Protein 7YLT (pdb70)

Organism: NCBI:txid1246301

InterPro domains:
  IPR028081 Leucine-binding protein domain [PF13458] (30-344)
  IPR028082 Periplasmic binding protein-like I [SSF53822] (29-387)
  IPR051010 Branched-chain amino acid transport protein [PTHR30483] (7-387)

Sequence (1441 aa):
ADLKVGFITSLSGPVSSLGIPYEKGMKAAIAYKSDVGGRKIQLVQLDDASDPSTAARNARKMIDEDKVDVIIGTAGSPGALAIAGVARETKTPLISIANANLPGEEGAWMVTLPQPAPLMVSAVVERMKKSGVKTVGYIGFSDAWGDLVYDALQKSAEPAGIKIVSNERYARADSSVTGQVLKIVALRPDAVITGTSGTPGALPYLALAERGYKGQIYGMHALINPDFVRVGGASVEGLLAPTGPVIVAEQLPSENPIRKVSMDFRAAYQKANGAPPTDAFSAYTFDAWLLYLDAAQRALATKAEPGTPQFRLALRDAIVSTKELVGTHSVYNFKPTDRYGSDERSRVVVKLEKGQWKLVDLKVGFITSLSGPVSSLGIPYEKGMKAAIAYKSDVGGRKIQLVQLDDASDPSTAARNARKMIDEDKVDVIIGTAGSPGALAIAGVARETKTPLISIANANLPGEEGAWMVTLPQPAPLMVSAVVERMKKSGVKTVGYIGFSDAWGDLVYDALQKSAEPAGIKIVSNERYARADSSVTGQVLKIVALRPDAVITGTSGTPGALPYLALAERGYKGQIYGMHALINPDFVRVGGASVEGLLAPTGPVIVAEQLPSENPIRKVSMDFRAAYQKANGAPPTDAFSAYTFDAWLLYLDAAQRALATKAEPGTPQFRLALRDAIVSTKELVGTHSVYNFKPTDRYGSDERSRVVVKLEKGQWKLVKADLKVGFITSLSGPVSSLGIPYEKGMKAAIAYKSDVGGRKIQLVQLDDASDPSTAARNARKMIDEDKVDVIIGTAGSPGALAIAGVARETKTPLISIANANLPGEEGAWMVTLPQPAPLMVSAVVERMKKSGVKTVGYIGFSDAWGDLVYDALQKSAEPAGIKIVSNERYARADSSVTGQVLKIVALRPDAVITGTSGTPGALPYLALAERGYKGQIYGMHALINPDFVRVGGASVEGLLAPTGPVIVAEQLPSENPIRKVSMDFRAAYQKANGPPTDAFSAYTFDAWLLYLDAAQRALATKAEPGTPQFRLALRDAIVSTKELVGTHSVYNFKPTDRYGSDERSRVVVKLEKGQWKLVKADLKVGFITSLSGPVSSLGIPYEKGMKAAIAYKSDVGGRKIQLVQLDDASDPSTAARNARKMIDEDKVDVIIGTAGSPGALAIAGVARETKTPLISIANANLPGEEGAWMVTLPQPAPLMVSAVVERMKKSGVKTVGYIGFSDAWGDLVYDALQKSAEPAGIKIVSNERYARADSSVTGQVLKIVALRPDAVITGTSGTPGALPYLALAERGYKGQIYGMHALINPDFVRVGGASVEGLLAPTGPVIVAEQLPSENPIRKVSMDFRAAYQKANGAPPTDAFSAYTFDAWLLYLDAAQRALATKAEPGTPQFRLALRDAIVSTKELVGTHSVYNFKPTDRYGSDERSRVVVKLEKGQWKLVK

B-factor: mean 37.67, std 13.74, range [16.7, 102.84]

Structure (mmCIF, N/CA/C/O backbone):
data_7YLT
#
_entry.id   7YLT
#
_cell.length_a   36.775
_cell.length_b   75.745
_cell.length_c   119.706
_cell.angle_alpha   85.600
_cell.angle_beta   89.160
_cell.angle_gamma   89.370
#
_symmetry.space_group_name_H-M   'P 1'
#
loop_
_entity.id
_entity.type
_entity.pdbx_description
1 polymer 'Putative ABC transporter, substrate-binding protein'
2 water water
#
loop_
_atom_site.group_PDB
_atom_site.id
_atom_site.type_symbol
_atom_site.label_atom_id
_atom_site.label_alt_id
_atom_site.label_comp_id
_atom_site.label_asym_id
_atom_site.label_entity_id
_atom_site.label_seq_id
_atom_site.pdbx_PDB_ins_code
_atom_site.Cartn_x
_atom_site.Cartn_y
_atom_site.Cartn_z
_atom_site.occupancy
_atom_site.B_iso_or_equiv
_atom_site.auth_seq_id
_atom_site.auth_comp_id
_atom_site.auth_asym_id
_atom_site.auth_atom_id
_atom_site.pdbx_PDB_model_num
ATOM 1 N N . ALA A 1 1 ? 14.90916 23.13885 -19.53306 1.000 54.54207 28 ALA B N 1
ATOM 2 C CA . ALA A 1 1 ? 16.11793 23.72946 -18.96996 1.000 61.15462 28 ALA B CA 1
ATOM 3 C C . ALA A 1 1 ? 15.90030 24.10297 -17.50215 1.000 66.53256 28 ALA B C 1
ATOM 4 O O . ALA A 1 1 ? 14.88570 23.74043 -16.90528 1.000 64.28573 28 ALA B O 1
ATOM 10 N N . ASP A 1 2 ? 16.85200 24.83708 -16.93090 1.000 60.78500 29 ASP B N 1
ATOM 11 C CA . ASP A 1 2 ? 16.87754 25.08659 -15.49832 1.000 62.72423 29 ASP B CA 1
ATOM 12 C C . ASP A 1 2 ? 15.87473 26.17353 -15.10362 1.000 60.40247 29 ASP B C 1
ATOM 13 O O . ASP A 1 2 ? 15.24533 26.82110 -15.94469 1.000 59.94250 29 ASP B O 1
ATOM 22 N N . LEU A 1 3 ? 15.73193 26.36109 -13.78941 1.000 42.76175 30 LEU B N 1
ATOM 23 C CA . LEU A 1 3 ? 14.78260 27.30313 -13.20601 1.000 37.41677 30 LEU B CA 1
ATOM 24 C C . LEU A 1 3 ? 15.53870 28.23235 -12.27053 1.000 32.10071 30 LEU B C 1
ATOM 25 O O . LEU A 1 3 ? 16.14014 27.77158 -11.29475 1.000 41.94644 30 LEU B O 1
ATOM 41 N N . LYS A 1 4 ? 15.49079 29.53132 -12.54377 1.000 33.86690 31 LYS B N 1
ATOM 42 C CA . LYS A 1 4 ? 16.24398 30.51096 -11.77124 1.000 28.95760 31 LYS B CA 1
ATOM 43 C C . LYS A 1 4 ? 15.35522 31.16640 -10.72250 1.000 25.52313 31 LYS B C 1
ATOM 44 O O . LYS A 1 4 ? 14.23753 31.59836 -11.02300 1.000 23.20789 31 LYS B O 1
ATOM 63 N N . VAL A 1 5 ? 15.86549 31.23509 -9.49448 1.000 22.43471 32 VAL B N 1
ATOM 64 C CA . VAL A 1 5 ? 15.16090 31.79963 -8.35169 1.000 18.72306 32 VAL B CA 1
ATOM 65 C C . VAL A 1 5 ? 16.10058 32.77433 -7.65654 1.000 26.50681 32 VAL B C 1
ATOM 66 O O . VAL A 1 5 ? 17.26595 32.44522 -7.40622 1.000 19.80465 32 VAL B O 1
ATOM 79 N N . GLY A 1 6 ? 15.59686 33.96171 -7.33707 1.000 22.26769 33 GLY B N 1
ATOM 80 C CA . GLY A 1 6 ? 16.37866 34.93993 -6.60753 1.000 23.24219 33 GLY B CA 1
ATOM 81 C C . GLY A 1 6 ? 16.16371 34.84584 -5.10636 1.000 20.49565 33 GLY B C 1
ATOM 82 O O . GLY A 1 6 ? 15.07288 34.54199 -4.63321 1.000 25.11079 33 GLY B O 1
ATOM 86 N N . PHE A 1 7 ? 17.23129 35.11085 -4.35516 1.000 21.69429 34 PHE B N 1
ATOM 87 C CA . PHE A 1 7 ? 17.17932 35.10037 -2.89659 1.000 21.07400 34 PHE B CA 1
ATOM 88 C C . PHE A 1 7 ? 17.98505 36.27661 -2.36956 1.000 23.19399 34 PHE B C 1
ATOM 89 O O . PHE A 1 7 ? 19.20296 36.33124 -2.56386 1.000 27.35820 34 PHE B O 1
ATOM 106 N N . ILE A 1 8 ? 17.30966 37.21354 -1.70852 1.000 22.30070 35 ILE B N 1
ATOM 107 C CA . ILE A 1 8 ? 17.94938 38.37338 -1.10116 1.000 24.87352 35 ILE B CA 1
ATOM 108 C C . ILE A 1 8 ? 17.74921 38.29365 0.40515 1.000 23.49958 35 ILE B C 1
ATOM 109 O O . ILE A 1 8 ? 16.61648 38.15474 0.87871 1.000 22.69338 35 ILE B O 1
ATOM 125 N N . THR A 1 9 ? 18.84747 38.37012 1.15209 1.000 21.84357 36 THR B N 1
ATOM 126 C CA . THR A 1 9 ? 18.80229 38.49487 2.60200 1.000 25.25697 36 THR B CA 1
ATOM 127 C C . THR A 1 9 ? 19.91531 39.44549 3.03171 1.000 24.91812 36 THR B C 1
ATOM 128 O O . THR A 1 9 ? 20.67500 39.95789 2.20334 1.000 20.28862 36 THR B O 1
ATOM 139 N N . SER A 1 10 ? 20.00603 39.69180 4.33829 1.000 21.28759 37 SER B N 1
ATOM 140 C CA . SER A 1 10 ? 20.98975 40.60976 4.90352 1.000 26.65555 37 SER B CA 1
ATOM 141 C C . SER A 1 10 ? 22.02493 39.80752 5.68439 1.000 24.82943 37 SER B C 1
ATOM 142 O O . SER A 1 10 ? 21.73039 39.27986 6.76136 1.000 27.35896 37 SER B O 1
ATOM 150 N N . LEU A 1 11 ? 23.23567 39.72582 5.14594 1.000 28.48185 38 LEU B N 1
ATOM 151 C CA . LEU A 1 11 ? 24.35615 39.09396 5.82746 1.000 30.05525 38 LEU B CA 1
ATOM 152 C C . LEU A 1 11 ? 25.30540 40.11810 6.42645 1.000 28.92038 38 LEU B C 1
ATOM 153 O O . LEU A 1 11 ? 26.32840 39.73963 7.00487 1.000 36.10652 38 LEU B O 1
ATOM 169 N N . SER A 1 12 ? 24.98205 41.40250 6.30077 1.000 27.93208 39 SER B N 1
ATOM 170 C CA . SER A 1 12 ? 25.72436 42.47976 6.93254 1.000 31.17671 39 SER B CA 1
ATOM 171 C C . SER A 1 12 ? 24.73197 43.54566 7.37022 1.000 36.55885 39 SER B C 1
ATOM 172 O O . SER A 1 12 ? 23.62083 43.64339 6.84200 1.000 33.63916 39 SER B O 1
ATOM 180 N N . GLY A 1 13 ? 25.14117 44.34465 8.34717 1.000 35.28550 40 GLY B N 1
ATOM 181 C CA . GLY A 1 13 ? 24.33639 45.45385 8.79110 1.000 29.53259 40 GLY B CA 1
ATOM 182 C C . GLY A 1 13 ? 23.37724 45.07897 9.89958 1.000 29.25780 40 GLY B C 1
ATOM 183 O O . GLY A 1 13 ? 23.35622 43.94372 10.38401 1.000 32.49300 40 GLY B O 1
ATOM 187 N N . PRO A 1 14 ? 22.54003 46.03884 10.30478 1.000 27.55470 41 PRO B N 1
ATOM 188 C CA . PRO A 1 14 ? 21.77688 45.88400 11.55465 1.000 31.77057 41 PRO B CA 1
ATOM 189 C C . PRO A 1 14 ? 20.67298 44.82690 11.54188 1.000 32.92899 41 PRO B C 1
ATOM 190 O O . PRO A 1 14 ? 20.12025 44.55790 12.61626 1.000 33.37810 41 PRO B O 1
ATOM 201 N N . VAL A 1 15 ? 20.31606 44.22552 10.40926 1.000 30.16166 42 VAL B N 1
ATOM 202 C CA . VAL A 1 15 ? 19.37296 43.11002 10.43213 1.000 30.59888 42 VAL B CA 1
ATOM 203 C C . VAL A 1 15 ? 20.04784 41.80419 10.00393 1.000 22.56769 42 VAL B C 1
ATOM 204 O O . VAL A 1 15 ? 19.37258 40.85239 9.61592 1.000 25.49558 42 VAL B O 1
ATOM 217 N N . SER A 1 16 ? 21.37857 41.73834 10.09149 1.000 29.56488 43 SER B N 1
ATOM 218 C CA . SER A 1 16 ? 22.06748 40.48008 9.82300 1.000 31.70855 43 SER B CA 1
ATOM 219 C C . SER A 1 16 ? 21.65900 39.39807 10.81603 1.000 22.59966 43 SER B C 1
ATOM 220 O O . SER A 1 16 ? 21.61951 38.21589 10.46166 1.000 31.32351 43 SER B O 1
ATOM 228 N N . SER A 1 17 ? 21.34557 39.77679 12.05798 1.000 24.08348 44 SER B N 1
ATOM 229 C CA . SER A 1 17 ? 20.93503 38.79430 13.05599 1.000 23.88438 44 SER B CA 1
ATOM 230 C C . SER A 1 17 ? 19.62832 38.10266 12.68840 1.000 27.27302 44 SER B C 1
ATOM 231 O O . SER A 1 17 ? 19.28336 37.09398 13.31468 1.000 26.24705 44 SER B O 1
ATOM 239 N N . LEU A 1 18 ? 18.89492 38.62227 11.70377 1.000 24.71053 45 LEU B N 1
ATOM 240 C CA . LEU A 1 18 ? 17.75429 37.93380 11.11683 1.000 25.82944 45 LEU B CA 1
ATOM 241 C C . LEU A 1 18 ? 18.04443 37.37963 9.73442 1.000 21.06680 45 LEU B C 1
ATOM 242 O O . LEU A 1 18 ? 17.50816 36.32889 9.37826 1.000 22.73674 45 LEU B O 1
ATOM 258 N N . GLY A 1 19 ? 18.88380 38.06146 8.95335 1.000 20.82084 46 GLY B N 1
ATOM 259 C CA . GLY A 1 19 ? 19.22920 37.55905 7.63803 1.000 26.05385 46 GLY B CA 1
ATOM 260 C C . GLY A 1 19 ? 20.05218 36.28899 7.68192 1.000 23.07558 46 GLY B C 1
ATOM 261 O O . GLY A 1 19 ? 20.00739 35.48738 6.74417 1.000 20.51201 46 GLY B O 1
ATOM 265 N N . ILE A 1 20 ? 20.80783 36.08091 8.75663 1.000 22.61907 47 ILE B N 1
ATOM 266 C CA . ILE A 1 20 ? 21.63073 34.87799 8.87301 1.000 24.57848 47 ILE B CA 1
ATOM 267 C C . ILE A 1 20 ? 20.69844 33.68808 9.08692 1.000 19.73166 47 ILE B C 1
ATOM 268 O O . ILE A 1 20 ? 20.76947 32.72011 8.31698 1.000 23.20598 47 ILE B O 1
ATOM 284 N N . PRO A 1 21 ? 19.80697 33.69973 10.08987 1.000 23.02716 48 PRO B N 1
ATOM 285 C CA . PRO A 1 21 ? 18.82187 32.60650 10.17644 1.000 22.88352 48 PRO B CA 1
ATOM 286 C C . PRO A 1 21 ? 18.05054 32.38769 8.88723 1.000 22.13981 48 PRO B C 1
ATOM 287 O O . PRO A 1 21 ? 17.84836 31.23651 8.48005 1.000 22.85399 48 PRO B O 1
ATOM 298 N N . TYR A 1 22 ? 17.61264 33.46486 8.23043 1.000 19.50735 49 TYR B N 1
ATOM 299 C CA . TYR A 1 22 ? 16.89903 33.32411 6.96582 1.000 18.76632 49 TYR B CA 1
ATOM 300 C C . TYR A 1 22 ? 17.70245 32.48180 5.97836 1.000 20.12352 49 TYR B C 1
ATOM 301 O O . TYR A 1 22 ? 17.16185 31.58215 5.32663 1.000 22.06456 49 TYR B O 1
ATOM 319 N N . GLU A 1 23 ? 19.00683 32.75924 5.85873 1.000 19.18688 50 GLU B N 1
ATOM 320 C CA . GLU A 1 23 ? 19.83391 32.00188 4.92275 1.000 21.71188 50 GLU B CA 1
ATOM 321 C C . GLU A 1 23 ? 19.93637 30.54030 5.33944 1.000 17.29329 50 GLU B C 1
ATOM 322 O O . GLU A 1 23 ? 19.87257 29.64006 4.49425 1.000 17.21561 50 GLU B O 1
ATOM 334 N N . LYS A 1 24 ? 20.12242 30.28857 6.63616 1.000 17.32047 51 LYS B N 1
ATOM 335 C CA . LYS A 1 24 ? 20.12119 28.91678 7.12827 1.000 23.35750 51 LYS B CA 1
ATOM 336 C C . LYS A 1 24 ? 18.82353 28.21208 6.76015 1.000 18.67128 51 LYS B C 1
ATOM 337 O O . LYS A 1 24 ? 18.82436 27.01470 6.44908 1.000 17.09571 51 LYS B O 1
ATOM 356 N N . GLY A 1 25 ? 17.70568 28.94253 6.77993 1.000 17.19780 52 GLY B N 1
ATOM 357 C CA . GLY A 1 25 ? 16.45818 28.37166 6.31218 1.000 18.30152 52 GLY B CA 1
ATOM 358 C C . GLY A 1 25 ? 16.49120 28.02746 4.83810 1.000 17.21751 52 GLY B C 1
ATOM 359 O O . GLY A 1 25 ? 15.81672 27.09358 4.39983 1.000 17.02100 52 GLY B O 1
ATOM 363 N N . MET A 1 26 ? 17.27594 28.77316 4.05516 1.000 18.26794 53 MET B N 1
ATOM 364 C CA . MET A 1 26 ? 17.39864 28.48408 2.62949 1.000 18.78238 53 MET B CA 1
ATOM 365 C C . MET A 1 26 ? 18.25795 27.25055 2.38043 1.000 21.59407 53 MET B C 1
ATOM 366 O O . MET A 1 26 ? 18.04245 26.53425 1.39642 1.000 19.86466 53 MET B O 1
ATOM 380 N N . LYS A 1 27 ? 19.24133 26.99360 3.24148 1.000 19.17225 54 LYS B N 1
ATOM 381 C CA . LYS A 1 27 ? 20.02592 25.77199 3.10320 1.000 25.85409 54 LYS B CA 1
ATOM 382 C C . LYS A 1 27 ? 19.18260 24.54909 3.43038 1.000 19.72512 54 LYS B C 1
ATOM 383 O O . LYS A 1 27 ? 19.22694 23.54519 2.71075 1.000 24.38387 54 LYS B O 1
ATOM 402 N N . ALA A 1 28 ? 18.41109 24.61719 4.51579 1.000 21.07201 55 ALA B N 1
ATOM 403 C CA . ALA A 1 28 ? 17.39211 23.61086 4.78455 1.000 22.11220 55 ALA B CA 1
ATOM 404 C C . ALA A 1 28 ? 16.53191 23.36756 3.55071 1.000 25.82137 55 ALA B C 1
ATOM 405 O O . ALA A 1 28 ? 16.40173 22.23415 3.07353 1.000 26.02495 55 ALA B O 1
ATOM 412 N N . ALA A 1 29 ? 15.93367 24.43894 3.02424 1.000 16.88417 56 ALA B N 1
ATOM 413 C CA . ALA A 1 29 ? 15.07678 24.33002 1.84850 1.000 16.85944 56 ALA B CA 1
ATOM 414 C C . ALA A 1 29 ? 15.74978 23.53789 0.73591 1.000 20.97332 56 ALA B C 1
ATOM 415 O O . ALA A 1 29 ? 15.18218 22.57338 0.20904 1.000 19.75333 56 ALA B O 1
ATOM 422 N N . ILE A 1 30 ? 16.96774 23.93736 0.36532 1.000 22.75930 57 ILE B N 1
ATOM 423 C CA . 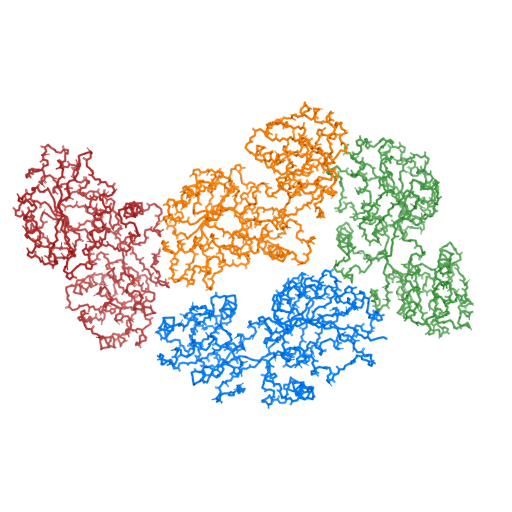ILE A 1 30 ? 17.69091 23.25565 -0.70409 1.000 25.16872 57 ILE B CA 1
ATOM 424 C C . ILE A 1 30 ? 17.92957 21.79614 -0.33827 1.000 25.54952 57 ILE B C 1
ATOM 425 O O . ILE A 1 30 ? 17.84792 20.90401 -1.19176 1.000 29.76014 57 ILE B O 1
ATOM 441 N N . ALA A 1 31 ? 18.23567 21.53020 0.93314 1.000 23.32424 58 ALA B N 1
ATOM 442 C CA . ALA A 1 31 ? 18.45915 20.15661 1.36907 1.000 22.92239 58 ALA B CA 1
ATOM 443 C C . ALA A 1 31 ? 17.19454 19.31747 1.24818 1.000 26.53997 58 ALA B C 1
ATOM 444 O O . ALA A 1 31 ? 17.27102 18.10805 1.00567 1.000 26.92226 58 ALA B O 1
ATOM 451 N N . TYR A 1 32 ? 16.02646 19.93916 1.41063 1.000 24.23557 59 TYR B N 1
ATOM 452 C CA . TYR A 1 32 ? 14.76478 19.20810 1.36756 1.000 20.52852 59 TYR B CA 1
ATOM 453 C C . TYR A 1 32 ? 14.35441 18.88160 -0.06375 1.000 22.98674 59 TYR B C 1
ATOM 454 O O . TYR A 1 32 ? 13.85277 17.78400 -0.33162 1.000 27.68356 59 TYR B O 1
ATOM 472 N N . LYS A 1 33 ? 14.57231 19.80761 -0.99474 1.000 21.72018 60 LYS B N 1
ATOM 473 C CA . LYS A 1 33 ? 14.19970 19.61695 -2.39100 1.000 26.82675 60 LYS B CA 1
ATOM 474 C C . LYS A 1 33 ? 14.80992 20.74967 -3.20151 1.000 26.78970 60 LYS B C 1
ATOM 475 O O . LYS A 1 33 ? 14.80504 21.90087 -2.75930 1.000 28.95117 60 LYS B O 1
ATOM 494 N N . SER A 1 34 ? 15.34744 20.41543 -4.37931 1.000 26.63734 61 SER B N 1
ATOM 495 C CA . SER A 1 34 ? 16.01800 21.40799 -5.21017 1.000 27.64055 61 SER B CA 1
ATOM 496 C C . SER A 1 34 ? 15.68890 21.22247 -6.68778 1.000 25.52728 61 SER B C 1
ATOM 497 O O . SER A 1 34 ? 16.48631 21.59281 -7.55744 1.000 31.12496 61 SER B O 1
ATOM 505 N N . ASP A 1 35 ? 14.52181 20.65987 -6.98868 1.000 23.95815 62 ASP B N 1
ATOM 506 C CA . ASP A 1 35 ? 14.03003 20.56871 -8.35546 1.000 27.90842 62 ASP B CA 1
ATOM 507 C C . ASP A 1 35 ? 12.52041 20.76302 -8.34397 1.000 28.13924 62 ASP B C 1
ATOM 508 O O . ASP A 1 35 ? 11.86525 20.62395 -7.30811 1.000 31.85333 62 ASP B O 1
ATOM 517 N N . VAL A 1 36 ? 11.97264 21.09552 -9.51103 1.000 26.87745 63 VAL B N 1
ATOM 518 C CA . VAL A 1 36 ? 10.53021 21.15979 -9.71522 1.000 33.09900 63 VAL B CA 1
ATOM 519 C C . VAL A 1 36 ? 10.20099 20.35901 -10.96470 1.000 23.63522 63 VAL B C 1
ATOM 520 O O . VAL A 1 36 ? 10.69525 20.67433 -12.05373 1.000 27.09709 63 VAL B O 1
ATOM 533 N N . GLY A 1 37 ? 9.35860 19.34385 -10.81464 1.000 31.76494 64 GLY B N 1
ATOM 534 C CA . GLY A 1 37 ? 8.98495 18.53177 -11.96454 1.000 30.39007 64 GLY B CA 1
ATOM 535 C C . GLY A 1 37 ? 10.17362 18.01015 -12.73731 1.000 34.19734 64 GLY B C 1
ATOM 536 O O . GLY A 1 37 ? 10.14011 17.95405 -13.97372 1.000 38.88219 64 GLY B O 1
ATOM 540 N N . GLY A 1 38 ? 11.23696 17.63002 -12.03142 1.000 23.33020 65 GLY B N 1
ATOM 541 C CA . GLY A 1 38 ? 12.43701 17.12225 -12.65493 1.000 29.67243 65 GLY B CA 1
ATOM 542 C C . GLY A 1 38 ? 13.43920 18.17477 -13.07723 1.000 32.65301 65 GLY B C 1
ATOM 543 O O . GLY A 1 38 ? 14.55190 17.81562 -13.48601 1.000 33.14263 65 GLY B O 1
ATOM 547 N N . ARG A 1 39 ? 13.08962 19.45739 -12.98796 1.000 24.80265 66 ARG B N 1
ATOM 548 C CA . ARG A 1 39 ? 13.96295 20.54313 -13.41442 1.000 26.09741 66 ARG B CA 1
ATOM 549 C C . ARG A 1 39 ? 14.72939 21.08121 -12.21314 1.000 30.58754 66 ARG B C 1
ATOM 550 O O . ARG A 1 39 ? 14.12210 21.54191 -11.24013 1.000 28.58687 66 ARG B O 1
ATOM 571 N N . LYS A 1 40 ? 16.05654 21.03212 -12.29185 1.000 27.89861 67 LYS B N 1
ATOM 572 C CA . LYS A 1 40 ? 16.90380 21.61273 -11.25859 1.000 34.12666 67 LYS B CA 1
ATOM 573 C C . LYS A 1 40 ? 16.60319 23.10162 -11.10121 1.000 34.63771 67 LYS B C 1
ATOM 574 O O . LYS A 1 40 ? 16.20391 23.78399 -12.04917 1.000 29.50628 67 LYS B O 1
ATOM 593 N N . ILE A 1 41 ? 16.80352 23.60367 -9.88046 1.000 32.32318 68 ILE B N 1
ATOM 594 C CA . ILE A 1 41 ? 16.62602 25.01439 -9.54985 1.000 28.79231 68 ILE B CA 1
ATOM 595 C C . ILE A 1 41 ? 17.99052 25.64872 -9.31715 1.000 32.84483 68 ILE B C 1
ATOM 596 O O . ILE A 1 41 ? 18.77131 25.15669 -8.49468 1.000 39.52793 68 ILE B O 1
ATOM 612 N N . GLN A 1 42 ? 18.26489 26.75379 -10.00873 1.000 33.85261 69 GLN B N 1
ATOM 613 C CA . GLN A 1 42 ? 19.48211 27.52792 -9.79359 1.000 32.00176 69 GLN B CA 1
ATOM 614 C C . GLN A 1 42 ? 19.15893 28.75141 -8.94163 1.000 29.12979 69 GLN B C 1
ATOM 615 O O . GLN A 1 42 ? 18.38483 29.62088 -9.35939 1.000 25.21815 69 GLN B O 1
ATOM 629 N N . LEU A 1 43 ? 19.76642 28.82276 -7.76186 1.000 24.56082 70 LEU B N 1
ATOM 630 C CA . LEU A 1 43 ? 19.55299 29.92754 -6.83930 1.000 24.12688 70 LEU B CA 1
ATOM 631 C C . LEU A 1 43 ? 20.53883 31.05380 -7.12926 1.000 26.39905 70 LEU B C 1
ATOM 632 O O . LEU A 1 43 ? 21.74166 30.81413 -7.27441 1.000 26.35740 70 LEU B O 1
ATOM 648 N N . VAL A 1 44 ? 20.02406 32.27791 -7.21379 1.000 27.79200 71 VAL B N 1
ATOM 649 C CA . VAL A 1 44 ? 20.83581 33.47983 -7.37447 1.000 28.34248 71 VAL B CA 1
ATOM 650 C C . VAL A 1 44 ? 20.67441 34.30118 -6.10216 1.000 21.59423 71 VAL B C 1
ATOM 651 O O . VAL A 1 44 ? 19.59276 34.83827 -5.83217 1.000 28.01285 71 VAL B O 1
ATOM 664 N N . GLN A 1 45 ? 21.74502 34.40681 -5.32287 1.000 21.80247 72 GLN B N 1
ATOM 665 C CA . GLN A 1 45 ? 21.71276 35.05097 -4.01853 1.000 24.83328 72 GLN B CA 1
ATOM 666 C C . GLN A 1 45 ? 22.55386 36.31908 -4.03126 1.000 21.71523 72 GLN B C 1
ATOM 667 O O . GLN A 1 45 ? 23.63380 36.35345 -4.62741 1.000 27.13265 72 GLN B O 1
ATOM 681 N N . LEU A 1 46 ? 22.04401 37.36623 -3.38472 1.000 22.76180 73 LEU B N 1
ATOM 682 C CA . LEU A 1 46 ? 22.83329 38.55572 -3.09863 1.000 19.70049 73 LEU B CA 1
ATOM 683 C C . LEU A 1 46 ? 22.47910 39.06470 -1.70766 1.000 21.67799 73 LEU B C 1
ATOM 684 O O . LEU A 1 46 ? 21.42302 38.74920 -1.15169 1.000 25.40012 73 LEU B O 1
ATOM 700 N N . ASP A 1 47 ? 23.37987 39.87101 -1.15931 1.000 25.18933 74 ASP B N 1
ATOM 701 C CA . ASP A 1 47 ? 23.26519 40.40882 0.18822 1.000 24.52558 74 ASP B CA 1
ATOM 702 C C . ASP A 1 47 ? 22.94538 41.89341 0.09790 1.000 29.67195 74 ASP B C 1
ATOM 703 O O . ASP A 1 47 ? 23.65250 42.64231 -0.58399 1.000 24.46340 74 ASP B O 1
ATOM 712 N N . ASP A 1 48 ? 21.87376 42.31152 0.77114 1.000 23.27373 75 ASP B N 1
ATOM 713 C CA . ASP A 1 48 ? 21.43162 43.70002 0.73155 1.000 26.52676 75 ASP B CA 1
ATOM 714 C C . ASP A 1 48 ? 22.01797 44.54142 1.85869 1.000 24.01452 75 ASP B C 1
ATOM 715 O O . ASP A 1 48 ? 21.64599 45.71120 1.99809 1.000 28.31318 75 ASP B O 1
ATOM 724 N N . ALA A 1 49 ? 22.91761 43.97575 2.66357 1.000 20.67232 76 ALA B N 1
ATOM 725 C CA . ALA A 1 49 ? 23.61657 44.71998 3.71182 1.000 28.93764 76 ALA B CA 1
ATOM 726 C C . ALA A 1 49 ? 22.64699 45.45730 4.62854 1.000 29.27671 76 ALA B C 1
ATOM 727 O O . ALA A 1 49 ? 22.96979 46.51415 5.17609 1.000 35.26839 76 ALA B O 1
ATOM 734 N N . SER A 1 50 ? 21.45189 44.90377 4.81114 1.000 22.98016 77 SER B N 1
ATOM 735 C CA . SER A 1 50 ? 20.40864 45.53454 5.61196 1.000 29.23751 77 SER B CA 1
ATOM 736 C C . SER A 1 50 ? 20.01502 46.90007 5.05960 1.000 28.20933 77 SER B C 1
ATOM 737 O O . SER A 1 50 ? 19.42092 47.71425 5.77424 1.000 25.01182 77 SER B O 1
ATOM 745 N N . ASP A 1 51 ? 20.33878 47.16868 3.79490 1.000 22.71990 78 ASP B N 1
ATOM 746 C CA . ASP A 1 51 ? 20.10009 48.47333 3.19266 1.000 32.69240 78 ASP B CA 1
ATOM 747 C C . ASP A 1 51 ? 18.99524 48.36616 2.15269 1.000 30.18235 78 ASP B C 1
ATOM 748 O O . ASP A 1 51 ? 19.12408 47.57655 1.20427 1.000 27.18992 78 ASP B O 1
ATOM 757 N N . PRO A 1 52 ? 17.90554 49.13306 2.27309 1.000 23.13092 79 PRO B N 1
ATOM 758 C CA . PRO A 1 52 ? 16.79280 48.94728 1.32618 1.000 26.94307 79 PRO B CA 1
ATOM 759 C C . PRO A 1 52 ? 17.12709 49.36429 -0.09300 1.000 26.76001 79 PRO B C 1
ATOM 760 O O . PRO A 1 52 ? 16.67569 48.71326 -1.04384 1.000 30.42833 79 PRO B O 1
ATOM 771 N N . SER A 1 53 ? 17.89325 50.44276 -0.26921 1.000 28.70383 80 SER B N 1
ATOM 772 C CA . SER A 1 53 ? 18.30349 50.83993 -1.61217 1.000 26.43676 80 SER B CA 1
ATOM 773 C C . SER A 1 53 ? 19.14209 49.75095 -2.26938 1.000 24.62338 80 SER B C 1
ATOM 774 O O . SER A 1 53 ? 19.03197 49.51459 -3.47853 1.000 29.34648 80 SER B O 1
ATOM 782 N N . THR A 1 54 ? 19.98609 49.07431 -1.48603 1.000 30.07407 81 THR B N 1
ATOM 783 C CA . THR A 1 54 ? 20.78078 47.97725 -2.02769 1.000 26.02350 81 THR B CA 1
ATOM 784 C C . THR A 1 54 ? 19.90266 46.77903 -2.36307 1.000 25.56891 81 THR B C 1
ATOM 785 O O . THR A 1 54 ? 20.13730 46.09074 -3.36323 1.000 20.38875 81 THR B O 1
ATOM 796 N N . ALA A 1 55 ? 18.89300 46.50655 -1.53274 1.000 23.47323 82 ALA B N 1
ATOM 797 C CA . ALA A 1 55 ? 17.97849 45.40932 -1.83069 1.000 26.61204 82 ALA B CA 1
ATOM 798 C C . ALA A 1 55 ? 17.28974 45.62291 -3.17261 1.000 25.05554 82 ALA B C 1
ATOM 799 O O . ALA A 1 55 ? 17.08338 44.66917 -3.93169 1.000 21.45935 82 ALA B O 1
ATOM 806 N N . ALA A 1 56 ? 16.93985 46.87408 -3.48837 1.000 23.15920 83 ALA B N 1
ATOM 807 C CA . ALA A 1 56 ? 16.24669 47.15192 -4.74236 1.000 25.40056 83 ALA B CA 1
ATOM 808 C C . ALA A 1 56 ? 17.19222 47.05881 -5.93377 1.000 29.73257 83 ALA B C 1
ATOM 809 O O . ALA A 1 56 ? 16.79294 46.60100 -7.01027 1.000 30.06214 83 ALA B O 1
ATOM 816 N N . ARG A 1 57 ? 18.44562 47.49390 -5.77061 1.000 26.41127 84 ARG B N 1
ATOM 817 C CA . ARG A 1 57 ? 19.43204 47.29069 -6.82849 1.000 29.68111 84 ARG B CA 1
ATOM 818 C C . ARG A 1 57 ? 19.68206 45.80484 -7.05022 1.000 23.62644 84 ARG B C 1
ATOM 819 O O . ARG A 1 57 ? 19.72505 45.33382 -8.19275 1.000 29.28629 84 ARG B O 1
ATOM 840 N N . ASN A 1 58 ? 19.85524 45.04884 -5.96119 1.000 21.50804 85 ASN B N 1
ATOM 841 C CA . ASN A 1 58 ? 20.02679 43.60403 -6.08174 1.000 27.34367 85 ASN B CA 1
ATOM 842 C C . ASN A 1 58 ? 18.88573 42.99026 -6.88250 1.000 23.90168 85 ASN B C 1
ATOM 843 O O . ASN A 1 58 ? 19.10971 42.20853 -7.81301 1.000 24.69242 85 ASN B O 1
ATOM 854 N N . ALA A 1 59 ? 17.64691 43.33842 -6.52701 1.000 22.78546 86 ALA B N 1
ATOM 855 C CA . ALA A 1 59 ? 16.48856 42.76916 -7.20647 1.000 23.54874 86 ALA B CA 1
ATOM 856 C C . ALA A 1 59 ? 16.52318 43.07611 -8.69865 1.000 24.14012 86 ALA B C 1
ATOM 857 O O . ALA A 1 59 ? 16.31201 42.18762 -9.53201 1.000 23.12483 86 ALA B O 1
ATOM 864 N N . ARG A 1 60 ? 16.79518 44.33363 -9.05663 1.000 25.80241 87 ARG B N 1
ATOM 865 C CA . ARG A 1 60 ? 16.84105 44.70053 -10.46831 1.000 27.81179 87 ARG B CA 1
ATOM 866 C C . ARG A 1 60 ? 17.90545 43.90385 -11.21014 1.000 30.00221 87 ARG B C 1
ATOM 867 O O . ARG A 1 60 ? 17.71138 43.51931 -12.37005 1.000 20.33587 87 ARG B O 1
ATOM 888 N N . LYS A 1 61 ? 19.04262 43.65316 -10.56174 1.000 25.27017 88 LYS B N 1
ATOM 889 C CA . LYS A 1 61 ? 20.11582 42.91898 -11.22270 1.000 27.73444 88 LYS B CA 1
ATOM 890 C C . LYS A 1 61 ? 19.71535 41.46595 -11.45072 1.000 21.43938 88 LYS B C 1
ATOM 891 O O . LYS A 1 61 ? 19.86873 40.93810 -12.55798 1.000 25.89730 88 LYS B O 1
ATOM 910 N N . MET A 1 62 ? 19.17867 40.80816 -10.41882 1.000 26.26247 89 MET B N 1
ATOM 911 C CA . MET A 1 62 ? 18.65373 39.45705 -10.59806 1.000 31.75644 89 MET B CA 1
ATOM 912 C C . MET A 1 62 ? 17.60717 39.40851 -11.70420 1.000 23.88183 89 MET B C 1
ATOM 913 O O . MET A 1 62 ? 17.55212 38.44606 -12.47764 1.000 21.72596 89 MET B O 1
ATOM 927 N N . ILE A 1 63 ? 16.74866 40.42221 -11.77661 1.000 25.05534 90 ILE B N 1
ATOM 928 C CA . ILE A 1 63 ? 15.61626 40.36285 -12.69290 1.000 33.08094 90 ILE B CA 1
ATOM 929 C C . ILE A 1 63 ? 16.05088 40.70087 -14.11284 1.000 30.63842 90 ILE B C 1
ATOM 930 O O . ILE A 1 63 ? 15.69552 40.00126 -15.06804 1.000 26.40210 90 ILE B O 1
ATOM 946 N N . ASP A 1 64 ? 16.83382 41.76947 -14.27442 1.000 29.14992 91 ASP B N 1
ATOM 947 C CA . ASP A 1 64 ? 17.20329 42.21872 -15.61193 1.000 28.51964 91 ASP B CA 1
ATOM 948 C C . ASP A 1 64 ? 18.32646 41.37824 -16.20913 1.000 29.89302 91 ASP B C 1
ATOM 949 O O . ASP A 1 64 ? 18.33935 41.12734 -17.41883 1.000 26.96411 91 ASP B O 1
ATOM 958 N N . GLU A 1 65 ? 19.28356 40.94645 -15.38990 1.000 27.11071 92 GLU B N 1
ATOM 959 C CA . GLU A 1 65 ? 20.45545 40.23528 -15.88953 1.000 33.73037 92 GLU B CA 1
ATOM 960 C C . GLU A 1 65 ? 20.30935 38.72426 -15.74562 1.000 30.68875 92 GLU B C 1
ATOM 961 O O . GLU A 1 65 ? 20.38420 37.99339 -16.73675 1.000 33.99880 92 GLU B O 1
ATOM 973 N N . ASP A 1 66 ? 20.09710 38.24005 -14.52387 1.000 27.99103 93 ASP B N 1
ATOM 974 C CA . ASP A 1 66 ? 19.97897 36.80472 -14.30157 1.000 33.04082 93 ASP B CA 1
ATOM 975 C C . ASP A 1 66 ? 18.64026 36.24989 -14.76721 1.000 28.87455 93 ASP B C 1
ATOM 976 O O . ASP A 1 66 ? 18.53409 35.04108 -14.99819 1.000 31.30804 93 ASP B O 1
ATOM 985 N N . LYS A 1 67 ? 17.62600 37.10134 -14.91816 1.000 29.62599 94 LYS B N 1
ATOM 986 C CA . LYS A 1 67 ? 16.32586 36.69828 -15.45645 1.000 25.14239 94 LYS B CA 1
ATOM 987 C C . LYS A 1 67 ? 15.62258 35.70082 -14.53869 1.000 28.57212 94 LYS B C 1
ATOM 988 O O . LYS A 1 67 ? 14.97019 34.76023 -14.99985 1.000 26.48652 94 LYS B O 1
ATOM 1007 N N . VAL A 1 68 ? 15.74715 35.90526 -13.22499 1.000 22.97211 95 VAL B N 1
ATOM 1008 C CA . VAL A 1 68 ? 15.06338 35.02308 -12.29167 1.000 26.98079 95 VAL B CA 1
ATOM 1009 C C . VAL A 1 68 ? 13.55555 35.15251 -12.49231 1.000 26.06521 95 VAL B C 1
ATOM 1010 O O . VAL A 1 68 ? 13.04790 36.19092 -12.93663 1.000 27.23934 95 VAL B O 1
ATOM 1023 N N . ASP A 1 69 ? 12.83378 34.08448 -12.15901 1.000 21.41007 96 ASP B N 1
ATOM 1024 C CA . ASP A 1 69 ? 11.38259 34.06253 -12.26263 1.000 20.59351 96 ASP B CA 1
ATOM 1025 C C . ASP A 1 69 ? 10.68330 34.62509 -11.03134 1.000 20.39976 96 ASP B C 1
ATOM 1026 O O . ASP A 1 69 ? 9.48586 34.92109 -11.09898 1.000 20.68899 96 ASP B O 1
ATOM 1035 N N . VAL A 1 70 ? 11.39740 34.78245 -9.91457 1.000 19.53473 97 VAL B N 1
ATOM 1036 C CA . VAL A 1 70 ? 10.78127 35.15801 -8.64758 1.000 17.83409 97 VAL B CA 1
ATOM 1037 C C . VAL A 1 70 ? 11.89540 35.49446 -7.66955 1.000 22.11196 97 VAL B C 1
ATOM 1038 O O . VAL A 1 70 ? 13.05874 35.14308 -7.89473 1.000 24.51774 97 VAL B O 1
ATOM 1051 N N . ILE A 1 71 ? 11.54351 36.18204 -6.58312 1.000 18.85362 98 ILE B N 1
ATOM 1052 C CA . ILE A 1 71 ? 12.47782 36.51810 -5.51612 1.000 18.35062 98 ILE B CA 1
ATOM 1053 C C . ILE A 1 71 ? 11.81146 36.18788 -4.18755 1.000 18.85940 98 ILE B C 1
ATOM 1054 O O . ILE A 1 71 ? 10.59868 36.34528 -4.03050 1.000 20.02821 98 ILE B O 1
ATOM 1070 N N . ILE A 1 72 ? 12.61362 35.73322 -3.22045 1.000 20.60152 99 ILE B N 1
ATOM 1071 C CA . ILE A 1 72 ? 12.10312 35.20304 -1.95630 1.000 24.85000 99 ILE B CA 1
ATOM 1072 C C . ILE A 1 72 ? 12.34028 36.16917 -0.79405 1.000 35.20144 99 ILE B C 1
ATOM 1073 O O . ILE A 1 72 ? 12.12173 35.81382 0.36841 1.000 43.15749 99 ILE B O 1
ATOM 1089 N N . GLY A 1 73 ? 12.70964 37.40997 -1.08696 1.000 53.23102 100 GLY B N 1
ATOM 1090 C CA . GLY A 1 73 ? 12.49760 38.47999 -0.13658 1.000 52.63345 100 GLY B CA 1
ATOM 1091 C C . GLY A 1 73 ? 13.45082 38.47248 1.02992 1.000 53.38572 100 GLY B C 1
ATOM 1092 O O . GLY A 1 73 ? 14.06335 37.44488 1.35893 1.000 68.13401 100 GLY B O 1
ATOM 1096 N N . THR A 1 74 ? 13.55868 39.61276 1.69040 1.000 32.97103 101 THR B N 1
ATOM 1097 C CA . THR A 1 74 ? 14.72251 39.92777 2.49741 1.000 30.23781 101 THR B CA 1
ATOM 1098 C C . THR A 1 74 ? 14.36177 40.07097 3.97349 1.000 26.67260 101 THR B C 1
ATOM 1099 O O . THR A 1 74 ? 13.20939 39.91208 4.38677 1.000 24.38188 101 THR B O 1
ATOM 1110 N N . ALA A 1 75 ? 15.39110 40.38683 4.76728 1.000 24.51813 102 ALA B N 1
ATOM 1111 C CA . ALA A 1 75 ? 15.35394 40.18184 6.20987 1.000 26.01339 102 ALA B CA 1
ATOM 1112 C C . ALA A 1 75 ? 14.63611 41.28910 6.96709 1.000 23.26083 102 ALA B C 1
ATOM 1113 O O . ALA A 1 75 ? 14.16418 41.04298 8.08234 1.000 30.32252 102 ALA B O 1
ATOM 1120 N N . GLY A 1 76 ? 14.55292 42.49255 6.40687 1.000 22.19628 103 GLY B N 1
ATOM 1121 C CA . GLY A 1 76 ? 13.80573 43.56119 7.03825 1.000 21.38573 103 GLY B CA 1
ATOM 1122 C C . GLY A 1 76 ? 12.62422 44.03444 6.21477 1.000 18.53305 103 GLY B C 1
ATOM 1123 O O . GLY A 1 76 ? 12.59584 43.86265 4.99204 1.000 18.47188 103 GLY B O 1
ATOM 1127 N N . SER A 1 77 ? 11.64112 44.63748 6.87984 1.000 23.45602 104 SER B N 1
ATOM 1128 C CA . SER A 1 77 ? 10.48528 45.16556 6.16212 1.000 21.36229 104 SER B CA 1
ATOM 1129 C C . SER A 1 77 ? 10.85606 46.26763 5.17799 1.000 21.92674 104 SER B C 1
ATOM 1130 O O . SER A 1 77 ? 10.34923 46.23785 4.04238 1.000 18.79821 104 SER B O 1
ATOM 1138 N N . PRO A 1 78 ? 11.70539 47.24247 5.52080 1.000 20.55103 105 PRO B N 1
ATOM 1139 C CA . PRO A 1 78 ? 12.08050 48.25808 4.51943 1.000 20.82270 105 PRO B CA 1
ATOM 1140 C C . PRO A 1 78 ? 12.62460 47.65512 3.23394 1.000 22.51087 105 PRO B C 1
ATOM 1141 O O . PRO A 1 78 ? 12.16974 48.01097 2.13927 1.000 22.61600 105 PRO B O 1
ATOM 1152 N N . GLY A 1 79 ? 13.58865 46.73960 3.33873 1.000 18.73071 106 GLY B N 1
ATOM 1153 C CA . GLY A 1 79 ? 14.12196 46.10814 2.14389 1.000 19.99426 106 GLY B CA 1
ATOM 1154 C C . GLY A 1 79 ? 13.07523 45.31321 1.38900 1.000 18.53373 106 GLY B C 1
ATOM 1155 O O . GLY A 1 79 ? 13.02409 45.34658 0.15716 1.000 18.52086 106 GLY B O 1
ATOM 1159 N N . ALA A 1 80 ? 12.22634 44.58609 2.11712 1.000 18.49010 107 ALA B N 1
ATOM 1160 C CA . ALA A 1 80 ? 11.16491 43.81963 1.47359 1.000 19.48738 107 ALA B CA 1
ATOM 1161 C C . ALA A 1 80 ? 10.25727 44.72984 0.65384 1.000 18.55696 107 ALA B C 1
ATOM 1162 O O . ALA A 1 80 ? 9.91407 44.41993 -0.49356 1.000 18.52672 107 ALA B O 1
ATOM 1169 N N . LEU A 1 81 ? 9.86444 45.86829 1.22577 1.000 19.21918 108 LEU B N 1
ATOM 1170 C CA . LEU A 1 81 ? 9.03972 46.81165 0.48004 1.000 18.85653 108 LEU B CA 1
ATOM 1171 C C . LEU A 1 81 ? 9.77847 47.35430 -0.73476 1.000 19.80682 108 LEU B C 1
ATOM 1172 O O . LEU A 1 81 ? 9.16107 47.59378 -1.77868 1.000 20.22148 108 LEU B O 1
ATOM 1188 N N . ALA A 1 82 ? 11.09588 47.54043 -0.62796 1.000 19.70080 109 ALA B N 1
ATOM 1189 C CA . ALA A 1 82 ? 11.86669 48.00485 -1.77586 1.000 20.26469 109 ALA B CA 1
ATOM 1190 C C . ALA A 1 82 ? 11.82849 46.98110 -2.90370 1.000 19.12216 109 ALA B C 1
ATOM 1191 O O . ALA A 1 82 ? 11.61508 47.33268 -4.06990 1.000 18.78603 109 ALA B O 1
ATOM 1198 N N . ILE A 1 83 ? 12.02719 45.70170 -2.57370 1.000 18.57780 110 ILE B N 1
ATOM 1199 C CA . ILE A 1 83 ? 11.94173 44.65937 -3.59290 1.000 18.46885 110 ILE B CA 1
ATOM 1200 C C . ILE A 1 83 ? 10.52776 44.58751 -4.15618 1.000 19.03349 110 ILE B C 1
ATOM 1201 O O . ILE A 1 83 ? 10.33077 44.36854 -5.35832 1.000 18.52255 110 ILE B O 1
ATOM 1217 N N . ALA A 1 84 ? 9.52113 44.76067 -3.29409 1.000 18.58259 111 ALA B N 1
ATOM 1218 C CA . ALA A 1 84 ? 8.13672 44.71617 -3.75151 1.000 22.03949 111 ALA B CA 1
ATOM 1219 C C . ALA A 1 84 ? 7.88268 45.73493 -4.85496 1.000 18.79684 111 ALA B C 1
ATOM 1220 O O . ALA A 1 84 ? 7.11897 45.46952 -5.79102 1.000 21.24080 111 ALA B O 1
ATOM 1227 N N . GLY A 1 85 ? 8.50911 46.90959 -4.76120 1.000 23.59727 112 GLY B N 1
ATOM 1228 C CA . GLY A 1 85 ? 8.30265 47.92499 -5.78028 1.000 20.29282 112 GLY B CA 1
ATOM 1229 C C . GLY A 1 85 ? 8.96669 47.56342 -7.09286 1.000 19.74254 112 GLY B C 1
ATOM 1230 O O . GLY A 1 85 ? 8.43173 47.84111 -8.16938 1.000 24.19180 112 GLY B O 1
ATOM 1234 N N . VAL A 1 86 ? 10.14877 46.95234 -7.02235 1.000 25.24142 113 VAL B N 1
ATOM 1235 C CA . VAL A 1 86 ? 10.78500 46.42632 -8.22408 1.000 25.02075 113 VAL B CA 1
ATOM 1236 C C . VAL A 1 86 ? 9.98499 45.25135 -8.76635 1.000 21.70751 113 VAL B C 1
ATOM 1237 O O . VAL A 1 86 ? 9.83230 45.09408 -9.98354 1.000 24.19144 113 VAL B O 1
ATOM 1250 N N . ALA A 1 87 ? 9.46243 44.40959 -7.87024 1.000 24.06314 114 ALA B N 1
ATOM 1251 C CA . ALA A 1 87 ? 8.60890 43.30235 -8.28432 1.000 19.17503 114 ALA B CA 1
ATOM 1252 C C . ALA A 1 87 ? 7.47619 43.79151 -9.17508 1.000 22.56825 114 ALA B C 1
ATOM 1253 O O . ALA A 1 87 ? 7.20968 43.21802 -10.23747 1.000 18.70872 114 ALA B O 1
ATOM 1260 N N . ARG A 1 88 ? 6.79503 44.85831 -8.75006 1.000 27.42418 115 ARG B N 1
ATOM 1261 C CA . ARG A 1 88 ? 5.68851 45.39550 -9.53377 1.000 20.38557 115 ARG B CA 1
ATOM 1262 C C . ARG A 1 88 ? 6.18211 45.94718 -10.86324 1.000 22.33754 115 ARG B C 1
ATOM 1263 O O . ARG A 1 88 ? 5.63392 45.62756 -11.92290 1.000 21.38128 115 ARG B O 1
ATOM 1284 N N . GLU A 1 89 ? 7.22424 46.77771 -10.82448 1.000 21.35526 116 GLU B N 1
ATOM 1285 C CA . GLU A 1 89 ? 7.66987 47.46656 -12.03051 1.000 24.12697 116 GLU B CA 1
ATOM 1286 C C . GLU A 1 89 ? 8.11660 46.48086 -13.10346 1.000 27.21845 116 GLU B C 1
ATOM 1287 O O . GLU A 1 89 ? 7.84423 46.68284 -14.29310 1.000 25.32366 116 GLU B O 1
ATOM 1299 N N . THR A 1 90 ? 8.79543 45.40681 -12.70342 1.000 22.56844 117 THR B N 1
ATOM 1300 C CA . THR A 1 90 ? 9.33997 44.42837 -13.63356 1.000 22.19980 117 THR B CA 1
ATOM 1301 C C . THR A 1 90 ? 8.39840 43.26283 -13.90413 1.000 25.74581 117 THR B C 1
ATOM 1302 O O . THR A 1 90 ? 8.73458 42.39211 -14.71417 1.000 28.76224 117 THR B O 1
ATOM 1313 N N . LYS A 1 91 ? 7.24082 43.21419 -13.24640 1.000 23.66306 118 LYS B N 1
ATOM 1314 C CA . LYS A 1 91 ? 6.31593 42.08914 -13.38010 1.000 25.83707 118 LYS B CA 1
ATOM 1315 C C . LYS A 1 91 ? 7.01753 40.77432 -13.02949 1.000 18.61547 118 LYS B C 1
ATOM 1316 O O . LYS A 1 91 ? 7.00643 39.80721 -13.79414 1.000 22.60750 118 LYS B O 1
ATOM 1335 N N . THR A 1 92 ? 7.63977 40.75356 -11.85190 1.000 23.09035 119 THR B N 1
ATOM 1336 C CA . THR A 1 92 ? 8.32784 39.57576 -11.32820 1.000 19.34376 119 THR B CA 1
ATOM 1337 C C . THR A 1 92 ? 7.78718 39.32979 -9.92644 1.000 22.67213 119 THR B C 1
ATOM 1338 O O . THR A 1 92 ? 7.86858 40.23403 -9.07022 1.000 21.76212 119 THR B O 1
ATOM 1349 N N . PRO A 1 93 ? 7.23934 38.15254 -9.63056 1.000 18.20858 120 PRO B N 1
ATOM 1350 C CA . PRO A 1 93 ? 6.64710 37.94581 -8.30528 1.000 19.41298 120 PRO B CA 1
ATOM 1351 C C . PRO A 1 93 ? 7.69309 37.93943 -7.20250 1.000 18.11588 120 PRO B C 1
ATOM 1352 O O . PRO A 1 93 ? 8.84166 37.53274 -7.39684 1.000 18.33880 120 PRO B O 1
ATOM 1363 N N . LEU A 1 94 ? 7.27232 38.40826 -6.02955 1.000 19.54890 121 LEU B N 1
ATOM 1364 C CA . LEU A 1 94 ? 8.08307 38.39117 -4.82070 1.000 19.84191 121 LEU B CA 1
ATOM 1365 C C . LEU A 1 94 ? 7.36292 37.57209 -3.76063 1.000 18.97313 121 LEU B C 1
ATOM 1366 O O . LEU A 1 94 ? 6.16575 37.77097 -3.52486 1.000 18.45256 121 LEU B O 1
ATOM 1382 N N . ILE A 1 95 ? 8.08906 36.66256 -3.12262 1.000 17.86000 122 ILE B N 1
ATOM 1383 C CA . ILE A 1 95 ? 7.62763 36.00361 -1.90813 1.000 22.81416 122 ILE B CA 1
ATOM 1384 C C . ILE A 1 95 ? 8.40043 36.62937 -0.75676 1.000 19.46905 122 ILE B C 1
ATOM 1385 O O . ILE A 1 95 ? 9.59511 36.36746 -0.58832 1.000 18.19939 122 ILE B O 1
ATOM 1401 N N . SER A 1 96 ? 7.73094 37.45477 0.03897 1.000 19.06445 123 SER B N 1
ATOM 1402 C CA . SER A 1 96 ? 8.39578 38.18649 1.10629 1.000 22.87792 123 SER B CA 1
ATOM 1403 C C . SER A 1 96 ? 8.42640 37.34710 2.37564 1.000 17.90386 123 SER B C 1
ATOM 1404 O O . SER A 1 96 ? 7.38868 36.86010 2.83454 1.000 17.91663 123 SER B O 1
ATOM 1412 N N . ILE A 1 97 ? 9.62547 37.18616 2.93824 1.000 20.02452 124 ILE B N 1
ATOM 1413 C CA . ILE A 1 97 ? 9.80239 36.44871 4.18502 1.000 17.79456 124 ILE B CA 1
ATOM 1414 C C . ILE A 1 97 ? 9.85424 37.37343 5.38947 1.000 17.90552 124 ILE B C 1
ATOM 1415 O O . ILE A 1 97 ? 9.91575 36.88219 6.53069 1.000 17.89100 124 ILE B O 1
ATOM 1431 N N . ALA A 1 98 ? 9.83630 38.68083 5.18173 1.000 18.02511 125 ALA B N 1
ATOM 1432 C CA . ALA A 1 98 ? 9.61646 39.64522 6.24511 1.000 21.03828 125 ALA B CA 1
ATOM 1433 C C . ALA A 1 98 ? 8.19372 40.18501 6.15439 1.000 21.85959 125 ALA B C 1
ATOM 1434 O O . ALA A 1 98 ? 7.55577 40.15460 5.09838 1.000 18.58447 125 ALA B O 1
ATOM 1441 N N . ASN A 1 99 ? 7.69967 40.67635 7.28445 1.000 22.95597 126 ASN B N 1
ATOM 1442 C CA . ASN A 1 99 ? 6.35211 41.23440 7.36038 1.000 22.72326 126 ASN B CA 1
ATOM 1443 C C . ASN A 1 99 ? 6.31088 42.52553 6.55523 1.000 25.65784 126 ASN B C 1
ATOM 1444 O O . ASN A 1 99 ? 6.68639 43.59264 7.04553 1.000 36.57794 126 ASN B O 1
ATOM 1455 N N . ALA A 1 100 ? 5.85597 42.42875 5.30751 1.000 31.85426 127 ALA B N 1
ATOM 1456 C CA . ALA A 1 100 ? 5.74958 43.56976 4.40211 1.000 36.66919 127 ALA B CA 1
ATOM 1457 C C . ALA A 1 100 ? 4.29358 43.73367 3.99326 1.000 37.00620 127 ALA B C 1
ATOM 1458 O O . ALA A 1 100 ? 3.73656 42.86533 3.31304 1.000 37.84911 127 ALA B O 1
ATOM 1465 N N . ASN A 1 101 ? 3.68097 44.84734 4.39196 1.000 38.11369 128 ASN B N 1
ATOM 1466 C CA . ASN A 1 101 ? 2.29892 45.14840 4.03839 1.000 34.23447 128 ASN B CA 1
ATOM 1467 C C . ASN A 1 101 ? 2.29148 46.25548 2.99272 1.000 30.82970 128 ASN B C 1
ATOM 1468 O O . ASN A 1 101 ? 2.62045 47.40741 3.29422 1.000 32.88606 128 ASN B O 1
ATOM 1479 N N . LEU A 1 102 ? 1.90779 45.90124 1.77102 1.000 29.61667 129 LEU B N 1
ATOM 1480 C CA . LEU A 1 102 ? 1.78170 46.83945 0.65747 1.000 32.91606 129 LEU B CA 1
ATOM 1481 C C . LEU A 1 102 ? 0.43896 46.54127 0.00590 1.000 33.96984 129 LEU B C 1
ATOM 1482 O O . LEU A 1 102 ? 0.37308 45.87251 -1.03418 1.000 28.47420 129 LEU B O 1
ATOM 1498 N N . PRO A 1 103 ? -0.65610 47.00512 0.60287 1.000 24.19514 130 PRO B N 1
ATOM 1499 C CA . PRO A 1 103 ? -1.98158 46.60005 0.12636 1.000 38.08684 130 PRO B CA 1
ATOM 1500 C C . PRO A 1 103 ? -2.33706 47.24665 -1.20164 1.000 28.70725 130 PRO B C 1
ATOM 1501 O O . PRO A 1 103 ? -1.78876 48.27618 -1.60080 1.000 34.49885 130 PRO B O 1
ATOM 1512 N N . GLY A 1 104 ? -3.28319 46.61702 -1.88387 1.000 28.27272 131 GLY B N 1
ATOM 1513 C CA . GLY A 1 104 ? -3.78804 47.14044 -3.12864 1.000 28.64119 131 GLY B CA 1
ATOM 1514 C C . GLY A 1 104 ? -2.90335 46.79381 -4.30881 1.000 26.70397 131 GLY B C 1
ATOM 1515 O O . GLY A 1 104 ? -1.90626 46.07125 -4.20653 1.000 27.38288 131 GLY B O 1
ATOM 1519 N N . GLU A 1 105 ? -3.28819 47.35250 -5.46139 1.000 20.30252 132 GLU B N 1
ATOM 1520 C CA . GLU A 1 105 ? -2.63263 47.01507 -6.71803 1.000 27.70622 132 GLU B CA 1
ATOM 1521 C C . GLU A 1 105 ? -1.12771 47.23453 -6.65389 1.000 23.50840 132 GLU B C 1
ATOM 1522 O O . GLU A 1 105 ? -0.36811 46.51233 -7.30852 1.000 20.37266 132 GLU B O 1
ATOM 1534 N N . GLU A 1 106 ? -0.67768 48.22442 -5.87507 1.000 27.96505 133 GLU B N 1
ATOM 1535 C CA . GLU A 1 106 ? 0.75132 48.47208 -5.72476 1.000 24.61376 133 GLU B CA 1
ATOM 1536 C C . GLU A 1 106 ? 1.50525 47.23605 -5.24630 1.000 25.77095 133 GLU B C 1
ATOM 1537 O O . GLU A 1 106 ? 2.71661 47.13493 -5.47590 1.000 19.35813 133 GLU B O 1
ATOM 1549 N N . GLY A 1 107 ? 0.82162 46.30100 -4.58729 1.000 23.81972 134 GLY B N 1
ATOM 1550 C CA . GLY A 1 107 ? 1.46170 45.10400 -4.07615 1.000 29.56283 134 GLY B CA 1
ATOM 1551 C C . GLY A 1 107 ? 1.00828 43.84744 -4.78831 1.000 24.53198 134 GLY B C 1
ATOM 1552 O O . GLY A 1 107 ? 1.16071 42.73601 -4.26969 1.000 20.66228 134 GLY B O 1
ATOM 1556 N N . ALA A 1 108 ? 0.46385 44.01865 -5.99551 1.000 24.26948 135 ALA B N 1
ATOM 1557 C CA . ALA A 1 108 ? -0.11928 42.90203 -6.72854 1.000 21.38417 135 ALA B CA 1
ATOM 1558 C C . ALA A 1 108 ? 0.89223 41.80914 -7.04327 1.000 18.96378 135 ALA B C 1
ATOM 1559 O O . ALA A 1 108 ? 0.49114 40.67944 -7.35161 1.000 18.89693 135 ALA B O 1
ATOM 1566 N N . TRP A 1 109 ? 2.18746 42.11673 -6.98112 1.000 18.87334 136 TRP B N 1
ATOM 1567 C CA . TRP A 1 109 ? 3.23813 41.17794 -7.35024 1.000 18.69729 136 TRP B CA 1
ATOM 1568 C C . TRP A 1 109 ? 4.03442 40.69394 -6.14312 1.000 18.55105 136 TRP B C 1
ATOM 1569 O O . TRP A 1 109 ? 5.18552 40.26826 -6.29361 1.000 18.42694 136 TRP B O 1
ATOM 1590 N N . MET A 1 110 ? 3.43656 40.73695 -4.95086 1.000 20.19800 137 MET B N 1
ATOM 1591 C CA . MET A 1 110 ? 4.05820 40.22272 -3.74013 1.000 18.45443 137 MET B CA 1
ATOM 1592 C C . MET A 1 110 ? 3.03603 39.44067 -2.92532 1.000 18.44639 137 MET B C 1
ATOM 1593 O O . MET A 1 110 ? 1.83135 39.69689 -2.99666 1.000 18.89090 137 MET B O 1
ATOM 1607 N N . VAL A 1 111 ? 3.53604 38.48749 -2.13750 1.000 18.30616 138 VAL B N 1
ATOM 1608 C CA . VAL A 1 111 ? 2.80547 37.94404 -1.00208 1.000 18.30340 138 VAL B CA 1
ATOM 1609 C C . VAL A 1 111 ? 3.71527 38.04056 0.21647 1.000 18.23972 138 VAL B C 1
ATOM 1610 O O . VAL A 1 111 ? 4.94083 38.11132 0.10387 1.000 18.18980 138 VAL B O 1
ATOM 1623 N N . THR A 1 112 ? 3.09464 38.03758 1.39248 1.000 18.29006 139 THR B N 1
ATOM 1624 C CA . THR A 1 112 ? 3.78833 38.20014 2.66551 1.000 18.95975 139 THR B CA 1
ATOM 1625 C C . THR A 1 112 ? 3.49729 36.98267 3.52968 1.000 19.97357 139 THR B C 1
ATOM 1626 O O . THR A 1 112 ? 2.33162 36.68208 3.80825 1.000 20.52233 139 THR B O 1
ATOM 1637 N N . LEU A 1 113 ? 4.55387 36.28661 3.95376 1.000 20.76462 140 LEU B N 1
ATOM 1638 C CA . LEU A 1 113 ? 4.38934 35.02478 4.66290 1.000 18.03296 140 LEU B CA 1
ATOM 1639 C C . LEU A 1 113 ? 4.14532 35.20750 6.15851 1.000 18.02246 140 LEU B C 1
ATOM 1640 O O . LEU A 1 113 ? 3.30059 34.50174 6.72570 1.000 18.91340 140 LEU B O 1
ATOM 1656 N N . PRO A 1 114 ? 4.85399 36.10655 6.84256 1.000 18.07819 141 PRO B N 1
ATOM 1657 C CA . PRO A 1 114 ? 4.68740 36.19241 8.29956 1.000 18.52449 141 PRO B CA 1
ATOM 1658 C C . PRO A 1 114 ? 3.26465 36.57184 8.68448 1.000 25.69842 141 PRO B C 1
ATOM 1659 O O . PRO A 1 114 ? 2.60686 37.37229 8.01543 1.000 18.39312 141 PRO B O 1
ATOM 1670 N N . GLN A 1 115 ? 2.79908 35.97903 9.77709 1.000 23.51707 142 GLN B N 1
ATOM 1671 C CA . GLN A 1 115 ? 1.42909 36.18020 10.22147 1.000 18.44946 142 GLN B CA 1
ATOM 1672 C C . GLN A 1 115 ? 1.18987 37.65141 10.54916 1.000 21.37263 142 GLN B C 1
ATOM 1673 O O . GLN A 1 115 ? 2.02688 38.27671 11.21484 1.000 23.00782 142 GLN B O 1
ATOM 1687 N N . PRO A 1 116 ? 0.07613 38.23938 10.11006 1.000 24.35545 143 PRO B N 1
ATOM 1688 C CA . PRO A 1 116 ? -0.20744 39.63005 10.48577 1.000 23.52266 143 PRO B CA 1
ATOM 1689 C C . PRO A 1 116 ? -0.52357 39.74387 11.96926 1.000 20.18646 143 PRO B C 1
ATOM 1690 O O . PRO A 1 116 ? -1.18230 38.87937 12.55208 1.000 20.19670 143 PRO B O 1
ATOM 1701 N N . ALA A 1 117 ? -0.05338 40.83293 12.57188 1.000 19.22416 144 ALA B N 1
ATOM 1702 C CA . ALA A 1 117 ? -0.15313 40.99447 14.01903 1.000 22.34205 144 ALA B CA 1
ATOM 1703 C C . ALA A 1 117 ? -1.56108 40.81188 14.57275 1.000 24.26194 144 ALA B C 1
ATOM 1704 O O . ALA A 1 117 ? -1.69251 40.21535 15.65500 1.000 29.32167 144 ALA B O 1
ATOM 1711 N N . PRO A 1 118 ? -2.62976 41.28540 13.92588 1.000 23.80118 145 PRO B N 1
ATOM 1712 C CA . PRO A 1 118 ? -3.96530 41.10060 14.52327 1.000 26.38341 145 PRO B CA 1
ATOM 1713 C C . PRO A 1 118 ? -4.33060 39.64147 14.71973 1.000 22.93807 145 PRO B C 1
ATOM 1714 O O . PRO A 1 118 ? -4.95481 39.28738 15.72706 1.000 27.88513 145 PRO B O 1
ATOM 1725 N N . LEU A 1 119 ? -3.95792 38.78072 13.77225 1.000 24.34077 146 LEU B N 1
ATOM 1726 C CA . LEU A 1 119 ? -4.16876 37.34824 13.94395 1.000 19.97368 146 LEU B CA 1
ATOM 1727 C C . LEU A 1 119 ? -3.40520 36.81646 15.14791 1.000 23.14064 146 LEU B C 1
ATOM 1728 O O . LEU A 1 119 ? -3.87938 35.90059 15.82955 1.000 22.85779 146 LEU B O 1
ATOM 1744 N N . MET A 1 120 ? -2.22514 37.37678 15.42285 1.000 21.60044 147 MET B N 1
ATOM 1745 C CA . MET A 1 120 ? -1.45433 36.96236 16.58876 1.000 19.13328 147 MET B CA 1
ATOM 1746 C C . MET A 1 120 ? -2.06015 37.51006 17.87461 1.000 19.34336 147 MET B C 1
ATOM 1747 O O . MET A 1 120 ? -2.11598 36.80654 18.89017 1.000 19.34860 147 MET B O 1
ATOM 1761 N N . VAL A 1 121 ? -2.51537 38.76589 17.84998 1.000 24.36548 148 VAL B N 1
ATOM 1762 C CA . VAL A 1 121 ? -3.14102 39.36326 19.02648 1.000 19.75458 148 VAL B CA 1
ATOM 1763 C C . VAL A 1 121 ? -4.41339 38.61152 19.39289 1.000 21.73868 148 VAL B C 1
ATOM 1764 O O . VAL A 1 121 ? -4.68533 38.35465 20.57274 1.000 19.92494 148 VAL B O 1
ATOM 1777 N N . SER A 1 122 ? -5.21724 38.25376 18.38948 1.000 19.79395 149 SER B N 1
ATOM 1778 C CA . SER A 1 122 ? -6.47864 37.57491 18.66209 1.000 22.32058 149 SER B CA 1
ATOM 1779 C C . SER A 1 122 ? -6.26238 36.26705 19.41061 1.000 21.20563 149 SER B C 1
ATOM 1780 O O . SER A 1 122 ? -7.12133 35.85471 20.19757 1.000 24.59228 149 SER B O 1
ATOM 1788 N N . ALA A 1 123 ? -5.12604 35.60421 19.18715 1.000 19.54516 150 ALA B N 1
ATOM 1789 C CA . ALA A 1 123 ? -4.87444 34.33846 19.86512 1.000 22.47417 150 ALA B CA 1
ATOM 1790 C C . ALA A 1 123 ? -4.72587 34.53409 21.36931 1.000 21.07364 150 ALA B C 1
ATOM 1791 O O . ALA A 1 123 ? -5.26846 33.74966 22.15661 1.000 27.10618 150 ALA B O 1
ATOM 1798 N N . VAL A 1 124 ? -3.99856 35.56970 21.79517 1.000 19.64129 151 VAL B N 1
ATOM 1799 C CA . VAL A 1 124 ? -3.81936 35.76612 23.22944 1.000 22.29437 151 VAL B CA 1
ATOM 1800 C C . VAL A 1 124 ? -5.02296 36.45520 23.86028 1.000 21.17007 151 VAL B C 1
ATOM 1801 O O . VAL A 1 124 ? -5.22768 36.33314 25.07396 1.000 23.60003 151 VAL B O 1
ATOM 1814 N N . VAL A 1 125 ? -5.83274 37.16803 23.07252 1.000 21.78851 152 VAL B N 1
ATOM 1815 C CA . VAL A 1 125 ? -7.09241 37.68578 23.59815 1.000 20.39588 152 VAL B CA 1
ATOM 1816 C C . VAL A 1 125 ? -8.05490 36.54004 23.87462 1.000 20.40208 152 VAL B C 1
ATOM 1817 O O . VAL A 1 125 ? -8.84183 36.59399 24.82828 1.000 26.31202 152 VAL B O 1
ATOM 1830 N N . GLU A 1 126 ? -8.01644 35.49208 23.04744 1.000 21.65269 153 GLU B N 1
ATOM 1831 C CA . GLU A 1 126 ? -8.82060 34.30327 23.31080 1.000 22.91782 153 GLU B CA 1
ATOM 1832 C C . GLU A 1 126 ? -8.37350 33.60819 24.59057 1.000 27.28313 153 GLU B C 1
ATOM 1833 O O . GLU A 1 126 ? -9.20362 33.04344 25.31143 1.000 26.70647 153 GLU B O 1
ATOM 1845 N N . ARG A 1 127 ? -7.07407 33.65026 24.89842 1.000 22.06438 154 ARG B N 1
ATOM 1846 C CA . ARG A 1 127 ? -6.59477 33.09499 26.16100 1.000 27.68140 154 ARG B CA 1
ATOM 1847 C C . ARG A 1 127 ? -7.06787 33.93580 27.33944 1.000 25.21376 154 ARG B C 1
ATOM 1848 O O . ARG A 1 127 ? -7.44595 33.39274 28.38488 1.000 22.57620 154 ARG B O 1
ATOM 1869 N N . MET A 1 128 ? -7.04853 35.26478 27.18988 1.000 25.84089 155 MET B N 1
ATOM 1870 C CA . MET A 1 128 ? -7.60280 36.13659 28.22048 1.000 20.76536 155 MET B CA 1
ATOM 1871 C C . MET A 1 128 ? -9.06368 35.79778 28.49645 1.000 24.28893 155 MET B C 1
ATOM 1872 O O . MET A 1 128 ? -9.51296 35.83557 29.64823 1.000 24.17525 155 MET B O 1
ATOM 1886 N N . LYS A 1 129 ? -9.82050 35.46658 27.44778 1.000 24.97989 156 LYS B N 1
ATOM 1887 C CA . LYS A 1 129 ? -11.23594 35.15643 27.61601 1.000 32.14945 156 LYS B CA 1
ATOM 1888 C C . LYS A 1 129 ? -11.43471 33.97156 28.55144 1.000 31.63546 156 LYS B C 1
ATOM 1889 O O . LYS A 1 129 ? -12.25200 34.02742 29.47745 1.000 23.92224 156 LYS B O 1
ATOM 1908 N N . LYS A 1 130 ? -10.70393 32.87996 28.31701 1.000 33.11125 157 LYS B N 1
ATOM 1909 C CA . LYS A 1 130 ? -10.85207 31.69801 29.15427 1.000 32.25464 157 LYS B CA 1
ATOM 1910 C C . LYS A 1 130 ? -10.16140 31.85375 30.50261 1.000 35.38406 157 LYS B C 1
ATOM 1911 O O . LYS A 1 130 ? -10.41076 31.04996 31.40770 1.000 34.50539 157 LYS B O 1
ATOM 1930 N N . SER A 1 131 ? -9.30830 32.86356 30.65554 1.000 31.47682 158 SER B N 1
ATOM 1931 C CA . SER A 1 131 ? -8.57780 33.09824 31.89179 1.000 26.50299 158 SER B CA 1
ATOM 1932 C C . SER A 1 131 ? -9.31800 34.02107 32.85059 1.000 25.56919 158 SER B C 1
ATOM 1933 O O . SER A 1 131 ? -8.79866 34.31097 33.93257 1.000 31.84070 158 SER B O 1
ATOM 1941 N N . GLY A 1 132 ? -10.51237 34.48208 32.48656 1.000 31.29007 159 GLY B N 1
ATOM 1942 C CA . GLY A 1 132 ? -11.28367 35.35970 33.34060 1.000 26.51831 159 GLY B CA 1
ATOM 1943 C C . GLY A 1 132 ? -10.90010 36.81838 33.27216 1.000 28.47897 159 GLY B C 1
ATOM 1944 O O . GLY A 1 132 ? -11.33289 37.59728 34.12929 1.000 30.26869 159 GLY B O 1
ATOM 1948 N N . VAL A 1 133 ? -10.10731 37.21675 32.28021 1.000 25.67884 160 VAL B N 1
ATOM 1949 C CA . VAL A 1 133 ? -9.63516 38.59323 32.19748 1.000 21.82658 160 VAL B CA 1
ATOM 1950 C C . VAL A 1 133 ? -10.80224 39.50265 31.83843 1.000 26.00585 160 VAL B C 1
ATOM 1951 O O . VAL A 1 133 ? -11.45708 39.32253 30.80469 1.000 21.98412 160 VAL B O 1
ATOM 1964 N N . LYS A 1 134 ? -11.06247 40.49185 32.69305 1.000 27.63922 161 LYS B N 1
ATOM 1965 C CA . LYS A 1 134 ? -12.05616 41.51812 32.41959 1.000 25.95462 161 LYS B CA 1
ATOM 1966 C C . LYS A 1 134 ? -11.44034 42.88801 32.18222 1.000 25.13860 161 LYS B C 1
ATOM 1967 O O . LYS A 1 134 ? -12.08482 43.73942 31.56098 1.000 26.59943 161 LYS B O 1
ATOM 1986 N N . THR A 1 135 ? -10.21408 43.11161 32.65019 1.000 22.60077 162 THR B N 1
ATOM 1987 C CA . THR A 1 135 ? -9.47984 44.34806 32.43254 1.000 22.65865 162 THR B CA 1
ATOM 1988 C C . THR A 1 135 ? -8.06445 44.00284 31.99896 1.000 22.64791 162 THR B C 1
ATOM 1989 O O . THR A 1 135 ? -7.45564 43.06873 32.53205 1.000 23.72954 162 THR B O 1
ATOM 2000 N N . VAL A 1 136 ? -7.54039 44.75624 31.03791 1.000 22.28193 163 VAL B N 1
ATOM 2001 C CA . VAL A 1 136 ? -6.17876 44.55716 30.55971 1.000 23.49905 163 VAL B CA 1
ATOM 2002 C C . VAL A 1 136 ? -5.50581 45.91321 30.40973 1.000 22.13452 163 VAL B C 1
ATOM 2003 O O . VAL A 1 136 ? -6.10111 46.86354 29.89142 1.000 22.27918 163 VAL B O 1
ATOM 2016 N N . GLY A 1 137 ? -4.26604 46.00121 30.87771 1.000 23.27320 164 GLY B N 1
ATOM 2017 C CA . GLY A 1 137 ? -3.43441 47.16519 30.65694 1.000 22.14065 164 GLY B CA 1
ATOM 2018 C C . GLY A 1 137 ? -2.46553 46.90219 29.52034 1.000 21.84878 164 GLY B C 1
ATOM 2019 O O . GLY A 1 137 ? -2.02322 45.77437 29.31236 1.000 21.60865 164 GLY B O 1
ATOM 2023 N N . TYR A 1 138 ? -2.14926 47.95497 28.77361 1.000 21.88143 165 TYR B N 1
ATOM 2024 C CA . TYR A 1 138 ? -1.23279 47.85943 27.64929 1.000 21.63462 165 TYR B CA 1
ATOM 2025 C C . TYR A 1 138 ? -0.04450 48.78228 27.86193 1.000 21.69964 165 TYR B C 1
ATOM 2026 O O . TYR A 1 138 ? -0.19071 49.89588 28.37661 1.000 21.95633 165 TYR B O 1
ATOM 2044 N N . ILE A 1 139 ? 1.13127 48.30727 27.46423 1.000 21.47759 166 ILE B N 1
ATOM 2045 C CA . ILE A 1 139 ? 2.32559 49.13703 27.36171 1.000 21.50125 166 ILE B CA 1
ATOM 2046 C C . ILE A 1 139 ? 3.11356 48.65259 26.15367 1.000 21.21720 16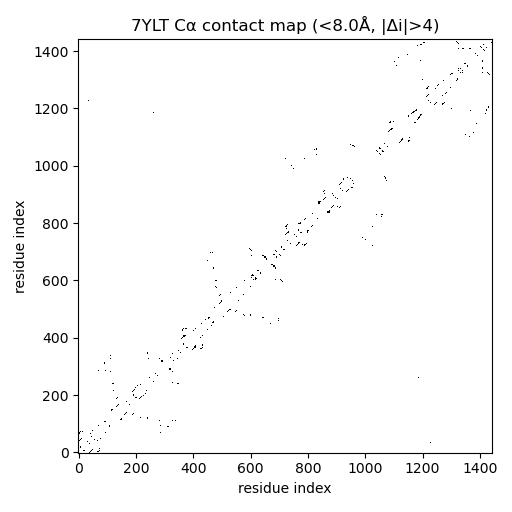6 ILE B C 1
ATOM 2047 O O . ILE A 1 139 ? 3.32186 47.44734 25.98731 1.000 21.70715 166 ILE B O 1
ATOM 2063 N N . GLY A 1 140 ? 3.54425 49.58268 25.30772 1.000 21.22614 167 GLY B N 1
ATOM 2064 C CA . GLY A 1 140 ? 4.21610 49.20043 24.08159 1.000 20.97720 167 GLY B CA 1
ATOM 2065 C C . GLY A 1 140 ? 5.07713 50.32769 23.55952 1.000 21.03454 167 GLY B C 1
ATOM 2066 O O . GLY A 1 140 ? 5.14727 51.41010 24.14276 1.000 21.26753 167 GLY B O 1
ATOM 2070 N N . PHE A 1 141 ? 5.74185 50.05765 22.44124 1.000 23.03156 168 PHE B N 1
ATOM 2071 C CA . PHE A 1 141 ? 6.62331 51.05118 21.84811 1.000 21.60911 168 PHE B CA 1
ATOM 2072 C C . PHE A 1 141 ? 5.82418 52.23200 21.30486 1.000 23.71175 168 PHE B C 1
ATOM 2073 O O . PHE A 1 141 ? 4.65411 52.10574 20.93182 1.000 24.93230 168 PHE B O 1
ATOM 2090 N N . SER A 1 142 ? 6.47485 53.39299 21.26512 1.000 22.04242 169 SER B N 1
ATOM 2091 C CA . SER A 1 142 ? 5.91630 54.57543 20.61156 1.000 24.68328 169 SER B CA 1
ATOM 2092 C C . SER A 1 142 ? 6.38942 54.63612 19.15720 1.000 22.46288 169 SER B C 1
ATOM 2093 O O . SER A 1 142 ? 6.98330 55.61019 18.69411 1.000 30.59091 169 SER B O 1
ATOM 2101 N N . ASP A 1 143 ? 6.12346 53.54721 18.44077 1.000 24.33730 170 ASP B N 1
ATOM 2102 C CA . ASP A 1 143 ? 6.41718 53.45490 17.01772 1.000 23.63911 170 ASP B CA 1
ATOM 2103 C C . ASP A 1 143 ? 5.30018 52.64877 16.35810 1.000 25.49467 170 ASP B C 1
ATOM 2104 O O . ASP A 1 143 ? 4.26058 52.37558 16.96626 1.000 24.38262 170 ASP B O 1
ATOM 2113 N N . ALA A 1 144 ? 5.52052 52.26239 15.10029 1.000 23.75192 171 ALA B N 1
ATOM 2114 C CA . ALA A 1 144 ? 4.46205 51.63084 14.32162 1.000 28.54098 171 ALA B CA 1
ATOM 2115 C C . ALA A 1 144 ? 4.12810 50.23639 14.83857 1.000 26.14609 171 ALA B C 1
ATOM 2116 O O . ALA A 1 144 ? 2.98612 49.78444 14.70123 1.000 26.25169 171 ALA B O 1
ATOM 2123 N N . TRP A 1 145 ? 5.10235 49.54177 15.42611 1.000 20.12802 172 TRP B N 1
ATOM 2124 C CA . TRP A 1 145 ? 4.83324 48.22581 15.99482 1.000 22.97538 172 TRP B CA 1
ATOM 2125 C C . TRP A 1 145 ? 3.99190 48.34007 17.25889 1.000 26.04866 172 TRP B C 1
ATOM 2126 O O . TRP A 1 145 ? 3.04536 47.56831 17.45436 1.000 20.15479 172 TRP B O 1
ATOM 2147 N N . GLY A 1 146 ? 4.32367 49.29529 18.12972 1.000 24.44362 173 GLY B N 1
ATOM 2148 C CA . GLY A 1 146 ? 3.47336 49.55453 19.27773 1.000 25.67311 173 GLY B CA 1
ATOM 2149 C C . GLY A 1 146 ? 2.06738 49.94728 18.87014 1.000 22.73725 173 GLY B C 1
ATOM 2150 O O . GLY A 1 146 ? 1.08578 49.45865 19.43658 1.000 22.15133 173 GLY B O 1
ATOM 2154 N N . ASP A 1 147 ? 1.95197 50.82552 17.87072 1.000 21.37645 174 ASP B N 1
ATOM 2155 C CA . ASP A 1 147 ? 0.63808 51.23835 17.38849 1.000 22.35804 174 ASP B CA 1
ATOM 2156 C C . ASP A 1 147 ? -0.16321 50.04890 16.87681 1.000 23.20083 174 ASP B C 1
ATOM 2157 O O . ASP A 1 147 ? -1.36263 49.93014 17.15111 1.000 20.86126 174 ASP B O 1
ATOM 2166 N N . LEU A 1 148 ? 0.48199 49.16372 16.11757 1.000 23.98928 175 LEU B N 1
ATOM 2167 C CA . LEU A 1 148 ? -0.24723 48.08506 15.46113 1.000 25.04647 175 LEU B CA 1
ATOM 2168 C C . LEU A 1 148 ? -0.79578 47.09222 16.47596 1.000 21.29631 175 LEU B C 1
ATOM 2169 O O . LEU A 1 148 ? -1.94119 46.64308 16.35661 1.000 27.12603 175 LEU B O 1
ATOM 2185 N N . VAL A 1 149 ? 0.00607 46.74049 17.48180 1.000 21.44450 176 VAL B N 1
ATOM 2186 C CA . VAL A 1 149 ? -0.44820 45.80732 18.50788 1.000 20.28707 176 VAL B CA 1
ATOM 2187 C C . VAL A 1 149 ? -1.61207 46.40543 19.28870 1.000 20.54964 176 VAL B C 1
ATOM 2188 O O . VAL A 1 149 ? -2.62781 45.74233 19.53100 1.000 20.57885 176 VAL B O 1
ATOM 2201 N N . TYR A 1 150 ? -1.48272 47.67023 19.69450 1.000 20.75683 177 TYR B N 1
ATOM 2202 C CA . TYR A 1 150 ? -2.54950 48.30339 20.46247 1.000 23.26028 177 TYR B CA 1
ATOM 2203 C C . TYR A 1 150 ? -3.83160 48.39226 19.64721 1.000 21.10515 177 TYR B C 1
ATOM 2204 O O . TYR A 1 150 ? -4.92726 48.16609 20.17240 1.000 21.24366 177 TYR B O 1
ATOM 2222 N N . ASP A 1 151 ? -3.71513 48.72181 18.35906 1.000 21.30299 178 ASP B N 1
ATOM 2223 C CA . ASP A 1 151 ? -4.90047 48.80053 17.51403 1.000 24.75225 178 ASP B CA 1
ATOM 2224 C C . ASP A 1 151 ? -5.55826 47.43504 17.37438 1.000 26.36043 178 ASP B C 1
ATOM 2225 O O . ASP A 1 151 ? -6.78644 47.31850 17.45477 1.000 21.61599 178 ASP B O 1
ATOM 2234 N N . ALA A 1 152 ? -4.75447 46.38491 17.18215 1.000 22.03596 179 ALA B N 1
ATOM 2235 C CA . ALA A 1 152 ? -5.30497 45.03468 17.14761 1.000 20.57829 179 ALA B CA 1
ATOM 2236 C C . ALA A 1 152 ? -5.87922 44.62891 18.49910 1.000 24.44603 179 ALA B C 1
ATOM 2237 O O . ALA A 1 152 ? -6.87928 43.90376 18.54990 1.000 30.81139 179 ALA B O 1
ATOM 2244 N N . LEU A 1 153 ? -5.27055 45.08001 19.60058 1.000 20.78096 180 LEU B N 1
ATOM 2245 C CA . LEU A 1 153 ? -5.84053 44.79978 20.91437 1.000 21.66258 180 LEU B CA 1
ATOM 2246 C C . LEU A 1 153 ? -7.20103 45.47209 21.06830 1.000 26.61101 180 LEU B C 1
ATOM 2247 O O . LEU A 1 153 ? -8.15616 44.85930 21.55750 1.000 23.56419 180 LEU B O 1
ATOM 2263 N N . GLN A 1 154 ? -7.30323 46.74461 20.67292 1.000 22.53360 181 GLN B N 1
ATOM 2264 C CA . GLN A 1 154 ? -8.59278 47.42486 20.71871 1.000 28.29814 181 GLN B CA 1
ATOM 2265 C C . GLN A 1 154 ? -9.64168 46.63685 19.94346 1.000 24.44593 181 GLN B C 1
ATOM 2266 O O . GLN A 1 154 ? -10.72308 46.33679 20.45902 1.000 24.30049 181 GLN B O 1
ATOM 2280 N N . LYS A 1 155 ? -9.32195 46.27359 18.70102 1.000 23.66685 182 LYS B N 1
ATOM 2281 C CA . LYS A 1 155 ? -10.29583 45.66076 17.80828 1.000 31.79050 182 LYS B CA 1
ATOM 2282 C C . LYS A 1 155 ? -10.61575 44.21600 18.16584 1.000 30.90999 182 LYS B C 1
ATOM 2283 O O . LYS A 1 155 ? -11.60953 43.68461 17.66165 1.000 27.38514 182 LYS B O 1
ATOM 2302 N N . SER A 1 156 ? -9.82012 43.57344 19.01797 1.000 27.31139 183 SER B N 1
ATOM 2303 C CA . SER A 1 156 ? -10.08690 42.20500 19.44408 1.000 27.67956 183 SER B CA 1
ATOM 2304 C C . SER A 1 156 ? -10.68026 42.12470 20.84370 1.000 31.47870 183 SER B C 1
ATOM 2305 O O . SER A 1 156 ? -11.58702 41.32121 21.08083 1.000 24.14329 183 SER B O 1
ATOM 2313 N N . ALA A 1 157 ? -10.19856 42.94871 21.77580 1.000 26.50869 184 ALA B N 1
ATOM 2314 C CA . ALA A 1 157 ? -10.63393 42.84257 23.16355 1.000 27.32976 184 ALA B CA 1
ATOM 2315 C C . ALA A 1 157 ? -11.97005 43.54021 23.39304 1.000 30.69307 184 ALA B C 1
ATOM 2316 O O . ALA A 1 157 ? -12.85833 42.99241 24.05516 1.000 27.63510 184 ALA B O 1
ATOM 2323 N N . GLU A 1 158 ? -12.12693 44.75378 22.86929 1.000 31.57828 185 GLU B N 1
ATOM 2324 C CA . GLU A 1 158 ? -13.35139 45.50372 23.13351 1.000 38.67133 185 GLU B CA 1
ATOM 2325 C C . GLU A 1 158 ? -14.59352 44.79820 22.60435 1.000 32.41194 185 GLU B C 1
ATOM 2326 O O . GLU A 1 158 ? -15.60658 44.77263 23.32425 1.000 33.45022 185 GLU B O 1
ATOM 2338 N N . PRO A 1 159 ? -14.59604 44.21899 21.39878 1.000 34.98427 186 PRO B N 1
ATOM 2339 C CA . PRO A 1 159 ? -15.74911 43.39446 20.99552 1.000 34.88849 186 PRO B CA 1
ATOM 2340 C C . PRO A 1 159 ? -16.06049 42.27516 21.97198 1.000 36.49701 186 PRO B C 1
ATOM 2341 O O . PRO A 1 159 ? -17.23435 41.93691 22.17193 1.000 35.82190 186 PRO B O 1
ATOM 2352 N N . ALA A 1 160 ? -15.03548 41.68805 22.58563 1.000 31.68489 187 ALA B N 1
ATOM 2353 C CA . ALA A 1 160 ? -15.19307 40.56924 23.50280 1.000 30.95154 187 ALA B CA 1
ATOM 2354 C C . ALA A 1 160 ? -15.44877 41.00700 24.94002 1.000 27.94109 187 ALA B C 1
ATOM 2355 O O . ALA A 1 160 ? -15.47066 40.15854 25.83760 1.000 27.38619 187 ALA B O 1
ATOM 2362 N N . GLY A 1 161 ? -15.62139 42.30309 25.18225 1.000 31.20436 188 GLY B N 1
ATOM 2363 C CA . GLY A 1 161 ? -16.00349 42.77724 26.49560 1.000 28.51482 188 GLY B CA 1
ATOM 2364 C C . GLY A 1 161 ? -14.87899 42.93920 27.49089 1.000 28.17264 188 GLY B C 1
ATOM 2365 O O . GLY A 1 161 ? -15.15296 43.12044 28.68251 1.000 32.34032 188 GLY B O 1
ATOM 2369 N N . ILE A 1 162 ? -13.62881 42.87140 27.05423 1.000 27.44560 189 ILE B N 1
ATOM 2370 C CA . ILE A 1 162 ? -12.48930 43.14178 27.92245 1.000 24.78246 189 ILE B CA 1
ATOM 2371 C C . ILE A 1 162 ? -12.17948 44.62948 27.83805 1.000 22.53290 189 ILE B C 1
ATOM 2372 O O . ILE A 1 162 ? -12.05097 45.18410 26.73991 1.000 23.04988 189 ILE B O 1
ATOM 2388 N N . LYS A 1 163 ? -12.08396 45.28351 28.99258 1.000 22.70772 190 LYS B N 1
ATOM 2389 C CA . LYS A 1 163 ? -11.77104 46.70460 29.04306 1.000 25.86431 190 LYS B CA 1
ATOM 2390 C C . LYS A 1 163 ? -10.26014 46.89791 29.02250 1.000 23.85007 190 LYS B C 1
ATOM 2391 O O . LYS A 1 163 ? -9.53576 46.27211 29.80352 1.000 22.60527 190 LYS B O 1
ATOM 2410 N N . ILE A 1 164 ? -9.79179 47.76089 28.12940 1.000 24.48622 191 ILE B N 1
ATOM 2411 C CA . ILE A 1 164 ? -8.39594 48.18064 28.11122 1.000 22.53957 191 ILE B CA 1
ATOM 2412 C C . ILE A 1 164 ? -8.27553 49.41151 28.99884 1.000 27.18392 191 ILE B C 1
ATOM 2413 O O . ILE A 1 164 ? -8.89521 50.44612 28.72972 1.000 24.24921 191 ILE B O 1
ATOM 2429 N N . VAL A 1 165 ? -7.47568 49.30219 30.05633 1.000 22.85857 192 VAL B N 1
ATOM 2430 C CA . VAL A 1 165 ? -7.43115 50.32132 31.09775 1.000 23.16754 192 VAL B CA 1
ATOM 2431 C C . VAL A 1 165 ? -6.18194 51.18713 31.03215 1.000 23.15325 192 VAL B C 1
ATOM 2432 O O . VAL A 1 165 ? -6.11564 52.19913 31.75106 1.000 23.96407 192 VAL B O 1
ATOM 2445 N N . SER A 1 166 ? -5.20330 50.84058 30.19404 1.000 22.86260 193 SER B N 1
ATOM 2446 C CA . SER A 1 166 ? -3.99377 51.63631 30.04096 1.000 22.84200 193 SER B CA 1
ATOM 2447 C C . SER A 1 166 ? -3.51581 51.57881 28.59739 1.000 22.58402 193 SER B C 1
ATOM 2448 O O . SER A 1 166 ? -3.70700 50.57806 27.90047 1.000 22.34594 193 SER B O 1
ATOM 2456 N N . ASN A 1 167 ? -2.86930 52.66639 28.16378 1.000 22.72355 194 ASN B N 1
ATOM 2457 C CA . ASN A 1 167 ? -2.21016 52.73937 26.86931 1.000 22.41992 194 ASN B CA 1
ATOM 2458 C C . ASN A 1 167 ? -0.91416 53.53345 27.07034 1.000 24.54767 194 ASN B C 1
ATOM 2459 O O . ASN A 1 167 ? -0.74708 54.65331 26.59146 1.000 22.86625 194 ASN B O 1
ATOM 2470 N N . GLU A 1 168 ? 0.01764 52.94571 27.81294 1.000 27.41275 195 GLU B N 1
ATOM 2471 C CA . GLU A 1 168 ? 1.31117 53.56163 28.06778 1.000 26.54438 195 GLU B CA 1
ATOM 2472 C C . GLU A 1 168 ? 2.29318 53.18410 26.96729 1.000 23.98541 195 GLU B C 1
ATOM 2473 O O . GLU A 1 168 ? 2.22186 52.09511 26.39539 1.000 21.85789 195 GLU B O 1
ATOM 2485 N N . ARG A 1 169 ? 3.21802 54.09284 26.67067 1.000 27.26931 196 ARG B N 1
ATOM 2486 C CA . ARG A 1 169 ? 4.23419 53.82402 25.66448 1.000 24.09968 196 ARG B CA 1
ATOM 2487 C C . ARG A 1 169 ? 5.61525 54.17159 26.19933 1.000 21.94662 196 ARG B C 1
ATOM 2488 O O . ARG A 1 169 ? 5.76771 54.84010 27.22570 1.000 23.34205 196 ARG B O 1
ATOM 2509 N N . TYR A 1 170 ? 6.62575 53.68045 25.48410 1.000 21.71447 197 TYR B N 1
ATOM 2510 C CA . TYR A 1 170 ? 8.01639 54.01140 25.75604 1.000 22.76450 197 TYR B CA 1
ATOM 2511 C C . TYR A 1 170 ? 8.82004 53.78167 24.48597 1.000 25.00273 197 TYR B C 1
ATOM 2512 O O . TYR A 1 170 ? 8.43082 52.99805 23.61627 1.000 27.85853 197 TYR B O 1
ATOM 2530 N N . ALA A 1 171 ? 9.94362 54.48477 24.38755 1.000 21.55603 198 ALA B N 1
ATOM 2531 C CA . ALA A 1 171 ? 10.80794 54.36133 23.22526 1.000 21.38068 198 ALA B CA 1
ATOM 2532 C C . ALA A 1 171 ? 11.72287 53.15365 23.37280 1.000 21.15746 198 ALA B C 1
ATOM 2533 O O . ALA A 1 171 ? 12.07221 52.73905 24.48198 1.000 21.21903 198 ALA B O 1
ATOM 2540 N N . ARG A 1 172 ? 12.11374 52.59245 22.22905 1.000 25.34213 199 ARG B N 1
ATOM 2541 C CA . ARG A 1 172 ? 12.91351 51.37283 22.23341 1.000 27.88033 199 ARG B CA 1
ATOM 2542 C C . ARG A 1 172 ? 14.18712 51.53846 23.05491 1.000 27.55985 199 ARG B C 1
ATOM 2543 O O . ARG A 1 172 ? 14.59691 50.61516 23.76811 1.000 30.57685 199 ARG B O 1
ATOM 2564 N N . ALA A 1 173 ? 14.82289 52.70567 22.97667 1.000 22.38596 200 ALA B N 1
ATOM 2565 C CA . ALA A 1 173 ? 16.10083 52.93858 23.63371 1.000 33.34507 200 ALA B CA 1
ATOM 2566 C C . ALA A 1 173 ? 15.95817 53.47954 25.05200 1.000 32.12253 200 ALA B C 1
ATOM 2567 O O . ALA A 1 173 ? 16.96942 53.82896 25.67023 1.000 29.31137 200 ALA B O 1
ATOM 2574 N N . ASP A 1 174 ? 14.73966 53.55451 25.58033 1.000 26.08971 201 ASP B N 1
ATOM 2575 C CA . ASP A 1 174 ? 14.54586 54.03444 26.94153 1.000 25.27205 201 ASP B CA 1
ATOM 2576 C C . ASP A 1 174 ? 15.15548 53.05487 27.93642 1.000 28.96021 201 ASP B C 1
ATOM 2577 O O . ASP A 1 174 ? 15.09365 51.83692 27.74811 1.000 35.65710 201 ASP B O 1
ATOM 2586 N N . SER A 1 175 ? 15.74829 53.59302 29.00444 1.000 27.99516 202 SER B N 1
ATOM 2587 C CA . SER A 1 175 ? 16.33584 52.75750 30.04394 1.000 33.37841 202 SER B CA 1
ATOM 2588 C C . SER A 1 175 ? 15.36192 52.42407 31.16431 1.000 25.50046 202 SER B C 1
ATOM 2589 O O . SER A 1 175 ? 15.54959 51.40959 31.84486 1.000 28.16373 202 SER B O 1
ATOM 2597 N N . SER A 1 176 ? 14.33409 53.24454 31.37218 1.000 31.26246 203 SER B N 1
ATOM 2598 C CA . SER A 1 176 ? 13.38685 53.04918 32.45816 1.000 31.28332 203 SER B CA 1
ATOM 2599 C C . SER A 1 176 ? 11.96243 53.17137 31.93829 1.000 26.87210 203 SER B C 1
ATOM 2600 O O . SER A 1 176 ? 11.69964 53.85545 30.94538 1.000 28.08774 203 SER B O 1
ATOM 2608 N N . VAL A 1 177 ? 11.04340 52.50191 32.63095 1.000 27.60160 204 VAL B N 1
ATOM 2609 C CA . VAL A 1 177 ? 9.62641 52.53139 32.28658 1.000 26.15150 204 VAL B CA 1
ATOM 2610 C C . VAL A 1 177 ? 8.82481 52.60224 33.58072 1.000 27.56919 204 VAL B C 1
ATOM 2611 O O . VAL A 1 177 ? 7.63896 52.25360 33.61617 1.000 28.14954 204 VAL B O 1
ATOM 2624 N N . THR A 1 178 ? 9.46752 53.08830 34.64518 1.000 26.63447 205 THR B N 1
ATOM 2625 C CA . THR A 1 178 ? 8.87827 53.01825 35.97935 1.000 33.22200 205 THR B CA 1
ATOM 2626 C C . THR A 1 178 ? 7.58984 53.83009 36.06831 1.000 25.91197 205 THR B C 1
ATOM 2627 O O . THR A 1 178 ? 6.58449 53.36000 36.61381 1.000 25.97734 205 THR B O 1
ATOM 2638 N N . GLY A 1 179 ? 7.60027 55.05588 35.54329 1.000 24.30045 206 GLY B N 1
ATOM 2639 C CA . GLY A 1 179 ? 6.40080 55.87745 35.60024 1.000 31.62189 206 GLY B CA 1
ATOM 2640 C C . GLY A 1 179 ? 5.20061 55.19673 34.97019 1.000 33.35216 206 GLY B C 1
ATOM 2641 O O . GLY A 1 179 ? 4.14105 55.07215 35.59106 1.000 27.80577 206 GLY B O 1
ATOM 2645 N N . GLN A 1 180 ? 5.35464 54.74025 33.72540 1.000 23.16794 207 GLN B N 1
ATOM 2646 C CA . GLN A 1 180 ? 4.25956 54.06258 33.03967 1.000 27.80602 207 GLN B CA 1
ATOM 2647 C C . GLN A 1 180 ? 3.76114 52.86725 33.84194 1.000 31.53040 207 GLN B C 1
ATOM 2648 O O . GLN A 1 180 ? 2.55143 52.69101 34.03102 1.000 32.14939 207 GLN B O 1
ATOM 2662 N N . VAL A 1 181 ? 4.68307 52.02898 34.32129 1.000 28.17763 208 VAL B N 1
ATOM 2663 C CA . VAL A 1 181 ? 4.27112 50.80920 35.00671 1.000 28.19269 208 VAL B CA 1
ATOM 2664 C C . VAL A 1 181 ? 3.65230 51.12826 36.36031 1.000 24.14426 208 VAL B C 1
ATOM 2665 O O . VAL A 1 181 ? 2.78215 50.39065 36.83955 1.000 32.71930 208 VAL B O 1
ATOM 2678 N N . LEU A 1 182 ? 4.07872 52.21783 37.00101 1.000 28.48530 209 LEU B N 1
ATOM 2679 C CA . LEU A 1 182 ? 3.43087 52.63187 38.24101 1.000 29.88832 209 LEU B CA 1
ATOM 2680 C C . LEU A 1 182 ? 1.95059 52.90785 38.01506 1.000 29.17107 209 LEU B C 1
ATOM 2681 O O . LEU A 1 182 ? 1.10802 52.55945 38.85020 1.000 28.71073 209 LEU B O 1
ATOM 2697 N N . LYS A 1 183 ? 1.61398 53.53381 36.88703 1.000 34.96595 210 LYS B N 1
ATOM 2698 C CA . LYS A 1 183 ? 0.21690 53.83191 36.60293 1.000 23.85061 210 LYS B CA 1
ATOM 2699 C C . LYS A 1 183 ? -0.56827 52.57106 36.27157 1.000 31.26895 210 LYS B C 1
ATOM 2700 O O . LYS A 1 183 ? -1.76507 52.49158 36.57108 1.000 26.87999 210 LYS B O 1
ATOM 2719 N N . ILE A 1 184 ? 0.08252 51.57606 35.66772 1.000 28.93790 211 ILE B N 1
ATOM 2720 C CA . ILE A 1 184 ? -0.62045 50.35331 35.29466 1.000 25.37864 211 ILE B CA 1
ATOM 2721 C C . ILE A 1 184 ? -0.95050 49.53036 36.53396 1.000 26.70636 211 ILE B C 1
ATOM 2722 O O . ILE A 1 184 ? -2.07629 49.04541 36.69077 1.000 32.46639 211 ILE B O 1
ATOM 2738 N N . VAL A 1 185 ? 0.01926 49.36546 37.43833 1.000 28.33397 212 VAL B N 1
ATOM 2739 C CA . VAL A 1 185 ? -0.23002 48.57092 38.63844 1.000 30.18929 212 VAL B CA 1
ATOM 2740 C C . VAL A 1 185 ? -1.35277 49.18922 39.46548 1.000 30.31769 212 VAL B C 1
ATOM 2741 O O . VAL A 1 185 ? -2.17625 48.47652 40.05265 1.000 32.11529 212 VAL B O 1
ATOM 2754 N N . ALA A 1 186 ? -1.41066 50.52220 39.51952 1.000 26.21082 213 ALA B N 1
ATOM 2755 C CA . ALA A 1 186 ? -2.42354 51.18072 40.33811 1.000 36.98657 213 ALA B CA 1
ATOM 2756 C C . ALA A 1 186 ? -3.83269 50.87104 39.84943 1.000 37.15841 213 ALA B C 1
ATOM 2757 O O . ALA A 1 186 ? -4.77810 50.87273 40.64566 1.000 39.88560 213 ALA B O 1
ATOM 2764 N N . LEU A 1 187 ? -3.99743 50.60984 38.55228 1.000 31.09119 214 LEU B N 1
ATOM 2765 C CA . LEU A 1 187 ? -5.29871 50.23994 38.01137 1.000 33.00079 214 LEU B CA 1
ATOM 2766 C C . LEU A 1 187 ? -5.65594 48.78528 38.29167 1.000 35.11646 214 LEU B C 1
ATOM 2767 O O . LEU A 1 187 ? -6.80767 48.39365 38.06795 1.000 27.62366 214 LEU B O 1
ATOM 2783 N N . ARG A 1 188 ? -4.70593 47.99407 38.78315 1.000 26.71955 215 ARG B N 1
ATOM 2784 C CA . ARG A 1 188 ? -4.92521 46.59856 39.14407 1.000 29.09394 215 ARG B CA 1
ATOM 2785 C C . ARG A 1 188 ? -5.67533 45.81812 38.05814 1.000 23.30530 215 ARG B C 1
ATOM 2786 O O . ARG A 1 188 ? -6.70191 45.19849 38.32868 1.000 34.05907 215 ARG B O 1
ATOM 2807 N N . PRO A 1 189 ? -5.16802 45.81548 36.82761 1.000 26.02687 216 PRO B N 1
ATOM 2808 C CA . PRO A 1 189 ? -5.81560 45.02148 35.77826 1.000 22.82189 216 PRO B CA 1
ATOM 2809 C C . PRO A 1 189 ? -5.59807 43.53199 35.99686 1.000 26.39443 216 PRO B C 1
ATOM 2810 O O . PRO A 1 189 ? -4.61646 43.10538 36.61028 1.000 24.87096 216 PRO B O 1
ATOM 2821 N N . ASP A 1 190 ? -6.53898 42.73270 35.48534 1.000 22.89368 217 ASP B N 1
ATOM 2822 C CA . ASP A 1 190 ? -6.39288 41.28417 35.56364 1.000 22.74331 217 ASP B CA 1
ATOM 2823 C C . ASP A 1 190 ? -5.21637 40.78213 34.73659 1.000 23.54443 217 ASP B C 1
ATOM 2824 O O . ASP A 1 190 ? -4.70879 39.68632 34.99934 1.000 24.04517 217 ASP B O 1
ATOM 2833 N N . ALA A 1 191 ? -4.77846 41.55236 33.74420 1.000 21.88913 218 ALA B N 1
ATOM 2834 C CA . ALA A 1 191 ? -3.68432 41.14275 32.87957 1.000 21.59690 218 ALA B CA 1
ATOM 2835 C C . ALA A 1 191 ? -3.01657 42.38491 32.31200 1.000 21.97992 218 ALA B C 1
ATOM 2836 O O . ALA A 1 191 ? -3.61656 43.46183 32.24694 1.000 21.82694 218 ALA B O 1
ATOM 2843 N N . VAL A 1 192 ? -1.75650 42.22394 31.91387 1.000 21.43022 219 VAL B N 1
ATOM 2844 C CA . VAL A 1 192 ? -1.03217 43.23182 31.15108 1.000 21.40153 219 VAL B CA 1
ATOM 2845 C C . VAL A 1 192 ? -0.43517 42.55350 29.92618 1.000 21.08959 219 VAL B C 1
ATOM 2846 O O . VAL A 1 192 ? 0.19282 41.49528 30.04141 1.000 20.91116 219 VAL B O 1
ATOM 2859 N N . ILE A 1 193 ? -0.64125 43.15526 28.75986 1.000 21.03662 220 ILE B N 1
ATOM 2860 C CA . ILE A 1 193 ? 0.00464 42.73483 27.52522 1.000 20.76936 220 ILE B CA 1
ATOM 2861 C C . ILE A 1 193 ? 0.89816 43.87499 27.06350 1.000 20.79791 220 ILE B C 1
ATOM 2862 O O . ILE A 1 193 ? 0.57548 45.05053 27.25865 1.000 21.01307 220 ILE B O 1
ATOM 2878 N N . THR A 1 194 ? 2.03333 43.52891 26.45825 1.000 20.59186 221 THR B N 1
ATOM 2879 C CA . THR A 1 194 ? 2.92891 44.52535 25.88993 1.000 20.59800 221 THR B CA 1
ATOM 2880 C C . THR A 1 194 ? 2.96981 44.39374 24.37219 1.000 20.40088 221 THR B C 1
ATOM 2881 O O . THR A 1 194 ? 2.72718 43.31903 23.81361 1.000 20.21072 221 THR B O 1
ATOM 2892 N N . GLY A 1 195 ? 3.27360 45.51031 23.71393 1.000 23.06731 222 GLY B N 1
ATOM 2893 C CA . GLY A 1 195 ? 3.53087 45.52108 22.28836 1.000 21.80334 222 GLY B CA 1
ATOM 2894 C C . GLY A 1 195 ? 4.98136 45.86101 22.01481 1.000 20.21737 222 GLY B C 1
ATOM 2895 O O . GLY A 1 195 ? 5.30892 47.00906 21.69856 1.000 20.32544 222 GLY B O 1
ATOM 2899 N N . THR A 1 196 ? 5.86247 44.86680 22.13626 1.000 21.04652 223 THR B N 1
ATOM 2900 C CA . THR A 1 196 ? 7.29760 45.10044 22.13423 1.000 22.54118 223 THR B CA 1
ATOM 2901 C C . THR A 1 196 ? 8.00374 43.98817 21.37060 1.000 23.20458 223 THR B C 1
ATOM 2902 O O . THR A 1 196 ? 7.38540 43.02039 20.91634 1.000 20.39364 223 THR B O 1
ATOM 2913 N N . SER A 1 197 ? 9.32274 44.13475 21.24979 1.000 25.29430 224 SER B N 1
ATOM 2914 C CA . SER A 1 197 ? 10.17344 43.16051 20.58486 1.000 27.46547 224 SER B CA 1
ATOM 2915 C C . SER A 1 197 ? 11.56569 43.24870 21.19099 1.000 24.92196 224 SER B C 1
ATOM 2916 O O . SER A 1 197 ? 11.95813 44.28104 21.74076 1.000 29.99210 224 SER B O 1
ATOM 2924 N N . GLY A 1 198 ? 12.30980 42.15429 21.08612 1.000 32.16855 225 GLY B N 1
ATOM 2925 C CA . GLY A 1 198 ? 13.68949 42.15778 21.52613 1.000 35.23254 225 GLY B CA 1
ATOM 2926 C C . GLY A 1 198 ? 13.82664 42.31258 23.03298 1.000 32.77645 225 GLY B C 1
ATOM 2927 O O . GLY A 1 198 ? 12.86720 42.22182 23.79898 1.000 37.49384 225 GLY B O 1
ATOM 2931 N N . THR A 1 199 ? 15.06667 42.56186 23.44858 1.000 26.11740 226 THR B N 1
ATOM 2932 C CA . THR A 1 199 ? 15.39214 42.64631 24.86597 1.000 28.98333 226 THR B CA 1
ATOM 2933 C C . THR A 1 199 ? 14.85060 43.91855 25.51159 1.000 28.47888 226 THR B C 1
ATOM 2934 O O . THR A 1 199 ? 14.65338 43.93899 26.73329 1.000 33.24924 226 THR B O 1
ATOM 2945 N N . PRO A 1 200 ? 14.60622 45.00008 24.76199 1.000 30.44113 227 PRO B N 1
ATOM 2946 C CA . PRO A 1 200 ? 13.85362 46.11322 25.36252 1.000 23.37580 227 PRO B CA 1
ATOM 2947 C C . PRO A 1 200 ? 12.45986 45.70454 25.79324 1.000 23.48153 227 PRO B C 1
ATOM 2948 O O . PRO A 1 200 ? 11.89255 46.32178 26.70264 1.000 26.47834 227 PRO B O 1
ATOM 2959 N N . GLY A 1 201 ? 11.89265 44.67011 25.16797 1.000 32.47223 228 GLY B N 1
ATOM 2960 C CA . GLY A 1 201 ? 10.59795 44.15897 25.58084 1.000 24.70670 228 GLY B CA 1
ATOM 2961 C C . GLY A 1 201 ? 10.57830 43.59926 26.98720 1.000 20.25431 228 GLY B C 1
ATOM 2962 O O . GLY A 1 201 ? 9.49981 43.44349 27.56687 1.000 22.88229 228 GLY B O 1
ATOM 2966 N N . ALA A 1 202 ? 11.74517 43.28859 27.55203 1.000 20.26200 229 ALA B N 1
ATOM 2967 C CA . ALA A 1 202 ? 11.79941 42.77151 28.91243 1.000 20.37661 229 ALA B CA 1
ATOM 2968 C C . ALA A 1 202 ? 11.62727 43.86182 29.95882 1.000 20.66843 229 ALA B C 1
ATOM 2969 O O . ALA A 1 202 ? 11.22188 43.56024 31.08689 1.000 20.79865 229 ALA B O 1
ATOM 2976 N N . LEU A 1 203 ? 11.92174 45.11303 29.60952 1.000 20.78276 230 LEU B N 1
ATOM 2977 C CA . LEU A 1 203 ? 11.85793 46.20981 30.57275 1.000 21.07569 230 LEU B CA 1
ATOM 2978 C C . LEU A 1 203 ? 10.52855 46.29560 31.31085 1.000 21.22553 230 LEU B C 1
ATOM 2979 O O . LEU A 1 203 ? 10.54292 46.36270 32.55010 1.000 24.67684 230 LEU B O 1
ATOM 2995 N N . PRO A 1 204 ? 9.37083 46.30651 30.64559 1.000 21.16117 231 PRO B N 1
ATOM 2996 C CA . PRO A 1 204 ? 8.10846 46.39710 31.39951 1.000 21.32887 231 PRO B CA 1
ATOM 2997 C C . PRO A 1 204 ? 7.86533 45.21020 32.31245 1.000 21.30425 231 PRO B C 1
ATOM 2998 O O . PRO A 1 204 ? 7.26364 45.37601 33.38111 1.000 21.51588 231 PRO B O 1
ATOM 3009 N N . TYR A 1 205 ? 8.30315 44.01140 31.91984 1.000 21.94223 232 TYR B N 1
ATOM 3010 C CA . TYR A 1 205 ? 8.07543 42.83806 32.75616 1.000 21.03526 232 TYR B CA 1
ATOM 3011 C C . TYR A 1 205 ? 8.93322 42.89072 34.01083 1.000 24.42558 232 TYR B C 1
ATOM 3012 O O . TYR A 1 205 ? 8.47613 42.52766 35.10135 1.000 23.81450 232 TYR B O 1
ATOM 3030 N N . LEU A 1 206 ? 10.18269 43.33601 33.87175 1.000 24.42318 233 LEU B N 1
ATOM 3031 C CA . LEU A 1 206 ? 11.03295 43.53521 35.03760 1.000 22.24634 233 LEU B CA 1
ATOM 3032 C C . LEU A 1 206 ? 10.43425 44.57151 35.97749 1.000 25.98112 233 LEU B C 1
ATOM 3033 O O . LEU A 1 206 ? 10.48869 44.41574 37.20332 1.000 29.06573 233 LEU B O 1
ATOM 3049 N N . ALA A 1 207 ? 9.85337 45.63660 35.41986 1.000 23.24341 234 ALA B N 1
ATOM 3050 C CA . ALA A 1 207 ? 9.25014 46.66982 36.25457 1.000 31.65399 234 ALA B CA 1
ATOM 3051 C C . ALA A 1 207 ? 8.00139 46.15285 36.95919 1.000 31.83618 234 ALA B C 1
ATOM 3052 O O . ALA A 1 207 ? 7.78180 46.44730 38.13957 1.000 30.40610 234 ALA B O 1
ATOM 3059 N N . LEU A 1 208 ? 7.17433 45.37525 36.25663 1.000 26.52602 235 LEU B N 1
ATOM 3060 C CA . LEU A 1 208 ? 5.95498 44.86145 36.86978 1.000 31.09400 235 LEU B CA 1
ATOM 3061 C C . LEU A 1 208 ? 6.25920 43.97839 38.07270 1.000 29.65266 235 LEU B C 1
ATOM 3062 O O . LEU A 1 208 ? 5.50282 43.98016 39.05130 1.000 29.19539 235 LEU B O 1
ATOM 3078 N N . ALA A 1 209 ? 7.35765 43.22222 38.02315 1.000 26.84884 236 ALA B N 1
ATOM 3079 C CA . ALA A 1 209 ? 7.68039 42.30895 39.11365 1.000 30.30168 236 ALA B CA 1
ATOM 3080 C C . ALA A 1 209 ? 8.32457 43.04126 40.28413 1.000 36.69542 236 ALA B C 1
ATOM 3081 O O . ALA A 1 209 ? 8.02228 42.74373 41.44512 1.000 34.62531 236 ALA B O 1
ATOM 3088 N N . GLU A 1 210 ? 9.21828 43.99350 40.00273 1.000 33.57914 237 GLU B N 1
ATOM 3089 C CA . GLU A 1 210 ? 9.73916 44.84111 41.06825 1.000 36.45489 237 GLU B CA 1
ATOM 3090 C C . GLU A 1 210 ? 8.61708 45.61250 41.74930 1.000 39.80112 237 GLU B C 1
ATOM 3091 O O . GLU A 1 210 ? 8.69097 45.88846 42.95211 1.000 40.45085 237 GLU B O 1
ATOM 3095 N N . ARG A 1 211 ? 7.57025 45.96110 41.00036 1.000 40.66570 238 ARG B N 1
ATOM 3096 C CA . ARG A 1 211 ? 6.41978 46.66135 41.55485 1.000 39.11242 238 ARG B CA 1
ATOM 3097 C C . ARG A 1 211 ? 5.42026 45.72214 42.21829 1.000 38.63223 238 ARG B C 1
ATOM 3098 O O . ARG A 1 211 ? 4.47265 46.20238 42.84938 1.000 38.27353 238 ARG B O 1
ATOM 3119 N N . GLY A 1 212 ? 5.59963 44.41121 42.08680 1.000 34.89869 239 GLY B N 1
ATOM 3120 C CA . GLY A 1 212 ? 4.75341 43.46118 42.78608 1.000 41.44983 239 GLY B CA 1
ATOM 3121 C C . GLY A 1 212 ? 3.43950 43.13911 42.10787 1.000 42.49410 239 GLY B C 1
ATOM 3122 O O . GLY A 1 212 ? 2.42472 42.95245 42.79126 1.000 44.56629 239 GLY B O 1
ATOM 3126 N N . TYR A 1 213 ? 3.42795 43.05557 40.78004 1.000 36.00545 240 TYR B N 1
ATOM 3127 C CA . TYR A 1 213 ? 2.20381 42.76949 40.04390 1.000 39.76083 240 TYR B CA 1
ATOM 3128 C C . TYR A 1 213 ? 1.94815 41.26821 40.00778 1.000 40.31967 240 TYR B C 1
ATOM 3129 O O . TYR A 1 213 ? 2.81565 40.49387 39.59174 1.000 39.31714 240 TYR B O 1
ATOM 3147 N N . LYS A 1 214 ? 0.75059 40.85666 40.42975 1.000 37.77061 241 LYS B N 1
ATOM 3148 C CA . LYS A 1 214 ? 0.41398 39.44238 40.54001 1.000 44.43936 241 LYS B CA 1
ATOM 3149 C C . LYS A 1 214 ? -0.66439 39.00747 39.54885 1.000 41.22761 241 LYS B C 1
ATOM 3150 O O . LYS A 1 214 ? -1.30179 37.96921 39.75088 1.000 46.22151 241 LYS B O 1
ATOM 3169 N N . GLY A 1 215 ? -0.87361 39.76756 38.47591 1.000 33.00653 242 GLY B N 1
ATOM 3170 C CA . GLY A 1 215 ? -1.79575 39.38401 37.42950 1.000 32.03749 242 GLY B CA 1
ATOM 3171 C C . GLY A 1 215 ? -1.12071 38.57636 36.33587 1.000 31.26056 242 GLY B C 1
ATOM 3172 O O . GLY A 1 215 ? 0.04098 38.17721 36.43446 1.000 33.11684 242 GLY B O 1
ATOM 3176 N N . GLN A 1 216 ? -1.87969 38.33158 35.27217 1.000 26.30083 243 GLN B N 1
ATOM 3177 C CA . GLN A 1 216 ? -1.35950 37.62985 34.10977 1.000 21.70543 243 GLN B CA 1
ATOM 3178 C C . GLN A 1 216 ? -0.52252 38.57045 33.25255 1.000 22.83280 243 GLN B C 1
ATOM 3179 O O . GLN A 1 216 ? -0.76367 39.77928 33.20617 1.000 21.20218 243 GLN B O 1
ATOM 3193 N N . ILE A 1 217 ? 0.46516 38.00439 32.56140 1.000 23.39750 244 ILE B N 1
ATOM 3194 C CA . ILE A 1 217 ? 1.34310 38.77665 31.69150 1.000 20.70042 244 ILE B CA 1
ATOM 3195 C C . ILE A 1 217 ? 1.35955 38.13659 30.31162 1.000 20.43202 244 ILE B C 1
ATOM 3196 O O . ILE A 1 217 ? 1.53661 36.91946 30.18308 1.000 21.29997 244 ILE B O 1
ATOM 3212 N N . TYR A 1 218 ? 1.17619 38.96166 29.28739 1.000 20.80363 245 TYR B N 1
ATOM 3213 C CA . TYR A 1 218 ? 1.11394 38.53905 27.90171 1.000 20.19045 245 TYR B CA 1
ATOM 3214 C C . TYR A 1 218 ? 2.14942 39.31222 27.09690 1.000 20.11482 245 TYR B C 1
ATOM 3215 O O . TYR A 1 218 ? 2.65143 40.35165 27.53045 1.000 20.26353 245 TYR B O 1
ATOM 3233 N N . GLY A 1 219 ? 2.46153 38.79160 25.91703 1.000 19.89224 246 GLY B N 1
ATOM 3234 C CA . GLY A 1 219 ? 3.34626 39.48023 24.99691 1.000 19.81393 246 GLY B CA 1
ATOM 3235 C C . GLY A 1 219 ? 3.23533 38.85332 23.62716 1.000 19.59777 246 GLY B C 1
ATOM 3236 O O . GLY A 1 219 ? 2.53956 37.85401 23.43145 1.000 19.50666 246 GLY B O 1
ATOM 3240 N N . MET A 1 220 ? 3.94279 39.44667 22.67429 1.000 19.52534 247 MET B N 1
ATOM 3241 C CA . MET A 1 220 ? 3.83446 39.00983 21.29213 1.000 19.34477 247 MET B CA 1
ATOM 3242 C C . MET A 1 220 ? 4.86617 37.93185 20.96333 1.000 22.11975 247 MET B C 1
ATOM 3243 O O . MET A 1 220 ? 5.74480 37.59681 21.76281 1.000 19.46494 247 MET B O 1
ATOM 3257 N N . HIS A 1 221 ? 4.71713 37.36687 19.75896 1.000 20.44345 248 HIS B N 1
ATOM 3258 C CA . HIS A 1 221 ? 5.67060 36.39840 19.23535 1.000 18.88528 248 HIS B CA 1
ATOM 3259 C C . HIS A 1 221 ? 7.05788 36.99419 19.05386 1.000 20.53359 248 HIS B C 1
ATOM 3260 O O . HIS A 1 221 ? 8.03991 36.24481 18.99847 1.000 19.11228 248 HIS B O 1
ATOM 3274 N N . ALA A 1 222 ? 7.16368 38.32096 18.95670 1.000 23.14837 249 ALA B N 1
ATOM 3275 C CA . ALA A 1 222 ? 8.47294 38.95360 18.86457 1.000 18.88603 249 ALA B CA 1
ATOM 3276 C C . ALA A 1 222 ? 9.30319 38.73708 20.12333 1.000 18.94631 249 ALA B C 1
ATOM 3277 O O . ALA A 1 222 ? 10.51993 38.94513 20.09266 1.000 20.48042 249 ALA B O 1
ATOM 3284 N N . LEU A 1 223 ? 8.68012 38.32717 21.22537 1.000 19.02708 250 LEU B N 1
ATOM 3285 C CA . LEU A 1 223 ? 9.39413 38.08770 22.47118 1.000 26.81281 250 LEU B CA 1
ATOM 3286 C C . LEU A 1 223 ? 9.90651 36.65959 22.59882 1.000 24.07791 250 LEU B C 1
ATOM 3287 O O . LEU A 1 223 ? 10.58019 36.34423 23.58491 1.000 22.92093 250 LEU B O 1
ATOM 3303 N N . ILE A 1 224 ? 9.60605 35.79044 21.63772 1.000 25.04053 251 ILE B N 1
ATOM 3304 C CA . ILE A 1 224 ? 9.96838 34.37636 21.73475 1.000 28.47977 251 ILE B CA 1
ATOM 3305 C C . ILE A 1 224 ? 11.38676 34.25446 21.18859 1.000 22.11684 251 ILE B C 1
ATOM 3306 O O . ILE A 1 224 ? 11.60736 34.03134 19.99850 1.000 24.80065 251 ILE B O 1
ATOM 3322 N N . ASN A 1 225 ? 12.36131 34.41065 22.07812 1.000 23.43228 252 ASN B N 1
ATOM 3323 C CA . ASN A 1 225 ? 13.76092 34.24132 21.71185 1.000 28.98349 252 ASN B CA 1
ATOM 3324 C C . ASN A 1 225 ? 14.62160 34.18869 22.96849 1.000 30.31999 252 ASN B C 1
ATOM 3325 O O . ASN A 1 225 ? 14.31825 34.85943 23.96416 1.000 26.86259 252 ASN B O 1
ATOM 3336 N N . PRO A 1 226 ? 15.70828 33.41364 22.95559 1.000 28.60821 253 PRO B N 1
ATOM 3337 C CA . PRO A 1 226 ? 16.43965 33.16381 24.20831 1.000 31.63243 253 PRO B CA 1
ATOM 3338 C C . PRO A 1 226 ? 17.01606 34.41396 24.84368 1.000 26.97583 253 PRO B C 1
ATOM 3339 O O . PRO A 1 226 ? 17.19229 34.44426 26.06771 1.000 25.83911 253 PRO B O 1
ATOM 3350 N N . ASP A 1 227 ? 17.32326 35.44575 24.05657 1.000 25.10858 254 ASP B N 1
ATOM 3351 C CA . ASP A 1 227 ? 17.87377 36.66789 24.63360 1.000 23.67066 254 ASP B CA 1
ATOM 3352 C C . ASP A 1 227 ? 16.84744 37.35551 25.52519 1.000 25.51966 254 ASP B C 1
ATOM 3353 O O . ASP A 1 227 ? 17.14466 37.71645 26.67087 1.000 21.86888 254 ASP B O 1
ATOM 3362 N N . PHE A 1 228 ? 15.62767 37.54203 25.01676 1.000 21.52353 255 PHE B N 1
ATOM 3363 C CA . PHE A 1 228 ? 14.56155 38.07135 25.85763 1.000 25.24271 255 PHE B CA 1
ATOM 3364 C C . PHE A 1 228 ? 14.35826 37.20529 27.09318 1.000 21.96837 255 PHE B C 1
ATOM 3365 O O . PHE A 1 228 ? 14.17053 37.72193 28.20057 1.000 22.90175 255 PHE B O 1
ATOM 3382 N N . VAL A 1 229 ? 14.38707 35.88250 26.92066 1.000 19.30066 256 VAL B N 1
ATOM 3383 C CA . VAL A 1 229 ? 14.10672 34.98105 28.03444 1.000 24.16817 256 VAL B CA 1
ATOM 3384 C C . VAL A 1 229 ? 15.08989 35.21781 29.17578 1.000 25.78004 256 VAL B C 1
ATOM 3385 O O . VAL A 1 229 ? 14.68827 35.38110 30.33394 1.000 27.94288 256 VAL B O 1
ATOM 3398 N N . ARG A 1 230 ? 16.39348 35.24463 28.87500 1.000 26.14994 257 ARG B N 1
ATOM 3399 C CA . ARG A 1 230 ? 17.35715 35.36758 29.96446 1.000 22.30761 257 ARG B CA 1
ATOM 3400 C C . ARG A 1 230 ? 17.44301 36.79412 30.50198 1.000 21.35923 257 ARG B C 1
ATOM 3401 O O . ARG A 1 230 ? 17.73297 36.97847 31.68848 1.000 24.03297 257 ARG B O 1
ATOM 3422 N N . VAL A 1 231 ? 17.17941 37.81204 29.67855 1.000 20.59334 258 VAL B N 1
ATOM 3423 C CA . VAL A 1 231 ? 17.09063 39.16399 30.22605 1.000 25.55345 258 VAL B CA 1
ATOM 3424 C C . VAL A 1 231 ? 15.86926 39.28286 31.13140 1.000 25.66633 258 VAL B C 1
ATOM 3425 O O . VAL A 1 231 ? 15.91752 39.92682 32.18569 1.000 21.70275 258 VAL B O 1
ATOM 3438 N N . GLY A 1 232 ? 14.75506 38.66594 30.73598 1.000 26.51203 259 GLY B N 1
ATOM 3439 C CA . GLY A 1 232 ? 13.56387 38.71925 31.56548 1.000 26.45275 259 GLY B CA 1
ATOM 3440 C C . GLY A 1 232 ? 13.71976 37.93280 32.85102 1.000 21.99145 259 GLY B C 1
ATOM 3441 O O . GLY A 1 232 ? 13.23965 38.35234 33.90754 1.000 22.64187 259 GLY B O 1
ATOM 3445 N N . GLY A 1 233 ? 14.39295 36.78660 32.78051 1.000 25.43421 260 GLY B N 1
ATOM 3446 C CA . GLY A 1 233 ? 14.61474 35.98337 33.96965 1.000 20.29681 260 GLY B CA 1
ATOM 3447 C C . GLY A 1 233 ? 13.31618 35.60953 34.65317 1.000 24.56344 260 GLY B C 1
ATOM 3448 O O . GLY A 1 233 ? 12.30417 35.30610 34.01074 1.000 25.64164 260 GLY B O 1
ATOM 3452 N N . ALA A 1 234 ? 13.34402 35.63666 35.98740 1.000 28.66984 261 ALA B N 1
ATOM 3453 C CA . ALA A 1 234 ? 12.16768 35.27313 36.76813 1.000 28.37186 261 ALA B CA 1
ATOM 3454 C C . ALA A 1 234 ? 10.97082 36.15924 36.44574 1.000 28.05535 261 ALA B C 1
ATOM 3455 O O . ALA A 1 234 ? 9.82158 35.72440 36.58845 1.000 20.71334 261 ALA B O 1
ATOM 3462 N N . SER A 1 235 ? 11.21281 37.39797 36.01143 1.000 24.19335 262 SER B N 1
ATOM 3463 C CA . SER A 1 235 ? 10.11567 38.33443 35.79776 1.000 22.41080 262 SER B CA 1
ATOM 3464 C C . SER A 1 235 ? 9.19763 37.92322 34.65150 1.000 23.74556 262 SER B C 1
ATOM 3465 O O . SER A 1 235 ? 8.03660 38.34751 34.63201 1.000 24.49737 262 SER B O 1
ATOM 3473 N N . VAL A 1 236 ? 9.67474 37.11343 33.70292 1.000 21.18140 263 VAL B N 1
ATOM 3474 C CA . VAL A 1 236 ? 8.84565 36.67848 32.58257 1.000 23.60712 263 VAL B CA 1
ATOM 3475 C C . VAL A 1 236 ? 8.31767 35.25887 32.77305 1.000 24.46786 263 VAL B C 1
ATOM 3476 O O . VAL A 1 236 ? 7.71825 34.69991 31.85030 1.000 19.92975 263 VAL B O 1
ATOM 3489 N N . GLU A 1 237 ? 8.52043 34.66175 33.94520 1.000 26.01774 264 GLU B N 1
ATOM 3490 C CA . GLU A 1 237 ? 8.00719 33.31781 34.17994 1.000 21.67550 264 GLU B CA 1
ATOM 3491 C C . GLU A 1 237 ? 6.48663 33.31252 34.06577 1.000 25.08371 264 GLU B C 1
ATOM 3492 O O . GLU A 1 237 ? 5.79930 34.13535 34.67939 1.000 21.11756 264 GLU B O 1
ATOM 3504 N N . GLY A 1 238 ? 5.96462 32.38362 33.26795 1.000 27.90292 265 GLY B N 1
ATOM 3505 C CA . GLY A 1 238 ? 4.54235 32.30824 33.01369 1.000 22.15936 265 GLY B CA 1
ATOM 3506 C C . GLY A 1 238 ? 4.03879 33.22290 31.92104 1.000 30.91581 265 GLY B C 1
ATOM 3507 O O . GLY A 1 238 ? 2.81995 33.40476 31.80082 1.000 23.84874 265 GLY B O 1
ATOM 3511 N N . LEU A 1 239 ? 4.93221 33.80227 31.12021 1.000 22.34683 266 LEU B N 1
ATOM 3512 C CA . LEU A 1 239 ? 4.51895 34.72555 30.07132 1.000 23.84357 266 LEU B CA 1
ATOM 3513 C C . LEU A 1 239 ? 3.76987 33.98124 28.97474 1.000 21.54359 266 LEU B C 1
ATOM 3514 O O . LEU A 1 239 ? 4.23441 32.95318 28.47483 1.000 22.48825 266 LEU B O 1
ATOM 3530 N N . LEU A 1 240 ? 2.61498 34.51247 28.59431 1.000 19.71440 267 LEU B N 1
ATOM 3531 C CA . LEU A 1 240 ? 1.77523 33.92560 27.56088 1.000 19.58040 267 LEU B CA 1
ATOM 3532 C C . LEU A 1 240 ? 1.97084 34.69473 26.26279 1.000 19.49974 267 LEU B C 1
ATOM 3533 O O . LEU A 1 240 ? 1.93551 35.92877 26.25915 1.000 22.54694 267 LEU B O 1
ATOM 3549 N N . ALA A 1 241 ? 2.17923 33.97132 25.16591 1.000 19.28949 268 ALA B N 1
ATOM 3550 C CA . ALA A 1 241 ? 2.46228 34.61404 23.89134 1.000 19.20434 268 ALA B CA 1
ATOM 3551 C C . ALA A 1 241 ? 1.99918 33.72839 22.74887 1.000 19.03055 268 ALA B C 1
ATOM 3552 O O . ALA A 1 241 ? 2.00102 32.49871 22.87806 1.000 18.92138 268 ALA B O 1
ATOM 3559 N N . PRO A 1 242 ? 1.60857 34.31732 21.62128 1.000 19.01122 269 PRO B N 1
ATOM 3560 C CA . PRO A 1 242 ? 1.30892 33.52128 20.43044 1.000 18.84730 269 PRO B CA 1
ATOM 3561 C C . PRO A 1 242 ? 2.57984 33.19458 19.66649 1.000 20.71612 269 PRO B C 1
ATOM 3562 O O . PRO A 1 242 ? 3.58050 33.91108 19.74449 1.000 21.27627 269 PRO B O 1
ATOM 3573 N N . THR A 1 243 ? 2.53261 32.09584 18.91687 1.000 18.50371 270 THR B N 1
ATOM 3574 C CA . THR A 1 243 ? 3.67453 31.70740 18.10538 1.000 19.67248 270 THR B CA 1
ATOM 3575 C C . THR A 1 243 ? 3.21105 30.88012 16.91899 1.000 19.51558 270 THR B C 1
ATOM 3576 O O . THR A 1 243 ? 2.20507 30.16967 16.99259 1.000 18.21520 270 THR B O 1
ATOM 3587 N N . GLY A 1 244 ? 3.96354 30.97513 15.82622 1.000 18.09622 271 GLY B N 1
ATOM 3588 C CA . GLY A 1 244 ? 3.85561 30.01251 14.75787 1.000 27.97058 271 GLY B CA 1
ATOM 3589 C C . GLY A 1 244 ? 4.16606 28.63188 15.30253 1.000 19.68759 271 GLY B C 1
ATOM 3590 O O . GLY A 1 244 ? 5.10670 28.45312 16.08318 1.000 18.07306 271 GLY B O 1
ATOM 3594 N N . PRO A 1 245 ? 3.38494 27.62231 14.90565 1.000 17.80948 272 PRO B N 1
ATOM 3595 C CA . PRO A 1 245 ? 3.45386 26.33394 15.61511 1.000 17.75500 272 PRO B CA 1
ATOM 3596 C C . PRO A 1 245 ? 4.77957 25.60661 15.46635 1.000 20.26665 272 PRO B C 1
ATOM 3597 O O . PRO A 1 245 ? 5.07089 24.72926 16.28893 1.000 23.06696 272 PRO B O 1
ATOM 3608 N N . VAL A 1 246 ? 5.59056 25.93121 14.45545 1.000 19.70194 273 VAL B N 1
ATOM 3609 C CA . VAL A 1 246 ? 6.84458 25.20796 14.25733 1.000 21.81837 273 VAL B CA 1
ATOM 3610 C C . VAL A 1 246 ? 7.71449 25.27844 15.50437 1.000 25.03803 273 VAL B C 1
ATOM 3611 O O . VAL A 1 246 ? 8.48415 24.35224 15.79038 1.000 23.85320 273 VAL B O 1
ATOM 3624 N N . ILE A 1 247 ? 7.60681 26.36778 16.26826 1.000 25.35325 274 ILE B N 1
ATOM 3625 C CA . ILE A 1 247 ? 8.44549 26.53280 17.45154 1.000 25.89722 274 ILE B CA 1
ATOM 3626 C C . ILE A 1 247 ? 8.23048 25.38406 18.42564 1.000 24.25358 274 ILE B C 1
ATOM 3627 O O . ILE A 1 247 ? 9.17369 24.94188 19.09748 1.000 18.17798 274 ILE B O 1
ATOM 3643 N N . VAL A 1 248 ? 7.00495 24.86653 18.50319 1.000 21.63700 275 VAL B N 1
ATOM 3644 C CA . VAL A 1 248 ? 6.65363 23.83350 19.46989 1.000 25.94158 275 VAL B CA 1
ATOM 3645 C C . VAL A 1 248 ? 6.04558 22.63742 18.74833 1.000 21.48861 275 VAL B C 1
ATOM 3646 O O . VAL A 1 248 ? 5.09391 22.02021 19.23918 1.000 19.31157 275 VAL B O 1
ATOM 3659 N N . ALA A 1 249 ? 6.59111 22.29817 17.57933 1.000 21.56432 276 ALA B N 1
ATOM 3660 C CA . ALA A 1 249 ? 6.00513 21.22461 16.78341 1.000 21.25625 276 ALA B CA 1
ATOM 3661 C C . ALA A 1 249 ? 5.97511 19.91231 17.55742 1.000 27.53313 276 ALA B C 1
ATOM 3662 O O . ALA A 1 249 ? 4.99794 19.15733 17.47486 1.000 21.03450 276 ALA B O 1
ATOM 3669 N N . GLU A 1 250 ? 7.02917 19.62447 18.32521 1.000 20.84316 277 GLU B N 1
ATOM 3670 C CA . GLU A 1 250 ? 7.07116 18.37103 19.06961 1.000 22.92846 277 GLU B CA 1
ATOM 3671 C C . GLU A 1 250 ? 5.96248 18.27186 20.11065 1.000 24.75112 277 GLU B C 1
ATOM 3672 O O . GLU A 1 250 ? 5.73921 17.18088 20.64564 1.000 21.67709 277 GLU B O 1
ATOM 3684 N N . GLN A 1 251 ? 5.26048 19.36805 20.39968 1.000 21.05361 278 GLN B N 1
ATOM 3685 C CA . GLN A 1 251 ? 4.15291 19.37077 21.34483 1.000 21.66825 278 GLN B CA 1
ATOM 3686 C C . GLN A 1 251 ? 2.79018 19.34983 20.66303 1.000 19.12209 278 GLN B C 1
ATOM 3687 O O . GLN A 1 251 ? 1.76998 19.25740 21.35119 1.000 20.57536 278 GLN B O 1
ATOM 3701 N N . LEU A 1 252 ? 2.74538 19.42796 19.34046 1.000 19.82439 279 LEU B N 1
ATOM 3702 C CA . LEU A 1 252 ? 1.47310 19.57909 18.65437 1.000 17.65891 279 LEU B CA 1
ATOM 3703 C C . LEU A 1 252 ? 0.71799 18.25278 18.58247 1.000 20.45923 279 LEU B C 1
ATOM 3704 O O . LEU A 1 252 ? 1.32954 17.18571 18.48911 1.000 17.54478 279 LEU B O 1
ATOM 3720 N N . PRO A 1 253 ? -0.61397 18.29639 18.61916 1.000 20.56501 280 PRO B N 1
ATOM 3721 C CA . PRO A 1 253 ? -1.39531 17.07980 18.37554 1.000 19.56924 280 PRO B CA 1
ATOM 3722 C C . PRO A 1 253 ? -1.23190 16.61940 16.93598 1.000 23.56705 280 PRO B C 1
ATOM 3723 O O . PRO A 1 253 ? -0.90442 17.39750 16.03778 1.000 20.05477 280 PRO B O 1
ATOM 3734 N N . SER A 1 254 ? -1.46904 15.32419 16.71958 1.000 17.56006 281 SER B N 1
ATOM 3735 C CA . SER A 1 254 ? -1.18563 14.74874 15.41020 1.000 19.81209 281 SER B CA 1
ATOM 3736 C C . SER A 1 254 ? -2.14627 15.25298 14.34474 1.000 22.34855 281 SER B C 1
ATOM 3737 O O . SER A 1 254 ? -1.80003 15.23619 13.15872 1.000 22.21106 281 SER B O 1
ATOM 3745 N N . GLU A 1 255 ? -3.33464 15.71380 14.73984 1.000 23.12818 282 GLU B N 1
ATOM 3746 C CA . GLU A 1 255 ? -4.27459 16.27434 13.77850 1.000 30.28884 282 GLU B CA 1
ATOM 3747 C C . GLU A 1 255 ? -3.80102 17.60919 13.21981 1.000 23.64166 282 GLU B C 1
ATOM 3748 O O . GLU A 1 255 ? -4.26100 18.01592 12.14916 1.000 24.92229 282 GLU B O 1
ATOM 3760 N N . ASN A 1 256 ? -2.89556 18.29355 13.90930 1.000 24.20518 283 ASN B N 1
ATOM 3761 C CA . ASN A 1 256 ? -2.34884 19.55023 13.41070 1.000 18.56108 283 ASN B CA 1
ATOM 3762 C C . ASN A 1 256 ? -1.40994 19.26282 12.24484 1.000 18.89724 283 ASN B C 1
ATOM 3763 O O . ASN A 1 256 ? -0.28200 18.80032 12.45950 1.000 20.89685 283 ASN B O 1
ATOM 3774 N N . PRO A 1 257 ? -1.82342 19.52718 11.00095 1.000 17.52880 284 PRO B N 1
ATOM 3775 C CA . PRO A 1 257 ? -0.97462 19.15700 9.85707 1.000 17.41004 284 PRO B CA 1
ATOM 3776 C C . PRO A 1 257 ? 0.35475 19.89018 9.82151 1.000 20.34124 284 PRO B C 1
ATOM 3777 O O . PRO A 1 257 ? 1.22845 19.50612 9.03406 1.000 23.08753 284 PRO B O 1
ATOM 3788 N N . ILE A 1 258 ? 0.53430 20.93097 10.63677 1.000 21.06901 285 ILE B N 1
ATOM 3789 C CA . ILE A 1 258 ? 1.80186 21.65247 10.65375 1.000 19.58100 285 ILE B CA 1
ATOM 3790 C C . ILE A 1 258 ? 2.88417 20.87437 11.38768 1.000 22.69990 285 ILE B C 1
ATOM 3791 O O . ILE A 1 258 ? 4.07239 21.15872 11.19728 1.000 17.98991 285 ILE B O 1
ATOM 3807 N N . ARG A 1 259 ? 2.51778 19.88368 12.20487 1.000 25.54838 286 ARG B N 1
ATOM 3808 C CA . ARG A 1 259 ? 3.53746 19.11056 12.90638 1.000 20.86790 286 ARG B CA 1
ATOM 3809 C C . ARG A 1 259 ? 4.40225 18.32913 11.92449 1.000 18.43977 286 ARG B C 1
ATOM 3810 O O . ARG A 1 259 ? 5.63418 18.32695 12.02627 1.000 21.34758 286 ARG B O 1
ATOM 3831 N N . LYS A 1 260 ? 3.77017 17.64977 10.96746 1.000 21.66546 287 LYS B N 1
ATOM 3832 C CA . LYS A 1 260 ? 4.52092 16.81273 10.03647 1.000 24.85948 287 LYS B CA 1
ATOM 3833 C C . LYS A 1 260 ? 5.47539 17.65437 9.19912 1.000 23.96308 287 LYS B C 1
ATOM 3834 O O . LYS A 1 260 ? 6.66098 17.32603 9.06890 1.000 18.90894 287 LYS B O 1
ATOM 3853 N N . VAL A 1 261 ? 4.97844 18.76062 8.64093 1.000 19.28875 288 VAL B N 1
ATOM 3854 C CA . VAL A 1 261 ? 5.82151 19.61847 7.81468 1.000 21.47831 288 VAL B CA 1
ATOM 3855 C C . VAL A 1 261 ? 6.91622 20.26414 8.65562 1.000 20.99200 288 VAL B C 1
ATOM 3856 O O . VAL A 1 261 ? 8.05693 20.41187 8.20222 1.000 19.24279 288 VAL B O 1
ATOM 3869 N N . SER A 1 262 ? 6.59006 20.66599 9.88795 1.000 20.43134 289 SER B N 1
ATOM 3870 C CA . SER A 1 262 ? 7.60980 21.21707 10.77255 1.000 17.03607 289 SER B CA 1
ATOM 3871 C C . SER A 1 262 ? 8.69800 20.19140 11.04233 1.000 16.96715 289 SER B C 1
ATOM 3872 O O . SER A 1 262 ? 9.88721 20.52679 11.09217 1.000 19.48459 289 SER B O 1
ATOM 3880 N N . MET A 1 263 ? 8.30515 18.93166 11.22294 1.000 19.72422 290 MET B N 1
ATOM 3881 C CA . MET A 1 263 ? 9.28064 17.88030 11.47525 1.000 21.43112 290 MET B CA 1
ATOM 3882 C C . MET A 1 263 ? 10.15293 17.63568 10.24596 1.000 22.08801 290 MET B C 1
ATOM 3883 O O . MET A 1 263 ? 11.36208 17.40857 10.37329 1.000 20.96147 290 MET B O 1
ATOM 3897 N N . ASP A 1 264 ? 9.56699 17.69206 9.04692 1.000 18.42582 291 ASP B N 1
ATOM 3898 C CA . ASP A 1 264 ? 10.38124 17.62769 7.83697 1.000 24.39929 291 ASP B CA 1
ATOM 3899 C C . ASP A 1 264 ? 11.38428 18.77434 7.80160 1.000 24.82604 291 ASP B C 1
ATOM 3900 O O . ASP A 1 264 ? 12.55067 18.58313 7.43608 1.000 18.34668 291 ASP B O 1
ATOM 3909 N N . PHE A 1 265 ? 10.94325 19.97558 8.18291 1.000 16.81759 292 PHE B N 1
ATOM 3910 C CA . PHE A 1 265 ? 11.82362 21.13918 8.16987 1.000 20.21896 292 PHE B CA 1
ATOM 3911 C C . PHE A 1 265 ? 12.98436 20.96612 9.14315 1.000 18.20372 292 PHE B C 1
ATOM 3912 O O . PHE A 1 265 ? 14.13736 21.26378 8.81187 1.000 16.85614 292 PHE B O 1
ATOM 3929 N N . ARG A 1 266 ? 12.69660 20.49497 10.35790 1.000 19.26781 293 ARG B N 1
ATOM 3930 C CA . ARG A 1 266 ? 13.75726 20.31269 11.34344 1.000 21.20359 293 ARG B CA 1
ATOM 3931 C C . ARG A 1 266 ? 14.80322 19.32089 10.85021 1.000 17.54537 293 ARG B C 1
ATOM 3932 O O . ARG A 1 266 ? 16.00649 19.53970 11.02350 1.000 16.88368 293 ARG B O 1
ATOM 3953 N N . ALA A 1 267 ? 14.36419 18.22830 10.22354 1.000 24.60629 294 ALA B N 1
ATOM 3954 C CA . ALA A 1 267 ? 15.30808 17.23139 9.72836 1.000 18.75998 294 ALA B CA 1
ATOM 3955 C C . ALA A 1 267 ? 16.15669 17.78715 8.59041 1.000 24.16141 294 ALA B C 1
ATOM 3956 O O . ALA A 1 267 ? 17.37055 17.55240 8.54193 1.000 23.08895 294 ALA B O 1
ATOM 3963 N N . ALA A 1 268 ? 15.53925 18.52796 7.66578 1.000 21.07953 295 ALA B N 1
ATOM 3964 C CA . ALA A 1 268 ? 16.29571 19.10581 6.55865 1.000 24.67971 295 ALA B CA 1
ATOM 3965 C C . ALA A 1 268 ? 17.22848 20.21286 7.04069 1.000 22.60007 295 ALA B C 1
ATOM 3966 O O . ALA A 1 268 ? 18.35401 20.34386 6.54363 1.000 21.81096 295 ALA B O 1
ATOM 3973 N N . TYR A 1 269 ? 16.77471 21.02757 7.99782 1.000 24.90555 296 TYR B N 1
ATOM 3974 C CA . TYR A 1 269 ? 17.65314 22.02541 8.60597 1.000 25.38631 296 TYR B CA 1
ATOM 3975 C C . TYR A 1 269 ? 18.79830 21.34903 9.34430 1.000 26.51421 296 TYR B C 1
ATOM 3976 O O . TYR A 1 269 ? 19.93912 21.82749 9.32461 1.000 25.24442 296 TYR B O 1
ATOM 3994 N N . GLN A 1 270 ? 18.50249 20.23477 10.01038 1.000 25.41385 297 GLN B N 1
ATOM 3995 C CA . GLN A 1 270 ? 19.53859 19.45719 10.67598 1.000 29.62381 297 GLN B CA 1
ATOM 3996 C C . GLN A 1 270 ? 20.58828 18.98158 9.68088 1.000 29.17379 297 GLN B C 1
ATOM 3997 O O . GLN A 1 270 ? 21.79274 19.04948 9.95434 1.000 19.78463 297 GLN B O 1
ATOM 4011 N N . LYS A 1 271 ? 20.14874 18.50452 8.51576 1.000 27.32138 298 LYS B N 1
ATOM 4012 C CA . LYS A 1 271 ? 21.07956 17.93253 7.55097 1.000 26.62922 298 LYS B CA 1
ATOM 4013 C C . LYS A 1 271 ? 21.99848 18.99448 6.96284 1.000 32.16085 298 LYS B C 1
ATOM 4014 O O . LYS A 1 271 ? 23.19504 18.74697 6.76969 1.000 27.49251 298 LYS B O 1
ATOM 4033 N N . ALA A 1 272 ? 21.46673 20.18081 6.67401 1.000 32.71942 299 ALA B N 1
ATOM 4034 C CA . ALA A 1 272 ? 22.24665 21.20574 5.99597 1.000 17.84628 299 ALA B CA 1
ATOM 4035 C C . ALA A 1 272 ? 23.08649 22.04469 6.94534 1.000 22.23005 299 ALA B C 1
ATOM 4036 O O . ALA A 1 272 ? 24.17570 22.49296 6.56535 1.000 19.62361 299 ALA B O 1
ATOM 4043 N N . ASN A 1 273 ? 22.61360 22.27364 8.16906 1.000 21.94772 300 ASN B N 1
ATOM 4044 C CA . ASN A 1 273 ? 23.28163 23.18263 9.08740 1.000 27.72115 300 ASN B CA 1
ATOM 4045 C C . ASN A 1 273 ? 23.93524 22.49123 10.27471 1.000 26.61142 300 ASN B C 1
ATOM 4046 O O . ASN A 1 273 ? 24.69964 23.14043 10.99751 1.000 22.06431 300 ASN B O 1
ATOM 4057 N N . GLY A 1 274 ? 23.66471 21.20583 10.49639 1.000 27.76645 301 GLY B N 1
ATOM 4058 C CA . GLY A 1 274 ? 24.34501 20.44562 11.52077 1.000 27.37286 301 GLY B CA 1
ATOM 4059 C C . GLY A 1 274 ? 23.68845 20.45507 12.88384 1.000 30.99497 301 GLY B C 1
ATOM 4060 O O . GLY A 1 274 ? 24.11610 19.69356 13.76033 1.000 37.06387 301 GLY B O 1
ATOM 4064 N N . ALA A 1 275 ? 22.66484 21.27602 13.09197 1.000 32.55708 302 ALA B N 1
ATOM 4065 C CA . ALA A 1 275 ? 21.97499 21.36999 14.37016 1.000 35.07101 302 ALA B CA 1
ATOM 4066 C C . ALA A 1 275 ? 20.49071 21.59465 14.13154 1.000 34.29904 302 ALA B C 1
ATOM 4067 O O . ALA A 1 275 ? 20.10212 22.11499 13.07878 1.000 31.57726 302 ALA B O 1
ATOM 4074 N N . PRO A 1 276 ? 19.63438 21.19464 15.07577 1.000 35.20382 303 PRO B N 1
ATOM 4075 C CA . PRO A 1 276 ? 18.20925 21.47971 14.93171 1.000 30.49962 303 PRO B CA 1
ATOM 4076 C C . PRO A 1 276 ? 17.94207 22.99141 15.00580 1.000 31.13472 303 PRO B C 1
ATOM 4077 O O . PRO A 1 276 ? 18.67308 23.71644 15.68612 1.000 32.92402 303 PRO B O 1
ATOM 4088 N N . PRO A 1 277 ? 16.90755 23.45941 14.32068 1.000 31.34829 304 PRO B N 1
ATOM 4089 C CA . PRO A 1 277 ? 16.56965 24.88874 14.39804 1.000 31.60389 304 PRO B CA 1
ATOM 4090 C C . PRO A 1 277 ? 15.73538 25.21506 15.62541 1.000 35.48825 304 PRO B C 1
ATOM 4091 O O . PRO A 1 277 ? 14.98569 24.38370 16.14236 1.000 38.28019 304 PRO B O 1
ATOM 4102 N N . THR A 1 278 ? 15.87376 26.46085 16.08651 1.000 30.07215 305 THR B N 1
ATOM 4103 C CA . THR A 1 278 ? 15.10369 26.95531 17.21797 1.000 41.15992 305 THR B CA 1
ATOM 4104 C C . THR A 1 278 ? 14.44359 28.30342 16.95604 1.000 40.27724 305 THR B C 1
ATOM 4105 O O . THR A 1 278 ? 13.74437 28.81124 17.83982 1.000 37.39826 305 THR B O 1
ATOM 4116 N N . ASP A 1 279 ? 14.64174 28.89248 15.78088 1.000 32.55078 306 ASP B N 1
ATOM 4117 C CA . ASP A 1 279 ? 14.18066 30.23645 15.47391 1.000 34.76033 306 ASP B CA 1
ATOM 4118 C C . ASP A 1 279 ? 13.04891 30.19131 14.45779 1.000 23.10316 306 ASP B C 1
ATOM 4119 O O . ASP A 1 279 ? 12.90882 29.23604 13.69048 1.000 25.16258 306 ASP B O 1
ATOM 4128 N N . ALA A 1 280 ? 12.24919 31.25917 14.44793 1.000 26.79114 307 ALA B N 1
ATOM 4129 C CA . ALA A 1 280 ? 11.10726 31.33512 13.54693 1.000 24.42043 307 ALA B CA 1
ATOM 4130 C C . ALA A 1 280 ? 11.48970 31.75224 12.13290 1.000 21.00231 307 ALA B C 1
ATOM 4131 O O . ALA A 1 280 ? 10.74428 31.45607 11.19301 1.000 23.71688 307 ALA B O 1
ATOM 4138 N N . PHE A 1 281 ? 12.63488 32.41190 11.95638 1.000 17.66754 308 PHE B N 1
ATOM 4139 C CA . PHE A 1 281 ? 12.94692 33.03354 10.67286 1.000 20.54265 308 PHE B CA 1
ATOM 4140 C C . PHE A 1 281 ? 13.43357 32.02204 9.64495 1.000 17.51425 308 PHE B C 1
ATOM 4141 O O . PHE A 1 281 ? 13.04038 32.09615 8.47574 1.000 21.25901 308 PHE B O 1
ATOM 4158 N N . SER A 1 282 ? 14.28006 31.07204 10.04582 1.000 17.45367 309 SER B N 1
ATOM 4159 C CA . SER A 1 282 ? 14.64405 29.99977 9.12545 1.000 22.47807 309 SER B CA 1
ATOM 4160 C C . SER A 1 282 ? 13.39788 29.30355 8.59313 1.000 18.62608 309 SER B C 1
ATOM 4161 O O . SER A 1 282 ? 13.34700 28.90197 7.42540 1.000 20.76325 309 SER B O 1
ATOM 4169 N N . ALA A 1 283 ? 12.37015 29.17226 9.43534 1.000 19.11189 310 ALA B N 1
ATOM 4170 C CA . ALA A 1 283 ? 11.16412 28.46300 9.02548 1.000 22.51299 310 ALA B CA 1
ATOM 4171 C C . ALA A 1 283 ? 10.38448 29.23159 7.96505 1.000 23.16214 310 ALA B C 1
ATOM 4172 O O . ALA A 1 283 ? 9.74712 28.61199 7.10556 1.000 18.46220 310 ALA B O 1
ATOM 4179 N N . TYR A 1 284 ? 10.41839 30.56939 8.00095 1.000 18.73502 311 TYR B N 1
ATOM 4180 C CA . TYR A 1 284 ? 9.73689 31.34311 6.96548 1.000 17.44805 311 TYR B CA 1
ATOM 4181 C C . TYR A 1 284 ? 10.34984 31.08488 5.59307 1.000 17.37432 311 TYR B C 1
ATOM 4182 O O . TYR A 1 284 ? 9.62695 30.93888 4.60100 1.000 17.36689 311 TYR B O 1
ATOM 4200 N N . THR A 1 285 ? 11.68393 31.04078 5.51120 1.000 17.33397 312 THR B N 1
ATOM 4201 C CA . THR A 1 285 ? 12.32283 30.73846 4.23451 1.000 17.27299 312 THR B CA 1
ATOM 4202 C C . THR A 1 285 ? 11.89534 29.36748 3.72380 1.000 17.18306 312 THR B C 1
ATOM 4203 O O . THR A 1 285 ? 11.59291 29.20626 2.53579 1.000 17.16624 312 THR B O 1
ATOM 4214 N N . PHE A 1 286 ? 11.86379 28.36569 4.60770 1.000 18.00216 313 PHE B N 1
ATOM 4215 C CA . PHE A 1 286 ? 11.35363 27.05380 4.21992 1.000 20.81352 313 PHE B CA 1
ATOM 4216 C C . PHE A 1 286 ? 9.97007 27.17365 3.59212 1.000 19.82421 313 PHE B C 1
ATOM 4217 O O . PHE A 1 286 ? 9.72915 26.66904 2.48895 1.000 19.34654 313 PHE B O 1
ATOM 4234 N N . ASP A 1 287 ? 9.04630 27.85104 4.28388 1.000 17.17753 314 ASP B N 1
ATOM 4235 C CA . ASP A 1 287 ? 7.69440 28.00826 3.75329 1.000 17.23416 314 ASP B CA 1
ATOM 4236 C C . ASP A 1 287 ? 7.71491 28.68262 2.38796 1.000 17.26482 314 ASP B C 1
ATOM 4237 O O . ASP A 1 287 ? 6.97821 28.28393 1.47896 1.000 17.27171 314 ASP B O 1
ATOM 4246 N N . ALA A 1 288 ? 8.54859 29.71446 2.22702 1.000 17.91053 315 ALA B N 1
ATOM 4247 C CA . ALA A 1 288 ? 8.66042 30.37012 0.92919 1.000 20.54043 315 ALA B CA 1
ATOM 4248 C C . ALA A 1 288 ? 9.06570 29.37170 -0.14881 1.000 18.21875 315 ALA B C 1
ATOM 4249 O O . ALA A 1 288 ? 8.48842 29.35413 -1.24372 1.000 17.28177 315 ALA B O 1
ATOM 4256 N N . TRP A 1 289 ? 10.04473 28.51828 0.15376 1.000 20.98787 316 TRP B N 1
ATOM 4257 C CA . TRP A 1 289 ? 10.44439 27.47073 -0.78027 1.000 17.09519 316 TRP B CA 1
ATOM 4258 C C . TRP A 1 289 ? 9.28135 26.53750 -1.09408 1.000 18.22418 316 TRP B C 1
ATOM 4259 O O . TRP A 1 289 ? 9.01745 26.22725 -2.26212 1.000 17.30050 316 TRP B O 1
ATOM 4280 N N . LEU A 1 290 ? 8.58180 26.06465 -0.05791 1.000 17.07974 317 LEU B N 1
ATOM 4281 C CA . LEU A 1 290 ? 7.43316 25.19339 -0.28605 1.000 17.08585 317 LEU B CA 1
ATOM 4282 C C . LEU A 1 290 ? 6.40536 25.87604 -1.17802 1.000 21.79032 317 LEU B C 1
ATOM 4283 O O . LEU A 1 290 ? 5.80525 25.24128 -2.05341 1.000 18.34438 317 LEU B O 1
ATOM 4299 N N . LEU A 1 291 ? 6.18017 27.17240 -0.95766 1.000 19.75052 318 LEU B N 1
ATOM 4300 C CA . LEU A 1 291 ? 5.22030 27.90484 -1.77269 1.000 17.36887 318 LEU B CA 1
ATOM 4301 C C . LEU A 1 291 ? 5.70113 28.01389 -3.21258 1.000 17.37334 318 LEU B C 1
ATOM 4302 O O . LEU A 1 291 ? 4.91379 27.84346 -4.14997 1.000 17.43363 318 LEU B O 1
ATOM 4318 N N . TYR A 1 292 ? 6.99169 28.28806 -3.41084 1.000 19.90794 319 TYR B N 1
ATOM 4319 C CA . TYR A 1 292 ? 7.52079 28.35774 -4.76647 1.000 20.57539 319 TYR B CA 1
ATOM 4320 C C . TYR A 1 292 ? 7.44108 26.99955 -5.45480 1.000 18.46101 319 TYR B C 1
ATOM 4321 O O . TYR A 1 292 ? 7.00468 26.89882 -6.60671 1.000 17.85850 319 TYR B O 1
ATOM 4339 N N . LEU A 1 293 ? 7.88233 25.94210 -4.76853 1.000 17.83722 320 LEU B N 1
ATOM 4340 C CA . LEU A 1 293 ? 7.82786 24.60485 -5.35234 1.000 22.97295 320 LEU B CA 1
ATOM 4341 C C . LEU A 1 293 ? 6.42143 24.28107 -5.83896 1.000 19.73937 320 LEU B C 1
ATOM 4342 O O . LEU A 1 293 ? 6.23174 23.78052 -6.95287 1.000 23.76832 320 LEU B O 1
ATOM 4358 N N . ASP A 1 294 ? 5.41852 24.56161 -5.00423 1.000 17.27723 321 ASP B N 1
ATOM 4359 C CA . ASP A 1 294 ? 4.04496 24.21636 -5.35043 1.000 19.43977 321 ASP B CA 1
ATOM 4360 C C . ASP A 1 294 ? 3.52457 25.09626 -6.47915 1.000 20.33751 321 ASP B C 1
ATOM 4361 O O . ASP A 1 294 ? 2.90681 24.59792 -7.42767 1.000 23.35189 321 ASP B O 1
ATOM 4370 N N . ALA A 1 295 ? 3.77425 26.40481 -6.40141 1.000 19.02035 322 ALA B N 1
ATOM 4371 C CA . ALA A 1 295 ? 3.28260 27.30895 -7.43348 1.000 19.00453 322 ALA B CA 1
ATOM 4372 C C . ALA A 1 295 ? 4.01858 27.09910 -8.75001 1.000 18.94333 322 ALA B C 1
ATOM 4373 O O . ALA A 1 295 ? 3.42470 27.23299 -9.82641 1.000 17.72667 322 ALA B O 1
ATOM 4380 N N . ALA A 1 296 ? 5.31415 26.78138 -8.68733 1.000 24.58179 323 ALA B N 1
ATOM 4381 C CA . ALA A 1 296 ? 6.06271 26.49725 -9.90686 1.000 20.17949 323 ALA B CA 1
ATOM 4382 C C . ALA A 1 296 ? 5.46669 25.30216 -10.63904 1.000 26.19040 323 ALA B C 1
ATOM 4383 O O . ALA A 1 296 ? 5.20132 25.36624 -11.84503 1.000 27.61874 323 ALA B O 1
ATOM 4390 N N . GLN A 1 297 ? 5.24919 24.19879 -9.91718 1.000 27.43070 324 GLN B N 1
ATOM 4391 C CA . GLN A 1 297 ? 4.62510 23.01739 -10.50645 1.000 25.89140 324 GLN B CA 1
ATOM 4392 C C . GLN A 1 297 ? 3.37147 23.38878 -11.29086 1.000 25.46049 324 GLN B C 1
ATOM 4393 O O . GLN A 1 297 ? 3.17854 22.94091 -12.42613 1.000 27.12573 324 GLN B O 1
ATOM 4407 N N . ARG A 1 298 ? 2.50682 24.21561 -10.70113 1.000 29.49721 325 ARG B N 1
ATOM 4408 C CA . ARG A 1 298 ? 1.26163 24.57227 -11.37374 1.000 23.73622 325 ARG B CA 1
ATOM 4409 C C . ARG A 1 298 ? 1.51675 25.48168 -12.57043 1.000 28.15510 325 ARG B C 1
ATOM 4410 O O . ARG A 1 298 ? 0.93483 25.28139 -13.64341 1.000 30.71419 325 ARG B O 1
ATOM 4431 N N . ALA A 1 299 ? 2.38910 26.48078 -12.41122 1.000 24.86593 326 ALA B N 1
ATOM 4432 C CA . ALA A 1 299 ? 2.70671 27.36805 -13.52614 1.000 30.25031 326 ALA B CA 1
ATOM 4433 C C . ALA A 1 299 ? 3.36439 26.62112 -14.68173 1.000 29.58427 326 ALA B C 1
ATOM 4434 O O . ALA A 1 299 ? 3.17826 26.99616 -15.84522 1.000 29.18534 326 ALA B O 1
ATOM 4441 N N . LEU A 1 300 ? 4.14306 25.57508 -14.39206 1.000 22.29938 327 LEU B N 1
ATOM 4442 C CA . LEU A 1 300 ? 4.76135 24.81320 -15.47332 1.000 29.12384 327 LEU B CA 1
ATOM 4443 C C . LEU A 1 300 ? 3.71610 24.05734 -16.28687 1.000 30.45571 327 LEU B C 1
ATOM 4444 O O . LEU A 1 300 ? 3.89097 23.86505 -17.49596 1.000 29.37825 327 LEU B O 1
ATOM 4460 N N . ALA A 1 301 ? 2.62217 23.63482 -15.64974 1.000 28.20057 328 ALA B N 1
ATOM 4461 C CA . ALA A 1 301 ? 1.55862 22.94965 -16.37320 1.000 34.43867 328 ALA B CA 1
ATOM 4462 C C . ALA A 1 301 ? 0.88432 23.84785 -17.40288 1.000 35.97732 328 ALA B C 1
ATOM 4463 O O . ALA A 1 301 ? 0.22790 23.33500 -18.31607 1.000 42.31403 328 ALA B O 1
ATOM 4470 N N . THR A 1 302 ? 1.03201 25.17090 -17.28710 1.000 31.93845 329 THR B N 1
ATOM 4471 C CA . THR A 1 302 ? 0.37119 26.07991 -18.21466 1.000 32.10699 329 THR B CA 1
ATOM 4472 C C . THR A 1 302 ? 1.06114 26.16162 -19.57184 1.000 39.17016 329 THR B C 1
ATOM 4473 O O . THR A 1 302 ? 0.51778 26.79872 -20.48013 1.000 47.27555 329 THR B O 1
ATOM 4484 N N . LYS A 1 303 ? 2.23260 25.54713 -19.72874 1.000 39.43785 330 LYS B N 1
ATOM 4485 C CA . LYS A 1 303 ? 3.04931 25.56132 -20.94405 1.000 46.96389 330 LYS B CA 1
ATOM 4486 C C . LYS A 1 303 ? 3.83704 26.85722 -21.10949 1.000 41.48992 330 LYS B C 1
ATOM 4487 O O . LYS A 1 303 ? 4.41514 27.07906 -22.18531 1.000 39.41308 330 LYS B O 1
ATOM 4506 N N . ALA A 1 304 ? 3.87665 27.72625 -20.10275 1.000 43.04965 331 ALA B N 1
ATOM 4507 C CA . ALA A 1 304 ? 4.71003 28.91961 -20.17488 1.000 43.32396 331 ALA B CA 1
ATOM 4508 C C . ALA A 1 304 ? 6.15235 28.55726 -19.84190 1.000 35.02465 331 ALA B C 1
ATOM 4509 O O . ALA A 1 304 ? 6.41413 27.75676 -18.93911 1.000 30.18322 331 ALA B O 1
ATOM 4516 N N . GLU A 1 305 ? 7.09010 29.15203 -20.57603 1.000 32.23863 332 GLU B N 1
ATOM 4517 C CA . GLU A 1 305 ? 8.48917 28.74830 -20.49258 1.000 31.87737 332 GLU B CA 1
ATOM 4518 C C . GLU A 1 305 ? 9.20904 29.55644 -19.42297 1.000 29.72485 332 GLU B C 1
ATOM 4519 O O . GLU A 1 305 ? 9.21371 30.79196 -19.49889 1.000 31.65736 332 GLU B O 1
ATOM 4531 N N . PRO A 1 306 ? 9.82685 28.91817 -18.42532 1.000 32.77831 333 PRO B N 1
ATOM 4532 C CA . PRO A 1 306 ? 10.61575 29.67482 -17.44640 1.000 29.63370 333 PRO B CA 1
ATOM 4533 C C . PRO A 1 306 ? 11.63343 30.57954 -18.12462 1.000 30.69896 333 PRO B C 1
ATOM 4534 O O . PRO A 1 306 ? 12.17871 30.25581 -19.18150 1.000 36.84798 333 PRO B O 1
ATOM 4545 N N . GLY A 1 307 ? 11.88771 31.72417 -17.49716 1.000 29.43941 334 GLY B N 1
ATOM 4546 C CA . GLY A 1 307 ? 12.79061 32.71061 -18.04294 1.000 26.71650 334 GLY B CA 1
ATOM 4547 C C . GLY A 1 307 ? 12.13597 33.74870 -18.92360 1.000 29.15972 334 GLY B C 1
ATOM 4548 O O . GLY A 1 307 ? 12.83578 34.62890 -19.44057 1.000 31.78508 334 GLY B O 1
ATOM 4552 N N . THR A 1 308 ? 10.82053 33.67666 -19.10998 1.000 26.23186 335 THR B N 1
ATOM 4553 C CA . THR A 1 308 ? 10.07531 34.61242 -19.92984 1.000 36.06343 335 THR B CA 1
ATOM 4554 C C . THR A 1 308 ? 9.06909 35.37381 -19.07466 1.000 30.83749 335 THR B C 1
ATOM 4555 O O . THR A 1 308 ? 8.64559 34.87960 -18.02468 1.000 28.37431 335 THR B O 1
ATOM 4566 N N . PRO A 1 309 ? 8.68445 36.58801 -19.48213 1.000 32.61604 336 PRO B N 1
ATOM 4567 C CA . PRO A 1 309 ? 7.61041 37.28733 -18.75689 1.000 29.49593 336 PRO B CA 1
ATOM 4568 C C . PRO A 1 309 ? 6.36103 36.44406 -18.56626 1.000 24.72066 336 PRO B C 1
ATOM 4569 O O . PRO A 1 309 ? 5.70872 36.53951 -17.51945 1.000 25.65103 336 PRO B O 1
ATOM 4580 N N . GLN A 1 310 ? 6.01773 35.60686 -19.54940 1.000 25.11139 337 GLN B N 1
ATOM 4581 C CA . GLN A 1 310 ? 4.77649 34.84174 -19.47222 1.000 30.56335 337 GLN B CA 1
ATOM 4582 C C . GLN A 1 310 ? 4.80418 33.85467 -18.31106 1.000 27.43561 337 GLN B C 1
ATOM 4583 O O . GLN A 1 310 ? 3.78895 33.65694 -17.63297 1.000 28.51057 337 GLN B O 1
ATOM 4597 N N . PHE A 1 311 ? 5.95434 33.21915 -18.06727 1.000 20.33783 338 PHE B N 1
ATOM 4598 C CA . PHE A 1 311 ? 6.05510 32.31378 -16.92670 1.000 26.50578 338 PHE B CA 1
ATOM 4599 C C . PHE A 1 311 ? 6.09699 33.08721 -15.61475 1.000 20.36771 338 PHE B C 1
ATOM 4600 O O . PHE A 1 311 ? 5.54899 32.63354 -14.60355 1.000 23.23043 338 PHE B O 1
ATOM 4617 N N . ARG A 1 312 ? 6.75321 34.25010 -15.60447 1.000 22.42311 339 ARG B N 1
ATOM 4618 C CA . ARG A 1 312 ? 6.70121 35.10614 -14.42445 1.000 26.29055 339 ARG B CA 1
ATOM 4619 C C . ARG A 1 312 ? 5.25649 35.40785 -14.04323 1.000 23.80942 339 ARG B C 1
ATOM 4620 O O . ARG A 1 312 ? 4.89912 35.40085 -12.85973 1.000 20.77875 339 ARG B O 1
ATOM 4641 N N . LEU A 1 313 ? 4.40435 35.66025 -15.03909 1.000 22.81707 340 LEU B N 1
ATOM 4642 C CA . LEU A 1 313 ? 2.99777 35.91879 -14.75074 1.000 26.54774 340 LEU B CA 1
ATOM 4643 C C . LEU A 1 313 ? 2.29085 34.64992 -14.28969 1.000 25.46388 340 LEU B C 1
ATOM 4644 O O . LEU A 1 313 ? 1.52127 34.67787 -13.32199 1.000 18.59327 340 LEU B O 1
ATOM 4660 N N . ALA A 1 314 ? 2.53378 33.52937 -14.97455 1.000 26.40721 341 ALA B N 1
ATOM 4661 C CA . ALA A 1 314 ? 1.96559 32.25849 -14.53698 1.000 21.57750 341 ALA B CA 1
ATOM 4662 C C . ALA A 1 314 ? 2.34404 31.95879 -13.09218 1.000 20.30701 341 ALA B C 1
ATOM 4663 O O . ALA A 1 314 ? 1.50023 31.52990 -12.29616 1.000 24.44140 341 ALA B O 1
ATOM 4670 N N . LEU A 1 315 ? 3.60765 32.19130 -12.73293 1.000 21.01224 342 LEU B N 1
ATOM 4671 C CA . LEU A 1 315 ? 4.06892 31.88905 -11.38121 1.000 24.66574 342 LEU B CA 1
ATOM 4672 C C . LEU A 1 315 ? 3.40171 32.79992 -10.35595 1.000 21.97898 342 LEU B C 1
ATOM 4673 O O . LEU A 1 315 ? 2.93757 32.33453 -9.30874 1.000 18.59748 342 LEU B O 1
ATOM 4689 N N . ARG A 1 316 ? 3.35702 34.10649 -10.63078 1.000 25.41970 343 ARG B N 1
ATOM 4690 C CA . ARG A 1 316 ? 2.61483 35.01712 -9.76326 1.000 21.72036 343 ARG B CA 1
ATOM 4691 C C . ARG A 1 316 ? 1.18017 34.53538 -9.58969 1.000 21.95169 343 ARG B C 1
ATOM 4692 O O . ARG A 1 316 ? 0.67448 34.42338 -8.46662 1.000 18.36101 343 ARG B O 1
ATOM 4713 N N . ASP A 1 317 ? 0.51391 34.23483 -10.70647 1.000 18.46830 344 ASP B N 1
ATOM 4714 C CA . ASP A 1 317 ? -0.88347 33.82448 -10.65719 1.000 24.99806 344 ASP B CA 1
ATOM 4715 C C . ASP A 1 317 ? -1.06202 32.56694 -9.81598 1.000 21.51811 344 ASP B C 1
ATOM 4716 O O . ASP A 1 317 ? -2.06529 32.42315 -9.10713 1.000 18.51271 344 ASP B O 1
ATOM 4725 N N . ALA A 1 318 ? -0.09730 31.64652 -9.87418 1.000 20.89042 345 ALA B N 1
ATOM 4726 C CA . ALA A 1 318 ? -0.19010 30.43788 -9.06187 1.000 23.65258 345 ALA B CA 1
ATOM 4727 C C . ALA A 1 318 ? 0.07040 30.74076 -7.59116 1.000 23.40296 345 ALA B C 1
ATOM 4728 O O . ALA A 1 318 ? -0.63652 30.23485 -6.71147 1.000 24.02681 345 ALA B O 1
ATOM 4735 N N . ILE A 1 319 ? 1.08030 31.56377 -7.30513 1.000 18.91592 346 ILE B N 1
ATOM 4736 C CA . ILE A 1 319 ? 1.39180 31.90894 -5.92079 1.000 20.00993 346 ILE B CA 1
ATOM 4737 C C . ILE A 1 319 ? 0.16655 32.49842 -5.22883 1.000 22.72963 346 ILE B C 1
ATOM 4738 O O . ILE A 1 319 ? -0.22914 32.05758 -4.14220 1.000 18.82568 346 ILE B O 1
ATOM 4754 N N . VAL A 1 320 ? -0.45752 33.50471 -5.85246 1.000 20.30729 347 VAL B N 1
ATOM 4755 C CA . VAL A 1 320 ? -1.50258 34.27517 -5.18111 1.000 22.56094 347 VAL B CA 1
ATOM 4756 C C . VAL A 1 320 ? -2.86598 33.60329 -5.20464 1.000 21.50611 347 VAL B C 1
ATOM 4757 O O . VAL A 1 320 ? -3.84219 34.19807 -4.72951 1.000 21.59569 347 VAL B O 1
ATOM 4770 N N . SER A 1 321 ? -2.97243 32.38871 -5.74513 1.000 24.26096 348 SER B N 1
ATOM 4771 C CA . SER A 1 321 ? -4.19553 31.59810 -5.65088 1.000 23.58367 348 SER B CA 1
ATOM 4772 C C . SER A 1 321 ? -3.94143 30.25930 -4.96577 1.000 27.43314 348 SER B C 1
ATOM 4773 O O . SER A 1 321 ? -4.74901 29.33385 -5.09228 1.000 31.02975 348 SER B O 1
ATOM 4781 N N . THR A 1 322 ? -2.83183 30.14813 -4.23852 1.000 26.25554 349 THR B N 1
ATOM 4782 C CA . THR A 1 322 ? -2.48175 28.91094 -3.55359 1.000 23.90191 349 THR B CA 1
ATOM 4783 C C . THR A 1 322 ? -3.56268 28.51662 -2.55434 1.000 27.28938 349 THR B C 1
ATOM 4784 O O . THR A 1 322 ? -4.12266 29.36402 -1.85340 1.000 25.07827 349 THR B O 1
ATOM 4795 N N . LYS A 1 323 ? -3.85381 27.21514 -2.48847 1.000 26.76795 350 LYS B N 1
ATOM 4796 C CA . LYS A 1 323 ? -4.90705 26.69328 -1.62657 1.000 23.28537 350 LYS B CA 1
ATOM 4797 C C . LYS A 1 323 ? -4.34922 25.60417 -0.71936 1.000 29.27136 350 LYS B C 1
ATOM 4798 O O . LYS A 1 323 ? -3.72645 24.64884 -1.19600 1.000 26.88814 350 LYS B O 1
ATOM 4817 N N . GLU A 1 324 ? -4.57442 25.75931 0.58536 1.000 26.60127 351 GLU B N 1
ATOM 4818 C CA . GLU A 1 324 ? -4.29233 24.72888 1.58731 1.000 24.72731 351 GLU B CA 1
ATOM 4819 C C . GLU A 1 324 ? -2.86354 24.19681 1.48545 1.000 24.31634 351 GLU B C 1
ATOM 4820 O O . GLU A 1 324 ? -2.61838 22.98769 1.51204 1.000 24.68716 351 GLU B O 1
ATOM 4832 N N . LEU A 1 325 ? -1.90473 25.11434 1.39705 1.000 25.18758 352 LEU B N 1
ATOM 4833 C CA . LEU A 1 325 ? -0.49075 24.75277 1.43470 1.000 21.92157 352 LEU B CA 1
ATOM 4834 C C . LEU A 1 325 ? -0.03568 24.70520 2.88980 1.000 18.57703 352 LEU B C 1
ATOM 4835 O O . LEU A 1 325 ? 0.06262 25.74396 3.55051 1.000 17.84501 352 LEU B O 1
ATOM 4851 N N . VAL A 1 326 ? 0.25766 23.50517 3.38054 1.000 22.21912 353 VAL B N 1
ATOM 4852 C CA . VAL A 1 326 ? 0.69540 23.32250 4.76024 1.000 20.96121 353 VAL B CA 1
ATOM 4853 C C . VAL A 1 326 ? 2.17524 23.66970 4.85684 1.000 18.60070 353 VAL B C 1
ATOM 4854 O O . VAL A 1 326 ? 3.01884 23.02927 4.22061 1.000 19.18890 353 VAL B O 1
ATOM 4867 N N . GLY A 1 327 ? 2.49194 24.68834 5.65618 1.000 21.89227 354 GLY B N 1
ATOM 4868 C CA . GLY A 1 327 ? 3.84778 25.06800 5.93448 1.000 19.57254 354 GLY B CA 1
ATOM 4869 C C . GLY A 1 327 ? 4.22313 24.84718 7.38448 1.000 21.42812 354 GLY B C 1
ATOM 4870 O O . GLY A 1 327 ? 3.55008 24.12494 8.13184 1.000 19.68113 354 GLY B O 1
ATOM 4874 N N . THR A 1 328 ? 5.32258 25.47959 7.78961 1.000 17.26633 355 THR B N 1
ATOM 4875 C CA . THR A 1 328 ? 5.76785 25.42064 9.17383 1.000 17.82949 355 THR B CA 1
ATOM 4876 C C . THR A 1 328 ? 5.12116 26.48927 10.04006 1.000 17.40759 355 THR B C 1
ATOM 4877 O O . THR A 1 328 ? 4.97401 26.28860 11.25153 1.000 17.70421 355 THR B O 1
ATOM 4888 N N . HIS A 1 329 ? 4.74071 27.61892 9.45076 1.000 19.35830 356 HIS B N 1
ATOM 4889 C CA . HIS A 1 329 ? 4.16497 28.73848 10.18442 1.000 19.21199 356 HIS B CA 1
ATOM 4890 C C . HIS A 1 329 ? 2.66547 28.87401 9.99340 1.000 22.89969 356 HIS B C 1
ATOM 4891 O O . HIS A 1 329 ? 1.95822 29.23698 10.93827 1.000 21.61764 356 HIS B O 1
ATOM 4905 N N . SER A 1 330 ? 2.15644 28.59002 8.79549 1.000 18.36141 357 SER B N 1
ATOM 4906 C CA . SER A 1 330 ? 0.73141 28.66892 8.53073 1.000 19.56686 357 SER B CA 1
ATOM 4907 C C . SER A 1 330 ? 0.31506 27.55001 7.58952 1.000 25.36671 357 SER B C 1
ATOM 4908 O O . SER A 1 330 ? 1.14437 26.81690 7.04355 1.000 22.20316 357 SER B O 1
ATOM 4916 N N . VAL A 1 331 ? -0.99590 27.42405 7.41974 1.000 18.50886 358 VAL B N 1
ATOM 4917 C CA . VAL A 1 331 ? -1.58817 26.77921 6.25635 1.000 23.41411 358 VAL B CA 1
ATOM 4918 C C . VAL A 1 331 ? -1.98171 27.90654 5.31103 1.000 19.53052 358 VAL B C 1
ATOM 4919 O O . VAL A 1 331 ? -2.93899 28.64258 5.57545 1.000 19.29674 358 VAL B O 1
ATOM 4932 N N . TYR A 1 332 ? -1.24703 28.04453 4.21103 1.000 17.84426 359 TYR B N 1
ATOM 4933 C CA . TYR A 1 332 ? -1.34558 29.23831 3.38298 1.000 22.61067 359 TYR B CA 1
ATOM 4934 C C . TYR A 1 332 ? -2.49889 29.12412 2.39748 1.000 22.41406 359 TYR B C 1
ATOM 4935 O O . TYR A 1 332 ? -2.62264 28.12859 1.67735 1.000 22.23968 359 TYR B O 1
ATOM 4953 N N . ASN A 1 333 ? -3.35112 30.15039 2.38649 1.000 23.31413 360 ASN B N 1
ATOM 4954 C CA . ASN A 1 333 ? -4.41850 30.31630 1.40409 1.000 21.64561 360 ASN B CA 1
ATOM 4955 C C . ASN A 1 333 ? -4.33906 31.74918 0.89513 1.000 23.95692 360 ASN B C 1
ATOM 4956 O O . ASN A 1 333 ? -4.65368 32.68852 1.63363 1.000 25.40393 360 ASN B O 1
ATOM 4967 N N . PHE A 1 334 ? -3.92477 31.92276 -0.35445 1.000 25.41723 361 PHE B N 1
ATOM 4968 C CA . PHE A 1 334 ? -3.70542 33.24381 -0.91977 1.000 25.20197 361 PHE B CA 1
ATOM 4969 C C . PHE A 1 334 ? -4.79419 33.58171 -1.92670 1.000 25.11565 361 PHE B C 1
ATOM 4970 O O . PHE A 1 334 ? -5.23137 32.72531 -2.70146 1.000 28.38951 361 PHE B O 1
ATOM 4987 N N . LYS A 1 335 ? -5.22573 34.83775 -1.90083 1.000 24.86737 362 LYS B N 1
ATOM 4988 C CA . LYS A 1 335 ? -6.12658 35.42040 -2.87596 1.000 28.12521 362 LYS B CA 1
ATOM 4989 C C . LYS A 1 335 ? -5.43146 36.60455 -3.53980 1.000 25.57063 362 LYS B C 1
ATOM 4990 O O . LYS A 1 335 ? -4.64683 37.30353 -2.89119 1.000 22.64716 362 LYS B O 1
ATOM 5009 N N . PRO A 1 336 ? -5.67561 36.84379 -4.83221 1.000 22.44464 363 PRO B N 1
ATOM 5010 C CA . PRO A 1 336 ? -4.89252 37.87442 -5.53661 1.000 20.26883 363 PRO B CA 1
ATOM 5011 C C . PRO A 1 336 ? -4.93870 39.24737 -4.88943 1.000 23.76083 363 PRO B C 1
ATOM 5012 O O . PRO A 1 336 ? -3.99690 40.03159 -5.06063 1.000 22.62454 363 PRO B O 1
ATOM 5023 N N . THR A 1 337 ? -5.99709 39.56350 -4.14887 1.000 23.40338 364 THR B N 1
ATOM 5024 C CA . THR A 1 337 ? -6.21631 40.90799 -3.63586 1.000 23.11356 364 THR B CA 1
ATOM 5025 C C . THR A 1 337 ? -5.68431 41.11417 -2.22390 1.000 25.22321 364 THR B C 1
ATOM 5026 O O . THR A 1 337 ? -5.77550 42.23139 -1.70380 1.000 24.34425 364 THR B O 1
ATOM 5037 N N . ASP A 1 338 ? -5.12879 40.08010 -1.59663 1.000 26.22612 365 ASP B N 1
ATOM 5038 C CA . ASP A 1 338 ? -4.67786 40.14409 -0.21073 1.000 24.31147 365 ASP B CA 1
ATOM 5039 C C . ASP A 1 338 ? -3.26054 39.59590 -0.11970 1.000 19.67053 365 ASP B C 1
ATOM 5040 O O . ASP A 1 338 ? -2.96753 38.52701 -0.66362 1.000 19.24845 365 ASP B O 1
ATOM 5049 N N . ARG A 1 339 ? -2.38277 40.33472 0.56311 1.000 22.80775 366 ARG B N 1
ATOM 5050 C CA . ARG A 1 339 ? -0.97677 39.95588 0.63222 1.000 23.02493 366 ARG B CA 1
ATOM 5051 C C . ARG A 1 339 ? -0.72846 38.77792 1.56896 1.000 24.18251 366 ARG B C 1
ATOM 5052 O O . ARG A 1 339 ? 0.31148 38.12026 1.45121 1.000 18.53353 366 ARG B O 1
ATOM 5073 N N . TYR A 1 340 ? -1.65033 38.50004 2.48773 1.000 24.36921 367 TYR B N 1
ATOM 5074 C CA . TYR A 1 340 ? -1.45599 37.52014 3.54569 1.000 24.49270 367 TYR B CA 1
ATOM 5075 C C . TYR A 1 340 ? -2.26731 36.25954 3.26665 1.000 26.60121 367 TYR B C 1
ATOM 5076 O O . TYR A 1 340 ? -3.29701 36.30204 2.58748 1.000 18.72486 367 TYR B O 1
ATOM 5094 N N . GLY A 1 341 ? -1.80406 35.13704 3.81916 1.000 22.09443 368 GLY B N 1
ATOM 5095 C CA . GLY A 1 341 ? -2.46523 33.86236 3.60982 1.000 20.34241 368 GLY B CA 1
ATOM 5096 C C . GLY A 1 341 ? -2.59440 33.01008 4.85717 1.000 20.74648 368 GLY B C 1
ATOM 5097 O O . GLY A 1 341 ? -2.76862 31.79131 4.76403 1.000 22.17186 368 GLY B O 1
ATOM 5101 N N . SER A 1 342 ? -2.52159 33.63348 6.02860 1.000 21.21837 369 SER B N 1
ATOM 5102 C CA . SER A 1 342 ? -2.56477 32.92432 7.29990 1.000 18.40523 369 SER B CA 1
ATOM 5103 C C . SER A 1 342 ? -3.96980 32.97168 7.88999 1.000 22.17647 369 SER B C 1
ATOM 5104 O O . SER A 1 342 ? -4.66741 33.98290 7.77271 1.000 18.73763 369 SER B O 1
ATOM 5112 N N . ASP A 1 343 ? -4.38522 31.86844 8.51950 1.000 19.01327 370 ASP B N 1
ATOM 5113 C CA . ASP A 1 343 ? -5.61288 31.87010 9.31099 1.000 23.42312 370 ASP B CA 1
ATOM 5114 C C . ASP A 1 343 ? -5.32028 31.40140 10.73450 1.000 25.21875 370 ASP B C 1
ATOM 5115 O O . ASP A 1 343 ? -4.15678 31.36698 11.15288 1.000 20.30739 370 ASP B O 1
ATOM 5124 N N . GLU A 1 344 ? -6.36548 31.04770 11.49099 1.000 22.01533 371 GLU B N 1
ATOM 5125 C CA . GLU A 1 344 ? -6.18027 30.72424 12.90265 1.000 22.38814 371 GLU B CA 1
ATOM 5126 C C . GLU A 1 344 ? -5.24414 29.54075 13.11162 1.000 20.04296 371 GLU B C 1
ATOM 5127 O O . GLU A 1 344 ? -4.70120 29.37619 14.21078 1.000 18.57768 371 GLU B O 1
ATOM 5139 N N . ARG A 1 345 ? -5.04482 28.70992 12.09078 1.000 19.53832 372 ARG B N 1
ATOM 5140 C CA . ARG A 1 345 ? -4.09048 27.61548 12.20347 1.000 23.75989 372 ARG B CA 1
ATOM 5141 C C . ARG A 1 345 ? -2.65053 28.10391 12.24074 1.000 26.67050 372 ARG B C 1
ATOM 5142 O O . ARG A 1 345 ? -1.75996 27.32514 12.59949 1.000 21.28557 372 ARG B O 1
ATOM 5163 N N . SER A 1 346 ? -2.41030 29.37129 11.90164 1.000 20.31311 373 SER B N 1
ATOM 5164 C CA . SER A 1 346 ? -1.06918 29.92875 11.82141 1.000 20.11629 373 SER B CA 1
ATOM 5165 C C . SER A 1 346 ? -0.46062 30.25592 13.17892 1.000 25.11730 373 SER B C 1
ATOM 5166 O O . SER A 1 346 ? 0.66602 30.76356 13.21959 1.000 20.00703 373 SER B O 1
ATOM 5174 N N . ARG A 1 347 ? -1.15455 29.99635 14.28420 1.000 21.07770 374 ARG B N 1
ATOM 5175 C CA . ARG A 1 347 ? -0.57945 30.35343 15.57225 1.000 21.88437 374 ARG B CA 1
ATOM 5176 C C . ARG A 1 347 ? -1.19782 29.53176 16.69216 1.000 21.20085 374 ARG B C 1
ATOM 5177 O O . ARG A 1 347 ? -2.37576 29.17049 16.64793 1.000 20.14375 374 ARG B O 1
ATOM 5198 N N . VAL A 1 348 ? -0.37459 29.25903 17.70309 1.000 18.37640 375 VAL B N 1
ATOM 5199 C CA . VAL A 1 348 ? -0.79557 28.65222 18.95581 1.000 18.79519 375 VAL B CA 1
ATOM 5200 C C . VAL A 1 348 ? -0.26150 29.53478 20.07506 1.000 20.39551 375 VAL B C 1
ATOM 5201 O O . VAL A 1 348 ? 0.61632 30.37475 19.86539 1.000 19.52689 375 VAL B O 1
ATOM 5214 N N . VAL A 1 349 ? -0.80367 29.34344 21.27392 1.000 18.69155 376 VAL B N 1
ATOM 5215 C CA . VAL A 1 349 ? -0.38539 30.10378 22.44634 1.000 21.07511 376 VAL B CA 1
ATOM 5216 C C . VAL A 1 349 ? 0.57384 29.24901 23.25994 1.000 22.30134 376 VAL B C 1
ATOM 5217 O O . VAL A 1 349 ? 0.30090 28.06956 23.52265 1.000 21.64899 376 VAL B O 1
ATOM 5230 N N . VAL A 1 350 ? 1.69891 29.84145 23.65673 1.000 19.36820 377 VAL B N 1
ATOM 5231 C CA . VAL A 1 350 ? 2.68654 29.16629 24.48481 1.000 21.02834 377 VAL B CA 1
ATOM 5232 C C . VAL A 1 350 ? 2.83754 29.92808 25.79514 1.000 19.03619 377 VAL B C 1
ATOM 5233 O O . VAL A 1 350 ? 2.44945 31.09273 25.92144 1.000 23.67512 377 VAL B O 1
ATOM 5246 N N . LYS A 1 351 ? 3.41680 29.24406 26.77777 1.000 21.97295 378 LYS B N 1
ATOM 5247 C CA . LYS A 1 351 ? 3.64045 29.77725 28.11590 1.000 19.68993 378 LYS B CA 1
ATOM 5248 C C . LYS A 1 351 ? 5.08327 29.49021 28.49484 1.000 23.85325 378 LYS B C 1
ATOM 5249 O O . LYS A 1 351 ? 5.56963 28.37459 28.28074 1.000 24.04106 378 LYS B O 1
ATOM 5268 N N . LEU A 1 352 ? 5.77144 30.49104 29.03863 1.000 23.44654 379 LEU B N 1
ATOM 5269 C CA . LEU A 1 352 ? 7.17351 30.32482 29.40110 1.000 24.65505 379 LEU B CA 1
ATOM 5270 C C . LEU A 1 352 ? 7.26389 29.66157 30.76908 1.000 27.00085 379 LEU B C 1
ATOM 5271 O O . LEU A 1 352 ? 6.80917 30.22338 31.77138 1.000 29.05776 379 LEU B O 1
ATOM 5287 N N . GLU A 1 353 ? 7.85201 28.46985 30.80779 1.000 25.43609 380 GLU B N 1
ATOM 5288 C CA . GLU A 1 353 ? 7.96428 27.68260 32.02819 1.000 33.91949 380 GLU B CA 1
ATOM 5289 C C . GLU A 1 353 ? 9.39041 27.17062 32.14158 1.000 32.58521 380 GLU B C 1
ATOM 5290 O O . GLU A 1 353 ? 9.88025 26.49087 31.23491 1.000 34.23552 380 GLU B O 1
ATOM 5302 N N . LYS A 1 354 ? 10.04907 27.49629 33.25643 1.000 32.70197 381 LYS B N 1
ATOM 5303 C CA . LYS A 1 354 ? 11.44680 27.13761 33.48620 1.000 37.00298 381 LYS B CA 1
ATOM 5304 C C . LYS A 1 354 ? 12.27745 27.40648 32.23731 1.000 30.22557 381 LYS B C 1
ATOM 5305 O O . LYS A 1 354 ? 13.10135 26.57816 31.82063 1.000 32.00246 381 LYS B O 1
ATOM 5324 N N . GLY A 1 355 ? 12.06622 28.56684 31.63410 1.000 30.35454 382 GLY B N 1
ATOM 5325 C CA . GLY A 1 355 ? 12.82143 28.96435 30.47159 1.000 31.54643 382 GLY B CA 1
ATOM 5326 C C . GLY A 1 355 ? 12.45767 28.25904 29.18495 1.000 33.59996 382 GLY B C 1
ATOM 5327 O O . GLY A 1 355 ? 13.13044 28.48326 28.17079 1.000 33.71163 382 GLY B O 1
ATOM 5331 N N . GLN A 1 356 ? 11.42809 27.41696 29.18208 1.000 29.46254 383 GLN B N 1
ATOM 5332 C CA . GLN A 1 356 ? 10.97404 26.74586 27.97470 1.000 26.80322 383 GLN B CA 1
ATOM 5333 C C . GLN A 1 356 ? 9.55329 27.17646 27.63795 1.000 23.22898 383 GLN B C 1
ATOM 5334 O O . GLN A 1 356 ? 8.73861 27.44823 28.52490 1.000 20.27713 383 GLN B O 1
ATOM 5348 N N . TRP A 1 357 ? 9.26798 27.23098 26.34114 1.000 22.40221 384 TRP B N 1
ATOM 5349 C CA . TRP A 1 357 ? 7.94979 27.59571 25.84049 1.000 23.39834 384 TRP B CA 1
ATOM 5350 C C . TRP A 1 357 ? 7.08451 26.34340 25.74856 1.000 20.08762 384 TRP B C 1
ATOM 5351 O O . TRP A 1 357 ? 7.43216 25.39446 25.03658 1.000 22.88011 384 TRP B O 1
ATOM 5372 N N . LYS A 1 358 ? 5.95861 26.34524 26.46228 1.000 20.63172 385 LYS B N 1
ATOM 5373 C CA . LYS A 1 358 ? 5.08688 25.18217 26.57512 1.000 21.09364 385 LYS B CA 1
ATOM 5374 C C . LYS A 1 358 ? 3.73552 25.47950 25.93891 1.000 22.07151 385 LYS B C 1
ATOM 5375 O O . LYS A 1 358 ? 3.12101 26.51239 26.22702 1.000 19.08188 385 LYS B O 1
ATOM 5394 N N . LEU A 1 359 ? 3.27457 24.56514 25.08753 1.000 21.95668 386 LEU B N 1
ATOM 5395 C CA . LEU A 1 359 ? 1.98180 24.71838 24.43158 1.000 24.07745 386 LEU B CA 1
ATOM 5396 C C . LEU A 1 359 ? 0.86281 24.70805 25.46439 1.000 26.71869 386 LEU B C 1
ATOM 5397 O O . LEU A 1 359 ? 0.81580 23.83911 26.33919 1.000 25.23917 386 LEU B O 1
ATOM 5413 N N . VAL A 1 360 ? -0.03684 25.68179 25.36535 1.000 24.12468 387 VAL B N 1
ATOM 5414 C CA . VAL A 1 360 ? -1.13299 25.79934 26.31767 1.000 28.12280 387 VAL B CA 1
ATOM 5415 C C . VAL A 1 360 ? -2.32837 24.97702 25.84584 1.000 20.05390 387 VAL B C 1
ATOM 5416 O O . VAL A 1 360 ? -2.74461 25.07804 24.69345 1.000 33.48905 387 VAL B O 1
ATOM 5429 N N . ASP B 1 2 ? 15.15694 70.92381 -36.30613 1.000 52.61329 29 ASP D N 1
ATOM 5430 C CA . ASP B 1 2 ? 15.35566 69.55929 -35.83500 1.000 54.94820 29 ASP D CA 1
ATOM 5431 C C . ASP B 1 2 ? 16.36832 68.81405 -36.70137 1.000 57.41168 29 ASP D C 1
ATOM 5432 O O . ASP B 1 2 ? 16.34423 68.91542 -37.92767 1.000 63.46531 29 ASP D O 1
ATOM 5440 N N . LEU B 1 3 ? 17.26262 68.07196 -36.05274 1.000 61.09568 30 LEU D N 1
ATOM 5441 C CA . LEU B 1 3 ? 18.16304 67.17866 -36.76996 1.000 54.52059 30 LEU D CA 1
ATOM 5442 C C . LEU B 1 3 ? 17.35405 66.05517 -37.41032 1.000 54.87456 30 LEU D C 1
ATOM 5443 O O . LEU B 1 3 ? 16.50466 65.44276 -36.75686 1.000 53.93858 30 LEU D O 1
ATOM 5459 N N . LYS B 1 4 ? 17.60914 65.78418 -38.68854 1.000 51.38777 31 LYS D N 1
ATOM 5460 C CA . LYS B 1 4 ? 16.82186 64.82760 -39.45910 1.000 54.77035 31 LYS D CA 1
ATOM 5461 C C . LYS B 1 4 ? 17.67942 63.63230 -39.85983 1.000 51.73760 31 LYS D C 1
ATOM 5462 O O . LYS B 1 4 ? 18.80427 63.80067 -40.34391 1.000 46.92825 31 LYS D O 1
ATOM 5481 N N . VAL B 1 5 ? 17.13513 62.42896 -39.66253 1.000 51.01671 32 VAL D N 1
ATOM 5482 C CA . VAL B 1 5 ? 17.83134 61.17153 -39.91422 1.000 51.28687 32 VAL D CA 1
ATOM 5483 C C . VAL B 1 5 ? 16.89889 60.24374 -40.68258 1.000 51.02844 32 VAL D C 1
ATOM 5484 O O . VAL B 1 5 ? 15.71147 60.13564 -40.35708 1.000 54.88136 32 VAL D O 1
ATOM 5497 N N . GLY B 1 6 ? 17.43715 59.56769 -41.69342 1.000 45.85647 33 GLY D N 1
ATOM 5498 C CA . GLY B 1 6 ? 16.65901 58.66217 -42.52712 1.000 48.38856 33 GLY D CA 1
ATOM 5499 C C . GLY B 1 6 ? 16.90136 57.20767 -42.16133 1.000 43.77932 33 GLY D C 1
ATOM 5500 O O . GLY B 1 6 ? 18.03105 56.80631 -41.88425 1.000 41.95301 33 GLY D O 1
ATOM 5504 N N . PHE B 1 7 ? 15.82424 56.42092 -42.17232 1.000 51.61454 34 PHE D N 1
ATOM 5505 C CA . PHE B 1 7 ? 15.87761 55.00234 -41.83301 1.000 42.37131 34 PHE D CA 1
ATOM 5506 C C . PHE B 1 7 ? 15.10198 54.20936 -42.87348 1.000 49.40344 34 PHE D C 1
ATOM 5507 O O . PHE B 1 7 ? 13.90727 54.44843 -43.07624 1.000 50.08633 34 PHE D O 1
ATOM 5524 N N . ILE B 1 8 ? 15.77900 53.26715 -43.52520 1.000 53.14003 35 ILE D N 1
ATOM 5525 C CA . ILE B 1 8 ? 15.16146 52.35375 -44.47874 1.000 46.10434 35 ILE D CA 1
ATOM 5526 C C . ILE B 1 8 ? 15.43578 50.93206 -44.00967 1.000 45.41511 35 ILE D C 1
ATOM 5527 O O . ILE B 1 8 ? 16.58191 50.58532 -43.70227 1.000 40.70383 35 ILE D O 1
ATOM 5543 N N . THR B 1 9 ? 14.38734 50.11662 -43.94650 1.000 48.64258 36 THR D N 1
ATOM 5544 C CA . THR B 1 9 ? 14.52045 48.69845 -43.64965 1.000 42.07070 36 THR D CA 1
ATOM 5545 C C . THR B 1 9 ? 13.51301 47.94009 -44.50453 1.000 44.18206 36 THR D C 1
ATOM 5546 O O . THR B 1 9 ? 12.74431 48.53389 -45.26699 1.000 48.07122 36 THR D O 1
ATOM 5557 N N . SER B 1 10 ? 13.51829 46.61761 -44.37848 1.000 40.76995 37 SER D N 1
ATOM 5558 C CA . SER B 1 10 ? 12.69311 45.73703 -45.20140 1.000 46.52502 37 SER D CA 1
ATOM 5559 C C . SER B 1 10 ? 11.55009 45.21202 -44.33791 1.000 55.61023 37 SER D C 1
ATOM 5560 O O . SER B 1 10 ? 11.66788 44.17005 -43.69646 1.000 49.99128 37 SER D O 1
ATOM 5568 N N . LEU B 1 11 ? 10.43275 45.93537 -44.33144 1.000 55.23348 38 LEU D N 1
ATOM 5569 C CA . LEU B 1 11 ? 9.28505 45.55106 -43.52352 1.000 55.78076 38 LEU D CA 1
ATOM 5570 C C . LEU B 1 11 ? 8.23915 44.75660 -44.28935 1.000 52.84866 38 LEU D C 1
ATOM 5571 O O . LEU B 1 11 ? 7.28552 44.27121 -43.67166 1.000 58.93438 38 LEU D O 1
ATOM 5587 N N . SER B 1 12 ? 8.39084 44.60498 -45.59895 1.000 50.58818 39 SER D N 1
ATOM 5588 C CA . SER B 1 12 ? 7.33013 44.05319 -46.43139 1.000 52.66747 39 SER D CA 1
ATOM 5589 C C . SER B 1 12 ? 7.73077 42.80201 -47.19587 1.000 58.52948 39 SER D C 1
ATOM 5590 O O . SER B 1 12 ? 6.92554 41.87438 -47.30489 1.000 66.10926 39 SER D O 1
ATOM 5598 N N . GLY B 1 13 ? 8.95430 42.73859 -47.71706 1.000 53.28820 40 GLY D N 1
ATOM 5599 C CA . GLY B 1 13 ? 9.31992 41.71943 -48.67271 1.000 58.00044 40 GLY D CA 1
ATOM 5600 C C . GLY B 1 13 ? 9.91629 40.46255 -48.05935 1.000 49.97557 40 GLY D C 1
ATOM 5601 O O . GLY B 1 13 ? 9.73324 40.17111 -46.87980 1.000 49.76729 40 GLY D O 1
ATOM 5605 N N . PRO B 1 14 ? 10.64339 39.69367 -48.87618 1.000 45.38870 41 PRO D N 1
ATOM 5606 C CA . PRO B 1 14 ? 11.25731 38.44962 -48.38635 1.000 51.31906 41 PRO D CA 1
ATOM 5607 C C . PRO B 1 14 ? 12.30575 38.66624 -47.31515 1.000 47.56639 41 PRO D C 1
ATOM 5608 O O . PRO B 1 14 ? 12.60237 37.72846 -46.56553 1.000 56.45627 41 PRO D O 1
ATOM 5619 N N . VAL B 1 15 ? 12.88285 39.86708 -47.21235 1.000 47.63851 42 VAL D N 1
ATOM 5620 C CA . VAL B 1 15 ? 13.86914 40.14911 -46.17318 1.000 50.94036 42 VAL D CA 1
ATOM 5621 C C . VAL B 1 15 ? 13.21387 40.66914 -44.90181 1.000 52.35151 42 VAL D C 1
ATOM 5622 O O . VAL B 1 15 ? 13.91889 40.98504 -43.93302 1.000 51.34168 42 VAL D O 1
ATOM 5635 N N . SER B 1 16 ? 11.87986 40.74168 -44.86798 1.000 51.43972 43 SER D N 1
ATOM 5636 C CA . SER B 1 16 ? 11.17054 41.14049 -43.65737 1.000 53.51517 43 SER D CA 1
ATOM 5637 C C . SER B 1 16 ? 11.62588 40.33868 -42.44709 1.000 47.44341 43 SER D C 1
ATOM 5638 O O . SER B 1 16 ? 11.59686 40.84414 -41.31890 1.000 47.78338 43 SER D O 1
ATOM 5646 N N . SER B 1 17 ? 12.04546 39.08947 -42.66049 1.000 51.16555 44 SER D N 1
ATOM 5647 C CA . SER B 1 17 ? 12.60360 38.29190 -41.57582 1.000 49.44148 44 SER D CA 1
ATOM 5648 C C . SER B 1 17 ? 13.69407 39.04522 -40.82538 1.000 55.61347 44 SER D C 1
ATOM 5649 O O . SER B 1 17 ? 13.88709 38.82350 -39.62410 1.000 60.74561 44 SER D O 1
ATOM 5657 N N . LEU B 1 18 ? 14.41729 39.93350 -41.51031 1.000 52.32795 45 LEU D N 1
ATOM 5658 C CA . LEU B 1 18 ? 15.45069 40.74557 -40.88328 1.000 47.09716 45 LEU D CA 1
ATOM 5659 C C . LEU B 1 18 ? 15.05174 42.19987 -40.69687 1.000 47.23857 45 LEU D C 1
ATOM 5660 O O . LEU B 1 18 ? 15.54989 42.84944 -39.77502 1.000 44.09509 45 LEU D O 1
ATOM 5676 N N . GLY B 1 19 ? 14.16505 42.72309 -41.54387 1.000 47.56538 46 GLY D N 1
ATOM 5677 C CA . GLY B 1 19 ? 13.82359 44.13218 -41.46260 1.000 49.27957 46 GLY D CA 1
ATOM 5678 C C . GLY B 1 19 ? 12.99448 44.47399 -40.23929 1.000 47.92354 46 GLY D C 1
ATOM 5679 O O . GLY B 1 19 ? 13.16564 45.54236 -39.64581 1.000 51.69542 46 GLY D O 1
ATOM 5683 N N . ILE B 1 20 ? 12.08873 43.59113 -39.84633 1.000 45.17419 47 ILE D N 1
ATOM 5684 C CA . ILE B 1 20 ? 11.28125 43.83456 -38.65111 1.000 49.62510 47 ILE D CA 1
ATOM 5685 C C . ILE B 1 20 ? 12.19643 43.92598 -37.42343 1.000 44.38200 47 ILE D C 1
ATOM 5686 O O . ILE B 1 20 ? 12.16431 44.95354 -36.73644 1.000 43.21700 47 ILE D O 1
ATOM 5702 N N . PRO B 1 21 ? 13.03981 42.92784 -37.12536 1.000 47.62651 48 PRO D N 1
ATOM 5703 C CA . PRO B 1 21 ? 13.97790 43.09476 -35.99381 1.000 43.07141 48 PRO D CA 1
ATOM 5704 C C . PRO B 1 21 ? 14.81952 44.35901 -36.07356 1.000 47.62148 48 PRO D C 1
ATOM 5705 O O . PRO B 1 21 ? 14.98012 45.05795 -35.06365 1.000 44.39037 48 PRO D O 1
ATOM 5716 N N . TYR B 1 22 ? 15.38091 44.66619 -37.24801 1.000 42.61860 49 TYR D N 1
ATOM 5717 C CA . TYR B 1 22 ? 16.12729 45.91252 -37.40628 1.000 49.54403 49 TYR D CA 1
ATOM 5718 C C . TYR B 1 22 ? 15.27040 47.10022 -36.97959 1.000 42.32578 49 TYR D C 1
ATOM 5719 O O . TYR B 1 22 ? 15.71595 47.96596 -36.21813 1.000 42.28952 49 TYR D O 1
ATOM 5737 N N . GLU B 1 23 ? 14.02622 47.15313 -37.46750 1.000 56.60835 50 GLU D N 1
ATOM 5738 C CA . GLU B 1 23 ? 13.10121 48.19795 -37.03873 1.000 54.19855 50 GLU D CA 1
ATOM 5739 C C . GLU B 1 23 ? 12.99059 48.23857 -35.52006 1.000 50.73017 50 GLU D C 1
ATOM 5740 O O . GLU B 1 23 ? 13.02982 49.31202 -34.90835 1.000 57.23025 50 GLU D O 1
ATOM 5752 N N . LYS B 1 24 ? 12.84413 47.06725 -34.89422 1.000 43.21227 51 LYS D N 1
ATOM 5753 C CA . LYS B 1 24 ? 12.69778 47.01534 -33.44299 1.000 50.22083 51 LYS D CA 1
ATOM 5754 C C . LYS B 1 24 ? 13.86045 47.70821 -32.74694 1.000 42.93890 51 LYS D C 1
ATOM 5755 O O . LYS B 1 24 ? 13.66989 48.38889 -31.73225 1.000 41.54939 51 LYS D O 1
ATOM 5774 N N . GLY B 1 25 ? 15.07357 47.54744 -33.27709 1.000 37.15854 52 GLY D N 1
ATOM 5775 C CA . GLY B 1 25 ? 16.21495 48.22433 -32.68864 1.000 39.92785 52 GLY D CA 1
ATOM 5776 C C . GLY B 1 25 ? 16.10594 49.73165 -32.79416 1.000 43.91667 52 GLY D C 1
ATOM 5777 O O . GLY B 1 25 ? 16.48462 50.45826 -31.87234 1.000 45.38584 52 GLY D O 1
ATOM 5781 N N . MET B 1 26 ? 15.58241 50.22303 -33.92011 1.000 42.22844 53 MET D N 1
ATOM 5782 C CA . MET B 1 26 ? 15.38931 51.66063 -34.07441 1.000 42.67250 53 MET D CA 1
ATOM 5783 C C . MET B 1 26 ? 14.42349 52.20274 -33.03045 1.000 43.29304 53 MET D C 1
ATOM 5784 O O . MET B 1 26 ? 14.58815 53.33508 -32.56395 1.000 46.27497 53 MET D O 1
ATOM 5798 N N . LYS B 1 27 ? 13.41198 51.41790 -32.65213 1.000 39.76237 54 LYS D N 1
ATOM 5799 C CA . LYS B 1 27 ? 12.55643 51.81156 -31.53724 1.000 52.06201 54 LYS D CA 1
ATOM 5800 C C . LYS B 1 27 ? 13.36471 51.89767 -30.24805 1.000 44.33627 54 LYS D C 1
ATOM 5801 O O . LYS B 1 27 ? 13.26982 52.87931 -29.50201 1.000 41.02231 54 LYS D O 1
ATOM 5820 N N . ALA B 1 28 ? 14.17546 50.87262 -29.97454 1.000 44.67874 55 ALA D N 1
ATOM 5821 C CA . ALA B 1 28 ? 15.05595 50.91568 -28.81305 1.000 40.05636 55 ALA D CA 1
ATOM 5822 C C . ALA B 1 28 ? 15.94550 52.15109 -28.84382 1.000 42.48456 55 ALA D C 1
ATOM 5823 O O . ALA B 1 28 ? 16.14664 52.80800 -27.81556 1.000 47.45808 55 ALA D O 1
ATOM 5830 N N . ALA B 1 29 ? 16.48530 52.48473 -30.01768 1.000 40.18207 56 ALA D N 1
ATOM 5831 C CA . ALA B 1 29 ? 17.41274 53.60656 -30.11420 1.000 51.31565 56 ALA D CA 1
ATOM 5832 C C . ALA B 1 29 ? 16.72321 54.91638 -29.75473 1.000 52.34794 56 ALA D C 1
ATOM 5833 O O . ALA B 1 29 ? 17.25290 55.71841 -28.97692 1.000 55.82133 56 ALA D O 1
ATOM 5840 N N . ILE B 1 30 ? 15.53707 55.15200 -30.31900 1.000 58.82857 57 ILE D N 1
ATOM 5841 C CA . ILE B 1 30 ? 14.77803 56.35433 -29.98428 1.000 62.56108 57 ILE D CA 1
ATOM 5842 C C . ILE B 1 30 ? 14.53879 56.41767 -28.48085 1.000 57.82590 57 ILE D C 1
ATOM 5843 O O . ILE B 1 30 ? 14.75854 57.45186 -27.83845 1.000 53.76616 57 ILE D O 1
ATOM 5859 N N . ALA B 1 31 ? 14.09829 55.30092 -27.89653 1.000 46.40597 58 ALA D N 1
ATOM 5860 C CA . ALA B 1 31 ? 13.83302 55.25206 -26.46507 1.000 48.18381 58 ALA D CA 1
ATOM 5861 C C . ALA B 1 31 ? 15.07037 55.55071 -25.62881 1.000 49.10581 58 ALA D C 1
ATOM 5862 O O . ALA B 1 31 ? 14.93656 55.97141 -24.47456 1.000 53.79559 58 ALA D O 1
ATOM 5869 N N . TYR B 1 32 ? 16.26665 55.34778 -26.17804 1.000 45.97142 59 TYR D N 1
ATOM 5870 C CA . TYR B 1 32 ? 17.49776 55.50019 -25.41139 1.000 47.31695 59 TYR D CA 1
ATOM 5871 C C . TYR B 1 32 ? 18.03028 56.92794 -25.44999 1.000 44.14394 59 TYR D C 1
ATOM 5872 O O . TYR B 1 32 ? 18.50643 57.43629 -24.42677 1.000 45.00218 59 TYR D O 1
ATOM 5890 N N . LYS B 1 33 ? 17.96135 57.58511 -26.60986 1.000 45.06932 60 LYS D N 1
ATOM 5891 C CA . LYS B 1 33 ? 18.39128 58.98343 -26.72146 1.000 48.98611 60 LYS D CA 1
ATOM 5892 C C . LYS B 1 33 ? 17.86396 59.58419 -28.01880 1.000 53.79991 60 LYS D C 1
ATOM 5893 O O . LYS B 1 33 ? 18.25488 59.15518 -29.10924 1.000 58.41397 60 LYS D O 1
ATOM 5912 N N . SER B 1 34 ? 16.99489 60.58971 -27.90316 1.000 50.84130 61 SER D N 1
ATOM 5913 C CA . SER B 1 34 ? 16.32006 61.17140 -29.05823 1.000 50.05287 61 SER D CA 1
ATOM 5914 C C . SER B 1 34 ? 16.78968 62.58590 -29.37375 1.000 58.61134 61 SER D C 1
ATOM 5915 O O . SER B 1 34 ? 16.12717 63.29159 -30.14300 1.000 55.83256 61 SER D O 1
ATOM 5923 N N . ASP B 1 35 ? 17.91230 63.01884 -28.80748 1.000 52.23538 62 ASP D N 1
ATOM 5924 C CA . ASP B 1 35 ? 18.43502 64.34878 -29.07415 1.000 62.57649 62 ASP D CA 1
ATOM 5925 C C . ASP B 1 35 ? 19.95468 64.30292 -29.10314 1.000 54.36283 62 ASP D C 1
ATOM 5926 O O . ASP B 1 35 ? 20.57974 63.35473 -28.62349 1.000 65.98319 62 ASP D O 1
ATOM 5930 N N . VAL B 1 36 ? 20.54053 65.34220 -29.69071 1.000 60.93745 63 VAL D N 1
ATOM 5931 C CA . VAL B 1 36 ? 21.97865 65.58480 -29.64428 1.000 64.81142 63 VAL D CA 1
ATOM 5932 C C . VAL B 1 36 ? 22.14651 66.96198 -29.01523 1.000 66.98436 63 VAL D C 1
ATOM 5933 O O . VAL B 1 36 ? 22.03486 67.98682 -29.70005 1.000 63.17582 63 VAL D O 1
ATOM 5946 N N . GLY B 1 37 ? 22.40315 66.99451 -27.71076 1.000 74.92657 64 GLY D N 1
ATOM 5947 C CA . GLY B 1 37 ? 22.49684 68.25015 -26.99529 1.000 75.72625 64 GLY D CA 1
ATOM 5948 C C . GLY B 1 37 ? 21.18267 69.00186 -26.98474 1.000 73.40095 64 GLY D C 1
ATOM 5949 O O . GLY B 1 37 ? 21.14620 70.21024 -27.23647 1.000 74.02140 64 GLY D O 1
ATOM 5953 N N . GLY B 1 38 ? 20.09011 68.29157 -26.70294 1.000 60.58378 65 GLY D N 1
ATOM 5954 C CA . GLY B 1 38 ? 18.77300 68.88428 -26.66998 1.000 56.84052 65 GLY D CA 1
ATOM 5955 C C . GLY B 1 38 ? 18.14579 69.14229 -28.02038 1.000 61.54076 65 GLY D C 1
ATOM 5956 O O . GLY B 1 38 ? 16.91976 69.29234 -28.09819 1.000 63.91330 65 GLY D O 1
ATOM 5960 N N . ARG B 1 39 ? 18.93858 69.21500 -29.08558 1.000 60.78613 66 ARG D N 1
ATOM 5961 C CA . ARG B 1 39 ? 18.39014 69.34851 -30.43006 1.000 54.97077 66 ARG D CA 1
ATOM 5962 C C . ARG B 1 39 ? 17.64330 68.06759 -30.77851 1.000 59.71554 66 ARG D C 1
ATOM 5963 O O . ARG B 1 39 ? 18.25973 67.01289 -30.96329 1.000 64.74314 66 ARG D O 1
ATOM 5967 N N . LYS B 1 40 ? 16.31501 68.15007 -30.85273 1.000 51.55139 67 LYS D N 1
ATOM 5968 C CA . LYS B 1 40 ? 15.49723 66.98152 -31.15260 1.000 56.96375 67 LYS D CA 1
ATOM 5969 C C . LYS B 1 40 ? 15.97364 66.32262 -32.44105 1.000 60.55355 67 LYS D C 1
ATOM 5970 O O . LYS B 1 40 ? 16.73409 66.92295 -33.20869 1.000 58.08071 67 LYS D O 1
ATOM 5989 N N . ILE B 1 41 ? 15.53743 65.09029 -32.68580 1.000 53.87883 68 ILE D N 1
ATOM 5990 C CA . ILE B 1 41 ? 15.89880 64.35299 -33.88924 1.000 56.02083 68 ILE D CA 1
ATOM 5991 C C . ILE B 1 41 ? 14.61886 63.87287 -34.55499 1.000 54.02271 68 ILE D C 1
ATOM 5992 O O . ILE B 1 41 ? 13.77757 63.23606 -33.91085 1.000 55.58828 68 ILE D O 1
ATOM 6008 N N . GLN B 1 42 ? 14.47574 64.18072 -35.83986 1.000 50.75313 69 GLN D N 1
ATOM 6009 C CA . GLN B 1 42 ? 13.29809 63.82238 -36.61731 1.000 57.52837 69 GLN D CA 1
ATOM 6010 C C . GLN B 1 42 ? 13.62175 62.59862 -37.46351 1.000 58.01302 69 GLN D C 1
ATOM 6011 O O . GLN B 1 42 ? 14.51404 62.64889 -38.31724 1.000 55.99095 69 GLN D O 1
ATOM 6025 N N . LEU B 1 43 ? 12.89963 61.50693 -37.22856 1.000 51.09096 70 LEU D N 1
ATOM 6026 C CA . LEU B 1 43 ? 13.13906 60.25789 -37.93825 1.000 55.94803 70 LEU D CA 1
ATOM 6027 C C . LEU B 1 43 ? 12.21641 60.17480 -39.14974 1.000 64.11935 70 LEU D C 1
ATOM 6028 O O . LEU B 1 43 ? 10.99085 60.26742 -39.01534 1.000 63.34775 70 LEU D O 1
ATOM 6044 N N . VAL B 1 44 ? 12.81461 60.01464 -40.32678 1.000 61.46256 71 VAL D N 1
ATOM 6045 C CA . VAL B 1 44 ? 12.09906 59.72845 -41.56344 1.000 54.22203 71 VAL D CA 1
ATOM 6046 C C . VAL B 1 44 ? 12.31736 58.25576 -41.87419 1.000 57.36259 71 VAL D C 1
ATOM 6047 O O . VAL B 1 44 ? 13.45507 57.82833 -42.10858 1.000 59.85095 71 VAL D O 1
ATOM 6060 N N . GLN B 1 45 ? 11.24191 57.47213 -41.86441 1.000 54.17113 72 GLN D N 1
ATOM 6061 C CA . GLN B 1 45 ? 11.32645 56.03710 -42.09426 1.000 44.89432 72 GLN D CA 1
ATOM 6062 C C . GLN B 1 45 ? 10.50389 55.65241 -43.31430 1.000 54.96709 72 GLN D C 1
ATOM 6063 O O . GLN B 1 45 ? 9.36087 56.09708 -43.46844 1.000 53.97918 72 GLN D O 1
ATOM 6077 N N . LEU B 1 46 ? 11.08813 54.81896 -44.17175 1.000 51.43751 73 LEU D N 1
ATOM 6078 C CA . LEU B 1 46 ? 10.37773 54.21640 -45.28835 1.000 49.48324 73 LEU D CA 1
ATOM 6079 C C . LEU B 1 46 ? 10.76572 52.74424 -45.35290 1.000 49.78741 73 LEU D C 1
ATOM 6080 O O . LEU B 1 46 ? 11.62112 52.27013 -44.59815 1.000 51.80882 73 LEU D O 1
ATOM 6096 N N . ASP B 1 47 ? 10.12539 52.01529 -46.26103 1.000 52.88018 74 ASP D N 1
ATOM 6097 C CA . ASP B 1 47 ? 10.27912 50.57020 -46.36355 1.000 51.81865 74 ASP D CA 1
ATOM 6098 C C . ASP B 1 47 ? 10.57977 50.21164 -47.80940 1.000 50.55637 74 ASP D C 1
ATOM 6099 O O . ASP B 1 47 ? 9.87063 50.65048 -48.72020 1.000 51.58650 74 ASP D O 1
ATOM 6108 N N . ASP B 1 48 ? 11.63472 49.42675 -48.01948 1.000 44.84215 75 ASP D N 1
ATOM 6109 C CA . ASP B 1 48 ? 12.08390 49.08781 -49.36392 1.000 46.75344 75 ASP D CA 1
ATOM 6110 C C . ASP B 1 48 ? 11.48905 47.78692 -49.88565 1.000 43.12902 75 ASP D C 1
ATOM 6111 O O . ASP B 1 48 ? 11.86456 47.34862 -50.97770 1.000 47.81689 75 ASP D O 1
ATOM 6120 N N . ALA B 1 49 ? 10.58115 47.16095 -49.13571 1.000 45.92494 76 ALA D N 1
ATOM 6121 C CA . ALA B 1 49 ? 9.95637 45.90049 -49.53991 1.000 43.54046 76 ALA D CA 1
ATOM 6122 C C . ALA B 1 49 ? 10.98951 44.88650 -50.02128 1.000 43.74323 76 ALA D C 1
ATOM 6123 O O . ALA B 1 49 ? 10.69897 44.03741 -50.86705 1.000 51.50196 76 ALA D O 1
ATOM 6130 N N . SER B 1 50 ? 12.20655 44.96995 -49.48686 1.000 45.31482 77 SER D N 1
ATOM 6131 C CA . SER B 1 50 ? 13.27467 44.02217 -49.78743 1.000 47.38368 77 SER D CA 1
ATOM 6132 C C . SER B 1 50 ? 13.70970 44.06946 -51.24769 1.000 41.39997 77 SER D C 1
ATOM 6133 O O . SER B 1 50 ? 14.29724 43.10697 -51.75219 1.000 45.80462 77 SER D O 1
ATOM 6141 N N . ASP B 1 51 ? 13.43350 45.16872 -51.94324 1.000 35.92715 78 ASP D N 1
ATOM 6142 C CA . ASP B 1 51 ? 13.78903 45.31669 -53.34424 1.000 41.57142 78 ASP D CA 1
ATOM 6143 C C . ASP B 1 51 ? 14.77091 46.46993 -53.50441 1.000 33.12750 78 ASP D C 1
ATOM 6144 O O . ASP B 1 51 ? 14.48876 47.58307 -53.03843 1.000 35.68134 78 ASP D O 1
ATOM 6153 N N . PRO B 1 52 ? 15.92618 46.25570 -54.14447 1.000 30.39352 79 PRO D N 1
ATOM 6154 C CA . PRO B 1 52 ? 16.93491 47.33269 -54.18374 1.000 30.24988 79 PRO D CA 1
ATOM 6155 C C . PRO B 1 52 ? 16.44138 48.62754 -54.80844 1.000 33.64118 79 PRO D C 1
ATOM 6156 O O . PRO B 1 52 ? 16.65882 49.70496 -54.23883 1.000 33.67187 79 PRO D O 1
ATOM 6167 N N . SER B 1 53 ? 15.79329 48.56074 -55.97447 1.000 30.26272 80 SER D N 1
ATOM 6168 C CA . SER B 1 53 ? 15.38152 49.78715 -56.65060 1.000 29.88467 80 SER D CA 1
ATOM 6169 C C . SER B 1 53 ? 14.46681 50.62351 -55.76375 1.000 34.56488 80 SER D C 1
ATOM 6170 O O . SER B 1 53 ? 14.54395 51.85771 -55.76621 1.000 32.48780 80 SER D O 1
ATOM 6178 N N . THR B 1 54 ? 13.59260 49.97048 -54.99751 1.000 37.09417 81 THR D N 1
ATOM 6179 C CA . THR B 1 54 ? 12.77801 50.69637 -54.02994 1.000 37.58745 81 THR D CA 1
ATOM 6180 C C . THR B 1 54 ? 13.65913 51.40450 -53.00867 1.000 34.05706 81 THR D C 1
ATOM 6181 O O . THR B 1 54 ? 13.49313 52.60225 -52.74884 1.000 33.22459 81 THR D O 1
ATOM 6192 N N . ALA B 1 55 ? 14.60639 50.67238 -52.41629 1.000 32.37922 82 ALA D N 1
ATOM 6193 C CA . ALA B 1 55 ? 15.51812 51.27788 -51.45160 1.000 38.31909 82 ALA D CA 1
ATOM 6194 C C . ALA B 1 55 ? 16.20832 52.50186 -52.03792 1.000 32.94938 82 ALA D C 1
ATOM 6195 O O . ALA B 1 55 ? 16.43333 53.49472 -51.33635 1.000 33.28821 82 ALA D O 1
ATOM 6202 N N . ALA B 1 56 ? 16.55120 52.45040 -53.32707 1.000 28.34074 83 ALA D N 1
ATOM 6203 C CA . ALA B 1 56 ? 17.18438 53.59993 -53.96423 1.000 38.28724 83 ALA D CA 1
ATOM 6204 C C . ALA B 1 56 ? 16.21470 54.76965 -54.07826 1.000 34.51826 83 ALA D C 1
ATOM 6205 O O . ALA B 1 56 ? 16.60554 55.92693 -53.88717 1.000 32.82487 83 ALA D O 1
ATOM 6212 N N . ARG B 1 57 ? 14.94639 54.49039 -54.39123 1.000 34.64535 84 ARG D N 1
ATOM 6213 C CA . ARG B 1 57 ? 13.95580 55.55962 -54.45920 1.000 36.28469 84 ARG D CA 1
ATOM 6214 C C . ARG B 1 57 ? 13.67237 56.13019 -53.07500 1.000 37.17846 84 ARG D C 1
ATOM 6215 O O . ARG B 1 57 ? 13.54629 57.34972 -52.91280 1.000 40.34795 84 ARG D O 1
ATOM 6236 N N . ASN B 1 58 ? 13.56379 55.26212 -52.06614 1.000 42.39604 85 ASN D N 1
ATOM 6237 C CA . ASN B 1 58 ? 13.36158 55.73397 -50.70062 1.000 35.37921 85 ASN D CA 1
ATOM 6238 C C . ASN B 1 58 ? 14.46832 56.69424 -50.29130 1.000 36.57564 85 ASN D C 1
ATOM 6239 O O . ASN B 1 58 ? 14.20245 57.79460 -49.79306 1.000 41.08980 85 ASN D O 1
ATOM 6250 N N . ALA B 1 59 ? 15.72356 56.28698 -50.49085 1.000 39.29633 86 ALA D N 1
ATOM 6251 C CA . ALA B 1 59 ? 16.84765 57.15983 -50.17279 1.000 39.70927 86 ALA D CA 1
ATOM 6252 C C . ALA B 1 59 ? 16.71876 58.49265 -50.89624 1.000 37.68444 86 ALA D C 1
ATOM 6253 O O . ALA B 1 59 ? 16.89376 59.55877 -50.29719 1.000 42.92317 86 ALA D O 1
ATOM 6260 N N . ARG B 1 60 ? 16.40263 58.44962 -52.19123 1.000 35.70434 87 ARG D N 1
ATOM 6261 C CA . ARG B 1 60 ? 16.24887 59.68065 -52.95824 1.000 39.06846 87 ARG D CA 1
ATOM 6262 C C . ARG B 1 60 ? 15.17550 60.57378 -52.34648 1.000 39.65650 87 ARG D C 1
ATOM 6263 O O . ARG B 1 60 ? 15.36986 61.78598 -52.19991 1.000 37.87679 87 ARG D O 1
ATOM 6284 N N . LYS B 1 61 ? 14.03215 59.99054 -51.98181 1.000 37.86918 88 LYS D N 1
ATOM 6285 C CA . LYS B 1 61 ? 12.93685 60.78758 -51.43797 1.000 46.03185 88 LYS D CA 1
ATOM 6286 C C . LYS B 1 61 ? 13.34905 61.47662 -50.14115 1.000 46.57002 88 LYS D C 1
ATOM 6287 O O . LYS B 1 61 ? 13.09225 62.67152 -49.95226 1.000 49.92322 88 LYS D O 1
ATOM 6306 N N . MET B 1 62 ? 13.99553 60.73822 -49.23417 1.000 45.59026 89 MET D N 1
ATOM 6307 C CA . MET B 1 62 ? 14.45256 61.33544 -47.98195 1.000 40.69427 89 MET D CA 1
ATOM 6308 C C . MET B 1 62 ? 15.40612 62.49412 -48.24288 1.000 41.89734 89 MET D C 1
ATOM 6309 O O . MET B 1 62 ? 15.25196 63.58314 -47.67946 1.000 44.72004 89 MET D O 1
ATOM 6323 N N . ILE B 1 63 ? 16.41199 62.26932 -49.08947 1.000 41.41693 90 ILE D N 1
ATOM 6324 C CA . ILE B 1 63 ? 17.45270 63.27150 -49.28751 1.000 44.35970 90 ILE D CA 1
ATOM 6325 C C . ILE B 1 63 ? 16.89407 64.49387 -50.00436 1.000 47.28645 90 ILE D C 1
ATOM 6326 O O . ILE B 1 63 ? 17.19277 65.63614 -49.63678 1.000 53.44979 90 ILE D O 1
ATOM 6342 N N . ASP B 1 64 ? 16.07486 64.27750 -51.03332 1.000 43.58290 91 ASP D N 1
ATOM 6343 C CA . ASP B 1 64 ? 15.58550 65.38654 -51.84345 1.000 49.73589 91 ASP D CA 1
ATOM 6344 C C . ASP B 1 64 ? 14.48100 66.16032 -51.13246 1.000 58.63808 91 ASP D C 1
ATOM 6345 O O . ASP B 1 64 ? 14.49236 67.39721 -51.12789 1.000 57.00177 91 ASP D O 1
ATOM 6354 N N . GLU B 1 65 ? 13.52882 65.45742 -50.52162 1.000 58.00012 92 GLU D N 1
ATOM 6355 C CA . GLU B 1 65 ? 12.37325 66.10828 -49.91678 1.000 51.96652 92 GLU D CA 1
ATOM 6356 C C . GLU B 1 65 ? 12.61806 66.49508 -48.46041 1.000 58.59752 92 GLU D C 1
ATOM 6357 O O . GLU B 1 65 ? 12.30299 67.61906 -48.05733 1.000 59.13868 92 GLU D O 1
ATOM 6369 N N . ASP B 1 66 ? 13.17231 65.58411 -47.65973 1.000 53.97252 93 ASP D N 1
ATOM 6370 C CA . ASP B 1 66 ? 13.39146 65.84589 -46.24284 1.000 50.05162 93 ASP D CA 1
ATOM 6371 C C . ASP B 1 66 ? 14.77411 66.40972 -45.94107 1.000 51.52222 93 ASP D C 1
ATOM 6372 O O . ASP B 1 66 ? 14.99543 66.89416 -44.82641 1.000 55.70867 93 ASP D O 1
ATOM 6381 N N . LYS B 1 67 ? 15.69970 66.36354 -46.89732 1.000 50.19325 94 LYS D N 1
ATOM 6382 C CA . LYS B 1 67 ? 17.07806 66.80598 -46.68770 1.000 51.80686 94 LYS D CA 1
ATOM 6383 C C . LYS B 1 67 ? 17.65563 66.20988 -45.40438 1.000 48.76880 94 LYS D C 1
ATOM 6384 O O . LYS B 1 67 ? 18.19274 66.91244 -44.54428 1.000 43.18194 94 LYS D O 1
ATOM 6403 N N . VAL B 1 68 ? 17.53735 64.88655 -45.27803 1.000 48.42836 95 VAL D N 1
ATOM 6404 C CA . VAL B 1 68 ? 18.15297 64.19747 -44.15289 1.000 50.00435 95 VAL D CA 1
ATOM 6405 C C . VAL B 1 68 ? 19.66931 64.31111 -44.26623 1.000 48.11215 95 VAL D C 1
ATOM 6406 O O . VAL B 1 68 ? 20.23394 64.38745 -45.36658 1.000 47.43454 95 VAL D O 1
ATOM 6419 N N . ASP B 1 69 ? 20.33792 64.32988 -43.11721 1.000 47.99621 96 ASP D N 1
ATOM 6420 C CA . ASP B 1 69 ? 21.78889 64.43260 -43.07951 1.000 48.63513 96 ASP D CA 1
ATOM 6421 C C . ASP B 1 69 ? 22.47827 63.07648 -43.09421 1.000 46.52372 96 ASP D C 1
ATOM 6422 O O . ASP B 1 69 ? 23.70997 63.02710 -43.17761 1.000 42.04645 96 ASP D O 1
ATOM 6431 N N . VAL B 1 70 ? 21.71982 61.98390 -43.01940 1.000 45.51767 97 VAL D N 1
ATOM 6432 C CA . VAL B 1 70 ? 22.28983 60.64236 -42.97516 1.000 37.96772 97 VAL D CA 1
ATOM 6433 C C . VAL B 1 70 ? 21.16424 59.63027 -43.13328 1.000 43.31753 97 VAL D C 1
ATOM 6434 O O . VAL B 1 70 ? 20.01612 59.90015 -42.76163 1.000 41.29635 97 VAL D O 1
ATOM 6447 N N . ILE B 1 71 ? 21.48346 58.46267 -43.68423 1.000 43.53043 98 ILE D N 1
ATOM 6448 C CA . ILE B 1 71 ? 20.54829 57.35035 -43.77773 1.000 38.59724 98 ILE D CA 1
ATOM 6449 C C . ILE B 1 71 ? 21.14980 56.16049 -43.04418 1.000 30.81939 98 ILE D C 1
ATOM 6450 O O . ILE B 1 71 ? 22.36054 55.92392 -43.11439 1.000 33.31584 98 ILE D O 1
ATOM 6466 N N . ILE B 1 72 ? 20.30432 55.41856 -42.33777 1.000 27.42202 99 ILE D N 1
ATOM 6467 C CA . ILE B 1 72 ? 20.69879 54.18244 -41.67309 1.000 40.53381 99 ILE D CA 1
ATOM 6468 C C . ILE B 1 72 ? 20.24701 53.02871 -42.55858 1.000 44.66204 99 ILE D C 1
ATOM 6469 O O . ILE B 1 72 ? 19.04914 52.86913 -42.82308 1.000 55.06503 99 ILE D O 1
ATOM 6485 N N . GLY B 1 73 ? 21.21118 52.22784 -43.01155 1.000 57.76637 100 GLY D N 1
ATOM 6486 C CA . GLY B 1 73 ? 21.01737 51.27503 -44.08749 1.000 56.74035 100 GLY D CA 1
ATOM 6487 C C . GLY B 1 73 ? 19.86740 50.30681 -43.92869 1.000 64.11750 100 GLY D C 1
ATOM 6488 O O . GLY B 1 73 ? 19.10184 50.38475 -42.96427 1.000 66.73403 100 GLY D O 1
ATOM 6492 N N . THR B 1 74 ? 19.74770 49.37467 -44.87142 1.000 52.78257 101 THR D N 1
ATOM 6493 C CA . THR B 1 74 ? 18.57843 48.51637 -44.97588 1.000 46.82858 101 THR D CA 1
ATOM 6494 C C . THR B 1 74 ? 18.94957 47.06540 -44.69528 1.000 37.72408 101 THR D C 1
ATOM 6495 O O . THR B 1 74 ? 20.11912 46.70873 -44.52051 1.000 33.95522 101 THR D O 1
ATOM 6506 N N . ALA B 1 75 ? 17.91792 46.22149 -44.67352 1.000 38.39839 102 ALA D N 1
ATOM 6507 C CA . ALA B 1 75 ? 18.03208 44.87471 -44.13505 1.000 39.68781 102 ALA D CA 1
ATOM 6508 C C . ALA B 1 75 ? 18.76453 43.91126 -45.05783 1.000 42.27705 102 ALA D C 1
ATOM 6509 O O . ALA B 1 75 ? 19.22941 42.86655 -44.58778 1.000 45.75341 102 ALA D O 1
ATOM 6516 N N . GLY B 1 76 ? 18.87861 44.22568 -46.34391 1.000 33.67453 103 GLY D N 1
ATOM 6517 C CA . GLY B 1 76 ? 19.57686 43.37461 -47.28565 1.000 36.85740 103 GLY D CA 1
ATOM 6518 C C . GLY B 1 76 ? 20.78820 44.07132 -47.87459 1.000 36.96422 103 GLY D C 1
ATOM 6519 O O . GLY B 1 76 ? 20.79684 45.29091 -48.05753 1.000 33.93105 103 GLY D O 1
ATOM 6523 N N . SER B 1 77 ? 21.81823 43.27948 -48.16978 1.000 34.06371 104 SER D N 1
ATOM 6524 C CA . SER B 1 77 ? 23.00363 43.82603 -48.82076 1.000 37.11573 104 SER D CA 1
ATOM 6525 C C . SER B 1 77 ? 22.69962 44.42202 -50.18763 1.000 33.66803 104 SER D C 1
ATOM 6526 O O . SER B 1 77 ? 23.20920 45.51857 -50.47948 1.000 29.17197 104 SER D O 1
ATOM 6534 N N . PRO B 1 78 ? 21.91682 43.77924 -51.06017 1.000 30.05874 105 PRO D N 1
ATOM 6535 C CA . PRO B 1 78 ? 21.59407 44.42530 -52.34400 1.000 29.75839 105 PRO D CA 1
ATOM 6536 C C . PRO B 1 78 ? 20.89652 45.76060 -52.16939 1.000 28.13129 105 PRO D C 1
ATOM 6537 O O . PRO B 1 78 ? 21.20383 46.71679 -52.89249 1.000 33.21493 105 PRO D O 1
ATOM 6548 N N . GLY B 1 79 ? 19.96348 45.85415 -51.22021 1.000 30.62318 106 GLY D N 1
ATOM 6549 C CA . GLY B 1 79 ? 19.32804 47.13350 -50.95162 1.000 33.26105 106 GLY D CA 1
ATOM 6550 C C . GLY B 1 79 ? 20.31291 48.16294 -50.43555 1.000 29.51070 106 GLY D C 1
ATOM 6551 O O . GLY B 1 79 ? 20.33473 49.30626 -50.89477 1.000 29.03213 106 GLY D O 1
ATOM 6555 N N . ALA B 1 80 ? 21.15406 47.76317 -49.47907 1.000 32.01799 107 ALA D N 1
ATOM 6556 C CA . ALA B 1 80 ? 22.15363 48.68041 -48.94329 1.000 33.04958 107 ALA D CA 1
ATOM 6557 C C . ALA B 1 80 ? 23.05266 49.22285 -50.04706 1.000 29.84576 107 ALA D C 1
ATOM 6558 O O . ALA B 1 80 ? 23.40372 50.40851 -50.04544 1.000 27.44292 107 ALA D O 1
ATOM 6565 N N . LEU B 1 81 ? 23.43217 48.37154 -51.00303 1.000 28.46061 108 LEU D N 1
ATOM 6566 C CA . LEU B 1 81 ? 24.31111 48.82052 -52.07838 1.000 30.77725 108 LEU D CA 1
ATOM 6567 C C . LEU B 1 81 ? 23.60385 49.81604 -52.98811 1.000 28.79626 108 LEU D C 1
ATOM 6568 O O . LEU B 1 81 ? 24.22118 50.77434 -53.46669 1.000 32.03069 108 LEU D O 1
ATOM 6584 N N . ALA B 1 82 ? 22.31008 49.60553 -53.24250 1.000 35.93754 109 ALA D N 1
ATOM 6585 C CA . ALA B 1 82 ? 21.55272 50.57570 -54.02381 1.000 30.30005 109 ALA D CA 1
ATOM 6586 C C . ALA B 1 82 ? 21.44257 51.90819 -53.29387 1.000 31.80076 109 ALA D C 1
ATOM 6587 O O . ALA B 1 82 ? 21.44395 52.96575 -53.93376 1.000 31.35016 109 ALA D O 1
ATOM 6594 N N . ILE B 1 83 ? 21.35073 51.87789 -51.96088 1.000 30.88090 110 ILE D N 1
ATOM 6595 C CA . ILE B 1 83 ? 21.30146 53.11628 -51.19115 1.000 29.24186 110 ILE D CA 1
ATOM 6596 C C . ILE B 1 83 ? 22.65957 53.80447 -51.20588 1.000 30.48706 110 ILE D C 1
ATOM 6597 O O . ILE B 1 83 ? 22.73934 55.04043 -51.21314 1.000 26.23969 110 ILE D O 1
ATOM 6613 N N . ALA B 1 84 ? 23.74439 53.02927 -51.21273 1.000 30.27779 111 ALA D N 1
ATOM 6614 C CA . ALA B 1 84 ? 25.07610 53.62375 -51.19843 1.000 32.67731 111 ALA D CA 1
ATOM 6615 C C . ALA B 1 84 ? 25.30755 54.49874 -52.42531 1.000 33.20664 111 ALA D C 1
ATOM 6616 O O . ALA B 1 84 ? 25.97506 55.53620 -52.33823 1.000 35.52626 111 ALA D O 1
ATOM 6623 N N . GLY B 1 85 ? 24.77182 54.09690 -53.57990 1.000 30.69784 112 GLY D N 1
ATOM 6624 C CA . GLY B 1 85 ? 24.93896 54.90694 -54.77560 1.000 26.42223 112 GLY D CA 1
ATOM 6625 C C . GLY B 1 85 ? 24.22758 56.24116 -54.66732 1.000 36.98344 112 GLY D C 1
ATOM 6626 O O . GLY B 1 85 ? 24.74554 57.27169 -55.11178 1.000 34.92996 112 GLY D O 1
ATOM 6630 N N . VAL B 1 86 ? 23.02649 56.23931 -54.07877 1.000 24.93072 113 VAL D N 1
ATOM 6631 C CA . VAL B 1 86 ? 22.33031 57.48940 -53.79766 1.000 33.84405 113 VAL D CA 1
ATOM 6632 C C . VAL B 1 86 ? 23.13101 58.31469 -52.80053 1.000 37.64035 113 VAL D C 1
ATOM 6633 O O . VAL B 1 86 ? 23.25807 59.53801 -52.93570 1.000 34.38421 113 VAL D O 1
ATOM 6646 N N . ALA B 1 87 ? 23.68446 57.65037 -51.78289 1.000 32.83634 114 ALA D N 1
ATOM 6647 C CA . ALA B 1 87 ? 24.43407 58.34638 -50.74497 1.000 30.99736 114 ALA D CA 1
ATOM 6648 C C . ALA B 1 87 ? 25.65606 59.04819 -51.31963 1.000 38.44073 114 ALA D C 1
ATOM 6649 O O . ALA B 1 87 ? 25.94077 60.20085 -50.97360 1.000 39.24152 114 ALA D O 1
ATOM 6656 N N . ARG B 1 88 ? 26.38827 58.36985 -52.20212 1.000 37.47978 115 ARG D N 1
ATOM 6657 C CA . ARG B 1 88 ? 27.58526 58.95678 -52.79493 1.000 40.28623 115 ARG D CA 1
ATOM 6658 C C . ARG B 1 88 ? 27.23283 60.14750 -53.67917 1.000 38.55787 115 ARG D C 1
ATOM 6659 O O . ARG B 1 88 ? 27.74657 61.25582 -53.48605 1.000 44.12711 115 ARG D O 1
ATOM 6680 N N . GLU B 1 89 ? 26.34838 59.93711 -54.65668 1.000 38.33391 116 GLU D N 1
ATOM 6681 C CA . GLU B 1 89 ? 26.02352 61.00164 -55.60085 1.000 39.73753 116 GLU D CA 1
ATOM 6682 C C . GLU B 1 89 ? 25.45644 62.22478 -54.88975 1.000 40.10349 116 GLU D C 1
ATOM 6683 O O . GLU B 1 89 ? 25.76461 63.36371 -55.26031 1.000 34.30830 116 GLU D O 1
ATOM 6687 N N . THR B 1 90 ? 24.62515 62.01273 -53.86948 1.000 36.72801 117 THR D N 1
ATOM 6688 C CA . THR B 1 90 ? 24.03078 63.11690 -53.12669 1.000 43.60300 117 THR D CA 1
ATOM 6689 C C . THR B 1 90 ? 24.94096 63.65921 -52.03119 1.000 40.43458 117 THR D C 1
ATOM 6690 O O . THR B 1 90 ? 24.55087 64.60775 -51.34109 1.000 48.66542 117 THR D O 1
ATOM 6701 N N . LYS B 1 91 ? 26.13060 63.08895 -51.85303 1.000 40.04218 118 LYS D N 1
ATOM 6702 C CA . LYS B 1 91 ? 27.04363 63.49734 -50.78682 1.000 44.73437 118 LYS D CA 1
ATOM 6703 C C . LYS B 1 91 ? 26.33392 63.46588 -49.43323 1.000 42.07992 118 LYS D C 1
ATOM 6704 O O . LYS B 1 91 ? 26.38538 64.41433 -48.64709 1.000 41.56224 118 LYS D O 1
ATOM 6723 N N . THR B 1 92 ? 25.65485 62.35047 -49.17225 1.000 43.05523 119 THR D N 1
ATOM 6724 C CA . THR B 1 92 ? 24.95723 62.09801 -47.92325 1.000 40.87796 119 THR D CA 1
ATOM 6725 C C . THR B 1 92 ? 25.46901 60.79302 -47.32712 1.000 43.08850 119 THR D C 1
ATOM 6726 O O . THR B 1 92 ? 25.49330 59.77187 -48.02784 1.000 36.93787 119 THR D O 1
ATOM 6737 N N . PRO B 1 93 ? 25.88818 60.77305 -46.06278 1.000 38.75986 120 PRO D N 1
ATOM 6738 C CA . PRO B 1 93 ? 26.45881 59.54147 -45.50656 1.000 35.66823 120 PRO D CA 1
ATOM 6739 C C . PRO B 1 93 ? 25.39988 58.48590 -45.23183 1.000 32.26413 120 PRO D C 1
ATOM 6740 O O . PRO B 1 93 ? 24.24214 58.78893 -44.93413 1.000 38.92886 120 PRO D O 1
ATOM 6751 N N . LEU B 1 94 ? 25.82146 57.22696 -45.33547 1.000 34.77530 121 LEU D N 1
ATOM 6752 C CA . LEU B 1 94 ? 24.98547 56.07139 -45.04261 1.000 32.23426 121 LEU D CA 1
ATOM 6753 C C . LEU B 1 94 ? 25.66043 55.21284 -43.98127 1.000 36.65243 121 LEU D C 1
ATOM 6754 O O . LEU B 1 94 ? 26.87610 54.99832 -44.02434 1.000 37.02505 121 LEU D O 1
ATOM 6770 N N . ILE B 1 95 ? 24.86804 54.71669 -43.03600 1.000 33.49779 122 ILE D N 1
ATOM 6771 C CA . ILE B 1 95 ? 25.32983 53.76666 -42.02996 1.000 34.15757 122 ILE D CA 1
ATOM 6772 C C . ILE B 1 95 ? 24.65837 52.43692 -42.34932 1.000 35.27940 122 ILE D C 1
ATOM 6773 O O . ILE B 1 95 ? 23.47271 52.24306 -42.05949 1.000 32.52480 122 ILE D O 1
ATOM 6789 N N . SER B 1 96 ? 25.41227 51.51024 -42.93626 1.000 36.32651 123 SER D N 1
ATOM 6790 C CA . SER B 1 96 ? 24.84233 50.24770 -43.38761 1.000 34.16142 123 SER D CA 1
ATOM 6791 C C . SER B 1 96 ? 24.72671 49.27639 -42.22121 1.000 35.45888 123 SER D C 1
ATOM 6792 O O . SER B 1 96 ? 25.72731 48.93513 -41.57748 1.000 30.63862 123 SER D O 1
ATOM 6800 N N . ILE B 1 97 ? 23.50424 48.81806 -41.96687 1.000 37.31694 124 ILE D N 1
ATOM 6801 C CA . ILE B 1 97 ? 23.24278 47.84007 -40.92226 1.000 34.17854 124 ILE D CA 1
ATOM 6802 C C . ILE B 1 97 ? 23.24008 46.44026 -41.52343 1.000 33.21773 124 ILE D C 1
ATOM 6803 O O . ILE B 1 97 ? 22.92204 45.46197 -40.83898 1.000 36.93925 124 ILE D O 1
ATOM 6819 N N . ALA B 1 98 ? 23.58198 46.33674 -42.80499 1.000 39.59116 125 ALA D N 1
ATOM 6820 C CA . ALA B 1 98 ? 23.75882 45.05905 -43.47783 1.000 32.47684 125 ALA D CA 1
ATOM 6821 C C . ALA B 1 98 ? 25.19037 44.95270 -43.98669 1.000 38.38053 125 ALA D C 1
ATOM 6822 O O . ALA B 1 98 ? 25.88454 45.95795 -44.16054 1.000 39.82512 125 ALA D O 1
ATOM 6829 N N . ASN B 1 99 ? 25.63083 43.71795 -44.22144 1.000 35.76558 126 ASN D N 1
ATOM 6830 C CA . ASN B 1 99 ? 26.98800 43.46674 -44.70072 1.000 36.02412 126 ASN D CA 1
ATOM 6831 C C . ASN B 1 99 ? 27.08013 43.85696 -46.16976 1.000 47.36904 126 ASN D C 1
ATOM 6832 O O . ASN B 1 99 ? 26.71584 43.08180 -47.05624 1.000 51.33986 126 ASN D O 1
ATOM 6843 N N . ALA B 1 100 ? 27.57931 45.06180 -46.43425 1.000 51.45689 127 ALA D N 1
ATOM 6844 C CA . ALA B 1 100 ? 27.76363 45.56246 -47.79242 1.000 51.93727 127 ALA D CA 1
ATOM 6845 C C . ALA B 1 100 ? 29.20617 46.02413 -47.93083 1.000 53.95082 127 ALA D C 1
ATOM 6846 O O . ALA B 1 100 ? 29.58497 47.06156 -47.37681 1.000 58.98412 127 ALA D O 1
ATOM 6853 N N . ASN B 1 101 ? 30.01040 45.25674 -48.65848 1.000 50.14276 128 ASN D N 1
ATOM 6854 C CA . ASN B 1 101 ? 31.40691 45.60859 -48.88975 1.000 56.08967 128 ASN D CA 1
ATOM 6855 C C . ASN B 1 101 ? 31.48741 46.42443 -50.17458 1.000 48.14182 128 ASN D C 1
ATOM 6856 O O . ASN B 1 101 ? 31.29669 45.88760 -51.27470 1.000 49.31275 128 ASN D O 1
ATOM 6867 N N . LEU B 1 102 ? 31.76620 47.71932 -50.03702 1.000 52.49609 129 LEU D N 1
ATOM 6868 C CA . LEU B 1 102 ? 31.86341 48.64059 -51.16986 1.000 49.56580 129 LEU D CA 1
ATOM 6869 C C . LEU B 1 102 ? 33.19549 49.37255 -51.06316 1.000 50.34085 129 LEU D C 1
ATOM 6870 O O . LEU B 1 102 ? 33.25227 50.54172 -50.65026 1.000 49.18909 129 LEU D O 1
ATOM 6886 N N . PRO B 1 103 ? 34.29233 48.70853 -51.42965 1.000 50.16789 130 PRO D N 1
ATOM 6887 C CA . PRO B 1 103 ? 35.62063 49.26613 -51.17537 1.000 44.08514 130 PRO D CA 1
ATOM 6888 C C . PRO B 1 103 ? 35.95368 50.35388 -52.17681 1.000 51.53847 130 PRO D C 1
ATOM 6889 O O . PRO B 1 103 ? 35.33273 50.47788 -53.22649 1.000 50.64048 130 PRO D O 1
ATOM 6900 N N . GLY B 1 104 ? 36.98158 51.14043 -51.83449 1.000 49.80513 131 GLY D N 1
ATOM 6901 C CA . GLY B 1 104 ? 37.43386 52.21236 -52.69266 1.000 48.47908 131 GLY D CA 1
ATOM 6902 C C . GLY B 1 104 ? 36.63818 53.48719 -52.48572 1.000 55.58245 131 GLY D C 1
ATOM 6903 O O . GLY B 1 104 ? 35.90185 53.65430 -51.51060 1.000 48.37336 131 GLY D O 1
ATOM 6907 N N . GLU B 1 105 ? 36.79851 54.40972 -53.43697 1.000 54.11102 132 GLU D N 1
ATOM 6908 C CA . GLU B 1 105 ? 36.06461 55.66964 -53.37547 1.000 55.19231 132 GLU D CA 1
ATOM 6909 C C . GLU B 1 105 ? 34.57522 55.46956 -53.62241 1.000 51.61944 132 GLU D C 1
ATOM 6910 O O . GLU B 1 105 ? 33.77368 56.31654 -53.21651 1.000 52.07349 132 GLU D O 1
ATOM 6922 N N . GLU B 1 106 ? 34.18992 54.36437 -54.26588 1.000 52.82383 133 GLU D N 1
ATOM 6923 C CA . GLU B 1 106 ? 32.77584 54.08383 -54.48979 1.000 53.24256 133 GLU D CA 1
ATOM 6924 C C . GLU B 1 106 ? 31.99206 54.04891 -53.18469 1.000 51.39186 133 GLU D C 1
ATOM 6925 O O . GLU B 1 106 ? 30.79238 54.34899 -53.17385 1.000 47.16566 133 GLU D O 1
ATOM 6937 N N . GLY B 1 107 ? 32.64344 53.68298 -52.08337 1.000 44.77305 134 GLY D N 1
ATOM 6938 C CA . GLY B 1 107 ? 31.97197 53.57742 -50.80441 1.000 46.79869 134 GLY D CA 1
ATOM 6939 C C . GLY B 1 107 ? 32.45646 54.60652 -49.80685 1.000 44.95254 134 GLY D C 1
ATOM 6940 O O . GLY B 1 107 ? 32.26864 54.44829 -48.59685 1.000 36.66591 134 GLY D O 1
ATOM 6944 N N . ALA B 1 108 ? 33.07644 55.67578 -50.31020 1.000 39.01498 135 ALA D N 1
ATOM 6945 C CA . ALA B 1 108 ? 33.62309 56.71098 -49.44369 1.000 45.62230 135 ALA D CA 1
ATOM 6946 C C . ALA B 1 108 ? 32.56192 57.39291 -48.59460 1.000 38.96830 135 ALA D C 1
ATOM 6947 O O . ALA B 1 108 ? 32.91554 58.10277 -47.64721 1.000 42.75294 135 ALA D O 1
ATOM 6954 N N . TRP B 1 109 ? 31.28190 57.20206 -48.90512 1.000 39.14767 136 TRP D N 1
ATOM 6955 C CA . TRP B 1 109 ? 30.19029 57.81848 -48.16279 1.000 40.14780 136 TRP D CA 1
ATOM 6956 C C . TRP B 1 109 ? 29.38295 56.78483 -47.38497 1.000 28.88723 136 TRP D C 1
ATOM 6957 O O . TRP B 1 109 ? 28.19466 56.98308 -47.12573 1.000 34.72239 136 TRP D O 1
ATOM 6978 N N . MET B 1 110 ? 30.02365 55.68582 -46.98746 1.000 33.65398 137 MET D N 1
ATOM 6979 C CA . MET B 1 110 ? 29.32815 54.61256 -46.29362 1.000 34.28044 137 MET D CA 1
ATOM 6980 C C . MET B 1 110 ? 30.26942 53.91534 -45.32119 1.000 35.53730 137 MET D C 1
ATOM 6981 O O . MET B 1 110 ? 31.47570 53.81351 -45.55977 1.000 34.07094 137 MET D O 1
ATOM 6995 N N . VAL B 1 111 ? 29.69215 53.43899 -44.21668 1.000 32.33282 138 VAL D N 1
ATOM 6996 C CA . VAL B 1 111 ? 30.33009 52.48211 -43.32436 1.000 33.73096 138 VAL D CA 1
ATOM 6997 C C . VAL B 1 111 ? 29.40800 51.27340 -43.21867 1.000 34.27217 138 VAL D C 1
ATOM 6998 O O . VAL B 1 111 ? 28.20152 51.35646 -43.46630 1.000 36.56336 138 VAL D O 1
ATOM 7011 N N . THR B 1 112 ? 29.98776 50.14048 -42.83238 1.000 31.50191 139 THR D N 1
ATOM 7012 C CA . THR B 1 112 ? 29.23773 48.90118 -42.65269 1.000 35.70906 139 THR D CA 1
ATOM 7013 C C . THR B 1 112 ? 29.56997 48.33846 -41.27870 1.000 35.75045 139 THR D C 1
ATOM 7014 O O . THR B 1 112 ? 30.74432 48.11480 -40.96304 1.000 26.20505 139 THR D O 1
ATOM 7025 N N . LEU B 1 113 ? 28.53445 48.11347 -40.46649 1.000 28.78853 140 LEU D N 1
ATOM 7026 C CA . LEU B 1 113 ? 28.70638 47.77594 -39.06098 1.000 26.39676 140 LEU D CA 1
ATOM 7027 C C . LEU B 1 113 ? 28.85794 46.27736 -38.81444 1.000 29.93532 140 LEU D C 1
ATOM 7028 O O . LEU B 1 113 ? 29.66886 45.88524 -37.96506 1.000 25.98064 140 LEU D O 1
ATOM 7044 N N . PRO B 1 114 ? 28.10538 45.40815 -39.49470 1.000 28.27175 141 PRO D N 1
ATOM 7045 C CA . PRO B 1 114 ? 28.21951 43.97460 -39.19451 1.000 31.96735 141 PRO D CA 1
ATOM 7046 C C . PRO B 1 114 ? 29.65204 43.49003 -39.36376 1.000 32.17882 141 PRO D C 1
ATOM 7047 O O . PRO B 1 114 ? 30.35783 43.88475 -40.29535 1.000 23.42536 141 PRO D O 1
ATOM 7058 N N . GLN B 1 115 ? 30.07636 42.63655 -38.43808 1.000 26.54864 142 GLN D N 1
ATOM 7059 C CA . GLN B 1 115 ? 31.44307 42.14119 -38.45238 1.000 28.19824 142 GLN D CA 1
ATOM 7060 C C . GLN B 1 115 ? 31.73206 41.44226 -39.77762 1.000 27.46024 142 GLN D C 1
ATOM 7061 O O . GLN B 1 115 ? 30.90017 40.66826 -40.26475 1.000 26.65065 142 GLN D O 1
ATOM 7075 N N . PRO B 1 116 ? 32.88586 41.69716 -40.39352 1.000 29.09980 143 PRO D N 1
ATOM 7076 C CA . PRO B 1 116 ? 33.22790 40.98149 -41.62813 1.000 30.55198 143 PRO D CA 1
ATOM 7077 C C . PRO B 1 116 ? 33.46552 39.49887 -41.37990 1.000 31.29179 143 PRO D C 1
ATOM 7078 O O . PRO B 1 116 ? 33.94841 39.08605 -40.32264 1.000 31.99005 143 PRO D O 1
ATOM 7089 N N . ALA B 1 117 ? 33.12220 38.69880 -42.38988 1.000 33.36858 144 ALA D N 1
ATOM 7090 C CA . ALA B 1 117 ? 33.18751 37.24304 -42.28062 1.000 35.88324 144 ALA D CA 1
ATOM 7091 C C . ALA B 1 117 ? 34.54289 36.71665 -41.82830 1.000 31.41753 144 ALA D C 1
ATOM 7092 O O . ALA B 1 117 ? 34.57357 35.84691 -40.94302 1.000 27.85876 144 ALA D O 1
ATOM 7099 N N . PRO B 1 118 ? 35.67602 37.16395 -42.37729 1.000 26.70989 145 PRO D N 1
ATOM 7100 C CA . PRO B 1 118 ? 36.96189 36.61598 -41.91565 1.000 31.22597 145 PRO D CA 1
ATOM 7101 C C . PRO B 1 118 ? 37.18131 36.80429 -40.42968 1.000 33.91980 145 PRO D C 1
ATOM 7102 O O . PRO B 1 118 ? 37.78210 35.93998 -39.77885 1.000 31.55368 145 PRO D O 1
ATOM 7113 N N . LEU B 1 119 ? 36.70190 37.91764 -39.87307 1.000 31.64500 146 LEU D N 1
ATOM 7114 C CA . LEU B 1 119 ? 36.84870 38.16187 -38.44307 1.000 28.72211 146 LEU D CA 1
ATOM 7115 C C . LEU B 1 119 ? 36.10982 37.10758 -37.63066 1.000 32.06097 146 LEU D C 1
ATOM 7116 O O . LEU B 1 119 ? 36.61361 36.63387 -36.60582 1.000 30.44000 146 LEU D O 1
ATOM 7132 N N . MET B 1 120 ? 34.91552 36.72063 -38.08288 1.000 22.94776 147 MET D N 1
ATOM 7133 C CA . MET B 1 120 ? 34.12658 35.73351 -37.35418 1.000 29.53239 147 MET D CA 1
ATOM 7134 C C . MET B 1 120 ? 34.68867 34.32815 -37.53614 1.000 26.11035 147 MET D C 1
ATOM 7135 O O . MET B 1 120 ? 34.73694 33.54525 -36.58007 1.000 21.91945 147 MET D O 1
ATOM 7149 N N . VAL B 1 121 ? 35.12325 33.98796 -38.75091 1.000 25.33200 148 VAL D N 1
ATOM 7150 C CA . VAL B 1 121 ? 35.68756 32.66206 -38.98284 1.000 34.21190 148 VAL D CA 1
ATOM 7151 C C . VAL B 1 121 ? 36.98530 32.49051 -38.20222 1.000 27.84339 148 VAL D C 1
ATOM 7152 O O . VAL B 1 121 ? 37.27693 31.40267 -37.69151 1.000 23.56659 148 VAL D O 1
ATOM 7165 N N . SER B 1 122 ? 37.77832 33.56045 -38.08594 1.000 27.31860 149 SER D N 1
ATOM 7166 C CA . SER B 1 122 ? 39.03368 33.47513 -37.34524 1.000 33.41839 149 SER D CA 1
ATOM 7167 C C . SER B 1 122 ? 38.80588 33.10036 -35.88602 1.000 29.92704 149 SER D C 1
ATOM 7168 O O . SER B 1 122 ? 39.66769 32.46628 -35.26742 1.000 32.65615 149 SER D O 1
ATOM 7176 N N . ALA B 1 123 ? 37.66178 33.48445 -35.31639 1.000 30.26817 150 ALA D N 1
ATOM 7177 C CA . ALA B 1 123 ? 37.39785 33.17634 -33.91494 1.000 29.35432 150 ALA D CA 1
ATOM 7178 C C . ALA B 1 123 ? 37.15044 31.68714 -33.71835 1.000 33.20255 150 ALA D C 1
ATOM 7179 O O . ALA B 1 123 ? 37.69285 31.07206 -32.79255 1.000 30.04701 150 ALA D O 1
ATOM 7186 N N . VAL B 1 124 ? 36.32602 31.08925 -34.57911 1.000 29.35998 151 VAL D N 1
ATOM 7187 C CA . VAL B 1 124 ? 36.05064 29.66482 -34.44714 1.000 38.64046 151 VAL D CA 1
ATOM 7188 C C . VAL B 1 124 ? 37.25565 28.83744 -34.88441 1.000 28.26034 151 VAL D C 1
ATOM 7189 O O . VAL B 1 124 ? 37.45011 27.71428 -34.40508 1.000 28.22041 151 VAL D O 1
ATOM 7202 N N . VAL B 1 125 ? 38.08789 29.36980 -35.78098 1.000 30.63176 152 VAL D N 1
ATOM 7203 C CA . VAL B 1 125 ? 39.28692 28.64456 -36.18970 1.000 32.15869 152 VAL D CA 1
ATOM 7204 C C . VAL B 1 125 ? 40.26676 28.54223 -35.02769 1.000 29.59226 152 VAL D C 1
ATOM 7205 O O . VAL B 1 125 ? 40.96645 27.53397 -34.87581 1.000 28.23797 152 VAL D O 1
ATOM 7218 N N . GLU B 1 126 ? 40.33792 29.58098 -34.19263 1.000 32.09351 153 GLU D N 1
ATOM 7219 C CA . GLU B 1 126 ? 41.17589 29.51121 -33.00047 1.000 33.40267 153 GLU D CA 1
ATOM 7220 C C . GLU B 1 126 ? 40.77412 28.32936 -32.12446 1.000 28.89190 153 GLU D C 1
ATOM 7221 O O . GLU B 1 126 ? 41.63082 27.57644 -31.64805 1.000 27.48588 153 GLU D O 1
ATOM 7233 N N . ARG B 1 127 ? 39.46868 28.14283 -31.91102 1.000 32.62836 154 ARG D N 1
ATOM 7234 C CA . ARG B 1 127 ? 39.00327 27.01136 -31.11231 1.000 35.19020 154 ARG D CA 1
ATOM 7235 C C . ARG B 1 127 ? 39.39102 25.69094 -31.76401 1.000 28.66977 154 ARG D C 1
ATOM 7236 O O . ARG B 1 127 ? 39.93020 24.79268 -31.10688 1.000 26.23488 154 ARG D O 1
ATOM 7257 N N . MET B 1 128 ? 39.08273 25.54512 -33.05422 1.000 29.61256 155 MET D N 1
ATOM 7258 C CA . MET B 1 128 ? 39.58895 24.43722 -33.85101 1.000 25.88212 155 MET D CA 1
ATOM 7259 C C . MET B 1 128 ? 41.05165 24.17259 -33.53298 1.000 36.15208 155 MET D C 1
ATOM 7260 O O . MET B 1 128 ? 41.45119 23.05749 -33.17644 1.000 31.39513 155 MET D O 1
ATOM 7274 N N . LYS B 1 129 ? 41.85630 25.22382 -33.67363 1.000 31.75338 156 LYS D N 1
ATOM 7275 C CA . LYS B 1 129 ? 43.28478 25.14253 -33.41602 1.000 32.33722 156 LYS D CA 1
ATOM 7276 C C . LYS B 1 129 ? 43.57183 24.53819 -32.04865 1.000 35.59235 156 LYS D C 1
ATOM 7277 O O . LYS B 1 129 ? 44.32140 23.56142 -31.92844 1.000 31.10392 156 LYS D O 1
ATOM 7296 N N . LYS B 1 130 ? 42.97400 25.10742 -31.00331 1.000 25.72548 157 LYS D N 1
ATOM 7297 C CA . LYS B 1 130 ? 43.22493 24.66214 -29.64094 1.000 32.25412 157 LYS D CA 1
ATOM 7298 C C . LYS B 1 130 ? 42.57148 23.32510 -29.32232 1.000 35.74925 157 LYS D C 1
ATOM 7299 O O . LYS B 1 130 ? 42.84271 22.76600 -28.25403 1.000 34.60541 157 LYS D O 1
ATOM 7318 N N . SER B 1 131 ? 41.73204 22.79940 -30.21267 1.000 31.95492 158 SER D N 1
ATOM 7319 C CA . SER B 1 131 ? 41.06930 21.51917 -30.00274 1.000 33.44095 158 SER D CA 1
ATOM 7320 C C . SER B 1 131 ? 41.81035 20.35362 -30.64442 1.000 38.75531 158 SER D C 1
ATOM 7321 O O . SER B 1 131 ? 41.33161 19.21713 -30.56909 1.000 29.93570 158 SER D O 1
ATOM 7329 N N . GLY B 1 132 ? 42.95431 20.60431 -31.27450 1.000 35.97231 159 GLY D N 1
ATOM 7330 C CA . GLY B 1 132 ? 43.69835 19.54280 -31.91508 1.000 34.92747 159 GLY D CA 1
ATOM 7331 C C . GLY B 1 132 ? 43.19408 19.12717 -33.27658 1.000 31.09216 159 GLY D C 1
ATOM 7332 O O . GLY B 1 132 ? 43.56117 18.04708 -33.74951 1.000 36.45627 159 GLY D O 1
ATOM 7336 N N . VAL B 1 133 ? 42.36247 19.94218 -33.92939 1.000 30.93830 160 VAL D N 1
ATOM 7337 C CA . VAL B 1 133 ? 41.89638 19.61026 -35.27091 1.000 26.62235 160 VAL D CA 1
ATOM 7338 C C . VAL B 1 133 ? 43.01506 19.88432 -36.26590 1.000 30.41587 160 VAL D C 1
ATOM 7339 O O . VAL B 1 133 ? 43.68740 20.92168 -36.20610 1.000 32.86583 160 VAL D O 1
ATOM 7352 N N . LYS B 1 134 ? 43.21885 18.94486 -37.18460 1.000 31.39626 161 LYS D N 1
ATOM 7353 C CA . LYS B 1 134 ? 44.14987 19.11160 -38.28793 1.000 29.65153 161 LYS D CA 1
ATOM 7354 C C . LYS B 1 134 ? 43.46956 18.98739 -39.63914 1.000 28.81306 161 LYS D C 1
ATOM 7355 O O . LYS B 1 134 ? 44.07322 19.34879 -40.65569 1.000 36.29178 161 LYS D O 1
ATOM 7374 N N . THR B 1 135 ? 42.23600 18.49358 -39.67199 1.000 31.66698 162 THR D N 1
ATOM 7375 C CA . THR B 1 135 ? 41.44758 18.33758 -40.88259 1.000 33.41094 162 THR D CA 1
ATOM 7376 C C . THR B 1 135 ? 40.05449 18.87512 -40.60339 1.000 30.69071 162 THR D C 1
ATOM 7377 O O . THR B 1 135 ? 39.52881 18.70894 -39.49737 1.000 32.81180 162 THR D O 1
ATOM 7388 N N . VAL B 1 136 ? 39.45646 19.51704 -41.59769 1.000 26.63315 163 VAL D N 1
ATOM 7389 C CA . VAL B 1 136 ? 38.12302 20.08374 -41.42405 1.000 34.92219 163 VAL D CA 1
ATOM 7390 C C . VAL B 1 136 ? 37.39191 20.04883 -42.75883 1.000 32.13012 163 VAL D C 1
ATOM 7391 O O . VAL B 1 136 ? 37.89368 20.54820 -43.76852 1.000 30.45039 163 VAL D O 1
ATOM 7404 N N . GLY B 1 137 ? 36.20819 19.44248 -42.75641 1.000 31.23378 164 GLY D N 1
ATOM 7405 C CA . GLY B 1 137 ? 35.35443 19.45855 -43.92305 1.000 31.87900 164 GLY D CA 1
ATOM 7406 C C . GLY B 1 137 ? 34.46225 20.68624 -43.93726 1.000 32.30162 164 GLY D C 1
ATOM 7407 O O . GLY B 1 137 ? 34.10114 21.22547 -42.89316 1.000 30.40682 164 GLY D O 1
ATOM 7411 N N . TYR B 1 138 ? 34.12183 21.13036 -45.14519 1.000 34.49689 165 TYR D N 1
ATOM 7412 C CA . TYR B 1 138 ? 33.24198 22.26962 -45.34987 1.000 31.80488 165 TYR D CA 1
ATOM 7413 C C . TYR B 1 138 ? 32.01552 21.84794 -46.14482 1.000 37.81114 165 TYR D C 1
ATOM 7414 O O . TYR B 1 138 ? 32.12235 21.11475 -47.13390 1.000 32.28405 165 TYR D O 1
ATOM 7432 N N . ILE B 1 139 ? 30.85353 22.31146 -45.69733 1.000 35.49154 166 ILE D N 1
ATOM 7433 C CA . ILE B 1 139 ? 29.62318 22.26727 -46.47737 1.000 31.23226 166 ILE D CA 1
ATOM 7434 C C . ILE B 1 139 ? 28.93233 23.60968 -46.29373 1.000 32.76331 166 ILE D C 1
ATOM 7435 O O . ILE B 1 139 ? 28.92651 24.16619 -45.19180 1.000 32.37741 166 ILE D O 1
ATOM 7451 N N . GLY B 1 140 ? 28.36452 24.13938 -47.36819 1.000 31.58429 167 GLY D N 1
ATOM 7452 C CA . GLY B 1 140 ? 27.74630 25.44170 -47.28690 1.000 35.27621 167 GLY D CA 1
ATOM 7453 C C . GLY B 1 140 ? 26.79570 25.68736 -48.43516 1.000 38.74408 167 GLY D C 1
ATOM 7454 O O . GLY B 1 140 ? 26.49585 24.79053 -49.22478 1.000 34.48156 167 GLY D O 1
ATOM 7458 N N . PHE B 1 141 ? 26.31922 26.92519 -48.51323 1.000 41.65023 168 PHE D N 1
ATOM 7459 C CA . PHE B 1 141 ? 25.38016 27.30386 -49.55428 1.000 39.59282 168 PHE D CA 1
ATOM 7460 C C . PHE B 1 141 ? 26.09827 27.47963 -50.88714 1.000 47.83401 168 PHE D C 1
ATOM 7461 O O . PHE B 1 141 ? 27.27777 27.84196 -50.94455 1.000 40.05382 168 PHE D O 1
ATOM 7478 N N . SER B 1 142 ? 25.36711 27.21751 -51.96545 1.000 38.34416 169 SER D N 1
ATOM 7479 C CA . SER B 1 142 ? 25.84373 27.49075 -53.31938 1.000 45.31557 169 SER D CA 1
ATOM 7480 C C . SER B 1 142 ? 25.52833 28.92677 -53.72991 1.000 44.35970 169 SER D C 1
ATOM 7481 O O . SER B 1 142 ? 24.97200 29.17843 -54.79759 1.000 42.50072 169 SER D O 1
ATOM 7489 N N . ASP B 1 143 ? 25.87787 29.88265 -52.87586 1.000 45.98838 170 ASP D N 1
ATOM 7490 C CA . ASP B 1 143 ? 25.59760 31.29103 -53.13898 1.000 41.85997 170 ASP D CA 1
ATOM 7491 C C . ASP B 1 143 ? 26.75934 32.11939 -52.59719 1.000 41.97450 170 ASP D C 1
ATOM 7492 O O . ASP B 1 143 ? 27.84663 31.60196 -52.31845 1.000 42.33062 170 ASP D O 1
ATOM 7501 N N . ALA B 1 144 ? 26.52813 33.42531 -52.43451 1.000 45.71999 171 ALA D N 1
ATOM 7502 C CA . ALA B 1 144 ? 27.60806 34.33091 -52.05375 1.000 43.65464 171 ALA D CA 1
ATOM 7503 C C . ALA B 1 144 ? 28.04140 34.10949 -50.61049 1.000 40.85618 171 ALA D C 1
ATOM 7504 O O . ALA B 1 144 ? 29.22978 34.22811 -50.28849 1.000 36.85882 171 ALA D O 1
ATOM 7511 N N . TRP B 1 145 ? 27.09562 33.79714 -49.72442 1.000 41.07951 172 TRP D N 1
ATOM 7512 C CA . TRP B 1 145 ? 27.45063 33.56049 -48.32926 1.000 43.90855 172 TRP D CA 1
ATOM 7513 C C . TRP B 1 145 ? 28.32559 32.32020 -48.19797 1.000 39.36520 172 TRP D C 1
ATOM 7514 O O . TRP B 1 145 ? 29.35389 32.34253 -47.51194 1.000 37.60014 172 TRP D O 1
ATOM 7535 N N . GLY B 1 146 ? 27.93620 31.22826 -48.85790 1.000 40.75212 173 GLY D N 1
ATOM 7536 C CA . GLY B 1 146 ? 28.77761 30.04362 -48.86064 1.000 41.77518 173 GLY D CA 1
ATOM 7537 C C . GLY B 1 146 ? 30.16526 30.31954 -49.40593 1.000 43.59975 173 GLY D C 1
ATOM 7538 O O . GLY B 1 146 ? 31.16502 29.85804 -48.84957 1.000 46.08922 173 GLY D O 1
ATOM 7542 N N . ASP B 1 147 ? 30.24696 31.08352 -50.49798 1.000 37.85395 174 ASP D N 1
ATOM 7543 C CA . ASP B 1 147 ? 31.54773 31.41422 -51.06932 1.000 40.77607 174 ASP D CA 1
ATOM 7544 C C . ASP B 1 147 ? 32.39111 32.22537 -50.09363 1.000 37.39126 174 ASP D C 1
ATOM 7545 O O . ASP B 1 147 ? 33.59409 31.98023 -49.94883 1.000 32.97364 174 ASP D O 1
ATOM 7554 N N . LEU B 1 148 ? 31.78167 33.20109 -49.41716 1.000 34.17680 175 LEU D N 1
ATOM 7555 C CA . LEU B 1 148 ? 32.56495 34.09472 -48.56819 1.000 38.18737 175 LEU D CA 1
ATOM 7556 C C . LEU B 1 148 ? 33.07590 33.36967 -47.32811 1.000 36.48167 175 LEU D C 1
ATOM 7557 O O . LEU B 1 148 ? 34.20140 33.61566 -46.88110 1.000 38.29889 175 LEU D O 1
ATOM 7573 N N . VAL B 1 149 ? 32.26783 32.47302 -46.75955 1.000 37.74777 176 VAL D N 1
ATOM 7574 C CA . VAL B 1 149 ? 32.71869 31.70500 -45.60390 1.000 39.19223 176 VAL D CA 1
ATOM 7575 C C . VAL B 1 149 ? 33.81657 30.72871 -46.00967 1.000 35.31053 176 VAL D C 1
ATOM 7576 O O . VAL B 1 149 ? 34.76494 30.49235 -45.25209 1.000 31.55947 176 VAL D O 1
ATOM 7589 N N . TYR B 1 150 ? 33.71185 30.14809 -47.20816 1.000 37.64000 177 TYR D N 1
ATOM 7590 C CA . TYR B 1 150 ? 34.75977 29.24877 -47.67944 1.000 38.97572 177 TYR D CA 1
ATOM 7591 C C . TYR B 1 150 ? 36.06943 29.99951 -47.88498 1.000 38.01132 177 TYR D C 1
ATOM 7592 O O . TYR B 1 150 ? 37.12502 29.57269 -47.40233 1.000 31.60529 177 TYR D O 1
ATOM 7610 N N . ASP B 1 151 ? 36.02234 31.11687 -48.61377 1.000 36.51085 178 ASP D N 1
ATOM 7611 C CA . ASP B 1 151 ? 37.21851 31.93230 -48.79378 1.000 41.68113 178 ASP D CA 1
ATOM 7612 C C . ASP B 1 151 ? 37.82715 32.29041 -47.44443 1.000 36.33984 178 ASP D C 1
ATOM 7613 O O . ASP B 1 151 ? 39.02924 32.11106 -47.22128 1.000 35.76037 178 ASP D O 1
ATOM 7622 N N . ALA B 1 152 ? 36.99687 32.77835 -46.52016 1.000 38.58240 179 ALA D N 1
ATOM 7623 C CA . ALA B 1 152 ? 37.49024 33.13117 -45.19412 1.000 42.15564 179 ALA D CA 1
ATOM 7624 C C . ALA B 1 152 ? 38.10944 31.92617 -44.49712 1.000 33.84275 179 ALA D C 1
ATOM 7625 O O . ALA B 1 152 ? 39.14054 32.05072 -43.82643 1.000 34.65244 179 ALA D O 1
ATOM 7632 N N . LEU B 1 153 ? 37.49903 30.74852 -44.64701 1.000 36.64269 180 LEU D N 1
ATOM 7633 C CA . LEU B 1 153 ? 38.04274 29.54977 -44.01459 1.000 35.61929 180 LEU D CA 1
ATOM 7634 C C . LEU B 1 153 ? 39.43233 29.22672 -44.55718 1.000 37.23615 180 LEU D C 1
ATOM 7635 O O . LEU B 1 153 ? 40.37098 28.98560 -43.78838 1.000 32.19856 180 LEU D O 1
ATOM 7651 N N . GLN B 1 154 ? 39.58317 29.22110 -45.88527 1.000 32.69027 181 GLN D N 1
ATOM 7652 C CA . GLN B 1 154 ? 40.88384 28.94094 -46.48682 1.000 33.83240 181 GLN D CA 1
ATOM 7653 C C . GLN B 1 154 ? 41.96174 29.86353 -45.93365 1.000 41.45006 181 GLN D C 1
ATOM 7654 O O . GLN B 1 154 ? 43.07419 29.42182 -45.62428 1.000 40.14407 181 GLN D O 1
ATOM 7668 N N . LYS B 1 155 ? 41.64676 31.15319 -45.80251 1.000 41.40723 182 LYS D N 1
ATOM 7669 C CA . LYS B 1 155 ? 42.65300 32.12699 -45.39966 1.000 41.60899 182 LYS D CA 1
ATOM 7670 C C . LYS B 1 155 ? 43.06272 31.95765 -43.94251 1.000 38.63226 182 LYS D C 1
ATOM 7671 O O . LYS B 1 155 ? 44.20235 32.27310 -43.58203 1.000 44.65484 182 LYS D O 1
ATOM 7690 N N . SER B 1 156 ? 42.15443 31.48265 -43.09109 1.000 45.88704 183 SER D N 1
ATOM 7691 C CA . SER B 1 156 ? 42.48369 31.22034 -41.69730 1.000 43.92600 183 SER D CA 1
ATOM 7692 C C . SER B 1 156 ? 43.09012 29.84156 -41.48274 1.000 41.53337 183 SER D C 1
ATOM 7693 O O . SER B 1 156 ? 43.80831 29.64090 -40.49609 1.000 38.24200 183 SER D O 1
ATOM 7701 N N . ALA B 1 157 ? 42.82820 28.89582 -42.38686 1.000 42.45447 184 ALA D N 1
ATOM 7702 C CA . ALA B 1 157 ? 43.20216 27.50614 -42.15534 1.000 38.51276 184 ALA D CA 1
ATOM 7703 C C . ALA B 1 157 ? 44.64208 27.20754 -42.55340 1.000 36.81961 184 ALA D C 1
ATOM 7704 O O . ALA B 1 157 ? 45.28703 26.36156 -41.92257 1.000 36.20368 184 ALA D O 1
ATOM 7711 N N . GLU B 1 158 ? 45.16038 27.87376 -43.59191 1.000 41.41485 185 GLU D N 1
ATOM 7712 C CA . GLU B 1 158 ? 46.52766 27.59186 -44.02788 1.000 39.66789 185 GLU D CA 1
ATOM 7713 C C . GLU B 1 158 ? 47.55115 28.01866 -42.98603 1.000 37.30864 185 GLU D C 1
ATOM 7714 O O . GLU B 1 158 ? 48.45810 27.22569 -42.67682 1.000 41.00899 185 GLU D O 1
ATOM 7718 N N . PRO B 1 159 ? 47.49777 29.23256 -42.43240 1.000 42.94988 186 PRO D N 1
ATOM 7719 C CA . PRO B 1 159 ? 48.40125 29.56582 -41.32035 1.000 41.68237 186 PRO D CA 1
ATOM 7720 C C . PRO B 1 159 ? 48.23389 28.67184 -40.10506 1.000 38.17418 186 PRO D C 1
ATOM 7721 O O . PRO B 1 159 ? 49.22341 28.38713 -39.41831 1.000 35.04935 186 PRO D O 1
ATOM 7732 N N . ALA B 1 160 ? 47.01258 28.23260 -39.80706 1.000 37.66666 187 ALA D N 1
ATOM 7733 C CA . ALA B 1 160 ? 46.76807 27.35589 -38.66985 1.000 42.27190 187 ALA D CA 1
ATOM 7734 C C . ALA B 1 160 ? 47.17685 25.91333 -38.93314 1.000 33.15383 187 ALA D C 1
ATOM 7735 O O . ALA B 1 160 ? 47.07212 25.08354 -38.02303 1.000 29.64986 187 ALA D O 1
ATOM 7742 N N . GLY B 1 161 ? 47.63887 25.59531 -40.13992 1.000 34.05529 188 GLY D N 1
ATOM 7743 C CA . GLY B 1 161 ? 47.98407 24.22701 -40.46039 1.000 33.03694 188 GLY D CA 1
ATOM 7744 C C . GLY B 1 161 ? 46.81518 23.27121 -40.46584 1.000 41.44810 188 GLY D C 1
ATOM 7745 O O . GLY B 1 161 ? 47.01323 22.06346 -40.30914 1.000 43.31760 188 GLY D O 1
ATOM 7749 N N . ILE B 1 162 ? 45.59568 23.77698 -40.62920 1.000 36.35034 189 ILE D N 1
ATOM 7750 C CA . ILE B 1 162 ? 44.40412 22.94551 -40.74861 1.000 38.19856 189 ILE D CA 1
ATOM 7751 C C . ILE B 1 162 ? 44.08511 22.79509 -42.22850 1.000 33.42770 189 ILE D C 1
ATOM 7752 O O . ILE B 1 162 ? 44.02088 23.78902 -42.96338 1.000 34.99515 189 ILE D O 1
ATOM 7768 N N . LYS B 1 163 ? 43.89386 21.55636 -42.66867 1.000 35.58865 190 LYS D N 1
ATOM 7769 C CA . LYS B 1 163 ? 43.61820 21.26735 -44.06850 1.000 40.70318 190 LYS D CA 1
ATOM 7770 C C . LYS B 1 163 ? 42.11376 21.22152 -44.30184 1.000 31.37978 190 LYS D C 1
ATOM 7771 O O . LYS B 1 163 ? 41.38736 20.54041 -43.57110 1.000 31.95777 190 LYS D O 1
ATOM 7790 N N . ILE B 1 164 ? 41.65160 21.95617 -45.30996 1.000 39.67059 191 ILE D N 1
ATOM 7791 C CA . ILE B 1 164 ? 40.26438 21.86444 -45.75549 1.000 36.70877 191 ILE D CA 1
ATOM 7792 C C . ILE B 1 164 ? 40.14736 20.64808 -46.66356 1.000 33.93461 191 ILE D C 1
ATOM 7793 O O . ILE B 1 164 ? 40.75955 20.60087 -47.73595 1.000 38.19159 191 ILE D O 1
ATOM 7809 N N . VAL B 1 165 ? 39.35270 19.66378 -46.24026 1.000 37.14387 192 VAL D N 1
ATOM 7810 C CA . VAL B 1 165 ? 39.25120 18.40288 -46.96042 1.000 39.91935 192 VAL D CA 1
ATOM 7811 C C . VAL B 1 165 ? 37.98602 18.30413 -47.79818 1.000 38.94538 192 VAL D C 1
ATOM 7812 O O . VAL B 1 165 ? 37.80269 17.30345 -48.50309 1.000 38.20789 192 VAL D O 1
ATOM 7825 N N . SER B 1 166 ? 37.11842 19.31490 -47.76404 1.000 46.74436 193 SER D N 1
ATOM 7826 C CA . SER B 1 166 ? 35.85088 19.24436 -48.47690 1.000 50.23642 193 SER D CA 1
ATOM 7827 C C . SER B 1 166 ? 35.38674 20.64092 -48.86371 1.000 49.58675 193 SER D C 1
ATOM 7828 O O . SER B 1 166 ? 35.71309 21.62742 -48.19829 1.000 51.38790 193 SER D O 1
ATOM 7836 N N . ASN B 1 167 ? 34.62255 20.71005 -49.95359 1.000 38.57944 194 ASN D N 1
ATOM 7837 C CA . ASN B 1 167 ? 33.97877 21.94470 -50.39941 1.000 37.37098 194 ASN D CA 1
ATOM 7838 C C . ASN B 1 167 ? 32.58459 21.62795 -50.93625 1.000 36.71624 194 ASN D C 1
ATOM 7839 O O . ASN B 1 167 ? 32.22729 21.97423 -52.06307 1.000 42.72570 194 ASN D O 1
ATOM 7850 N N . GLU B 1 168 ? 31.78060 20.95136 -50.12225 1.000 38.07393 195 GLU D N 1
ATOM 7851 C CA . GLU B 1 168 ? 30.43640 20.57121 -50.52633 1.000 34.53159 195 GLU D CA 1
ATOM 7852 C C . GLU B 1 168 ? 29.49396 21.76727 -50.45164 1.000 37.30215 195 GLU D C 1
ATOM 7853 O O . GLU B 1 168 ? 29.62613 22.64115 -49.59008 1.000 33.53403 195 GLU D O 1
ATOM 7865 N N . ARG B 1 169 ? 28.53484 21.80058 -51.37335 1.000 30.80050 196 ARG D N 1
ATOM 7866 C CA . ARG B 1 169 ? 27.63211 22.93331 -51.50025 1.000 32.98474 196 ARG D CA 1
ATOM 7867 C C . ARG B 1 169 ? 26.21589 22.43554 -51.74084 1.000 44.33414 196 ARG D C 1
ATOM 7868 O O . ARG B 1 169 ? 26.00445 21.37950 -52.34276 1.000 43.79971 196 ARG D O 1
ATOM 7889 N N . TYR B 1 170 ? 25.24443 23.20905 -51.25825 1.000 43.39832 197 TYR D N 1
ATOM 7890 C CA . TYR B 1 170 ? 23.83987 22.89963 -51.48114 1.000 34.02669 197 TYR D CA 1
ATOM 7891 C C . TYR B 1 170 ? 23.03435 24.18919 -51.46650 1.000 38.05110 197 TYR D C 1
ATOM 7892 O O . TYR B 1 170 ? 23.35463 25.13142 -50.73857 1.000 42.17036 197 TYR D O 1
ATOM 7910 N N . ALA B 1 171 ? 21.98501 24.22134 -52.28130 1.000 43.09800 198 ALA D N 1
ATOM 7911 C CA . ALA B 1 171 ? 21.12462 25.39220 -52.34145 1.000 41.98788 198 ALA D CA 1
ATOM 7912 C C . ALA B 1 171 ? 20.28508 25.49771 -51.07381 1.000 41.87196 198 ALA D C 1
ATOM 7913 O O . ALA B 1 171 ? 19.93327 24.49289 -50.44858 1.000 35.42244 198 ALA D O 1
ATOM 7920 N N . ARG B 1 172 ? 19.96804 26.73847 -50.69037 1.000 38.57131 199 ARG D N 1
ATOM 7921 C CA . ARG B 1 172 ? 19.15417 26.94745 -49.49732 1.000 35.19506 199 ARG D CA 1
ATOM 7922 C C . ARG B 1 172 ? 17.81678 26.22788 -49.60230 1.000 37.08657 199 ARG D C 1
ATOM 7923 O O . ARG B 1 172 ? 17.25271 25.81398 -48.58310 1.000 42.18394 199 ARG D O 1
ATOM 7944 N N . ALA B 1 173 ? 17.29435 26.07180 -50.82047 1.000 37.60296 200 ALA D N 1
ATOM 7945 C CA . ALA B 1 173 ? 16.00657 25.41994 -51.01503 1.000 47.17394 200 ALA D CA 1
ATOM 7946 C C . ALA B 1 173 ? 16.09607 23.90285 -50.94087 1.000 50.89062 200 ALA D C 1
ATOM 7947 O O . ALA B 1 173 ? 15.07605 23.24672 -50.70226 1.000 42.64073 200 ALA D O 1
ATOM 7954 N N . ASP B 1 174 ? 17.28403 23.33642 -51.13664 1.000 38.07659 201 ASP D N 1
ATOM 7955 C CA . ASP B 1 174 ? 17.42123 21.88841 -51.20282 1.000 44.62185 201 ASP D CA 1
ATOM 7956 C C . ASP B 1 174 ? 16.89987 21.23769 -49.92715 1.000 48.38352 201 ASP D C 1
ATOM 7957 O O . ASP B 1 174 ? 17.03217 21.78478 -48.82906 1.000 51.97751 201 ASP D O 1
ATOM 7966 N N . SER B 1 175 ? 16.30037 20.05799 -50.08214 1.000 49.70659 202 SER D N 1
ATOM 7967 C CA . SER B 1 175 ? 15.68867 19.33505 -48.97715 1.000 53.37407 202 SER D CA 1
ATOM 7968 C C . SER B 1 175 ? 16.53866 18.17382 -48.47820 1.000 44.63692 202 SER D C 1
ATOM 7969 O O . SER B 1 175 ? 16.16501 17.53493 -47.48979 1.000 39.16891 202 SER D O 1
ATOM 7977 N N . SER B 1 176 ? 17.66470 17.88461 -49.12901 1.000 48.11407 203 SER D N 1
ATOM 7978 C CA . SER B 1 176 ? 18.54263 16.80894 -48.69180 1.000 46.59504 203 SER D CA 1
ATOM 7979 C C . SER B 1 176 ? 19.98266 17.14646 -49.04988 1.000 50.00901 203 SER D C 1
ATOM 7980 O O . SER B 1 176 ? 20.25099 17.77972 -50.07450 1.000 43.89535 203 SER D O 1
ATOM 7988 N N . VAL B 1 177 ? 20.90834 16.71770 -48.18789 1.000 44.04384 204 VAL D N 1
ATOM 7989 C CA . VAL B 1 177 ? 22.34020 16.84619 -48.45003 1.000 48.11728 204 VAL D CA 1
ATOM 7990 C C . VAL B 1 177 ? 23.00487 15.50447 -48.16811 1.000 51.19009 204 VAL D C 1
ATOM 7991 O O . VAL B 1 177 ? 24.22147 15.43153 -47.96134 1.000 53.33509 204 VAL D O 1
ATOM 8004 N N . THR B 1 178 ? 22.20886 14.43350 -48.16834 1.000 58.69322 205 THR D N 1
ATOM 8005 C CA . THR B 1 178 ? 22.73674 13.11881 -47.81878 1.000 64.75655 205 THR D CA 1
ATOM 8006 C C . THR B 1 178 ? 23.90215 12.72952 -48.72044 1.000 58.07562 205 THR D C 1
ATOM 8007 O O . THR B 1 178 ? 24.85520 12.08247 -48.27009 1.000 60.26155 205 THR D O 1
ATOM 8018 N N . GLY B 1 179 ? 23.84713 13.11281 -49.99626 1.000 48.21750 206 GLY D N 1
ATOM 8019 C CA . GLY B 1 179 ? 24.95789 12.81740 -50.88622 1.000 50.48114 206 GLY D CA 1
ATOM 8020 C C . GLY B 1 179 ? 26.23134 13.52829 -50.47205 1.000 51.90091 206 GLY D C 1
ATOM 8021 O O . GLY B 1 179 ? 27.30399 12.92294 -50.39831 1.000 52.86865 206 GLY D O 1
ATOM 8025 N N . GLN B 1 180 ? 26.12599 14.82704 -50.18610 1.000 52.60347 207 GLN D N 1
ATOM 8026 C CA . GLN B 1 180 ? 27.30175 15.60335 -49.80935 1.000 46.91575 207 GLN D CA 1
ATOM 8027 C C . GLN B 1 180 ? 27.91710 15.08982 -48.51368 1.000 39.74745 207 GLN D C 1
ATOM 8028 O O . GLN B 1 180 ? 29.14241 14.96258 -48.40646 1.000 41.57842 207 GLN D O 1
ATOM 8042 N N . VAL B 1 181 ? 27.08335 14.78548 -47.51949 1.000 43.27337 208 VAL D N 1
ATOM 8043 C CA . VAL B 1 181 ? 27.60027 14.41349 -46.20668 1.000 45.55100 208 VAL D CA 1
ATOM 8044 C C . VAL B 1 181 ? 28.15304 12.99359 -46.20688 1.000 42.10862 208 VAL D C 1
ATOM 8045 O O . VAL B 1 181 ? 29.11872 12.70314 -45.49084 1.000 43.18318 208 VAL D O 1
ATOM 8058 N N . LEU B 1 182 ? 27.55941 12.08776 -46.98743 1.000 46.55025 209 LEU D N 1
ATOM 8059 C CA . LEU B 1 182 ? 28.14441 10.75998 -47.14911 1.000 45.82295 209 LEU D CA 1
ATOM 8060 C C . LEU B 1 182 ? 29.60325 10.86703 -47.57335 1.000 40.03974 209 LEU D C 1
ATOM 8061 O O . LEU B 1 182 ? 30.46973 10.15915 -47.04704 1.000 41.45766 209 LEU D O 1
ATOM 8077 N N . LYS B 1 183 ? 29.89129 11.76146 -48.52128 1.000 33.87592 210 LYS D N 1
ATOM 8078 C CA . LYS B 1 183 ? 31.26695 11.98132 -48.95475 1.000 40.09407 210 LYS D CA 1
ATOM 8079 C C . LYS B 1 183 ? 32.12250 12.52860 -47.81916 1.000 45.48569 210 LYS D C 1
ATOM 8080 O O . LYS B 1 183 ? 33.25412 12.07582 -47.60990 1.000 38.77501 210 LYS D O 1
ATOM 8099 N N . ILE B 1 184 ? 31.59625 13.50008 -47.07060 1.000 41.64764 211 ILE D N 1
ATOM 8100 C CA . ILE B 1 184 ? 32.36862 14.11432 -45.99360 1.000 44.89676 211 ILE D CA 1
ATOM 8101 C C . ILE B 1 184 ? 32.72179 13.07717 -44.93546 1.000 36.28120 211 ILE D C 1
ATOM 8102 O O . ILE B 1 184 ? 33.87087 12.98793 -44.48712 1.000 38.56269 211 ILE D O 1
ATOM 8118 N N . VAL B 1 185 ? 31.73487 12.28291 -44.51391 1.000 39.61100 212 VAL D N 1
ATOM 8119 C CA . VAL B 1 185 ? 31.99644 11.21871 -43.54751 1.000 33.49633 212 VAL D CA 1
ATOM 8120 C C . VAL B 1 185 ? 33.10501 10.30809 -44.05737 1.000 39.82373 212 VAL D C 1
ATOM 8121 O O . VAL B 1 185 ? 33.98247 9.88289 -43.29585 1.000 45.21946 212 VAL D O 1
ATOM 8134 N N . ALA B 1 186 ? 33.08481 9.99889 -45.35661 1.000 37.41869 213 ALA D N 1
ATOM 8135 C CA . ALA B 1 186 ? 34.10379 9.12551 -45.92810 1.000 44.98160 213 ALA D CA 1
ATOM 8136 C C . ALA B 1 186 ? 35.50274 9.67657 -45.68605 1.000 39.31148 213 ALA D C 1
ATOM 8137 O O . ALA B 1 186 ? 36.45081 8.91184 -45.47381 1.000 42.19882 213 ALA D O 1
ATOM 8144 N N . LEU B 1 187 ? 35.65271 11.00161 -45.71161 1.000 43.79074 214 LEU D N 1
ATOM 8145 C CA . LEU B 1 187 ? 36.95507 11.62063 -45.50240 1.000 37.47513 214 LEU D CA 1
ATOM 8146 C C . LEU B 1 187 ? 37.38617 11.59744 -44.04137 1.000 34.63137 214 LEU D C 1
ATOM 8147 O O . LEU B 1 187 ? 38.57853 11.75348 -43.75797 1.000 37.66733 214 LEU D O 1
ATOM 8163 N N . ARG B 1 188 ? 36.44921 11.40011 -43.11543 1.000 42.00133 215 ARG D N 1
ATOM 8164 C CA . ARG B 1 188 ? 36.73860 11.29832 -41.68957 1.000 36.21574 215 ARG D CA 1
ATOM 8165 C C . ARG B 1 188 ? 37.50491 12.51640 -41.18607 1.000 34.91108 215 ARG D C 1
ATOM 8166 O O . ARG B 1 188 ? 38.58144 12.37171 -40.59218 1.000 33.98873 215 ARG D O 1
ATOM 8187 N N . PRO B 1 189 ? 36.98097 13.72529 -41.38235 1.000 33.78362 216 PRO D N 1
ATOM 8188 C CA . PRO B 1 189 ? 37.65106 14.91111 -40.83936 1.000 31.93859 216 PRO D CA 1
ATOM 8189 C C . PRO B 1 189 ? 37.47912 15.01000 -39.33329 1.000 30.42340 216 PRO D C 1
ATOM 8190 O O . PRO B 1 189 ?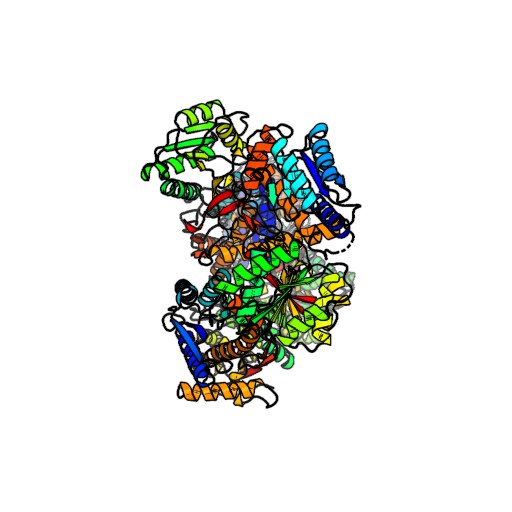 36.49549 14.53369 -38.76162 1.000 34.56730 216 PRO D O 1
ATOM 8201 N N . ASP B 1 190 ? 38.45675 15.64890 -38.68820 1.000 32.62978 217 ASP D N 1
ATOM 8202 C CA . ASP B 1 190 ? 38.34877 15.89921 -37.25722 1.000 35.85973 217 ASP D CA 1
ATOM 8203 C C . ASP B 1 190 ? 37.18083 16.81500 -36.92339 1.000 30.77194 217 ASP D C 1
ATOM 8204 O O . ASP B 1 190 ? 36.67727 16.77613 -35.79542 1.000 25.53460 217 ASP D O 1
ATOM 8213 N N . ALA B 1 191 ? 36.74036 17.63445 -37.87347 1.000 29.36898 218 ALA D N 1
ATOM 8214 C CA . ALA B 1 191 ? 35.75059 18.65897 -37.58518 1.000 33.32837 218 ALA D CA 1
ATOM 8215 C C . ALA B 1 191 ? 35.04995 19.05431 -38.87311 1.000 29.55579 218 ALA D C 1
ATOM 8216 O O . ALA B 1 191 ? 35.61328 18.94036 -39.96381 1.000 25.12066 218 ALA D O 1
ATOM 8223 N N . VAL B 1 192 ? 33.81067 19.51491 -38.73072 1.000 33.50758 219 VAL D N 1
ATOM 8224 C CA . VAL B 1 192 ? 33.02913 20.03103 -39.84563 1.000 28.48253 219 VAL D CA 1
ATOM 8225 C C . VAL B 1 192 ? 32.56601 21.43639 -39.49156 1.000 29.74399 219 VAL D C 1
ATOM 8226 O O . VAL B 1 192 ? 32.10582 21.68104 -38.36912 1.000 32.45158 219 VAL D O 1
ATOM 8239 N N . ILE B 1 193 ? 32.69970 22.35553 -40.43946 1.000 22.35644 220 ILE D N 1
ATOM 8240 C CA . ILE B 1 193 ? 32.19120 23.71176 -40.30308 1.000 20.98520 220 ILE D CA 1
ATOM 8241 C C . ILE B 1 193 ? 31.29024 23.99475 -41.49621 1.000 32.46143 220 ILE D C 1
ATOM 8242 O O . ILE B 1 193 ? 31.56951 23.55337 -42.61709 1.000 27.61347 220 ILE D O 1
ATOM 8258 N N . THR B 1 194 ? 30.20331 24.71863 -41.25452 1.000 26.60326 221 THR D N 1
ATOM 8259 C CA . THR B 1 194 ? 29.24291 25.03798 -42.29673 1.000 33.23893 221 THR D CA 1
ATOM 8260 C C . THR B 1 194 ? 29.19780 26.54137 -42.52802 1.000 28.08313 221 THR D C 1
ATOM 8261 O O . THR B 1 194 ? 29.38903 27.33741 -41.60353 1.000 27.85590 221 THR D O 1
ATOM 8272 N N . GLY B 1 195 ? 28.95846 26.91484 -43.78331 1.000 30.55952 222 GLY D N 1
ATOM 8273 C CA . GLY B 1 195 ? 28.67287 28.28861 -44.14014 1.000 28.06898 222 GLY D CA 1
ATOM 8274 C C . GLY B 1 195 ? 27.22406 28.42826 -44.55598 1.000 36.83577 222 GLY D C 1
ATOM 8275 O O . GLY B 1 195 ? 26.90467 28.40600 -45.74929 1.000 39.34513 222 GLY D O 1
ATOM 8279 N N . THR B 1 196 ? 26.33479 28.55891 -43.57334 1.000 33.20783 223 THR D N 1
ATOM 8280 C CA . THR B 1 196 ? 24.90076 28.53337 -43.80954 1.000 35.91978 223 THR D CA 1
ATOM 8281 C C . THR B 1 196 ? 24.23405 29.59519 -42.94496 1.000 33.27323 223 THR D C 1
ATOM 8282 O O . THR B 1 196 ? 24.89562 30.33864 -42.21408 1.000 34.30609 223 THR D O 1
ATOM 8293 N N . SER B 1 197 ? 22.90689 29.66099 -43.03072 1.000 35.40339 224 SER D N 1
ATOM 8294 C CA . SER B 1 197 ? 22.13387 30.63755 -42.27903 1.000 36.76651 224 SER D CA 1
ATOM 8295 C C . SER B 1 197 ? 20.73391 30.09258 -42.04040 1.000 35.68836 224 SER D C 1
ATOM 8296 O O . SER B 1 197 ? 20.22017 29.29068 -42.82538 1.000 36.46431 224 SER D O 1
ATOM 8304 N N . GLY B 1 198 ? 20.12886 30.53084 -40.94004 1.000 34.83125 225 GLY D N 1
ATOM 8305 C CA . GLY B 1 198 ? 18.75281 30.20786 -40.64709 1.000 37.03505 225 GLY D CA 1
ATOM 8306 C C . GLY B 1 198 ? 18.48290 28.71825 -40.48441 1.000 34.90089 225 GLY D C 1
ATOM 8307 O O . GLY B 1 198 ? 19.37178 27.90314 -40.22522 1.000 40.24552 225 GLY D O 1
ATOM 8311 N N . THR B 1 199 ? 17.20355 28.38157 -40.64138 1.000 34.70531 226 THR D N 1
ATOM 8312 C CA . THR B 1 199 ? 16.77288 26.99473 -40.50277 1.000 38.80988 226 THR D CA 1
ATOM 8313 C C . THR B 1 199 ? 17.40499 26.05625 -41.52431 1.000 34.19637 226 THR D C 1
ATOM 8314 O O . THR B 1 199 ? 17.73053 24.91703 -41.14632 1.000 37.11404 226 THR D O 1
ATOM 8325 N N . PRO B 1 200 ? 17.58891 26.42721 -42.79684 1.000 36.27896 227 PRO D N 1
ATOM 8326 C CA . PRO B 1 200 ? 18.20494 25.47676 -43.73940 1.000 36.44703 227 PRO D CA 1
ATOM 8327 C C . PRO B 1 200 ? 19.56771 24.97396 -43.29536 1.000 37.27324 227 PRO D C 1
ATOM 8328 O O . PRO B 1 200 ? 20.01280 23.92901 -43.78698 1.000 29.49394 227 PRO D O 1
ATOM 8339 N N . GLY B 1 201 ? 20.23751 25.67273 -42.37796 1.000 33.84899 228 GLY D N 1
ATOM 8340 C CA . GLY B 1 201 ? 21.54565 25.25317 -41.90787 1.000 33.86695 228 GLY D CA 1
ATOM 8341 C C . GLY B 1 201 ? 21.53503 24.03894 -41.00353 1.000 35.45590 228 GLY D C 1
ATOM 8342 O O . GLY B 1 201 ? 22.59935 23.45348 -40.77543 1.000 34.93186 228 GLY D O 1
ATOM 8346 N N . ALA B 1 202 ? 20.36981 23.65010 -40.48207 1.000 36.27659 229 ALA D N 1
ATOM 8347 C CA . ALA B 1 202 ? 20.28860 22.47925 -39.61880 1.000 29.97286 229 ALA D CA 1
ATOM 8348 C C . ALA B 1 202 ? 20.37867 21.17636 -40.39659 1.000 34.44513 229 ALA D C 1
ATOM 8349 O O . ALA B 1 202 ? 20.66938 20.12985 -39.80563 1.000 35.44428 229 ALA D O 1
ATOM 8356 N N . LEU B 1 203 ? 20.14372 21.21964 -41.70180 1.000 34.05102 230 LEU D N 1
ATOM 8357 C CA . LEU B 1 203 ? 20.11926 19.98983 -42.48679 1.000 36.99765 230 LEU D CA 1
ATOM 8358 C C . LEU B 1 203 ? 21.45106 19.25214 -42.47158 1.000 36.27042 230 LEU D C 1
ATOM 8359 O O . LEU B 1 203 ? 21.45342 18.03950 -42.19533 1.000 38.08494 230 LEU D O 1
ATOM 8375 N N . PRO B 1 204 ? 22.59764 19.88350 -42.75188 1.000 32.95142 231 PRO D N 1
ATOM 8376 C CA . PRO B 1 204 ? 23.85506 19.11190 -42.73984 1.000 36.15448 231 PRO D CA 1
ATOM 8377 C C . PRO B 1 204 ? 24.18087 18.51327 -41.38181 1.000 33.58136 231 PRO D C 1
ATOM 8378 O O . PRO B 1 204 ? 24.72279 17.40363 -41.31283 1.000 31.93740 231 PRO D O 1
ATOM 8389 N N . TYR B 1 205 ? 23.86739 19.21686 -40.29253 1.000 29.93248 232 TYR D N 1
ATOM 8390 C CA . TYR B 1 205 ? 24.10738 18.65140 -38.96931 1.000 35.04195 232 TYR D CA 1
ATOM 8391 C C . TYR B 1 205 ? 23.20114 17.45243 -38.71876 1.000 39.42648 232 TYR D C 1
ATOM 8392 O O . TYR B 1 205 ? 23.65321 16.41767 -38.21476 1.000 35.12493 232 TYR D O 1
ATOM 8410 N N . LEU B 1 206 ? 21.91926 17.57135 -39.06780 1.000 36.64740 233 LEU D N 1
ATOM 8411 C CA . LEU B 1 206 ? 21.01817 16.42913 -38.96851 1.000 38.01321 233 LEU D CA 1
ATOM 8412 C C . LEU B 1 206 ? 21.54598 15.25273 -39.78218 1.000 35.22508 233 LEU D C 1
ATOM 8413 O O . LEU B 1 206 ? 21.55957 14.11050 -39.30950 1.000 36.82857 233 LEU D O 1
ATOM 8429 N N . ALA B 1 207 ? 22.00020 15.51853 -41.01028 1.000 33.52040 234 ALA D N 1
ATOM 8430 C CA . ALA B 1 207 ? 22.51884 14.44916 -41.85679 1.000 38.26952 234 ALA D CA 1
ATOM 8431 C C . ALA B 1 207 ? 23.82778 13.88168 -41.31942 1.000 43.24109 234 ALA D C 1
ATOM 8432 O O . ALA B 1 207 ? 24.08958 12.68292 -41.47227 1.000 44.35372 234 ALA D O 1
ATOM 8439 N N . LEU B 1 208 ? 24.66317 14.71680 -40.69796 1.000 35.31068 235 LEU D N 1
ATOM 8440 C CA . LEU B 1 208 ? 25.91967 14.21686 -40.14898 1.000 44.93964 235 LEU D CA 1
ATOM 8441 C C . LEU B 1 208 ? 25.67082 13.28354 -38.97003 1.000 39.36654 235 LEU D C 1
ATOM 8442 O O . LEU B 1 208 ? 26.29275 12.21919 -38.87178 1.000 45.10509 235 LEU D O 1
ATOM 8458 N N . ALA B 1 209 ? 24.76677 13.66597 -38.06442 1.000 39.56241 236 ALA D N 1
ATOM 8459 C CA . ALA B 1 209 ? 24.44656 12.80558 -36.93003 1.000 49.92940 236 ALA D CA 1
ATOM 8460 C C . ALA B 1 209 ? 23.73379 11.53886 -37.38412 1.000 44.45377 236 ALA D C 1
ATOM 8461 O O . ALA B 1 209 ? 23.98917 10.45071 -36.85549 1.000 43.65894 236 ALA D O 1
ATOM 8468 N N . GLU B 1 210 ? 22.83688 11.66100 -38.36427 1.000 51.89525 237 GLU D N 1
ATOM 8469 C CA . GLU B 1 210 ? 22.12279 10.49280 -38.86716 1.000 53.62188 237 GLU D CA 1
ATOM 8470 C C . GLU B 1 210 ? 23.05401 9.55123 -39.61772 1.000 57.44880 237 GLU D C 1
ATOM 8471 O O . GLU B 1 210 ? 22.78494 8.34709 -39.69543 1.000 60.52088 237 GLU D O 1
ATOM 8483 N N . ARG B 1 211 ? 24.14180 10.07385 -40.17608 1.000 48.61491 238 ARG D N 1
ATOM 8484 C CA . ARG B 1 211 ? 25.15963 9.24666 -40.80664 1.000 49.37157 238 ARG D CA 1
ATOM 8485 C C . ARG B 1 211 ? 26.25657 8.83551 -39.83311 1.000 49.26868 238 ARG D C 1
ATOM 8486 O O . ARG B 1 211 ? 27.19658 8.14248 -40.23640 1.000 50.95813 238 ARG D O 1
ATOM 8507 N N . GLY B 1 212 ? 26.16044 9.24912 -38.57105 1.000 45.74339 239 GLY D N 1
ATOM 8508 C CA . GLY B 1 212 ? 27.06384 8.77237 -37.54636 1.000 46.37445 239 GLY D CA 1
ATOM 8509 C C . GLY B 1 212 ? 28.34157 9.55793 -37.37736 1.000 50.46807 239 GLY D C 1
ATOM 8510 O O . GLY B 1 212 ? 29.36031 8.97996 -36.98063 1.000 54.89419 239 GLY D O 1
ATOM 8514 N N . TYR B 1 213 ? 28.32852 10.85924 -37.65252 1.000 50.04035 240 TYR D N 1
ATOM 8515 C CA . TYR B 1 213 ? 29.53452 11.66387 -37.50888 1.000 43.39613 240 TYR D CA 1
ATOM 8516 C C . TYR B 1 213 ? 29.76853 11.99011 -36.03828 1.000 42.17725 240 TYR D C 1
ATOM 8517 O O . TYR B 1 213 ? 28.83871 12.37237 -35.31843 1.000 44.42845 240 TYR D O 1
ATOM 8535 N N . LYS B 1 214 ? 31.01471 11.83681 -35.59874 1.000 42.21514 241 LYS D N 1
ATOM 8536 C CA . LYS B 1 214 ? 31.37641 11.98274 -34.19900 1.000 41.81034 241 LYS D CA 1
ATOM 8537 C C . LYS B 1 214 ? 32.46431 13.02286 -33.96949 1.000 41.52323 241 LYS D C 1
ATOM 8538 O O . LYS B 1 214 ? 32.90385 13.19490 -32.82625 1.000 45.99168 241 LYS D O 1
ATOM 8557 N N . GLY B 1 215 ? 32.91882 13.71055 -35.01488 1.000 40.63555 242 GLY D N 1
ATOM 8558 C CA . GLY B 1 215 ? 33.86206 14.79394 -34.85634 1.000 32.33578 242 GLY D CA 1
ATOM 8559 C C . GLY B 1 215 ? 33.19034 16.07374 -34.39273 1.000 31.44761 242 GLY D C 1
ATOM 8560 O O . GLY B 1 215 ? 31.98496 16.13686 -34.15310 1.000 39.02268 242 GLY D O 1
ATOM 8564 N N . GLN B 1 216 ? 34.00345 17.11940 -34.26730 1.000 35.68211 243 GLN D N 1
ATOM 8565 C CA . GLN B 1 216 ? 33.50297 18.41463 -33.83072 1.000 30.15727 243 GLN D CA 1
ATOM 8566 C C . GLN B 1 216 ? 32.66560 19.06552 -34.92604 1.000 28.74600 243 GLN D C 1
ATOM 8567 O O . GLN B 1 216 ? 32.90066 18.86414 -36.12082 1.000 25.28973 243 GLN D O 1
ATOM 8581 N N . ILE B 1 217 ? 31.68390 19.86442 -34.50918 1.000 25.97313 244 ILE D N 1
ATOM 8582 C CA . ILE B 1 217 ? 30.81759 20.59170 -35.42939 1.000 33.92336 244 ILE D CA 1
ATOM 8583 C C . ILE B 1 217 ? 30.92531 22.07985 -35.12741 1.000 31.59247 244 ILE D C 1
ATOM 8584 O O . ILE B 1 217 ? 30.88441 22.48938 -33.96124 1.000 29.19487 244 ILE D O 1
ATOM 8600 N N . TYR B 1 218 ? 31.06150 22.88105 -36.18265 1.000 29.57241 245 TYR D N 1
ATOM 8601 C CA . TYR B 1 218 ? 31.22355 24.32264 -36.08324 1.000 27.22702 245 TYR D CA 1
ATOM 8602 C C . TYR B 1 218 ? 30.27695 25.00078 -37.06413 1.000 25.47659 245 TYR D C 1
ATOM 8603 O O . TYR B 1 218 ? 29.91981 24.42882 -38.09665 1.000 26.00658 245 TYR D O 1
ATOM 8621 N N . GLY B 1 219 ? 29.87967 26.22955 -36.74154 1.000 26.87219 246 GLY D N 1
ATOM 8622 C CA . GLY B 1 219 ? 29.01982 26.98295 -37.63342 1.000 27.26350 246 GLY D CA 1
ATOM 8623 C C . GLY B 1 219 ? 29.16932 28.47157 -37.41199 1.000 29.24636 246 GLY D C 1
ATOM 8624 O O . GLY B 1 219 ? 29.90407 28.92289 -36.53057 1.000 25.25869 246 GLY D O 1
ATOM 8628 N N . MET B 1 220 ? 28.44376 29.23635 -38.22380 1.000 27.83164 247 MET D N 1
ATOM 8629 C CA . MET B 1 220 ? 28.57239 30.68525 -38.25062 1.000 22.63308 247 MET D CA 1
ATOM 8630 C C . MET B 1 220 ? 27.51528 31.35129 -37.37680 1.000 28.15549 247 MET D C 1
ATOM 8631 O O . MET B 1 220 ? 26.54467 30.73280 -36.93169 1.000 23.32630 247 MET D O 1
ATOM 8645 N N . HIS B 1 221 ? 27.72744 32.64734 -37.13341 1.000 24.54882 248 HIS D N 1
ATOM 8646 C CA . HIS B 1 221 ? 26.83698 33.40749 -36.26704 1.000 25.20123 248 HIS D CA 1
ATOM 8647 C C . HIS B 1 221 ? 25.42231 33.49339 -36.82367 1.000 34.85938 248 HIS D C 1
ATOM 8648 O O . HIS B 1 221 ? 24.49654 33.83797 -36.08002 1.000 30.86034 248 HIS D O 1
ATOM 8662 N N . ALA B 1 222 ? 25.23121 33.18187 -38.10664 1.000 33.08281 249 ALA D N 1
ATOM 8663 C CA . ALA B 1 222 ? 23.90538 33.20805 -38.71300 1.000 31.60890 249 ALA D CA 1
ATOM 8664 C C . ALA B 1 222 ? 23.03427 32.03537 -38.28310 1.000 33.39014 249 ALA D C 1
ATOM 8665 O O . ALA B 1 222 ? 21.86438 31.98114 -38.67571 1.000 33.10879 249 ALA D O 1
ATOM 8672 N N . LEU B 1 223 ? 23.56844 31.10477 -37.49594 1.000 33.40307 250 LEU D N 1
ATOM 8673 C CA . LEU B 1 223 ? 22.82252 29.95230 -37.01483 1.000 32.51570 250 LEU D CA 1
ATOM 8674 C C . LEU B 1 223 ? 22.25194 30.15943 -35.62130 1.000 30.88471 250 LEU D C 1
ATOM 8675 O O . LEU B 1 223 ? 21.55065 29.27843 -35.11517 1.000 29.25678 250 LEU D O 1
ATOM 8691 N N . ILE B 1 224 ? 22.52929 31.29870 -34.99645 1.000 27.74639 251 ILE D N 1
ATOM 8692 C CA . ILE B 1 224 ? 22.18566 31.50803 -33.58264 1.000 33.19684 251 ILE D CA 1
ATOM 8693 C C . ILE B 1 224 ? 20.78778 32.11351 -33.56534 1.000 37.14671 251 ILE D C 1
ATOM 8694 O O . ILE B 1 224 ? 20.59007 33.32797 -33.48901 1.000 31.45608 251 ILE D O 1
ATOM 8710 N N . ASN B 1 225 ? 19.78792 31.24135 -33.62880 1.000 32.90608 252 ASN D N 1
ATOM 8711 C CA . ASN B 1 225 ? 18.40083 31.66124 -33.49367 1.000 39.34607 252 ASN D CA 1
ATOM 8712 C C . ASN B 1 225 ? 17.58291 30.48592 -32.98562 1.000 34.59636 252 ASN D C 1
ATOM 8713 O O . ASN B 1 225 ? 17.97200 29.32610 -33.16664 1.000 30.90079 252 ASN D O 1
ATOM 8724 N N . PRO B 1 226 ? 16.44141 30.75390 -32.34293 1.000 45.75286 253 PRO D N 1
ATOM 8725 C CA . PRO B 1 226 ? 15.63555 29.65200 -31.78557 1.000 43.06099 253 PRO D CA 1
ATOM 8726 C C . PRO B 1 226 ? 15.24328 28.58378 -32.79204 1.000 38.69209 253 PRO D C 1
ATOM 8727 O O . PRO B 1 226 ? 15.23125 27.39565 -32.44765 1.000 39.86262 253 PRO D O 1
ATOM 8738 N N . ASP B 1 227 ? 14.90229 28.96216 -34.02467 1.000 31.77204 254 ASP D N 1
ATOM 8739 C CA . ASP B 1 227 ? 14.44174 27.96536 -34.98750 1.000 36.76094 254 ASP D CA 1
ATOM 8740 C C . ASP B 1 227 ? 15.52460 26.93103 -35.27448 1.000 38.08117 254 ASP D C 1
ATOM 8741 O O . ASP B 1 227 ? 15.24496 25.72677 -35.32972 1.000 30.08231 254 ASP D O 1
ATOM 8750 N N . PHE B 1 228 ? 16.76880 27.38011 -35.45250 1.000 34.35470 255 PHE D N 1
ATOM 8751 C CA . PHE B 1 228 ? 17.85794 26.45156 -35.73495 1.000 39.10109 255 PHE D CA 1
ATOM 8752 C C . PHE B 1 228 ? 18.00534 25.41827 -34.62484 1.000 28.28143 255 PHE D C 1
ATOM 8753 O O . PHE B 1 228 ? 18.10769 24.21545 -34.89077 1.000 32.51586 255 PHE D O 1
ATOM 8770 N N . VAL B 1 229 ? 18.02431 25.86939 -33.36822 1.000 26.94839 256 VAL D N 1
ATOM 8771 C CA . VAL B 1 229 ? 18.30792 24.95049 -32.27102 1.000 34.39808 256 VAL D CA 1
ATOM 8772 C C . VAL B 1 229 ? 17.20540 23.90726 -32.14993 1.000 34.04252 256 VAL D C 1
ATOM 8773 O O . VAL B 1 229 ? 17.47080 22.73354 -31.86483 1.000 37.53129 256 VAL D O 1
ATOM 8786 N N . ARG B 1 230 ? 15.95445 24.31196 -32.37336 1.000 38.34975 257 ARG D N 1
ATOM 8787 C CA . ARG B 1 230 ? 14.84439 23.37567 -32.24186 1.000 31.40865 257 ARG D CA 1
ATOM 8788 C C . ARG B 1 230 ? 14.84620 22.35417 -33.37197 1.000 27.22642 257 ARG D C 1
ATOM 8789 O O . ARG B 1 230 ? 14.65955 21.15683 -33.12919 1.000 34.95276 257 ARG D O 1
ATOM 8810 N N . VAL B 1 231 ? 15.06090 22.80033 -34.61167 1.000 28.37228 258 VAL D N 1
ATOM 8811 C CA . VAL B 1 231 ? 14.99957 21.87708 -35.74106 1.000 29.56609 258 VAL D CA 1
ATOM 8812 C C . VAL B 1 231 ? 16.19696 20.93459 -35.72839 1.000 35.90899 258 VAL D C 1
ATOM 8813 O O . VAL B 1 231 ? 16.06181 19.73511 -35.99637 1.000 41.54427 258 VAL D O 1
ATOM 8826 N N . GLY B 1 232 ? 17.38642 21.45667 -35.42743 1.000 36.57520 259 GLY D N 1
ATOM 8827 C CA . GLY B 1 232 ? 18.54691 20.59065 -35.31332 1.000 36.76589 259 GLY D CA 1
ATOM 8828 C C . GLY B 1 232 ? 18.47745 19.69319 -34.09359 1.000 34.03322 259 GLY D C 1
ATOM 8829 O O . GLY B 1 232 ? 18.90628 18.53624 -34.13677 1.000 32.19205 259 GLY D O 1
ATOM 8833 N N . GLY B 1 233 ? 17.93930 20.21279 -32.99227 1.000 33.89513 260 GLY D N 1
ATOM 8834 C CA . GLY B 1 233 ? 17.77868 19.44723 -31.77350 1.000 36.71955 260 GLY D CA 1
ATOM 8835 C C . GLY B 1 233 ? 19.02817 18.71771 -31.32924 1.000 36.99858 260 GLY D C 1
ATOM 8836 O O . GLY B 1 233 ? 20.03544 19.34174 -30.98284 1.000 38.49085 260 GLY D O 1
ATOM 8840 N N . ALA B 1 234 ? 18.96989 17.38386 -31.34093 1.000 40.52181 261 ALA D N 1
ATOM 8841 C CA . ALA B 1 234 ? 20.08082 16.58562 -30.83657 1.000 36.98733 261 ALA D CA 1
ATOM 8842 C C . ALA B 1 234 ? 21.31090 16.69127 -31.72734 1.000 38.41503 261 ALA D C 1
ATOM 8843 O O . ALA B 1 234 ? 22.44127 16.63149 -31.22912 1.000 36.58636 261 ALA D O 1
ATOM 8850 N N . SER B 1 235 ? 21.11647 16.85021 -33.03760 1.000 33.83011 262 SER D N 1
ATOM 8851 C CA . SER B 1 235 ? 22.24023 16.83892 -33.96539 1.000 28.74367 262 SER D CA 1
ATOM 8852 C C . SER B 1 235 ? 23.16472 18.03553 -33.78372 1.000 36.71593 262 SER D C 1
ATOM 8853 O O . SER B 1 235 ? 24.33674 17.95617 -34.17039 1.000 32.74665 262 SER D O 1
ATOM 8861 N N . VAL B 1 236 ? 22.67558 19.13514 -33.20444 1.000 32.01151 263 VAL D N 1
ATOM 8862 C CA . VAL B 1 236 ? 23.47313 20.34844 -33.07780 1.000 31.76405 263 VAL D CA 1
ATOM 8863 C C . VAL B 1 236 ? 23.97974 20.57534 -31.66289 1.000 36.61452 263 VAL D C 1
ATOM 8864 O O . VAL B 1 236 ? 24.60048 21.61533 -31.39775 1.000 39.50285 263 VAL D O 1
ATOM 8877 N N . GLU B 1 237 ? 23.74623 19.63785 -30.74800 1.000 34.56624 264 GLU D N 1
ATOM 8878 C CA . GLU B 1 237 ? 24.35121 19.72396 -29.42404 1.000 39.72526 264 GLU D CA 1
ATOM 8879 C C . GLU B 1 237 ? 25.86906 19.74511 -29.55596 1.000 34.61393 264 GLU D C 1
ATOM 8880 O O . GLU B 1 237 ? 26.45380 18.93532 -30.28181 1.000 30.99880 264 GLU D O 1
ATOM 8892 N N . GLY B 1 238 ? 26.50529 20.67821 -28.85228 1.000 35.88834 265 GLY D N 1
ATOM 8893 C CA . GLY B 1 238 ? 27.93637 20.85996 -28.93910 1.000 34.24976 265 GLY D CA 1
ATOM 8894 C C . GLY B 1 238 ? 28.38741 21.80494 -30.02799 1.000 33.11159 265 GLY D C 1
ATOM 8895 O O . GLY B 1 238 ? 29.59075 22.08048 -30.12862 1.000 34.65031 265 GLY D O 1
ATOM 8899 N N . LEU B 1 239 ? 27.46383 22.31121 -30.84044 1.000 29.98983 266 LEU D N 1
ATOM 8900 C CA . LEU B 1 239 ? 27.82120 23.21079 -31.92706 1.000 29.34680 266 LEU D CA 1
ATOM 8901 C C . LEU B 1 239 ? 28.55436 24.43426 -31.39595 1.000 31.44338 266 LEU D C 1
ATOM 8902 O O . LEU B 1 239 ? 28.10180 25.08578 -30.44991 1.000 29.98379 266 LEU D O 1
ATOM 8918 N N . LEU B 1 240 ? 29.68687 24.74591 -32.01787 1.000 25.72286 267 LEU D N 1
ATOM 8919 C CA . LEU B 1 240 ? 30.47618 25.92390 -31.69518 1.000 23.61752 267 LEU D CA 1
ATOM 8920 C C . LEU B 1 240 ? 30.35537 26.93968 -32.82242 1.000 25.39629 267 LEU D C 1
ATOM 8921 O O . LEU B 1 240 ? 30.41842 26.58223 -34.00287 1.000 21.37883 267 LEU D O 1
ATOM 8937 N N . ALA B 1 241 ? 30.18476 28.20583 -32.45462 1.000 23.01433 268 ALA D N 1
ATOM 8938 C CA . ALA B 1 241 ? 29.97157 29.26801 -33.42540 1.000 28.71342 268 ALA D CA 1
ATOM 8939 C C . ALA B 1 241 ? 30.42671 30.58580 -32.82401 1.000 28.53676 268 ALA D C 1
ATOM 8940 O O . ALA B 1 241 ? 30.39142 30.74929 -31.59896 1.000 25.94947 268 ALA D O 1
ATOM 8947 N N . PRO B 1 242 ? 30.85938 31.53637 -33.64704 1.000 28.77645 269 PRO D N 1
ATOM 8948 C CA . PRO B 1 242 ? 31.15743 32.87960 -33.14448 1.000 28.45116 269 PRO D CA 1
ATOM 8949 C C . PRO B 1 242 ? 29.88144 33.70400 -33.05181 1.000 31.61634 269 PRO D C 1
ATOM 8950 O O . PRO B 1 242 ? 28.83868 33.35039 -33.60260 1.000 29.61765 269 PRO D O 1
ATOM 8961 N N . THR B 1 243 ? 29.97856 34.82502 -32.34512 1.000 30.39837 270 THR D N 1
ATOM 8962 C CA . THR B 1 243 ? 28.80757 35.67936 -32.21703 1.000 25.15718 270 THR D CA 1
ATOM 8963 C C . THR B 1 243 ? 29.20810 37.02537 -31.63852 1.000 26.82161 270 THR D C 1
ATOM 8964 O O . THR B 1 243 ? 30.15686 37.12258 -30.85414 1.000 23.29713 270 THR D O 1
ATOM 8975 N N . GLY B 1 244 ? 28.47015 38.05973 -32.03948 1.000 26.44671 271 GLY D N 1
ATOM 8976 C CA . GLY B 1 244 ? 28.57572 39.35581 -31.41466 1.000 24.75641 271 GLY D CA 1
ATOM 8977 C C . GLY B 1 244 ? 28.31513 39.23479 -29.92816 1.000 23.24743 271 GLY D C 1
ATOM 8978 O O . GLY B 1 244 ? 27.44433 38.47399 -29.49645 1.000 26.27614 271 GLY D O 1
ATOM 8982 N N . PRO B 1 245 ? 29.06715 39.97413 -29.10844 1.000 26.81708 272 PRO D N 1
ATOM 8983 C CA . PRO B 1 245 ? 28.98635 39.73984 -27.65582 1.000 28.63028 272 PRO D CA 1
ATOM 8984 C C . PRO B 1 245 ? 27.61931 40.02193 -27.05588 1.000 30.07937 272 PRO D C 1
ATOM 8985 O O . PRO B 1 245 ? 27.26132 39.40056 -26.04763 1.000 28.83709 272 PRO D O 1
ATOM 8996 N N . VAL B 1 246 ? 26.84363 40.93884 -27.64231 1.000 29.68607 273 VAL D N 1
ATOM 8997 C CA . VAL B 1 246 ? 25.53975 41.29666 -27.08525 1.000 25.44731 273 VAL D CA 1
ATOM 8998 C C . VAL B 1 246 ? 24.64861 40.07091 -26.92708 1.000 33.69668 273 VAL D C 1
ATOM 8999 O O . VAL B 1 246 ? 23.82147 40.01028 -26.00786 1.000 34.47373 273 VAL D O 1
ATOM 9012 N N . ILE B 1 247 ? 24.80346 39.07532 -27.80240 1.000 34.63070 274 ILE D N 1
ATOM 9013 C CA . ILE B 1 247 ? 23.93508 37.90220 -27.76169 1.000 31.58052 274 ILE D CA 1
ATOM 9014 C C . ILE B 1 247 ? 24.03866 37.18760 -26.42139 1.000 30.90248 274 ILE D C 1
ATOM 9015 O O . ILE B 1 247 ? 23.05251 36.62035 -25.93542 1.000 34.78659 274 ILE D O 1
ATOM 9031 N N . VAL B 1 248 ? 25.22132 37.19374 -25.80626 1.000 39.21899 275 VAL D N 1
ATOM 9032 C CA . VAL B 1 248 ? 25.43648 36.52429 -24.52724 1.000 33.67073 275 VAL D CA 1
ATOM 9033 C C . VAL B 1 248 ? 26.00869 37.53158 -23.53877 1.000 33.73387 275 VAL D C 1
ATOM 9034 O O . VAL B 1 248 ? 26.95600 37.23211 -22.80364 1.000 38.30290 275 VAL D O 1
ATOM 9047 N N . ALA B 1 249 ? 25.42818 38.73304 -23.51286 1.000 34.50883 276 ALA D N 1
ATOM 9048 C CA . ALA B 1 249 ? 25.97901 39.80908 -22.69722 1.000 35.65046 276 ALA D CA 1
ATOM 9049 C C . ALA B 1 249 ? 25.95737 39.47069 -21.21170 1.000 42.62534 276 ALA D C 1
ATOM 9050 O O . ALA B 1 249 ? 26.85803 39.87991 -20.47123 1.000 38.28844 276 ALA D O 1
ATOM 9057 N N . GLU B 1 250 ? 24.94450 38.72861 -20.75708 1.000 46.92997 277 GLU D N 1
ATOM 9058 C CA . GLU B 1 250 ? 24.85296 38.39592 -19.33839 1.000 41.77716 277 GLU D CA 1
ATOM 9059 C C . GLU B 1 250 ? 26.00889 37.51655 -18.87972 1.000 42.39544 277 GLU D C 1
ATOM 9060 O O . GLU B 1 250 ? 26.35488 37.52089 -17.69330 1.000 44.98943 277 GLU D O 1
ATOM 9072 N N . GLN B 1 251 ? 26.61167 36.75347 -19.79031 1.000 46.55054 278 GLN D N 1
ATOM 9073 C CA . GLN B 1 251 ? 27.73447 35.88791 -19.45719 1.000 41.70921 278 GLN D CA 1
ATOM 9074 C C . GLN B 1 251 ? 29.07746 36.59041 -19.57874 1.000 36.31192 278 GLN D C 1
ATOM 9075 O O . GLN B 1 251 ? 30.08937 36.04601 -19.12496 1.000 43.55820 278 GLN D O 1
ATOM 9089 N N . LEU B 1 252 ? 29.10728 37.78095 -20.16814 1.000 38.76777 279 LEU D N 1
ATOM 9090 C CA . LEU B 1 252 ? 30.35290 38.49313 -20.37243 1.000 44.40843 279 LEU D CA 1
ATOM 9091 C C . LEU B 1 252 ? 30.92974 38.96996 -19.04182 1.000 42.70227 279 LEU D C 1
ATOM 9092 O O . LEU B 1 252 ? 30.19985 39.15538 -18.06536 1.000 37.54762 279 LEU D O 1
ATOM 9108 N N . PRO B 1 253 ? 32.24495 39.18006 -18.98346 1.000 39.86381 280 PRO D N 1
ATOM 9109 C CA . PRO B 1 253 ? 32.84930 39.73086 -17.76675 1.000 42.73250 280 PRO D CA 1
ATOM 9110 C C . PRO B 1 253 ? 32.32119 41.11899 -17.43966 1.000 40.89670 280 PRO D C 1
ATOM 9111 O O . PRO B 1 253 ? 31.86802 41.87012 -18.30610 1.000 37.44972 280 PRO D O 1
ATOM 9122 N N . SER B 1 254 ? 32.40464 41.45511 -16.15057 1.000 36.89130 281 SER D N 1
ATOM 9123 C CA . SER B 1 254 ? 31.91465 42.74258 -15.67335 1.000 38.62136 281 SER D CA 1
ATOM 9124 C C . SER B 1 254 ? 32.69644 43.90949 -16.26346 1.000 36.49173 281 SER D C 1
ATOM 9125 O O . SER B 1 254 ? 32.12666 44.98270 -16.49194 1.000 37.46809 281 SER D O 1
ATOM 9133 N N . GLU B 1 255 ? 33.99099 43.72867 -16.51362 1.000 46.01263 282 GLU D N 1
ATOM 9134 C CA . GLU B 1 255 ? 34.84995 44.81755 -16.96183 1.000 48.93685 282 GLU D CA 1
ATOM 9135 C C . GLU B 1 255 ? 34.88728 44.96968 -18.47853 1.000 42.41463 282 GLU D C 1
ATOM 9136 O O . GLU B 1 255 ? 35.63508 45.81439 -18.98312 1.000 38.18832 282 GLU D O 1
ATOM 9148 N N . ASN B 1 256 ? 34.10665 44.18285 -19.21383 1.000 42.50694 283 ASN D N 1
ATOM 9149 C CA . ASN B 1 256 ? 34.03195 44.31316 -20.66513 1.000 36.60775 283 ASN D CA 1
ATOM 9150 C C . ASN B 1 256 ? 33.11751 45.48586 -21.00083 1.000 34.90288 283 ASN D C 1
ATOM 9151 O O . ASN B 1 256 ? 31.91062 45.41918 -20.73593 1.000 42.01773 283 ASN D O 1
ATOM 9162 N N . PRO B 1 257 ? 33.64367 46.57537 -21.57189 1.000 35.98307 284 PRO D N 1
ATOM 9163 C CA . PRO B 1 257 ? 32.78011 47.73417 -21.86046 1.000 33.99640 284 PRO D CA 1
ATOM 9164 C C . PRO B 1 257 ? 31.50226 47.37970 -22.59785 1.000 39.85561 284 PRO D C 1
ATOM 9165 O O . PRO B 1 257 ? 30.47405 48.04074 -22.39883 1.000 43.01772 284 PRO D O 1
ATOM 9176 N N . ILE B 1 258 ? 31.53276 46.34607 -23.44092 1.000 39.46516 285 ILE D N 1
ATOM 9177 C CA . ILE B 1 258 ? 30.36135 46.00578 -24.23918 1.000 40.14239 285 ILE D CA 1
ATOM 9178 C C . ILE B 1 258 ? 29.22444 45.50623 -23.35788 1.000 40.08422 285 ILE D C 1
ATOM 9179 O O . ILE B 1 258 ? 28.04782 45.71781 -23.67796 1.000 34.45911 285 ILE D O 1
ATOM 9195 N N . ARG B 1 259 ? 29.54282 44.85220 -22.23641 1.000 38.13539 286 ARG D N 1
ATOM 9196 C CA . ARG B 1 259 ? 28.49354 44.30570 -21.37863 1.000 41.58976 286 ARG D CA 1
ATOM 9197 C C . ARG B 1 259 ? 27.53088 45.39391 -20.91435 1.000 38.42650 286 ARG D C 1
ATOM 9198 O O . ARG B 1 259 ? 26.31785 45.16718 -20.83420 1.000 36.62108 286 ARG D O 1
ATOM 9219 N N . LYS B 1 260 ? 28.05809 46.57981 -20.59701 1.000 34.64172 287 LYS D N 1
ATOM 9220 C CA . LYS B 1 260 ? 27.21162 47.66517 -20.11006 1.000 39.77712 287 LYS D CA 1
ATOM 9221 C C . LYS B 1 260 ? 26.30910 48.18439 -21.21614 1.000 46.56346 287 LYS D C 1
ATOM 9222 O O . LYS B 1 260 ? 25.07954 48.07126 -21.13943 1.000 40.04999 287 LYS D O 1
ATOM 9241 N N . VAL B 1 261 ? 26.90731 48.75852 -22.26813 1.000 39.66297 288 VAL D N 1
ATOM 9242 C CA . VAL B 1 261 ? 26.13935 49.26651 -23.40116 1.000 42.41157 288 VAL D CA 1
ATOM 9243 C C . VAL B 1 261 ? 25.13447 48.23249 -23.88227 1.000 40.83153 288 VAL D C 1
ATOM 9244 O O . VAL B 1 261 ? 24.04427 48.58431 -24.34893 1.000 35.56125 288 VAL D O 1
ATOM 9257 N N . SER B 1 262 ? 25.47667 46.94644 -23.78105 1.000 38.37093 289 SER D N 1
ATOM 9258 C CA . SER B 1 262 ? 24.53084 45.90013 -24.15266 1.000 36.85140 289 SER D CA 1
ATOM 9259 C C . SER B 1 262 ? 23.31112 45.92133 -23.23930 1.000 38.14479 289 SER D C 1
ATOM 9260 O O . SER B 1 262 ? 22.17039 45.82986 -23.70333 1.000 40.29879 289 SER D O 1
ATOM 9268 N N . MET B 1 263 ? 23.53430 46.04150 -21.92895 1.000 43.06722 290 MET D N 1
ATOM 9269 C CA . MET B 1 263 ? 22.41152 46.08123 -20.99934 1.000 44.90173 290 MET D CA 1
ATOM 9270 C C . MET B 1 263 ? 21.58798 47.35023 -21.17919 1.000 41.50473 290 MET D C 1
ATOM 9271 O O . MET B 1 263 ? 20.36682 47.32418 -20.98943 1.000 45.64088 290 MET D O 1
ATOM 9285 N N . ASP B 1 264 ? 22.22981 48.46020 -21.55557 1.000 48.78351 291 ASP D N 1
ATOM 9286 C CA . ASP B 1 264 ? 21.48778 49.67738 -21.87000 1.000 44.29670 291 ASP D CA 1
ATOM 9287 C C . ASP B 1 264 ? 20.56884 49.45529 -23.06472 1.000 50.34447 291 ASP D C 1
ATOM 9288 O O . ASP B 1 264 ? 19.36731 49.74132 -23.00237 1.000 54.65840 291 ASP D O 1
ATOM 9297 N N . PHE B 1 265 ? 21.12428 48.95383 -24.17209 1.000 47.25233 292 PHE D N 1
ATOM 9298 C CA . PHE B 1 265 ? 20.29182 48.56588 -25.30531 1.000 52.43491 292 PHE D CA 1
ATOM 9299 C C . PHE B 1 265 ? 19.18070 47.62816 -24.86036 1.000 49.53771 292 PHE D C 1
ATOM 9300 O O . PHE B 1 265 ? 18.02504 47.77359 -25.27479 1.000 44.34313 292 PHE D O 1
ATOM 9317 N N . ARG B 1 266 ? 19.51732 46.65291 -24.01435 1.000 38.92433 293 ARG D N 1
ATOM 9318 C CA . ARG B 1 266 ? 18.50116 45.75366 -23.48420 1.000 47.26446 293 ARG D CA 1
ATOM 9319 C C . ARG B 1 266 ? 17.47708 46.50975 -22.64815 1.000 50.44835 293 ARG D C 1
ATOM 9320 O O . ARG B 1 266 ? 16.31083 46.10402 -22.57804 1.000 45.48794 293 ARG D O 1
ATOM 9341 N N . ALA B 1 267 ? 17.88443 47.61442 -22.02020 1.000 49.25829 294 ALA D N 1
ATOM 9342 C CA . ALA B 1 267 ? 16.94726 48.40944 -21.23490 1.000 54.96907 294 ALA D CA 1
ATOM 9343 C C . ALA B 1 267 ? 16.02078 49.21955 -22.13574 1.000 49.58172 294 ALA D C 1
ATOM 9344 O O . ALA B 1 267 ? 14.79377 49.13460 -22.01406 1.000 57.95620 294 ALA D O 1
ATOM 9351 N N . ALA B 1 268 ? 16.59294 50.00664 -23.04991 1.000 46.56164 295 ALA D N 1
ATOM 9352 C CA . ALA B 1 268 ? 15.77150 50.83556 -23.92570 1.000 51.05198 295 ALA D CA 1
ATOM 9353 C C . ALA B 1 268 ? 14.90592 49.99107 -24.85248 1.000 46.97055 295 ALA D C 1
ATOM 9354 O O . ALA B 1 268 ? 13.79831 50.40409 -25.21399 1.000 53.27565 295 ALA D O 1
ATOM 9361 N N . TYR B 1 269 ? 15.39128 48.81406 -25.25133 1.000 43.75943 296 TYR D N 1
ATOM 9362 C CA . TYR B 1 269 ? 14.59234 47.92431 -26.08986 1.000 50.14655 296 TYR D CA 1
ATOM 9363 C C . TYR B 1 269 ? 13.40512 47.36952 -25.31532 1.000 48.06568 296 TYR D C 1
ATOM 9364 O O . TYR B 1 269 ? 12.31025 47.21332 -25.86943 1.000 49.19754 296 TYR D O 1
ATOM 9382 N N . GLN B 1 270 ? 13.60640 47.06603 -24.03145 1.000 46.22794 297 GLN D N 1
ATOM 9383 C CA . GLN B 1 270 ? 12.50964 46.59152 -23.19500 1.000 53.80312 297 GLN D CA 1
ATOM 9384 C C . GLN B 1 270 ? 11.44876 47.67062 -23.01847 1.000 49.72535 297 GLN D C 1
ATOM 9385 O O . GLN B 1 270 ? 10.25212 47.37077 -22.94967 1.000 46.00705 297 GLN D O 1
ATOM 9399 N N . LYS B 1 271 ? 11.86779 48.93524 -22.94803 1.000 48.54778 298 LYS D N 1
ATOM 9400 C CA . LYS B 1 271 ? 10.90771 50.02243 -22.79057 1.000 49.41287 298 LYS D CA 1
ATOM 9401 C C . LYS B 1 271 ? 10.16140 50.29168 -24.09138 1.000 51.21740 298 LYS D C 1
ATOM 9402 O O . LYS B 1 271 ? 8.93721 50.46672 -24.08734 1.000 51.93455 298 LYS D O 1
ATOM 9421 N N . ALA B 1 272 ? 10.88074 50.32425 -25.21510 1.000 50.13770 299 ALA D N 1
ATOM 9422 C CA . ALA B 1 272 ? 10.24740 50.65097 -26.48766 1.000 51.94325 299 ALA D CA 1
ATOM 9423 C C . ALA B 1 272 ? 9.38860 49.49922 -26.99977 1.000 45.55142 299 ALA D C 1
ATOM 9424 O O . ALA B 1 272 ? 8.27090 49.72291 -27.48022 1.000 45.29582 299 ALA D O 1
ATOM 9431 N N . ASN B 1 273 ? 9.88608 48.25983 -26.90204 1.000 49.27998 300 ASN D N 1
ATOM 9432 C CA . ASN B 1 273 ? 9.20804 47.10790 -27.48422 1.000 49.00403 300 ASN D CA 1
ATOM 9433 C C . ASN B 1 273 ? 8.55839 46.17126 -26.47088 1.000 48.89045 300 ASN D C 1
ATOM 9434 O O . ASN B 1 273 ? 7.71731 45.35931 -26.86838 1.000 51.81899 300 ASN D O 1
ATOM 9445 N N . GLY B 1 274 ? 8.93304 46.23950 -25.19258 1.000 57.66232 301 GLY D N 1
ATOM 9446 C CA . GLY B 1 274 ? 8.29556 45.44272 -24.15536 1.000 56.29791 301 GLY D CA 1
ATOM 9447 C C . GLY B 1 274 ? 8.45042 43.93311 -24.25193 1.000 56.28323 301 GLY D C 1
ATOM 9448 O O . GLY B 1 274 ? 7.45704 43.20305 -24.17454 1.000 60.61329 301 GLY D O 1
ATOM 9452 N N . ALA B 1 275 ? 9.69165 43.44512 -24.38272 1.000 54.85372 302 ALA D N 1
ATOM 9453 C CA . ALA B 1 275 ? 10.03500 42.02803 -24.52720 1.000 61.98452 302 ALA D CA 1
ATOM 9454 C C . ALA B 1 275 ? 11.54497 42.00663 -24.75995 1.000 64.89355 302 ALA D C 1
ATOM 9455 O O . ALA B 1 275 ? 12.09878 43.04128 -25.13938 1.000 64.35041 302 ALA D O 1
ATOM 9462 N N . PRO B 1 276 ? 12.26575 40.90597 -24.55658 1.000 73.56354 303 PRO D N 1
ATOM 9463 C CA . PRO B 1 276 ? 13.70041 41.02430 -24.41952 1.000 72.95885 303 PRO D CA 1
ATOM 9464 C C . PRO B 1 276 ? 14.33098 40.90246 -25.78928 1.000 70.62954 303 PRO D C 1
ATOM 9465 O O . PRO B 1 276 ? 13.80474 40.17956 -26.64370 1.000 75.08591 303 PRO D O 1
ATOM 9476 N N . PRO B 1 277 ? 15.41314 41.61889 -26.07089 1.000 65.78331 304 PRO D N 1
ATOM 9477 C CA . PRO B 1 277 ? 16.09283 41.40250 -27.35629 1.000 60.22143 304 PRO D CA 1
ATOM 9478 C C . PRO B 1 277 ? 16.46835 39.93513 -27.51385 1.000 63.03229 304 PRO D C 1
ATOM 9479 O O . PRO B 1 277 ? 16.99120 39.31117 -26.58754 1.000 69.49555 304 PRO D O 1
ATOM 9490 N N . THR B 1 278 ? 16.17481 39.37544 -28.69406 1.000 65.48940 305 THR D N 1
ATOM 9491 C CA . THR B 1 278 ? 16.48188 37.97224 -28.94464 1.000 63.86607 305 THR D CA 1
ATOM 9492 C C . THR B 1 278 ? 17.12607 37.75209 -30.31194 1.000 68.84123 305 THR D C 1
ATOM 9493 O O . THR B 1 278 ? 17.12769 36.61918 -30.81110 1.000 64.34482 305 THR D O 1
ATOM 9504 N N . ASP B 1 279 ? 17.67253 38.79821 -30.92645 1.000 62.23187 306 ASP D N 1
ATOM 9505 C CA . ASP B 1 279 ? 18.29551 38.68088 -32.23500 1.000 54.60940 306 ASP D CA 1
ATOM 9506 C C . ASP B 1 279 ? 19.48017 39.63204 -32.30316 1.000 48.76796 306 ASP D C 1
ATOM 9507 O O . ASP B 1 279 ? 19.58839 40.58044 -31.52170 1.000 48.66551 306 ASP D O 1
ATOM 9516 N N . ALA B 1 280 ? 20.36861 39.36622 -33.26230 1.000 45.51827 307 ALA D N 1
ATOM 9517 C CA . ALA B 1 280 ? 21.54077 40.20791 -33.46328 1.000 37.99106 307 ALA D CA 1
ATOM 9518 C C . ALA B 1 280 ? 21.25808 41.41986 -34.34062 1.000 39.22884 307 ALA D C 1
ATOM 9519 O O . ALA B 1 280 ? 22.06490 42.35560 -34.35526 1.000 37.73602 307 ALA D O 1
ATOM 9526 N N . PHE B 1 281 ? 20.13696 41.43099 -35.06230 1.000 37.45446 308 PHE D N 1
ATOM 9527 C CA . PHE B 1 281 ? 19.88272 42.50320 -36.01883 1.000 42.68415 308 PHE D CA 1
ATOM 9528 C C . PHE B 1 281 ? 19.46900 43.79389 -35.32338 1.000 37.43412 308 PHE D C 1
ATOM 9529 O O . PHE B 1 281 ? 20.00292 44.86567 -35.62943 1.000 33.31556 308 PHE D O 1
ATOM 9546 N N . SER B 1 282 ? 18.52291 43.71689 -34.38539 1.000 38.37914 309 SER D N 1
ATOM 9547 C CA . SER B 1 282 ? 18.12088 44.91608 -33.65745 1.000 39.04188 309 SER D CA 1
ATOM 9548 C C . SER B 1 282 ? 19.32827 45.60320 -33.03545 1.000 34.39741 309 SER D C 1
ATOM 9549 O O . SER B 1 282 ? 19.40088 46.83780 -32.99214 1.000 33.98366 309 SER D O 1
ATOM 9557 N N . ALA B 1 283 ? 20.29555 44.81490 -32.55869 1.000 36.14113 310 ALA D N 1
ATOM 9558 C CA . ALA B 1 283 ? 21.48888 45.39231 -31.95048 1.000 29.63464 310 ALA D CA 1
ATOM 9559 C C . ALA B 1 283 ? 22.29946 46.19944 -32.95606 1.000 31.33356 310 ALA D C 1
ATOM 9560 O O . ALA B 1 283 ? 22.93143 47.19486 -32.58320 1.000 33.10952 310 ALA D O 1
ATOM 9567 N N . TYR B 1 284 ? 22.29519 45.79537 -34.23037 1.000 30.50422 311 TYR D N 1
ATOM 9568 C CA . TYR B 1 284 ? 22.99416 46.57678 -35.24680 1.000 28.74017 311 TYR D CA 1
ATOM 9569 C C . TYR B 1 284 ? 22.35263 47.94827 -35.42082 1.000 34.62680 311 TYR D C 1
ATOM 9570 O O . TYR B 1 284 ? 23.05381 48.95349 -35.58925 1.000 27.95391 311 TYR D O 1
ATOM 9588 N N . THR B 1 285 ? 21.01896 48.01226 -35.38652 1.000 32.78105 312 THR D N 1
ATOM 9589 C CA . THR B 1 285 ? 20.35156 49.30212 -35.52576 1.000 34.55624 312 THR D CA 1
ATOM 9590 C C . THR B 1 285 ? 20.66227 50.20586 -34.34006 1.000 32.87312 312 THR D C 1
ATOM 9591 O O . THR B 1 285 ? 20.88813 51.40970 -34.51062 1.000 39.12008 312 THR D O 1
ATOM 9602 N N . PHE B 1 286 ? 20.68119 49.64357 -33.13067 1.000 31.55229 313 PHE D N 1
ATOM 9603 C CA . PHE B 1 286 ? 21.10253 50.41662 -31.96823 1.000 34.58985 313 PHE D CA 1
ATOM 9604 C C . PHE B 1 286 ? 22.53163 50.91556 -32.14046 1.000 34.42112 313 PHE D C 1
ATOM 9605 O O . PHE B 1 286 ? 22.82994 52.08731 -31.88166 1.000 35.57103 313 PHE D O 1
ATOM 9622 N N . ASP B 1 287 ? 23.43332 50.03457 -32.58216 1.000 36.72743 314 ASP D N 1
ATOM 9623 C CA . ASP B 1 287 ? 24.80759 50.45512 -32.83293 1.000 32.04174 314 ASP D CA 1
ATOM 9624 C C . ASP B 1 287 ? 24.85583 51.58664 -33.85247 1.000 30.64551 314 ASP D C 1
ATOM 9625 O O . ASP B 1 287 ? 25.66528 52.51210 -33.72402 1.000 25.55135 314 ASP D O 1
ATOM 9634 N N . ALA B 1 288 ? 23.99053 51.53664 -34.86956 1.000 36.05684 315 ALA D N 1
ATOM 9635 C CA . ALA B 1 288 ? 23.96079 52.60951 -35.85948 1.000 36.95178 315 ALA D CA 1
ATOM 9636 C C . ALA B 1 288 ? 23.60345 53.94253 -35.21295 1.000 35.28101 315 ALA D C 1
ATOM 9637 O O . ALA B 1 288 ? 24.22409 54.97092 -35.50853 1.000 35.62737 315 ALA D O 1
ATOM 9644 N N . TRP B 1 289 ? 22.60518 53.94444 -34.32626 1.000 38.07673 316 TRP D N 1
ATOM 9645 C CA . TRP B 1 289 ? 22.25989 55.16182 -33.59862 1.000 37.25432 316 TRP D CA 1
ATOM 9646 C C . TRP B 1 289 ? 23.45688 55.68680 -32.81748 1.000 39.60531 316 TRP D C 1
ATOM 9647 O O . TRP B 1 289 ? 23.84314 56.85287 -32.96135 1.000 36.20771 316 TRP D O 1
ATOM 9668 N N . LEU B 1 290 ? 24.05115 54.83449 -31.97398 1.000 32.89051 317 LEU D N 1
ATOM 9669 C CA . LEU B 1 290 ? 25.23878 55.21701 -31.21790 1.000 33.54550 317 LEU D CA 1
ATOM 9670 C C . LEU B 1 290 ? 26.23960 55.94281 -32.10560 1.000 37.14700 317 LEU D C 1
ATOM 9671 O O . LEU B 1 290 ? 26.79943 56.97622 -31.72365 1.000 44.37053 317 LEU D O 1
ATOM 9687 N N . LEU B 1 291 ? 26.47211 55.40935 -33.30694 1.000 37.17065 318 LEU D N 1
ATOM 9688 C CA . LEU B 1 291 ? 27.44708 56.01950 -34.20380 1.000 44.90206 318 LEU D CA 1
ATOM 9689 C C . LEU B 1 291 ? 26.98022 57.39003 -34.67521 1.000 38.02640 318 LEU D C 1
ATOM 9690 O O . LEU B 1 291 ? 27.77554 58.33480 -34.73461 1.000 41.23609 318 LEU D O 1
ATOM 9706 N N . TYR B 1 292 ? 25.69677 57.52177 -35.01499 1.000 39.72313 319 TYR D N 1
ATOM 9707 C CA . TYR B 1 292 ? 25.19880 58.80733 -35.49154 1.000 40.45322 319 TYR D CA 1
ATOM 9708 C C . TYR B 1 292 ? 25.26739 59.85914 -34.39043 1.000 42.32065 319 TYR D C 1
ATOM 9709 O O . TYR B 1 292 ? 25.74590 60.97759 -34.61239 1.000 43.03537 319 TYR D O 1
ATOM 9727 N N . LEU B 1 293 ? 24.78716 59.51698 -33.19384 1.000 45.17699 320 LEU D N 1
ATOM 9728 C CA . LEU B 1 293 ? 24.83461 60.45526 -32.07790 1.000 47.95736 320 LEU D CA 1
ATOM 9729 C C . LEU B 1 293 ? 26.25874 60.93730 -31.82859 1.000 45.08809 320 LEU D C 1
ATOM 9730 O O . LEU B 1 293 ? 26.50209 62.13731 -31.65618 1.000 46.81614 320 LEU D O 1
ATOM 9746 N N . ASP B 1 294 ? 27.21805 60.01192 -31.81773 1.000 40.35998 321 ASP D N 1
ATOM 9747 C CA . ASP B 1 294 ? 28.59284 60.38134 -31.49901 1.000 53.24857 321 ASP D CA 1
ATOM 9748 C C . ASP B 1 294 ? 29.20246 61.26464 -32.58136 1.000 42.44895 321 ASP D C 1
ATOM 9749 O O . ASP B 1 294 ? 29.99824 62.15994 -32.27991 1.000 45.31650 321 ASP D O 1
ATOM 9758 N N . ALA B 1 295 ? 28.84740 61.02605 -33.84852 1.000 50.38718 322 ALA D N 1
ATOM 9759 C CA . ALA B 1 295 ? 29.38057 61.82495 -34.94724 1.000 45.19512 322 ALA D CA 1
ATOM 9760 C C . ALA B 1 295 ? 28.59575 63.10886 -35.17219 1.000 42.53927 322 ALA D C 1
ATOM 9761 O O . ALA B 1 295 ? 29.14549 64.06414 -35.73168 1.000 46.93902 322 ALA D O 1
ATOM 9768 N N . ALA B 1 296 ? 27.32704 63.14917 -34.76028 1.000 41.49948 323 ALA D N 1
ATOM 9769 C CA . ALA B 1 296 ? 26.55750 64.38288 -34.86793 1.000 53.58522 323 ALA D CA 1
ATOM 9770 C C . ALA B 1 296 ? 27.10102 65.44762 -33.92421 1.000 53.69936 323 ALA D C 1
ATOM 9771 O O . ALA B 1 296 ? 27.18501 66.62623 -34.28944 1.000 51.50191 323 ALA D O 1
ATOM 9778 N N . GLN B 1 297 ? 27.48273 65.04878 -32.70816 1.000 48.85839 324 GLN D N 1
ATOM 9779 C CA . GLN B 1 297 ? 28.04747 66.00333 -31.76105 1.000 48.50306 324 GLN D CA 1
ATOM 9780 C C . GLN B 1 297 ? 29.30867 66.65041 -32.31911 1.000 54.84516 324 GLN D C 1
ATOM 9781 O O . GLN B 1 297 ? 29.49215 67.86794 -32.20613 1.000 58.91546 324 GLN D O 1
ATOM 9785 N N . ARG B 1 298 ? 30.19074 65.85328 -32.92732 1.000 50.53455 325 ARG D N 1
ATOM 9786 C CA . ARG B 1 298 ? 31.41423 66.41219 -33.49272 1.000 52.82111 325 ARG D CA 1
ATOM 9787 C C . ARG B 1 298 ? 31.10993 67.31075 -34.68485 1.000 59.82721 325 ARG D C 1
ATOM 9788 O O . ARG B 1 298 ? 31.70771 68.38326 -34.82886 1.000 63.52197 325 ARG D O 1
ATOM 9809 N N . ALA B 1 299 ? 30.18870 66.88900 -35.55449 1.000 67.47899 326 ALA D N 1
ATOM 9810 C CA . ALA B 1 299 ? 29.83083 67.71680 -36.70176 1.000 72.22386 326 ALA D CA 1
ATOM 9811 C C . ALA B 1 299 ? 29.23222 69.04265 -36.25157 1.000 71.49680 326 ALA D C 1
ATOM 9812 O O . ALA B 1 299 ? 29.52356 70.09536 -36.83223 1.000 68.32508 326 ALA D O 1
ATOM 9819 N N . LEU B 1 300 ? 28.39044 69.01080 -35.21579 1.000 62.76342 327 LEU D N 1
ATOM 9820 C CA . LEU B 1 300 ? 27.85473 70.24863 -34.66220 1.000 64.96505 327 LEU D CA 1
ATOM 9821 C C . LEU B 1 300 ? 28.96532 71.14898 -34.13498 1.000 61.40395 327 LEU D C 1
ATOM 9822 O O . LEU B 1 300 ? 28.81249 72.37561 -34.11672 1.000 65.65779 327 LEU D O 1
ATOM 9838 N N . ALA B 1 301 ? 30.09120 70.56479 -33.71389 1.000 64.33035 328 ALA D N 1
ATOM 9839 C CA . ALA B 1 301 ? 31.19083 71.36852 -33.18840 1.000 65.32779 328 ALA D CA 1
ATOM 9840 C C . ALA B 1 301 ? 31.91713 72.11590 -34.29901 1.000 70.28525 328 ALA D C 1
ATOM 9841 O O . ALA B 1 301 ? 32.47308 73.19309 -34.05777 1.000 66.57563 328 ALA D O 1
ATOM 9848 N N . THR B 1 302 ? 31.94441 71.55827 -35.50587 1.000 71.15629 329 THR D N 1
ATOM 9849 C CA . THR B 1 302 ? 32.23782 72.36344 -36.67996 1.000 71.03505 329 THR D CA 1
ATOM 9850 C C . THR B 1 302 ? 31.10942 73.37361 -36.87606 1.000 74.37003 329 THR D C 1
ATOM 9851 O O . THR B 1 302 ? 29.99507 73.20086 -36.37413 1.000 76.58058 329 THR D O 1
ATOM 9862 N N . LYS B 1 303 ? 31.40559 74.44717 -37.59879 1.000 71.96201 330 LYS D N 1
ATOM 9863 C CA . LYS B 1 303 ? 30.41997 75.51157 -37.79360 1.000 75.62777 330 LYS D CA 1
ATOM 9864 C C . LYS B 1 303 ? 29.53425 75.23967 -39.00864 1.000 72.85061 330 LYS D C 1
ATOM 9865 O O . LYS B 1 303 ? 29.41140 76.06804 -39.90952 1.000 79.36840 330 LYS D O 1
ATOM 9884 N N . ALA B 1 304 ? 28.90008 74.06633 -39.03362 1.000 72.20494 331 ALA D N 1
ATOM 9885 C CA . ALA B 1 304 ? 28.03321 73.65409 -40.12910 1.000 61.33196 331 ALA D CA 1
ATOM 9886 C C . ALA B 1 304 ? 26.60856 73.45861 -39.62431 1.000 67.34639 331 ALA D C 1
ATOM 9887 O O . ALA B 1 304 ? 26.38782 73.03217 -38.48644 1.000 67.14981 331 ALA D O 1
ATOM 9894 N N . GLU B 1 305 ? 25.63813 73.76247 -40.49221 1.000 62.61185 332 GLU D N 1
ATOM 9895 C CA . GLU B 1 305 ? 24.23586 73.80808 -40.09502 1.000 63.95538 332 GLU D CA 1
ATOM 9896 C C . GLU B 1 305 ? 23.51543 72.54510 -40.53673 1.000 61.62640 332 GLU D C 1
ATOM 9897 O O . GLU B 1 305 ? 23.43618 72.28015 -41.74717 1.000 52.95026 332 GLU D O 1
ATOM 9909 N N . PRO B 1 306 ? 22.98261 71.73773 -39.60225 1.000 59.04950 333 PRO D N 1
ATOM 9910 C CA . PRO B 1 306 ? 22.13175 70.60306 -39.98792 1.000 62.58501 333 PRO D CA 1
ATOM 9911 C C . PRO B 1 306 ? 21.14808 70.89760 -41.11040 1.000 65.92572 333 PRO D C 1
ATOM 9912 O O . PRO B 1 306 ? 20.26858 71.75536 -40.97838 1.000 67.41154 333 PRO D O 1
ATOM 9923 N N . GLY B 1 307 ? 21.28470 70.16742 -42.21426 1.000 63.40310 334 GLY D N 1
ATOM 9924 C CA . GLY B 1 307 ? 20.43666 70.33086 -43.38156 1.000 53.36228 334 GLY D CA 1
ATOM 9925 C C . GLY B 1 307 ? 21.17759 70.72958 -44.63728 1.000 53.56263 334 GLY D C 1
ATOM 9926 O O . GLY B 1 307 ? 20.60927 70.62466 -45.73554 1.000 54.46546 334 GLY D O 1
ATOM 9930 N N . THR B 1 308 ? 22.42261 71.16783 -44.52603 1.000 56.82832 335 THR D N 1
ATOM 9931 C CA . THR B 1 308 ? 23.23076 71.62645 -45.63915 1.000 58.46948 335 THR D CA 1
ATOM 9932 C C . THR B 1 308 ? 24.28524 70.58969 -46.00526 1.000 58.30906 335 THR D C 1
ATOM 9933 O O . THR B 1 308 ? 24.66885 69.75918 -45.17437 1.000 54.89270 335 THR D O 1
ATOM 9944 N N . PRO B 1 309 ? 24.77190 70.60084 -47.24850 1.000 63.26011 336 PRO D N 1
ATOM 9945 C CA . PRO B 1 309 ? 25.88639 69.70513 -47.60291 1.000 67.26970 336 PRO D CA 1
ATOM 9946 C C . PRO B 1 309 ? 27.12258 69.89231 -46.73914 1.000 67.47256 336 PRO D C 1
ATOM 9947 O O . PRO B 1 309 ? 27.91715 68.95200 -46.61551 1.000 68.86563 336 PRO D O 1
ATOM 9958 N N . GLN B 1 310 ? 27.31675 71.06904 -46.14011 1.000 59.29425 337 GLN D N 1
ATOM 9959 C CA . GLN B 1 310 ? 28.44514 71.25174 -45.23295 1.000 63.11215 337 GLN D CA 1
ATOM 9960 C C . GLN B 1 310 ? 28.33306 70.31320 -44.03755 1.000 53.35645 337 GLN D C 1
ATOM 9961 O O . GLN B 1 310 ? 29.30072 69.63824 -43.66719 1.000 50.68462 337 GLN D O 1
ATOM 9975 N N . PHE B 1 311 ? 27.15047 70.25637 -43.42209 1.000 53.21978 338 PHE D N 1
ATOM 9976 C CA . PHE B 1 311 ? 26.93926 69.34563 -42.30252 1.000 55.83000 338 PHE D CA 1
ATOM 9977 C C . PHE B 1 311 ? 27.16794 67.90121 -42.72672 1.000 62.98288 338 PHE D C 1
ATOM 9978 O O . PHE B 1 311 ? 27.88135 67.14765 -42.05408 1.000 53.66026 338 PHE D O 1
ATOM 9995 N N . ARG B 1 312 ? 26.56925 67.49882 -43.85028 1.000 56.57037 339 ARG D N 1
ATOM 9996 C CA . ARG B 1 312 ? 26.71799 66.12453 -44.31718 1.000 56.75014 339 ARG D CA 1
ATOM 9997 C C . ARG B 1 312 ? 28.18243 65.78016 -44.56295 1.000 55.19148 339 ARG D C 1
ATOM 9998 O O . ARG B 1 312 ? 28.60975 64.64648 -44.31394 1.000 53.90770 339 ARG D O 1
ATOM 10019 N N . LEU B 1 313 ? 28.96921 66.74258 -45.05197 1.000 49.24747 340 LEU D N 1
ATOM 10020 C CA . LEU B 1 313 ? 30.40603 66.51696 -45.18607 1.000 50.88152 340 LEU D CA 1
ATOM 10021 C C . LEU B 1 313 ? 31.04173 66.27813 -43.82183 1.000 51.10523 340 LEU D C 1
ATOM 10022 O O . LEU B 1 313 ? 31.79720 65.31776 -43.63315 1.000 52.94362 340 LEU D O 1
ATOM 10038 N N . ALA B 1 314 ? 30.73889 67.14571 -42.85247 1.000 50.98659 341 ALA D N 1
ATOM 10039 C CA . ALA B 1 314 ? 31.31110 66.99686 -41.51895 1.000 54.35601 341 ALA D CA 1
ATOM 10040 C C . ALA B 1 314 ? 30.81419 65.72716 -40.83949 1.000 44.97875 341 ALA D C 1
ATOM 10041 O O . ALA B 1 314 ? 31.57772 65.05382 -40.13756 1.000 44.95592 341 ALA D O 1
ATOM 10048 N N . LEU B 1 315 ? 29.53758 65.38412 -41.03237 1.000 51.45085 342 LEU D N 1
ATOM 10049 C CA . LEU B 1 315 ? 28.98982 64.19376 -40.38851 1.000 46.00157 342 LEU D CA 1
ATOM 10050 C C . LEU B 1 315 ? 29.60422 62.92279 -40.96259 1.000 42.29648 342 LEU D C 1
ATOM 10051 O O . LEU B 1 315 ? 29.92736 61.99185 -40.21625 1.000 41.39482 342 LEU D O 1
ATOM 10067 N N . ARG B 1 316 ? 29.76130 62.85863 -42.28629 1.000 36.69315 343 ARG D N 1
ATOM 10068 C CA . ARG B 1 316 ? 30.48510 61.74447 -42.88899 1.000 47.77640 343 ARG D CA 1
ATOM 10069 C C . ARG B 1 316 ? 31.92178 61.70090 -42.38255 1.000 48.84910 343 ARG D C 1
ATOM 10070 O O . ARG B 1 316 ? 32.43552 60.63525 -42.02179 1.000 43.26645 343 ARG D O 1
ATOM 10091 N N . ASP B 1 317 ? 32.58708 62.85954 -42.34903 1.000 40.60501 344 ASP D N 1
ATOM 10092 C CA . ASP B 1 317 ? 33.95056 62.91849 -41.83299 1.000 47.31012 344 ASP D CA 1
ATOM 10093 C C . ASP B 1 317 ? 34.02046 62.40513 -40.40083 1.000 43.29044 344 ASP D C 1
ATOM 10094 O O . ASP B 1 317 ? 34.97464 61.71251 -40.02569 1.000 37.57394 344 ASP D O 1
ATOM 10103 N N . ALA B 1 318 ? 33.01933 62.73991 -39.58362 1.000 35.72946 345 ALA D N 1
ATOM 10104 C CA . ALA B 1 318 ? 33.02041 62.29422 -38.19577 1.000 42.74503 345 ALA D CA 1
ATOM 10105 C C . ALA B 1 318 ? 32.68930 60.81249 -38.08134 1.000 46.72967 345 ALA D C 1
ATOM 10106 O O . ALA B 1 318 ? 33.19642 60.13359 -37.18082 1.000 43.05119 345 ALA D O 1
ATOM 10113 N N . ILE B 1 319 ? 31.84925 60.29291 -38.97730 1.000 40.21817 346 ILE D N 1
ATOM 10114 C CA . ILE B 1 319 ? 31.49869 58.87751 -38.92684 1.000 45.67337 346 ILE D CA 1
ATOM 10115 C C . ILE B 1 319 ? 32.71749 58.01831 -39.23929 1.000 39.57858 346 ILE D C 1
ATOM 10116 O O . ILE B 1 319 ? 33.01343 57.04779 -38.53213 1.000 35.78847 346 ILE D O 1
ATOM 10132 N N . VAL B 1 320 ? 33.44496 58.36725 -40.29911 1.000 39.21878 347 VAL D N 1
ATOM 10133 C CA . VAL B 1 320 ? 34.51670 57.52637 -40.81892 1.000 40.36941 347 VAL D CA 1
ATOM 10134 C C . VAL B 1 320 ? 35.81510 57.79144 -40.06761 1.000 43.87179 347 VAL D C 1
ATOM 10135 O O . VAL B 1 320 ? 36.87964 57.29362 -40.45309 1.000 41.25530 347 VAL D O 1
ATOM 10148 N N . SER B 1 321 ? 35.73548 58.57321 -38.98998 1.000 38.72790 348 SER D N 1
ATOM 10149 C CA . SER B 1 321 ? 36.87429 58.82238 -38.11315 1.000 43.19039 348 SER D CA 1
ATOM 10150 C C . SER B 1 321 ? 36.57675 58.43696 -36.66908 1.000 44.61692 348 SER D C 1
ATOM 10151 O O . SER B 1 321 ? 37.36657 58.76347 -35.77474 1.000 39.25485 348 SER D O 1
ATOM 10159 N N . THR B 1 322 ? 35.46360 57.74677 -36.42286 1.000 42.06856 349 THR D N 1
ATOM 10160 C CA . THR B 1 322 ? 35.05981 57.41230 -35.06321 1.000 43.03819 349 THR D CA 1
ATOM 10161 C C . THR B 1 322 ? 36.12251 56.57135 -34.36760 1.000 46.36211 349 THR D C 1
ATOM 10162 O O . THR B 1 322 ? 36.74744 55.70029 -34.97908 1.000 42.34199 349 THR D O 1
ATOM 10173 N N . LYS B 1 323 ? 36.31286 56.82669 -33.07163 1.000 53.57445 350 LYS D N 1
ATOM 10174 C CA . LYS B 1 323 ? 37.37261 56.19930 -32.29130 1.000 46.14508 350 LYS D CA 1
ATOM 10175 C C . LYS B 1 323 ? 36.79480 55.59751 -31.01655 1.000 44.72998 350 LYS D C 1
ATOM 10176 O O . LYS B 1 323 ? 36.12321 56.29060 -30.24411 1.000 42.90402 350 LYS D O 1
ATOM 10195 N N . GLU B 1 324 ? 37.06552 54.31001 -30.80843 1.000 37.61722 351 GLU D N 1
ATOM 10196 C CA . GLU B 1 324 ? 36.70272 53.58611 -29.59059 1.000 40.41500 351 GLU D CA 1
ATOM 10197 C C . GLU B 1 324 ? 35.29754 53.94571 -29.11376 1.000 29.69410 351 GLU D C 1
ATOM 10198 O O . GLU B 1 324 ? 35.07879 54.34341 -27.96762 1.000 31.80691 351 GLU D O 1
ATOM 10210 N N . LEU B 1 325 ? 34.33141 53.79734 -30.01551 1.000 33.13439 352 LEU D N 1
ATOM 10211 C CA . LEU B 1 325 ? 32.91921 53.90846 -29.66792 1.000 32.22453 352 LEU D CA 1
ATOM 10212 C C . LEU B 1 325 ? 32.40410 52.52038 -29.30079 1.000 36.57121 352 LEU D C 1
ATOM 10213 O O . LEU B 1 325 ? 32.44303 51.59982 -30.12530 1.000 31.93957 352 LEU D O 1
ATOM 10229 N N . VAL B 1 326 ? 31.92740 52.37143 -28.06967 1.000 33.21776 353 VAL D N 1
ATOM 10230 C CA . VAL B 1 326 ? 31.53801 51.07109 -27.53839 1.000 27.17899 353 VAL D CA 1
ATOM 10231 C C . VAL B 1 326 ? 30.07793 50.81621 -27.88131 1.000 35.27289 353 VAL D C 1
ATOM 10232 O O . VAL B 1 326 ? 29.18724 51.54226 -27.42612 1.000 28.01321 353 VAL D O 1
ATOM 10245 N N . GLY B 1 327 ? 29.83456 49.77242 -28.67603 1.000 29.47620 354 GLY D N 1
ATOM 10246 C CA . GLY B 1 327 ? 28.50869 49.35954 -29.04069 1.000 31.68969 354 GLY D CA 1
ATOM 10247 C C . GLY B 1 327 ? 28.12024 48.03717 -28.41406 1.000 26.27462 354 GLY D C 1
ATOM 10248 O O . GLY B 1 327 ? 28.67837 47.60597 -27.39649 1.000 32.47870 354 GLY D O 1
ATOM 10252 N N . THR B 1 328 ? 27.14018 47.38280 -29.03119 1.000 22.63405 355 THR D N 1
ATOM 10253 C CA . THR B 1 328 ? 26.68316 46.07124 -28.59379 1.000 24.98644 355 THR D CA 1
ATOM 10254 C C . THR B 1 328 ? 27.33121 44.93136 -29.35950 1.000 26.24228 355 THR D C 1
ATOM 10255 O O . THR B 1 328 ? 27.53248 43.85112 -28.79413 1.000 26.46629 355 THR D O 1
ATOM 10266 N N . HIS B 1 329 ? 27.65612 45.14975 -30.62987 1.000 26.92915 356 HIS D N 1
ATOM 10267 C CA . HIS B 1 329 ? 28.28946 44.14474 -31.46910 1.000 30.75684 356 HIS D CA 1
ATOM 10268 C C . HIS B 1 329 ? 29.79346 44.34079 -31.58785 1.000 24.92282 356 HIS D C 1
ATOM 10269 O O . HIS B 1 329 ? 30.53464 43.35531 -31.64014 1.000 29.30335 356 HIS D O 1
ATOM 10283 N N . SER B 1 330 ? 30.26299 45.58801 -31.62078 1.000 27.97264 357 SER D N 1
ATOM 10284 C CA . SER B 1 330 ? 31.68472 45.88148 -31.70338 1.000 27.98518 357 SER D CA 1
ATOM 10285 C C . SER B 1 330 ? 32.02511 47.06672 -30.81084 1.000 32.05783 357 SER D C 1
ATOM 10286 O O . SER B 1 330 ? 31.14606 47.76963 -30.30549 1.000 26.25708 357 SER D O 1
ATOM 10294 N N . VAL B 1 331 ? 33.32501 47.27320 -30.61864 1.000 28.88163 358 VAL D N 1
ATOM 10295 C CA . VAL B 1 331 ? 33.88390 48.57571 -30.27472 1.000 28.48623 358 VAL D CA 1
ATOM 10296 C C . VAL B 1 331 ? 34.42209 49.14814 -31.58026 1.000 32.96040 358 VAL D C 1
ATOM 10297 O O . VAL B 1 331 ? 35.39893 48.63269 -32.13609 1.000 32.44428 358 VAL D O 1
ATOM 10310 N N . TYR B 1 332 ? 33.78798 50.20189 -32.08443 1.000 30.62606 359 TYR D N 1
ATOM 10311 C CA . TYR B 1 332 ? 34.00006 50.63021 -33.46057 1.000 29.87740 359 TYR D CA 1
ATOM 10312 C C . TYR B 1 332 ? 35.16748 51.60155 -33.56683 1.000 32.33511 359 TYR D C 1
ATOM 10313 O O . TYR B 1 332 ? 35.28032 52.54652 -32.77933 1.000 29.69322 359 TYR D O 1
ATOM 10331 N N . ASN B 1 333 ? 36.03177 51.35812 -34.54970 1.000 27.71865 360 ASN D N 1
ATOM 10332 C CA . ASN B 1 333 ? 37.13512 52.25004 -34.88962 1.000 34.92073 360 ASN D CA 1
ATOM 10333 C C . ASN B 1 333 ? 37.14903 52.39768 -36.40420 1.000 34.40338 360 ASN D C 1
ATOM 10334 O O . ASN B 1 333 ? 37.54568 51.47029 -37.11805 1.000 30.08067 360 ASN D O 1
ATOM 10345 N N . PHE B 1 334 ? 36.72011 53.55446 -36.89323 1.000 37.11398 361 PHE D N 1
ATOM 10346 C CA . PHE B 1 334 ? 36.61029 53.79562 -38.32321 1.000 43.19551 361 PHE D CA 1
ATOM 10347 C C . PHE B 1 334 ? 37.74437 54.68658 -38.81044 1.000 45.43060 361 PHE D C 1
ATOM 10348 O O . PHE B 1 334 ? 38.18202 55.60349 -38.10769 1.000 37.96298 361 PHE D O 1
ATOM 10365 N N . LYS B 1 335 ? 38.22721 54.39048 -40.01499 1.000 39.55157 362 LYS D N 1
ATOM 10366 C CA . LYS B 1 335 ? 39.20379 55.19816 -40.72478 1.000 47.34985 362 LYS D CA 1
ATOM 10367 C C . LYS B 1 335 ? 38.66872 55.45506 -42.12739 1.000 45.70841 362 LYS D C 1
ATOM 10368 O O . LYS B 1 335 ? 38.06600 54.55920 -42.73182 1.000 40.92143 362 LYS D O 1
ATOM 10387 N N . PRO B 1 336 ? 38.85686 56.66229 -42.66609 1.000 39.75397 363 PRO D N 1
ATOM 10388 C CA . PRO B 1 336 ? 38.17701 57.01901 -43.92369 1.000 42.71928 363 PRO D CA 1
ATOM 10389 C C . PRO B 1 336 ? 38.24667 55.97680 -45.03030 1.000 40.98775 363 PRO D C 1
ATOM 10390 O O . PRO B 1 336 ? 37.31110 55.89715 -45.83854 1.000 45.68980 363 PRO D O 1
ATOM 10401 N N . THR B 1 337 ? 39.30244 55.16715 -45.09383 1.000 41.88885 364 THR D N 1
ATOM 10402 C CA . THR B 1 337 ? 39.55350 54.32023 -46.25375 1.000 46.16557 364 THR D CA 1
ATOM 10403 C C . THR B 1 337 ? 39.03296 52.89409 -46.11083 1.000 40.50408 364 THR D C 1
ATOM 10404 O O . THR B 1 337 ? 39.21147 52.09467 -47.03580 1.000 35.13496 364 THR D O 1
ATOM 10415 N N . ASP B 1 338 ? 38.39678 52.54940 -44.99546 1.000 35.83284 365 ASP D N 1
ATOM 10416 C CA . ASP B 1 338 ? 37.84736 51.21338 -44.80482 1.000 35.85054 365 ASP D CA 1
ATOM 10417 C C . ASP B 1 338 ? 36.39957 51.32074 -44.35189 1.000 34.84118 365 ASP D C 1
ATOM 10418 O O . ASP B 1 338 ? 36.04302 52.21551 -43.57929 1.000 37.28921 365 ASP D O 1
ATOM 10427 N N . ARG B 1 339 ? 35.56738 50.40291 -44.84120 1.000 33.74259 366 ARG D N 1
ATOM 10428 C CA . ARG B 1 339 ? 34.14310 50.44655 -44.54231 1.000 34.56148 366 ARG D CA 1
ATOM 10429 C C . ARG B 1 339 ? 33.80561 49.78076 -43.21493 1.000 34.81259 366 ARG D C 1
ATOM 10430 O O . ARG B 1 339 ? 32.76189 50.09252 -42.63053 1.000 30.32055 366 ARG D O 1
ATOM 10451 N N . TYR B 1 340 ? 34.66525 48.89360 -42.72243 1.000 33.38241 367 TYR D N 1
ATOM 10452 C CA . TYR B 1 340 ? 34.43928 48.16919 -41.48162 1.000 31.75749 367 TYR D CA 1
ATOM 10453 C C . TYR B 1 340 ? 35.17230 48.84425 -40.32776 1.000 30.35890 367 TYR D C 1
ATOM 10454 O O . TYR B 1 340 ? 36.13389 49.59128 -40.52231 1.000 28.40783 367 TYR D O 1
ATOM 10472 N N . GLY B 1 341 ? 34.70067 48.57098 -39.11281 1.000 26.12676 368 GLY D N 1
ATOM 10473 C CA . GLY B 1 341 ? 35.30629 49.14709 -37.92814 1.000 31.11950 368 GLY D CA 1
ATOM 10474 C C . GLY B 1 341 ? 35.37700 48.19300 -36.75383 1.000 27.83217 368 GLY D C 1
ATOM 10475 O O . GLY B 1 341 ? 35.43980 48.62751 -35.59993 1.000 26.04211 368 GLY D O 1
ATOM 10479 N N . SER B 1 342 ? 35.38389 46.89232 -37.03041 1.000 23.90019 369 SER D N 1
ATOM 10480 C CA . SER B 1 342 ? 35.31468 45.87010 -35.99761 1.000 26.27471 369 SER D CA 1
ATOM 10481 C C . SER B 1 342 ? 36.67001 45.20261 -35.81371 1.000 30.68261 369 SER D C 1
ATOM 10482 O O . SER B 1 342 ? 37.36766 44.90687 -36.78934 1.000 25.01435 369 SER D O 1
ATOM 10490 N N . ASP B 1 343 ? 37.03736 44.97346 -34.55752 1.000 31.53307 370 ASP D N 1
ATOM 10491 C CA . ASP B 1 343 ? 38.24238 44.23874 -34.19863 1.000 25.58214 370 ASP D CA 1
ATOM 10492 C C . ASP B 1 343 ? 37.83522 42.98425 -33.42048 1.000 30.09876 370 ASP D C 1
ATOM 10493 O O . ASP B 1 343 ? 36.65634 42.61868 -33.36390 1.000 27.68953 370 ASP D O 1
ATOM 10502 N N . GLU B 1 344 ? 38.82042 42.32260 -32.80971 1.000 25.64265 371 GLU D N 1
ATOM 10503 C CA . GLU B 1 344 ? 38.55370 41.02617 -32.19370 1.000 31.63539 371 GLU D CA 1
ATOM 10504 C C . GLU B 1 344 ? 37.58004 41.11944 -31.02476 1.000 29.34362 371 GLU D C 1
ATOM 10505 O O . GLU B 1 344 ? 37.01401 40.09512 -30.62779 1.000 27.02250 371 GLU D O 1
ATOM 10517 N N . ARG B 1 345 ? 37.36226 42.31381 -30.46709 1.000 25.48922 372 ARG D N 1
ATOM 10518 C CA . ARG B 1 345 ? 36.36054 42.45966 -29.41666 1.000 31.22657 372 ARG D CA 1
ATOM 10519 C C . ARG B 1 345 ? 34.93611 42.30389 -29.93599 1.000 30.35146 372 ARG D C 1
ATOM 10520 O O . ARG B 1 345 ? 34.01295 42.17426 -29.12552 1.000 31.57275 372 ARG D O 1
ATOM 10541 N N . SER B 1 346 ? 34.73396 42.31234 -31.25201 1.000 29.59191 373 SER D N 1
ATOM 10542 C CA . SER B 1 346 ? 33.39983 42.24004 -31.83235 1.000 26.99672 373 SER D CA 1
ATOM 10543 C C . SER B 1 346 ? 32.83334 40.82953 -31.85016 1.000 30.05953 373 SER D C 1
ATOM 10544 O O . SER B 1 346 ? 31.75103 40.62087 -32.40983 1.000 31.70861 373 SER D O 1
ATOM 10552 N N . ARG B 1 347 ? 33.52254 39.86236 -31.25306 1.000 28.14465 374 ARG D N 1
ATOM 10553 C CA . ARG B 1 347 ? 33.15056 38.47058 -31.44002 1.000 28.81104 374 ARG D CA 1
ATOM 10554 C C . ARG B 1 347 ? 33.64398 37.63324 -30.27388 1.000 29.79214 374 ARG D C 1
ATOM 10555 O O . ARG B 1 347 ? 34.77650 37.79839 -29.81609 1.000 32.28946 374 ARG D O 1
ATOM 10576 N N . VAL B 1 348 ? 32.78061 36.73253 -29.80844 1.000 30.27996 375 VAL D N 1
ATOM 10577 C CA . VAL B 1 348 ? 33.13958 35.69229 -28.85764 1.000 32.37735 375 VAL D CA 1
ATOM 10578 C C . VAL B 1 348 ? 32.63417 34.37139 -29.42305 1.000 29.10805 375 VAL D C 1
ATOM 10579 O O . VAL B 1 348 ? 31.77591 34.33692 -30.30788 1.000 28.71713 375 VAL D O 1
ATOM 10592 N N . VAL B 1 349 ? 33.18800 33.27559 -28.91331 1.000 30.68656 376 VAL D N 1
ATOM 10593 C CA . VAL B 1 349 ? 32.77192 31.93520 -29.31078 1.000 31.43784 376 VAL D CA 1
ATOM 10594 C C . VAL B 1 349 ? 31.76161 31.42453 -28.29617 1.000 36.50561 376 VAL D C 1
ATOM 10595 O O . VAL B 1 349 ? 31.93408 31.61327 -27.08490 1.000 33.09849 376 VAL D O 1
ATOM 10608 N N . VAL B 1 350 ? 30.70465 30.77321 -28.78477 1.000 30.23778 377 VAL D N 1
ATOM 10609 C CA . VAL B 1 350 ? 29.69175 30.18594 -27.91991 1.000 36.00650 377 VAL D CA 1
ATOM 10610 C C . VAL B 1 350 ? 29.51819 28.71517 -28.27516 1.000 33.42254 377 VAL D C 1
ATOM 10611 O O . VAL B 1 350 ? 29.90233 28.25770 -29.35377 1.000 36.57323 377 VAL D O 1
ATOM 10624 N N . LYS B 1 351 ? 28.93378 27.97435 -27.33468 1.000 32.10274 378 LYS D N 1
ATOM 10625 C CA . LYS B 1 351 ? 28.68000 26.54808 -27.47620 1.000 34.77170 378 LYS D CA 1
ATOM 10626 C C . LYS B 1 351 ? 27.21230 26.27206 -27.18811 1.000 36.60645 378 LYS D C 1
ATOM 10627 O O . LYS B 1 351 ? 26.65055 26.80316 -26.22523 1.000 29.72589 378 LYS D O 1
ATOM 10646 N N . LEU B 1 352 ? 26.59104 25.44213 -28.02309 1.000 35.02182 379 LEU D N 1
ATOM 10647 C CA . LEU B 1 352 ? 25.19157 25.07251 -27.84663 1.000 37.51967 379 LEU D CA 1
ATOM 10648 C C . LEU B 1 352 ? 25.12630 23.90464 -26.86713 1.000 37.39153 379 LEU D C 1
ATOM 10649 O O . LEU B 1 352 ? 25.45751 22.76785 -27.22315 1.000 39.79178 379 LEU D O 1
ATOM 10665 N N . GLU B 1 353 ? 24.71033 24.18493 -25.63663 1.000 39.27005 380 GLU D N 1
ATOM 10666 C CA . GLU B 1 353 ? 24.62630 23.17709 -24.58735 1.000 48.83441 380 GLU D CA 1
ATOM 10667 C C . GLU B 1 353 ? 23.19396 23.10137 -24.08136 1.000 52.91525 380 GLU D C 1
ATOM 10668 O O . GLU B 1 353 ? 22.65812 24.09305 -23.57209 1.000 38.88483 380 GLU D O 1
ATOM 10680 N N . LYS B 1 354 ? 22.58763 21.92631 -24.22022 1.000 51.13720 381 LYS D N 1
ATOM 10681 C CA . LYS B 1 354 ? 21.22187 21.65865 -23.77519 1.000 53.58340 381 LYS D CA 1
ATOM 10682 C C . LYS B 1 354 ? 20.31374 22.86090 -24.03704 1.000 42.18602 381 LYS D C 1
ATOM 10683 O O . LYS B 1 354 ? 19.66554 23.40303 -23.14181 1.000 36.61004 381 LYS D O 1
ATOM 10702 N N . GLY B 1 355 ? 20.29269 23.28342 -25.30193 1.000 45.07546 382 GLY D N 1
ATOM 10703 C CA . GLY B 1 355 ? 19.38338 24.30587 -25.76478 1.000 41.69025 382 GLY D CA 1
ATOM 10704 C C . GLY B 1 355 ? 19.84507 25.73969 -25.57736 1.000 36.36853 382 GLY D C 1
ATOM 10705 O O . GLY B 1 355 ? 19.27738 26.63930 -26.20751 1.000 37.74482 382 GLY D O 1
ATOM 10709 N N . GLN B 1 356 ? 20.84781 25.98196 -24.73870 1.000 34.26579 383 GLN D N 1
ATOM 10710 C CA . GLN B 1 356 ? 21.31541 27.32907 -24.44637 1.000 42.57848 383 GLN D CA 1
ATOM 10711 C C . GLN B 1 356 ? 22.66976 27.58507 -25.09635 1.000 36.12749 383 GLN D C 1
ATOM 10712 O O . GLN B 1 356 ? 23.46919 26.66607 -25.29381 1.000 34.75509 383 GLN D O 1
ATOM 10716 N N . TRP B 1 357 ? 22.91853 28.85200 -25.42303 1.000 35.66497 384 TRP D N 1
ATOM 10717 C CA . TRP B 1 357 ? 24.19493 29.28648 -25.98235 1.000 39.65454 384 TRP D CA 1
ATOM 10718 C C . TRP B 1 357 ? 25.09005 29.74333 -24.83328 1.000 38.15793 384 TRP D C 1
ATOM 10719 O O . TRP B 1 357 ? 24.79495 30.74152 -24.16724 1.000 33.30577 384 TRP D O 1
ATOM 10740 N N . LYS B 1 358 ? 26.18338 29.01989 -24.60274 1.000 35.01926 385 LYS D N 1
ATOM 10741 C CA . LYS B 1 358 ? 27.06089 29.25976 -23.46425 1.000 35.88736 385 LYS D CA 1
ATOM 10742 C C . LYS B 1 358 ? 28.43101 29.72571 -23.93783 1.000 38.17489 385 LYS D C 1
ATOM 10743 O O . LYS B 1 358 ? 29.03094 29.11276 -24.82798 1.000 29.87963 385 LYS D O 1
ATOM 10762 N N . LEU B 1 359 ? 28.92196 30.80056 -23.32349 1.000 35.62596 386 LEU D N 1
ATOM 10763 C CA . LEU B 1 359 ? 30.21484 31.36947 -23.68138 1.000 41.89216 386 LEU D CA 1
ATOM 10764 C C . LEU B 1 359 ? 31.33932 30.37185 -23.43189 1.000 38.18485 386 LEU D C 1
ATOM 10765 O O . LEU B 1 359 ? 31.40668 29.74254 -22.37275 1.000 43.74662 386 LEU D O 1
ATOM 10781 N N . VAL B 1 360 ? 32.22490 30.23143 -24.41684 1.000 45.00054 387 VAL D N 1
ATOM 10782 C CA . VAL B 1 360 ? 33.41791 29.39941 -24.29202 1.000 39.48672 387 VAL D CA 1
ATOM 10783 C C . VAL B 1 360 ? 34.51628 30.29251 -23.72259 1.000 53.39607 387 VAL D C 1
ATOM 10784 O O . VAL B 1 360 ? 35.09593 31.11650 -24.43184 1.000 49.45292 387 VAL D O 1
ATOM 10797 N N . LYS B 1 361 ? 34.80316 30.12719 -22.43538 1.000 66.69808 388 LYS D N 1
ATOM 10798 C CA . LYS B 1 361 ? 35.75006 30.99620 -21.74527 1.000 63.99657 388 LYS D CA 1
ATOM 10799 C C . LYS B 1 361 ? 37.17568 30.46899 -21.87308 1.000 68.48796 388 LYS D C 1
ATOM 10800 O O . LYS B 1 361 ? 38.12857 31.12324 -21.44827 1.000 70.81042 388 LYS D O 1
ATOM 10819 N N . ALA C 1 1 ? 30.53602 35.77677 44.91389 1.000 76.56863 28 ALA C N 1
ATOM 10820 C CA . ALA C 1 1 ? 30.36196 35.50884 43.49217 1.000 72.39522 28 ALA C CA 1
ATOM 10821 C C . ALA C 1 1 ? 30.30104 34.00961 43.22375 1.000 79.35703 28 ALA C C 1
ATOM 10822 O O . ALA C 1 1 ? 30.69252 33.55008 42.15071 1.000 80.20199 28 ALA C O 1
ATOM 10828 N N . ASP C 1 2 ? 29.80831 33.24608 44.19635 1.000 60.28027 29 ASP C N 1
ATOM 10829 C CA . ASP C 1 2 ? 29.75048 31.79915 44.05026 1.000 64.03636 29 ASP C CA 1
ATOM 10830 C C . ASP C 1 2 ? 28.70579 31.23176 44.99957 1.000 58.58949 29 ASP C C 1
ATOM 10831 O O . ASP C 1 2 ? 28.63085 31.63532 46.16299 1.000 52.98915 29 ASP C O 1
ATOM 10840 N N . LEU C 1 3 ? 27.90632 30.29581 44.49097 1.000 54.44940 30 LEU C N 1
ATOM 10841 C CA . LEU C 1 3 ? 26.97448 29.54957 45.32470 1.000 49.81731 30 LEU C CA 1
ATOM 10842 C C . LEU C 1 3 ? 27.71207 28.39436 45.99206 1.000 53.36550 30 LEU C C 1
ATOM 10843 O O . LEU C 1 3 ? 28.35918 27.58769 45.31643 1.000 55.98234 30 LEU C O 1
ATOM 10859 N N . LYS C 1 4 ? 27.61901 28.31813 47.31637 1.000 51.15213 31 LYS C N 1
ATOM 10860 C CA . LYS C 1 4 ? 28.31880 27.30562 48.09649 1.000 49.74856 31 LYS C CA 1
ATOM 10861 C C . LYS C 1 4 ? 27.37055 26.14436 48.37098 1.000 49.38111 31 LYS C C 1
ATOM 10862 O O . LYS C 1 4 ? 26.30409 26.33583 48.96625 1.000 49.31263 31 LYS C O 1
ATOM 10881 N N . VAL C 1 5 ? 27.76059 24.94619 47.94075 1.000 47.19886 32 VAL C N 1
ATOM 10882 C CA . VAL C 1 5 ? 26.95992 23.74116 48.11556 1.000 46.27432 32 VAL C CA 1
ATOM 10883 C C . VAL C 1 5 ? 27.75911 22.73983 48.93553 1.000 47.04000 32 VAL C C 1
ATOM 10884 O O . VAL C 1 5 ? 28.97636 22.60808 48.76418 1.000 46.81623 32 VAL C O 1
ATOM 10897 N N . GLY C 1 6 ? 27.06691 22.03342 49.82267 1.000 40.69524 33 GLY C N 1
ATOM 10898 C CA . GLY C 1 6 ? 27.69806 21.08956 50.72844 1.000 44.95156 33 GLY C CA 1
ATOM 10899 C C . GLY C 1 6 ? 27.52190 19.65401 50.26507 1.000 37.34702 33 GLY C C 1
ATOM 10900 O O . GLY C 1 6 ? 26.43462 19.24981 49.85411 1.000 41.18114 33 GLY C O 1
ATOM 10904 N N . PHE C 1 7 ? 28.60931 18.88904 50.34783 1.000 39.65971 34 PHE C N 1
ATOM 10905 C CA . PHE C 1 7 ? 28.62399 17.48037 49.97112 1.000 43.08588 34 PHE C CA 1
ATOM 10906 C C . PHE C 1 7 ? 29.35546 16.69790 51.04936 1.000 48.38978 34 PHE C C 1
ATOM 10907 O O . PHE C 1 7 ? 30.50992 17.00357 51.36559 1.000 34.86335 34 PHE C O 1
ATOM 10924 N N . ILE C 1 8 ? 28.68382 15.69828 51.61416 1.000 42.53311 35 ILE C N 1
ATOM 10925 C CA . ILE C 1 8 ? 29.28313 14.77337 52.56749 1.000 39.45527 35 ILE C CA 1
ATOM 10926 C C . ILE C 1 8 ? 29.07530 13.36254 52.03710 1.000 43.83284 35 ILE C C 1
ATOM 10927 O O . ILE C 1 8 ? 27.95732 12.99889 51.65566 1.000 44.57611 35 ILE C O 1
ATOM 10943 N N . THR C 1 9 ? 30.15057 12.57874 51.99682 1.000 42.86518 36 THR C N 1
ATOM 10944 C CA . THR C 1 9 ? 30.08395 11.17733 51.60684 1.000 44.09653 36 THR C CA 1
ATOM 10945 C C . THR C 1 9 ? 31.09365 10.40372 52.44633 1.000 51.49266 36 THR C C 1
ATOM 10946 O O . THR C 1 9 ? 31.83182 10.97902 53.25237 1.000 42.34356 36 THR C O 1
ATOM 10957 N N . SER C 1 10 ? 31.12515 9.08797 52.25824 1.000 48.59066 37 SER C N 1
ATOM 10958 C CA . SER C 1 10 ? 31.99020 8.19708 53.02912 1.000 44.58131 37 SER C CA 1
ATOM 10959 C C . SER C 1 10 ? 33.13169 7.74200 52.12343 1.000 52.32589 37 SER C C 1
ATOM 10960 O O . SER C 1 10 ? 33.00240 6.77404 51.37405 1.000 50.43193 37 SER C O 1
ATOM 10968 N N . LEU C 1 11 ? 34.25879 8.44440 52.20469 1.000 54.22144 38 LEU C N 1
ATOM 10969 C CA . LEU C 1 11 ? 35.42054 8.14287 51.38261 1.000 53.13792 38 LEU C CA 1
ATOM 10970 C C . LEU C 1 11 ? 36.45357 7.28388 52.10014 1.000 53.13306 38 LEU C C 1
ATOM 10971 O O . LEU C 1 11 ? 37.45737 6.91158 51.48447 1.000 51.69972 38 LEU C O 1
ATOM 10987 N N . SER C 1 12 ? 36.23190 6.94618 53.37358 1.000 62.81882 39 SER C N 1
ATOM 10988 C CA . SER C 1 12 ? 37.25054 6.24151 54.14934 1.000 63.11838 39 SER C CA 1
ATOM 10989 C C . SER C 1 12 ? 36.72894 5.14035 55.06169 1.000 68.51157 39 SER C C 1
ATOM 10990 O O . SER C 1 12 ? 37.52225 4.27299 55.44327 1.000 66.97959 39 SER C O 1
ATOM 10998 N N . GLY C 1 13 ? 35.45253 5.12292 55.43439 1.000 64.66372 40 GLY C N 1
ATOM 10999 C CA . GLY C 1 13 ? 34.96433 4.16807 56.40378 1.000 67.41006 40 GLY C CA 1
ATOM 11000 C C . GLY C 1 13 ? 34.63979 2.81591 55.80013 1.000 51.42934 40 GLY C C 1
ATOM 11001 O O . GLY C 1 13 ? 35.05982 2.49374 54.68602 1.000 51.45038 40 GLY C O 1
ATOM 11005 N N . PRO C 1 14 ? 33.89889 1.98348 56.54249 1.000 54.78702 41 PRO C N 1
ATOM 11006 C CA . PRO C 1 14 ? 33.41392 0.71987 55.95906 1.000 51.94848 41 PRO C CA 1
ATOM 11007 C C . PRO C 1 14 ? 32.31617 0.90319 54.92457 1.000 55.52400 41 PRO C C 1
ATOM 11008 O O . PRO C 1 14 ? 32.02780 -0.04291 54.18203 1.000 55.10268 41 PRO C O 1
ATOM 11019 N N . VAL C 1 15 ? 31.68857 2.07618 54.85768 1.000 52.14899 42 VAL C N 1
ATOM 11020 C CA . VAL C 1 15 ? 30.68925 2.37583 53.83411 1.000 47.38026 42 VAL C CA 1
ATOM 11021 C C . VAL C 1 15 ? 31.41263 3.00348 52.64603 1.000 52.44106 42 VAL C C 1
ATOM 11022 O O . VAL C 1 15 ? 30.78690 3.40214 51.65734 1.000 55.51881 42 VAL C O 1
ATOM 11035 N N . SER C 1 16 ? 32.74778 3.04463 52.71573 1.000 55.97552 43 SER C N 1
ATOM 11036 C CA . SER C 1 16 ? 33.54192 3.57745 51.61202 1.000 52.05697 43 SER C CA 1
ATOM 11037 C C . SER C 1 16 ? 33.18283 2.93142 50.28036 1.000 53.89464 43 SER C C 1
ATOM 11038 O O . SER C 1 16 ? 33.35275 3.55219 49.22420 1.000 45.50568 43 SER C O 1
ATOM 11046 N N . SER C 1 17 ? 32.70100 1.68597 50.30171 1.000 53.99016 44 SER C N 1
ATOM 11047 C CA . SER C 1 17 ? 32.32700 1.02334 49.05816 1.000 55.83929 44 SER C CA 1
ATOM 11048 C C . SER C 1 17 ? 31.16902 1.73326 48.36764 1.000 50.43379 44 SER C C 1
ATOM 11049 O O . SER C 1 17 ? 31.02463 1.62031 47.14426 1.000 49.36610 44 SER C O 1
ATOM 11057 N N . LEU C 1 18 ? 30.34912 2.46385 49.12059 1.000 48.14698 45 LEU C N 1
ATOM 11058 C CA . LEU C 1 18 ? 29.26283 3.24572 48.54781 1.000 48.39747 45 LEU C CA 1
ATOM 11059 C C . LEU C 1 18 ? 29.61110 4.71533 48.36491 1.000 47.12618 45 LEU C C 1
ATOM 11060 O O . LEU C 1 18 ? 29.05994 5.36200 47.46824 1.000 44.35011 45 LEU C O 1
ATOM 11076 N N . GLY C 1 19 ? 30.52317 5.25335 49.17889 1.000 51.88302 46 GLY C N 1
ATOM 11077 C CA . GLY C 1 19 ? 30.77412 6.68307 49.16074 1.000 41.83053 46 GLY C CA 1
ATOM 11078 C C . GLY C 1 19 ? 31.59419 7.16487 47.98520 1.000 43.06191 46 GLY C C 1
ATOM 11079 O O . GLY C 1 19 ? 31.37897 8.27901 47.49705 1.000 42.97246 46 GLY C O 1
ATOM 11083 N N . ILE C 1 20 ? 32.54436 6.36088 47.51964 1.000 46.67260 47 ILE C N 1
ATOM 11084 C CA . ILE C 1 20 ? 33.37267 6.75663 46.38151 1.000 42.30931 47 ILE C CA 1
ATOM 11085 C C . ILE C 1 20 ? 32.50349 6.75959 45.12701 1.000 40.29164 47 ILE C C 1
ATOM 11086 O O . ILE C 1 20 ? 32.61604 7.68788 44.31423 1.000 41.75484 47 ILE C O 1
ATOM 11102 N N . PRO C 1 21 ? 31.62651 5.76962 44.91921 1.000 43.90026 48 PRO C N 1
ATOM 11103 C CA . PRO C 1 21 ? 30.65370 5.90382 43.81851 1.000 44.49212 48 PRO C CA 1
ATOM 11104 C C . PRO C 1 21 ? 29.82786 7.17718 43.90231 1.000 38.70526 48 PRO C C 1
ATOM 11105 O O . PRO C 1 21 ? 29.67647 7.88162 42.89506 1.000 35.92743 48 PRO C O 1
ATOM 11116 N N . TYR C 1 22 ? 29.27799 7.49154 45.07938 1.000 39.76174 49 TYR C N 1
ATOM 11117 C CA . TYR C 1 22 ? 28.53471 8.73872 45.23338 1.000 40.06602 49 TYR C CA 1
ATOM 11118 C C . TYR C 1 22 ? 29.37230 9.92925 44.78051 1.000 39.82182 49 TYR C C 1
ATOM 11119 O O . TYR C 1 22 ? 28.87245 10.82870 44.09540 1.000 37.98447 49 TYR C O 1
ATOM 11137 N N . GLU C 1 23 ? 30.65679 9.94686 45.14916 1.000 41.25985 50 GLU C N 1
ATOM 11138 C CA . GLU C 1 23 ? 31.52332 11.05002 44.74747 1.000 42.06037 50 GLU C CA 1
ATOM 11139 C C . GLU C 1 23 ? 31.76135 11.04735 43.24281 1.000 37.18217 50 GLU C C 1
ATOM 11140 O O . GLU C 1 23 ? 31.76290 12.10921 42.60863 1.000 34.15514 50 GLU C O 1
ATOM 11152 N N . LYS C 1 24 ? 31.98568 9.86930 42.65386 1.000 39.18539 51 LYS C N 1
ATOM 11153 C CA . LYS C 1 24 ? 32.09000 9.79847 41.20074 1.000 42.70483 51 LYS C CA 1
ATOM 11154 C C . LYS C 1 24 ? 30.83052 10.34452 40.54310 1.000 34.04698 51 LYS C C 1
ATOM 11155 O O . LYS C 1 24 ? 30.90181 10.95398 39.46965 1.000 34.80823 51 LYS C O 1
ATOM 11174 N N . GLY C 1 25 ? 29.67269 10.14528 41.17506 1.000 31.50694 52 GLY C N 1
ATOM 11175 C CA . GLY C 1 25 ? 28.46516 10.79319 40.69504 1.000 38.98269 52 GLY C CA 1
ATOM 11176 C C . GLY C 1 25 ? 28.54959 12.30470 40.78201 1.000 41.84391 52 GLY C C 1
ATOM 11177 O O . GLY C 1 25 ? 28.03663 13.01649 39.91436 1.000 40.83860 52 GLY C O 1
ATOM 11181 N N . MET C 1 26 ? 29.20394 12.81566 41.82907 1.000 39.29194 53 MET C N 1
ATOM 11182 C CA . MET C 1 26 ? 29.34833 14.26058 41.98404 1.000 31.01239 53 MET C CA 1
ATOM 11183 C C . MET C 1 26 ? 30.30625 14.82837 40.94444 1.000 39.10674 53 MET C C 1
ATOM 11184 O O . MET C 1 26 ? 30.09710 15.93807 40.43931 1.000 35.12507 53 MET C O 1
ATOM 11198 N N . LYS C 1 27 ? 31.35910 14.08106 40.60582 1.000 37.90644 54 LYS C N 1
ATOM 11199 C CA . LYS C 1 27 ? 32.23544 14.50212 39.51832 1.000 41.24639 54 LYS C CA 1
ATOM 11200 C C . LYS C 1 27 ? 31.47867 14.55562 38.19814 1.000 33.96936 54 LYS C C 1
ATOM 11201 O O . LYS C 1 27 ? 31.74497 15.41907 37.35564 1.000 39.14485 54 LYS C O 1
ATOM 11220 N N . ALA C 1 28 ? 30.53018 13.63385 37.99731 1.000 41.70871 55 ALA C N 1
ATOM 11221 C CA . ALA C 1 28 ? 29.70570 13.67134 36.79443 1.000 36.59638 55 ALA C CA 1
ATOM 11222 C C . ALA C 1 28 ? 28.77339 14.87408 36.79515 1.000 33.34760 55 ALA C C 1
ATOM 11223 O O . ALA C 1 28 ? 28.48712 15.43857 35.73325 1.000 36.45946 55 ALA C O 1
ATOM 11230 N N . ALA C 1 29 ? 28.29760 15.27942 37.97341 1.000 34.47468 56 ALA C N 1
ATOM 11231 C CA . ALA C 1 29 ? 27.33856 16.37478 38.05797 1.000 38.13253 56 ALA C CA 1
ATOM 11232 C C . ALA C 1 29 ? 28.00682 17.71526 37.77380 1.000 37.90467 56 ALA C C 1
ATOM 11233 O O . ALA C 1 29 ? 27.46951 18.54412 37.03025 1.000 43.90807 56 ALA C O 1
ATOM 11240 N N . ILE C 1 30 ? 29.17893 17.94860 38.36732 1.000 34.28404 57 ILE C N 1
ATOM 11241 C CA . ILE C 1 30 ? 29.91821 19.18137 38.10690 1.000 41.83343 57 ILE C CA 1
ATOM 11242 C C . ILE C 1 30 ? 30.31576 19.25934 36.63832 1.000 43.80598 57 ILE C C 1
ATOM 11243 O O . ILE C 1 30 ? 30.21965 20.31971 36.00811 1.000 44.91436 57 ILE C O 1
ATOM 11259 N N . ALA C 1 31 ? 30.77626 18.14072 36.07201 1.000 39.14463 58 ALA C N 1
ATOM 11260 C CA . ALA C 1 31 ? 31.12979 18.11162 34.65824 1.000 40.70295 58 ALA C CA 1
ATOM 11261 C C . ALA C 1 31 ? 29.92350 18.35695 33.76362 1.000 36.97832 58 ALA C C 1
ATOM 11262 O O . ALA C 1 31 ? 30.08948 18.78320 32.61600 1.000 46.52355 58 ALA C O 1
ATOM 11269 N N . TYR C 1 32 ? 28.71614 18.10021 34.26551 1.000 40.02551 59 TYR C N 1
ATOM 11270 C CA . TYR C 1 32 ? 27.50290 18.30486 33.48173 1.000 45.81915 59 TYR C CA 1
ATOM 11271 C C . TYR C 1 32 ? 27.07218 19.76757 33.50189 1.000 37.97027 59 TYR C C 1
ATOM 11272 O O . TYR C 1 32 ? 26.78715 20.35182 32.45061 1.000 42.33123 59 TYR C O 1
ATOM 11290 N N . LYS C 1 33 ? 27.03538 20.37769 34.68539 1.000 39.46882 60 LYS C N 1
ATOM 11291 C CA . LYS C 1 33 ? 26.60105 21.76684 34.82750 1.000 43.91201 60 LYS C CA 1
ATOM 11292 C C . LYS C 1 33 ? 27.04382 22.26238 36.19362 1.000 44.35948 60 LYS C C 1
ATOM 11293 O O . LYS C 1 33 ? 26.63847 21.69717 37.21451 1.000 42.27635 60 LYS C O 1
ATOM 11312 N N . SER C 1 34 ? 27.86944 23.30594 36.21751 1.000 48.64477 61 SER C N 1
ATOM 11313 C CA . SER C 1 34 ? 28.39350 23.87418 37.45353 1.000 51.30566 61 SER C CA 1
ATOM 11314 C C . SER C 1 34 ? 28.05464 25.35693 37.55686 1.000 44.65077 61 SER C C 1
ATOM 11315 O O . SER C 1 34 ? 28.86049 26.17007 38.01509 1.000 44.07167 61 SER C O 1
ATOM 11323 N N . ASP C 1 35 ? 26.84809 25.72072 37.12697 1.000 47.60319 62 ASP C N 1
ATOM 11324 C CA . ASP C 1 35 ? 26.36511 27.08895 37.23506 1.000 49.55895 62 ASP C CA 1
ATOM 11325 C C . ASP C 1 35 ? 24.84982 27.06131 37.36553 1.000 51.34044 62 ASP C C 1
ATOM 11326 O O . ASP C 1 35 ? 24.19730 26.06935 37.03295 1.000 44.24145 62 ASP C O 1
ATOM 11335 N N . VAL C 1 36 ? 24.29763 28.16289 37.86764 1.000 48.45223 63 VAL C N 1
ATOM 11336 C CA . VAL C 1 36 ? 22.85513 28.37911 37.91877 1.000 50.55243 63 VAL C CA 1
ATOM 11337 C C . VAL C 1 36 ? 22.60266 29.73529 37.27036 1.000 47.03338 63 VAL C C 1
ATOM 11338 O O . VAL C 1 36 ? 22.81095 30.77964 37.89835 1.000 52.31674 63 VAL C O 1
ATOM 11351 N N . GLY C 1 37 ? 22.15443 29.72729 36.01764 1.000 50.99334 64 GLY C N 1
ATOM 11352 C CA . GLY C 1 37 ? 21.94452 30.97313 35.30274 1.000 44.56330 64 GLY C CA 1
ATOM 11353 C C . GLY C 1 37 ? 23.21486 31.75995 35.08496 1.000 47.68581 64 GLY C C 1
ATOM 11354 O O . GLY C 1 37 ? 23.17959 32.99572 35.06445 1.000 44.25008 64 GLY C O 1
ATOM 11358 N N . GLY C 1 38 ? 24.34505 31.07228 34.92140 1.000 44.89018 65 GLY C N 1
ATOM 11359 C CA . GLY C 1 38 ? 25.63133 31.71044 34.78718 1.000 42.76816 65 GLY C CA 1
ATOM 11360 C C . GLY C 1 38 ? 26.41520 31.83461 36.07593 1.000 43.29622 65 GLY C C 1
ATOM 11361 O O . GLY C 1 38 ? 27.64612 31.94335 36.02869 1.000 48.66072 65 GLY C O 1
ATOM 11365 N N . ARG C 1 39 ? 25.74161 31.81582 37.22309 1.000 46.53023 66 ARG C N 1
ATOM 11366 C CA . ARG C 1 39 ? 26.40851 31.94508 38.51302 1.000 50.51421 66 ARG C CA 1
ATOM 11367 C C . ARG C 1 39 ? 27.08826 30.62848 38.87226 1.000 50.74496 66 ARG C C 1
ATOM 11368 O O . ARG C 1 39 ? 26.42199 29.59724 39.00907 1.000 48.59416 66 ARG C O 1
ATOM 11389 N N . LYS C 1 40 ? 28.40896 30.66606 39.03437 1.000 54.09166 67 LYS C N 1
ATOM 11390 C CA . LYS C 1 40 ? 29.17492 29.45443 39.28392 1.000 49.65409 67 LYS C CA 1
ATOM 11391 C C . LYS C 1 40 ? 28.89081 28.91168 40.68354 1.000 50.03417 67 LYS C C 1
ATOM 11392 O O . LYS C 1 40 ? 28.41975 29.62346 41.57508 1.000 52.77047 67 LYS C O 1
ATOM 11411 N N . ILE C 1 41 ? 29.19366 27.62735 40.86835 1.000 54.08386 68 ILE C N 1
ATOM 11412 C CA . ILE C 1 41 ? 28.94113 26.91463 42.11575 1.000 52.59632 68 ILE C CA 1
ATOM 11413 C C . ILE C 1 41 ? 30.27356 26.44424 42.68361 1.000 50.90957 68 ILE C C 1
ATOM 11414 O O . ILE C 1 41 ? 31.11031 25.90480 41.95000 1.000 49.53282 68 ILE C O 1
ATOM 11430 N N . GLN C 1 42 ? 30.46751 26.64783 43.98543 1.000 49.24864 69 GLN C N 1
ATOM 11431 C CA . GLN C 1 42 ? 31.64069 26.15975 44.70066 1.000 54.96382 69 GLN C CA 1
ATOM 11432 C C . GLN C 1 42 ? 31.20379 25.02070 45.61089 1.000 53.53919 69 GLN C C 1
ATOM 11433 O O . GLN C 1 42 ? 30.37274 25.21919 46.50416 1.000 52.19454 69 GLN C O 1
ATOM 11447 N N . LEU C 1 43 ? 31.76556 23.83816 45.38702 1.000 52.35054 70 LEU C N 1
ATOM 11448 C CA . LEU C 1 43 ? 31.44258 22.66252 46.18273 1.000 50.66626 70 LEU C CA 1
ATOM 11449 C C . LEU C 1 43 ? 32.35840 22.59537 47.40004 1.000 46.80708 70 LEU C C 1
ATOM 11450 O O . LEU C 1 43 ? 33.57595 22.76419 47.28051 1.000 44.82151 70 LEU C O 1
ATOM 11466 N N . VAL C 1 44 ? 31.76367 22.36547 48.56860 1.000 51.85438 71 VAL C N 1
ATOM 11467 C CA . VAL C 1 44 ? 32.49027 22.16147 49.81724 1.000 43.90798 71 VAL C CA 1
ATOM 11468 C C . VAL C 1 44 ? 32.25480 20.71708 50.23548 1.000 48.86586 71 VAL C C 1
ATOM 11469 O O . VAL C 1 44 ? 31.12783 20.33703 50.57786 1.000 42.91798 71 VAL C O 1
ATOM 11482 N N . GLN C 1 45 ? 33.31241 19.91110 50.21591 1.000 44.78742 72 GLN C N 1
ATOM 11483 C CA . GLN C 1 45 ? 33.20903 18.47360 50.41938 1.000 37.49367 72 GLN C CA 1
ATOM 11484 C C . GLN C 1 45 ? 34.00233 18.05387 51.64769 1.000 39.60120 72 GLN C C 1
ATOM 11485 O O . GLN C 1 45 ? 35.08442 18.58540 51.91437 1.000 47.22608 72 GLN C O 1
ATOM 11499 N N . LEU C 1 46 ? 33.45052 17.09672 52.39197 1.000 40.25592 73 LEU C N 1
ATOM 11500 C CA . LEU C 1 46 ? 34.10408 16.53603 53.56497 1.000 40.79573 73 LEU C CA 1
ATOM 11501 C C . LEU C 1 46 ? 33.69069 15.07650 53.68955 1.000 41.86630 73 LEU C C 1
ATOM 11502 O O . LEU C 1 46 ? 32.54166 14.72497 53.40881 1.000 47.21612 73 LEU C O 1
ATOM 11518 N N . ASP C 1 47 ? 34.63026 14.23553 54.10956 1.000 43.01560 74 ASP C N 1
ATOM 11519 C CA . ASP C 1 47 ? 34.39053 12.81035 54.29702 1.000 43.93538 74 ASP C CA 1
ATOM 11520 C C . ASP C 1 47 ? 34.08955 12.54315 55.76583 1.000 43.38914 74 ASP C C 1
ATOM 11521 O O . ASP C 1 47 ? 34.80875 13.02339 56.64732 1.000 49.55813 74 ASP C O 1
ATOM 11530 N N . ASP C 1 48 ? 33.02554 11.78383 56.02492 1.000 43.92271 75 ASP C N 1
ATOM 11531 C CA . ASP C 1 48 ? 32.58236 11.51332 57.38625 1.000 41.86544 75 ASP C CA 1
ATOM 11532 C C . ASP C 1 48 ? 33.17173 10.23448 57.96731 1.000 48.13953 75 ASP C C 1
ATOM 11533 O O . ASP C 1 48 ? 32.83003 9.87242 59.09790 1.000 54.56170 75 ASP C O 1
ATOM 11542 N N . ALA C 1 49 ? 34.04334 9.54558 57.23149 1.000 47.97371 76 ALA C N 1
ATOM 11543 C CA . ALA C 1 49 ? 34.64447 8.30001 57.70576 1.000 58.75336 76 ALA C CA 1
ATOM 11544 C C . ALA C 1 49 ? 33.57546 7.29666 58.13152 1.000 54.00963 76 ALA C C 1
ATOM 11545 O O . ALA C 1 49 ? 33.79407 6.47247 59.02184 1.000 53.70959 76 ALA C O 1
ATOM 11552 N N . SER C 1 50 ? 32.40472 7.36950 57.49873 1.000 51.27482 77 SER C N 1
ATOM 11553 C CA . SER C 1 50 ? 31.30064 6.44220 57.73108 1.000 49.78087 77 SER C CA 1
ATOM 11554 C C . SER C 1 50 ? 30.79085 6.47425 59.16658 1.000 51.25191 77 SER C C 1
ATOM 11555 O O . SER C 1 50 ? 30.11165 5.53993 59.60415 1.000 49.45521 77 SER C O 1
ATOM 11563 N N . ASP C 1 51 ? 31.09880 7.52842 59.91653 1.000 55.02761 78 ASP C N 1
ATOM 11564 C CA . ASP C 1 51 ? 30.65816 7.62822 61.29947 1.000 51.50514 78 ASP C CA 1
ATOM 11565 C C . ASP C 1 51 ? 29.61495 8.72529 61.43418 1.000 49.25135 78 ASP C C 1
ATOM 11566 O O . ASP C 1 51 ? 29.84467 9.84646 60.96142 1.000 49.04146 78 ASP C O 1
ATOM 11575 N N . PRO C 1 52 ? 28.46133 8.45144 62.05397 1.000 48.56349 79 PRO C N 1
ATOM 11576 C CA . PRO C 1 52 ? 27.42652 9.49751 62.14074 1.000 49.11082 79 PRO C CA 1
ATOM 11577 C C . PRO C 1 52 ? 27.87519 10.75358 62.87020 1.000 49.82307 79 PRO C C 1
ATOM 11578 O O . PRO C 1 52 ? 27.59935 11.86360 62.39762 1.000 48.76342 79 PRO C O 1
ATOM 11589 N N . SER C 1 53 ? 28.55523 10.61878 64.01160 1.000 46.65674 80 SER C N 1
ATOM 11590 C CA . SER C 1 53 ? 28.94868 11.80365 64.76874 1.000 47.19535 80 SER C CA 1
ATOM 11591 C C . SER C 1 53 ? 29.88556 12.68997 63.95616 1.000 45.34326 80 SER C C 1
ATOM 11592 O O . SER C 1 53 ? 29.80965 13.92207 64.03304 1.000 47.82102 80 SER C O 1
ATOM 11600 N N . THR C 1 54 ? 30.77630 12.08180 63.16962 1.000 43.66725 81 THR C N 1
ATOM 11601 C CA . THR C 1 54 ? 31.65572 12.86691 62.30972 1.000 45.11275 81 THR C CA 1
ATOM 11602 C C . THR C 1 54 ? 30.86519 13.58209 61.21892 1.000 48.21170 81 THR C C 1
ATOM 11603 O O . THR C 1 54 ? 31.14593 14.74356 60.90080 1.000 49.28745 81 THR C O 1
ATOM 11614 N N . ALA C 1 55 ? 29.87320 12.90548 60.63353 1.000 44.05379 82 ALA C N 1
ATOM 11615 C CA . ALA C 1 55 ? 29.07339 13.53129 59.58590 1.000 48.22357 82 ALA C CA 1
ATOM 11616 C C . ALA C 1 55 ? 28.32911 14.74852 60.11802 1.000 47.59265 82 ALA C C 1
ATOM 11617 O O . ALA C 1 55 ? 28.18644 15.75573 59.41463 1.000 49.04821 82 ALA C O 1
ATOM 11624 N N . ALA C 1 56 ? 27.84029 14.67277 61.35786 1.000 49.41387 83 ALA C N 1
ATOM 11625 C CA . ALA C 1 56 ? 27.20901 15.83650 61.97024 1.000 50.19037 83 ALA C CA 1
ATOM 11626 C C . ALA C 1 56 ? 28.22697 16.94361 62.21299 1.000 49.71278 83 ALA C C 1
ATOM 11627 O O . ALA C 1 56 ? 27.95830 18.11732 61.93095 1.000 47.64764 83 ALA C O 1
ATOM 11634 N N . ARG C 1 57 ? 29.40278 16.58527 62.73296 1.000 44.55137 84 ARG C N 1
ATOM 11635 C CA . ARG C 1 57 ? 30.46713 17.56400 62.92724 1.000 44.73845 84 ARG C CA 1
ATOM 11636 C C . ARG C 1 57 ? 30.84387 18.23168 61.61041 1.000 47.10939 84 ARG C C 1
ATOM 11637 O O . ARG C 1 57 ? 30.98216 19.45865 61.53975 1.000 45.13503 84 ARG C O 1
ATOM 11658 N N . ASN C 1 58 ? 31.01696 17.43510 60.55149 1.000 49.99288 85 ASN C N 1
ATOM 11659 C CA . ASN C 1 58 ? 31.37604 18.00073 59.25515 1.000 45.10789 85 ASN C CA 1
ATOM 11660 C C . ASN C 1 58 ? 30.30017 18.95688 58.75519 1.000 46.66994 85 ASN C C 1
ATOM 11661 O O . ASN C 1 58 ? 30.60962 20.02087 58.20660 1.000 49.99590 85 ASN C O 1
ATOM 11672 N N . ALA C 1 59 ? 29.02840 18.59289 58.92750 1.000 43.64256 86 ALA C N 1
ATOM 11673 C CA . ALA C 1 59 ? 27.94830 19.44898 58.45003 1.000 49.62015 86 ALA C CA 1
ATOM 11674 C C . ALA C 1 59 ? 27.97792 20.80314 59.14756 1.000 53.16602 86 ALA C C 1
ATOM 11675 O O . ALA C 1 59 ? 27.85067 21.84911 58.50297 1.000 46.94104 86 ALA C O 1
ATOM 11682 N N . ARG C 1 60 ? 28.15190 20.80441 60.47326 1.000 50.80039 87 ARG C N 1
ATOM 11683 C CA . ARG C 1 60 ? 28.23744 22.06943 61.19646 1.000 50.71331 87 ARG C CA 1
ATOM 11684 C C . ARG C 1 60 ? 29.41868 22.89853 60.71202 1.000 47.91295 87 ARG C C 1
ATOM 11685 O O . ARG C 1 60 ? 29.35148 24.13219 60.71003 1.000 52.66061 87 ARG C O 1
ATOM 11706 N N . LYS C 1 61 ? 30.50032 22.24078 60.28845 1.000 47.59187 88 LYS C N 1
ATOM 11707 C CA . LYS C 1 61 ? 31.64891 22.95558 59.74084 1.000 54.92482 88 LYS C CA 1
ATOM 11708 C C . LYS C 1 61 ? 31.26198 23.72520 58.48426 1.000 51.43590 88 LYS C C 1
ATOM 11709 O O . LYS C 1 61 ? 31.46187 24.94175 58.39264 1.000 60.26305 88 LYS C O 1
ATOM 11728 N N . MET C 1 62 ? 30.70821 23.01958 57.49694 1.000 51.01637 89 MET C N 1
ATOM 11729 C CA . MET C 1 62 ? 30.31463 23.66066 56.24815 1.000 49.64776 89 MET C CA 1
ATO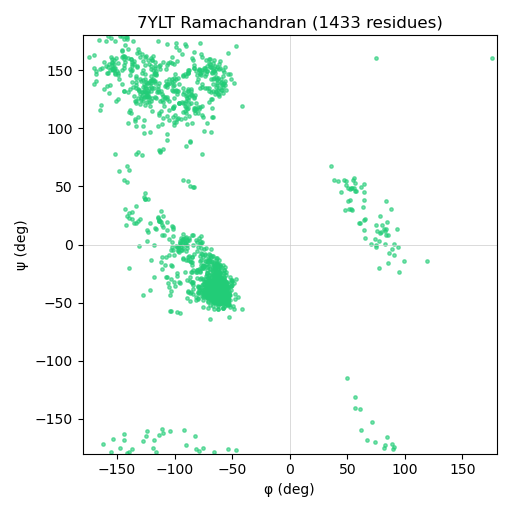M 11730 C C . MET C 1 62 ? 29.26283 24.73659 56.47846 1.000 53.35506 89 MET C C 1
ATOM 11731 O O . MET C 1 62 ? 29.23753 25.74395 55.76132 1.000 52.10865 89 MET C O 1
ATOM 11745 N N . ILE C 1 63 ? 28.39495 24.54652 57.47258 1.000 55.10802 90 ILE C N 1
ATOM 11746 C CA . ILE C 1 63 ? 27.37455 25.54248 57.77921 1.000 48.96880 90 ILE C CA 1
ATOM 11747 C C . ILE C 1 63 ? 27.96643 26.69459 58.58226 1.000 60.52665 90 ILE C C 1
ATOM 11748 O O . ILE C 1 63 ? 27.61253 27.85931 58.36672 1.000 60.62468 90 ILE C O 1
ATOM 11764 N N . ASP C 1 64 ? 28.87169 26.39426 59.51680 1.000 66.63177 91 ASP C N 1
ATOM 11765 C CA . ASP C 1 64 ? 29.45210 27.44196 60.35085 1.000 66.17924 91 ASP C CA 1
ATOM 11766 C C . ASP C 1 64 ? 30.32780 28.38026 59.52885 1.000 68.24954 91 ASP C C 1
ATOM 11767 O O . ASP C 1 64 ? 30.18359 29.60623 59.60255 1.000 75.33381 91 ASP C O 1
ATOM 11776 N N . GLU C 1 65 ? 31.24099 27.81990 58.73511 1.000 59.82229 92 GLU C N 1
ATOM 11777 C CA . GLU C 1 65 ? 32.27891 28.59573 58.06482 1.000 58.71460 92 GLU C CA 1
ATOM 11778 C C . GLU C 1 65 ? 31.89312 28.97723 56.63990 1.000 62.96989 92 GLU C C 1
ATOM 11779 O O . GLU C 1 65 ? 31.85044 30.16422 56.30316 1.000 62.30733 92 GLU C O 1
ATOM 11791 N N . ASP C 1 66 ? 31.62072 27.98904 55.78905 1.000 56.78666 93 ASP C N 1
ATOM 11792 C CA . ASP C 1 66 ? 31.27996 28.26859 54.40097 1.000 58.84414 93 ASP C CA 1
ATOM 11793 C C . ASP C 1 66 ? 29.84648 28.74844 54.22638 1.000 56.13135 93 ASP C C 1
ATOM 11794 O O . ASP C 1 66 ? 29.51378 29.27053 53.15664 1.000 61.13267 93 ASP C O 1
ATOM 11803 N N . LYS C 1 67 ? 29.00192 28.59700 55.24468 1.000 54.23565 94 LYS C N 1
ATOM 11804 C CA . LYS C 1 67 ? 27.60681 29.02945 55.18618 1.000 54.80935 94 LYS C CA 1
ATOM 11805 C C . LYS C 1 67 ? 26.92699 28.49669 53.92417 1.000 56.62334 94 LYS C C 1
ATOM 11806 O O . LYS C 1 67 ? 26.26301 29.22709 53.18392 1.000 52.50980 94 LYS C O 1
ATOM 11825 N N . VAL C 1 68 ? 27.09987 27.19538 53.67939 1.000 51.68076 95 VAL C N 1
ATOM 11826 C CA . VAL C 1 68 ? 26.48505 26.58444 52.51057 1.000 52.41212 95 VAL C CA 1
ATOM 11827 C C . VAL C 1 68 ? 24.96711 26.70862 52.61434 1.000 46.82793 95 VAL C C 1
ATOM 11828 O O . VAL C 1 68 ? 24.39502 26.76089 53.71096 1.000 49.58947 95 VAL C O 1
ATOM 11841 N N . ASP C 1 69 ? 24.30854 26.75974 51.45771 1.000 47.70103 96 ASP C N 1
ATOM 11842 C CA . ASP C 1 69 ? 22.85631 26.84519 51.40637 1.000 42.75212 96 ASP C CA 1
ATOM 11843 C C . ASP C 1 69 ? 22.17850 25.48251 51.45275 1.000 44.82025 96 ASP C C 1
ATOM 11844 O O . ASP C 1 69 ? 20.96668 25.42069 51.68509 1.000 41.42036 96 ASP C O 1
ATOM 11853 N N . VAL C 1 70 ? 22.92108 24.39678 51.23799 1.000 42.86668 97 VAL C N 1
ATOM 11854 C CA . VAL C 1 70 ? 22.33724 23.06229 51.17320 1.000 41.29939 97 VAL C CA 1
ATOM 11855 C C . VAL C 1 70 ? 23.44592 22.04702 51.39562 1.000 36.83139 97 VAL C C 1
ATOM 11856 O O . VAL C 1 70 ? 24.62402 22.33076 51.17022 1.000 43.01618 97 VAL C O 1
ATOM 11869 N N . ILE C 1 71 ? 23.06518 20.85193 51.84147 1.000 31.86523 98 ILE C N 1
ATOM 11870 C CA . ILE C 1 71 ? 23.97659 19.72233 51.96777 1.000 44.86862 98 ILE C CA 1
ATOM 11871 C C . ILE C 1 71 ? 23.36723 18.53774 51.23280 1.000 38.16744 98 ILE C C 1
ATOM 11872 O O . ILE C 1 71 ? 22.14976 18.32800 51.27563 1.000 43.47481 98 ILE C O 1
ATOM 11888 N N . ILE C 1 72 ? 24.21219 17.76574 50.55743 1.000 41.06247 99 ILE C N 1
ATOM 11889 C CA . ILE C 1 72 ? 23.79193 16.55413 49.86181 1.000 50.79057 99 ILE C CA 1
ATOM 11890 C C . ILE C 1 72 ? 24.15241 15.36160 50.73587 1.000 46.93193 99 ILE C C 1
ATOM 11891 O O . ILE C 1 72 ? 25.30932 15.21128 51.14867 1.000 46.84855 99 ILE C O 1
ATOM 11907 N N . GLY C 1 73 ? 23.15865 14.52093 51.02145 1.000 73.16844 100 GLY C N 1
ATOM 11908 C CA . GLY C 1 73 ? 23.28675 13.44621 51.98505 1.000 66.00793 100 GLY C CA 1
ATOM 11909 C C . GLY C 1 73 ? 24.53647 12.60739 51.85028 1.000 68.58191 100 GLY C C 1
ATOM 11910 O O . GLY C 1 73 ? 25.27699 12.72371 50.86933 1.000 76.96623 100 GLY C O 1
ATOM 11914 N N . THR C 1 74 ? 24.76937 11.74218 52.82853 1.000 49.06816 101 THR C N 1
ATOM 11915 C CA . THR C 1 74 ? 25.99042 10.95978 52.89574 1.000 49.81520 101 THR C CA 1
ATOM 11916 C C . THR C 1 74 ? 25.71444 9.50646 52.53508 1.000 48.38766 101 THR C C 1
ATOM 11917 O O . THR C 1 74 ? 24.56850 9.07510 52.37556 1.000 43.56257 101 THR C O 1
ATOM 11928 N N . ALA C 1 75 ? 26.80672 8.75117 52.41417 1.000 45.83888 102 ALA C N 1
ATOM 11929 C CA . ALA C 1 75 ? 26.74849 7.41611 51.83549 1.000 42.31165 102 ALA C CA 1
ATOM 11930 C C . ALA C 1 75 ? 25.99742 6.41790 52.71083 1.000 41.35723 102 ALA C C 1
ATOM 11931 O O . ALA C 1 75 ? 25.61140 5.35739 52.20866 1.000 36.59168 102 ALA C O 1
ATOM 11938 N N . GLY C 1 76 ? 25.78591 6.73038 53.98436 1.000 39.62677 103 GLY C N 1
ATOM 11939 C CA . GLY C 1 76 ? 25.11189 5.81499 54.88594 1.000 43.79755 103 GLY C CA 1
ATOM 11940 C C . GLY C 1 76 ? 23.92388 6.46479 55.56196 1.000 41.27933 103 GLY C C 1
ATOM 11941 O O . GLY C 1 76 ? 23.92166 7.65627 55.86268 1.000 46.07120 103 GLY C O 1
ATOM 11945 N N . SER C 1 77 ? 22.89614 5.64624 55.80548 1.000 38.56501 104 SER C N 1
ATOM 11946 C CA . SER C 1 77 ? 21.69516 6.15418 56.46470 1.000 48.82079 104 SER C CA 1
ATOM 11947 C C . SER C 1 77 ? 21.96942 6.70414 57.85944 1.000 45.26756 104 SER C C 1
ATOM 11948 O O . SER C 1 77 ? 21.42059 7.77002 58.19007 1.000 45.68004 104 SER C O 1
ATOM 11956 N N . PRO C 1 78 ? 22.76866 6.05618 58.71389 1.000 47.80942 105 PRO C N 1
ATOM 11957 C CA . PRO C 1 78 ? 22.99017 6.62266 60.05668 1.000 49.36128 105 PRO C CA 1
ATOM 11958 C C . PRO C 1 78 ? 23.59700 8.01371 60.02895 1.000 42.20765 105 PRO C C 1
ATOM 11959 O O . PRO C 1 78 ? 23.21274 8.86988 60.83513 1.000 41.65452 105 PRO C O 1
ATOM 11970 N N . GLY C 1 79 ? 24.54317 8.26541 59.12382 1.000 45.43711 106 GLY C N 1
ATOM 11971 C CA . GLY C 1 79 ? 25.09476 9.60214 59.00458 1.000 48.40746 106 GLY C CA 1
ATOM 11972 C C . GLY C 1 79 ? 24.12136 10.58832 58.39494 1.000 44.20505 106 GLY C C 1
ATOM 11973 O O . GLY C 1 79 ? 24.13062 11.77056 58.74558 1.000 43.42381 106 GLY C O 1
ATOM 11977 N N . ALA C 1 80 ? 23.26304 10.12020 57.48641 1.000 44.23416 107 ALA C N 1
ATOM 11978 C CA . ALA C 1 80 ? 22.30523 11.01542 56.84625 1.000 49.07366 107 ALA C CA 1
ATOM 11979 C C . ALA C 1 80 ? 21.21221 11.43987 57.81877 1.000 45.11587 107 ALA C C 1
ATOM 11980 O O . ALA C 1 80 ? 20.73499 12.57952 57.76549 1.000 43.90666 107 ALA C O 1
ATOM 11987 N N . LEU C 1 81 ? 20.79370 10.53458 58.70656 1.000 41.41944 108 LEU C N 1
ATOM 11988 C CA . LEU C 1 81 ? 19.87454 10.92175 59.77013 1.000 41.24740 108 LEU C CA 1
ATOM 11989 C C . LEU C 1 81 ? 20.54267 11.87779 60.74777 1.000 48.63129 108 LEU C C 1
ATOM 11990 O O . LEU C 1 81 ? 19.86839 12.71971 61.35231 1.000 52.90798 108 LEU C O 1
ATOM 12006 N N . ALA C 1 82 ? 21.86245 11.76373 60.91254 1.000 48.50018 109 ALA C N 1
ATOM 12007 C CA . ALA C 1 82 ? 22.59314 12.71806 61.73818 1.000 50.51170 109 ALA C CA 1
ATOM 12008 C C . ALA C 1 82 ? 22.61248 14.09527 61.08612 1.000 46.17844 109 ALA C C 1
ATOM 12009 O O . ALA C 1 82 ? 22.35497 15.10934 61.74553 1.000 44.60054 109 ALA C O 1
ATOM 12016 N N . ILE C 1 83 ? 22.91312 14.15103 59.78529 1.000 45.86309 110 ILE C N 1
ATOM 12017 C CA . ILE C 1 83 ? 22.90129 15.42926 59.08016 1.000 48.85686 110 ILE C CA 1
ATOM 12018 C C . ILE C 1 83 ? 21.50904 16.04342 59.12977 1.000 44.82990 110 ILE C C 1
ATOM 12019 O O . ILE C 1 83 ? 21.35627 17.26654 59.23563 1.000 44.53693 110 ILE C O 1
ATOM 12035 N N . ALA C 1 84 ? 20.47177 15.20542 59.04436 1.000 47.07247 111 ALA C N 1
ATOM 12036 C CA . ALA C 1 84 ? 19.10478 15.71226 59.08809 1.000 44.60310 111 ALA C CA 1
ATOM 12037 C C . ALA C 1 84 ? 18.82181 16.44545 60.39150 1.000 45.00973 111 ALA C C 1
ATOM 12038 O O . ALA C 1 84 ? 17.99027 17.36039 60.42127 1.000 49.90375 111 ALA C O 1
ATOM 12045 N N . GLY C 1 85 ? 19.49112 16.05633 61.47741 1.000 49.06674 112 GLY C N 1
ATOM 12046 C CA . GLY C 1 85 ? 19.33357 16.78608 62.72427 1.000 43.06062 112 GLY C CA 1
ATOM 12047 C C . GLY C 1 85 ? 20.01486 18.13951 62.67651 1.000 50.74528 112 GLY C C 1
ATOM 12048 O O . GLY C 1 85 ? 19.44518 19.15304 63.09087 1.000 53.24949 112 GLY C O 1
ATOM 12052 N N . VAL C 1 86 ? 21.24910 18.17188 62.17027 1.000 47.88515 113 VAL C N 1
ATOM 12053 C CA . VAL C 1 86 ? 21.92724 19.44403 61.94066 1.000 46.74987 113 VAL C CA 1
ATOM 12054 C C . VAL C 1 86 ? 21.11765 20.30319 60.97794 1.000 53.74161 113 VAL C C 1
ATOM 12055 O O . VAL C 1 86 ? 21.06136 21.53189 61.11329 1.000 48.64840 113 VAL C O 1
ATOM 12068 N N . ALA C 1 87 ? 20.47122 19.67080 59.99574 1.000 45.01890 114 ALA C N 1
ATOM 12069 C CA . ALA C 1 87 ? 19.68309 20.41962 59.02255 1.000 48.48028 114 ALA C CA 1
ATOM 12070 C C . ALA C 1 87 ? 18.52687 21.14870 59.69647 1.000 51.69606 114 ALA C C 1
ATOM 12071 O O . ALA C 1 87 ? 18.32030 22.34788 59.47613 1.000 48.07284 114 ALA C O 1
ATOM 12078 N N . ARG C 1 88 ? 17.75567 20.43645 60.52194 1.000 48.21777 115 ARG C N 1
ATOM 12079 C CA . ARG C 1 88 ? 16.63731 21.07123 61.21198 1.000 57.80050 115 ARG C CA 1
ATOM 12080 C C . ARG C 1 88 ? 17.12135 22.16544 62.15648 1.000 53.91718 115 ARG C C 1
ATOM 12081 O O . ARG C 1 88 ? 16.49588 23.22676 62.26247 1.000 55.18698 115 ARG C O 1
ATOM 12102 N N . GLU C 1 89 ? 18.24022 21.92970 62.84498 1.000 58.91613 116 GLU C N 1
ATOM 12103 C CA . GLU C 1 89 ? 18.68330 22.86512 63.87284 1.000 57.88080 116 GLU C CA 1
ATOM 12104 C C . GLU C 1 89 ? 19.27881 24.13521 63.27528 1.000 59.02715 116 GLU C C 1
ATOM 12105 O O . GLU C 1 89 ? 19.11867 25.21770 63.85142 1.000 59.13902 116 GLU C O 1
ATOM 12117 N N . THR C 1 90 ? 19.95237 24.03404 62.12888 1.000 56.06675 117 THR C N 1
ATOM 12118 C CA . THR C 1 90 ? 20.59274 25.17998 61.49544 1.000 52.45584 117 THR C CA 1
ATOM 12119 C C . THR C 1 90 ? 19.76153 25.78939 60.37181 1.000 47.60676 117 THR C C 1
ATOM 12120 O O . THR C 1 90 ? 20.18585 26.78508 59.77766 1.000 47.45806 117 THR C O 1
ATOM 12131 N N . LYS C 1 91 ? 18.59293 25.22549 60.06981 1.000 55.45099 118 LYS C N 1
ATOM 12132 C CA . LYS C 1 91 ? 17.75013 25.69783 58.96845 1.000 49.52011 118 LYS C CA 1
ATOM 12133 C C . LYS C 1 91 ? 18.51172 25.65947 57.64046 1.000 46.22177 118 LYS C C 1
ATOM 12134 O O . LYS C 1 91 ? 18.48313 26.60505 56.85025 1.000 49.07518 118 LYS C O 1
ATOM 12153 N N . THR C 1 92 ? 19.19804 24.54362 57.39724 1.000 45.59566 119 THR C N 1
ATOM 12154 C CA . THR C 1 92 ? 19.87058 24.28178 56.12552 1.000 40.17766 119 THR C CA 1
ATOM 12155 C C . THR C 1 92 ? 19.29776 23.00096 55.53078 1.000 45.38564 119 THR C C 1
ATOM 12156 O O . THR C 1 92 ? 19.32591 21.95248 56.19792 1.000 46.03946 119 THR C O 1
ATOM 12167 N N . PRO C 1 93 ? 18.76496 23.01934 54.30986 1.000 43.53281 120 PRO C N 1
ATOM 12168 C CA . PRO C 1 93 ? 18.16899 21.79866 53.75542 1.000 41.31716 120 PRO C CA 1
ATOM 12169 C C . PRO C 1 93 ? 19.20617 20.72124 53.48228 1.000 39.42077 120 PRO C C 1
ATOM 12170 O O . PRO C 1 93 ? 20.37938 21.00133 53.22592 1.000 34.75998 120 PRO C O 1
ATOM 12181 N N . LEU C 1 94 ? 18.74964 19.47136 53.53390 1.000 41.51049 121 LEU C N 1
ATOM 12182 C CA . LEU C 1 94 ? 19.56960 18.31046 53.21678 1.000 37.23551 121 LEU C CA 1
ATOM 12183 C C . LEU C 1 94 ? 18.90295 17.51138 52.10653 1.000 36.51782 121 LEU C C 1
ATOM 12184 O O . LEU C 1 94 ? 17.73453 17.13000 52.22635 1.000 37.82818 121 LEU C O 1
ATOM 12200 N N . ILE C 1 95 ? 19.64723 17.25140 51.03728 1.000 46.55200 122 ILE C N 1
ATOM 12201 C CA . ILE C 1 95 ? 19.20954 16.36549 49.96390 1.000 41.77417 122 ILE C CA 1
ATOM 12202 C C . ILE C 1 95 ? 19.90492 15.03089 50.20514 1.000 39.18940 122 ILE C C 1
ATOM 12203 O O . ILE C 1 95 ? 21.09405 14.87582 49.91868 1.000 39.00862 122 ILE C O 1
ATOM 12219 N N . SER C 1 96 ? 19.16333 14.06049 50.72821 1.000 38.09806 123 SER C N 1
ATOM 12220 C CA . SER C 1 96 ? 19.74597 12.80984 51.19815 1.000 44.08263 123 SER C CA 1
ATOM 12221 C C . SER C 1 96 ? 19.87322 11.82205 50.04425 1.000 44.49211 123 SER C C 1
ATOM 12222 O O . SER C 1 96 ? 18.87490 11.47497 49.40177 1.000 36.45774 123 SER C O 1
ATOM 12230 N N . ILE C 1 97 ? 21.10708 11.36582 49.78892 1.000 41.60870 124 ILE C N 1
ATOM 12231 C CA . ILE C 1 97 ? 21.34789 10.34088 48.77843 1.000 42.66037 124 ILE C CA 1
ATOM 12232 C C . ILE C 1 97 ? 21.38324 8.93728 49.37152 1.000 38.44212 124 ILE C C 1
ATOM 12233 O O . ILE C 1 97 ? 21.59585 7.96591 48.63237 1.000 33.43057 124 ILE C O 1
ATOM 12249 N N . ALA C 1 98 ? 21.18994 8.80159 50.67992 1.000 36.32593 125 ALA C N 1
ATOM 12250 C CA . ALA C 1 98 ? 20.96282 7.51857 51.32516 1.000 43.14391 125 ALA C CA 1
ATOM 12251 C C . ALA C 1 98 ? 19.53315 7.47123 51.85110 1.000 48.91944 125 ALA C C 1
ATOM 12252 O O . ALA C 1 98 ? 18.91980 8.50974 52.12002 1.000 48.61837 125 ALA C O 1
ATOM 12259 N N . ASN C 1 99 ? 19.00119 6.26074 51.99006 1.000 55.84723 126 ASN C N 1
ATOM 12260 C CA . ASN C 1 99 ? 17.63421 6.09832 52.47259 1.000 55.55705 126 ASN C CA 1
ATOM 12261 C C . ASN C 1 99 ? 17.56201 6.54269 53.92702 1.000 57.58476 126 ASN C C 1
ATOM 12262 O O . ASN C 1 99 ? 18.09358 5.87144 54.81801 1.000 56.80702 126 ASN C O 1
ATOM 12273 N N . ALA C 1 100 ? 16.90123 7.67061 54.17009 1.000 63.93236 127 ALA C N 1
ATOM 12274 C CA . ALA C 1 100 ? 16.77442 8.24012 55.50849 1.000 62.93520 127 ALA C CA 1
ATOM 12275 C C . ALA C 1 100 ? 15.29546 8.47713 55.78711 1.000 57.35340 127 ALA C C 1
ATOM 12276 O O . ALA C 1 100 ? 14.73947 9.50478 55.38821 1.000 57.81588 127 ALA C O 1
ATOM 12283 N N . ASN C 1 101 ? 14.65978 7.52644 56.46465 1.000 55.23270 128 ASN C N 1
ATOM 12284 C CA . ASN C 1 101 ? 13.28247 7.70472 56.90030 1.000 54.64647 128 ASN C CA 1
ATOM 12285 C C . ASN C 1 101 ? 13.26908 8.59219 58.13850 1.000 55.78961 128 ASN C C 1
ATOM 12286 O O . ASN C 1 101 ? 13.84833 8.23745 59.17186 1.000 48.84622 128 ASN C O 1
ATOM 12297 N N . LEU C 1 102 ? 12.62044 9.74727 58.02936 1.000 56.99858 129 LEU C N 1
ATOM 12298 C CA . LEU C 1 102 ? 12.47490 10.67340 59.15300 1.000 51.28115 129 LEU C CA 1
ATOM 12299 C C . LEU C 1 102 ? 11.19213 11.46141 58.94230 1.000 48.54430 129 LEU C C 1
ATOM 12300 O O . LEU C 1 102 ? 11.20879 12.61476 58.49512 1.000 46.58650 129 LEU C O 1
ATOM 12316 N N . PRO C 1 103 ? 10.04738 10.85540 59.24001 1.000 45.71461 130 PRO C N 1
ATOM 12317 C CA . PRO C 1 103 ? 8.76253 11.50860 58.97291 1.000 50.09083 130 PRO C CA 1
ATOM 12318 C C . PRO C 1 103 ? 8.43936 12.60041 59.98241 1.000 48.89121 130 PRO C C 1
ATOM 12319 O O . PRO C 1 103 ? 8.99326 12.66414 61.08125 1.000 53.45583 130 PRO C O 1
ATOM 12330 N N . GLY C 1 104 ? 7.51314 13.46607 59.58085 1.000 45.23336 131 GLY C N 1
ATOM 12331 C CA . GLY C 1 104 ? 7.05666 14.54385 60.43265 1.000 42.30405 131 GLY C CA 1
ATOM 12332 C C . GLY C 1 104 ? 7.88128 15.80430 60.27860 1.000 53.15561 131 GLY C C 1
ATOM 12333 O O . GLY C 1 104 ? 8.74157 15.93658 59.40256 1.000 53.58376 131 GLY C O 1
ATOM 12337 N N . GLU C 1 105 ? 7.59830 16.76053 61.16649 1.000 49.31906 132 GLU C N 1
ATOM 12338 C CA . GLU C 1 105 ? 8.33965 18.01693 61.17321 1.000 47.33041 132 GLU C CA 1
ATOM 12339 C C . GLU C 1 105 ? 9.79991 17.81115 61.55300 1.000 49.82554 132 GLU C C 1
ATOM 12340 O O . GLU C 1 105 ? 10.62812 18.68968 61.28770 1.000 45.67925 132 GLU C O 1
ATOM 12352 N N . GLU C 1 106 ? 10.13363 16.66922 62.15861 1.000 51.19029 133 GLU C N 1
ATOM 12353 C CA . GLU C 1 106 ? 11.52548 16.38423 62.49020 1.000 48.68522 133 GLU C CA 1
ATOM 12354 C C . GLU C 1 106 ? 12.38371 16.26779 61.23646 1.000 48.11146 133 GLU C C 1
ATOM 12355 O O . GLU C 1 106 ? 13.59188 16.52838 61.28704 1.000 47.86425 133 GLU C O 1
ATOM 12367 N N . GLY C 1 107 ? 11.78135 15.89571 60.10745 1.000 46.48361 134 GLY C N 1
ATOM 12368 C CA . GLY C 1 107 ? 12.49923 15.80063 58.85258 1.000 46.09938 134 GLY C CA 1
ATOM 12369 C C . GLY C 1 107 ? 12.04811 16.80286 57.82014 1.000 44.64897 134 GLY C C 1
ATOM 12370 O O . GLY C 1 107 ? 12.23146 16.59436 56.61738 1.000 36.34663 134 GLY C O 1
ATOM 12374 N N . ALA C 1 108 ? 11.46365 17.90512 58.28352 1.000 42.42671 135 ALA C N 1
ATOM 12375 C CA . ALA C 1 108 ? 10.97320 18.94076 57.38625 1.000 41.49798 135 ALA C CA 1
ATOM 12376 C C . ALA C 1 108 ? 12.09223 19.68583 56.67221 1.000 40.74917 135 ALA C C 1
ATOM 12377 O O . ALA C 1 108 ? 11.79616 20.53655 55.82595 1.000 48.19321 135 ALA C O 1
ATOM 12384 N N . TRP C 1 109 ? 13.35608 19.38849 56.97754 1.000 40.65259 136 TRP C N 1
ATOM 12385 C CA . TRP C 1 109 ? 14.49642 20.01240 56.31763 1.000 45.24582 136 TRP C CA 1
ATOM 12386 C C . TRP C 1 109 ? 15.30476 19.01112 55.49890 1.000 36.13841 136 TRP C C 1
ATOM 12387 O O . TRP C 1 109 ? 16.48327 19.25070 55.21733 1.000 37.59967 136 TRP C O 1
ATOM 12408 N N . MET C 1 110 ? 14.68303 17.90472 55.08992 1.000 36.97975 137 MET C N 1
ATOM 12409 C CA . MET C 1 110 ? 15.34814 16.86877 54.31242 1.000 40.49554 137 MET C CA 1
ATOM 12410 C C . MET C 1 110 ? 14.37707 16.28369 53.29633 1.000 40.60780 137 MET C C 1
ATOM 12411 O O . MET C 1 110 ? 13.16218 16.25992 53.51152 1.000 36.21067 137 MET C O 1
ATOM 12425 N N . VAL C 1 111 ? 14.93883 15.80043 52.18588 1.000 37.30379 138 VAL C N 1
ATOM 12426 C CA . VAL C 1 111 ? 14.24720 14.91681 51.25664 1.000 44.11764 138 VAL C CA 1
ATOM 12427 C C . VAL C 1 111 ? 15.12550 13.69008 51.03991 1.000 40.77625 138 VAL C C 1
ATOM 12428 O O . VAL C 1 111 ? 16.35555 13.76332 51.12506 1.000 35.58834 138 VAL C O 1
ATOM 12441 N N . THR C 1 112 ? 14.48728 12.55638 50.75864 1.000 36.90923 139 THR C N 1
ATOM 12442 C CA . THR C 1 112 ? 15.17797 11.29353 50.51566 1.000 42.31306 139 THR C CA 1
ATOM 12443 C C . THR C 1 112 ? 14.97898 10.89385 49.05785 1.000 34.34365 139 THR C C 1
ATOM 12444 O O . THR C 1 112 ? 13.83902 10.76381 48.59777 1.000 43.98016 139 THR C O 1
ATOM 12455 N N . LEU C 1 113 ? 16.08841 10.69182 48.33793 1.000 34.73029 140 LEU C N 1
ATOM 12456 C CA . LEU C 1 113 ? 16.04307 10.40708 46.90833 1.000 31.19085 140 LEU C CA 1
ATOM 12457 C C . LEU C 1 113 ? 15.86466 8.91792 46.62247 1.000 37.29422 140 LEU C C 1
ATOM 12458 O O . LEU C 1 113 ? 15.01544 8.55583 45.79792 1.000 39.75523 140 LEU C O 1
ATOM 12474 N N . PRO C 1 114 ? 16.63689 8.02745 47.25052 1.000 38.07441 141 PRO C N 1
ATOM 12475 C CA . PRO C 1 114 ? 16.50264 6.59823 46.93754 1.000 34.46372 141 PRO C CA 1
ATOM 12476 C C . PRO C 1 114 ? 15.05672 6.12808 47.02551 1.000 38.08585 141 PRO C C 1
ATOM 12477 O O . PRO C 1 114 ? 14.29386 6.55522 47.89408 1.000 32.48468 141 PRO C O 1
ATOM 12488 N N . GLN C 1 115 ? 14.68563 5.24091 46.10730 1.000 34.14588 142 GLN C N 1
ATOM 12489 C CA . GLN C 1 115 ? 13.30669 4.78409 46.02749 1.000 33.38322 142 GLN C CA 1
ATOM 12490 C C . GLN C 1 115 ? 12.91969 4.05060 47.30933 1.000 32.74797 142 GLN C C 1
ATOM 12491 O O . GLN C 1 115 ? 13.71566 3.26647 47.83918 1.000 29.42638 142 GLN C O 1
ATOM 12505 N N . PRO C 1 116 ? 11.70924 4.26639 47.83010 1.000 31.65687 143 PRO C N 1
ATOM 12506 C CA . PRO C 1 116 ? 11.29042 3.51973 49.02217 1.000 35.32303 143 PRO C CA 1
ATOM 12507 C C . PRO C 1 116 ? 11.17930 2.03378 48.71821 1.000 30.90757 143 PRO C C 1
ATOM 12508 O O . PRO C 1 116 ? 10.83482 1.62792 47.60592 1.000 32.43468 143 PRO C O 1
ATOM 12519 N N . ALA C 1 117 ? 11.47407 1.21830 49.72782 1.000 26.37150 144 ALA C N 1
ATOM 12520 C CA . ALA C 1 117 ? 11.42561 -0.22646 49.53246 1.000 36.41856 144 ALA C CA 1
ATOM 12521 C C . ALA C 1 117 ? 10.03490 -0.71371 49.14678 1.000 33.37561 144 ALA C C 1
ATOM 12522 O O . ALA C 1 117 ? 9.94171 -1.59626 48.27525 1.000 31.77664 144 ALA C O 1
ATOM 12529 N N . PRO C 1 118 ? 8.94273 -0.22198 49.74094 1.000 30.70388 145 PRO C N 1
ATOM 12530 C CA . PRO C 1 118 ? 7.61206 -0.56283 49.21044 1.000 32.56090 145 PRO C CA 1
ATOM 12531 C C . PRO C 1 118 ? 7.49517 -0.41352 47.70197 1.000 31.00464 145 PRO C C 1
ATOM 12532 O O . PRO C 1 118 ? 6.90816 -1.28111 47.04308 1.000 40.05983 145 PRO C O 1
ATOM 12543 N N . LEU C 1 119 ? 8.03873 0.66555 47.13370 1.000 33.86308 146 LEU C N 1
ATOM 12544 C CA . LEU C 1 119 ? 7.94722 0.86373 45.68970 1.000 36.37866 146 LEU C CA 1
ATOM 12545 C C . LEU C 1 119 ? 8.70100 -0.22340 44.93479 1.000 28.27206 146 LEU C C 1
ATOM 12546 O O . LEU C 1 119 ? 8.26070 -0.67271 43.87065 1.000 31.47250 146 LEU C O 1
ATOM 12562 N N . MET C 1 120 ? 9.84967 -0.64369 45.46146 1.000 27.02638 147 MET C N 1
ATOM 12563 C CA . MET C 1 120 ? 10.70009 -1.58196 44.74121 1.000 31.34751 147 MET C CA 1
ATOM 12564 C C . MET C 1 120 ? 10.19119 -3.00882 44.88206 1.000 29.22545 147 MET C C 1
ATOM 12565 O O . MET C 1 120 ? 10.28651 -3.80246 43.93893 1.000 31.29074 147 MET C O 1
ATOM 12579 N N . VAL C 1 121 ? 9.63900 -3.34753 46.04731 1.000 31.40205 148 VAL C N 1
ATOM 12580 C CA . VAL C 1 121 ? 9.09570 -4.68578 46.24127 1.000 28.80225 148 VAL C CA 1
ATOM 12581 C C . VAL C 1 121 ? 7.80548 -4.85762 45.45036 1.000 27.65324 148 VAL C C 1
ATOM 12582 O O . VAL C 1 121 ? 7.52944 -5.94687 44.93832 1.000 28.09434 148 VAL C O 1
ATOM 12595 N N . SER C 1 122 ? 7.01424 -3.79128 45.30223 1.000 29.47882 149 SER C N 1
ATOM 12596 C CA . SER C 1 122 ? 5.76719 -3.89869 44.54881 1.000 29.28112 149 SER C CA 1
ATOM 12597 C C . SER C 1 122 ? 6.02314 -4.30457 43.10035 1.000 28.75729 149 SER C C 1
ATOM 12598 O O . SER C 1 122 ? 5.23313 -5.04866 42.50819 1.000 31.57836 149 SER C O 1
ATOM 12606 N N . ALA C 1 123 ? 7.12098 -3.82702 42.50980 1.000 31.92567 150 ALA C N 1
ATOM 12607 C CA . ALA C 1 123 ? 7.42881 -4.20043 41.13334 1.000 31.75849 150 ALA C CA 1
ATOM 12608 C C . ALA C 1 123 ? 7.75586 -5.68346 41.01794 1.000 29.30004 150 ALA C C 1
ATOM 12609 O O . ALA C 1 123 ? 7.42993 -6.31426 40.00541 1.000 29.45521 150 ALA C O 1
ATOM 12616 N N . VAL C 1 124 ? 8.39029 -6.25422 42.04195 1.000 28.57841 151 VAL C N 1
ATOM 12617 C CA . VAL C 1 124 ? 8.70767 -7.67803 42.02710 1.000 28.15018 151 VAL C CA 1
ATOM 12618 C C . VAL C 1 124 ? 7.44024 -8.50665 42.18723 1.000 27.52145 151 VAL C C 1
ATOM 12619 O O . VAL C 1 124 ? 7.23097 -9.49721 41.47648 1.000 22.14801 151 VAL C O 1
ATOM 12632 N N . VAL C 1 125 ? 6.58198 -8.12281 43.13582 1.000 25.73277 152 VAL C N 1
ATOM 12633 C CA . VAL C 1 125 ? 5.38212 -8.90973 43.39431 1.000 32.04742 152 VAL C CA 1
ATOM 12634 C C . VAL C 1 125 ? 4.45678 -8.87765 42.18615 1.000 29.46441 152 VAL C C 1
ATOM 12635 O O . VAL C 1 125 ? 3.74808 -9.85397 41.91370 1.000 28.67351 152 VAL C O 1
ATOM 12648 N N . GLU C 1 126 ? 4.44497 -7.76972 41.44095 1.000 24.85007 153 GLU C N 1
ATOM 12649 C CA . GLU C 1 126 ? 3.67462 -7.73689 40.20346 1.000 42.82983 153 GLU C CA 1
ATOM 12650 C C . GLU C 1 126 ? 4.12192 -8.84923 39.26386 1.000 38.25898 153 GLU C C 1
ATOM 12651 O O . GLU C 1 126 ? 3.28948 -9.55223 38.67771 1.000 30.64971 153 GLU C O 1
ATOM 12663 N N . ARG C 1 127 ? 5.43474 -9.03499 39.11941 1.000 40.14849 154 ARG C N 1
ATOM 12664 C CA . ARG C 1 127 ? 5.93022 -10.10090 38.25616 1.000 36.52269 154 ARG C CA 1
ATOM 12665 C C . ARG C 1 127 ? 5.61135 -11.47299 38.83593 1.000 33.03384 154 ARG C C 1
ATOM 12666 O O . ARG C 1 127 ? 5.36896 -12.41962 38.07990 1.000 39.46111 154 ARG C O 1
ATOM 12687 N N . MET C 1 128 ? 5.60000 -11.60171 40.16557 1.000 29.12914 155 MET C N 1
ATOM 12688 C CA . MET C 1 128 ? 5.16647 -12.85362 40.77636 1.000 29.78466 155 MET C CA 1
ATOM 12689 C C . MET C 1 128 ? 3.72569 -13.17672 40.39509 1.000 36.06583 155 MET C C 1
ATOM 12690 O O . MET C 1 128 ? 3.37170 -14.34787 40.20941 1.000 25.11262 155 MET C O 1
ATOM 12704 N N . LYS C 1 129 ? 2.87803 -12.14785 40.27997 1.000 30.41641 156 LYS C N 1
ATOM 12705 C CA . LYS C 1 129 ? 1.48001 -12.37349 39.92757 1.000 34.26120 156 LYS C CA 1
ATOM 12706 C C . LYS C 1 129 ? 1.35456 -13.00701 38.54781 1.000 33.74484 156 LYS C C 1
ATOM 12707 O O . LYS C 1 129 ? 0.55301 -13.92789 38.34899 1.000 40.39493 156 LYS C O 1
ATOM 12726 N N . LYS C 1 130 ? 2.12802 -12.51415 37.57538 1.000 32.90263 157 LYS C N 1
ATOM 12727 C CA . LYS C 1 130 ? 2.06471 -13.04076 36.21791 1.000 33.73904 157 LYS C CA 1
ATOM 12728 C C . LYS C 1 130 ? 2.70410 -14.41664 36.08926 1.000 40.41701 157 LYS C C 1
ATOM 12729 O O . LYS C 1 130 ? 2.67627 -14.98917 34.99356 1.000 38.27934 157 LYS C O 1
ATOM 12748 N N . SER C 1 131 ? 3.28535 -14.95112 37.16323 1.000 30.46604 158 SER C N 1
ATOM 12749 C CA . SER C 1 131 ? 3.94133 -16.25101 37.13572 1.000 36.07180 158 SER C CA 1
ATOM 12750 C C . SER C 1 131 ? 3.18813 -17.30180 37.94208 1.000 33.42075 158 SER C C 1
ATOM 12751 O O . SER C 1 131 ? 3.70365 -18.40801 38.13500 1.000 37.18815 158 SER C O 1
ATOM 12759 N N . GLY C 1 132 ? 1.98453 -16.98547 38.41644 1.000 33.03215 159 GLY C N 1
ATOM 12760 C CA . GLY C 1 132 ? 1.19137 -17.95025 39.15060 1.000 38.19733 159 GLY C CA 1
ATOM 12761 C C . GLY C 1 132 ? 1.64655 -18.20575 40.56601 1.000 31.62775 159 GLY C C 1
ATOM 12762 O O . GLY C 1 132 ? 1.23896 -19.20557 41.16627 1.000 32.99271 159 GLY C O 1
ATOM 12766 N N . VAL C 1 133 ? 2.47338 -17.32504 41.12630 1.000 35.67007 160 VAL C N 1
ATOM 12767 C CA . VAL C 1 133 ? 3.02887 -17.55386 42.45288 1.000 30.67670 160 VAL C CA 1
ATOM 12768 C C . VAL C 1 133 ? 1.93281 -17.41350 43.49805 1.000 30.72857 160 VAL C C 1
ATOM 12769 O O . VAL C 1 133 ? 1.16388 -16.44331 43.49151 1.000 38.96472 160 VAL C O 1
ATOM 12782 N N . LYS C 1 134 ? 1.85670 -18.38682 44.39987 1.000 31.31612 161 LYS C N 1
ATOM 12783 C CA . LYS C 1 134 ? 0.96597 -18.33402 45.54949 1.000 32.95621 161 LYS C CA 1
ATOM 12784 C C . LYS C 1 134 ? 1.70500 -18.36220 46.87719 1.000 31.60646 161 LYS C C 1
ATOM 12785 O O . LYS C 1 134 ? 1.20383 -17.81147 47.85946 1.000 34.06653 161 LYS C O 1
ATOM 12804 N N . THR C 1 135 ? 2.88284 -18.97887 46.92786 1.000 26.67628 162 THR C N 1
ATOM 12805 C CA . THR C 1 135 ? 3.67946 -19.09134 48.14154 1.000 32.31263 162 THR C CA 1
ATOM 12806 C C . THR C 1 135 ? 5.06516 -18.53797 47.85613 1.000 27.15458 162 THR C C 1
ATOM 12807 O O . THR C 1 135 ? 5.65358 -18.84431 46.81480 1.000 28.16908 162 THR C O 1
ATOM 12818 N N . VAL C 1 136 ? 5.58267 -17.72403 48.77030 1.000 29.89872 163 VAL C N 1
ATOM 12819 C CA . VAL C 1 136 ? 6.90170 -17.12376 48.61034 1.000 31.74658 163 VAL C CA 1
ATOM 12820 C C . VAL C 1 136 ? 7.65414 -17.24792 49.92629 1.000 30.00119 163 VAL C C 1
ATOM 12821 O O . VAL C 1 136 ? 7.13636 -16.87567 50.98422 1.000 32.98529 163 VAL C O 1
ATOM 12834 N N . GLY C 1 137 ? 8.86286 -17.79548 49.86293 1.000 30.71683 164 GLY C N 1
ATOM 12835 C CA . GLY C 1 137 ? 9.74387 -17.81140 51.00796 1.000 29.75322 164 GLY C CA 1
ATOM 12836 C C . GLY C 1 137 ? 10.59938 -16.55809 51.05950 1.000 32.82651 164 GLY C C 1
ATOM 12837 O O . GLY C 1 137 ? 10.91534 -15.95461 50.03569 1.000 25.04758 164 GLY C O 1
ATOM 12841 N N . TYR C 1 138 ? 10.96188 -16.16083 52.27556 1.000 28.03791 165 TYR C N 1
ATOM 12842 C CA . TYR C 1 138 ? 11.81877 -15.00679 52.48973 1.000 30.29915 165 TYR C CA 1
ATOM 12843 C C . TYR C 1 138 ? 13.03796 -15.39771 53.31137 1.000 28.34357 165 TYR C C 1
ATOM 12844 O O . TYR C 1 138 ? 12.94251 -16.19549 54.24957 1.000 33.33225 165 TYR C O 1
ATOM 12862 N N . ILE C 1 139 ? 14.18327 -14.83946 52.93640 1.000 29.70642 166 ILE C N 1
ATOM 12863 C CA . ILE C 1 139 ? 15.37385 -14.83403 53.77751 1.000 29.61646 166 ILE C CA 1
ATOM 12864 C C . ILE C 1 139 ? 16.09556 -13.52057 53.52005 1.000 29.99497 166 ILE C C 1
ATOM 12865 O O . ILE C 1 139 ? 16.19574 -13.06908 52.37635 1.000 26.23463 166 ILE C O 1
ATOM 12881 N N . GLY C 1 140 ? 16.58551 -12.89854 54.58643 1.000 29.50927 167 GLY C N 1
ATOM 12882 C CA . GLY C 1 140 ? 17.24604 -11.61681 54.44341 1.000 32.67421 167 GLY C CA 1
ATOM 12883 C C . GLY C 1 140 ? 18.21568 -11.38447 55.57892 1.000 33.23571 167 GLY C C 1
ATOM 12884 O O . GLY C 1 140 ? 18.39019 -12.22583 56.46158 1.000 24.82319 167 GLY C O 1
ATOM 12888 N N . PHE C 1 141 ? 18.85261 -10.22041 55.54600 1.000 32.05561 168 PHE C N 1
ATOM 12889 C CA . PHE C 1 141 ? 19.85968 -9.90468 56.54438 1.000 31.11962 168 PHE C CA 1
ATOM 12890 C C . PHE C 1 141 ? 19.22778 -9.80339 57.92957 1.000 37.86588 168 PHE C C 1
ATOM 12891 O O . PHE C 1 141 ? 18.04058 -9.49833 58.07921 1.000 39.64961 168 PHE C O 1
ATOM 12908 N N . SER C 1 142 ? 20.04175 -10.07083 58.94937 1.000 37.14946 169 SER C N 1
ATOM 12909 C CA . SER C 1 142 ? 19.61425 -9.93572 60.33583 1.000 39.50329 169 SER C CA 1
ATOM 12910 C C . SER C 1 142 ? 19.76211 -8.48825 60.78848 1.000 36.36484 169 SER C C 1
ATOM 12911 O O . SER C 1 142 ? 20.34230 -8.22179 61.84592 1.000 36.66551 169 SER C O 1
ATOM 12915 N N . ASP C 1 143 ? 19.24215 -7.54840 60.00307 1.000 31.87017 170 ASP C N 1
ATOM 12916 C CA . ASP C 1 143 ? 19.50312 -6.13400 60.23942 1.000 40.22046 170 ASP C CA 1
ATOM 12917 C C . ASP C 1 143 ? 18.34859 -5.30815 59.68059 1.000 42.35941 170 ASP C C 1
ATOM 12918 O O . ASP C 1 143 ? 17.29456 -5.84064 59.31984 1.000 36.40547 170 ASP C O 1
ATOM 12927 N N . ALA C 1 144 ? 18.56650 -3.99278 59.59549 1.000 37.40791 171 ALA C N 1
ATOM 12928 C CA . ALA C 1 144 ? 17.49589 -3.07393 59.22328 1.000 36.46252 171 ALA C CA 1
ATOM 12929 C C . ALA C 1 144 ? 16.99180 -3.35069 57.81131 1.000 41.68246 171 ALA C C 1
ATOM 12930 O O . ALA C 1 144 ? 15.78027 -3.41900 57.57572 1.000 43.35555 171 ALA C O 1
ATOM 12937 N N . TRP C 1 145 ? 17.90923 -3.51298 56.85507 1.000 37.39573 172 TRP C N 1
ATOM 12938 C CA . TRP C 1 145 ? 17.50163 -3.72616 55.46810 1.000 36.96542 172 TRP C CA 1
ATOM 12939 C C . TRP C 1 145 ? 16.64899 -4.98154 55.33462 1.000 33.51172 172 TRP C C 1
ATOM 12940 O O . TRP C 1 145 ? 15.64760 -4.98640 54.60831 1.000 32.38214 172 TRP C O 1
ATOM 12961 N N . GLY C 1 146 ? 17.02049 -6.05161 56.03968 1.000 31.48969 173 GLY C N 1
ATOM 12962 C CA . GLY C 1 146 ? 16.19058 -7.24497 56.04294 1.000 36.69515 173 GLY C CA 1
ATOM 12963 C C . GLY C 1 146 ? 14.79187 -6.98249 56.56812 1.000 36.44340 173 GLY C C 1
ATOM 12964 O O . GLY C 1 146 ? 13.82061 -7.58350 56.10187 1.000 35.76080 173 GLY C O 1
ATOM 12968 N N . ASP C 1 147 ? 14.67014 -6.08391 57.54956 1.000 40.12656 174 ASP C N 1
ATOM 12969 C CA . ASP C 1 147 ? 13.35384 -5.72851 58.07001 1.000 38.87615 174 ASP C CA 1
ATOM 12970 C C . ASP C 1 147 ? 12.57719 -4.87857 57.07191 1.000 37.34855 174 ASP C C 1
ATOM 12971 O O . ASP C 1 147 ? 11.36960 -5.07065 56.88986 1.000 34.36135 174 ASP C O 1
ATOM 12980 N N . LEU C 1 148 ? 13.25230 -3.92853 56.42115 1.000 36.21230 175 LEU C N 1
ATOM 12981 C CA . LEU C 1 148 ? 12.56538 -3.03727 55.49423 1.000 34.45793 175 LEU C CA 1
ATOM 12982 C C . LEU C 1 148 ? 12.01575 -3.79395 54.29235 1.000 34.37357 175 LEU C C 1
ATOM 12983 O O . LEU C 1 148 ? 10.94682 -3.44508 53.77738 1.000 37.12832 175 LEU C O 1
ATOM 12999 N N . VAL C 1 149 ? 12.72589 -4.82431 53.83310 1.000 36.68449 176 VAL C N 1
ATOM 13000 C CA . VAL C 1 149 ? 12.24697 -5.61253 52.70374 1.000 35.41139 176 VAL C CA 1
ATOM 13001 C C . VAL C 1 149 ? 11.12265 -6.54178 53.13871 1.000 33.14988 176 VAL C C 1
ATOM 13002 O O . VAL C 1 149 ? 10.12022 -6.69318 52.43115 1.000 33.62430 176 VAL C O 1
ATOM 13015 N N . TYR C 1 150 ? 11.26213 -7.17111 54.30849 1.000 34.35300 177 TYR C N 1
ATOM 13016 C CA . TYR C 1 150 ? 10.21076 -8.06012 54.79033 1.000 33.91869 177 TYR C CA 1
ATOM 13017 C C . TYR C 1 150 ? 8.90573 -7.30410 55.01487 1.000 37.54183 177 TYR C C 1
ATOM 13018 O O . TYR C 1 150 ? 7.83013 -7.78836 54.64417 1.000 34.54933 177 TYR C O 1
ATOM 13036 N N . ASP C 1 151 ? 8.97544 -6.11854 55.62724 1.000 31.88041 178 ASP C N 1
ATOM 13037 C CA . ASP C 1 151 ? 7.75766 -5.35670 55.88784 1.000 36.11273 178 ASP C CA 1
ATOM 13038 C C . ASP C 1 151 ? 7.05343 -4.99988 54.58415 1.000 34.36554 178 ASP C C 1
ATOM 13039 O O . ASP C 1 151 ? 5.84699 -5.22285 54.43206 1.000 31.69729 178 ASP C O 1
ATOM 13048 N N . ALA C 1 152 ? 7.79849 -4.43973 53.62871 1.000 29.44441 179 ALA C N 1
ATOM 13049 C CA . ALA C 1 152 ? 7.20902 -4.08495 52.34308 1.000 35.49804 179 ALA C CA 1
ATOM 13050 C C . ALA C 1 152 ? 6.64031 -5.31073 51.64219 1.000 36.09696 179 ALA C C 1
ATOM 13051 O O . ALA C 1 152 ? 5.60753 -5.22626 50.96750 1.000 32.47849 179 ALA C O 1
ATOM 13058 N N . LEU C 1 153 ? 7.30278 -6.46074 51.78914 1.000 35.23517 180 LEU C N 1
ATOM 13059 C CA . LEU C 1 153 ? 6.78988 -7.68801 51.19045 1.000 32.67522 180 LEU C CA 1
ATOM 13060 C C . LEU C 1 153 ? 5.41537 -8.03517 51.74761 1.000 34.29154 180 LEU C C 1
ATOM 13061 O O . LEU C 1 153 ? 4.50057 -8.39036 50.99268 1.000 29.33032 180 LEU C O 1
ATOM 13077 N N . GLN C 1 154 ? 5.24910 -7.93371 53.06659 1.000 33.52778 181 GLN C N 1
ATOM 13078 C CA . GLN C 1 154 ? 3.96233 -8.24511 53.67801 1.000 36.62627 181 GLN C CA 1
ATOM 13079 C C . GLN C 1 154 ? 2.87557 -7.29682 53.18685 1.000 37.82154 181 GLN C C 1
ATOM 13080 O O . GLN C 1 154 ? 1.77216 -7.72908 52.83360 1.000 38.07242 181 GLN C O 1
ATOM 13094 N N . LYS C 1 155 ? 3.16174 -5.99192 53.17683 1.000 34.31119 182 LYS C N 1
ATOM 13095 C CA . LYS C 1 155 ? 2.17198 -5.03576 52.69277 1.000 39.59078 182 LYS C CA 1
ATOM 13096 C C . LYS C 1 155 ? 1.76131 -5.36102 51.26199 1.000 40.66136 182 LYS C C 1
ATOM 13097 O O . LYS C 1 155 ? 0.58453 -5.24410 50.89937 1.000 41.59276 182 LYS C O 1
ATOM 13116 N N . SER C 1 156 ? 2.72281 -5.78025 50.43690 1.000 45.17718 183 SER C N 1
ATOM 13117 C CA . SER C 1 156 ? 2.46455 -5.99597 49.01915 1.000 39.91288 183 SER C CA 1
ATOM 13118 C C . SER C 1 156 ? 1.86822 -7.36849 48.74122 1.000 38.99696 183 SER C C 1
ATOM 13119 O O . SER C 1 156 ? 1.08018 -7.51643 47.80038 1.000 32.43119 183 SER C O 1
ATOM 13127 N N . ALA C 1 157 ? 2.22701 -8.37677 49.53882 1.000 46.92596 184 ALA C N 1
ATOM 13128 C CA . ALA C 1 157 ? 1.75827 -9.73204 49.27109 1.000 43.10394 184 ALA C CA 1
ATOM 13129 C C . ALA C 1 157 ? 0.28102 -9.89064 49.61013 1.000 46.62142 184 ALA C C 1
ATOM 13130 O O . ALA C 1 157 ? -0.44312 -10.61851 48.92002 1.000 44.41414 184 ALA C O 1
ATOM 13137 N N . GLU C 1 158 ? -0.18398 -9.22476 50.66840 1.000 41.62938 185 GLU C N 1
ATOM 13138 C CA . GLU C 1 158 ? -1.56618 -9.36278 51.11446 1.000 44.82308 185 GLU C CA 1
ATOM 13139 C C . GLU C 1 158 ? -2.52675 -9.11239 49.95614 1.000 39.85912 185 GLU C C 1
ATOM 13140 O O . GLU C 1 158 ? -3.27682 -10.01972 49.57533 1.000 43.04672 185 GLU C O 1
ATOM 13152 N N . PRO C 1 159 ? -2.53771 -7.91406 49.36198 1.000 37.66184 186 PRO C N 1
ATOM 13153 C CA . PRO C 1 159 ? -3.47428 -7.65938 48.25552 1.000 40.65008 186 PRO C CA 1
ATOM 13154 C C . PRO C 1 159 ? -3.13974 -8.41183 46.97768 1.000 41.91294 186 PRO C C 1
ATOM 13155 O O . PRO C 1 159 ? -3.94928 -8.38439 46.04145 1.000 41.23929 186 PRO C O 1
ATOM 13166 N N . ALA C 1 160 ? -1.98405 -9.07058 46.90074 1.000 38.99344 187 ALA C N 1
ATOM 13167 C CA . ALA C 1 160 ? -1.63579 -9.87819 45.74032 1.000 36.40464 187 ALA C CA 1
ATOM 13168 C C . ALA C 1 160 ? -2.11967 -11.31743 45.85374 1.000 41.61905 187 ALA C C 1
ATOM 13169 O O . ALA C 1 160 ? -2.11615 -12.03764 44.84881 1.000 39.60765 187 ALA C O 1
ATOM 13176 N N . GLY C 1 161 ? -2.53702 -11.74946 47.04119 1.000 37.96324 188 GLY C N 1
ATOM 13177 C CA . GLY C 1 161 ? -2.93246 -13.12733 47.23822 1.000 32.48271 188 GLY C CA 1
ATOM 13178 C C . GLY C 1 161 ? -1.78521 -14.09556 47.39445 1.000 36.43372 188 GLY C C 1
ATOM 13179 O O . GLY C 1 161 ? -1.95134 -15.28641 47.11244 1.000 34.18059 188 GLY C O 1
ATOM 13183 N N . ILE C 1 162 ? -0.62215 -13.62769 47.83799 1.000 34.30076 189 ILE C N 1
ATOM 13184 C CA . ILE C 1 162 ? 0.56057 -14.46620 47.98846 1.000 39.06449 189 ILE C CA 1
ATOM 13185 C C . ILE C 1 162 ? 0.89589 -14.56321 49.46966 1.000 32.03589 189 ILE C C 1
ATOM 13186 O O . ILE C 1 162 ? 0.93919 -13.54774 50.17423 1.000 33.00038 189 ILE C O 1
ATOM 13202 N N . LYS C 1 163 ? 1.11216 -15.78866 49.94000 1.000 32.32336 190 LYS C N 1
ATOM 13203 C CA . LYS C 1 163 ? 1.47060 -16.04962 51.32730 1.000 37.62364 190 LYS C CA 1
ATOM 13204 C C . LYS C 1 163 ? 2.98854 -16.08515 51.46868 1.000 31.11230 190 LYS C C 1
ATOM 13205 O O . LYS C 1 163 ? 3.67913 -16.69978 50.64927 1.000 32.04414 190 LYS C O 1
ATOM 13224 N N . ILE C 1 164 ? 3.50254 -15.41839 52.49951 1.000 31.34683 191 ILE C N 1
ATOM 13225 C CA . ILE C 1 164 ? 4.92977 -15.43091 52.81175 1.000 35.62960 191 ILE C CA 1
ATOM 13226 C C . ILE C 1 164 ? 5.16105 -16.52039 53.85398 1.000 29.01595 191 ILE C C 1
ATOM 13227 O O . ILE C 1 164 ? 4.79528 -16.35863 55.02039 1.000 38.98644 191 ILE C O 1
ATOM 13243 N N . VAL C 1 165 ? 5.79080 -17.62521 53.44335 1.000 32.09209 192 VAL C N 1
ATOM 13244 C CA . VAL C 1 165 ? 5.84292 -18.82455 54.27199 1.000 31.78656 192 VAL C CA 1
ATOM 13245 C C . VAL C 1 165 ? 7.10996 -18.92081 55.11176 1.000 32.69751 192 VAL C C 1
ATOM 13246 O O . VAL C 1 165 ? 7.29230 -19.92162 55.81847 1.000 28.89848 192 VAL C O 1
ATOM 13259 N N . SER C 1 166 ? 7.98927 -17.92299 55.06746 1.000 32.58698 193 SER C N 1
ATOM 13260 C CA . SER C 1 166 ? 9.17011 -17.95370 55.91990 1.000 28.40882 193 SER C CA 1
ATOM 13261 C C . SER C 1 166 ? 9.66464 -16.53834 56.17152 1.000 33.50421 193 SER C C 1
ATOM 13262 O O . SER C 1 166 ? 9.32367 -15.59780 55.44914 1.000 36.19536 193 SER C O 1
ATOM 13270 N N . ASN C 1 167 ? 10.47731 -16.40406 57.22082 1.000 30.12209 194 ASN C N 1
ATOM 13271 C CA . ASN C 1 167 ? 11.08608 -15.13649 57.60069 1.000 32.98494 194 ASN C CA 1
ATOM 13272 C C . ASN C 1 167 ? 12.49409 -15.41432 58.13408 1.000 32.71517 194 ASN C C 1
ATOM 13273 O O . ASN C 1 167 ? 12.85858 -15.05189 59.24904 1.000 28.31305 194 ASN C O 1
ATOM 13284 N N . GLU C 1 168 ? 13.30413 -16.08053 57.31727 1.000 27.37757 195 GLU C N 1
ATOM 13285 C CA . GLU C 1 168 ? 14.63756 -16.48782 57.73338 1.000 32.78174 195 GLU C CA 1
ATOM 13286 C C . GLU C 1 168 ? 15.60246 -15.31095 57.65830 1.000 29.88496 195 GLU C C 1
ATOM 13287 O O . GLU C 1 168 ? 15.43875 -14.39593 56.84743 1.000 26.90505 195 GLU C O 1
ATOM 13299 N N . ARG C 1 169 ? 16.61490 -15.33532 58.52193 1.000 31.29858 196 ARG C N 1
ATOM 13300 C CA . ARG C 1 169 ? 17.57620 -14.24443 58.58886 1.000 27.75407 196 ARG C CA 1
ATOM 13301 C C . ARG C 1 169 ? 18.98484 -14.79922 58.74471 1.000 30.16299 196 ARG C C 1
ATOM 13302 O O . ARG C 1 169 ? 19.18548 -15.94379 59.16007 1.000 25.55136 196 ARG C O 1
ATOM 13323 N N . TYR C 1 170 ? 19.96340 -13.96307 58.39792 1.000 31.83704 197 TYR C N 1
ATOM 13324 C CA . TYR C 1 170 ? 21.36915 -14.29527 58.58223 1.000 26.15880 197 TYR C CA 1
ATOM 13325 C C . TYR C 1 170 ? 22.18172 -13.00903 58.58553 1.000 33.58430 197 TYR C C 1
ATOM 13326 O O . TYR C 1 170 ? 21.77737 -12.00265 57.99849 1.000 30.82107 197 TYR C O 1
ATOM 13344 N N . ALA C 1 171 ? 23.32653 -13.05273 59.26065 1.000 35.53329 198 ALA C N 1
ATOM 13345 C CA . ALA C 1 171 ? 24.20925 -11.89893 59.33179 1.000 31.33662 198 ALA C CA 1
ATOM 13346 C C . ALA C 1 171 ? 25.04504 -11.79455 58.06117 1.000 30.36651 198 ALA C C 1
ATOM 13347 O O . ALA C 1 171 ? 25.43139 -12.80077 57.46298 1.000 37.76686 198 ALA C O 1
ATOM 13354 N N . ARG C 1 172 ? 25.32322 -10.55145 57.65180 1.000 26.47135 199 ARG C N 1
ATOM 13355 C CA . ARG C 1 172 ? 26.07072 -10.31844 56.41829 1.000 40.36170 199 ARG C CA 1
ATOM 13356 C C . ARG C 1 172 ? 27.40430 -11.05727 56.40210 1.000 46.75740 199 ARG C C 1
ATOM 13357 O O . ARG C 1 172 ? 27.86446 -11.48263 55.33586 1.000 40.47424 199 ARG C O 1
ATOM 13378 N N . ALA C 1 173 ? 28.03712 -11.22368 57.56168 1.000 39.26224 200 ALA C N 1
ATOM 13379 C CA . ALA C 1 173 ? 29.34986 -11.84877 57.63978 1.000 49.09726 200 ALA C CA 1
ATOM 13380 C C . ALA C 1 173 ? 29.29260 -13.36622 57.76158 1.000 48.15881 200 ALA C C 1
ATOM 13381 O O . ALA C 1 173 ? 30.34422 -13.99724 57.91017 1.000 43.65675 200 ALA C O 1
ATOM 13388 N N . ASP C 1 174 ? 28.10837 -13.96913 57.71417 1.000 42.84023 201 ASP C N 1
ATOM 13389 C CA . ASP C 1 174 ? 28.02493 -15.41968 57.80473 1.000 47.24547 201 ASP C CA 1
ATOM 13390 C C . ASP C 1 174 ? 28.59049 -16.06099 56.54188 1.000 45.28130 201 ASP C C 1
ATOM 13391 O O . ASP C 1 174 ? 28.57638 -15.47308 55.45646 1.000 45.20373 201 ASP C O 1
ATOM 13400 N N . SER C 1 175 ? 29.09840 -17.28313 56.69597 1.000 44.78359 202 SER C N 1
ATOM 13401 C CA . SER C 1 175 ? 29.61766 -18.04608 55.57061 1.000 45.79934 202 SER C CA 1
ATOM 13402 C C . SER C 1 175 ? 28.66415 -19.13087 55.09109 1.000 41.09669 202 SER C C 1
ATOM 13403 O O . SER C 1 175 ? 28.81624 -19.60812 53.96119 1.000 46.71032 202 SER C O 1
ATOM 13411 N N . SER C 1 176 ? 27.69214 -19.52874 55.91081 1.000 43.66556 203 SER C N 1
ATOM 13412 C CA . SER C 1 176 ? 26.74802 -20.57033 55.53697 1.000 36.55361 203 SER C CA 1
ATOM 13413 C C . SER C 1 176 ? 25.34370 -20.18705 55.98123 1.000 42.16055 203 SER C C 1
ATOM 13414 O O . SER C 1 176 ? 25.15295 -19.55017 57.02076 1.000 35.21712 203 SER C O 1
ATOM 13422 N N . VAL C 1 177 ? 24.36017 -20.58756 55.17478 1.000 41.99919 204 VAL C N 1
ATOM 13423 C CA . VAL C 1 177 ? 22.95074 -20.38755 55.49293 1.000 32.78472 204 VAL C CA 1
ATOM 13424 C C . VAL C 1 177 ? 22.20790 -21.69347 55.23978 1.000 42.46085 204 VAL C C 1
ATOM 13425 O O . VAL C 1 177 ? 21.03491 -21.68900 54.84792 1.000 39.73370 204 VAL C O 1
ATOM 13438 N N . THR C 1 178 ? 22.88723 -22.82135 55.46542 1.000 36.73017 205 THR C N 1
ATOM 13439 C CA . THR C 1 178 ? 22.29983 -24.11607 55.13411 1.000 40.68865 205 THR C CA 1
ATOM 13440 C C . THR C 1 178 ? 21.07306 -24.40997 55.98940 1.000 36.51684 205 THR C C 1
ATOM 13441 O O . THR C 1 178 ? 20.06961 -24.92753 55.48519 1.000 37.89261 205 THR C O 1
ATOM 13452 N N . GLY C 1 179 ? 21.13297 -24.09526 57.28431 1.000 35.72726 206 GLY C N 1
ATOM 13453 C CA . GLY C 1 179 ? 19.99885 -24.37308 58.15047 1.000 30.54842 206 GLY C CA 1
ATOM 13454 C C . GLY C 1 179 ? 18.75712 -23.59736 57.75552 1.000 40.26253 206 GLY C C 1
ATOM 13455 O O . GLY C 1 179 ? 17.65169 -24.14492 57.72824 1.000 39.54598 206 GLY C O 1
ATOM 13459 N N . GLN C 1 180 ? 18.92016 -22.31034 57.44509 1.000 35.76258 207 GLN C N 1
ATOM 13460 C CA . GLN C 1 180 ? 17.77604 -21.50705 57.03117 1.000 37.37662 207 GLN C CA 1
ATOM 13461 C C . GLN C 1 180 ? 17.21708 -21.99013 55.69875 1.000 41.46492 207 GLN C C 1
ATOM 13462 O O . GLN C 1 180 ? 15.99766 -22.11326 55.54013 1.000 36.78228 207 GLN C O 1
ATOM 13476 N N . VAL C 1 181 ? 18.09113 -22.27521 54.73085 1.000 37.90458 208 VAL C N 1
ATOM 13477 C CA . VAL C 1 181 ? 17.61321 -22.66720 53.40978 1.000 32.58032 208 VAL C CA 1
ATOM 13478 C C . VAL C 1 181 ? 16.96933 -24.04683 53.45435 1.000 40.41344 208 VAL C C 1
ATOM 13479 O O . VAL C 1 181 ? 16.02258 -24.31796 52.70616 1.000 37.76809 208 VAL C O 1
ATOM 13492 N N . LEU C 1 182 ? 17.45432 -24.93855 54.32321 1.000 33.36769 209 LEU C N 1
ATOM 13493 C CA . LEU C 1 182 ? 16.80304 -26.23710 54.47114 1.000 36.36183 209 LEU C CA 1
ATOM 13494 C C . LEU C 1 182 ? 15.34854 -26.06731 54.89619 1.000 39.62359 209 LEU C C 1
ATOM 13495 O O . LEU C 1 182 ? 14.47015 -26.81328 54.44812 1.000 31.43021 209 LEU C O 1
ATOM 13511 N N . LYS C 1 183 ? 15.07670 -25.09217 55.76920 1.000 40.90841 210 LYS C N 1
ATOM 13512 C CA . LYS C 1 183 ? 13.69668 -24.80233 56.14268 1.000 34.62209 210 LYS C CA 1
ATOM 13513 C C . LYS C 1 183 ? 12.90168 -24.32135 54.93658 1.000 35.48049 210 LYS C C 1
ATOM 13514 O O . LYS C 1 183 ? 11.76919 -24.76643 54.70997 1.000 33.95295 210 LYS C O 1
ATOM 13533 N N . ILE C 1 184 ? 13.48413 -23.41540 54.14678 1.000 37.22134 211 ILE C N 1
ATOM 13534 C CA . ILE C 1 184 ? 12.79955 -22.91045 52.96136 1.000 31.72782 211 ILE C CA 1
ATOM 13535 C C . ILE C 1 184 ? 12.45341 -24.06214 52.02678 1.000 35.86528 211 ILE C C 1
ATOM 13536 O O . ILE C 1 184 ? 11.29188 -24.25212 51.64491 1.000 38.80172 211 ILE C O 1
ATOM 13552 N N . VAL C 1 185 ? 13.46118 -24.85340 51.64934 1.000 29.15559 212 VAL C N 1
ATOM 13553 C CA . VAL C 1 185 ? 13.25246 -25.90623 50.66103 1.000 34.12937 212 VAL C CA 1
ATOM 13554 C C . VAL C 1 185 ? 12.20358 -26.89480 51.15066 1.000 41.56324 212 VAL C C 1
ATOM 13555 O O . VAL C 1 185 ? 11.37209 -27.37875 50.37265 1.000 41.93111 212 VAL C O 1
ATOM 13568 N N . ALA C 1 186 ? 12.22303 -27.20951 52.44667 1.000 38.90259 213 ALA C N 1
ATOM 13569 C CA . ALA C 1 186 ? 11.23979 -28.13214 52.99910 1.000 32.72138 213 ALA C CA 1
ATOM 13570 C C . ALA C 1 186 ? 9.82509 -27.57440 52.92849 1.000 38.18411 213 ALA C C 1
ATOM 13571 O O . ALA C 1 186 ? 8.86436 -28.35037 52.96411 1.000 36.85574 213 ALA C O 1
ATOM 13578 N N . LEU C 1 187 ? 9.67318 -26.25087 52.83263 1.000 36.43948 214 LEU C N 1
ATOM 13579 C CA . LEU C 1 187 ? 8.35391 -25.64703 52.69306 1.000 38.22042 214 LEU C CA 1
ATOM 13580 C C . LEU C 1 187 ? 7.88097 -25.61284 51.24592 1.000 42.78664 214 LEU C C 1
ATOM 13581 O O . LEU C 1 187 ? 6.68351 -25.43419 51.00187 1.000 36.28721 214 LEU C O 1
ATOM 13597 N N . ARG C 1 188 ? 8.78997 -25.76935 50.28969 1.000 40.48794 215 ARG C N 1
ATOM 13598 C CA . ARG C 1 188 ? 8.45529 -25.85088 48.87139 1.000 40.67328 215 ARG C CA 1
ATOM 13599 C C . ARG C 1 188 ? 7.65034 -24.64868 48.39962 1.000 37.35334 215 ARG C C 1
ATOM 13600 O O . ARG C 1 188 ? 6.55149 -24.80036 47.85171 1.000 37.74921 215 ARG C O 1
ATOM 13621 N N . PRO C 1 189 ? 8.17508 -23.43865 48.56687 1.000 39.24985 216 PRO C N 1
ATOM 13622 C CA . PRO C 1 189 ? 7.45914 -22.25939 48.07542 1.000 32.80291 216 PRO C CA 1
ATOM 13623 C C . PRO C 1 189 ? 7.55380 -22.15086 46.56399 1.000 34.17618 216 PRO C C 1
ATOM 13624 O O . PRO C 1 189 ? 8.51093 -22.61781 45.94215 1.000 32.08896 216 PRO C O 1
ATOM 13635 N N . ASP C 1 190 ? 6.53370 -21.52635 45.97070 1.000 27.47321 217 ASP C N 1
ATOM 13636 C CA . ASP C 1 190 ? 6.56310 -21.28968 44.53195 1.000 27.50282 217 ASP C CA 1
ATOM 13637 C C . ASP C 1 190 ? 7.75507 -20.42076 44.14853 1.000 31.99553 217 ASP C C 1
ATOM 13638 O O . ASP C 1 190 ? 8.36496 -20.61755 43.09091 1.000 23.35044 217 ASP C O 1
ATOM 13647 N N . ALA C 1 191 ? 8.10495 -19.45897 44.99977 1.000 23.43192 218 ALA C N 1
ATOM 13648 C CA . ALA C 1 191 ? 9.19155 -18.53438 44.72525 1.000 29.96798 218 ALA C CA 1
ATOM 13649 C C . ALA C 1 191 ? 9.92369 -18.22241 46.02099 1.000 30.81165 218 ALA C C 1
ATOM 13650 O O . ALA C 1 191 ? 9.39389 -18.40719 47.11863 1.000 30.91814 218 ALA C O 1
ATOM 13657 N N . VAL C 1 192 ? 11.16071 -17.75599 45.88059 1.000 25.29691 219 VAL C N 1
ATOM 13658 C CA . VAL C 1 192 ? 11.92845 -17.22272 46.99629 1.000 25.49393 219 VAL C CA 1
ATOM 13659 C C . VAL C 1 192 ? 12.42035 -15.83522 46.61221 1.000 23.52286 219 VAL C C 1
ATOM 13660 O O . VAL C 1 192 ? 12.84678 -15.60812 45.47412 1.000 21.65381 219 VAL C O 1
ATOM 13673 N N . ILE C 1 193 ? 12.34288 -14.90573 47.55930 1.000 21.45857 220 ILE C N 1
ATOM 13674 C CA . ILE C 1 193 ? 12.88063 -13.56252 47.40108 1.000 25.48642 220 ILE C CA 1
ATOM 13675 C C . ILE C 1 193 ? 13.76918 -13.28012 48.60377 1.000 29.20549 220 ILE C C 1
ATOM 13676 O O . ILE C 1 193 ? 13.52314 -13.77448 49.70920 1.000 24.63699 220 ILE C O 1
ATOM 13692 N N . THR C 1 194 ? 14.81508 -12.48846 48.38309 1.000 23.82644 221 THR C N 1
ATOM 13693 C CA . THR C 1 194 ? 15.77563 -12.16926 49.42666 1.000 27.07400 221 THR C CA 1
ATOM 13694 C C . THR C 1 194 ? 15.80209 -10.66934 49.68439 1.000 30.68512 221 THR C C 1
ATOM 13695 O O . THR C 1 194 ? 15.53924 -9.86080 48.78918 1.000 23.70747 221 THR C O 1
ATOM 13706 N N . GLY C 1 195 ? 16.11994 -10.31072 50.92657 1.000 34.71290 222 GLY C N 1
ATOM 13707 C CA . GLY C 1 195 ? 16.33446 -8.92647 51.29693 1.000 28.36162 222 GLY C CA 1
ATOM 13708 C C . GLY C 1 195 ? 17.78653 -8.70134 51.65860 1.000 29.57082 222 GLY C C 1
ATOM 13709 O O . GLY C 1 195 ? 18.14352 -8.66266 52.84031 1.000 32.25631 222 GLY C O 1
ATOM 13713 N N . THR C 1 196 ? 18.63484 -8.55660 50.64164 1.000 26.31668 223 THR C N 1
ATOM 13714 C CA . THR C 1 196 ? 20.07750 -8.59729 50.81859 1.000 32.85954 223 THR C CA 1
ATOM 13715 C C . THR C 1 196 ? 20.71947 -7.49465 49.98764 1.000 25.40760 223 THR C C 1
ATOM 13716 O O . THR C 1 196 ? 20.03648 -6.68225 49.35549 1.000 25.30027 223 THR C O 1
ATOM 13727 N N . SER C 1 197 ? 22.05113 -7.47559 49.98410 1.000 34.00152 224 SER C N 1
ATOM 13728 C CA . SER C 1 197 ? 22.79218 -6.42379 49.30191 1.000 34.15734 224 SER C CA 1
ATOM 13729 C C . SER C 1 197 ? 24.18888 -6.92144 48.97015 1.000 30.81869 224 SER C C 1
ATOM 13730 O O . SER C 1 197 ? 24.88253 -7.45415 49.84096 1.000 34.06702 224 SER C O 1
ATOM 13738 N N . GLY C 1 198 ? 24.59305 -6.74593 47.71380 1.000 36.28999 225 GLY C N 1
ATOM 13739 C CA . GLY C 1 198 ? 25.96472 -7.01229 47.33370 1.000 36.81728 225 GLY C CA 1
ATOM 13740 C C . GLY C 1 198 ? 26.31111 -8.49135 47.32595 1.000 33.88507 225 GLY C C 1
ATOM 13741 O O . GLY C 1 198 ? 25.46094 -9.36598 47.13458 1.000 30.95248 225 GLY C O 1
ATOM 13745 N N . THR C 1 199 ? 27.59581 -8.76653 47.54880 1.000 34.90515 226 THR C N 1
ATOM 13746 C CA . THR C 1 199 ? 28.16356 -10.10172 47.41268 1.000 35.08921 226 THR C CA 1
ATOM 13747 C C . THR C 1 199 ? 27.62485 -11.07450 48.45572 1.000 30.21942 226 THR C C 1
ATOM 13748 O O . THR C 1 199 ? 27.41946 -12.25260 48.13788 1.000 34.76154 226 THR C O 1
ATOM 13759 N N . PRO C 1 200 ? 27.38883 -10.65119 49.70030 1.000 36.71665 227 PRO C N 1
ATOM 13760 C CA . PRO C 1 200 ? 26.75678 -11.57220 50.66045 1.000 33.86891 227 PRO C CA 1
ATOM 13761 C C . PRO C 1 200 ? 25.37831 -12.03483 50.22563 1.000 31.63179 227 PRO C C 1
ATOM 13762 O O . PRO C 1 200 ? 24.88718 -13.04481 50.74519 1.000 32.92819 227 PRO C O 1
ATOM 13773 N N . GLY C 1 201 ? 24.74007 -11.33072 49.28716 1.000 34.46775 228 GLY C N 1
ATOM 13774 C CA . GLY C 1 201 ? 23.43444 -11.73529 48.79798 1.000 32.75452 228 GLY C CA 1
ATOM 13775 C C . GLY C 1 201 ? 23.45060 -12.97230 47.92458 1.000 31.28121 228 GLY C C 1
ATOM 13776 O O . GLY C 1 201 ? 22.39412 -13.57321 47.70350 1.000 31.33353 228 GLY C O 1
ATOM 13780 N N . ALA C 1 202 ? 24.61919 -13.36543 47.41363 1.000 30.35956 229 ALA C N 1
ATOM 13781 C CA . ALA C 1 202 ? 24.68709 -14.55779 46.57760 1.000 33.51716 229 ALA C CA 1
ATOM 13782 C C . ALA C 1 202 ? 24.51346 -15.83433 47.38912 1.000 29.40097 229 ALA C C 1
ATOM 13783 O O . ALA C 1 202 ? 24.08261 -16.85432 46.84020 1.000 34.42831 229 ALA C O 1
ATOM 13790 N N . LEU C 1 203 ? 24.81891 -15.79088 48.68241 1.000 34.69289 230 LEU C N 1
ATOM 13791 C CA . LEU C 1 203 ? 24.86782 -17.01571 49.47682 1.000 27.17147 230 LEU C CA 1
ATOM 13792 C C . LEU C 1 203 ? 23.53368 -17.74893 49.52228 1.000 33.22016 230 LEU C C 1
ATOM 13793 O O . LEU C 1 203 ? 23.52334 -18.97399 49.30857 1.000 30.44851 230 LEU C O 1
ATOM 13809 N N . PRO C 1 204 ? 22.39327 -17.10150 49.78736 1.000 33.40824 231 PRO C N 1
ATOM 13810 C CA . PRO C 1 204 ? 21.13238 -17.86439 49.79075 1.000 33.45858 231 PRO C CA 1
ATOM 13811 C C . PRO C 1 204 ? 20.84324 -18.54093 48.46250 1.000 30.31572 231 PRO C C 1
ATOM 13812 O O . PRO C 1 204 ? 20.37878 -19.68707 48.44105 1.000 24.45091 231 PRO C O 1
ATOM 13823 N N . TYR C 1 205 ? 21.11262 -17.86245 47.34571 1.000 26.07772 232 TYR C N 1
ATOM 13824 C CA . TYR C 1 205 ? 20.88265 -18.47483 46.04225 1.000 30.22529 232 TYR C CA 1
ATOM 13825 C C . TYR C 1 205 ? 21.82281 -19.65148 45.81299 1.000 33.39670 232 TYR C C 1
ATOM 13826 O O . TYR C 1 205 ? 21.41751 -20.67671 45.25340 1.000 27.01882 232 TYR C O 1
ATOM 13844 N N . LEU C 1 206 ? 23.08261 -19.52466 46.23377 1.000 36.21908 233 LEU C N 1
ATOM 13845 C CA . LEU C 1 206 ? 24.01072 -20.64359 46.11210 1.000 33.18674 233 LEU C CA 1
ATOM 13846 C C . LEU C 1 206 ? 23.50239 -21.84876 46.89348 1.000 31.95806 233 LEU C C 1
ATOM 13847 O O . LEU C 1 206 ? 23.50644 -22.97879 46.39193 1.000 33.25925 233 LEU C O 1
ATOM 13863 N N . ALA C 1 207 ? 23.04620 -21.62173 48.12678 1.000 26.48829 234 ALA C N 1
ATOM 13864 C CA . ALA C 1 207 ? 22.51281 -22.71734 48.92760 1.000 31.33184 234 ALA C CA 1
ATOM 13865 C C . ALA C 1 207 ? 21.22509 -23.26355 48.32409 1.000 34.26639 234 ALA C C 1
ATOM 13866 O O . ALA C 1 207 ? 20.99436 -24.47814 48.33518 1.000 35.98779 234 ALA C O 1
ATOM 13873 N N . LEU C 1 208 ? 20.37466 -22.38238 47.79227 1.000 34.54924 235 LEU C N 1
ATOM 13874 C CA . LEU C 1 208 ? 19.14043 -22.83621 47.16009 1.000 33.60122 235 LEU C CA 1
ATOM 13875 C C . LEU C 1 208 ? 19.43178 -23.79632 46.01381 1.000 31.07977 235 LEU C C 1
ATOM 13876 O O . LEU C 1 208 ? 18.77005 -24.83220 45.87662 1.000 29.57900 235 LEU C O 1
ATOM 13892 N N . ALA C 1 209 ? 20.42114 -23.46918 45.17989 1.000 35.85011 236 ALA C N 1
ATOM 13893 C CA . ALA C 1 209 ? 20.77640 -24.35008 44.07281 1.000 35.02065 236 ALA C CA 1
ATOM 13894 C C . ALA C 1 209 ? 21.38215 -25.65380 44.57562 1.000 33.61476 236 ALA C C 1
ATOM 13895 O O . ALA C 1 209 ? 21.15125 -26.71837 43.99077 1.000 38.51000 236 ALA C O 1
ATOM 13902 N N . GLU C 1 210 ? 22.15756 -25.59255 45.66011 1.000 34.39947 237 GLU C N 1
ATOM 13903 C CA . GLU C 1 210 ? 22.81258 -26.79499 46.16476 1.000 38.56824 237 GLU C CA 1
ATOM 13904 C C . GLU C 1 210 ? 21.79698 -27.78329 46.72120 1.000 35.01764 237 GLU C C 1
ATOM 13905 O O . GLU C 1 210 ? 21.97447 -29.00062 46.59608 1.000 41.02631 237 GLU C O 1
ATOM 13917 N N . ARG C 1 211 ? 20.73366 -27.28290 47.34585 1.000 35.84054 238 ARG C N 1
ATOM 13918 C CA . ARG C 1 211 ? 19.73207 -28.13564 47.97007 1.000 41.99801 238 ARG C CA 1
ATOM 13919 C C . ARG C 1 211 ? 18.57354 -28.46379 47.03277 1.000 36.59175 238 ARG C C 1
ATOM 13920 O O . ARG C 1 211 ? 17.56976 -29.02742 47.48098 1.000 40.75282 238 ARG C O 1
ATOM 13941 N N . GLY C 1 212 ? 18.68210 -28.11241 45.75455 1.000 32.72539 239 GLY C N 1
ATOM 13942 C CA . GLY C 1 212 ? 17.75853 -28.59245 44.74927 1.000 42.26478 239 GLY C CA 1
ATOM 13943 C C . GLY C 1 212 ? 16.56728 -27.71232 44.44778 1.000 46.51147 239 GLY C C 1
ATOM 13944 O O . GLY C 1 212 ? 15.63525 -28.17835 43.78216 1.000 41.24898 239 GLY C O 1
ATOM 13948 N N . TYR C 1 213 ? 16.56207 -26.45936 44.89519 1.000 39.76015 240 TYR C N 1
ATOM 13949 C CA . TYR C 1 213 ? 15.39871 -25.60320 44.68871 1.000 38.54735 240 TYR C CA 1
ATOM 13950 C C . TYR C 1 213 ? 15.24050 -25.27708 43.20688 1.000 37.15974 240 TYR C C 1
ATOM 13951 O O . TYR C 1 213 ? 16.16832 -24.76225 42.57325 1.000 39.28075 240 TYR C O 1
ATOM 13969 N N . LYS C 1 214 ? 14.05967 -25.57186 42.65872 1.000 36.93467 241 LYS C N 1
ATOM 13970 C CA . LYS C 1 214 ? 13.75388 -25.30498 41.25815 1.000 39.29939 241 LYS C CA 1
ATOM 13971 C C . LYS C 1 214 ? 12.62480 -24.29247 41.09732 1.000 37.45744 241 LYS C C 1
ATOM 13972 O O . LYS C 1 214 ? 12.08040 -24.15507 39.99557 1.000 34.46252 241 LYS C O 1
ATOM 13991 N N . GLY C 1 215 ? 12.25187 -23.58817 42.16333 1.000 34.88401 242 GLY C N 1
ATOM 13992 C CA . GLY C 1 215 ? 11.26889 -22.53405 42.06670 1.000 35.25296 242 GLY C CA 1
ATOM 13993 C C . GLY C 1 215 ? 11.87715 -21.23995 41.56419 1.000 27.84167 242 GLY C C 1
ATOM 13994 O O . GLY C 1 215 ? 13.05385 -21.15675 41.21401 1.000 29.09180 242 GLY C O 1
ATOM 13998 N N . GLN C 1 216 ? 11.04601 -20.20440 41.53267 1.000 23.73472 243 GLN C N 1
ATOM 13999 C CA . GLN C 1 216 ? 11.48477 -18.90226 41.05431 1.000 23.75658 243 GLN C CA 1
ATOM 14000 C C . GLN C 1 216 ? 12.29613 -18.18454 42.12541 1.000 26.83278 243 GLN C C 1
ATOM 14001 O O . GLN C 1 216 ? 12.04743 -18.33027 43.32559 1.000 25.43205 243 GLN C O 1
ATOM 14015 N N . ILE C 1 217 ? 13.28032 -17.40545 41.67852 1.000 28.42338 244 ILE C N 1
ATOM 14016 C CA . ILE C 1 217 ? 14.16010 -16.66041 42.56892 1.000 27.21761 244 ILE C CA 1
ATOM 14017 C C . ILE C 1 217 ? 14.04792 -15.17647 42.24750 1.000 25.17689 244 ILE C C 1
ATOM 14018 O O . ILE C 1 217 ? 13.98532 -14.78389 41.07703 1.000 25.55203 244 ILE C O 1
ATOM 14034 N N . TYR C 1 218 ? 14.02503 -14.35730 43.29703 1.000 25.09653 245 TYR C N 1
ATOM 14035 C CA . TYR C 1 218 ? 13.84108 -12.91893 43.18540 1.000 29.06100 245 TYR C CA 1
ATOM 14036 C C . TYR C 1 218 ? 14.79140 -12.22996 44.15444 1.000 22.86312 245 TYR C C 1
ATOM 14037 O O . TYR C 1 218 ? 15.14057 -12.78493 45.19939 1.000 20.56394 245 TYR C O 1
ATOM 14055 N N . GLY C 1 219 ? 15.19821 -11.01061 43.80589 1.000 23.17154 246 GLY C N 1
ATOM 14056 C CA . GLY C 1 219 ? 16.09308 -10.24087 44.64267 1.000 28.14442 246 GLY C CA 1
ATOM 14057 C C . GLY C 1 219 ? 15.80552 -8.75859 44.53634 1.000 32.30679 246 GLY C C 1
ATOM 14058 O O . GLY C 1 219 ? 14.92247 -8.32301 43.79327 1.000 29.30686 246 GLY C O 1
ATOM 14062 N N . MET C 1 220 ? 16.57423 -7.98204 45.29141 1.000 30.34420 247 MET C N 1
ATOM 14063 C CA . MET C 1 220 ? 16.39850 -6.54187 45.37729 1.000 27.15708 247 MET C CA 1
ATOM 14064 C C . MET C 1 220 ? 17.38781 -5.82055 44.46514 1.000 31.53770 247 MET C C 1
ATOM 14065 O O . MET C 1 220 ? 18.32951 -6.40696 43.92185 1.000 26.56659 247 MET C O 1
ATOM 14079 N N . HIS C 1 221 ? 17.15672 -4.51262 44.31254 1.000 27.18629 248 HIS C N 1
ATOM 14080 C CA . HIS C 1 221 ? 18.00767 -3.68032 43.47198 1.000 26.69853 248 HIS C CA 1
ATOM 14081 C C . HIS C 1 221 ? 19.44925 -3.63736 43.95919 1.000 36.68643 248 HIS C C 1
ATOM 14082 O O . HIS C 1 221 ? 20.33671 -3.24199 43.19506 1.000 39.27414 248 HIS C O 1
ATOM 14096 N N . ALA C 1 222 ? 19.70481 -4.02753 45.20697 1.000 37.75852 249 ALA C N 1
ATOM 14097 C CA . ALA C 1 222 ? 21.05333 -4.00438 45.75805 1.000 28.65614 249 ALA C CA 1
ATOM 14098 C C . ALA C 1 222 ? 21.89285 -5.20033 45.32922 1.000 32.00378 249 ALA C C 1
ATOM 14099 O O . ALA C 1 222 ? 23.06760 -5.27881 45.70634 1.000 36.02436 249 ALA C O 1
ATOM 14106 N N . LEU C 1 223 ? 21.32500 -6.13138 44.56670 1.000 33.05080 250 LEU C N 1
ATOM 14107 C CA . LEU C 1 223 ? 22.07244 -7.26132 44.03388 1.000 33.50357 250 LEU C CA 1
ATOM 14108 C C . LEU C 1 223 ? 22.62530 -6.98844 42.64542 1.000 36.31725 250 LEU C C 1
ATOM 14109 O O . LEU C 1 223 ? 23.46411 -7.75716 42.16220 1.000 37.48554 250 LEU C O 1
ATOM 14125 N N . ILE C 1 224 ? 22.17949 -5.91534 42.00155 1.000 34.76243 251 ILE C N 1
ATOM 14126 C CA . ILE C 1 224 ? 22.58971 -5.59196 40.64158 1.000 42.59502 251 ILE C CA 1
ATOM 14127 C C . ILE C 1 224 ? 23.99492 -5.01258 40.67977 1.000 42.22251 251 ILE C C 1
ATOM 14128 O O . ILE C 1 224 ? 24.17940 -3.79443 40.58358 1.000 31.03342 251 ILE C O 1
ATOM 14144 N N . ASN C 1 225 ? 24.99114 -5.88206 40.83135 1.000 44.15099 252 ASN C N 1
ATOM 14145 C CA . ASN C 1 225 ? 26.38990 -5.47924 40.78415 1.000 43.45527 252 ASN C CA 1
ATOM 14146 C C . ASN C 1 225 ? 27.22077 -6.64147 40.25584 1.000 46.45075 252 ASN C C 1
ATOM 14147 O O . ASN C 1 225 ? 26.85193 -7.80256 40.44574 1.000 40.46532 252 ASN C O 1
ATOM 14158 N N . PRO C 1 226 ? 28.32855 -6.35640 39.56910 1.000 40.56804 253 PRO C N 1
ATOM 14159 C CA . PRO C 1 226 ? 29.10359 -7.42733 38.93080 1.000 35.60249 253 PRO C CA 1
ATOM 14160 C C . PRO C 1 226 ? 29.61607 -8.49906 39.87867 1.000 38.97802 253 PRO C C 1
ATOM 14161 O O . PRO C 1 226 ? 29.76742 -9.65215 39.44956 1.000 40.45694 253 PRO C O 1
ATOM 14172 N N . ASP C 1 227 ? 29.89864 -8.18249 41.14206 1.000 34.69942 254 ASP C N 1
ATOM 14173 C CA . ASP C 1 227 ? 30.45732 -9.20483 42.02654 1.000 39.08817 254 ASP C CA 1
ATOM 14174 C C . ASP C 1 227 ? 29.41305 -10.25219 42.39321 1.000 37.74427 254 ASP C C 1
ATOM 14175 O O . ASP C 1 227 ? 29.70956 -11.45378 42.41058 1.000 35.41908 254 ASP C O 1
ATOM 14184 N N . PHE C 1 228 ? 28.18636 -9.81979 42.69191 1.000 37.11738 255 PHE C N 1
ATOM 14185 C CA . PHE C 1 228 ? 27.10336 -10.76916 42.92800 1.000 37.32350 255 PHE C CA 1
ATOM 14186 C C . PHE C 1 228 ? 26.89221 -11.66371 41.71282 1.000 29.45504 255 PHE C C 1
ATOM 14187 O O . PHE C 1 228 ? 26.81865 -12.89128 41.83643 1.000 27.35985 255 PHE C O 1
ATOM 14204 N N . VAL C 1 229 ? 26.78974 -11.05952 40.52436 1.000 28.86273 256 VAL C N 1
ATOM 14205 C CA . VAL C 1 229 ? 26.56274 -11.83743 39.30870 1.000 32.36418 256 VAL C CA 1
ATOM 14206 C C . VAL C 1 229 ? 27.62553 -12.91541 39.17156 1.000 35.37368 256 VAL C C 1
ATOM 14207 O O . VAL C 1 229 ? 27.32752 -14.07572 38.86197 1.000 35.92197 256 VAL C O 1
ATOM 14220 N N . ARG C 1 230 ? 28.88289 -12.54751 39.41367 1.000 39.58317 257 ARG C N 1
ATOM 14221 C CA . ARG C 1 230 ? 29.98779 -13.48474 39.25211 1.000 32.89895 257 ARG C CA 1
ATOM 14222 C C . ARG C 1 230 ? 29.97688 -14.54749 40.34389 1.000 31.07597 257 ARG C C 1
ATOM 14223 O O . ARG C 1 230 ? 30.08210 -15.74543 40.05619 1.000 30.29357 257 ARG C O 1
ATOM 14244 N N . VAL C 1 231 ? 29.84304 -14.13199 41.60511 1.000 32.27310 258 VAL C N 1
ATOM 14245 C CA . VAL C 1 231 ? 29.88030 -15.09294 42.70483 1.000 31.80614 258 VAL C CA 1
ATOM 14246 C C . VAL C 1 231 ? 28.66546 -16.01253 42.64810 1.000 32.50845 258 VAL C C 1
ATOM 14247 O O . VAL C 1 231 ? 28.78338 -17.23409 42.79840 1.000 33.88928 258 VAL C O 1
ATOM 14260 N N . GLY C 1 232 ? 27.47833 -15.44131 42.43626 1.000 35.98458 259 GLY C N 1
ATOM 14261 C CA . GLY C 1 232 ? 26.29479 -16.26765 42.27449 1.000 33.68284 259 GLY C CA 1
ATOM 14262 C C . GLY C 1 232 ? 26.37934 -17.18484 41.07130 1.000 29.61269 259 GLY C C 1
ATOM 14263 O O . GLY C 1 232 ? 25.85175 -18.29931 41.09640 1.000 30.31914 259 GLY C O 1
ATOM 14267 N N . GLY C 1 233 ? 27.03332 -16.73154 40.00613 1.000 32.46035 260 GLY C N 1
ATOM 14268 C CA . GLY C 1 233 ? 27.27398 -17.59686 38.86323 1.000 35.86132 260 GLY C CA 1
ATOM 14269 C C . GLY C 1 233 ? 25.98998 -18.17259 38.30192 1.000 34.65590 260 GLY C C 1
ATOM 14270 O O . GLY C 1 233 ? 25.01038 -17.45896 38.05427 1.000 29.14458 260 GLY C O 1
ATOM 14274 N N . ALA C 1 234 ? 25.99537 -19.49175 38.09790 1.000 33.11386 261 ALA C N 1
ATOM 14275 C CA . ALA C 1 234 ? 24.84638 -20.16154 37.50256 1.000 34.41537 261 ALA C CA 1
ATOM 14276 C C . ALA C 1 234 ? 23.64959 -20.18907 38.44442 1.000 37.33401 261 ALA C C 1
ATOM 14277 O O . ALA C 1 234 ? 22.50480 -20.26462 37.98394 1.000 32.89232 261 ALA C O 1
ATOM 14284 N N . SER C 1 235 ? 23.88657 -20.12927 39.75638 1.000 30.21677 262 SER C N 1
ATOM 14285 C CA . SER C 1 235 ? 22.80346 -20.26493 40.72303 1.000 34.41784 262 SER C CA 1
ATOM 14286 C C . SER C 1 235 ? 21.86963 -19.06315 40.74463 1.000 30.17957 262 SER C C 1
ATOM 14287 O O . SER C 1 235 ? 20.77580 -19.16274 41.31116 1.000 34.89030 262 SER C O 1
ATOM 14295 N N . VAL C 1 236 ? 22.26802 -17.94131 40.15035 1.000 25.97490 263 VAL C N 1
ATOM 14296 C CA . VAL C 1 236 ? 21.45083 -16.73741 40.10829 1.000 33.20639 263 VAL C CA 1
ATOM 14297 C C . VAL C 1 236 ? 20.92390 -16.47006 38.70621 1.000 35.38859 263 VAL C C 1
ATOM 14298 O O . VAL C 1 236 ? 20.33549 -15.41215 38.45732 1.000 26.49902 263 VAL C O 1
ATOM 14311 N N . GLU C 1 237 ? 21.11591 -17.41150 37.78464 1.000 31.94229 264 GLU C N 1
ATOM 14312 C CA . GLU C 1 237 ? 20.65049 -17.24140 36.41571 1.000 34.38302 264 GLU C CA 1
ATOM 14313 C C . GLU C 1 237 ? 19.13640 -17.08475 36.38782 1.000 37.96534 264 GLU C C 1
ATOM 14314 O O . GLU C 1 237 ? 18.40175 -17.89943 36.95565 1.000 29.69972 264 GLU C O 1
ATOM 14326 N N . GLY C 1 238 ? 18.67405 -16.02804 35.72437 1.000 30.36533 265 GLY C N 1
ATOM 14327 C CA . GLY C 1 238 ? 17.25742 -15.75961 35.61977 1.000 35.67346 265 GLY C CA 1
ATOM 14328 C C . GLY C 1 238 ? 16.65599 -15.01861 36.79011 1.000 33.34428 265 GLY C C 1
ATOM 14329 O O . GLY C 1 238 ? 15.42964 -14.87815 36.85139 1.000 30.44507 265 GLY C O 1
ATOM 14333 N N . LEU C 1 239 ? 17.47416 -14.54201 37.72175 1.000 29.02714 266 LEU C N 1
ATOM 14334 C CA . LEU C 1 239 ? 16.95262 -13.80601 38.86259 1.000 25.76034 266 LEU C CA 1
ATOM 14335 C C . LEU C 1 239 ? 16.26551 -12.52677 38.40172 1.000 28.26939 266 LEU C C 1
ATOM 14336 O O . LEU C 1 239 ? 16.76190 -11.80978 37.52855 1.000 26.73937 266 LEU C O 1
ATOM 14352 N N . LEU C 1 240 ? 15.11586 -12.24365 39.00150 1.000 21.25172 267 LEU C N 1
ATOM 14353 C CA . LEU C 1 240 ? 14.33585 -11.05148 38.70643 1.000 27.57341 267 LEU C CA 1
ATOM 14354 C C . LEU C 1 240 ? 14.44652 -10.08530 39.87772 1.000 25.54493 267 LEU C C 1
ATOM 14355 O O . LEU C 1 240 ? 14.39377 -10.49624 41.04135 1.000 23.26767 267 LEU C O 1
ATOM 14371 N N . ALA C 1 241 ? 14.61532 -8.80402 39.56869 1.000 25.44750 268 ALA C N 1
ATOM 14372 C CA . ALA C 1 241 ? 14.82321 -7.79766 40.59690 1.000 28.70927 268 ALA C CA 1
ATOM 14373 C C . ALA C 1 241 ? 14.37060 -6.44835 40.07434 1.000 27.03284 268 ALA C C 1
ATOM 14374 O O . ALA C 1 241 ? 14.36774 -6.22499 38.85767 1.000 21.91723 268 ALA C O 1
ATOM 14381 N N . PRO C 1 242 ? 13.99274 -5.52844 40.95638 1.000 27.05926 269 PRO C N 1
ATOM 14382 C CA . PRO C 1 242 ? 13.66901 -4.16918 40.52264 1.000 28.42651 269 PRO C CA 1
ATOM 14383 C C . PRO C 1 242 ? 14.93284 -3.32455 40.43944 1.000 27.26083 269 PRO C C 1
ATOM 14384 O O . PRO C 1 242 ? 15.96965 -3.65141 41.01820 1.000 22.29450 269 PRO C O 1
ATOM 14395 N N . THR C 1 243 ? 14.83242 -2.22899 39.69256 1.000 24.76848 270 THR C N 1
ATOM 14396 C CA . THR C 1 243 ? 15.97866 -1.34424 39.55184 1.000 21.23297 270 THR C CA 1
ATOM 14397 C C . THR C 1 243 ? 15.53181 0.00660 39.02339 1.000 28.99604 270 THR C C 1
ATOM 14398 O O . THR C 1 243 ? 14.53518 0.11037 38.30283 1.000 29.77107 270 THR C O 1
ATOM 14409 N N . GLY C 1 244 ? 16.29316 1.03630 39.38316 1.000 30.59062 271 GLY C N 1
ATOM 14410 C CA . GLY C 1 244 ? 16.14986 2.33193 38.76886 1.000 28.70100 271 GLY C CA 1
ATOM 14411 C C . GLY C 1 244 ? 16.33681 2.21504 37.27114 1.000 28.99811 271 GLY C C 1
ATOM 14412 O O . GLY C 1 244 ? 17.08934 1.36387 36.78800 1.000 29.24489 271 GLY C O 1
ATOM 14416 N N . PRO C 1 245 ? 15.64690 3.05916 36.49812 1.000 29.10880 272 PRO C N 1
ATOM 14417 C CA . PRO C 1 245 ? 15.74816 2.93314 35.03587 1.000 27.75751 272 PRO C CA 1
ATOM 14418 C C . PRO C 1 245 ? 17.13557 3.23195 34.49679 1.000 36.83206 272 PRO C C 1
ATOM 14419 O O . PRO C 1 245 ? 17.50057 2.70159 33.43952 1.000 29.16322 272 PRO C O 1
ATOM 14430 N N . VAL C 1 246 ? 17.92052 4.06050 35.19297 1.000 31.29732 273 VAL C N 1
ATOM 14431 C CA . VAL C 1 246 ? 19.23961 4.44749 34.69693 1.000 29.91054 273 VAL C CA 1
ATOM 14432 C C . VAL C 1 246 ? 20.08079 3.21839 34.37797 1.000 39.03735 273 VAL C C 1
ATOM 14433 O O . VAL C 1 246 ? 20.85022 3.20743 33.40906 1.000 33.25712 273 VAL C O 1
ATOM 14446 N N . ILE C 1 247 ? 19.94354 2.16269 35.18429 1.000 36.46171 274 ILE C N 1
ATOM 14447 C CA . ILE C 1 247 ? 20.81696 0.99964 35.05168 1.000 33.85783 274 ILE C CA 1
ATOM 14448 C C . ILE C 1 247 ? 20.70474 0.39355 33.65832 1.000 34.82754 274 ILE C C 1
ATOM 14449 O O . ILE C 1 247 ? 21.69490 -0.09130 33.09727 1.000 35.48870 274 ILE C O 1
ATOM 14465 N N . VAL C 1 248 ? 19.50458 0.40729 33.07894 1.000 35.01076 275 VAL C N 1
ATOM 14466 C CA . VAL C 1 248 ? 19.27749 -0.19374 31.76882 1.000 33.82353 275 VAL C CA 1
ATOM 14467 C C . VAL C 1 248 ? 18.63982 0.83645 30.84807 1.000 34.87958 275 VAL C C 1
ATOM 14468 O O . VAL C 1 248 ? 17.73181 0.51759 30.07285 1.000 38.28292 275 VAL C O 1
ATOM 14481 N N . ALA C 1 249 ? 19.12329 2.07854 30.91997 1.000 34.87861 276 ALA C N 1
ATOM 14482 C CA . ALA C 1 249 ? 18.50351 3.15973 30.16300 1.000 32.48141 276 ALA C CA 1
ATOM 14483 C C . ALA C 1 249 ? 18.50628 2.88174 28.66559 1.000 35.37284 276 ALA C C 1
ATOM 14484 O O . ALA C 1 249 ? 17.59959 3.32778 27.95364 1.000 36.63200 276 ALA C O 1
ATOM 14491 N N . GLU C 1 250 ? 19.50955 2.15439 28.16584 1.000 33.49013 277 GLU C N 1
ATOM 14492 C CA . GLU C 1 250 ? 19.57323 1.88736 26.73193 1.000 38.76211 277 GLU C CA 1
ATOM 14493 C C . GLU C 1 250 ? 18.38749 1.05117 26.26990 1.000 41.71038 277 GLU C C 1
ATOM 14494 O O . GLU C 1 250 ? 17.96084 1.16055 25.11424 1.000 32.19493 277 GLU C O 1
ATOM 14506 N N . GLN C 1 251 ? 17.84033 0.22097 27.15742 1.000 36.93700 278 GLN C N 1
ATOM 14507 C CA . GLN C 1 251 ? 16.71861 -0.64404 26.82249 1.000 34.19385 278 GLN C CA 1
ATOM 14508 C C . GLN C 1 251 ? 15.37214 0.05284 26.95126 1.000 39.36602 278 GLN C C 1
ATOM 14509 O O . GLN C 1 251 ? 14.36196 -0.50287 26.50605 1.000 37.06459 278 GLN C O 1
ATOM 14523 N N . LEU C 1 252 ? 15.33157 1.24880 27.53544 1.000 38.57440 279 LEU C N 1
ATOM 14524 C CA . LEU C 1 252 ? 14.07282 1.95265 27.71474 1.000 39.31122 279 LEU C CA 1
ATOM 14525 C C . LEU C 1 252 ? 13.59895 2.55976 26.39541 1.000 32.98970 279 LEU C C 1
ATOM 14526 O O . LEU C 1 252 ? 14.41291 2.94486 25.55257 1.000 39.81446 279 LEU C O 1
ATOM 14542 N N . PRO C 1 253 ? 12.28669 2.65121 26.19249 1.000 35.09996 280 PRO C N 1
ATOM 14543 C CA . PRO C 1 253 ? 11.77313 3.28357 24.97177 1.000 39.87815 280 PRO C CA 1
ATOM 14544 C C . PRO C 1 253 ? 12.02317 4.78528 24.95316 1.000 42.01268 280 PRO C C 1
ATOM 14545 O O . PRO C 1 253 ? 12.23365 5.43160 25.98256 1.000 36.60313 280 PRO C O 1
ATOM 14556 N N . SER C 1 254 ? 11.97830 5.33763 23.73776 1.000 37.28410 281 SER C N 1
ATOM 14557 C CA . SER C 1 254 ? 12.30150 6.74663 23.53861 1.000 41.87197 281 SER C CA 1
ATOM 14558 C C . SER C 1 254 ? 11.40947 7.65392 24.37630 1.000 41.51064 281 SER C C 1
ATOM 14559 O O . SER C 1 254 ? 11.88025 8.64967 24.93931 1.000 38.16828 281 SER C O 1
ATOM 14567 N N . GLU C 1 255 ? 10.11768 7.32983 24.47035 1.000 44.08369 282 GLU C N 1
ATOM 14568 C CA . GLU C 1 255 ? 9.17431 8.19825 25.16294 1.000 40.72263 282 GLU C CA 1
ATOM 14569 C C . GLU C 1 255 ? 9.40882 8.26377 26.66579 1.000 41.90796 282 GLU C C 1
ATOM 14570 O O . GLU C 1 255 ? 8.79156 9.10433 27.32754 1.000 34.52978 282 GLU C O 1
ATOM 14582 N N . ASN C 1 256 ? 10.26375 7.40690 27.22470 1.000 36.92997 283 ASN C N 1
ATOM 14583 C CA . ASN C 1 256 ? 10.54027 7.48969 28.65467 1.000 40.28704 283 ASN C CA 1
ATOM 14584 C C . ASN C 1 256 ? 11.47979 8.66198 28.91423 1.000 31.66793 283 ASN C C 1
ATOM 14585 O O . ASN C 1 256 ? 12.65231 8.61018 28.52227 1.000 36.70602 283 ASN C O 1
ATOM 14596 N N . PRO C 1 257 ? 11.01160 9.73212 29.56562 1.000 35.22761 284 PRO C N 1
ATOM 14597 C CA . PRO C 1 257 ? 11.88934 10.89731 29.77836 1.000 39.10706 284 PRO C CA 1
ATOM 14598 C C . PRO C 1 257 ? 13.17081 10.57034 30.52444 1.000 33.42570 284 PRO C C 1
ATOM 14599 O O . PRO C 1 257 ? 14.14512 11.32626 30.41302 1.000 32.11406 284 PRO C O 1
ATOM 14610 N N . ILE C 1 258 ? 13.20382 9.47421 31.28583 1.000 29.42923 285 ILE C N 1
ATOM 14611 C CA . ILE C 1 258 ? 14.39432 9.13967 32.05876 1.000 36.15275 285 ILE C CA 1
ATOM 14612 C C . ILE C 1 258 ? 15.52933 8.67743 31.15486 1.000 37.71075 285 ILE C C 1
ATOM 14613 O O . ILE C 1 258 ? 16.69558 8.70174 31.56739 1.000 30.01229 285 ILE C O 1
ATOM 14629 N N . ARG C 1 259 ? 15.22002 8.28179 29.91823 1.000 31.11360 286 ARG C N 1
ATOM 14630 C CA . ARG C 1 259 ? 16.25287 7.81888 28.99587 1.000 35.22623 286 ARG C CA 1
ATOM 14631 C C . ARG C 1 259 ? 17.19528 8.95223 28.60404 1.000 29.86525 286 ARG C C 1
ATOM 14632 O O . ARG C 1 259 ? 18.42139 8.79995 28.65780 1.000 34.67358 286 ARG C O 1
ATOM 14653 N N . LYS C 1 260 ? 16.63905 10.09791 28.20170 1.000 32.10235 287 LYS C N 1
ATOM 14654 C CA . LYS C 1 260 ? 17.47147 11.22253 27.78369 1.000 30.67585 287 LYS C CA 1
ATOM 14655 C C . LYS C 1 260 ? 18.36777 11.69898 28.92055 1.000 35.80575 287 LYS C C 1
ATOM 14656 O O . LYS C 1 260 ? 19.55359 11.98204 28.71107 1.000 44.99386 287 LYS C O 1
ATOM 14675 N N . VAL C 1 261 ? 17.82146 11.78573 30.13465 1.000 34.79947 288 VAL C N 1
ATOM 14676 C CA . VAL C 1 261 ? 18.59759 12.29034 31.26294 1.000 39.39009 288 VAL C CA 1
ATOM 14677 C C . VAL C 1 261 ? 19.66111 11.28075 31.67728 1.000 38.72765 288 VAL C C 1
ATOM 14678 O O . VAL C 1 261 ? 20.79370 11.65345 32.00643 1.000 35.85522 288 VAL C O 1
ATOM 14691 N N . SER C 1 262 ? 19.31821 9.98996 31.67215 1.000 33.32483 289 SER C N 1
ATOM 14692 C CA . SER C 1 262 ? 20.30497 8.96675 32.00171 1.000 36.33185 289 SER C CA 1
ATOM 14693 C C . SER C 1 262 ? 21.46886 8.99284 31.02016 1.000 37.08958 289 SER C C 1
ATOM 14694 O O . SER C 1 262 ? 22.61971 8.75030 31.40196 1.000 36.99131 289 SER C O 1
ATOM 14702 N N . MET C 1 263 ? 21.18767 9.27837 29.74684 1.000 36.62113 290 MET C N 1
ATOM 14703 C CA . MET C 1 263 ? 22.25769 9.37050 28.75979 1.000 44.80250 290 MET C CA 1
ATOM 14704 C C . MET C 1 263 ? 23.16347 10.56185 29.05246 1.000 36.76313 290 MET C C 1
ATOM 14705 O O . MET C 1 263 ? 24.39304 10.44696 28.98433 1.000 36.65475 290 MET C O 1
ATOM 14719 N N . ASP C 1 264 ? 22.57272 11.71388 29.38134 1.000 39.39246 291 ASP C N 1
ATOM 14720 C CA . ASP C 1 264 ? 23.36869 12.84898 29.83250 1.000 41.15260 291 ASP C CA 1
ATOM 14721 C C . ASP C 1 264 ? 24.27741 12.44737 30.98706 1.000 35.56130 291 ASP C C 1
ATOM 14722 O O . ASP C 1 264 ? 25.45793 12.81391 31.01827 1.000 38.51092 291 ASP C O 1
ATOM 14731 N N . PHE C 1 265 ? 23.74592 11.67552 31.93887 1.000 36.37529 292 PHE C N 1
ATOM 14732 C CA . PHE C 1 265 ? 24.53566 11.27795 33.10094 1.000 42.09181 292 PHE C CA 1
ATOM 14733 C C . PHE C 1 265 ? 25.70339 10.38406 32.70254 1.000 40.20965 292 PHE C C 1
ATOM 14734 O O . PHE C 1 265 ? 26.82412 10.56160 33.19410 1.000 41.46614 292 PHE C O 1
ATOM 14751 N N . ARG C 1 266 ? 25.46353 9.41373 31.81646 1.000 37.60014 293 ARG C N 1
ATOM 14752 C CA . ARG C 1 266 ? 26.53387 8.50031 31.42638 1.000 40.29799 293 ARG C CA 1
ATOM 14753 C C . ARG C 1 266 ? 27.63827 9.23360 30.67402 1.000 38.00581 293 ARG C C 1
ATOM 14754 O O . ARG C 1 266 ? 28.82261 8.91503 30.83252 1.000 34.13232 293 ARG C O 1
ATOM 14775 N N . ALA C 1 267 ? 27.27128 10.21289 29.84515 1.000 37.91245 294 ALA C N 1
ATOM 14776 C CA . ALA C 1 267 ? 28.27914 10.99112 29.13291 1.000 39.67503 294 ALA C CA 1
ATOM 14777 C C . ALA C 1 267 ? 29.12025 11.80862 30.10517 1.000 35.12137 294 ALA C C 1
ATOM 14778 O O . ALA C 1 267 ? 30.35486 11.78980 30.04292 1.000 44.74700 294 ALA C O 1
ATOM 14785 N N . ALA C 1 268 ? 28.46465 12.53093 31.01694 1.000 39.20858 295 ALA C N 1
ATOM 14786 C CA . ALA C 1 268 ? 29.19473 13.31810 32.00473 1.000 42.69210 295 ALA C CA 1
ATOM 14787 C C . ALA C 1 268 ? 30.02333 12.42442 32.92034 1.000 35.64238 295 ALA C C 1
ATOM 14788 O O . ALA C 1 268 ? 31.17692 12.74283 33.23061 1.000 40.14953 295 ALA C O 1
ATOM 14795 N N . TYR C 1 269 ? 29.45003 11.30592 33.37207 1.000 31.25549 296 TYR C N 1
ATOM 14796 C CA . TYR C 1 269 ? 30.22471 10.34518 34.15218 1.000 42.68690 296 TYR C CA 1
ATOM 14797 C C . TYR C 1 269 ? 31.46008 9.89617 33.38443 1.000 36.47472 296 TYR C C 1
ATOM 14798 O O . TYR C 1 269 ? 32.54671 9.76557 33.95911 1.000 37.02344 296 TYR C O 1
ATOM 14816 N N . GLN C 1 270 ? 31.30839 9.66040 32.07912 1.000 36.57651 297 GLN C N 1
ATOM 14817 C CA . GLN C 1 270 ? 32.43514 9.24574 31.25015 1.000 43.32146 297 GLN C CA 1
ATOM 14818 C C . GLN C 1 270 ? 33.46072 10.36525 31.11300 1.000 41.64025 297 GLN C C 1
ATOM 14819 O O . GLN C 1 270 ? 34.66939 10.10600 31.07218 1.000 40.19511 297 GLN C O 1
ATOM 14833 N N . LYS C 1 271 ? 32.99807 11.61536 31.04302 1.000 40.69494 298 LYS C N 1
ATOM 14834 C CA . LYS C 1 271 ? 33.91436 12.74854 30.95723 1.000 41.56006 298 LYS C CA 1
ATOM 14835 C C . LYS C 1 271 ? 34.71922 12.89911 32.24222 1.000 45.05476 298 LYS C C 1
ATOM 14836 O O . LYS C 1 271 ? 35.95390 12.95964 32.21181 1.000 49.54291 298 LYS C O 1
ATOM 14855 N N . ALA C 1 272 ? 34.03330 12.95425 33.38553 1.000 45.20937 299 ALA C N 1
ATOM 14856 C CA . ALA C 1 272 ? 34.71755 13.19209 34.65173 1.000 44.78328 299 ALA C CA 1
ATOM 14857 C C . ALA C 1 272 ? 35.54412 11.98160 35.06871 1.000 36.15015 299 ALA C C 1
ATOM 14858 O O . ALA C 1 272 ? 36.72303 12.11224 35.41793 1.000 41.51643 299 ALA C O 1
ATOM 14865 N N . ASN C 1 273 ? 34.94476 10.79691 35.03975 1.000 43.08490 300 ASN C N 1
ATOM 14866 C CA . ASN C 1 273 ? 35.60329 9.57440 35.47271 1.000 37.44869 300 ASN C CA 1
ATOM 14867 C C . ASN C 1 273 ? 36.13161 8.80139 34.26800 1.000 41.19390 300 ASN C C 1
ATOM 14868 O O . ASN C 1 273 ? 35.88756 9.15250 33.11164 1.000 41.44801 300 ASN C O 1
ATOM 14879 N N . GLY C 1 274 ? 36.86730 7.73275 34.55594 1.000 36.45259 301 GLY C N 1
ATOM 14880 C CA . GLY C 1 274 ? 37.47820 6.92785 33.51391 1.000 50.50584 301 GLY C CA 1
ATOM 14881 C C . GLY C 1 274 ? 36.47842 6.21289 32.62599 1.000 44.91347 301 GLY C C 1
ATOM 14882 O O . GLY C 1 274 ? 35.46892 6.78572 32.21490 1.000 43.00167 301 GLY C O 1
ATOM 14886 N N . PRO C 1 276 ? 33.05226 4.39890 32.66900 1.000 53.82939 303 PRO C N 1
ATOM 14887 C CA . PRO C 1 276 ? 31.71213 3.89051 32.35948 1.000 52.82163 303 PRO C CA 1
ATOM 14888 C C . PRO C 1 276 ? 30.91326 3.57509 33.62529 1.000 55.33344 303 PRO C C 1
ATOM 14889 O O . PRO C 1 276 ? 31.39023 2.80900 34.46108 1.000 54.77643 303 PRO C O 1
ATOM 14900 N N . PRO C 1 277 ? 29.73160 4.17162 33.77622 1.000 56.48300 304 PRO C N 1
ATOM 14901 C CA . PRO C 1 277 ? 28.93892 3.92928 34.99111 1.000 56.17850 304 PRO C CA 1
ATOM 14902 C C . PRO C 1 277 ? 28.51364 2.47288 35.10323 1.000 58.97778 304 PRO C C 1
ATOM 14903 O O . PRO C 1 277 ? 28.00030 1.88352 34.15018 1.000 60.40991 304 PRO C O 1
ATOM 14914 N N . THR C 1 278 ? 28.71917 1.89731 36.28611 1.000 82.24117 305 THR C N 1
ATOM 14915 C CA . THR C 1 278 ? 28.26535 0.54113 36.58208 1.000 85.64212 305 THR C CA 1
ATOM 14916 C C . THR C 1 278 ? 27.42697 0.46579 37.85098 1.000 92.05746 305 THR C C 1
ATOM 14917 O O . THR C 1 278 ? 26.39413 -0.20890 37.85799 1.000 86.26480 305 THR C O 1
ATOM 14928 N N . ASP C 1 279 ? 27.84012 1.14349 38.92004 1.000 69.81114 306 ASP C N 1
ATOM 14929 C CA . ASP C 1 279 ? 27.08639 1.13776 40.16321 1.000 63.17045 306 ASP C CA 1
ATOM 14930 C C . ASP C 1 279 ? 25.73737 1.82999 39.96791 1.000 61.11423 306 ASP C C 1
ATOM 14931 O O . ASP C 1 279 ? 25.38804 2.28432 38.87508 1.000 62.95304 306 ASP C O 1
ATOM 14940 N N . ALA C 1 280 ? 24.96954 1.91236 41.05676 1.000 54.94216 307 ALA C N 1
ATOM 14941 C CA . ALA C 1 280 ? 23.70285 2.62823 41.06969 1.000 42.18365 307 ALA C CA 1
ATOM 14942 C C . ALA C 1 280 ? 23.69131 3.79264 42.05026 1.000 44.17064 307 ALA C C 1
ATOM 14943 O O . ALA C 1 280 ? 22.67300 4.48762 42.15039 1.000 45.01229 307 ALA C O 1
ATOM 14950 N N . PHE C 1 281 ? 24.78698 4.02787 42.77349 1.000 42.85517 308 PHE C N 1
ATOM 14951 C CA . PHE C 1 281 ? 24.85280 5.11282 43.74537 1.000 41.46596 308 PHE C CA 1
ATOM 14952 C C . PHE C 1 281 ? 25.26454 6.43216 43.10627 1.000 42.77210 308 PHE C C 1
ATOM 14953 O O . PHE C 1 281 ? 24.71618 7.48627 43.44918 1.000 39.10516 308 PHE C O 1
ATOM 14970 N N . SER C 1 282 ? 26.23038 6.39159 42.18661 1.000 41.38887 309 SER C N 1
ATOM 14971 C CA . SER C 1 282 ? 26.62370 7.59742 41.46774 1.000 38.65026 309 SER C CA 1
ATOM 14972 C C . SER C 1 282 ? 25.41247 8.29697 40.86864 1.000 37.31638 309 SER C C 1
ATOM 14973 O O . SER C 1 282 ? 25.35562 9.53226 40.81993 1.000 33.69397 309 SER C O 1
ATOM 14981 N N . ALA C 1 283 ? 24.42917 7.51736 40.40996 1.000 37.86165 310 ALA C N 1
ATOM 14982 C CA . ALA C 1 283 ? 23.23606 8.09952 39.80759 1.000 37.38571 310 ALA C CA 1
ATOM 14983 C C . ALA C 1 283 ? 22.43798 8.91584 40.81331 1.000 32.05996 310 ALA C C 1
ATOM 14984 O O . ALA C 1 283 ? 21.80557 9.91037 40.44004 1.000 29.30086 310 ALA C O 1
ATOM 14991 N N . TYR C 1 284 ? 22.45185 8.51746 42.08763 1.000 35.38196 311 TYR C N 1
ATOM 14992 C CA . TYR C 1 284 ? 21.70510 9.26293 43.09560 1.000 35.96615 311 TYR C CA 1
ATOM 14993 C C . TYR C 1 284 ? 22.30853 10.64468 43.31528 1.000 33.28125 311 TYR C C 1
ATOM 14994 O O . TYR C 1 284 ? 21.57817 11.62862 43.47890 1.000 33.95397 311 TYR C O 1
ATOM 15012 N N . THR C 1 285 ? 23.63911 10.74033 43.31653 1.000 34.92127 312 THR C N 1
ATOM 15013 C CA . THR C 1 285 ? 24.28001 12.03956 43.48575 1.000 39.96831 312 THR C CA 1
ATOM 15014 C C . THR C 1 285 ? 23.98558 12.95494 42.30494 1.000 35.21427 312 THR C C 1
ATOM 15015 O O . THR C 1 285 ? 23.71777 14.14810 42.48901 1.000 37.89623 312 THR C O 1
ATOM 15026 N N . PHE C 1 286 ? 24.03801 12.41565 41.08439 1.000 32.40247 313 PHE C N 1
ATOM 15027 C CA . PHE C 1 286 ? 23.65999 13.19852 39.91256 1.000 33.10704 313 PHE C CA 1
ATOM 15028 C C . PHE C 1 286 ? 22.24892 13.75500 40.06156 1.000 37.56647 313 PHE C C 1
ATOM 15029 O O . PHE C 1 286 ? 21.99949 14.92771 39.75621 1.000 26.32997 313 PHE C O 1
ATOM 15046 N N . ASP C 1 287 ? 21.31514 12.93169 40.54536 1.000 30.94055 314 ASP C N 1
ATOM 15047 C CA . ASP C 1 287 ? 19.93910 13.38709 40.71844 1.000 33.68076 314 ASP C CA 1
ATOM 15048 C C . ASP C 1 287 ? 19.86099 14.53749 41.71754 1.000 32.34978 314 ASP C C 1
ATOM 15049 O O . ASP C 1 287 ? 19.18948 15.54513 41.46827 1.000 29.86560 314 ASP C O 1
ATOM 15058 N N . ALA C 1 288 ? 20.53731 14.40200 42.86299 1.000 30.30752 315 ALA C N 1
ATOM 15059 C CA . ALA C 1 288 ? 20.52481 15.47230 43.85674 1.000 37.54073 315 ALA C CA 1
ATOM 15060 C C . ALA C 1 288 ? 20.97442 16.79135 43.24479 1.000 29.72658 315 ALA C C 1
ATOM 15061 O O . ALA C 1 288 ? 20.39882 17.84811 43.52715 1.000 37.01687 315 ALA C O 1
ATOM 15068 N N . TRP C 1 289 ? 22.00803 16.74700 42.40389 1.000 29.82215 316 TRP C N 1
ATOM 15069 C CA . TRP C 1 289 ? 22.44625 17.94477 41.69630 1.000 34.90351 316 TRP C CA 1
ATOM 15070 C C . TRP C 1 289 ? 21.31736 18.51008 40.84270 1.000 38.84761 316 TRP C C 1
ATOM 15071 O O . TRP C 1 289 ? 20.99310 19.69934 40.93215 1.000 36.52192 316 TRP C O 1
ATOM 15092 N N . LEU C 1 290 ? 20.69474 17.66405 40.01548 1.000 32.07832 317 LEU C N 1
ATOM 15093 C CA . LEU C 1 290 ? 19.54467 18.10681 39.23334 1.000 40.67312 317 LEU C CA 1
ATOM 15094 C C . LEU C 1 290 ? 18.50644 18.78619 40.11865 1.000 41.14459 317 LEU C C 1
ATOM 15095 O O . LEU C 1 290 ? 17.89486 19.78541 39.72283 1.000 38.22990 317 LEU C O 1
ATOM 15111 N N . LEU C 1 291 ? 18.29534 18.25643 41.32612 1.000 34.15635 318 LEU C N 1
ATOM 15112 C CA . LEU C 1 291 ? 17.27728 18.82187 42.20617 1.000 44.20214 318 LEU C CA 1
ATOM 15113 C C . LEU C 1 291 ? 17.73928 20.14193 42.81070 1.000 40.49347 318 LEU C C 1
ATOM 15114 O O . LEU C 1 291 ? 16.93918 21.07280 42.95975 1.000 40.50176 318 LEU C O 1
ATOM 15130 N N . TYR C 1 292 ? 19.02108 20.24716 43.17059 1.000 38.49537 319 TYR C N 1
ATOM 15131 C CA . TYR C 1 292 ? 19.53504 21.52719 43.64461 1.000 41.92545 319 TYR C CA 1
ATOM 15132 C C . TYR C 1 292 ? 19.41956 22.59167 42.55971 1.000 42.38609 319 TYR C C 1
ATOM 15133 O O . TYR C 1 292 ? 18.94358 23.70525 42.80974 1.000 37.56604 319 TYR C O 1
ATOM 15151 N N . LEU C 1 293 ? 19.86542 22.26570 41.34432 1.000 35.77831 320 LEU C N 1
ATOM 15152 C CA . LEU C 1 293 ? 19.81467 23.22979 40.25066 1.000 40.04343 320 LEU C CA 1
ATOM 15153 C C . LEU C 1 293 ? 18.38677 23.70348 40.00573 1.000 36.10894 320 LEU C C 1
ATOM 15154 O O . LEU C 1 293 ? 18.13595 24.90447 39.85719 1.000 47.46478 320 LEU C O 1
ATOM 15170 N N . ASP C 1 294 ? 17.43261 22.77089 39.97119 1.000 36.23007 321 ASP C N 1
ATOM 15171 C CA . ASP C 1 294 ? 16.04125 23.14725 39.74126 1.000 37.11393 321 ASP C CA 1
ATOM 15172 C C . ASP C 1 294 ? 15.50646 24.01748 40.87304 1.000 37.36504 321 ASP C C 1
ATOM 15173 O O . ASP C 1 294 ? 14.81314 25.01121 40.62693 1.000 43.45892 321 ASP C O 1
ATOM 15182 N N . ALA C 1 295 ? 15.81752 23.66151 42.12111 1.000 42.65437 322 ALA C N 1
ATOM 15183 C CA . ALA C 1 295 ? 15.29399 24.40765 43.25889 1.000 44.56774 322 ALA C CA 1
ATOM 15184 C C . ALA C 1 295 ? 15.99639 25.74570 43.44848 1.000 37.62503 322 ALA C C 1
ATOM 15185 O O . ALA C 1 295 ? 15.38220 26.69438 43.94822 1.000 34.68661 322 ALA C O 1
ATOM 15192 N N . ALA C 1 296 ? 17.26996 25.84558 43.06044 1.000 42.25732 323 ALA C N 1
ATOM 15193 C CA . ALA C 1 296 ? 18.01874 27.07488 43.30444 1.000 40.60722 323 ALA C CA 1
ATOM 15194 C C . ALA C 1 296 ? 17.57007 28.19642 42.37388 1.000 44.46476 323 ALA C C 1
ATOM 15195 O O . ALA C 1 296 ? 17.42323 29.34412 42.80909 1.000 44.61691 323 ALA C O 1
ATOM 15202 N N . GLN C 1 297 ? 17.35753 27.89129 41.08922 1.000 44.08879 324 GLN C N 1
ATOM 15203 C CA . GLN C 1 297 ? 16.81256 28.89379 40.17767 1.000 44.44604 324 GLN C CA 1
ATOM 15204 C C . GLN C 1 297 ? 15.51907 29.47602 40.72889 1.000 46.21705 324 GLN C C 1
ATOM 15205 O O . GLN C 1 297 ? 15.30107 30.69211 40.68459 1.000 44.36266 324 GLN C O 1
ATOM 15219 N N . ARG C 1 298 ? 14.64795 28.61342 41.25549 1.000 40.36260 325 ARG C N 1
ATOM 15220 C CA . ARG C 1 298 ? 13.37808 29.07464 41.80244 1.000 45.25786 325 ARG C CA 1
ATOM 15221 C C . ARG C 1 298 ? 13.58792 29.91482 43.05543 1.000 46.97679 325 ARG C C 1
ATOM 15222 O O . ARG C 1 298 ? 12.94605 30.95850 43.22340 1.000 55.42773 325 ARG C O 1
ATOM 15243 N N . ALA C 1 299 ? 14.47898 29.47734 43.94807 1.000 48.15255 326 ALA C N 1
ATOM 15244 C CA . ALA C 1 299 ? 14.76708 30.26289 45.14389 1.000 51.46621 326 ALA C CA 1
ATOM 15245 C C . ALA C 1 299 ? 15.53701 31.53062 44.79518 1.000 49.76426 326 ALA C C 1
ATOM 15246 O O . ALA C 1 299 ? 15.32950 32.58015 45.41550 1.000 56.58231 326 ALA C O 1
ATOM 15253 N N . LEU C 1 300 ? 16.42831 31.45553 43.80291 1.000 48.11230 327 LEU C N 1
ATOM 15254 C CA . LEU C 1 300 ? 17.12023 32.65102 43.33602 1.000 55.45285 327 LEU C CA 1
ATOM 15255 C C . LEU C 1 300 ? 16.14574 33.71844 42.85309 1.000 57.76525 327 LEU C C 1
ATOM 15256 O O . LEU C 1 300 ? 16.53041 34.88691 42.73347 1.000 62.79544 327 LEU C O 1
ATOM 15272 N N . ALA C 1 301 ? 14.89639 33.34360 42.57737 1.000 69.66703 328 ALA C N 1
ATOM 15273 C CA . ALA C 1 301 ? 13.88682 34.27031 42.08808 1.000 65.98034 328 ALA C CA 1
ATOM 15274 C C . ALA C 1 301 ? 13.09976 34.94056 43.20535 1.000 74.42787 328 ALA C C 1
ATOM 15275 O O . ALA C 1 301 ? 12.39126 35.91859 42.94144 1.000 74.98342 328 ALA C O 1
ATOM 15282 N N . THR C 1 302 ? 13.20158 34.44269 44.43670 1.000 67.12453 329 THR C N 1
ATOM 15283 C CA . THR C 1 302 ? 12.54841 35.06970 45.57757 1.000 61.33287 329 THR C CA 1
ATOM 15284 C C . THR C 1 302 ? 13.27848 36.31892 46.05568 1.000 55.90215 329 THR C C 1
ATOM 15285 O O . THR C 1 302 ? 12.85653 36.92342 47.04753 1.000 55.49720 329 THR C O 1
ATOM 15296 N N . LYS C 1 303 ? 14.36134 36.70976 45.38526 1.000 55.09609 330 LYS C N 1
ATOM 15297 C CA . LYS C 1 303 ? 15.17503 37.87339 45.72290 1.000 62.96096 330 LYS C CA 1
ATOM 15298 C C . LYS C 1 303 ? 15.88028 37.72376 47.06520 1.000 55.42575 330 LYS C C 1
ATOM 15299 O O . LYS C 1 303 ? 16.52332 38.67404 47.52716 1.000 52.85556 330 LYS C O 1
ATOM 15318 N N . ALA C 1 304 ? 15.78748 36.55881 47.70199 1.000 55.68495 331 ALA C N 1
ATOM 15319 C CA . ALA C 1 304 ? 16.58869 36.28027 48.88531 1.000 53.87982 331 ALA C CA 1
ATOM 15320 C C . ALA C 1 304 ? 18.03657 36.03839 48.47367 1.000 52.02677 331 ALA C C 1
ATOM 15321 O O . ALA C 1 304 ? 18.31471 35.47008 47.41636 1.000 57.22346 331 ALA C O 1
ATOM 15328 N N . GLU C 1 305 ? 18.96741 36.47299 49.32290 1.000 48.06726 332 GLU C N 1
ATOM 15329 C CA . GLU C 1 305 ? 20.37679 36.49093 48.94511 1.000 57.13371 332 GLU C CA 1
ATOM 15330 C C . GLU C 1 305 ? 21.05811 35.19730 49.37148 1.000 55.29236 332 GLU C C 1
ATOM 15331 O O . GLU C 1 305 ? 21.03667 34.86395 50.56329 1.000 52.04831 332 GLU C O 1
ATOM 15343 N N . PRO C 1 306 ? 21.65354 34.44205 48.44917 1.000 57.94789 333 PRO C N 1
ATOM 15344 C CA . PRO C 1 306 ? 22.45225 33.27584 48.84292 1.000 56.97004 333 PRO C CA 1
ATOM 15345 C C . PRO C 1 306 ? 23.44422 33.60850 49.94889 1.000 54.41832 333 PRO C C 1
ATOM 15346 O O . PRO C 1 306 ? 24.09433 34.65617 49.93774 1.000 51.65905 333 PRO C O 1
ATOM 15357 N N . GLY C 1 307 ? 23.56703 32.68902 50.90492 1.000 54.35953 334 GLY C N 1
ATOM 15358 C CA . GLY C 1 307 ? 24.41723 32.87153 52.05958 1.000 54.10548 334 GLY C CA 1
ATOM 15359 C C . GLY C 1 307 ? 23.68747 33.31751 53.30675 1.000 56.47389 334 GLY C C 1
ATOM 15360 O O . GLY C 1 307 ? 24.26580 33.25690 54.39985 1.000 59.40505 334 GLY C O 1
ATOM 15364 N N . THR C 1 308 ? 22.44577 33.76160 53.17553 1.000 51.56973 335 THR C N 1
ATOM 15365 C CA . THR C 1 308 ? 21.60605 34.16499 54.28944 1.000 55.47920 335 THR C CA 1
ATOM 15366 C C . THR C 1 308 ? 20.60463 33.06863 54.61823 1.000 50.55002 335 THR C C 1
ATOM 15367 O O . THR C 1 308 ? 20.26624 32.24353 53.76412 1.000 52.25161 335 THR C O 1
ATOM 15378 N N . PRO C 1 309 ? 20.10453 33.02508 55.85596 1.000 47.63230 336 PRO C N 1
ATOM 15379 C CA . PRO C 1 309 ? 19.07133 32.02885 56.18680 1.000 52.10483 336 PRO C CA 1
ATOM 15380 C C . PRO C 1 309 ? 17.80715 32.16482 55.35756 1.000 51.09094 336 PRO C C 1
ATOM 15381 O O . PRO C 1 309 ? 17.07851 31.17654 55.20414 1.000 52.60392 336 PRO C O 1
ATOM 15392 N N . GLN C 1 310 ? 17.51790 33.35340 54.81959 1.000 47.35448 337 GLN C N 1
ATOM 15393 C CA . GLN C 1 310 ? 16.30443 33.52222 54.02756 1.000 50.47987 337 GLN C CA 1
ATOM 15394 C C . GLN C 1 310 ? 16.40435 32.80322 52.68837 1.000 49.49153 337 GLN C C 1
ATOM 15395 O O . GLN C 1 310 ? 15.38126 32.37404 52.14272 1.000 49.98003 337 GLN C O 1
ATOM 15409 N N . PHE C 1 311 ? 17.61497 32.66030 52.14143 1.000 47.14307 338 PHE C N 1
ATOM 15410 C CA . PHE C 1 311 ? 17.75911 31.88803 50.91385 1.000 48.73149 338 PHE C CA 1
ATOM 15411 C C . PHE C 1 311 ? 17.66329 30.39288 51.18694 1.000 49.10908 338 PHE C C 1
ATOM 15412 O O . PHE C 1 311 ? 17.02974 29.65712 50.42220 1.000 51.59525 338 PHE C O 1
ATOM 15429 N N . ARG C 1 312 ? 18.29933 29.92702 52.26347 1.000 49.36744 339 ARG C N 1
ATOM 15430 C CA . ARG C 1 312 ? 18.19080 28.52070 52.63084 1.000 49.06885 339 ARG C CA 1
ATOM 15431 C C . ARG C 1 312 ? 16.73565 28.11939 52.82626 1.000 48.03063 339 ARG C C 1
ATOM 15432 O O . ARG C 1 312 ? 16.33493 27.00671 52.46346 1.000 43.89290 339 ARG C O 1
ATOM 15453 N N . LEU C 1 313 ? 15.92891 29.01208 53.40503 1.000 45.93634 340 LEU C N 1
ATOM 15454 C CA . LEU C 1 313 ? 14.50976 28.71904 53.57191 1.000 44.30866 340 LEU C CA 1
ATOM 15455 C C . LEU C 1 313 ? 13.80657 28.67333 52.22250 1.000 47.43534 340 LEU C C 1
ATOM 15456 O O . LEU C 1 313 ? 12.98290 27.78463 51.97503 1.000 50.31044 340 LEU C O 1
ATOM 15472 N N . ALA C 1 314 ? 14.11143 29.62621 51.33879 1.000 44.31206 341 ALA C N 1
ATOM 15473 C CA . ALA C 1 314 ? 13.49223 29.62442 50.01867 1.000 46.24027 341 ALA C CA 1
ATOM 15474 C C . ALA C 1 314 ? 13.95077 28.42265 49.20564 1.000 49.54472 341 ALA C C 1
ATOM 15475 O O . ALA C 1 314 ? 13.16492 27.84202 48.44694 1.000 46.22923 341 ALA C O 1
ATOM 15482 N N . LEU C 1 315 ? 15.21905 28.03395 49.35098 1.000 46.73796 342 LEU C N 1
ATOM 15483 C CA . LEU C 1 315 ? 15.69123 26.80979 48.71468 1.000 46.87370 342 LEU C CA 1
ATOM 15484 C C . LEU C 1 315 ? 14.95893 25.59497 49.27134 1.000 43.45295 342 LEU C C 1
ATOM 15485 O O . LEU C 1 315 ? 14.51314 24.72513 48.51699 1.000 41.53667 342 LEU C O 1
ATOM 15501 N N . ARG C 1 316 ? 14.81498 25.52375 50.59757 1.000 43.50178 343 ARG C N 1
ATOM 15502 C CA . ARG C 1 316 ? 14.13527 24.38202 51.20170 1.000 45.14060 343 ARG C CA 1
ATOM 15503 C C . ARG C 1 316 ? 12.70269 24.27207 50.69615 1.000 44.08962 343 ARG C C 1
ATOM 15504 O O . ARG C 1 316 ? 12.25127 23.18924 50.30521 1.000 46.81402 343 ARG C O 1
ATOM 15525 N N . ASP C 1 317 ? 11.96743 25.38743 50.70175 1.000 43.77050 344 ASP C N 1
ATOM 15526 C CA . ASP C 1 317 ? 10.59487 25.36386 50.20788 1.000 41.31409 344 ASP C CA 1
ATOM 15527 C C . ASP C 1 317 ? 10.53680 24.93612 48.74709 1.000 38.35662 344 ASP C C 1
ATOM 15528 O O . ASP C 1 317 ? 9.53865 24.35100 48.31072 1.000 40.53086 344 ASP C O 1
ATOM 15537 N N . ALA C 1 318 ? 11.59565 25.21034 47.98045 1.000 42.62644 345 ALA C N 1
ATOM 15538 C CA . ALA C 1 318 ? 11.62847 24.81487 46.57699 1.000 40.97617 345 ALA C CA 1
ATOM 15539 C C . ALA C 1 318 ? 11.93697 23.33100 46.41654 1.000 39.64819 345 ALA C C 1
ATOM 15540 O O 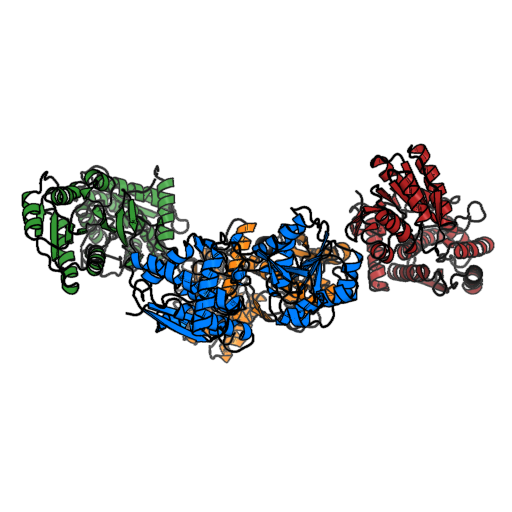. ALA C 1 318 ? 11.39894 22.67763 45.51587 1.000 38.70087 345 ALA C O 1
ATOM 15547 N N . ILE C 1 319 ? 12.80280 22.78366 47.27114 1.000 39.53628 346 ILE C N 1
ATOM 15548 C CA . ILE C 1 319 ? 13.14489 21.36743 47.17183 1.000 43.44080 346 ILE C CA 1
ATOM 15549 C C . ILE C 1 319 ? 11.91439 20.51156 47.44148 1.000 37.92674 346 ILE C C 1
ATOM 15550 O O . ILE C 1 319 ? 11.59959 19.58489 46.68550 1.000 32.18620 346 ILE C O 1
ATOM 15566 N N . VAL C 1 320 ? 11.19163 20.82124 48.52376 1.000 35.84068 347 VAL C N 1
ATOM 15567 C CA . VAL C 1 320 ? 10.03976 20.02129 48.93455 1.000 38.70684 347 VAL C CA 1
ATOM 15568 C C . VAL C 1 320 ? 8.78052 20.34049 48.14922 1.000 43.36801 347 VAL C C 1
ATOM 15569 O O . VAL C 1 320 ? 7.72363 19.76163 48.43510 1.000 38.18658 347 VAL C O 1
ATOM 15582 N N . SER C 1 321 ? 8.85466 21.24241 47.17012 1.000 42.04272 348 SER C N 1
ATOM 15583 C CA . SER C 1 321 ? 7.72812 21.54184 46.29499 1.000 39.55268 348 SER C CA 1
ATOM 15584 C C . SER C 1 321 ? 8.02193 21.18701 44.84352 1.000 37.04420 348 SER C C 1
ATOM 15585 O O . SER C 1 321 ? 7.28169 21.61376 43.94976 1.000 45.50601 348 SER C O 1
ATOM 15593 N N . THR C 1 322 ? 9.07931 20.42052 44.58548 1.000 43.47404 349 THR C N 1
ATOM 15594 C CA . THR C 1 322 ? 9.45397 20.10304 43.21492 1.000 40.85983 349 THR C CA 1
ATOM 15595 C C . THR C 1 322 ? 8.35593 19.29807 42.53236 1.000 43.52667 349 THR C C 1
ATOM 15596 O O . THR C 1 322 ? 7.72203 18.43326 43.14399 1.000 40.93946 349 THR C O 1
ATOM 15607 N N . LYS C 1 323 ? 8.13771 19.58413 41.25091 1.000 46.26806 350 LYS C N 1
ATOM 15608 C CA . LYS C 1 323 ? 7.12606 18.89908 40.45970 1.000 42.11122 350 LYS C CA 1
ATOM 15609 C C . LYS C 1 323 ? 7.73242 18.44672 39.13967 1.000 41.64873 350 LYS C C 1
ATOM 15610 O O . LYS C 1 323 ? 8.32307 19.25186 38.41160 1.000 36.21130 350 LYS C O 1
ATOM 15629 N N . GLU C 1 324 ? 7.59492 17.15252 38.85282 1.000 37.55318 351 GLU C N 1
ATOM 15630 C CA . GLU C 1 324 ? 7.99416 16.55716 37.57882 1.000 39.49369 351 GLU C CA 1
ATOM 15631 C C . GLU C 1 324 ? 9.40502 16.97584 37.16962 1.000 40.40429 351 GLU C C 1
ATOM 15632 O O . GLU C 1 324 ? 9.63794 17.48476 36.07150 1.000 34.54080 351 GLU C O 1
ATOM 15644 N N . LEU C 1 325 ? 10.35836 16.74987 38.06913 1.000 46.51953 352 LEU C N 1
ATOM 15645 C CA . LEU C 1 325 ? 11.77470 16.82249 37.73040 1.000 42.48830 352 LEU C CA 1
ATOM 15646 C C . LEU C 1 325 ? 12.22344 15.43040 37.30048 1.000 44.19656 352 LEU C C 1
ATOM 15647 O O . LEU C 1 325 ? 12.21503 14.49545 38.10964 1.000 44.17595 352 LEU C O 1
ATOM 15663 N N . VAL C 1 326 ? 12.60799 15.28980 36.03622 1.000 33.19000 353 VAL C N 1
ATOM 15664 C CA . VAL C 1 326 ? 13.03694 13.99542 35.51844 1.000 39.15373 353 VAL C CA 1
ATOM 15665 C C . VAL C 1 326 ? 14.49872 13.77963 35.88605 1.000 32.91390 353 VAL C C 1
ATOM 15666 O O . VAL C 1 326 ? 15.38145 14.51220 35.42710 1.000 35.30534 353 VAL C O 1
ATOM 15679 N N . GLY C 1 327 ? 14.75522 12.76768 36.70664 1.000 37.24040 354 GLY C N 1
ATOM 15680 C CA . GLY C 1 327 ? 16.09411 12.36711 37.05976 1.000 30.23751 354 GLY C CA 1
ATOM 15681 C C . GLY C 1 327 ? 16.52084 11.11044 36.33123 1.000 29.71877 354 GLY C C 1
ATOM 15682 O O . GLY C 1 327 ? 15.95938 10.73225 35.29710 1.000 28.72303 354 GLY C O 1
ATOM 15686 N N . THR C 1 328 ? 17.53792 10.45185 36.88173 1.000 27.57808 355 THR C N 1
ATOM 15687 C CA . THR C 1 328 ? 18.02716 9.19611 36.33248 1.000 26.39423 355 THR C CA 1
ATOM 15688 C C . THR C 1 328 ? 17.47600 7.98027 37.06377 1.000 34.92280 355 THR C C 1
ATOM 15689 O O . THR C 1 328 ? 17.40027 6.89962 36.46888 1.000 28.79914 355 THR C O 1
ATOM 15700 N N . HIS C 1 329 ? 17.08062 8.13493 38.32661 1.000 32.20938 356 HIS C N 1
ATOM 15701 C CA . HIS C 1 329 ? 16.44677 7.06531 39.08395 1.000 28.97536 356 HIS C CA 1
ATOM 15702 C C . HIS C 1 329 ? 14.94065 7.23267 39.20474 1.000 31.26941 356 HIS C C 1
ATOM 15703 O O . HIS C 1 329 ? 14.22292 6.23133 39.29613 1.000 33.68297 356 HIS C O 1
ATOM 15717 N N . SER C 1 330 ? 14.44834 8.46998 39.20565 1.000 39.25662 357 SER C N 1
ATOM 15718 C CA . SER C 1 330 ? 13.03907 8.73900 39.43668 1.000 34.37230 357 SER C CA 1
ATOM 15719 C C . SER C 1 330 ? 12.61182 9.94350 38.61154 1.000 32.51535 357 SER C C 1
ATOM 15720 O O . SER C 1 330 ? 13.44061 10.68333 38.07557 1.000 34.46164 357 SER C O 1
ATOM 15728 N N . VAL C 1 331 ? 11.29972 10.12448 38.50690 1.000 30.83819 358 VAL C N 1
ATOM 15729 C CA . VAL C 1 331 ? 10.70453 11.42188 38.20994 1.000 39.04542 358 VAL C CA 1
ATOM 15730 C C . VAL C 1 331 ? 10.20818 11.96390 39.54357 1.000 35.92486 358 VAL C C 1
ATOM 15731 O O . VAL C 1 331 ? 9.24478 11.44295 40.11722 1.000 38.21655 358 VAL C O 1
ATOM 15744 N N . TYR C 1 332 ? 10.86894 12.99882 40.04655 1.000 30.66780 359 TYR C N 1
ATOM 15745 C CA . TYR C 1 332 ? 10.67466 13.44076 41.41898 1.000 38.36321 359 TYR C CA 1
ATOM 15746 C C . TYR C 1 332 ? 9.49422 14.39501 41.51932 1.000 37.87207 359 TYR C C 1
ATOM 15747 O O . TYR C 1 332 ? 9.35358 15.31380 40.70586 1.000 37.73326 359 TYR C O 1
ATOM 15765 N N . ASN C 1 333 ? 8.64155 14.16020 42.51687 1.000 36.00380 360 ASN C N 1
ATOM 15766 C CA . ASN C 1 333 ? 7.54816 15.07340 42.85628 1.000 32.16159 360 ASN C CA 1
ATOM 15767 C C . ASN C 1 333 ? 7.46359 15.11374 44.37998 1.000 33.04901 360 ASN C C 1
ATOM 15768 O O . ASN C 1 333 ? 6.96559 14.17088 45.00136 1.000 30.68736 360 ASN C O 1
ATOM 15779 N N . PHE C 1 334 ? 7.94142 16.20394 44.96787 1.000 37.07976 361 PHE C N 1
ATOM 15780 C CA . PHE C 1 334 ? 8.01218 16.34320 46.41236 1.000 39.79958 361 PHE C CA 1
ATOM 15781 C C . PHE C 1 334 ? 6.88196 17.22095 46.92818 1.000 39.01432 361 PHE C C 1
ATOM 15782 O O . PHE C 1 334 ? 6.49694 18.20350 46.28769 1.000 34.47981 361 PHE C O 1
ATOM 15799 N N . LYS C 1 335 ? 6.35513 16.85621 48.09191 1.000 42.04407 362 LYS C N 1
ATOM 15800 C CA . LYS C 1 335 ? 5.48084 17.72310 48.85880 1.000 46.17357 362 LYS C CA 1
ATOM 15801 C C . LYS C 1 335 ? 6.10880 17.96920 50.22673 1.000 42.36360 362 LYS C C 1
ATOM 15802 O O . LYS C 1 335 ? 6.90287 17.15066 50.70287 1.000 45.20907 362 LYS C O 1
ATOM 15821 N N . PRO C 1 336 ? 5.79578 19.09369 50.87338 1.000 46.78829 363 PRO C N 1
ATOM 15822 C CA . PRO C 1 336 ? 6.44402 19.39308 52.16167 1.000 42.34722 363 PRO C CA 1
ATOM 15823 C C . PRO C 1 336 ? 6.29605 18.29312 53.19949 1.000 43.02087 363 PRO C C 1
ATOM 15824 O O . PRO C 1 336 ? 7.22253 18.05403 53.98378 1.000 38.38426 363 PRO C O 1
ATOM 15835 N N . THR C 1 337 ? 5.15468 17.60506 53.21319 1.000 49.65876 364 THR C N 1
ATOM 15836 C CA . THR C 1 337 ? 4.83198 16.66214 54.27753 1.000 43.31646 364 THR C CA 1
ATOM 15837 C C . THR C 1 337 ? 5.56131 15.32899 54.14718 1.000 46.03868 364 THR C C 1
ATOM 15838 O O . THR C 1 337 ? 5.65621 14.59383 55.13675 1.000 40.11230 364 THR C O 1
ATOM 15849 N N . ASP C 1 338 ? 6.09068 15.00656 52.97087 1.000 52.80557 365 ASP C N 1
ATOM 15850 C CA . ASP C 1 338 ? 6.66703 13.69758 52.69677 1.000 50.54979 365 ASP C CA 1
ATOM 15851 C C . ASP C 1 338 ? 8.15192 13.83072 52.38692 1.000 45.96961 365 ASP C C 1
ATOM 15852 O O . ASP C 1 338 ? 8.59875 14.83555 51.82669 1.000 52.09449 365 ASP C O 1
ATOM 15861 N N . ARG C 1 339 ? 8.91809 12.80359 52.76512 1.000 44.97390 366 ARG C N 1
ATOM 15862 C CA . ARG C 1 339 ? 10.35638 12.81947 52.52248 1.000 42.05287 366 ARG C CA 1
ATOM 15863 C C . ARG C 1 339 ? 10.70866 12.34275 51.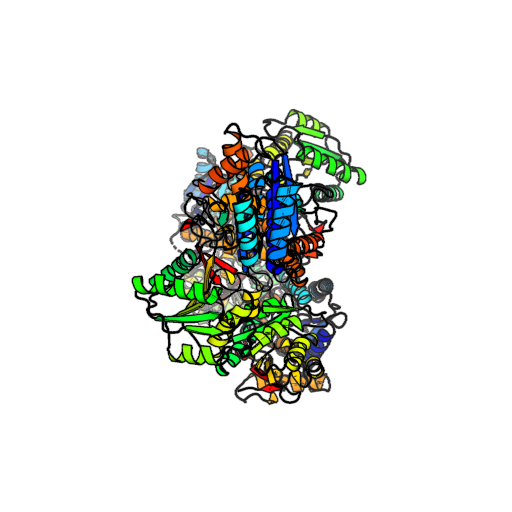12000 1.000 41.21731 366 ARG C C 1
ATOM 15864 O O . ARG C 1 339 ? 11.67132 12.83867 50.52522 1.000 46.02946 366 ARG C O 1
ATOM 15885 N N . TYR C 1 340 ? 9.95587 11.38904 50.58524 1.000 40.62492 367 TYR C N 1
ATOM 15886 C CA . TYR C 1 340 ? 10.27644 10.76208 49.31362 1.000 37.83130 367 TYR C CA 1
ATOM 15887 C C . TYR C 1 340 ? 9.54919 11.46222 48.17028 1.000 37.84755 367 TYR C C 1
ATOM 15888 O O . TYR C 1 340 ? 8.59305 12.21373 48.37544 1.000 46.23639 367 TYR C O 1
ATOM 15906 N N . GLY C 1 341 ? 10.01846 11.20317 46.95047 1.000 34.49270 368 GLY C N 1
ATOM 15907 C CA . GLY C 1 341 ? 9.41543 11.79898 45.77421 1.000 37.23135 368 GLY C CA 1
ATOM 15908 C C . GLY C 1 341 ? 9.35819 10.87980 44.57071 1.000 38.18287 368 GLY C C 1
ATOM 15909 O O . GLY C 1 341 ? 9.15000 11.33971 43.44450 1.000 37.24312 368 GLY C O 1
ATOM 15913 N N . SER C 1 342 ? 9.53144 9.58155 44.79120 1.000 37.39366 369 SER C N 1
ATOM 15914 C CA . SER C 1 342 ? 9.52776 8.60962 43.70951 1.000 29.46036 369 SER C CA 1
ATOM 15915 C C . SER C 1 342 ? 8.13172 8.03527 43.50482 1.000 35.58150 369 SER C C 1
ATOM 15916 O O . SER C 1 342 ? 7.36339 7.86590 44.45499 1.000 36.77567 369 SER C O 1
ATOM 15924 N N . ASP C 1 343 ? 7.80553 7.74209 42.24436 1.000 32.36829 370 ASP C N 1
ATOM 15925 C CA . ASP C 1 343 ? 6.57763 7.01674 41.93334 1.000 33.56940 370 ASP C CA 1
ATOM 15926 C C . ASP C 1 343 ? 6.89897 5.81178 41.05399 1.000 37.08175 370 ASP C C 1
ATOM 15927 O O . ASP C 1 343 ? 8.07140 5.46508 40.87256 1.000 33.64635 370 ASP C O 1
ATOM 15936 N N . GLU C 1 344 ? 5.86850 5.16977 40.49977 1.000 30.20937 371 GLU C N 1
ATOM 15937 C CA . GLU C 1 344 ? 6.07064 3.90701 39.79679 1.000 39.91426 371 GLU C CA 1
ATOM 15938 C C . GLU C 1 344 ? 7.07815 4.01862 38.65932 1.000 29.28279 371 GLU C C 1
ATOM 15939 O O . GLU C 1 344 ? 7.64982 3.00105 38.25279 1.000 23.22695 371 GLU C O 1
ATOM 15951 N N . ARG C 1 345 ? 7.31402 5.22312 38.13913 1.000 32.12572 372 ARG C N 1
ATOM 15952 C CA . ARG C 1 345 ? 8.31131 5.40374 37.09260 1.000 26.17682 372 ARG C CA 1
ATOM 15953 C C . ARG C 1 345 ? 9.73371 5.21025 37.59639 1.000 35.91435 372 ARG C C 1
ATOM 15954 O O . ARG C 1 345 ? 10.64733 5.06538 36.77710 1.000 31.77202 372 ARG C O 1
ATOM 15975 N N . SER C 1 346 ? 9.94191 5.20006 38.91189 1.000 31.38531 373 SER C N 1
ATOM 15976 C CA . SER C 1 346 ? 11.28105 5.14028 39.47924 1.000 28.18792 373 SER C CA 1
ATOM 15977 C C . SER C 1 346 ? 11.88274 3.74459 39.44915 1.000 31.21967 373 SER C C 1
ATOM 15978 O O . SER C 1 346 ? 12.99458 3.55865 39.95537 1.000 33.57146 373 SER C O 1
ATOM 15986 N N . ARG C 1 347 ? 11.19145 2.76116 38.88238 1.000 33.03490 374 ARG C N 1
ATOM 15987 C CA . ARG C 1 347 ? 11.71473 1.40606 38.88896 1.000 31.65048 374 ARG C CA 1
ATOM 15988 C C . ARG C 1 347 ? 11.19658 0.64179 37.68168 1.000 27.32009 374 ARG C C 1
ATOM 15989 O O . ARG C 1 347 ? 10.08500 0.87528 37.20205 1.000 27.32194 374 ARG C O 1
ATOM 16010 N N . VAL C 1 348 ? 12.03694 -0.26605 37.19268 1.000 28.40334 375 VAL C N 1
ATOM 16011 C CA . VAL C 1 348 ? 11.67263 -1.25879 36.19564 1.000 28.46384 375 VAL C CA 1
ATOM 16012 C C . VAL C 1 348 ? 12.19405 -2.59644 36.70418 1.000 28.25958 375 VAL C C 1
ATOM 16013 O O . VAL C 1 348 ? 12.97229 -2.66083 37.65692 1.000 25.55042 375 VAL C O 1
ATOM 16026 N N . VAL C 1 349 ? 11.75614 -3.67269 36.06409 1.000 24.60262 376 VAL C N 1
ATOM 16027 C CA . VAL C 1 349 ? 12.14380 -5.01919 36.46183 1.000 28.85895 376 VAL C CA 1
ATOM 16028 C C . VAL C 1 349 ? 13.12381 -5.56574 35.43615 1.000 31.25807 376 VAL C C 1
ATOM 16029 O O . VAL C 1 349 ? 12.92406 -5.41488 34.22425 1.000 24.99102 376 VAL C O 1
ATOM 16042 N N . VAL C 1 350 ? 14.18742 -6.19611 35.92816 1.000 19.72669 377 VAL C N 1
ATOM 16043 C CA . VAL C 1 350 ? 15.23038 -6.75658 35.08359 1.000 26.54020 377 VAL C CA 1
ATOM 16044 C C . VAL C 1 350 ? 15.41584 -8.22152 35.44409 1.000 25.19968 377 VAL C C 1
ATOM 16045 O O . VAL C 1 350 ? 15.12474 -8.64979 36.56503 1.000 25.00541 377 VAL C O 1
ATOM 16058 N N . LYS C 1 351 ? 15.90788 -8.98950 34.47880 1.000 25.74808 378 LYS C N 1
ATOM 16059 C CA . LYS C 1 351 ? 16.21292 -10.40132 34.65482 1.000 28.46933 378 LYS C CA 1
ATOM 16060 C C . LYS C 1 351 ? 17.67837 -10.62519 34.31175 1.000 33.58019 378 LYS C C 1
ATOM 16061 O O . LYS C 1 351 ? 18.19455 -10.04476 33.35085 1.000 25.67403 378 LYS C O 1
ATOM 16080 N N . LEU C 1 352 ? 18.35244 -11.44808 35.11164 1.000 29.16834 379 LEU C N 1
ATOM 16081 C CA . LEU C 1 352 ? 19.76822 -11.71889 34.89859 1.000 32.40817 379 LEU C CA 1
ATOM 16082 C C . LEU C 1 352 ? 19.91768 -12.79728 33.83359 1.000 28.72547 379 LEU C C 1
ATOM 16083 O O . LEU C 1 352 ? 19.46878 -13.93334 34.02155 1.000 33.19041 379 LEU C O 1
ATOM 16099 N N . GLU C 1 353 ? 20.55200 -12.44199 32.72059 1.000 30.57307 380 GLU C N 1
ATOM 16100 C CA . GLU C 1 353 ? 20.71603 -13.34834 31.58832 1.000 40.77486 380 GLU C CA 1
ATOM 16101 C C . GLU C 1 353 ? 22.13523 -13.19598 31.06262 1.000 33.51542 380 GLU C C 1
ATOM 16102 O O . GLU C 1 353 ? 22.49485 -12.13633 30.53977 1.000 42.51616 380 GLU C O 1
ATOM 16114 N N . LYS C 1 354 ? 22.94018 -14.24700 31.21050 1.000 34.55952 381 LYS C N 1
ATOM 16115 C CA . LYS C 1 354 ? 24.28578 -14.28336 30.64415 1.000 33.70987 381 LYS C CA 1
ATOM 16116 C C . LYS C 1 354 ? 25.11721 -13.09796 31.12882 1.000 37.00357 381 LYS C C 1
ATOM 16117 O O . LYS C 1 354 ? 25.75742 -12.39228 30.34669 1.000 31.40212 381 LYS C O 1
ATOM 16136 N N . GLY C 1 355 ? 25.09975 -12.88276 32.44297 1.000 41.53827 382 GLY C N 1
ATOM 16137 C CA . GLY C 1 355 ? 25.81769 -11.78372 33.04908 1.000 26.16805 382 GLY C CA 1
ATOM 16138 C C . GLY C 1 355 ? 25.24923 -10.41021 32.77674 1.000 45.25011 382 GLY C C 1
ATOM 16139 O O . GLY C 1 355 ? 25.81472 -9.42166 33.25905 1.000 40.25307 382 GLY C O 1
ATOM 16143 N N . GLN C 1 356 ? 24.15031 -10.31151 32.03116 1.000 42.06004 383 GLN C N 1
ATOM 16144 C CA . GLN C 1 356 ? 23.56275 -9.03723 31.64669 1.000 39.39956 383 GLN C CA 1
ATOM 16145 C C . GLN C 1 356 ? 22.17041 -8.90512 32.24579 1.000 41.64550 383 GLN C C 1
ATOM 16146 O O . GLN C 1 356 ? 21.40414 -9.87378 32.28322 1.000 37.46062 383 GLN C O 1
ATOM 16160 N N . TRP C 1 357 ? 21.84618 -7.70008 32.70483 1.000 33.63450 384 TRP C N 1
ATOM 16161 C CA . TRP C 1 357 ? 20.52179 -7.39652 33.23001 1.000 36.75246 384 TRP C CA 1
ATOM 16162 C C . TRP C 1 357 ? 19.63271 -6.93036 32.08354 1.000 33.01440 384 TRP C C 1
ATOM 16163 O O . TRP C 1 357 ? 19.90331 -5.89615 31.46200 1.000 35.58615 384 TRP C O 1
ATOM 16184 N N . LYS C 1 358 ? 18.57657 -7.68991 31.80759 1.000 31.86354 385 LYS C N 1
ATOM 16185 C CA . LYS C 1 358 ? 17.69469 -7.43678 30.67698 1.000 33.28295 385 LYS C CA 1
ATOM 16186 C C . LYS C 1 358 ? 16.33963 -6.95007 31.17088 1.000 28.86518 385 LYS C C 1
ATOM 16187 O O . LYS C 1 358 ? 15.71222 -7.59133 32.02105 1.000 25.40678 385 LYS C O 1
ATOM 16206 N N . LEU C 1 359 ? 15.89597 -5.81736 30.63318 1.000 30.98090 386 LEU C N 1
ATOM 16207 C CA . LEU C 1 359 ? 14.57220 -5.29866 30.94846 1.000 35.20979 386 LEU C CA 1
ATOM 16208 C C . LEU C 1 359 ? 13.50410 -6.28041 30.48570 1.000 33.75578 386 LEU C C 1
ATOM 16209 O O . LEU C 1 359 ? 13.51212 -6.72935 29.33624 1.000 41.52675 386 LEU C O 1
ATOM 16225 N N . VAL C 1 360 ? 12.58446 -6.61960 31.38458 1.000 35.06154 387 VAL C N 1
ATOM 16226 C CA . VAL C 1 360 ? 11.52130 -7.57456 31.09311 1.000 44.25610 387 VAL C CA 1
ATOM 16227 C C . VAL C 1 360 ? 10.25554 -6.80413 30.74705 1.000 39.43048 387 VAL C C 1
ATOM 16228 O O . VAL C 1 360 ? 9.88516 -5.85059 31.44426 1.000 41.39049 387 VAL C O 1
ATOM 16241 N N . LYS C 1 361 ? 9.59909 -7.21395 29.66738 1.000 55.54776 388 LYS C N 1
ATOM 16242 C CA . LYS C 1 361 ? 8.44137 -6.50149 29.14190 1.000 62.23573 388 LYS C CA 1
ATOM 16243 C C . LYS C 1 361 ? 7.17334 -6.88881 29.90149 1.000 57.43208 388 LYS C C 1
ATOM 16244 O O . LYS C 1 361 ? 6.51485 -7.87741 29.57898 1.000 65.90726 388 LYS C O 1
ATOM 16263 N N . ALA D 1 1 ? -9.23357 -14.05581 26.86224 1.000 31.79267 28 ALA A N 1
ATOM 16264 C CA . ALA D 1 1 ? -10.01081 -13.01585 26.19633 1.000 38.00438 28 ALA A CA 1
ATOM 16265 C C . ALA D 1 1 ? -9.46838 -12.77165 24.78954 1.000 34.31961 28 ALA A C 1
ATOM 16266 O O . ALA D 1 1 ? -8.27115 -12.91999 24.54224 1.000 39.17297 28 ALA A O 1
ATOM 16272 N N . ASP D 1 2 ? -10.35385 -12.39004 23.87347 1.000 31.53566 29 ASP A N 1
ATOM 16273 C CA . ASP D 1 2 ? -9.97822 -12.28844 22.47043 1.000 28.56395 29 ASP A CA 1
ATOM 16274 C C . ASP D 1 2 ? -8.94480 -11.19010 22.24956 1.000 39.13659 29 ASP A C 1
ATOM 16275 O O . ASP D 1 2 ? -8.97823 -10.13634 22.89215 1.000 32.18327 29 ASP A O 1
ATOM 16284 N N . LEU D 1 3 ? -8.01625 -11.45355 21.33335 1.000 35.41459 30 LEU A N 1
ATOM 16285 C CA . LEU D 1 3 ? -7.10328 -10.42379 20.86156 1.000 24.82443 30 LEU A CA 1
ATOM 16286 C C . LEU D 1 3 ? -7.86240 -9.44194 19.98134 1.000 30.33190 30 LEU A C 1
ATOM 16287 O O . LEU D 1 3 ? -8.64565 -9.84776 19.11670 1.000 31.72221 30 LEU A O 1
ATOM 16303 N N . LYS D 1 4 ? -7.63554 -8.15122 20.19501 1.000 27.38155 31 LYS A N 1
ATOM 16304 C CA . LYS D 1 4 ? -8.35689 -7.11136 19.47589 1.000 25.45090 31 LYS A CA 1
ATOM 16305 C C . LYS D 1 4 ? -7.43821 -6.45971 18.45666 1.000 21.08194 31 LYS A C 1
ATOM 16306 O O . LYS D 1 4 ? -6.35106 -5.98583 18.80173 1.000 22.72915 31 LYS A O 1
ATOM 16325 N N . VAL D 1 5 ? -7.88273 -6.44634 17.20490 1.000 21.66456 32 VAL A N 1
ATOM 16326 C CA . VAL D 1 5 ? -7.13250 -5.88175 16.09370 1.000 22.82976 32 VAL A CA 1
ATOM 16327 C C . VAL D 1 5 ? -8.01804 -4.86118 15.39606 1.000 23.91274 32 VAL A C 1
ATOM 16328 O O . VAL D 1 5 ? -9.20812 -5.10956 15.17113 1.000 25.46974 32 VAL A O 1
ATOM 16341 N N . GLY D 1 6 ? -7.43875 -3.71550 15.05593 1.000 19.87502 33 GLY A N 1
ATOM 16342 C CA . GLY D 1 6 ? -8.15729 -2.65539 14.36966 1.000 20.09242 33 GLY A CA 1
ATOM 16343 C C . GLY D 1 6 ? -7.91988 -2.72090 12.87110 1.000 19.46392 33 GLY A C 1
ATOM 16344 O O . GLY D 1 6 ? -6.82150 -3.04441 12.41874 1.000 19.60032 33 GLY A O 1
ATOM 16348 N N . PHE D 1 7 ? -8.96710 -2.41574 12.10747 1.000 20.11511 34 PHE A N 1
ATOM 16349 C CA . PHE D 1 7 ? -8.89032 -2.40580 10.64851 1.000 21.88226 34 PHE A CA 1
ATOM 16350 C C . PHE D 1 7 ? -9.67399 -1.20628 10.13731 1.000 18.97562 34 PHE A C 1
ATOM 16351 O O . PHE D 1 7 ? -10.89708 -1.14651 10.29634 1.000 19.10324 34 PHE A O 1
ATOM 16368 N N . ILE D 1 8 ? -8.97468 -0.25280 9.53119 1.000 17.88324 35 ILE A N 1
ATOM 16369 C CA . ILE D 1 8 ? -9.59532 0.91105 8.91229 1.000 22.90153 35 ILE A CA 1
ATOM 16370 C C . ILE D 1 8 ? -9.40299 0.79806 7.40682 1.000 22.45095 35 ILE A C 1
ATOM 16371 O O . ILE D 1 8 ? -8.29901 0.49929 6.93510 1.000 17.80288 35 ILE A O 1
ATOM 16387 N N . THR D 1 9 ? -10.48386 1.00602 6.65855 1.000 21.16442 36 THR A N 1
ATOM 16388 C CA . THR D 1 9 ? -10.43117 1.04206 5.20430 1.000 23.81743 36 THR A CA 1
ATOM 16389 C C . THR D 1 9 ? -11.46167 2.05556 4.72353 1.000 18.18565 36 THR A C 1
ATOM 16390 O O . THR D 1 9 ? -12.16726 2.67741 5.52211 1.000 19.95134 36 THR A O 1
ATOM 16401 N N . SER D 1 10 ? -11.53789 2.22856 3.40741 1.000 21.09930 37 SER A N 1
ATOM 16402 C CA . SER D 1 10 ? -12.45452 3.18170 2.78725 1.000 22.91811 37 SER A CA 1
ATOM 16403 C C . SER D 1 10 ? -13.48538 2.40436 1.97626 1.000 22.30391 37 SER A C 1
ATOM 16404 O O . SER D 1 10 ? -13.19839 1.94588 0.86783 1.000 24.28087 37 SER A O 1
ATOM 16412 N N . LEU D 1 11 ? -14.68608 2.26392 2.52544 1.000 29.76616 38 LEU A N 1
ATOM 16413 C CA . LEU D 1 11 ? -15.79638 1.65953 1.80033 1.000 25.91522 38 LEU A CA 1
ATOM 16414 C C . LEU D 1 11 ? -16.67713 2.69796 1.11440 1.000 26.21781 38 LEU A C 1
ATOM 16415 O O . LEU D 1 11 ? -17.59634 2.32092 0.37979 1.000 31.19396 38 LEU A O 1
ATOM 16431 N N . SER D 1 12 ? -16.41041 3.98680 1.32756 1.000 21.58678 39 SER A N 1
ATOM 16432 C CA . SER D 1 12 ? -17.10268 5.06762 0.63939 1.000 31.47918 39 SER A CA 1
ATOM 16433 C C . SER D 1 12 ? -16.08359 6.12622 0.23961 1.000 22.44527 39 SER A C 1
ATOM 16434 O O . SER D 1 12 ? -14.98228 6.19278 0.79063 1.000 29.59737 39 SER A O 1
ATOM 16442 N N . GLY D 1 13 ? -16.46002 6.95367 -0.73475 1.000 30.97776 40 GLY A N 1
ATOM 16443 C CA . GLY D 1 13 ? -15.65361 8.08707 -1.12895 1.000 27.49406 40 GLY A CA 1
ATOM 16444 C C . GLY D 1 13 ? -14.66432 7.78599 -2.23829 1.000 30.23793 40 GLY A C 1
ATOM 16445 O O . GLY D 1 13 ? -14.63447 6.68648 -2.79978 1.000 30.39519 40 GLY A O 1
ATOM 16449 N N . PRO D 1 14 ? -13.81697 8.76952 -2.56085 1.000 28.26631 41 PRO A N 1
ATOM 16450 C CA . PRO D 1 14 ? -12.94266 8.63397 -3.73880 1.000 26.38855 41 PRO A CA 1
ATOM 16451 C C . PRO D 1 14 ? -12.03252 7.41687 -3.73277 1.000 30.03384 41 PRO A C 1
ATOM 16452 O O . PRO D 1 14 ? -11.65762 6.94563 -4.81475 1.000 30.07279 41 PRO A O 1
ATOM 16463 N N . VAL D 1 15 ? -11.64407 6.90002 -2.57105 1.000 25.50058 42 VAL A N 1
ATOM 16464 C CA . VAL D 1 15 ? -10.72982 5.76532 -2.51164 1.000 26.51403 42 VAL A CA 1
ATOM 16465 C C . VAL D 1 15 ? -11.47206 4.45753 -2.21967 1.000 20.22498 42 VAL A C 1
ATOM 16466 O O . VAL D 1 15 ? -10.84815 3.46326 -1.85640 1.000 21.08516 42 VAL A O 1
ATOM 16479 N N . SER D 1 16 ? -12.79732 4.43591 -2.38485 1.000 27.80576 43 SER A N 1
ATOM 16480 C CA . SER D 1 16 ? -13.53344 3.19799 -2.14148 1.000 26.65030 43 SER A CA 1
ATOM 16481 C C . SER D 1 16 ? -13.12942 2.10247 -3.12287 1.000 23.47006 43 SE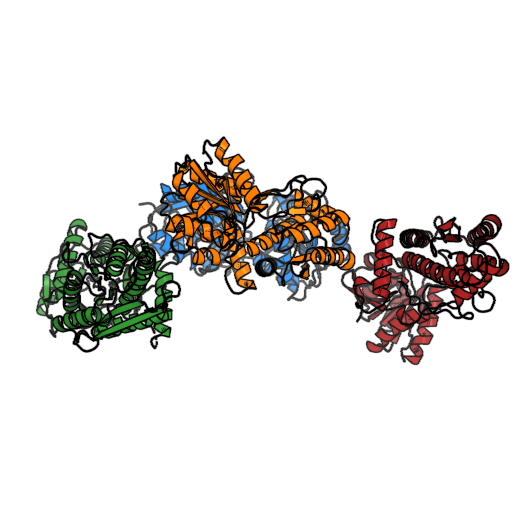R A C 1
ATOM 16482 O O . SER D 1 16 ? -13.18227 0.91656 -2.78079 1.000 30.55637 43 SER A O 1
ATOM 16490 N N . SER D 1 17 ? -12.71290 2.47454 -4.33757 1.000 29.82834 44 SER A N 1
ATOM 16491 C CA . SER D 1 17 ? -12.32688 1.47236 -5.32760 1.000 30.15881 44 SER A CA 1
ATOM 16492 C C . SER D 1 17 ? -11.13156 0.64793 -4.85950 1.000 33.43701 44 SER A C 1
ATOM 16493 O O . SER D 1 17 ? -10.96573 -0.50104 -5.28649 1.000 31.35757 44 SER A O 1
ATOM 16501 N N . LEU D 1 18 ? -10.29038 1.21545 -3.99212 1.000 25.55252 45 LEU A N 1
ATOM 16502 C CA . LEU D 1 18 ? -9.19904 0.47007 -3.37659 1.000 28.66765 45 LEU A CA 1
ATOM 16503 C C . LEU D 1 18 ? -9.57031 -0.08818 -2.01120 1.000 25.96023 45 LEU A C 1
ATOM 16504 O O . LEU D 1 18 ? -9.08291 -1.16127 -1.63550 1.000 25.54354 45 LEU A O 1
ATOM 16520 N N . GLY D 1 19 ? -10.41492 0.61818 -1.25835 1.000 27.28835 46 GLY A N 1
ATOM 16521 C CA . GLY D 1 19 ? -10.75974 0.16245 0.07439 1.000 25.05523 46 GLY A CA 1
ATOM 16522 C C . GLY D 1 19 ? -11.54384 -1.13188 0.08276 1.000 24.11028 46 GLY A C 1
ATOM 16523 O O . GLY D 1 19 ? -11.40651 -1.93590 1.00987 1.000 22.24860 46 GLY A O 1
ATOM 16527 N N . ILE D 1 20 ? -12.36575 -1.35912 -0.93719 1.000 19.81034 47 ILE A N 1
ATOM 16528 C CA . ILE D 1 20 ? -13.24896 -2.52445 -0.95538 1.000 23.41221 47 ILE A CA 1
ATOM 16529 C C . ILE D 1 20 ? -12.41610 -3.76156 -1.27522 1.000 21.13770 47 ILE A C 1
ATOM 16530 O O . ILE D 1 20 ? -12.58317 -4.79536 -0.61319 1.000 23.87732 47 ILE A O 1
ATOM 16546 N N . PRO D 1 21 ? -11.52142 -3.71996 -2.26828 1.000 19.79440 48 PRO A N 1
ATOM 16547 C CA . PRO D 1 21 ? -10.54486 -4.81610 -2.39316 1.000 21.93280 48 PRO A CA 1
ATOM 16548 C C . PRO D 1 21 ? -9.73413 -5.05049 -1.12924 1.000 24.08866 48 PRO A C 1
ATOM 16549 O O . PRO D 1 21 ? -9.53369 -6.20752 -0.73630 1.000 21.02258 48 PRO A O 1
ATOM 16560 N N . TYR D 1 22 ? -9.25580 -3.98391 -0.48009 1.000 20.15261 49 TYR A N 1
ATOM 16561 C CA . TYR D 1 22 ? -8.55177 -4.14688 0.78830 1.000 18.0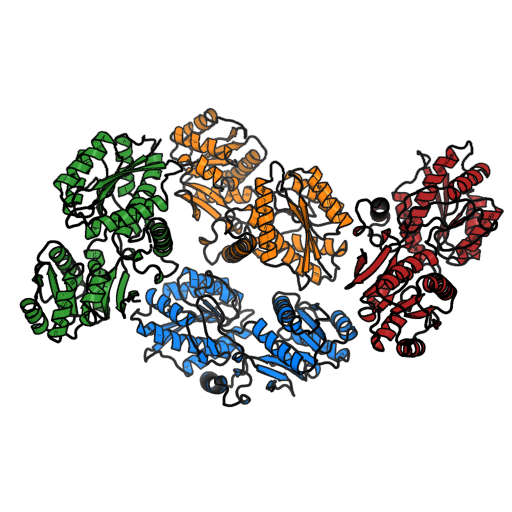8604 49 TYR A CA 1
ATOM 16562 C C . TYR D 1 22 ? -9.38237 -4.95644 1.77808 1.000 19.07401 49 TYR A C 1
ATOM 16563 O O . TYR D 1 22 ? -8.84983 -5.81901 2.48505 1.000 18.12096 49 TYR A O 1
ATOM 16581 N N . GLU D 1 23 ? -10.69327 -4.68708 1.84978 1.000 21.07203 50 GLU A N 1
ATOM 16582 C CA . GLU D 1 23 ? -11.53468 -5.40901 2.80044 1.000 18.52845 50 GLU A CA 1
ATOM 16583 C C . GLU D 1 23 ? -11.71166 -6.86192 2.38242 1.000 18.50116 50 GLU A C 1
ATOM 16584 O O . GLU D 1 23 ? -11.78959 -7.75223 3.23535 1.000 19.30854 50 GLU A O 1
ATOM 16596 N N . LYS D 1 24 ? -11.82126 -7.11869 1.07869 1.000 18.86380 51 LYS A N 1
ATOM 16597 C CA . LYS D 1 24 ? -11.86317 -8.50037 0.61975 1.000 23.98131 51 LYS A CA 1
ATOM 16598 C C . LYS D 1 24 ? -10.58915 -9.23109 1.01005 1.000 21.31698 51 LYS A C 1
ATOM 16599 O O . LYS D 1 24 ? -10.62089 -10.43676 1.27897 1.000 18.58158 51 LYS A O 1
ATOM 16618 N N . GLY D 1 25 ? -9.46308 -8.51306 1.05357 1.000 19.19954 52 GLY A N 1
ATOM 16619 C CA . GLY D 1 25 ? -8.23502 -9.09949 1.55555 1.000 19.12469 52 GLY A CA 1
ATOM 16620 C C . GLY D 1 25 ? -8.30826 -9.44956 3.02669 1.000 18.20913 52 GLY A C 1
ATOM 16621 O O . GLY D 1 25 ? -7.69559 -10.42629 3.46502 1.000 18.18437 52 GLY A O 1
ATOM 16625 N N . MET D 1 26 ? -9.05477 -8.66584 3.80957 1.000 18.22568 53 MET A N 1
ATOM 16626 C CA . MET D 1 26 ? -9.24547 -9.00817 5.21461 1.000 18.22602 53 MET A CA 1
ATOM 16627 C C . MET D 1 26 ? -10.16161 -10.21609 5.37404 1.000 18.40901 53 MET A C 1
ATOM 16628 O O . MET D 1 26 ? -9.98060 -11.01015 6.30519 1.000 18.38212 53 MET A O 1
ATOM 16642 N N . LYS D 1 27 ? -11.14850 -10.36959 4.48833 1.000 18.52616 54 LYS A N 1
ATOM 16643 C CA . LYS D 1 27 ? -11.99881 -11.55509 4.53818 1.000 26.63198 54 LYS A CA 1
ATOM 16644 C C . LYS D 1 27 ? -11.17806 -12.81294 4.28023 1.000 19.62559 54 LYS A C 1
ATOM 16645 O O . LYS D 1 27 ? -11.36592 -13.83804 4.94559 1.000 18.73385 54 LYS A O 1
ATOM 16664 N N . ALA D 1 28 ? -10.24499 -12.74123 3.32851 1.000 21.40296 55 ALA A N 1
ATOM 16665 C CA . ALA D 1 28 ? -9.38126 -13.87884 3.03399 1.000 23.82821 55 ALA A CA 1
ATOM 16666 C C . ALA D 1 28 ? -8.50760 -14.22711 4.23191 1.000 19.16712 55 ALA A C 1
ATOM 16667 O O . ALA D 1 28 ? -8.39512 -15.39617 4.61722 1.000 23.92997 55 ALA A O 1
ATOM 16674 N N . ALA D 1 29 ? -7.87698 -13.21664 4.83271 1.000 23.21121 56 ALA A N 1
ATOM 16675 C CA . ALA D 1 29 ? -7.00765 -13.45380 5.98000 1.000 18.22939 56 ALA A CA 1
ATOM 16676 C C . ALA D 1 29 ? -7.74744 -14.16075 7.10681 1.000 19.19402 56 ALA A C 1
ATOM 16677 O O . ALA D 1 29 ? -7.20800 -15.08129 7.73390 1.000 18.32037 56 ALA A O 1
ATOM 16684 N N . ILE D 1 30 ? -8.98195 -13.73786 7.38350 1.000 24.69385 57 ILE A N 1
ATOM 16685 C CA . ILE D 1 30 ? -9.74469 -14.31791 8.48385 1.000 23.99471 57 ILE A CA 1
ATOM 16686 C C . ILE D 1 30 ? -10.08538 -15.77242 8.18866 1.000 19.13110 57 ILE A C 1
ATOM 16687 O O . ILE D 1 30 ? -10.10071 -16.61659 9.09271 1.000 20.45658 57 ILE A O 1
ATOM 16703 N N . ALA D 1 31 ? -10.37994 -16.08442 6.92459 1.000 18.71896 58 ALA A N 1
ATOM 16704 C CA . ALA D 1 31 ? -10.64081 -17.46501 6.53765 1.000 18.85392 58 ALA A CA 1
ATOM 16705 C C . ALA D 1 31 ? -9.36606 -18.29633 6.55655 1.000 19.54437 58 ALA A C 1
ATOM 16706 O O . ALA D 1 31 ? -9.42125 -19.51256 6.77169 1.000 20.08403 58 ALA A O 1
ATOM 16713 N N . TYR D 1 32 ? -8.21864 -17.65581 6.32191 1.000 20.12659 59 TYR A N 1
ATOM 16714 C CA . TYR D 1 32 ? -6.92803 -18.33234 6.40993 1.000 21.17457 59 TYR A CA 1
ATOM 16715 C C . TYR D 1 32 ? -6.58856 -18.68689 7.85191 1.000 21.03238 59 TYR A C 1
ATOM 16716 O O . TYR D 1 32 ? -6.26177 -19.83952 8.15900 1.000 28.31065 59 TYR A O 1
ATOM 16734 N N . LYS D 1 33 ? -6.66100 -17.70663 8.75101 1.000 20.46626 60 LYS A N 1
ATOM 16735 C CA . LYS D 1 33 ? -6.30503 -17.90650 10.15158 1.000 21.78238 60 LYS A CA 1
ATOM 16736 C C . LYS D 1 33 ? -6.93038 -16.78228 10.96097 1.000 18.38300 60 LYS A C 1
ATOM 16737 O O . LYS D 1 33 ? -6.83439 -15.61262 10.57439 1.000 21.48409 60 LYS A O 1
ATOM 16756 N N . SER D 1 34 ? -7.56943 -17.13639 12.07764 1.000 18.46346 61 SER A N 1
ATOM 16757 C CA . SER D 1 34 ? -8.27879 -16.16256 12.89891 1.000 24.91927 61 SER A CA 1
ATOM 16758 C C . SER D 1 34 ? -7.89630 -16.26910 14.37089 1.000 19.80102 61 SER A C 1
ATOM 16759 O O . SER D 1 34 ? -8.65944 -15.82797 15.23548 1.000 22.29712 61 SER A O 1
ATOM 16763 N N . ASP D 1 35 ? -6.73119 -16.84100 14.67126 1.000 20.40945 62 ASP A N 1
ATOM 16764 C CA . ASP D 1 35 ? -6.25071 -16.93937 16.04152 1.000 19.38315 62 ASP A CA 1
ATOM 16765 C C . ASP D 1 35 ? -4.73552 -16.79337 16.04844 1.000 28.16232 62 ASP A C 1
ATOM 16766 O O . ASP D 1 35 ? -4.07298 -16.94929 15.01878 1.000 27.04428 62 ASP A O 1
ATOM 16775 N N . VAL D 1 36 ? -4.19404 -16.48650 17.22630 1.000 24.77659 63 VAL A N 1
ATOM 16776 C CA . VAL D 1 36 ? -2.75774 -16.53689 17.47849 1.000 27.35984 63 VAL A CA 1
ATOM 16777 C C . VAL D 1 36 ? -2.53017 -17.46508 18.66201 1.000 24.22016 63 VAL A C 1
ATOM 16778 O O . VAL D 1 36 ? -3.06628 -17.22930 19.75235 1.000 22.74266 63 VAL A O 1
ATOM 16791 N N . GLY D 1 37 ? -1.72931 -18.50359 18.45534 1.000 30.94910 64 GLY A N 1
ATOM 16792 C CA . GLY D 1 37 ? -1.48074 -19.45660 19.52978 1.000 29.70959 64 GLY A CA 1
ATOM 16793 C C . GLY D 1 37 ? -2.74448 -19.96599 20.18304 1.000 22.12837 64 GLY A C 1
ATOM 16794 O O . GLY D 1 37 ? -2.77982 -20.16540 21.40362 1.000 31.39734 64 GLY A O 1
ATOM 16798 N N . GLY D 1 38 ? -3.79422 -20.17541 19.39483 1.000 26.01552 65 GLY A N 1
ATOM 16799 C CA . GLY D 1 38 ? -5.05899 -20.63528 19.92275 1.000 33.84096 65 GLY A CA 1
ATOM 16800 C C . GLY D 1 38 ? -5.89943 -19.57993 20.60690 1.000 24.80384 65 GLY A C 1
ATOM 16801 O O . GLY D 1 38 ? -6.96533 -19.91436 21.13942 1.000 26.09677 65 GLY A O 1
ATOM 16805 N N . ARG D 1 39 ? -5.46390 -18.32343 20.62277 1.000 25.64780 66 ARG A N 1
ATOM 16806 C CA . ARG D 1 39 ? -6.26484 -17.23429 21.16561 1.000 26.42178 66 ARG A CA 1
ATOM 16807 C C . ARG D 1 39 ? -7.00829 -16.55733 20.02038 1.000 28.26414 66 ARG A C 1
ATOM 16808 O O . ARG D 1 39 ? -6.38653 -16.07237 19.06843 1.000 30.04016 66 ARG A O 1
ATOM 16829 N N . LYS D 1 40 ? -8.33357 -16.52982 20.12185 1.000 27.99565 67 LYS A N 1
ATOM 16830 C CA . LYS D 1 40 ? -9.17229 -15.95933 19.07762 1.000 26.12183 67 LYS A CA 1
ATOM 16831 C C . LYS D 1 40 ? -8.90325 -14.46812 18.92272 1.000 29.99827 67 LYS A C 1
ATOM 16832 O O . LYS D 1 40 ? -8.62678 -13.76339 19.89689 1.000 24.40983 67 LYS A O 1
ATOM 16851 N N . ILE D 1 41 ? -8.97111 -13.99251 17.67738 1.000 27.14747 68 ILE A N 1
ATOM 16852 C CA . ILE D 1 41 ? -8.81865 -12.57871 17.35312 1.000 28.90423 68 ILE A CA 1
ATOM 16853 C C . ILE D 1 41 ? -10.19602 -11.97235 17.12593 1.000 26.74633 68 ILE A C 1
ATOM 16854 O O . ILE D 1 41 ? -11.05318 -12.57561 16.46889 1.000 34.17969 68 ILE A O 1
ATOM 16870 N N . GLN D 1 42 ? -10.40611 -10.77335 17.66222 1.000 29.94048 69 GLN A N 1
ATOM 16871 C CA . GLN D 1 42 ? -11.60797 -9.98222 17.41907 1.000 27.98050 69 GLN A CA 1
ATOM 16872 C C . GLN D 1 42 ? -11.21821 -8.77579 16.57450 1.000 31.09839 69 GLN A C 1
ATOM 16873 O O . GLN D 1 42 ? -10.32511 -8.01130 16.95605 1.000 31.06235 69 GLN A O 1
ATOM 16887 N N . LEU D 1 43 ? -11.88145 -8.60971 15.43302 1.000 26.30469 70 LEU A N 1
ATOM 16888 C CA . LEU D 1 43 ? -11.60562 -7.49480 14.53918 1.000 26.24785 70 LEU A CA 1
ATOM 16889 C C . LEU D 1 43 ? -12.51434 -6.31966 14.87528 1.000 24.57205 70 LEU A C 1
ATOM 16890 O O . LEU D 1 43 ? -13.72869 -6.48607 15.02614 1.000 27.67472 70 LEU A O 1
ATOM 16906 N N . VAL D 1 44 ? -11.92042 -5.13777 14.99516 1.000 28.01113 71 VAL A N 1
ATOM 16907 C CA . VAL D 1 44 ? -12.64901 -3.89027 15.18988 1.000 23.85560 71 VAL A CA 1
ATOM 16908 C C . VAL D 1 44 ? -12.45458 -3.07839 13.91852 1.000 24.27727 71 VAL A C 1
ATOM 16909 O O . VAL D 1 44 ? -11.33256 -2.66380 13.60143 1.000 26.32415 71 VAL A O 1
ATOM 16922 N N . GLN D 1 45 ? -13.54200 -2.85075 13.18795 1.000 21.25455 72 GLN A N 1
ATOM 16923 C CA . GLN D 1 45 ? -13.48049 -2.30182 11.84200 1.000 20.97278 72 GLN A CA 1
ATOM 16924 C C . GLN D 1 45 ? -14.30310 -1.02566 11.75555 1.000 23.54036 72 GLN A C 1
ATOM 16925 O O . GLN D 1 45 ? -15.45395 -0.99208 12.20374 1.000 20.27005 72 GLN A O 1
ATOM 16939 N N . LEU D 1 46 ? -13.70559 0.01623 11.17585 1.000 18.46955 73 LEU A N 1
ATOM 16940 C CA . LEU D 1 46 ? -14.40604 1.25616 10.87426 1.000 25.67876 73 LEU A CA 1
ATOM 16941 C C . LEU D 1 46 ? -14.03709 1.71453 9.46971 1.000 21.79927 73 LEU A C 1
ATOM 16942 O O . LEU D 1 46 ? -12.97884 1.37356 8.93378 1.000 20.18127 73 LEU A O 1
ATOM 16958 N N . ASP D 1 47 ? -14.93686 2.49351 8.88008 1.000 18.61960 74 ASP A N 1
ATOM 16959 C CA . ASP D 1 47 ? -14.79237 3.02137 7.52994 1.000 18.60250 74 ASP A CA 1
ATOM 16960 C C . ASP D 1 47 ? -14.46206 4.50348 7.63143 1.000 18.55556 74 ASP A C 1
ATOM 16961 O O . ASP D 1 47 ? -15.16227 5.25278 8.31891 1.000 20.31454 74 ASP A O 1
ATOM 16970 N N . ASP D 1 48 ? -13.38659 4.91880 6.96968 1.000 18.40793 75 ASP A N 1
ATOM 16971 C CA . ASP D 1 48 ? -12.94031 6.30590 7.02255 1.000 22.60485 75 ASP A CA 1
ATOM 16972 C C . ASP D 1 48 ? -13.49515 7.15279 5.88261 1.000 24.92832 75 ASP A C 1
ATOM 16973 O O . ASP D 1 48 ? -13.13247 8.32785 5.77000 1.000 26.16720 75 ASP A O 1
ATOM 16982 N N . ALA D 1 49 ? -14.35910 6.58613 5.03962 1.000 22.53935 76 ALA A N 1
ATOM 16983 C CA . ALA D 1 49 ? -15.01790 7.33168 3.96782 1.000 27.25379 76 ALA A CA 1
ATOM 16984 C C . ALA D 1 49 ? -14.01467 8.10713 3.11870 1.000 25.31100 76 ALA A C 1
ATOM 16985 O O . ALA D 1 49 ? -14.33451 9.16107 2.56571 1.000 25.56023 76 ALA A O 1
ATOM 16992 N N . SER D 1 50 ? -12.79658 7.58276 3.00499 1.000 20.76082 77 SER A N 1
ATOM 16993 C CA . SER D 1 50 ? -11.70513 8.19083 2.25015 1.000 21.40190 77 SER A CA 1
ATOM 16994 C C . SER D 1 50 ? -11.25187 9.52031 2.83342 1.000 25.91722 77 SER A C 1
ATOM 16995 O O . SER D 1 50 ? -10.51136 10.25963 2.17488 1.000 23.80365 77 SER A O 1
ATOM 17003 N N . ASP D 1 51 ? -11.67459 9.84929 4.05244 1.000 28.21300 78 ASP A N 1
ATOM 17004 C CA . ASP D 1 51 ? -11.35353 11.13825 4.64555 1.000 31.42177 78 ASP A CA 1
ATOM 17005 C C . ASP D 1 51 ? -10.27161 10.96367 5.69754 1.000 30.84538 78 ASP A C 1
ATOM 17006 O O . ASP D 1 51 ? -10.46661 10.18511 6.64467 1.000 31.39810 78 ASP A O 1
ATOM 17015 N N . PRO D 1 52 ? -9.13181 11.65513 5.59068 1.000 19.81850 79 PRO A N 1
ATOM 17016 C CA . PRO D 1 52 ? -8.05011 11.39864 6.55757 1.000 22.51901 79 PRO A CA 1
ATOM 17017 C C . PRO D 1 52 ? -8.39269 11.81720 7.97609 1.000 21.41871 79 PRO A C 1
ATOM 17018 O O . PRO D 1 52 ? -7.97879 11.14276 8.92691 1.000 25.77385 79 PRO A O 1
ATOM 17029 N N . SER D 1 53 ? -9.12678 12.91835 8.15399 1.000 21.56481 80 SER A N 1
ATOM 17030 C CA . SER D 1 53 ? -9.54529 13.30824 9.49667 1.000 22.08644 80 SER A CA 1
ATOM 17031 C C . SER D 1 53 ? -10.49824 12.28505 10.10354 1.000 20.32819 80 SER A C 1
ATOM 17032 O O . SER D 1 53 ? -10.49361 12.07895 11.32249 1.000 24.53527 80 SER A O 1
ATOM 17040 N N . THR D 1 54 ? -11.33091 11.64600 9.27940 1.000 18.23377 81 THR A N 1
ATOM 17041 C CA . THR D 1 54 ? -12.13506 10.53298 9.77388 1.000 23.51107 81 THR A CA 1
ATOM 17042 C C . THR D 1 54 ? -11.25128 9.33402 10.09300 1.000 22.75676 81 THR A C 1
ATOM 17043 O O . THR D 1 54 ? -11.46532 8.64632 11.09809 1.000 18.28520 81 THR A O 1
ATOM 17054 N N . ALA D 1 55 ? -10.24351 9.07750 9.25395 1.000 18.32665 82 ALA A N 1
ATOM 17055 C CA . ALA D 1 55 ? -9.31057 7.99117 9.53003 1.000 22.69233 82 ALA A CA 1
ATOM 17056 C C . ALA D 1 55 ? -8.69561 8.13639 10.91581 1.000 22.46570 82 ALA A C 1
ATOM 17057 O O . ALA D 1 55 ? -8.54249 7.14869 11.64367 1.000 22.32560 82 ALA A O 1
ATOM 17064 N N . ALA D 1 56 ? -8.35590 9.36610 11.30696 1.000 17.87458 83 ALA A N 1
ATOM 17065 C CA . ALA D 1 56 ? -7.70901 9.58101 12.59608 1.000 19.80571 83 ALA A CA 1
ATOM 17066 C C . ALA D 1 56 ? -8.69803 9.48140 13.75234 1.000 17.95227 83 ALA A C 1
ATOM 17067 O O . ALA D 1 56 ? -8.35828 8.93955 14.80980 1.000 17.93778 83 ALA A O 1
ATOM 17074 N N . ARG D 1 57 ? -9.91873 9.99850 13.58065 1.000 18.10089 84 ARG A N 1
ATOM 17075 C CA . ARG D 1 57 ? -10.93526 9.83602 14.61741 1.000 21.83092 84 ARG A CA 1
ATOM 17076 C C . ARG D 1 57 ? -11.23467 8.36008 14.85076 1.000 18.26668 84 ARG A C 1
ATOM 17077 O O . ARG D 1 57 ? -11.33262 7.90452 15.99571 1.000 18.31020 84 ARG A O 1
ATOM 17098 N N . ASN D 1 58 ? -11.39540 7.60029 13.76482 1.000 18.24069 85 ASN A N 1
ATOM 17099 C CA . ASN D 1 58 ? -11.62516 6.16385 13.88040 1.000 19.00800 85 ASN A CA 1
ATOM 17100 C C . ASN D 1 58 ? -10.52298 5.49650 14.69080 1.000 22.80654 85 ASN A C 1
ATOM 17101 O O . ASN D 1 58 ? -10.79633 4.69882 15.59588 1.000 22.25095 85 ASN A O 1
ATOM 17112 N N . ALA D 1 59 ? -9.26357 5.80471 14.36868 1.000 23.28192 86 ALA A N 1
ATOM 17113 C CA . ALA D 1 59 ? -8.14481 5.20025 15.08292 1.000 23.28108 86 ALA A CA 1
ATOM 17114 C C . ALA D 1 59 ? -8.20333 5.54303 16.56390 1.000 21.24016 86 ALA A C 1
ATOM 17115 O O . ALA D 1 59 ? -8.02962 4.67358 17.42572 1.000 22.65181 86 ALA A O 1
ATOM 17122 N N . ARG D 1 60 ? -8.46398 6.81325 16.87564 1.000 19.07712 87 ARG A N 1
ATOM 17123 C CA . ARG D 1 60 ? -8.53837 7.23710 18.26787 1.000 25.91434 87 ARG A CA 1
ATOM 17124 C C . ARG D 1 60 ? -9.62861 6.48309 19.02104 1.000 28.62483 87 ARG A C 1
ATOM 17125 O O . ARG D 1 60 ? -9.41339 6.04214 20.15674 1.000 24.34666 87 ARG A O 1
ATOM 17146 N N . LYS D 1 61 ? -10.80775 6.32497 18.41222 1.000 26.88487 88 LYS A N 1
ATOM 17147 C CA . LYS D 1 61 ? -11.85722 5.54243 19.05895 1.000 24.42754 88 LYS A CA 1
ATOM 17148 C C . LYS D 1 61 ? -11.39534 4.10942 19.28424 1.000 24.49041 88 LYS A C 1
ATOM 17149 O O . LYS D 1 61 ? -11.57024 3.54870 20.37199 1.000 29.75036 88 LYS A O 1
ATOM 17168 N N . MET D 1 62 ? -10.81457 3.49515 18.25128 1.000 23.69288 89 MET A N 1
ATOM 17169 C CA . MET D 1 62 ? -10.39037 2.10490 18.35739 1.000 29.85998 89 MET A CA 1
ATOM 17170 C C . MET D 1 62 ? -9.33568 1.92660 19.43674 1.000 23.21060 89 MET A C 1
ATOM 17171 O O . MET D 1 62 ? -9.30179 0.88901 20.10831 1.000 23.15706 89 MET A O 1
ATOM 17185 N N . ILE D 1 63 ? -8.47490 2.92628 19.61801 1.000 18.08713 90 ILE A N 1
ATOM 17186 C CA . ILE D 1 63 ? -7.37465 2.81268 20.56561 1.000 27.95807 90 ILE A CA 1
ATOM 17187 C C . ILE D 1 63 ? -7.83092 3.16514 21.97474 1.000 28.36225 90 ILE A C 1
ATOM 17188 O O . ILE D 1 63 ? -7.40023 2.54158 22.95148 1.000 28.44831 90 ILE A O 1
ATOM 17204 N N . ASP D 1 64 ? -8.70282 4.16369 22.10461 1.000 24.94301 91 ASP A N 1
ATOM 17205 C CA . ASP D 1 64 ? -9.10308 4.65982 23.41381 1.000 24.47695 91 ASP A CA 1
ATOM 17206 C C . ASP D 1 64 ? -10.27501 3.89449 24.00947 1.000 25.18499 91 ASP A C 1
ATOM 17207 O O . ASP D 1 64 ? -10.36482 3.77450 25.23665 1.000 27.00602 91 ASP A O 1
ATOM 17216 N N . GLU D 1 65 ? -11.18085 3.38037 23.17994 1.000 24.38110 92 GLU A N 1
ATOM 17217 C CA . GLU D 1 65 ? -12.35755 2.66889 23.66889 1.000 29.52060 92 GLU A CA 1
ATOM 17218 C C . GLU D 1 65 ? -12.20439 1.15726 23.53035 1.000 24.26333 92 GLU A C 1
ATOM 17219 O O . GLU D 1 65 ? -12.28841 0.42975 24.52436 1.000 30.17065 92 GLU A O 1
ATOM 17231 N N . ASP D 1 66 ? -11.96179 0.66832 22.31370 1.000 21.85829 93 ASP A N 1
ATOM 17232 C CA . ASP D 1 66 ? -11.79515 -0.76762 22.11745 1.000 29.76144 93 ASP A CA 1
ATOM 17233 C C . ASP D 1 66 ? -10.44597 -1.27970 22.61751 1.000 23.78431 93 ASP A C 1
ATOM 17234 O O . ASP D 1 66 ? -10.30491 -2.48416 22.84749 1.000 26.51213 93 ASP A O 1
ATOM 17243 N N . LYS D 1 67 ? -9.45979 -0.40157 22.80014 1.000 22.89312 94 LYS A N 1
ATOM 17244 C CA . LYS D 1 67 ? -8.11562 -0.79595 23.23458 1.000 21.04989 94 LYS A CA 1
ATOM 17245 C C . LYS D 1 67 ? -7.50999 -1.83244 22.28584 1.000 25.51981 94 LYS A C 1
ATOM 17246 O O . LYS D 1 67 ? -6.95219 -2.84653 22.71229 1.000 25.01216 94 LYS A O 1
ATOM 17265 N N . VAL D 1 68 ? -7.62821 -1.57630 20.98023 1.000 20.15305 95 VAL A N 1
ATOM 17266 C CA . VAL D 1 68 ? -6.99311 -2.45509 20.00708 1.000 19.02499 95 VAL A CA 1
ATOM 17267 C C . VAL D 1 68 ? -5.48429 -2.41023 20.20818 1.000 27.03536 95 VAL A C 1
ATOM 17268 O O . VAL D 1 68 ? -4.90573 -1.35572 20.50565 1.000 22.96272 95 VAL A O 1
ATOM 17281 N N . ASP D 1 69 ? -4.83892 -3.56602 20.05771 1.000 26.58650 96 ASP A N 1
ATOM 17282 C CA . ASP D 1 69 ? -3.39266 -3.65401 20.18378 1.000 23.02684 96 ASP A CA 1
ATOM 17283 C C . ASP D 1 69 ? -2.65588 -3.08935 18.97741 1.000 24.54739 96 ASP A C 1
ATOM 17284 O O . ASP D 1 69 ? -1.43451 -2.91406 19.04437 1.000 23.75421 96 ASP A O 1
ATOM 17293 N N . VAL D 1 70 ? -3.36308 -2.80062 17.88534 1.000 23.57879 97 VAL A N 1
ATOM 17294 C CA . VAL D 1 70 ? -2.72663 -2.52943 16.60160 1.000 17.50195 97 VAL A CA 1
ATOM 17295 C C . VAL D 1 70 ? -3.80775 -2.11023 15.62078 1.000 17.53945 97 VAL A C 1
ATOM 17296 O O . VAL D 1 70 ? -4.99493 -2.38378 15.83551 1.000 18.34677 97 VAL A O 1
ATOM 17309 N N . ILE D 1 71 ? -3.39903 -1.46161 14.53345 1.000 17.46301 98 ILE A N 1
ATOM 17310 C CA . ILE D 1 71 ? -4.29881 -1.09351 13.44949 1.000 19.34940 98 ILE A CA 1
ATOM 17311 C C . ILE D 1 71 ? -3.64896 -1.47189 12.12698 1.000 17.52872 98 ILE A C 1
ATOM 17312 O O . ILE D 1 71 ? -2.45726 -1.21986 11.91873 1.000 18.56571 98 ILE A O 1
ATOM 17328 N N . ILE D 1 72 ? -4.42807 -2.08460 11.23865 1.000 18.20214 99 ILE A N 1
ATOM 17329 C CA . ILE D 1 72 ? -4.00924 -2.31021 9.85850 1.000 25.63215 99 ILE A CA 1
ATOM 17330 C C . ILE D 1 72 ? -4.42394 -1.09159 9.04079 1.000 27.91782 99 ILE A C 1
ATOM 17331 O O . ILE D 1 72 ? -5.59954 -0.70636 9.04213 1.000 25.65088 99 ILE A O 1
ATOM 17347 N N . GLY D 1 73 ? -3.45953 -0.49486 8.33843 1.000 48.62269 100 GLY A N 1
ATOM 17348 C CA . GLY D 1 73 ? -3.63660 0.76644 7.63705 1.000 40.69493 100 GLY A CA 1
ATOM 17349 C C . GLY D 1 73 ? -4.88498 0.89440 6.79187 1.000 41.24386 100 GLY A C 1
ATOM 17350 O O . GLY D 1 73 ? -5.71536 -0.01741 6.75158 1.000 57.19089 100 GLY A O 1
ATOM 17354 N N . THR D 1 74 ? -5.02268 2.01561 6.09307 1.000 27.57992 101 THR A N 1
ATOM 17355 C CA . THR D 1 74 ? -6.23702 2.31663 5.34743 1.000 19.25405 101 THR A CA 1
ATOM 17356 C C . THR D 1 74 ? -5.92263 2.46193 3.85980 1.000 20.54852 101 THR A C 1
ATOM 17357 O O . THR D 1 74 ? -4.79243 2.25258 3.41193 1.000 28.80194 101 THR A O 1
ATOM 17368 N N . ALA D 1 75 ? -6.95031 2.83458 3.09310 1.000 17.68293 102 ALA A N 1
ATOM 17369 C CA . ALA D 1 75 ? -6.91337 2.65010 1.64703 1.000 19.68634 102 ALA A CA 1
ATOM 17370 C C . ALA D 1 75 ? -6.07211 3.69786 0.92885 1.000 22.83658 102 ALA A C 1
ATOM 17371 O O . ALA D 1 75 ? -5.50650 3.39859 -0.12939 1.000 27.86219 102 ALA A O 1
ATOM 17378 N N . GLY D 1 76 ? -5.97346 4.91133 1.46589 1.000 18.11819 103 GLY A N 1
ATOM 17379 C CA . GLY D 1 76 ? -5.22177 5.97641 0.83011 1.000 18.77754 103 GLY A CA 1
ATOM 17380 C C . GLY D 1 76 ? -4.04766 6.43730 1.67326 1.000 17.40222 103 GLY A C 1
ATOM 17381 O O . GLY D 1 76 ? -4.07623 6.36104 2.90268 1.000 18.18802 103 GLY A O 1
ATOM 17385 N N . SER D 1 77 ? -3.01087 6.92972 0.99505 1.000 17.32359 104 SER A N 1
ATOM 17386 C CA . SER D 1 77 ? -1.84943 7.45813 1.70432 1.000 18.25593 104 SER A CA 1
ATOM 17387 C C . SER D 1 77 ? -2.20270 8.56501 2.69069 1.000 24.56590 104 SER A C 1
ATOM 17388 O O . SER D 1 77 ? -1.66073 8.54911 3.81085 1.000 19.53822 104 SER A O 1
ATOM 17396 N N . PRO D 1 78 ? -3.05998 9.53880 2.35904 1.000 18.08114 105 PRO A N 1
ATOM 17397 C CA . PRO D 1 78 ? -3.38698 10.57548 3.35818 1.000 22.01793 105 PRO A CA 1
ATOM 17398 C C . PRO D 1 78 ? -4.01620 10.00983 4.61882 1.000 20.40267 105 PRO A C 1
ATOM 17399 O O . PRO D 1 78 ? -3.62977 10.39563 5.73055 1.000 19.60205 105 PRO A O 1
ATOM 17410 N N . GLY D 1 79 ? -4.98760 9.10627 4.47956 1.000 20.25460 106 GLY A N 1
ATOM 17411 C CA . GLY D 1 79 ? -5.55600 8.47104 5.65775 1.000 19.51182 106 GLY A CA 1
ATOM 17412 C C . GLY D 1 79 ? -4.51633 7.70047 6.44801 1.000 17.39026 106 GLY A C 1
ATOM 17413 O O . GLY D 1 79 ? -4.42581 7.82392 7.67152 1.000 19.23187 106 GLY A O 1
ATOM 17417 N N . ALA D 1 80 ? -3.70871 6.89870 5.75247 1.000 17.31530 107 ALA A N 1
ATOM 17418 C CA . ALA D 1 80 ? -2.67399 6.12520 6.42959 1.000 19.55848 107 ALA A CA 1
ATOM 17419 C C . ALA D 1 80 ? -1.76106 7.02812 7.24860 1.000 20.16650 107 ALA A C 1
ATOM 17420 O O . ALA D 1 80 ? -1.41626 6.70457 8.39225 1.000 18.02041 107 ALA A O 1
ATOM 17427 N N . LEU D 1 81 ? -1.36476 8.17037 6.68482 1.000 19.85051 108 LEU A N 1
ATOM 17428 C CA . LEU D 1 81 ? -0.47055 9.06960 7.40532 1.000 19.36650 108 LEU A CA 1
ATOM 17429 C C . LEU D 1 81 ? -1.15773 9.69703 8.61204 1.000 19.09082 108 LEU A C 1
ATOM 17430 O O . LEU D 1 81 ? -0.50923 9.93186 9.63856 1.000 19.84175 108 LEU A O 1
ATOM 17446 N N . ALA D 1 82 ? -2.46162 9.96345 8.51929 1.000 17.24163 109 ALA A N 1
ATOM 17447 C CA . ALA D 1 82 ? -3.18674 10.46351 9.68219 1.000 20.79813 109 ALA A CA 1
ATOM 17448 C C . ALA D 1 82 ? -3.23747 9.41619 10.78867 1.000 20.72761 109 ALA A C 1
ATOM 17449 O O . ALA D 1 82 ? -3.15801 9.75632 11.97460 1.000 22.26306 109 ALA A O 1
ATOM 17456 N N . ILE D 1 83 ? -3.37169 8.13786 10.42395 1.000 17.32407 110 ILE A N 1
ATOM 17457 C CA . ILE D 1 83 ? -3.37075 7.08243 11.43378 1.000 22.66002 110 ILE A CA 1
ATOM 17458 C C . ILE D 1 83 ? -1.97947 6.93237 12.04162 1.000 18.31447 110 ILE A C 1
ATOM 17459 O O . ILE D 1 83 ? -1.83315 6.75072 13.25675 1.000 17.25755 110 ILE A O 1
ATOM 17475 N N . ALA D 1 84 ? -0.93647 7.01814 11.21194 1.000 17.14138 111 ALA A N 1
ATOM 17476 C CA . ALA D 1 84 ? 0.42765 6.91589 11.72276 1.000 18.59590 111 ALA A CA 1
ATOM 17477 C C . ALA D 1 84 ? 0.68573 7.92190 12.83953 1.000 21.15153 111 ALA A C 1
ATOM 17478 O O . ALA D 1 84 ? 1.40729 7.62604 13.79951 1.000 17.77527 111 ALA A O 1
ATOM 17485 N N . GLY D 1 85 ? 0.10722 9.11932 12.73328 1.000 17.12817 112 GLY A N 1
ATOM 17486 C CA . GLY D 1 85 ? 0.29619 10.10848 13.78111 1.000 19.26606 112 GLY A CA 1
ATOM 17487 C C . GLY D 1 85 ? -0.41076 9.73158 15.06844 1.000 17.25556 112 GLY A C 1
ATOM 17488 O O . GLY D 1 85 ? 0.14633 9.87462 16.15959 1.000 20.15835 112 GLY A O 1
ATOM 17492 N N . VAL D 1 86 ? -1.65363 9.25599 14.96160 1.000 23.88305 113 VAL A N 1
ATOM 17493 C CA . VAL D 1 86 ? -2.35518 8.74465 16.13521 1.000 22.36078 113 VAL A CA 1
ATOM 17494 C C . VAL D 1 86 ? -1.63214 7.52628 16.69013 1.000 19.48051 113 VAL A C 1
ATOM 17495 O O . VAL D 1 86 ? -1.59877 7.31379 17.91030 1.000 20.23300 113 VAL A O 1
ATOM 17508 N N . ALA D 1 87 ? -1.03945 6.71343 15.81381 1.000 17.72586 114 ALA A N 1
ATOM 17509 C CA . ALA D 1 87 ? -0.23469 5.58425 16.26699 1.000 20.24703 114 ALA A CA 1
ATOM 17510 C C . ALA D 1 87 ? 0.89947 6.04964 17.17075 1.000 20.97897 114 ALA A C 1
ATOM 17511 O O . ALA D 1 87 ? 1.11628 5.49234 18.25208 1.000 19.00272 114 ALA A O 1
ATOM 17518 N N . ARG D 1 88 ? 1.63885 7.07448 16.73887 1.000 19.19231 115 ARG A N 1
ATOM 17519 C CA . ARG D 1 88 ? 2.74557 7.57903 17.54374 1.000 22.64788 115 ARG A CA 1
ATOM 17520 C C . ARG D 1 88 ? 2.23913 8.17983 18.84911 1.000 24.35580 115 ARG A C 1
ATOM 17521 O O . ARG D 1 88 ? 2.74695 7.86105 19.93024 1.000 27.96858 115 ARG A O 1
ATOM 17542 N N . GLU D 1 89 ? 1.23194 9.05175 18.76632 1.000 22.02225 116 GLU A N 1
ATOM 17543 C CA . GLU D 1 89 ? 0.75458 9.74887 19.95564 1.000 19.53882 116 GLU A CA 1
ATOM 17544 C C . GLU D 1 89 ? 0.29549 8.77445 21.02988 1.000 24.25595 116 GLU A C 1
ATOM 17545 O O . GLU D 1 89 ? 0.59493 8.96022 22.21568 1.000 20.83291 116 GLU A O 1
ATOM 17557 N N . THR D 1 90 ? -0.44600 7.73893 20.63623 1.000 22.97196 117 THR A N 1
ATOM 17558 C CA . THR D 1 90 ? -1.01995 6.78905 21.57727 1.000 18.50072 117 THR A CA 1
ATOM 17559 C C . THR D 1 90 ? -0.13983 5.57033 21.80958 1.000 17.55483 117 THR A C 1
ATOM 17560 O O . THR D 1 90 ? -0.47749 4.73702 22.65694 1.000 19.17128 117 THR A O 1
ATOM 17571 N N . LYS D 1 91 ? 0.96896 5.44384 21.08136 1.000 21.01757 118 LYS A N 1
ATOM 17572 C CA . LYS D 1 91 ? 1.88806 4.31883 21.24116 1.000 23.73820 118 LYS A CA 1
ATOM 17573 C C . LYS D 1 91 ? 1.18211 3.00121 20.92199 1.000 17.41646 118 LYS A C 1
ATOM 17574 O O . LYS D 1 91 ? 1.23174 2.03500 21.68479 1.000 22.22581 118 LYS A O 1
ATOM 17593 N N . THR D 1 92 ? 0.51124 2.98063 19.77012 1.000 22.87548 119 THR A N 1
ATOM 17594 C CA . THR D 1 92 ? -0.14391 1.81193 19.20851 1.000 18.30706 119 THR A CA 1
ATOM 17595 C C . THR D 1 92 ? 0.41412 1.57257 17.81186 1.000 18.79849 119 THR A C 1
ATOM 17596 O O . THR D 1 92 ? 0.43425 2.50717 16.99907 1.000 18.50487 119 THR A O 1
ATOM 17607 N N . PRO D 1 93 ? 0.87784 0.36560 17.48830 1.000 17.26712 120 PRO A N 1
ATOM 17608 C CA . PRO D 1 93 ? 1.50314 0.15723 16.17767 1.000 17.18271 120 PRO A CA 1
ATOM 17609 C C . PRO D 1 93 ? 0.49467 0.16226 15.03968 1.000 17.19401 120 PRO A C 1
ATOM 17610 O O . PRO D 1 93 ? -0.64947 -0.27790 15.18138 1.000 17.27298 120 PRO A O 1
ATOM 17621 N N . LEU D 1 94 ? 0.94740 0.66443 13.89256 1.000 17.12493 121 LEU A N 1
ATOM 17622 C CA . LEU D 1 94 ? 0.16640 0.68559 12.66385 1.000 18.88442 121 LEU A CA 1
ATOM 17623 C C . LEU D 1 94 ? 0.90332 -0.10765 11.59595 1.000 17.08561 121 LEU A C 1
ATOM 17624 O O . LEU D 1 94 ? 2.07890 0.15738 11.32019 1.000 17.59884 121 LEU A O 1
ATOM 17640 N N . ILE D 1 95 ? 0.21677 -1.07738 11.00351 1.000 17.13559 122 ILE A N 1
ATOM 17641 C CA . ILE D 1 95 ? 0.68648 -1.75337 9.80139 1.000 17.11075 122 ILE A CA 1
ATOM 17642 C C . ILE D 1 95 ? -0.03161 -1.09841 8.63100 1.000 17.66466 122 ILE A C 1
ATOM 17643 O O . ILE D 1 95 ? -1.22476 -1.33766 8.41504 1.000 17.21117 122 ILE A O 1
ATOM 17659 N N . SER D 1 96 ? 0.68106 -0.26954 7.87440 1.000 17.06367 123 SER A N 1
ATOM 17660 C CA . SER D 1 96 ? 0.06716 0.49283 6.79667 1.000 17.73087 123 SER A CA 1
ATOM 17661 C C . SER D 1 96 ? 0.01855 -0.33833 5.52073 1.000 17.11438 123 SER A C 1
ATOM 17662 O O . SER D 1 96 ? 1.03401 -0.89621 5.08946 1.000 17.07147 123 SER A O 1
ATOM 17670 N N . ILE D 1 97 ? -1.17459 -0.41570 4.92399 1.000 19.51596 124 ILE A N 1
ATOM 17671 C CA . ILE D 1 97 ? -1.39264 -1.18449 3.70398 1.000 17.86499 124 ILE A CA 1
ATOM 17672 C C . ILE D 1 97 ? -1.41368 -0.30645 2.46180 1.000 17.26145 124 ILE A C 1
ATOM 17673 O O . ILE D 1 97 ? -1.44924 -0.84011 1.34055 1.000 17.56916 124 ILE A O 1
ATOM 17689 N N . ALA D 1 98 ? -1.41715 1.01215 2.62245 1.000 22.03733 125 ALA A N 1
ATOM 17690 C CA . ALA D 1 98 ? -1.15762 1.96449 1.55341 1.000 23.29003 125 ALA A CA 1
ATOM 17691 C C . ALA D 1 98 ? 0.26668 2.48884 1.70045 1.000 21.25297 125 ALA A C 1
ATOM 17692 O O . ALA D 1 98 ? 0.87867 2.37996 2.76550 1.000 19.93061 125 ALA A O 1
ATOM 17699 N N . ASN D 1 99 ? 0.80096 3.05872 0.62237 1.000 23.28699 126 ASN A N 1
ATOM 17700 C CA . ASN D 1 99 ? 2.16439 3.57230 0.68735 1.000 25.57909 126 ASN A CA 1
ATOM 17701 C C . ASN D 1 99 ? 2.20275 4.76685 1.63059 1.000 24.18079 126 ASN A C 1
ATOM 17702 O O . ASN D 1 99 ? 1.55083 5.78640 1.38233 1.000 27.88826 126 ASN A O 1
ATOM 17713 N N . ALA D 1 100 ? 2.96766 4.63992 2.71011 1.000 31.03976 127 ALA A N 1
ATOM 17714 C CA . ALA D 1 100 ? 3.02053 5.64089 3.77160 1.000 26.75225 127 ALA A CA 1
ATOM 17715 C C . ALA D 1 100 ? 4.48552 5.88781 4.11128 1.000 32.22550 127 ALA A C 1
ATOM 17716 O O . ALA D 1 100 ? 5.10928 5.08473 4.81176 1.000 42.07439 127 ALA A O 1
ATOM 17723 N N . ASN D 1 101 ? 5.03583 6.99222 3.61277 1.000 28.35241 128 ASN A N 1
ATOM 17724 C CA . ASN D 1 101 ? 6.42615 7.35300 3.86256 1.000 30.95777 128 ASN A CA 1
ATOM 17725 C C . ASN D 1 101 ? 6.46314 8.41839 4.95112 1.000 30.19187 128 ASN A C 1
ATOM 17726 O O . ASN D 1 101 ? 6.14013 9.58457 4.70290 1.000 36.59406 128 ASN A O 1
ATOM 17737 N N . LEU D 1 102 ? 6.85767 8.01188 6.15310 1.000 29.47313 129 LEU A N 1
ATOM 17738 C CA . LEU D 1 102 ? 6.97895 8.89863 7.30974 1.000 27.63443 129 LEU A CA 1
ATOM 17739 C C . LEU D 1 102 ? 8.34166 8.60474 7.91923 1.000 31.47416 129 LEU A C 1
ATOM 17740 O O . LEU D 1 102 ? 8.44970 7.85986 8.90325 1.000 25.40762 129 LEU A O 1
ATOM 17756 N N . PRO D 1 103 ? 9.40880 9.15514 7.34547 1.000 25.35434 130 PRO A N 1
ATOM 17757 C CA . PRO D 1 103 ? 10.75462 8.81111 7.81180 1.000 28.78416 130 PRO A CA 1
ATOM 17758 C C . PRO D 1 103 ? 11.04083 9.38823 9.18778 1.000 24.97746 130 PRO A C 1
ATOM 17759 O O . PRO D 1 103 ? 10.44285 10.37402 9.62305 1.000 28.52520 130 PRO A O 1
ATOM 17770 N N . GLY D 1 104 ? 11.97837 8.74960 9.87388 1.000 25.66970 131 GLY A N 1
ATOM 17771 C CA . GLY D 1 104 ? 12.45209 9.25612 11.13941 1.000 22.42905 131 GLY A CA 1
ATOM 17772 C C . GLY D 1 104 ? 11.55217 8.87786 12.29848 1.000 26.70868 131 GLY A C 1
ATOM 17773 O O . GLY D 1 104 ? 10.59622 8.10552 12.17528 1.000 28.38421 131 GLY A O 1
ATOM 17777 N N . GLU D 1 105 ? 11.87098 9.46347 13.45560 1.000 24.74512 132 GLU A N 1
ATOM 17778 C CA . GLU D 1 105 ? 11.21882 9.05803 14.69568 1.000 28.32114 132 GLU A CA 1
ATOM 17779 C C . GLU D 1 105 ? 9.71436 9.30465 14.66340 1.000 23.45013 132 GLU A C 1
ATOM 17780 O O . GLU D 1 105 ? 8.96188 8.59963 15.34484 1.000 25.39336 132 GLU A O 1
ATOM 17792 N N . GLU D 1 106 ? 9.25013 10.28825 13.88749 1.000 25.66761 133 GLU A N 1
ATOM 17793 C CA . GLU D 1 106 ? 7.81277 10.52976 13.81056 1.000 21.85458 133 GLU A CA 1
ATOM 17794 C C . GLU D 1 106 ? 7.05212 9.30191 13.32984 1.000 24.31372 133 GLU A C 1
ATOM 17795 O O . GLU D 1 106 ? 5.85898 9.17066 13.62421 1.000 18.71030 133 GLU A O 1
ATOM 17807 N N . GLY D 1 107 ? 7.71338 8.40598 12.59920 1.000 22.39934 134 GLY A N 1
ATOM 17808 C CA . GLY D 1 107 ? 7.05859 7.23487 12.05484 1.000 26.49406 134 GLY A CA 1
ATOM 17809 C C . GLY D 1 107 ? 7.51338 5.93766 12.68919 1.000 21.24899 134 GLY A C 1
ATOM 17810 O O . GLY D 1 107 ? 7.31853 4.86092 12.11817 1.000 21.19583 134 GLY A O 1
ATOM 17814 N N . ALA D 1 108 ? 8.11223 6.02268 13.87829 1.000 19.77757 135 ALA A N 1
ATOM 17815 C CA . ALA D 1 108 ? 8.64999 4.83602 14.53207 1.000 25.22654 135 ALA A CA 1
ATOM 17816 C C . ALA D 1 108 ? 7.57010 3.85897 14.97716 1.000 16.87832 135 ALA A C 1
ATOM 17817 O O . ALA D 1 108 ? 7.90367 2.73634 15.37199 1.000 18.43708 135 ALA A O 1
ATOM 17824 N N . TRP D 1 109 ? 6.29652 4.25060 14.92924 1.000 23.75663 136 TRP A N 1
ATOM 17825 C CA . TRP D 1 109 ? 5.19284 3.38153 15.31649 1.000 16.95857 136 TRP A CA 1
ATOM 17826 C C . TRP D 1 109 ? 4.40658 2.87659 14.11339 1.000 17.57889 136 TRP A C 1
ATOM 17827 O O . TRP D 1 109 ? 3.26299 2.43551 14.26520 1.000 21.20539 136 TRP A O 1
ATOM 17848 N N . MET D 1 110 ? 4.99949 2.92201 12.92234 1.000 19.13987 137 MET A N 1
ATOM 17849 C CA . MET D 1 110 ? 4.35753 2.41485 11.72105 1.000 19.07728 137 MET A CA 1
ATOM 17850 C C . MET D 1 110 ? 5.36397 1.63053 10.89219 1.000 19.41536 137 MET A C 1
ATOM 17851 O O . MET D 1 110 ? 6.56624 1.90712 10.91667 1.000 17.09201 137 MET A O 1
ATOM 17865 N N . VAL D 1 111 ? 4.85560 0.63893 10.16276 1.000 16.86657 138 VAL A N 1
ATOM 17866 C CA . VAL D 1 111 ? 5.54439 0.09307 9.00300 1.000 16.84118 138 VAL A CA 1
ATOM 17867 C C . VAL D 1 111 ? 4.61567 0.24471 7.80613 1.000 18.67601 138 VAL A C 1
ATOM 17868 O O . VAL D 1 111 ? 3.39179 0.32890 7.94285 1.000 18.06394 138 VAL A O 1
ATOM 17881 N N . THR D 1 112 ? 5.21397 0.28221 6.61991 1.000 16.86153 139 THR A N 1
ATOM 17882 C CA . THR D 1 112 ? 4.47585 0.39536 5.36888 1.000 17.16665 139 THR A CA 1
ATOM 17883 C C . THR D 1 112 ? 4.83720 -0.79097 4.48894 1.000 21.74475 139 THR A C 1
ATOM 17884 O O . THR D 1 112 ? 6.02146 -1.05648 4.25189 1.000 19.30526 139 THR A O 1
ATOM 17895 N N . LEU D 1 113 ? 3.81554 -1.50145 4.01314 1.000 16.96249 140 LEU A N 1
ATOM 17896 C CA . LEU D 1 113 ? 4.01528 -2.76699 3.32305 1.000 17.34967 140 LEU A CA 1
ATOM 17897 C C . LEU D 1 113 ? 4.27689 -2.59436 1.83048 1.000 20.08752 140 LEU A C 1
ATOM 17898 O O . LEU D 1 113 ? 5.14143 -3.29225 1.28538 1.000 21.46730 140 LEU A O 1
ATOM 17914 N N . PRO D 1 114 ? 3.56411 -1.71220 1.12505 1.000 17.04153 141 PRO A N 1
ATOM 17915 C CA . PRO D 1 114 ? 3.75207 -1.64086 -0.32905 1.000 18.68551 141 PRO A CA 1
ATOM 17916 C C . PRO D 1 114 ? 5.18302 -1.28013 -0.69642 1.000 22.48065 141 PRO A C 1
ATOM 17917 O O . PRO D 1 114 ? 5.89797 -0.61023 0.05257 1.000 23.18001 141 PRO A O 1
ATOM 17928 N N . GLN D 1 115 ? 5.58719 -1.73450 -1.87114 1.000 23.30005 142 GLN A N 1
ATOM 17929 C CA . GLN D 1 115 ? 6.98502 -1.65825 -2.27023 1.000 22.47495 142 GLN A CA 1
ATOM 17930 C C . GLN D 1 115 ? 7.37294 -0.22435 -2.61138 1.000 20.21510 142 GLN A C 1
ATOM 17931 O O . GLN D 1 115 ? 6.62515 0.46488 -3.31467 1.000 21.93058 142 GLN A O 1
ATOM 17945 N N . PRO D 1 116 ? 8.51850 0.26279 -2.12808 1.000 26.53548 143 PRO A N 1
ATOM 17946 C CA . PRO D 1 116 ? 8.97940 1.59640 -2.53415 1.000 20.29860 143 PRO A CA 1
ATOM 17947 C C . PRO D 1 116 ? 9.09105 1.70814 -4.04499 1.000 19.11859 143 PRO A C 1
ATOM 17948 O O . PRO D 1 116 ? 9.59946 0.80879 -4.71472 1.000 22.27419 143 PRO A O 1
ATOM 17959 N N . ALA D 1 117 ? 8.63470 2.83941 -4.57797 1.000 27.41645 144 ALA A N 1
ATOM 17960 C CA . ALA D 1 117 ? 8.67554 3.02745 -6.02462 1.000 26.75869 144 ALA A CA 1
ATOM 17961 C C . ALA D 1 117 ? 10.08259 2.91513 -6.60045 1.000 26.04156 144 ALA A C 1
ATOM 17962 O O . ALA D 1 117 ? 10.22012 2.38028 -7.71501 1.000 23.96437 144 ALA A O 1
ATOM 17969 N N . PRO D 1 118 ? 11.14334 3.38608 -5.93600 1.000 24.80208 145 PRO A N 1
ATOM 17970 C CA . PRO D 1 118 ? 12.49281 3.17591 -6.49168 1.000 27.27543 145 PRO A CA 1
ATOM 17971 C C . PRO D 1 118 ? 12.85475 1.71090 -6.63808 1.000 22.85023 145 PRO A C 1
ATOM 17972 O O . PRO D 1 118 ? 13.62902 1.35551 -7.53534 1.000 23.40867 145 PRO A O 1
ATOM 17983 N N . LEU D 1 119 ? 12.31275 0.84466 -5.78053 1.000 27.55917 146 LEU A N 1
ATOM 17984 C CA . LEU D 1 119 ? 12.53246 -0.58816 -5.93897 1.000 26.10362 146 LEU A CA 1
ATOM 17985 C C . LEU D 1 119 ? 11.79560 -1.13060 -7.15478 1.000 21.57628 146 LEU A C 1
ATOM 17986 O O . LEU D 1 119 ? 12.26996 -2.07343 -7.79790 1.000 26.57142 146 LEU A O 1
ATOM 18002 N N . MET D 1 120 ? 10.64218 -0.55098 -7.48446 1.000 21.43112 147 MET A N 1
ATOM 18003 C CA . MET D 1 120 ? 9.89871 -0.98653 -8.65938 1.000 20.44738 147 MET A CA 1
ATOM 18004 C C . MET D 1 120 ? 10.50913 -0.42410 -9.93607 1.000 21.08199 147 MET A C 1
ATOM 18005 O O . MET D 1 120 ? 10.60815 -1.13106 -10.94560 1.000 21.95758 147 MET A O 1
ATOM 18019 N N . VAL D 1 121 ? 10.92811 0.84211 -9.90605 1.000 18.77317 148 VAL A N 1
ATOM 18020 C CA . VAL D 1 121 ? 11.59887 1.43179 -11.05988 1.000 19.08222 148 VAL A CA 1
ATOM 18021 C C . VAL D 1 121 ? 12.87840 0.67112 -11.37418 1.000 18.73604 148 VAL A C 1
ATOM 18022 O O . VAL D 1 121 ? 13.18361 0.39513 -12.54069 1.000 19.02427 148 VAL A O 1
ATOM 18035 N N . SER D 1 122 ? 13.64896 0.32165 -10.34060 1.000 21.17036 149 SER A N 1
ATOM 18036 C CA . SER D 1 122 ? 14.92204 -0.35348 -10.56900 1.000 22.50643 149 SER A CA 1
ATOM 18037 C C . SER D 1 122 ? 14.73510 -1.65820 -11.32938 1.000 21.45959 149 SER A C 1
ATOM 18038 O O . SER D 1 122 ? 15.61850 -2.06286 -12.09379 1.000 25.74683 149 SER A O 1
ATOM 18046 N N . ALA D 1 123 ? 13.59490 -2.32568 -11.14161 1.000 20.40747 150 ALA A N 1
ATOM 18047 C CA . ALA D 1 123 ? 13.38117 -3.61208 -11.79376 1.000 19.54408 150 ALA A CA 1
ATOM 18048 C C . ALA D 1 123 ? 13.23177 -3.45165 -13.30108 1.000 23.45062 150 ALA A C 1
ATOM 18049 O O . ALA D 1 123 ? 13.73558 -4.27972 -14.07024 1.000 22.55592 150 ALA A O 1
ATOM 18056 N N . VAL D 1 124 ? 12.54360 -2.39749 -13.74689 1.000 17.70522 151 VAL A N 1
ATOM 18057 C CA . VAL D 1 124 ? 12.39128 -2.19646 -15.18290 1.000 23.52209 151 VAL A CA 1
ATOM 18058 C C . VAL D 1 124 ? 13.63170 -1.55542 -15.79380 1.000 22.71658 151 VAL A C 1
ATOM 18059 O O . VAL D 1 124 ? 13.87466 -1.72345 -16.99460 1.000 20.79139 151 VAL A O 1
ATOM 18072 N N . VAL D 1 125 ? 14.43278 -0.83743 -15.00124 1.000 18.46681 152 VAL A N 1
ATOM 18073 C CA . VAL D 1 125 ? 15.72457 -0.37042 -15.49634 1.000 25.99846 152 VAL A CA 1
ATOM 18074 C C . VAL D 1 125 ? 16.64317 -1.55799 -15.76125 1.000 27.42515 152 VAL A C 1
ATOM 18075 O O . VAL D 1 125 ? 17.35682 -1.59745 -16.77052 1.000 27.61091 152 VAL A O 1
ATOM 18088 N N . GLU D 1 126 ? 16.64414 -2.54188 -14.85805 1.000 24.74277 153 GLU A N 1
ATOM 18089 C CA . GLU D 1 126 ? 17.39015 -3.77039 -15.10758 1.000 25.96831 153 GLU A CA 1
ATOM 18090 C C . GLU D 1 126 ? 16.96087 -4.40195 -16.42569 1.000 27.80672 153 GLU A C 1
ATOM 18091 O O . GLU D 1 126 ? 17.80198 -4.86710 -17.20320 1.000 26.36153 153 GLU A O 1
ATOM 18103 N N . ARG D 1 127 ? 15.65512 -4.40663 -16.70562 1.000 25.64209 154 ARG A N 1
ATOM 18104 C CA . ARG D 1 127 ? 15.17287 -4.96194 -17.96698 1.000 32.07317 154 ARG A CA 1
ATOM 18105 C C . ARG D 1 127 ? 15.66688 -4.13791 -19.14926 1.000 27.09237 154 ARG A C 1
ATOM 18106 O O . ARG D 1 127 ? 16.01100 -4.69497 -20.19877 1.000 27.10149 154 ARG A O 1
ATOM 18127 N N . MET D 1 128 ? 15.72151 -2.81065 -18.99491 1.000 25.95716 155 MET A N 1
ATOM 18128 C CA . MET D 1 128 ? 16.27089 -1.96709 -20.05162 1.000 23.93616 155 MET A CA 1
ATOM 18129 C C . MET D 1 128 ? 17.73423 -2.30135 -20.31023 1.000 24.00222 155 MET A C 1
ATOM 18130 O O . MET D 1 128 ? 18.17044 -2.37218 -21.46548 1.000 26.24870 155 MET A O 1
ATOM 18144 N N . LYS D 1 129 ? 18.50766 -2.50569 -19.24051 1.000 26.96616 156 LYS A N 1
ATOM 18145 C CA . LYS D 1 129 ? 19.92458 -2.81955 -19.38752 1.000 30.20750 156 LYS A CA 1
ATOM 18146 C C . LYS D 1 129 ? 20.13181 -4.10216 -20.18238 1.000 32.43807 156 LYS A C 1
ATOM 18147 O O . LYS D 1 129 ? 21.04622 -4.18667 -21.01131 1.000 23.92826 156 LYS A O 1
ATOM 18166 N N . LYS D 1 130 ? 19.30540 -5.11933 -19.92920 1.000 31.17562 157 LYS A N 1
ATOM 18167 C CA . LYS D 1 130 ? 19.42564 -6.39203 -20.62726 1.000 29.95609 157 LYS A CA 1
ATOM 18168 C C . LYS D 1 130 ? 18.79825 -6.36500 -22.01179 1.000 32.06363 157 LYS A C 1
ATOM 18169 O O . LYS D 1 130 ? 18.92334 -7.34793 -22.75066 1.000 36.04156 157 LYS A O 1
ATOM 18188 N N . SER D 1 131 ? 18.12824 -5.27230 -22.37512 1.000 28.30903 158 SER A N 1
ATOM 18189 C CA . SER D 1 131 ? 17.46863 -5.14330 -23.66669 1.000 39.72636 158 SER A CA 1
ATOM 18190 C C . SER D 1 131 ? 18.15585 -4.11595 -24.55870 1.000 39.93379 158 SER A C 1
ATOM 18191 O O . SER D 1 131 ? 17.56793 -3.66600 -25.54723 1.000 37.24002 158 SER A O 1
ATOM 18199 N N . GLY D 1 132 ? 19.39081 -3.74174 -24.23024 1.000 37.06594 159 GLY A N 1
ATOM 18200 C CA . GLY D 1 132 ? 20.17997 -2.87286 -25.07700 1.000 37.42727 159 GLY A CA 1
ATOM 18201 C C . GLY D 1 132 ? 19.79725 -1.41276 -25.04928 1.000 35.99967 159 GLY A C 1
ATOM 18202 O O . GLY D 1 132 ? 20.28910 -0.64620 -25.88514 1.000 34.81163 159 GLY A O 1
ATOM 18206 N N . VAL D 1 133 ? 18.95022 -0.99548 -24.11012 1.000 38.11783 160 VAL A N 1
ATOM 18207 C CA . VAL D 1 133 ? 18.44968 0.37279 -24.11161 1.000 30.32879 160 VAL A CA 1
ATOM 18208 C C . VAL D 1 133 ? 19.58752 1.33693 -23.80875 1.000 29.06104 160 VAL A C 1
ATOM 18209 O O . VAL D 1 133 ? 20.27858 1.21192 -22.78874 1.000 25.73958 160 VAL A O 1
ATOM 18222 N N . LYS D 1 134 ? 19.78356 2.30812 -24.69960 1.000 25.66020 161 LYS A N 1
ATOM 18223 C CA . LYS D 1 134 ? 20.76512 3.36716 -24.51837 1.000 23.82628 161 LYS A CA 1
ATOM 18224 C C . LYS D 1 134 ? 20.13522 4.71344 -24.19790 1.000 26.25723 161 LYS A C 1
ATOM 18225 O O . LYS D 1 134 ? 20.76275 5.52973 -23.51978 1.000 26.45598 161 LYS A O 1
ATOM 18244 N N . THR D 1 135 ? 18.90778 4.95444 -24.65774 1.000 24.25001 162 THR A N 1
ATOM 18245 C CA . THR D 1 135 ? 18.20015 6.20551 -24.42214 1.000 23.99533 162 THR A CA 1
ATOM 18246 C C . THR D 1 135 ? 16.74715 5.89426 -24.10178 1.000 28.29232 162 THR A C 1
ATOM 18247 O O . THR D 1 135 ? 16.11714 5.09584 -24.80139 1.000 23.48165 162 THR A O 1
ATOM 18258 N N . VAL D 1 136 ? 16.21252 6.52723 -23.05983 1.000 24.31079 163 VAL A N 1
ATOM 18259 C CA . VAL D 1 136 ? 14.81577 6.35581 -22.68338 1.000 24.86338 163 VAL A CA 1
ATOM 18260 C C . VAL D 1 136 ? 14.15602 7.72315 -22.58098 1.000 26.37863 163 VAL A C 1
ATOM 18261 O O . VAL D 1 136 ? 14.70079 8.63887 -21.95421 1.000 23.83743 163 VAL A O 1
ATOM 18274 N N . GLY D 1 137 ? 12.98749 7.85781 -23.19971 1.000 26.40336 164 GLY A N 1
ATOM 18275 C CA . GLY D 1 137 ? 12.14520 9.01047 -22.97635 1.000 23.64889 164 GLY A CA 1
ATOM 18276 C C . GLY D 1 137 ? 11.17619 8.76093 -21.83413 1.000 22.48629 164 GLY A C 1
ATOM 18277 O O . GLY D 1 137 ? 10.72239 7.63969 -21.61296 1.000 20.61345 164 GLY A O 1
ATOM 18281 N N . TYR D 1 138 ? 10.87380 9.82444 -21.09541 1.000 20.18179 165 TYR A N 1
ATOM 18282 C CA . TYR D 1 138 ? 9.96346 9.75710 -19.96264 1.000 22.04086 165 TYR A CA 1
ATOM 18283 C C . TYR D 1 138 ? 8.79112 10.69983 -20.18337 1.000 19.43699 165 TYR A C 1
ATOM 18284 O O . TYR D 1 138 ? 8.96527 11.82388 -20.66559 1.000 19.89788 165 TYR A O 1
ATOM 18302 N N . ILE D 1 139 ? 7.59795 10.23553 -19.82840 1.000 18.39898 166 ILE A N 1
ATOM 18303 C CA . ILE D 1 139 ? 6.41561 11.08580 -19.75547 1.000 19.48068 166 ILE A CA 1
ATOM 18304 C C . ILE D 1 139 ? 5.62054 10.66863 -18.52690 1.000 22.30565 166 ILE A C 1
ATOM 18305 O O . ILE D 1 139 ? 5.37785 9.47664 -18.31464 1.000 22.25921 166 ILE A O 1
ATOM 18321 N N . GLY D 1 140 ? 5.22125 11.64500 -17.71183 1.000 21.36127 167 GLY A N 1
ATOM 18322 C CA . GLY D 1 140 ? 4.55570 11.33862 -16.46275 1.000 19.73316 167 GLY A CA 1
ATOM 18323 C C . GLY D 1 140 ? 3.61792 12.44462 -16.03371 1.000 24.14928 167 GLY A C 1
ATOM 18324 O O . GLY D 1 140 ? 3.54043 13.50643 -16.65297 1.000 18.49532 167 GLY A O 1
ATOM 18328 N N . PHE D 1 141 ? 2.89628 12.17447 -14.95047 1.000 20.20787 168 PHE A N 1
ATOM 18329 C CA . PHE D 1 141 ? 1.97086 13.15772 -14.40916 1.000 22.51013 168 PHE A CA 1
ATOM 18330 C C . PHE D 1 141 ? 2.72371 14.39204 -13.91642 1.000 20.19700 168 PHE A C 1
ATOM 18331 O O . PHE D 1 141 ? 3.88471 14.31904 -13.50124 1.000 28.81640 168 PHE A O 1
ATOM 18348 N N . SER D 1 142 ? 2.04334 15.53820 -13.96523 1.000 26.54826 169 SER A N 1
ATOM 18349 C CA . SER D 1 142 ? 2.55626 16.76758 -13.37375 1.000 26.15996 169 SER A CA 1
ATOM 18350 C C . SER D 1 142 ? 2.24330 16.81412 -11.88293 1.000 27.09893 169 SER A C 1
ATOM 18351 O O . SER D 1 142 ? 1.71856 17.81850 -11.38954 1.000 28.03638 169 SER A O 1
ATOM 18359 N N . ASP D 1 143 ? 2.54261 15.74153 -11.15808 1.000 23.49240 170 ASP A N 1
ATOM 18360 C CA . ASP D 1 143 ? 2.21808 15.68043 -9.73918 1.000 22.18712 170 ASP A CA 1
ATOM 18361 C C . ASP D 1 143 ? 3.29150 14.86011 -9.03252 1.000 24.89855 170 ASP A C 1
ATOM 18362 O O . ASP D 1 143 ? 4.29147 14.45943 -9.63728 1.000 25.92676 170 ASP A O 1
ATOM 18371 N N . ALA D 1 144 ? 3.08179 14.61476 -7.73704 1.000 21.32671 171 ALA A N 1
ATOM 18372 C CA . ALA D 1 144 ? 4.13188 14.01709 -6.92179 1.000 25.77420 171 ALA A CA 1
ATOM 18373 C C . ALA D 1 144 ? 4.44058 12.59088 -7.35174 1.000 26.67237 171 ALA A C 1
ATOM 18374 O O . ALA D 1 144 ? 5.58252 12.13917 -7.21370 1.000 32.73877 171 ALA A O 1
ATOM 18381 N N . TRP D 1 145 ? 3.44715 11.86518 -7.86515 1.000 23.25399 172 TRP A N 1
ATOM 18382 C CA . TRP D 1 145 ? 3.70881 10.50897 -8.33319 1.000 24.17871 172 TRP A CA 1
ATOM 18383 C C . TRP D 1 145 ? 4.56247 10.52966 -9.59471 1.000 26.11649 172 TRP A C 1
ATOM 18384 O O . TRP D 1 145 ? 5.49715 9.73148 -9.73214 1.000 19.02330 172 TRP A O 1
ATOM 18405 N N . GLY D 1 146 ? 4.26808 11.44694 -10.51906 1.000 23.06215 173 GLY A N 1
ATOM 18406 C CA . GLY D 1 146 ? 5.13828 11.62086 -11.67052 1.000 25.60157 173 GLY A CA 1
ATOM 18407 C C . GLY D 1 146 ? 6.54216 12.04067 -11.27649 1.000 24.35453 173 GLY A C 1
ATOM 18408 O O . GLY D 1 146 ? 7.52554 11.59654 -11.87500 1.000 23.33188 173 GLY A O 1
ATOM 18412 N N . ASP D 1 147 ? 6.65450 12.89952 -10.25918 1.000 23.21118 174 ASP A N 1
ATOM 18413 C CA . ASP D 1 147 ? 7.96747 13.33671 -9.79582 1.000 22.64119 174 ASP A CA 1
ATOM 18414 C C . ASP D 1 147 ? 8.74858 12.18005 -9.19083 1.000 26.50300 174 ASP A C 1
ATOM 18415 O O . ASP D 1 147 ? 9.96166 12.05811 -9.40054 1.000 25.75001 174 ASP A O 1
ATOM 18424 N N . LEU D 1 148 ? 8.06971 11.33702 -8.41397 1.000 24.34793 175 LEU A N 1
ATOM 18425 C CA . LEU D 1 148 ? 8.75123 10.25408 -7.71616 1.000 27.79648 175 LEU A CA 1
ATOM 18426 C C . LEU D 1 148 ? 9.28159 9.21882 -8.69793 1.000 21.44006 175 LEU A C 1
ATOM 18427 O O . LEU D 1 148 ? 10.38363 8.68825 -8.51464 1.000 27.93546 175 LEU A O 1
ATOM 18443 N N . VAL D 1 149 ? 8.51723 8.92531 -9.74986 1.000 17.08929 176 VAL A N 1
ATOM 18444 C CA . VAL D 1 149 ? 8.97811 7.97733 -10.75728 1.000 17.18516 176 VAL A CA 1
ATOM 18445 C C . VAL D 1 149 ? 10.14932 8.56087 -11.53825 1.000 23.06880 176 VAL A C 1
ATOM 18446 O O . VAL D 1 149 ? 11.14663 7.87371 -11.79194 1.000 22.97869 176 VAL A O 1
ATOM 18459 N N . TYR D 1 150 ? 10.05918 9.83835 -11.91989 1.000 20.91637 177 TYR A N 1
ATOM 18460 C CA . TYR D 1 150 ? 11.15262 10.45722 -12.66133 1.000 17.81471 177 TYR A CA 1
ATOM 18461 C C . TYR D 1 150 ? 12.42709 10.50075 -11.82973 1.000 21.73164 177 TYR A C 1
ATOM 18462 O O . TYR D 1 150 ? 13.51753 10.20748 -12.33481 1.000 17.14307 177 TYR A O 1
ATOM 18480 N N . ASP D 1 151 ? 12.31272 10.87181 -10.55249 1.000 23.40281 178 ASP A N 1
ATOM 18481 C CA . ASP D 1 151 ? 13.49263 10.92980 -9.69592 1.000 22.47136 178 ASP A CA 1
ATOM 18482 C C . ASP D 1 151 ? 14.11617 9.54900 -9.53472 1.000 19.91201 178 ASP A C 1
ATOM 18483 O O . ASP D 1 151 ? 15.33945 9.39289 -9.62319 1.000 27.89091 178 ASP A O 1
ATOM 18492 N N . ALA D 1 152 ? 13.28885 8.52965 -9.29104 1.000 24.16845 179 ALA A N 1
ATOM 18493 C CA . ALA D 1 152 ? 13.81796 7.17394 -9.18183 1.000 24.15567 179 ALA A CA 1
ATOM 18494 C C . ALA D 1 152 ? 14.42572 6.71594 -10.50242 1.000 21.84897 179 ALA A C 1
ATOM 18495 O O . ALA D 1 152 ? 15.44204 6.01190 -10.51491 1.000 26.61951 179 ALA A O 1
ATOM 18502 N N . LEU D 1 153 ? 13.81898 7.10636 -11.62686 1.000 20.29667 180 LEU A N 1
ATOM 18503 C CA . LEU D 1 153 ? 14.38523 6.76292 -12.92776 1.000 18.61168 180 LEU A CA 1
ATOM 18504 C C . LEU D 1 153 ? 15.77130 7.37475 -13.09552 1.000 26.27183 180 LEU A C 1
ATOM 18505 O O . LEU D 1 153 ? 16.72183 6.69034 -13.49247 1.000 21.81244 180 LEU A O 1
ATOM 18521 N N . GLN D 1 154 ? 15.90147 8.67236 -12.80408 1.000 22.88460 181 GLN A N 1
ATOM 18522 C CA . GLN D 1 154 ? 17.19586 9.33751 -12.91148 1.000 27.41689 181 GLN A CA 1
ATOM 18523 C C . GLN D 1 154 ? 18.25578 8.61441 -12.09123 1.000 26.73891 181 GLN A C 1
ATOM 18524 O O . GLN D 1 154 ? 19.33144 8.27387 -12.59542 1.000 25.12917 181 GLN A O 1
ATOM 18538 N N . LYS D 1 155 ? 17.96325 8.37686 -10.81265 1.000 24.24087 182 LYS A N 1
ATOM 18539 C CA . LYS D 1 155 ? 18.94761 7.80482 -9.90555 1.000 27.17401 182 LYS A CA 1
ATOM 18540 C C . LYS D 1 155 ? 19.29308 6.36358 -10.24901 1.000 29.00268 182 LYS A C 1
ATOM 18541 O O . LYS D 1 155 ? 20.30250 5.84869 -9.75802 1.000 24.89702 182 LYS A O 1
ATOM 18560 N N . SER D 1 156 ? 18.48907 5.70535 -11.07814 1.000 27.73664 183 SER A N 1
ATOM 18561 C CA . SER D 1 156 ? 18.72949 4.32156 -11.46231 1.000 25.92575 183 SER A CA 1
ATOM 18562 C C . SER D 1 156 ? 19.29981 4.19192 -12.86689 1.000 25.23512 183 SER A C 1
ATOM 18563 O O . SER D 1 156 ? 20.24616 3.42738 -13.07957 1.000 22.43781 183 SER A O 1
ATOM 18571 N N . ALA D 1 157 ? 18.75906 4.93987 -13.82845 1.000 19.79019 184 ALA A N 1
ATOM 18572 C CA . ALA D 1 157 ? 19.18623 4.79527 -15.21457 1.000 24.38675 184 ALA A CA 1
ATOM 18573 C C . ALA D 1 157 ? 20.49606 5.52612 -15.49120 1.000 31.12388 184 ALA A C 1
ATOM 18574 O O . ALA D 1 157 ? 21.36862 4.99927 -16.18870 1.000 26.07894 184 ALA A O 1
ATOM 18581 N N . GLU D 1 158 ? 20.65864 6.73509 -14.95184 1.000 39.04831 185 GLU A N 1
ATOM 18582 C CA . GLU D 1 158 ? 21.82120 7.53954 -15.32739 1.000 40.07232 185 GLU A CA 1
ATOM 18583 C C . GLU D 1 158 ? 23.13087 6.90645 -14.87430 1.000 39.74435 185 GLU A C 1
ATOM 18584 O O . GLU D 1 158 ? 24.05687 6.80157 -15.69860 1.000 40.69603 185 GLU A O 1
ATOM 18596 N N . PRO D 1 159 ? 23.29039 6.46331 -13.62256 1.000 30.23712 186 PRO A N 1
ATOM 18597 C CA . PRO D 1 159 ? 24.53452 5.75928 -13.26676 1.000 28.01201 186 PRO A CA 1
ATOM 18598 C C . PRO D 1 159 ? 24.76705 4.50152 -14.08538 1.000 35.93198 186 PRO A C 1
ATOM 18599 O O . PRO D 1 159 ? 25.92380 4.13446 -14.32704 1.000 35.54842 186 PRO A O 1
ATOM 18610 N N . ALA D 1 160 ? 23.70447 3.82588 -14.51827 1.000 32.10237 187 ALA A N 1
ATOM 18611 C CA . ALA D 1 160 ? 23.83004 2.66766 -15.39214 1.000 32.83421 187 ALA A CA 1
ATOM 18612 C C . ALA D 1 160 ? 24.11698 3.04993 -16.83944 1.000 25.56615 187 ALA A C 1
ATOM 18613 O O . ALA D 1 160 ? 24.10623 2.17436 -17.70983 1.000 30.82950 187 ALA A O 1
ATOM 18620 N N . GLY D 1 161 ? 24.36420 4.32729 -17.11702 1.000 30.06065 188 GLY A N 1
ATOM 18621 C CA . GLY D 1 161 ? 24.73879 4.75366 -18.44839 1.000 28.48964 188 GLY A CA 1
ATOM 18622 C C . GLY D 1 161 ? 23.59879 4.89549 -19.42687 1.000 29.62783 188 GLY A C 1
ATOM 18623 O O . GLY D 1 161 ? 23.85184 5.05575 -20.62685 1.000 29.21947 188 GLY A O 1
ATOM 18627 N N . ILE D 1 162 ? 22.35639 4.83391 -18.96135 1.000 31.90867 189 ILE A N 1
ATOM 18628 C CA . ILE D 1 162 ? 21.19207 5.05556 -19.80939 1.000 25.39476 189 ILE A CA 1
ATOM 18629 C C . ILE D 1 162 ? 20.86939 6.54194 -19.79681 1.000 28.30356 189 ILE A C 1
ATOM 18630 O O . ILE D 1 162 ? 20.74089 7.14930 -18.72624 1.000 34.82962 189 ILE A O 1
ATOM 18646 N N . LYS D 1 163 ? 20.73025 7.12962 -20.98121 1.000 28.41088 190 LYS A N 1
ATOM 18647 C CA . LYS D 1 163 ? 20.45617 8.55534 -21.10391 1.000 29.48211 190 LYS A CA 1
ATOM 18648 C C . LYS D 1 163 ? 18.95128 8.79220 -21.13992 1.000 26.91737 190 LYS A C 1
ATOM 18649 O O . LYS D 1 163 ? 18.25116 8.25926 -22.00826 1.000 28.36999 190 LYS A O 1
ATOM 18668 N N . ILE D 1 164 ? 18.46039 9.58977 -20.19546 1.000 26.61328 191 ILE A N 1
ATOM 18669 C CA . ILE D 1 164 ? 17.07340 10.04402 -20.20235 1.000 22.93255 191 ILE A CA 1
ATOM 18670 C C . ILE D 1 164 ? 16.99134 11.24342 -21.14116 1.000 25.20954 191 ILE A C 1
ATOM 18671 O O . ILE D 1 164 ? 17.55543 12.30317 -20.85908 1.000 32.17475 191 ILE A O 1
ATOM 18687 N N . VAL D 1 165 ? 16.28182 11.08049 -22.25959 1.000 22.07839 192 VAL A N 1
ATOM 18688 C CA . VAL D 1 165 ? 16.28395 12.08594 -23.31648 1.000 22.14244 192 VAL A CA 1
ATOM 18689 C C . VAL D 1 165 ? 15.09288 13.02980 -23.25442 1.000 23.00536 192 VAL A C 1
ATOM 18690 O O . VAL D 1 165 ? 15.04253 13.98994 -24.04020 1.000 30.11592 192 VAL A O 1
ATOM 18703 N N . SER D 1 166 ? 14.13518 12.79618 -22.36102 1.000 23.46498 193 SER A N 1
ATOM 18704 C CA . SER D 1 166 ? 12.94230 13.63057 -22.31958 1.000 25.10466 193 SER A CA 1
ATOM 18705 C C . SER D 1 166 ? 12.31906 13.56801 -20.93385 1.000 24.29143 193 SER A C 1
ATOM 18706 O O . SER D 1 166 ? 12.42085 12.55699 -20.23327 1.000 30.24878 193 SER A O 1
ATOM 18714 N N . ASN D 1 167 ? 11.66829 14.66748 -20.55343 1.000 25.95867 194 ASN A N 1
ATOM 18715 C CA . ASN D 1 167 ? 10.99067 14.78924 -19.26898 1.000 21.67852 194 ASN A CA 1
ATOM 18716 C C . ASN D 1 167 ? 9.66197 15.51922 -19.48630 1.000 21.38630 194 ASN A C 1
ATOM 18717 O O . ASN D 1 167 ? 9.43116 16.62498 -19.00541 1.000 23.57723 194 ASN A O 1
ATOM 18728 N N . GLU D 1 168 ? 8.76709 14.88816 -20.24075 1.000 22.39009 195 GLU A N 1
ATOM 18729 C CA . GLU D 1 168 ? 7.47830 15.47859 -20.57232 1.000 23.15132 195 GLU A CA 1
ATOM 18730 C C . GLU D 1 168 ? 6.44188 15.13922 -19.50717 1.000 22.64165 195 GLU A C 1
ATOM 18731 O O . GLU D 1 168 ? 6.47577 14.06971 -18.89416 1.000 19.71002 195 GLU A O 1
ATOM 18743 N N . ARG D 1 169 ? 5.50937 16.06427 -19.29155 1.000 21.48931 196 ARG A N 1
ATOM 18744 C CA . ARG D 1 169 ? 4.50419 15.88594 -18.25314 1.000 24.83813 196 ARG A CA 1
ATOM 18745 C C . ARG D 1 169 ? 3.12883 16.27068 -18.77702 1.000 20.56374 196 ARG A C 1
ATOM 18746 O O . ARG D 1 169 ? 2.98975 17.02146 -19.74624 1.000 22.31891 196 ARG A O 1
ATOM 18767 N N . TYR D 1 170 ? 2.10881 15.72615 -18.11460 1.000 26.65627 197 TYR A N 1
ATOM 18768 C CA . TYR D 1 170 ? 0.71700 16.04519 -18.39966 1.000 22.75100 197 TYR A CA 1
ATOM 18769 C C . TYR D 1 170 ? -0.08862 15.83037 -17.12635 1.000 21.28079 197 TYR A C 1
ATOM 18770 O O . TYR D 1 170 ? 0.34006 15.12420 -16.21309 1.000 20.62537 197 TYR A O 1
ATOM 18788 N N . ALA D 1 171 ? -1.25340 16.46583 -17.06102 1.000 28.39473 198 ALA A N 1
ATOM 18789 C CA . ALA D 1 171 ? -2.11560 16.34718 -15.89435 1.000 19.35784 198 ALA A CA 1
ATOM 18790 C C . ALA D 1 171 ? -3.04964 15.15451 -16.05394 1.000 24.00374 198 ALA A C 1
ATOM 18791 O O . ALA D 1 171 ? -3.45069 14.80015 -17.16580 1.000 28.82058 198 ALA A O 1
ATOM 18798 N N . ARG D 1 172 ? -3.38805 14.52852 -14.92299 1.000 24.09532 199 ARG A N 1
ATOM 18799 C CA . ARG D 1 172 ? -4.24129 13.34511 -14.96414 1.000 32.91418 199 ARG A CA 1
ATOM 18800 C C . ARG D 1 172 ? -5.53497 13.60884 -15.72215 1.000 23.59600 199 ARG A C 1
ATOM 18801 O O . ARG D 1 172 ? -6.05485 12.71245 -16.39450 1.000 31.11036 199 ARG A O 1
ATOM 18822 N N . ALA D 1 173 ? -6.06556 14.82888 -15.63516 1.000 33.47948 200 ALA A N 1
ATOM 18823 C CA . ALA D 1 173 ? -7.33821 15.14446 -16.26907 1.000 33.35062 200 ALA A CA 1
ATOM 18824 C C . ALA D 1 173 ? -7.20268 15.53057 -17.73624 1.000 33.06688 200 ALA A C 1
ATOM 18825 O O . ALA D 1 173 ? -8.22413 15.62467 -18.42537 1.000 32.13327 200 ALA A O 1
ATOM 18832 N N . ASP D 1 174 ? -5.98642 15.75300 -18.23093 1.000 30.18731 201 ASP A N 1
ATOM 18833 C CA . ASP D 1 174 ? -5.81502 16.14546 -19.62325 1.000 34.26121 201 ASP A CA 1
ATOM 18834 C C . ASP D 1 174 ? -6.45285 15.12071 -20.55452 1.000 33.39013 201 ASP A C 1
ATOM 18835 O O . ASP D 1 174 ? -6.57049 13.93618 -20.22926 1.000 39.69393 201 ASP A O 1
ATOM 18844 N N . SER D 1 175 ? -6.86626 15.59507 -21.72985 1.000 38.69955 202 SER A N 1
ATOM 18845 C CA . SER D 1 175 ? -7.46105 14.74303 -22.74900 1.000 37.69732 202 SER A CA 1
ATOM 18846 C C . SER D 1 175 ? -6.50544 14.41274 -23.88597 1.000 30.47326 202 SER A C 1
ATOM 18847 O O . SER D 1 175 ? -6.76465 13.46368 -24.63415 1.000 37.36234 202 SER A O 1
ATOM 18855 N N . SER D 1 176 ? -5.41963 15.16938 -24.03613 1.000 31.90931 203 SER A N 1
ATOM 18856 C CA . SER D 1 176 ? -4.45031 14.93756 -25.09518 1.000 32.56164 203 SER A CA 1
ATOM 18857 C C . SER D 1 176 ? -3.04255 15.07829 -24.53589 1.000 29.93991 203 SER A C 1
ATOM 18858 O O . SER D 1 176 ? -2.81852 15.72589 -23.51012 1.000 30.02334 203 SER A O 1
ATOM 18866 N N . VAL D 1 177 ? -2.09295 14.44814 -25.22655 1.000 31.39945 204 VAL A N 1
ATOM 18867 C CA . VAL D 1 177 ? -0.67233 14.60333 -24.93580 1.000 24.79270 204 VAL A CA 1
ATOM 18868 C C . VAL D 1 177 ? 0.07945 14.59114 -26.26035 1.000 29.90903 204 VAL A C 1
ATOM 18869 O O . VAL D 1 177 ? 1.23444 14.15517 -26.32619 1.000 29.77317 204 VAL A O 1
ATOM 18882 N N . THR D 1 178 ? -0.57079 15.07004 -27.32440 1.000 26.10391 205 THR A N 1
ATOM 18883 C CA . THR D 1 178 ? -0.03130 14.87155 -28.66672 1.000 32.10893 205 THR A CA 1
ATOM 18884 C C . THR D 1 178 ? 1.28429 15.61700 -28.86244 1.000 27.41723 205 THR A C 1
ATOM 18885 O O . THR D 1 178 ? 2.21058 15.09271 -29.49086 1.000 25.72562 205 THR A O 1
ATOM 18896 N N . GLY D 1 179 ? 1.38801 16.83897 -28.33915 1.000 31.08090 206 GLY A N 1
ATOM 18897 C CA . GLY D 1 179 ? 2.61891 17.59485 -28.50441 1.000 28.28532 206 GLY A CA 1
ATOM 18898 C C . GLY D 1 179 ? 3.78084 17.00106 -27.73038 1.000 30.84368 206 GLY A C 1
ATOM 18899 O O . GLY D 1 179 ? 4.91413 16.96837 -28.21920 1.000 27.86532 206 GLY A O 1
ATOM 18903 N N . GLN D 1 180 ? 3.52078 16.52524 -26.51211 1.000 26.06178 207 GLN A N 1
ATOM 18904 C CA . GLN D 1 180 ? 4.59400 15.93573 -25.72014 1.000 30.90412 207 GLN A CA 1
ATOM 18905 C C . GLN D 1 180 ? 5.12593 14.66896 -26.37654 1.000 29.11617 207 GLN A C 1
ATOM 18906 O O . GLN D 1 180 ? 6.33622 14.41573 -26.36067 1.000 25.32187 207 GLN A O 1
ATOM 18920 N N . VAL D 1 181 ? 4.24104 13.86344 -26.96752 1.000 20.92795 208 VAL A N 1
ATOM 18921 C CA . VAL D 1 181 ? 4.69879 12.61691 -27.56973 1.000 25.70904 208 VAL A CA 1
ATOM 18922 C C . VAL D 1 181 ? 5.30124 12.86645 -28.94902 1.000 25.91778 208 VAL A C 1
ATOM 18923 O O . VAL D 1 181 ? 6.18261 12.11650 -29.38736 1.000 27.12651 208 VAL A O 1
ATOM 18936 N N . LEU D 1 182 ? 4.85318 13.91155 -29.65069 1.000 22.80540 209 LEU A N 1
ATOM 18937 C CA . LEU D 1 182 ? 5.52698 14.30890 -30.88367 1.000 23.51055 209 LEU A CA 1
ATOM 18938 C C . LEU D 1 182 ? 6.97318 14.69910 -30.60281 1.000 31.09019 209 LEU A C 1
ATOM 18939 O O . LEU D 1 182 ? 7.86931 14.43334 -31.41349 1.000 33.21773 209 LEU A O 1
ATOM 18943 N N . LYS D 1 183 ? 7.21939 15.32766 -29.45191 1.000 29.23789 210 LYS A N 1
ATOM 18944 C CA . LYS D 1 183 ? 8.58629 15.65202 -29.06284 1.000 28.43114 210 LYS A CA 1
ATOM 18945 C C . LYS D 1 183 ? 9.37743 14.39132 -28.74597 1.000 24.66436 210 LYS A C 1
ATOM 18946 O O . LYS D 1 183 ? 10.55952 14.28537 -29.09158 1.000 28.91358 210 LYS A O 1
ATOM 18965 N N . ILE D 1 184 ? 8.73716 13.42626 -28.08878 1.000 23.99562 211 ILE A N 1
ATOM 18966 C CA . ILE D 1 184 ? 9.43257 12.21881 -27.66003 1.000 27.20719 211 ILE A CA 1
ATOM 18967 C C . ILE D 1 184 ? 9.82555 11.37218 -28.86499 1.000 25.21388 211 ILE A C 1
ATOM 18968 O O . ILE D 1 184 ? 10.96724 10.90966 -28.97120 1.000 28.27867 211 ILE A O 1
ATOM 18984 N N . VAL D 1 185 ? 8.89115 11.16679 -29.79628 1.000 26.48489 212 VAL A N 1
ATOM 18985 C CA . VAL D 1 185 ? 9.17336 10.32485 -30.95449 1.000 28.85522 212 VAL A CA 1
ATOM 18986 C C . VAL D 1 185 ? 10.24655 10.94972 -31.83600 1.000 31.24114 212 VAL A C 1
ATOM 18987 O O . VAL D 1 185 ? 10.99552 10.23459 -32.51375 1.000 36.94730 212 VAL A O 1
ATOM 19000 N N . ALA D 1 186 ? 10.34254 12.28036 -31.85175 1.000 35.11704 213 ALA A N 1
ATOM 19001 C CA . ALA D 1 186 ? 11.34379 12.93420 -32.68806 1.000 29.50566 213 ALA A CA 1
ATOM 19002 C C . ALA D 1 186 ? 12.75705 12.58988 -32.23063 1.000 30.85042 213 ALA A C 1
ATOM 19003 O O . ALA D 1 186 ? 13.65585 12.40362 -33.05968 1.000 35.63961 213 ALA A O 1
ATOM 19010 N N . LEU D 1 187 ? 12.97616 12.50213 -30.91511 1.000 33.65094 214 LEU A N 1
ATOM 19011 C CA . LEU D 1 187 ? 14.27804 12.10058 -30.39173 1.000 31.39461 214 LEU A CA 1
ATOM 19012 C C . LEU D 1 187 ? 14.55278 10.61332 -30.56470 1.000 38.58236 214 LEU A C 1
ATOM 19013 O O . LEU D 1 187 ? 15.68398 10.17971 -30.31896 1.000 34.50219 214 LEU A O 1
ATOM 19029 N N . ARG D 1 188 ? 13.55196 9.83274 -30.97232 1.000 37.95232 215 ARG A N 1
ATOM 19030 C CA . ARG D 1 188 ? 13.60589 8.37792 -31.07135 1.000 33.10874 215 ARG A CA 1
ATOM 19031 C C . ARG D 1 188 ? 14.44499 7.72876 -29.97206 1.000 32.91003 215 ARG A C 1
ATOM 19032 O O . ARG D 1 188 ? 15.51102 7.16407 -30.26170 1.000 36.54578 215 ARG A O 1
ATOM 19053 N N . PRO D 1 189 ? 14.01192 7.78110 -28.70917 1.000 29.17285 216 PRO A N 1
ATOM 19054 C CA . PRO D 1 189 ? 14.61992 6.92267 -27.69561 1.000 27.42604 216 PRO A CA 1
ATOM 19055 C C . PRO D 1 189 ? 14.44337 5.45347 -28.04867 1.000 30.89042 216 PRO A C 1
ATOM 19056 O O . PRO D 1 189 ? 13.55877 5.07161 -28.81755 1.000 24.27841 216 PRO A O 1
ATOM 19067 N N . ASP D 1 190 ? 15.32049 4.62847 -27.47849 1.000 24.66401 217 ASP A N 1
ATOM 19068 C CA . ASP D 1 190 ? 15.14451 3.18967 -27.56851 1.000 24.88309 217 ASP A CA 1
ATOM 19069 C C . ASP D 1 190 ? 13.89296 2.73841 -26.82839 1.000 23.52247 217 ASP A C 1
ATOM 19070 O O . ASP D 1 190 ? 13.29465 1.71377 -27.18197 1.000 21.81531 217 ASP A O 1
ATOM 19079 N N . ALA D 1 191 ? 13.48702 3.48048 -25.80406 1.000 20.58972 218 ALA A N 1
ATOM 19080 C CA . ALA D 1 191 ? 12.39861 3.06302 -24.93872 1.000 19.30986 218 ALA A CA 1
ATOM 19081 C C . ALA D 1 191 ? 11.68230 4.29281 -24.41008 1.000 24.52280 218 ALA A C 1
ATOM 19082 O O . ALA D 1 191 ? 12.24975 5.38450 -24.33755 1.000 18.49653 218 ALA A O 1
ATOM 19089 N N . VAL D 1 192 ? 10.41962 4.09885 -24.03671 1.000 18.55231 219 VAL A N 1
ATOM 19090 C CA . VAL D 1 192 ? 9.65272 5.09915 -23.30963 1.000 18.44274 219 VAL A CA 1
ATOM 19091 C C . VAL D 1 192 ? 9.10275 4.44728 -22.05128 1.000 18.32878 219 VAL A C 1
ATOM 19092 O O . VAL D 1 192 ? 8.52597 3.35510 -22.11169 1.000 18.84758 219 VAL A O 1
ATOM 19105 N N . ILE D 1 193 ? 9.29193 5.11065 -20.91736 1.000 18.16304 220 ILE A N 1
ATOM 19106 C CA . ILE D 1 193 ? 8.68860 4.72094 -19.65095 1.000 18.08636 220 ILE A CA 1
ATOM 19107 C C . ILE D 1 193 ? 7.77926 5.85938 -19.21465 1.000 22.84433 220 ILE A C 1
ATOM 19108 O O . ILE D 1 193 ? 8.11098 7.03373 -19.41438 1.000 19.05028 220 ILE A O 1
ATOM 19124 N N . THR D 1 194 ? 6.61968 5.51856 -18.65651 1.000 20.87787 221 THR A N 1
ATOM 19125 C CA . THR D 1 194 ? 5.70044 6.52268 -18.14349 1.000 21.99655 221 THR A CA 1
ATOM 19126 C C . THR D 1 194 ? 5.60182 6.43770 -16.62436 1.000 25.20073 221 THR A C 1
ATOM 19127 O O . THR D 1 194 ? 5.77887 5.37143 -16.02542 1.000 21.37314 221 THR A O 1
ATOM 19138 N N . GLY D 1 195 ? 5.31603 7.58516 -16.01312 1.000 22.41193 222 GLY A N 1
ATOM 19139 C CA . GLY D 1 195 ? 5.06379 7.66916 -14.58979 1.000 25.52312 222 GLY A CA 1
ATOM 19140 C C . GLY D 1 195 ? 3.61953 8.04816 -14.34368 1.000 17.68561 222 GLY A C 1
ATOM 19141 O O . GLY D 1 195 ? 3.30412 9.21693 -14.10136 1.000 17.66860 222 GLY A O 1
ATOM 19145 N N . THR D 1 196 ? 2.73265 7.05870 -14.41292 1.000 17.81198 223 THR A N 1
ATOM 19146 C CA . THR D 1 196 ? 1.29986 7.29219 -14.47052 1.000 22.26124 223 THR A CA 1
ATOM 19147 C C . THR D 1 196 ? 0.59203 6.22865 -13.64077 1.000 26.11640 223 THR A C 1
ATOM 19148 O O . THR D 1 196 ? 1.22504 5.35117 -13.04457 1.000 19.32663 223 THR A O 1
ATOM 19159 N N . SER D 1 197 ? -0.73737 6.31045 -13.61207 1.000 20.28794 224 SER A N 1
ATOM 19160 C CA . SER D 1 197 ? -1.56254 5.35389 -12.88957 1.000 21.41654 224 SER A CA 1
ATOM 19161 C C . SER D 1 197 ? -2.99751 5.50253 -13.37039 1.000 26.37757 224 SER A C 1
ATOM 19162 O O . SER D 1 197 ? -3.41295 6.58607 -13.79070 1.000 19.25830 224 SER A O 1
ATOM 19170 N N . GLY D 1 198 ? -3.74744 4.40271 -13.30318 1.000 20.71436 225 GLY A N 1
ATOM 19171 C CA . GLY D 1 198 ? -5.12928 4.41476 -13.73464 1.000 23.38504 225 GLY A CA 1
ATOM 19172 C C . GLY D 1 198 ? -5.25742 4.46272 -15.25021 1.000 27.70313 225 GLY A C 1
ATOM 19173 O O . GLY D 1 198 ? -4.29048 4.31774 -16.00023 1.000 19.84350 225 GLY A O 1
ATOM 19177 N N . THR D 1 199 ? -6.49720 4.68320 -15.69492 1.000 28.42615 226 THR A N 1
ATOM 19178 C CA . THR D 1 199 ? -6.79274 4.71067 -17.12195 1.000 21.58311 226 THR A CA 1
ATOM 19179 C C . THR D 1 199 ? -6.25123 5.96643 -17.80260 1.000 18.95875 226 THR A C 1
ATOM 19180 O O . THR D 1 199 ? -6.06936 5.95912 -19.02630 1.000 27.60554 226 THR A O 1
ATOM 19191 N N . PRO D 1 200 ? -5.99008 7.06187 -17.08012 1.000 22.46927 227 PRO A N 1
ATOM 19192 C CA . PRO D 1 200 ? -5.23999 8.16709 -17.70388 1.000 23.91958 227 PRO A CA 1
ATOM 19193 C C . PRO D 1 200 ? -3.84113 7.77250 -18.15004 1.000 25.89968 227 PRO A C 1
ATOM 19194 O O . PRO D 1 200 ? -3.28199 8.42858 -19.03809 1.000 23.91627 227 PRO A O 1
ATOM 19205 N N . GLY D 1 201 ? -3.25684 6.72474 -17.56312 1.000 26.24666 228 GLY A N 1
ATOM 19206 C CA . GLY D 1 201 ? -1.94930 6.25888 -17.98860 1.000 18.83351 228 GLY A CA 1
ATOM 19207 C C . GLY D 1 201 ? -1.91826 5.68177 -19.38870 1.000 20.88699 228 GLY A C 1
ATOM 19208 O O . GLY D 1 201 ? -0.83944 5.58195 -19.98039 1.000 27.70646 228 GLY A O 1
ATOM 19212 N N . ALA D 1 202 ? -3.07392 5.29214 -19.93182 1.000 26.96465 229 ALA A N 1
ATOM 19213 C CA . ALA D 1 202 ? -3.09730 4.73086 -21.27841 1.000 24.28741 229 ALA A CA 1
ATOM 19214 C C . ALA D 1 202 ? -2.85418 5.79640 -22.33995 1.000 27.22353 229 ALA A C 1
ATOM 19215 O O . ALA D 1 202 ? -2.35943 5.48201 -23.42928 1.000 27.17289 229 ALA A O 1
ATOM 19222 N N . LEU D 1 203 ? -3.18396 7.05287 -22.04112 1.000 26.35111 230 LEU A N 1
ATOM 19223 C CA . LEU D 1 203 ? -3.11486 8.11666 -23.04166 1.000 29.44576 230 LEU A CA 1
ATOM 19224 C C . LEU D 1 203 ? -1.74942 8.23549 -23.70804 1.000 21.06932 230 LEU A C 1
ATOM 19225 O O . LEU D 1 203 ? -1.70335 8.34056 -24.94404 1.000 19.30597 230 LEU A O 1
ATOM 19241 N N . PRO D 1 204 ? -0.62205 8.23647 -22.98600 1.000 21.69977 231 PRO A N 1
ATOM 19242 C CA . PRO D 1 204 ? 0.67318 8.27423 -23.68808 1.000 20.60599 231 PRO A CA 1
ATOM 19243 C C . PRO D 1 204 ? 0.88934 7.10478 -24.62999 1.000 21.00339 231 PRO A C 1
ATOM 19244 O O . PRO D 1 204 ? 1.44037 7.28726 -25.72287 1.000 21.74706 231 PRO A O 1
ATOM 19255 N N . TYR D 1 205 ? 0.47233 5.89978 -24.23587 1.000 27.60297 232 TYR A N 1
ATOM 19256 C CA . TYR D 1 205 ? 0.71734 4.72814 -25.07185 1.000 25.26286 232 TYR A CA 1
ATOM 19257 C C . TYR D 1 205 ? -0.14092 4.75814 -26.32863 1.000 22.05448 232 TYR A C 1
ATOM 19258 O O . TYR D 1 205 ? 0.30379 4.32936 -27.40037 1.000 22.30820 232 TYR A O 1
ATOM 19276 N N . LEU D 1 206 ? -1.37088 5.26205 -26.22191 1.000 29.64694 233 LEU A N 1
ATOM 19277 C CA . LEU D 1 206 ? -2.20305 5.41689 -27.41014 1.000 30.22825 233 LEU A CA 1
ATOM 19278 C C . LEU D 1 206 ? -1.57086 6.40203 -28.38518 1.000 24.62255 233 LEU A C 1
ATOM 19279 O O . LEU D 1 206 ? -1.50106 6.14442 -29.59166 1.000 27.96709 233 LEU A O 1
ATOM 19295 N N . ALA D 1 207 ? -1.09165 7.53785 -27.87448 1.000 31.35277 234 ALA A N 1
ATOM 19296 C CA . ALA D 1 207 ? -0.48455 8.53682 -28.74689 1.000 31.35199 234 ALA A CA 1
ATOM 19297 C C . ALA D 1 207 ? 0.80098 8.01235 -29.37556 1.000 28.50258 234 ALA A C 1
ATOM 19298 O O . ALA D 1 207 ? 1.05589 8.24337 -30.56345 1.000 34.88199 234 ALA A O 1
ATOM 19305 N N . LEU D 1 208 ? 1.62219 7.30155 -28.60044 1.000 23.52463 235 LEU A N 1
ATOM 19306 C CA . LEU D 1 208 ? 2.83320 6.71156 -29.16334 1.000 28.50099 235 LEU A CA 1
ATOM 19307 C C . LEU D 1 208 ? 2.49261 5.78827 -30.32719 1.000 30.05143 235 LEU A C 1
ATOM 19308 O O . LEU D 1 208 ? 3.13265 5.83733 -31.38400 1.000 34.46138 235 LEU A O 1
ATOM 19324 N N . ALA D 1 209 ? 1.47702 4.94028 -30.15074 1.000 28.64493 236 ALA A N 1
ATOM 19325 C CA . ALA D 1 209 ? 1.02028 4.09200 -31.24680 1.000 29.72488 236 ALA A CA 1
ATOM 19326 C C . ALA D 1 209 ? 0.59556 4.93318 -32.44373 1.000 30.38928 236 ALA A C 1
ATOM 19327 O O . ALA D 1 209 ? 1.08698 4.73782 -33.56237 1.000 30.73275 236 ALA A O 1
ATOM 19334 N N . GLU D 1 210 ? -0.32011 5.88080 -32.22179 1.000 33.29388 237 GLU A N 1
ATOM 19335 C CA . GLU D 1 210 ? -0.77611 6.75740 -33.29451 1.000 35.86891 237 GLU A CA 1
ATOM 19336 C C . GLU D 1 210 ? 0.38749 7.39606 -34.04015 1.000 35.12422 237 GLU A C 1
ATOM 19337 O O . GLU D 1 210 ? 0.28619 7.65498 -35.24490 1.000 38.54331 237 GLU A O 1
ATOM 19349 N N . ARG D 1 211 ? 1.49400 7.65955 -33.34697 1.000 31.10401 238 ARG A N 1
ATOM 19350 C CA . ARG D 1 211 ? 2.65080 8.31711 -33.93831 1.000 30.22786 238 ARG A CA 1
ATOM 19351 C C . ARG D 1 211 ? 3.64547 7.33978 -34.55164 1.000 35.01441 238 ARG A C 1
ATOM 19352 O O . ARG D 1 211 ? 4.66539 7.77854 -35.09386 1.000 44.06683 238 ARG A O 1
ATOM 19356 N N . GLY D 1 212 ? 3.38205 6.03683 -34.47611 1.000 34.15413 239 GLY A N 1
ATOM 19357 C CA . GLY D 1 212 ? 4.25303 5.05503 -35.09059 1.000 33.62062 239 GLY A CA 1
ATOM 19358 C C . GLY D 1 212 ? 5.44711 4.62618 -34.26868 1.000 29.81929 239 GLY A C 1
ATOM 19359 O O . GLY D 1 212 ? 6.40384 4.08435 -34.83285 1.000 30.78390 239 GLY A O 1
ATOM 19363 N N . TYR D 1 213 ? 5.42621 4.83422 -32.95251 1.000 28.89053 240 TYR A N 1
ATOM 19364 C CA . TYR D 1 213 ? 6.59291 4.50943 -32.13985 1.000 27.41381 240 TYR A CA 1
ATOM 19365 C C . TYR D 1 213 ? 6.85881 3.00707 -32.15504 1.000 29.37578 240 TYR A C 1
ATOM 19366 O O . TYR D 1 213 ? 5.96087 2.20104 -31.89307 1.000 32.59199 240 TYR A O 1
ATOM 19384 N N . LYS D 1 214 ? 8.10740 2.63466 -32.44928 1.000 25.43022 241 LYS A N 1
ATOM 19385 C CA . LYS D 1 214 ? 8.49498 1.23846 -32.59305 1.000 33.19920 241 LYS A CA 1
ATOM 19386 C C . LYS D 1 214 ? 9.33940 0.70563 -31.44209 1.000 32.69450 241 LYS A C 1
ATOM 19387 O O . LYS D 1 214 ? 9.55317 -0.50991 -31.36907 1.000 31.42812 241 LYS A O 1
ATOM 19391 N N . GLY D 1 215 ? 9.82269 1.56412 -30.54928 1.000 29.94794 242 GLY A N 1
ATOM 19392 C CA . GLY D 1 215 ? 10.67041 1.13424 -29.45876 1.000 27.59121 242 GLY A CA 1
ATOM 19393 C C . GLY D 1 215 ? 9.89137 0.43892 -28.35747 1.000 28.16929 242 GLY A C 1
ATOM 19394 O O . GLY D 1 215 ? 8.68804 0.19238 -28.45376 1.000 20.95627 242 GLY A O 1
ATOM 19398 N N . GLN D 1 216 ? 10.61049 0.11958 -27.28272 1.000 27.21298 243 GLN A N 1
ATOM 19399 C CA . GLN D 1 216 ? 10.02058 -0.58034 -26.15122 1.000 27.31158 243 GLN A CA 1
ATOM 19400 C C . GLN D 1 216 ? 9.21663 0.38818 -25.29312 1.000 19.93462 243 GLN A C 1
ATOM 19401 O O . GLN D 1 216 ? 9.52416 1.57978 -25.21292 1.000 25.29504 243 GLN A O 1
ATOM 19415 N N . ILE D 1 217 ? 8.18252 -0.13499 -24.63945 1.000 20.03324 244 ILE A N 1
ATOM 19416 C CA . ILE D 1 217 ? 7.31009 0.66522 -23.79013 1.000 22.31680 244 ILE A CA 1
ATOM 19417 C C . ILE D 1 217 ? 7.26980 0.04330 -22.40178 1.000 18.63816 244 ILE A C 1
ATOM 19418 O O . ILE D 1 217 ? 7.01268 -1.15874 -22.25812 1.000 20.84892 244 ILE A O 1
ATOM 19434 N N . TYR D 1 218 ? 7.53466 0.86602 -21.38784 1.000 18.45908 245 TYR A N 1
ATOM 19435 C CA . TYR D 1 218 ? 7.51415 0.46573 -19.99177 1.000 18.31140 245 TYR A CA 1
ATOM 19436 C C . TYR D 1 218 ? 6.49668 1.30420 -19.22834 1.000 19.12353 245 TYR A C 1
ATOM 19437 O O . TYR D 1 218 ? 6.09405 2.38587 -19.66474 1.000 18.40569 245 TYR A O 1
ATOM 19455 N N . GLY D 1 219 ? 6.09191 0.79066 -18.07168 1.000 21.66916 246 GLY A N 1
ATOM 19456 C CA . GLY D 1 219 ? 5.22776 1.52169 -17.16748 1.000 21.80704 246 GLY A CA 1
ATOM 19457 C C . GLY D 1 219 ? 5.35997 0.93458 -15.78068 1.000 20.37154 246 GLY A C 1
ATOM 19458 O O . GLY D 1 219 ? 6.03758 -0.07378 -15.57214 1.000 18.28594 246 GLY A O 1
ATOM 19462 N N . MET D 1 220 ? 4.69086 1.56995 -14.82731 1.000 20.97533 247 MET A N 1
ATOM 19463 C CA . MET D 1 220 ? 4.81519 1.16037 -13.43840 1.000 28.14143 247 MET A CA 1
ATOM 19464 C C . MET D 1 220 ? 3.76521 0.11125 -13.07689 1.000 21.18680 247 MET A C 1
ATOM 19465 O O . MET D 1 220 ? 2.85027 -0.19169 -13.84589 1.000 17.92489 247 MET A O 1
ATOM 19479 N N . HIS D 1 221 ? 3.93073 -0.46153 -11.87931 1.000 23.90380 248 HIS A N 1
ATOM 19480 C CA . HIS D 1 221 ? 2.96729 -1.42122 -11.35630 1.000 19.85018 248 HIS A CA 1
ATOM 19481 C C . HIS D 1 221 ? 1.57171 -0.82614 -11.22561 1.000 20.74212 248 HIS A C 1
ATOM 19482 O O . HIS D 1 221 ? 0.59444 -1.57886 -11.15285 1.000 22.30821 248 HIS A O 1
ATOM 19496 N N . ALA D 1 222 ? 1.45179 0.50233 -11.20135 1.000 23.82761 249 ALA A N 1
ATOM 19497 C CA . ALA D 1 222 ? 0.14218 1.13602 -11.11418 1.000 20.69080 249 ALA A CA 1
ATOM 19498 C C . ALA D 1 222 ? -0.69904 0.93102 -12.36705 1.000 22.09131 249 ALA A C 1
ATOM 19499 O O . ALA D 1 222 ? -1.90742 1.18471 -12.32615 1.000 25.51730 249 ALA A O 1
ATOM 19506 N N . LEU D 1 223 ? -0.10068 0.49178 -13.47165 1.000 20.58376 250 LEU A N 1
ATOM 19507 C CA . LEU D 1 223 ? -0.84512 0.20218 -14.68939 1.000 22.95327 250 LEU A CA 1
ATOM 19508 C C . LEU D 1 223 ? -1.30099 -1.24908 -14.76733 1.000 28.45648 250 LEU A C 1
ATOM 19509 O O . LEU D 1 223 ? -1.93014 -1.63525 -15.75761 1.000 25.74181 250 LEU A O 1
ATOM 19525 N N . ILE D 1 224 ? -1.00354 -2.05721 -13.75289 1.000 20.18262 251 ILE A N 1
ATOM 19526 C CA . ILE D 1 224 ? -1.38266 -3.46978 -13.74690 1.000 28.09763 251 ILE A CA 1
ATOM 19527 C C . ILE D 1 224 ? -2.79557 -3.53014 -13.17696 1.000 26.91386 251 ILE A C 1
ATOM 19528 O O . ILE D 1 224 ? -3.00613 -3.67903 -11.97381 1.000 27.42686 251 ILE A O 1
ATOM 19544 N N . ASN D 1 225 ? -3.77389 -3.40272 -14.06110 1.000 28.65872 252 ASN A N 1
ATOM 19545 C CA . ASN D 1 225 ? -5.18020 -3.45298 -13.68647 1.000 29.27946 252 ASN A CA 1
ATOM 19546 C C . ASN D 1 225 ? -6.01104 -3.55684 -14.95841 1.000 23.70861 252 ASN A C 1
ATOM 19547 O O . ASN D 1 225 ? -5.69766 -2.90127 -15.96069 1.000 26.04975 252 ASN A O 1
ATOM 19558 N N . PRO D 1 226 ? -7.07715 -4.35870 -14.95706 1.000 26.22129 253 PRO A N 1
ATOM 19559 C CA . PRO D 1 226 ? -7.79714 -4.62315 -16.21515 1.000 26.25742 253 PRO A CA 1
ATOM 19560 C C . PRO D 1 226 ? -8.40534 -3.39013 -16.86161 1.000 25.12465 253 PRO A C 1
ATOM 19561 O O . PRO D 1 226 ? -8.62292 -3.39820 -18.07993 1.000 24.58577 253 PRO A O 1
ATOM 19572 N N . ASP D 1 227 ? -8.69454 -2.33270 -16.10272 1.000 22.28644 254 ASP A N 1
ATOM 19573 C CA . ASP D 1 227 ? -9.25553 -1.13665 -16.72559 1.000 25.58582 254 ASP A CA 1
ATOM 19574 C C . ASP D 1 227 ? -8.22681 -0.45072 -17.61937 1.000 29.72385 254 ASP A C 1
ATOM 19575 O O . ASP D 1 227 ? -8.54687 -0.04124 -18.74204 1.000 24.70245 254 ASP A O 1
ATOM 19584 N N . PHE D 1 228 ? -6.98413 -0.32335 -17.14458 1.000 21.79717 255 PHE A N 1
ATOM 19585 C CA . PHE D 1 228 ? -5.92813 0.22187 -17.99102 1.000 25.67904 255 PHE A CA 1
ATOM 19586 C C . PHE D 1 228 ? -5.73899 -0.62254 -19.24346 1.000 21.43698 255 PHE A C 1
ATOM 19587 O O . PHE D 1 228 ? -5.58023 -0.08765 -20.34765 1.000 21.02187 255 PHE A O 1
ATOM 19604 N N . VAL D 1 229 ? -5.74463 -1.94788 -19.08719 1.000 24.32850 256 VAL A N 1
ATOM 19605 C CA . VAL D 1 229 ? -5.48709 -2.83760 -20.21610 1.000 23.52645 256 VAL A CA 1
ATOM 19606 C C . VAL D 1 229 ? -6.55484 -2.65563 -21.28750 1.000 22.47210 256 VAL A C 1
ATOM 19607 O O . VAL D 1 229 ? -6.25044 -2.52897 -22.47956 1.000 27.42169 256 VAL A O 1
ATOM 19620 N N . ARG D 1 230 ? -7.82437 -2.63738 -20.87751 1.000 26.42932 257 ARG A N 1
ATOM 19621 C CA . ARG D 1 230 ? -8.91189 -2.48766 -21.83876 1.000 25.04369 257 ARG A CA 1
ATOM 19622 C C . ARG D 1 230 ? -8.83382 -1.14177 -22.54840 1.000 23.05656 257 ARG A C 1
ATOM 19623 O O . ARG D 1 230 ? -8.97283 -1.06478 -23.77435 1.000 23.31935 257 ARG A O 1
ATOM 19644 N N . VAL D 1 231 ? -8.61176 -0.06503 -21.79006 1.000 23.10643 258 VAL A N 1
ATOM 19645 C CA . VAL D 1 231 ? -8.54823 1.26468 -22.39194 1.000 26.97048 258 VAL A CA 1
ATOM 19646 C C . VAL D 1 231 ? -7.37683 1.35569 -23.36164 1.000 25.18242 258 VAL A C 1
ATOM 19647 O O . VAL D 1 231 ? -7.49209 1.94220 -24.44418 1.000 26.92970 258 VAL A O 1
ATOM 19660 N N . GLY D 1 232 ? -6.23095 0.77991 -22.99023 1.000 24.17805 259 GLY A N 1
ATOM 19661 C CA . GLY D 1 232 ? -5.05274 0.88282 -23.83327 1.000 26.00195 259 GLY A CA 1
ATOM 19662 C C . GLY D 1 232 ? -5.13048 0.03508 -25.08518 1.000 24.39200 259 GLY A C 1
ATOM 19663 O O . GLY D 1 232 ? -4.57454 0.40575 -26.12324 1.000 20.54278 259 GLY A O 1
ATOM 19667 N N . GLY D 1 233 ? -5.80159 -1.11089 -25.00785 1.000 27.46312 260 GLY A N 1
ATOM 19668 C CA . GLY D 1 233 ? -6.00133 -1.92093 -26.19638 1.000 22.40204 260 GLY A CA 1
ATOM 19669 C C . GLY D 1 233 ? -4.69038 -2.37113 -26.80498 1.000 28.53106 260 GLY A C 1
ATOM 19670 O O . GLY D 1 233 ? -3.72625 -2.70256 -26.10588 1.000 26.66551 260 GLY A O 1
ATOM 19674 N N . ALA D 1 234 ? -4.65106 -2.38077 -28.13803 1.000 31.25537 261 ALA A N 1
ATOM 19675 C CA . ALA D 1 234 ? -3.46677 -2.84314 -28.84867 1.000 28.16085 261 ALA A CA 1
ATOM 19676 C C . ALA D 1 234 ? -2.25450 -1.95501 -28.60501 1.000 26.55731 261 ALA A C 1
ATOM 19677 O O . ALA D 1 234 ? -1.12202 -2.39767 -28.82821 1.000 26.91580 261 ALA A O 1
ATOM 19684 N N . SER D 1 235 ? -2.45872 -0.71738 -28.15069 1.000 24.33865 262 SER A N 1
ATOM 19685 C CA . SER D 1 235 ? -1.34006 0.20509 -28.00177 1.000 27.28950 262 SER A CA 1
ATOM 19686 C C . SER D 1 235 ? -0.46637 -0.12362 -26.79811 1.000 25.42800 262 SER A C 1
ATOM 19687 O O . SER D 1 235 ? 0.68251 0.32972 -26.74507 1.000 22.36214 262 SER A O 1
ATOM 19695 N N . VAL D 1 236 ? -0.97353 -0.89621 -25.83607 1.000 23.06993 263 VAL A N 1
ATOM 19696 C CA . VAL D 1 236 ? -0.18256 -1.29696 -24.67863 1.000 30.52899 263 VAL A CA 1
ATOM 19697 C C . VAL D 1 236 ? 0.33334 -2.72544 -24.80938 1.000 27.73421 263 VAL A C 1
ATOM 19698 O O . VAL D 1 236 ? 0.80506 -3.30097 -23.82569 1.000 29.59131 263 VAL A O 1
ATOM 19711 N N . GLU D 1 237 ? 0.25714 -3.31127 -25.99861 1.000 28.59128 264 GLU A N 1
ATOM 19712 C CA . GLU D 1 237 ? 0.78654 -4.65283 -26.19370 1.000 24.39373 264 GLU A CA 1
ATOM 19713 C C . GLU D 1 237 ? 2.30767 -4.62770 -26.13476 1.000 23.94133 264 GLU A C 1
ATOM 19714 O O . GLU D 1 237 ? 2.95800 -3.76047 -26.72461 1.000 22.84252 264 GLU A O 1
ATOM 19726 N N . GLY D 1 238 ? 2.87339 -5.58602 -25.40743 1.000 29.80604 265 GLY A N 1
ATOM 19727 C CA . GLY D 1 238 ? 4.29263 -5.59865 -25.13696 1.000 25.31563 265 GLY A CA 1
ATOM 19728 C C . GLY D 1 238 ? 4.72656 -4.73125 -23.97685 1.000 25.49610 265 GLY A C 1
ATOM 19729 O O . GLY D 1 238 ? 5.92806 -4.67441 -23.68558 1.000 26.30280 265 GLY A O 1
ATOM 19733 N N . LEU D 1 239 ? 3.79571 -4.05723 -23.30455 1.000 20.36475 266 LEU A N 1
ATOM 19734 C CA . LEU D 1 239 ? 4.15810 -3.18989 -22.19173 1.000 22.23427 266 LEU A CA 1
ATOM 19735 C C . LEU D 1 239 ? 4.85908 -3.99033 -21.10289 1.000 21.13676 266 LEU A C 1
ATOM 19736 O O . LEU D 1 239 ? 4.40151 -5.06852 -20.71487 1.000 21.56672 266 LEU A O 1
ATOM 19752 N N . LEU D 1 240 ? 5.97706 -3.46136 -20.61583 1.000 18.66444 267 LEU A N 1
ATOM 19753 C CA . LEU D 1 240 ? 6.72969 -4.06952 -19.52896 1.000 22.21982 267 LEU A CA 1
ATOM 19754 C C . LEU D 1 240 ? 6.53092 -3.24971 -18.26192 1.000 20.72618 267 LEU A C 1
ATOM 19755 O O . LEU D 1 240 ? 6.53892 -2.01535 -18.30131 1.000 23.69333 267 LEU A O 1
ATOM 19771 N N . ALA D 1 241 ? 6.34754 -3.93687 -17.13990 1.000 22.82105 268 ALA A N 1
ATOM 19772 C CA . ALA D 1 241 ? 6.03626 -3.27951 -15.88121 1.000 18.53044 268 ALA A CA 1
ATOM 19773 C C . ALA D 1 241 ? 6.49298 -4.17071 -14.74110 1.000 18.03222 268 ALA A C 1
ATOM 19774 O O . ALA D 1 241 ? 6.53191 -5.39578 -14.89731 1.000 18.88336 268 ALA A O 1
ATOM 19781 N N . PRO D 1 242 ? 6.85164 -3.59787 -13.59611 1.000 18.34959 269 PRO A N 1
ATOM 19782 C CA . PRO D 1 242 ? 7.10908 -4.41575 -12.40919 1.000 17.80774 269 PRO A CA 1
ATOM 19783 C C . PRO D 1 242 ? 5.81315 -4.72604 -11.67265 1.000 24.06464 269 PRO A C 1
ATOM 19784 O O . PRO D 1 242 ? 4.79967 -4.04046 -11.82331 1.000 22.83332 269 PRO A O 1
ATOM 19795 N N . THR D 1 243 ? 5.85883 -5.78936 -10.87135 1.000 21.12400 270 THR A N 1
ATOM 19796 C CA . THR D 1 243 ? 4.69369 -6.19363 -10.09864 1.000 18.42199 270 THR A CA 1
ATOM 19797 C C . THR D 1 243 ? 5.12305 -7.04821 -8.91706 1.000 18.87771 270 THR A C 1
ATOM 19798 O O . THR D 1 243 ? 6.09715 -7.80045 -9.00007 1.000 24.63281 270 THR A O 1
ATOM 19809 N N . GLY D 1 244 ? 4.37501 -6.93416 -7.82256 1.000 20.14754 271 GLY A N 1
ATOM 19810 C CA . GLY D 1 244 ? 4.45364 -7.90537 -6.75693 1.000 25.26745 271 GLY A CA 1
ATOM 19811 C C . GLY D 1 244 ? 4.12060 -9.28287 -7.30166 1.000 24.53536 271 GLY A C 1
ATOM 19812 O O . GLY D 1 244 ? 3.19526 -9.44122 -8.10501 1.000 20.41978 271 GLY A O 1
ATOM 19816 N N . PRO D 1 245 ? 4.86381 -10.31193 -6.88040 1.000 17.83396 272 PRO A N 1
ATOM 19817 C CA . PRO D 1 245 ? 4.76730 -11.60217 -7.58671 1.000 19.26186 272 PRO A CA 1
ATOM 19818 C C . PRO D 1 245 ? 3.41195 -12.28225 -7.47066 1.000 18.08253 272 PRO A C 1
ATOM 19819 O O . PRO D 1 245 ? 3.06296 -13.08030 -8.35017 1.000 20.70199 272 PRO A O 1
ATOM 19830 N N . VAL D 1 246 ? 2.64005 -11.99982 -6.41817 1.000 19.67970 273 VAL A N 1
ATOM 19831 C CA . VAL D 1 246 ? 1.33197 -12.63300 -6.24940 1.000 21.23695 273 VAL A CA 1
ATOM 19832 C C . VAL D 1 246 ? 0.50175 -12.50961 -7.52049 1.000 21.01699 273 VAL A C 1
ATOM 19833 O O . VAL D 1 246 ? -0.27292 -13.40992 -7.86770 1.000 22.69112 273 VAL A O 1
ATOM 19846 N N . ILE D 1 247 ? 0.64740 -11.39197 -8.23270 1.000 21.28522 274 ILE A N 1
ATOM 19847 C CA . ILE D 1 247 ? -0.17101 -11.15340 -9.41579 1.000 27.43542 274 ILE A CA 1
ATOM 19848 C C . ILE D 1 247 ? -0.00827 -12.27546 -10.43341 1.000 25.74043 274 ILE A C 1
ATOM 19849 O O . ILE D 1 247 ? -0.96125 -12.61999 -11.14332 1.000 24.64263 274 ILE A O 1
ATOM 19865 N N . VAL D 1 248 ? 1.18452 -12.86754 -10.52069 1.000 26.31583 275 VAL A N 1
ATOM 19866 C CA . VAL D 1 248 ? 1.45016 -13.92724 -11.48969 1.000 22.26994 275 VAL A CA 1
ATOM 19867 C C . VAL D 1 248 ? 1.98593 -15.16039 -10.77181 1.000 23.98286 275 VAL A C 1
ATOM 19868 O O . VAL D 1 248 ? 2.88653 -15.84281 -11.27333 1.000 24.86250 275 VAL A O 1
ATOM 19881 N N . ALA D 1 249 ? 1.42365 -15.46016 -9.59812 1.000 27.58179 276 ALA A N 1
ATOM 19882 C CA . ALA D 1 249 ? 1.94399 -16.55021 -8.77710 1.000 25.00018 276 ALA A CA 1
ATOM 19883 C C . ALA D 1 249 ? 1.99161 -17.86349 -9.54822 1.000 22.30862 276 ALA A C 1
ATOM 19884 O O . ALA D 1 249 ? 2.93200 -18.65269 -9.38797 1.000 23.02315 276 ALA A O 1
ATOM 19891 N N . GLU D 1 250 ? 0.98547 -18.12319 -10.38396 1.000 19.27108 277 GLU A N 1
ATOM 19892 C CA . GLU D 1 250 ? 0.92789 -19.40317 -11.07969 1.000 19.15554 277 GLU A CA 1
ATOM 19893 C C . GLU D 1 250 ? 2.08012 -19.57033 -12.06061 1.000 22.29135 277 GLU A C 1
ATOM 19894 O O . GLU D 1 250 ? 2.34912 -20.69481 -12.49524 1.000 19.36172 277 GLU A O 1
ATOM 19906 N N . GLN D 1 251 ? 2.77253 -18.48493 -12.40164 1.000 22.97947 278 GLN A N 1
ATOM 19907 C CA . GLN D 1 251 ? 3.89829 -18.52137 -13.32250 1.000 24.94206 278 GLN A CA 1
ATOM 19908 C C . GLN D 1 251 ? 5.24686 -18.56258 -12.61890 1.000 19.03170 278 GLN A C 1
ATOM 19909 O O . GLN D 1 251 ? 6.27784 -18.62958 -13.29255 1.000 19.11246 278 GLN A O 1
ATOM 19923 N N . LEU D 1 252 ? 5.26680 -18.51637 -11.29506 1.000 19.90685 279 LEU A N 1
ATOM 19924 C CA . LEU D 1 252 ? 6.52372 -18.36633 -10.57781 1.000 18.77777 279 LEU A CA 1
ATOM 19925 C C . LEU D 1 252 ? 7.25631 -19.70516 -10.49306 1.000 23.34376 279 LEU A C 1
ATOM 19926 O O . LEU D 1 252 ? 6.62409 -20.75122 -10.31774 1.000 21.00303 279 LEU A O 1
ATOM 19942 N N . PRO D 1 253 ? 8.58348 -19.70408 -10.60957 1.000 20.95129 280 PRO A N 1
ATOM 19943 C CA . PRO D 1 253 ? 9.33547 -20.94463 -10.38670 1.000 22.90851 280 PRO A CA 1
ATOM 19944 C C . PRO D 1 253 ? 9.21594 -21.39601 -8.93906 1.000 24.49379 280 PRO A C 1
ATOM 19945 O O . PRO D 1 253 ? 9.08308 -20.58519 -8.01969 1.000 24.00710 280 PRO A O 1
ATOM 19956 N N . SER D 1 254 ? 9.26701 -22.71688 -8.74221 1.000 22.58097 281 SER A N 1
ATOM 19957 C CA . SER D 1 254 ? 8.91746 -23.27442 -7.43941 1.000 24.05749 281 SER A CA 1
ATOM 19958 C C . SER D 1 254 ? 9.82543 -22.75979 -6.32961 1.000 21.38332 281 SER A C 1
ATOM 19959 O O . SER D 1 254 ? 9.40483 -22.69874 -5.16935 1.000 21.46499 281 SER A O 1
ATOM 19967 N N . GLU D 1 255 ? 11.06364 -22.38641 -6.65204 1.000 25.44589 282 GLU A N 1
ATOM 19968 C CA . GLU D 1 255 ? 11.99243 -21.94834 -5.61789 1.000 27.17488 282 GLU A CA 1
ATOM 19969 C C . GLU D 1 255 ? 11.71400 -20.53537 -5.12610 1.000 22.54676 282 GLU A C 1
ATOM 19970 O O . GLU D 1 255 ? 12.33474 -20.10724 -4.14782 1.000 19.96026 282 GLU A O 1
ATOM 19982 N N . ASN D 1 256 ? 10.81152 -19.80446 -5.77348 1.000 24.78268 283 ASN A N 1
ATOM 19983 C CA . ASN D 1 256 ? 10.36239 -18.52383 -5.24371 1.000 22.90070 283 ASN A CA 1
ATOM 19984 C C . ASN D 1 256 ? 9.41048 -18.79058 -4.08393 1.000 22.09276 283 ASN A C 1
ATOM 19985 O O . ASN D 1 256 ? 8.28889 -19.26580 -4.30415 1.000 18.48076 283 ASN A O 1
ATOM 19996 N N . PRO D 1 257 ? 9.80595 -18.50181 -2.84139 1.000 21.30143 284 PRO A N 1
ATOM 19997 C CA . PRO D 1 257 ? 8.92169 -18.82412 -1.70814 1.000 19.97227 284 PRO A CA 1
ATOM 19998 C C . PRO D 1 257 ? 7.60482 -18.06268 -1.72828 1.000 20.41370 284 PRO A C 1
ATOM 19999 O O . PRO D 1 257 ? 6.66265 -18.46582 -1.03517 1.000 25.46408 284 PRO A O 1
ATOM 20010 N N . ILE D 1 258 ? 7.50288 -16.97889 -2.50148 1.000 25.33993 285 ILE A N 1
ATOM 20011 C CA . ILE D 1 258 ? 6.26314 -16.21260 -2.53805 1.000 20.37772 285 ILE A CA 1
ATOM 20012 C C . ILE D 1 258 ? 5.16415 -16.96524 -3.27118 1.000 20.97515 285 ILE A C 1
ATOM 20013 O O . ILE D 1 258 ? 3.97947 -16.65280 -3.09369 1.000 19.81397 285 ILE A O 1
ATOM 20029 N N . ARG D 1 259 ? 5.51777 -17.95728 -4.08990 1.000 21.49008 286 ARG A N 1
ATOM 20030 C CA . ARG D 1 259 ? 4.49186 -18.71228 -4.79909 1.000 18.67979 286 ARG A CA 1
ATOM 20031 C C . ARG D 1 259 ? 3.60353 -19.47239 -3.82232 1.000 22.59826 286 ARG A C 1
ATOM 20032 O O . ARG D 1 259 ? 2.37097 -19.40467 -3.90261 1.000 23.83373 286 ARG A O 1
ATOM 20053 N N . LYS D 1 260 ? 4.21542 -20.21026 -2.89248 1.000 24.77507 287 LYS A N 1
ATOM 20054 C CA . LYS D 1 260 ? 3.43699 -21.02951 -1.96725 1.000 25.34470 287 LYS A CA 1
ATOM 20055 C C . LYS D 1 260 ? 2.48428 -20.16844 -1.14705 1.000 23.29020 287 LYS A C 1
ATOM 20056 O O . LYS D 1 260 ? 1.30315 -20.50215 -0.99383 1.000 18.48352 287 LYS A O 1
ATOM 20075 N N . VAL D 1 261 ? 2.97927 -19.04406 -0.62239 1.000 18.57642 288 VAL A N 1
ATOM 20076 C CA . VAL D 1 261 ? 2.13011 -18.16282 0.17348 1.000 24.43444 288 VAL A CA 1
ATOM 20077 C C . VAL D 1 261 ? 1.06486 -17.50720 -0.69925 1.000 22.09232 288 VAL A C 1
ATOM 20078 O O . VAL D 1 261 ? -0.09070 -17.35962 -0.28171 1.000 23.55835 288 VAL A O 1
ATOM 20091 N N . SER D 1 262 ? 1.43205 -17.09338 -1.91668 1.000 20.02185 289 SER A N 1
ATOM 20092 C CA . SER D 1 262 ? 0.44510 -16.50499 -2.81769 1.000 18.26327 289 SER A CA 1
ATOM 20093 C C . SER D 1 262 ? -0.68601 -17.48417 -3.09730 1.000 20.28991 289 SER A C 1
ATOM 20094 O O . SER D 1 262 ? -1.85194 -17.08725 -3.20460 1.000 20.30677 289 SER A O 1
ATOM 20102 N N . MET D 1 263 ? -0.35852 -18.77066 -3.22633 1.000 20.61947 290 MET A N 1
ATOM 20103 C CA . MET D 1 263 ? -1.38915 -19.76933 -3.48617 1.000 19.82310 290 MET A CA 1
ATOM 20104 C C . MET D 1 263 ? -2.28048 -19.96010 -2.26314 1.000 22.58539 290 MET A C 1
ATOM 20105 O O . MET D 1 263 ? -3.49519 -20.15089 -2.39660 1.000 20.93232 290 MET A O 1
ATOM 20119 N N . ASP D 1 264 ? -1.69542 -19.90489 -1.06267 1.000 19.26575 291 ASP A N 1
ATOM 20120 C CA . ASP D 1 264 ? -2.49800 -19.94253 0.15556 1.000 21.24256 291 ASP A CA 1
ATOM 20121 C C . ASP D 1 264 ? -3.46336 -18.76583 0.20410 1.000 20.73031 291 ASP A C 1
ATOM 20122 O O . ASP D 1 264 ? -4.63751 -18.92512 0.55745 1.000 19.82399 291 ASP A O 1
ATOM 20131 N N . PHE D 1 265 ? -2.97731 -17.57335 -0.14344 1.000 18.42366 292 PHE A N 1
ATOM 20132 C CA . PHE D 1 265 ? -3.82880 -16.39115 -0.17036 1.000 19.07266 292 PHE A CA 1
ATOM 20133 C C . PHE D 1 265 ? -4.96698 -16.55530 -1.16999 1.000 19.65036 292 PHE A C 1
ATOM 20134 O O . PHE D 1 265 ? -6.13183 -16.29759 -0.84817 1.000 23.75372 292 PHE A O 1
ATOM 20151 N N . ARG D 1 266 ? -4.64870 -16.98829 -2.39288 1.000 19.17250 293 ARG A N 1
ATOM 20152 C CA . ARG D 1 266 ? -5.68448 -17.13886 -3.41055 1.000 25.55065 293 ARG A CA 1
ATOM 20153 C C . ARG D 1 266 ? -6.75535 -18.12756 -2.96649 1.000 24.52070 293 ARG A C 1
ATOM 20154 O O . ARG D 1 266 ? -7.94669 -17.92056 -3.22331 1.000 21.13291 293 ARG A O 1
ATOM 20175 N N . ALA D 1 267 ? -6.35253 -19.20909 -2.29636 1.000 24.84336 294 ALA A N 1
ATOM 20176 C CA . ALA D 1 267 ? -7.32438 -20.20642 -1.85994 1.000 25.94483 294 ALA A CA 1
ATOM 20177 C C . ALA D 1 267 ? -8.22405 -19.65005 -0.76253 1.000 26.65654 294 ALA A C 1
ATOM 20178 O O . ALA D 1 267 ? -9.44719 -19.83007 -0.79674 1.000 27.45170 294 ALA A O 1
ATOM 20185 N N . ALA D 1 268 ? -7.63642 -18.96934 0.22376 1.000 25.16049 295 ALA A N 1
ATOM 20186 C CA . ALA D 1 268 ? -8.44555 -18.37982 1.28592 1.000 25.99193 295 ALA A CA 1
ATOM 20187 C C . ALA D 1 268 ? -9.33218 -17.26429 0.74465 1.000 23.07947 295 ALA A C 1
ATOM 20188 O O . ALA D 1 268 ? -10.46861 -17.08837 1.19950 1.000 26.83735 295 ALA A O 1
ATOM 20195 N N . TYR D 1 269 ? -8.82851 -16.49789 -0.22431 1.000 19.55871 296 TYR A N 1
ATOM 20196 C CA . TYR D 1 269 ? -9.63978 -15.45143 -0.83991 1.000 29.30027 296 TYR A CA 1
ATOM 20197 C C . TYR D 1 269 ? -10.77773 -16.05706 -1.65090 1.000 22.82645 296 TYR A C 1
ATOM 20198 O O . TYR D 1 269 ? -11.88272 -15.50380 -1.69351 1.000 20.22986 296 TYR A O 1
ATOM 20216 N N . GLN D 1 270 ? -10.52322 -17.19056 -2.30712 1.000 23.71279 297 GLN A N 1
ATOM 20217 C CA . GLN D 1 270 ? -11.59455 -17.89715 -2.99948 1.000 29.34647 297 GLN A CA 1
ATOM 20218 C C . GLN D 1 270 ? -12.64952 -18.38558 -2.01494 1.000 26.87146 297 GLN A C 1
ATOM 20219 O O . GLN D 1 270 ? -13.85261 -18.30630 -2.29172 1.000 25.70524 297 GLN A O 1
ATOM 20233 N N . LYS D 1 271 ? -12.21853 -18.89180 -0.85778 1.000 20.51724 298 LYS A N 1
ATOM 20234 C CA . LYS D 1 271 ? -13.17124 -19.42163 0.11071 1.000 26.85259 298 LYS A CA 1
ATOM 20235 C C . LYS D 1 271 ? -14.01092 -18.31278 0.72933 1.000 24.08388 298 LYS A C 1
ATOM 20236 O O . LYS D 1 271 ? -15.21412 -18.48861 0.95437 1.000 30.41335 298 LYS A O 1
ATOM 20255 N N . ALA D 1 272 ? -13.39630 -17.16665 1.01522 1.000 27.41257 299 ALA A N 1
ATOM 20256 C CA . ALA D 1 272 ? -14.11300 -16.09577 1.69552 1.000 19.34725 299 ALA A CA 1
ATOM 20257 C C . ALA D 1 272 ? -14.99611 -15.30457 0.74008 1.000 20.34619 299 ALA A C 1
ATOM 20258 O O . ALA D 1 272 ? -16.09199 -14.87794 1.11899 1.000 25.45394 299 ALA A O 1
ATOM 20265 N N . ASN D 1 273 ? -14.54406 -15.09929 -0.49888 1.000 22.98019 300 ASN A N 1
ATOM 20266 C CA . ASN D 1 273 ? -15.20792 -14.17887 -1.40999 1.000 27.76537 300 ASN A CA 1
ATOM 20267 C C . ASN D 1 273 ? -15.88022 -14.84945 -2.59886 1.000 28.41341 300 ASN A C 1
ATOM 20268 O O . ASN D 1 273 ? -16.69768 -14.20403 -3.26234 1.000 24.48735 300 ASN A O 1
ATOM 20279 N N . GLY D 1 274 ? -15.56388 -16.10807 -2.88784 1.000 28.86886 301 GLY A N 1
ATOM 20280 C CA . GLY D 1 274 ? -16.24296 -16.83760 -3.93913 1.000 33.11018 301 GLY A CA 1
ATOM 20281 C C . GLY D 1 274 ? -15.68495 -16.64152 -5.32888 1.000 32.58622 301 GLY A C 1
ATOM 20282 O O . GLY D 1 274 ? -16.29276 -17.11757 -6.29504 1.000 38.41116 301 GLY A O 1
ATOM 20286 N N . ALA D 1 275 ? -14.55066 -15.96741 -5.46226 1.000 37.05443 302 ALA A N 1
ATOM 20287 C CA . ALA D 1 275 ? -13.95318 -15.66831 -6.75434 1.000 39.59518 302 ALA A CA 1
ATOM 20288 C C . ALA D 1 275 ? -12.45908 -15.49310 -6.54724 1.000 37.99103 302 ALA A C 1
ATOM 20289 O O . ALA D 1 275 ? -12.01060 -15.23941 -5.42348 1.000 29.70002 302 ALA A O 1
ATOM 20296 N N . PRO D 1 276 ? -11.65932 -15.61996 -7.60219 1.000 41.24781 303 PRO A N 1
ATOM 20297 C CA . PRO D 1 276 ? -10.20684 -15.57852 -7.42909 1.000 39.79805 303 PRO A CA 1
ATOM 20298 C C . PRO D 1 276 ? -9.71162 -14.14796 -7.33438 1.000 40.16079 303 PRO A C 1
ATOM 20299 O O . PRO D 1 276 ? -10.30688 -13.23499 -7.92524 1.000 38.58672 303 PRO A O 1
ATOM 20310 N N . PRO D 1 277 ? -8.62967 -13.90624 -6.59531 1.000 39.87982 304 PRO A N 1
ATOM 20311 C CA . PRO D 1 277 ? -8.09235 -12.54319 -6.50987 1.000 36.48131 304 PRO A CA 1
ATOM 20312 C C . PRO D 1 277 ? -7.34052 -12.16066 -7.77273 1.000 41.08344 304 PRO A C 1
ATOM 20313 O O . PRO D 1 277 ? -6.58485 -12.95600 -8.33676 1.000 49.96092 304 PRO A O 1
ATOM 20324 N N . THR D 1 278 ? -7.55677 -10.91946 -8.21640 1.000 39.54436 305 THR A N 1
ATOM 20325 C CA . THR D 1 278 ? -6.84471 -10.39084 -9.37278 1.000 47.73510 305 THR A CA 1
ATOM 20326 C C . THR D 1 278 ? -6.38491 -8.95497 -9.13960 1.000 46.38412 305 THR A C 1
ATOM 20327 O O . THR D 1 278 ? -6.25394 -8.17989 -10.09378 1.000 52.42464 305 THR A O 1
ATOM 20338 N N . ASP D 1 279 ? -6.13833 -8.58058 -7.88622 1.000 36.15464 306 ASP A N 1
ATOM 20339 C CA . ASP D 1 279 ? -5.69284 -7.23415 -7.56167 1.000 33.29502 306 ASP A CA 1
ATOM 20340 C C . ASP D 1 279 ? -4.58288 -7.30485 -6.52484 1.000 26.78112 306 ASP A C 1
ATOM 20341 O O . ASP D 1 279 ? -4.48416 -8.26739 -5.75890 1.000 22.45908 306 ASP A O 1
ATOM 20350 N N . ALA D 1 280 ? -3.74471 -6.26759 -6.51260 1.000 23.15606 307 ALA A N 1
ATOM 20351 C CA . ALA D 1 280 ? -2.62886 -6.20410 -5.58043 1.000 21.34351 307 ALA A CA 1
ATOM 20352 C C . ALA D 1 280 ? -3.05734 -5.81933 -4.17248 1.000 22.53329 307 ALA A C 1
ATOM 20353 O O . ALA D 1 280 ? -2.32647 -6.10435 -3.21666 1.000 17.98063 307 ALA A O 1
ATOM 20360 N N . PHE D 1 281 ? -4.22952 -5.20287 -4.02110 1.000 17.92928 308 PHE A N 1
ATOM 20361 C CA . PHE D 1 281 ? -4.57968 -4.56098 -2.75857 1.000 20.38036 308 PHE A CA 1
ATOM 20362 C C . PHE D 1 281 ? -5.05204 -5.56716 -1.71889 1.000 17.89755 308 PHE A C 1
ATOM 20363 O O . PHE D 1 281 ? -4.61843 -5.51776 -0.56212 1.000 18.59261 308 PHE A O 1
ATOM 20380 N N . SER D 1 282 ? -5.94552 -6.48137 -2.10025 1.000 18.04238 309 SER A N 1
ATOM 20381 C CA . SER D 1 282 ? -6.33211 -7.53424 -1.16702 1.000 23.90799 309 SER A CA 1
ATOM 20382 C C . SER D 1 282 ? -5.11040 -8.30041 -0.67288 1.000 17.98576 309 SER A C 1
ATOM 20383 O O . SER D 1 282 ? -5.07281 -8.73455 0.48360 1.000 17.95482 309 SER A O 1
ATOM 20391 N N . ALA D 1 283 ? -4.09339 -8.45115 -1.52369 1.000 17.94597 310 ALA A N 1
ATOM 20392 C CA . ALA D 1 283 ? -2.88394 -9.15629 -1.11285 1.000 21.05120 310 ALA A CA 1
ATOM 20393 C C . ALA D 1 283 ? -2.10989 -8.38287 -0.04803 1.000 20.06001 310 ALA A C 1
ATOM 20394 O O . ALA D 1 283 ? -1.50986 -8.99256 0.84434 1.000 17.67506 310 ALA A O 1
ATOM 20401 N N . TYR D 1 284 ? -2.10096 -7.04324 -0.11854 1.000 17.65145 311 TYR A N 1
ATOM 20402 C CA . TYR D 1 284 ? -1.42454 -6.26417 0.91905 1.000 17.52555 311 TYR A CA 1
ATOM 20403 C C . TYR D 1 284 ? -2.05766 -6.51501 2.28377 1.000 18.27735 311 TYR A C 1
ATOM 20404 O O . TYR D 1 284 ? -1.35531 -6.73231 3.27925 1.000 20.67426 311 TYR A O 1
ATOM 20422 N N . THR D 1 285 ? -3.39212 -6.47867 2.34967 1.000 19.29855 312 THR A N 1
ATOM 20423 C CA . THR D 1 285 ? -4.07618 -6.76543 3.60563 1.000 17.69441 312 THR A CA 1
ATOM 20424 C C . THR D 1 285 ? -3.70615 -8.14932 4.12269 1.000 17.79864 312 THR A C 1
ATOM 20425 O O . THR D 1 285 ? -3.46702 -8.33176 5.32236 1.000 17.65687 312 THR A O 1
ATOM 20436 N N . PHE D 1 286 ? -3.65590 -9.13838 3.22955 1.000 18.33339 313 PHE A N 1
ATOM 20437 C CA . PHE D 1 286 ? -3.22300 -10.47204 3.62847 1.000 20.25150 313 PHE A CA 1
ATOM 20438 C C . PHE D 1 286 ? -1.84076 -10.42570 4.26807 1.000 21.39441 313 PHE A C 1
ATOM 20439 O O . PHE D 1 286 ? -1.62124 -10.98620 5.34958 1.000 17.66847 313 PHE A O 1
ATOM 20456 N N . ASP D 1 287 ? -0.89210 -9.75352 3.61144 1.000 18.46342 314 ASP A N 1
ATOM 20457 C CA . ASP D 1 287 ? 0.45570 -9.65857 4.16276 1.000 21.23352 314 ASP A CA 1
ATOM 20458 C C . ASP D 1 287 ? 0.44015 -8.98842 5.52959 1.000 17.42865 314 ASP A C 1
ATOM 20459 O O . ASP D 1 287 ? 1.17773 -9.39098 6.43693 1.000 17.39910 314 ASP A O 1
ATOM 20468 N N . ALA D 1 288 ? -0.39471 -7.95989 5.69303 1.000 19.01406 315 ALA A N 1
ATOM 20469 C CA . ALA D 1 288 ? -0.51125 -7.29718 6.98706 1.000 19.18155 315 ALA A CA 1
ATOM 20470 C C . ALA D 1 288 ? -0.97571 -8.27276 8.05996 1.000 22.12565 315 ALA A C 1
ATOM 20471 O O . ALA D 1 288 ? -0.49876 -8.23108 9.20080 1.000 21.93263 315 ALA A O 1
ATOM 20478 N N . TRP D 1 289 ? -1.91013 -9.15786 7.71056 1.000 20.50028 316 TRP A N 1
ATOM 20479 C CA . TRP D 1 289 ? -2.35081 -10.18983 8.64215 1.000 17.67978 316 TRP A CA 1
ATOM 20480 C C . TRP D 1 289 ? -1.20762 -11.13160 8.99925 1.000 17.60976 316 TRP A C 1
ATOM 20481 O O . TRP D 1 289 ? -0.94542 -11.39189 10.17993 1.000 17.60839 316 TRP A O 1
ATOM 20502 N N . LEU D 1 290 ? -0.52316 -11.66687 7.98519 1.000 17.60620 317 LEU A N 1
ATOM 20503 C CA . LEU D 1 290 ? 0.62032 -12.53672 8.24181 1.000 17.59675 317 LEU A CA 1
ATOM 20504 C C . LEU D 1 290 ? 1.61890 -11.86959 9.17952 1.000 21.27541 317 LEU A C 1
ATOM 20505 O O . LEU D 1 290 ? 2.13974 -12.50624 10.10264 1.000 17.52222 317 LEU A O 1
ATOM 20521 N N . LEU D 1 291 ? 1.89869 -10.58240 8.95506 1.000 17.41589 318 LEU A N 1
ATOM 20522 C CA . LEU D 1 291 ? 2.83251 -9.86589 9.81663 1.000 17.33814 318 LEU A CA 1
ATOM 20523 C C . LEU D 1 291 ? 2.31423 -9.78590 11.24713 1.000 17.36463 318 LEU A C 1
ATOM 20524 O O . LEU D 1 291 ? 3.07254 -9.99996 12.19973 1.000 18.05104 318 LEU A O 1
ATOM 20540 N N . TYR D 1 292 ? 1.02557 -9.47529 11.42212 1.000 17.40778 319 TYR A N 1
ATOM 20541 C CA . TYR D 1 292 ? 0.46639 -9.40886 12.76854 1.000 18.04406 319 TYR A CA 1
ATOM 20542 C C . TYR D 1 292 ? 0.56152 -10.75984 13.46693 1.000 17.52623 319 TYR A C 1
ATOM 20543 O O . TYR D 1 292 ? 1.03607 -10.85187 14.60452 1.000 21.70327 319 TYR A O 1
ATOM 20561 N N . LEU D 1 293 ? 0.09772 -11.82171 12.80167 1.000 18.72560 320 LEU A N 1
ATOM 20562 C CA . LEU D 1 293 ? 0.10283 -13.14219 13.42437 1.000 24.74715 320 LEU A CA 1
ATOM 20563 C C . LEU D 1 293 ? 1.49808 -13.51638 13.90437 1.000 19.82192 320 LEU A C 1
ATOM 20564 O O . LEU D 1 293 ? 1.66217 -14.05369 15.00582 1.000 19.80926 320 LEU A O 1
ATOM 20580 N N . ASP D 1 294 ? 2.51703 -13.23701 13.08854 1.000 19.63178 321 ASP A N 1
ATOM 20581 C CA . ASP D 1 294 ? 3.88290 -13.59361 13.45677 1.000 19.04396 321 ASP A CA 1
ATOM 20582 C C . ASP D 1 294 ? 4.40005 -12.72011 14.59294 1.000 20.37229 321 ASP A C 1
ATOM 20583 O O . ASP D 1 294 ? 5.01130 -13.22343 15.54353 1.000 20.54149 321 ASP A O 1
ATOM 20592 N N . ALA D 1 295 ? 4.16592 -11.40897 14.51381 1.000 18.45106 322 ALA A N 1
ATOM 20593 C CA . ALA D 1 295 ? 4.69717 -10.50543 15.52784 1.000 17.40979 322 ALA A CA 1
ATOM 20594 C C . ALA D 1 295 ? 3.94641 -10.64883 16.84545 1.000 17.66688 322 ALA A C 1
ATOM 20595 O O . ALA D 1 295 ? 4.55158 -10.57029 17.92147 1.000 17.50097 322 ALA A O 1
ATOM 20602 N N . ALA D 1 296 ? 2.62897 -10.86250 16.78524 1.000 18.50771 323 ALA A N 1
ATOM 20603 C CA . ALA D 1 296 ? 1.87091 -11.08399 18.01165 1.000 21.08156 323 ALA A CA 1
ATOM 20604 C C . ALA D 1 296 ? 2.35363 -12.33719 18.72981 1.000 17.84382 323 ALA A C 1
ATOM 20605 O O . ALA D 1 296 ? 2.49117 -12.34305 19.95866 1.000 17.74338 323 ALA A O 1
ATOM 20612 N N . GLN D 1 297 ? 2.61884 -13.41050 17.97936 1.000 23.11050 324 GLN A N 1
ATOM 20613 C CA . GLN D 1 297 ? 3.14868 -14.62302 18.59369 1.000 23.40383 324 GLN A CA 1
ATOM 20614 C C . GLN D 1 297 ? 4.41117 -14.32221 19.39175 1.000 25.01405 324 GLN A C 1
ATOM 20615 O O . GLN D 1 297 ? 4.57218 -14.79549 20.52206 1.000 27.03157 324 GLN A O 1
ATOM 20629 N N . ARG D 1 298 ? 5.31586 -13.52551 18.82276 1.000 26.37398 325 ARG A N 1
ATOM 20630 C CA . ARG D 1 298 ? 6.54848 -13.19668 19.52880 1.000 21.73640 325 ARG A CA 1
ATOM 20631 C C . ARG D 1 298 ? 6.27975 -12.26128 20.70056 1.000 26.00828 325 ARG A C 1
ATOM 20632 O O . ARG D 1 298 ? 6.83909 -12.44437 21.78829 1.000 27.53690 325 ARG A O 1
ATOM 20653 N N . ALA D 1 299 ? 5.41921 -11.25998 20.50517 1.000 22.34848 326 ALA A N 1
ATOM 20654 C CA . ALA D 1 299 ? 5.07406 -10.36833 21.60527 1.000 24.23449 326 ALA A CA 1
ATOM 20655 C C . ALA D 1 299 ? 4.42130 -11.12363 22.75605 1.000 27.63963 326 ALA A C 1
ATOM 20656 O O . ALA D 1 299 ? 4.60925 -10.75968 23.92254 1.000 27.12635 326 ALA A O 1
ATOM 20663 N N . LEU D 1 300 ? 3.64848 -12.16987 22.45669 1.000 19.93324 327 LEU A N 1
ATOM 20664 C CA . LEU D 1 300 ? 2.99657 -12.91594 23.52762 1.000 24.39314 327 LEU A CA 1
ATOM 20665 C C . LEU D 1 300 ? 4.00997 -13.63875 24.40723 1.000 24.93385 327 LEU A C 1
ATOM 20666 O O . LEU D 1 300 ? 3.73560 -13.88818 25.58617 1.000 30.37490 327 LEU A O 1
ATOM 20682 N N . ALA D 1 301 ? 5.18215 -13.97267 23.86307 1.000 26.14662 328 ALA A N 1
ATOM 20683 C CA . ALA D 1 301 ? 6.22240 -14.61794 24.65360 1.000 29.19277 328 ALA A CA 1
ATOM 20684 C C . ALA D 1 301 ? 6.79657 -13.70793 25.73043 1.000 32.67454 328 ALA A C 1
ATOM 20685 O O . ALA D 1 301 ? 7.54478 -14.18878 26.58834 1.000 41.79924 328 ALA A O 1
ATOM 20692 N N . THR D 1 302 ? 6.46569 -12.41943 25.71235 1.000 28.65086 329 THR A N 1
ATOM 20693 C CA . THR D 1 302 ? 7.03768 -11.46185 26.64658 1.000 33.03502 329 THR A CA 1
ATOM 20694 C C . THR D 1 302 ? 6.27062 -11.36191 27.95614 1.000 38.33265 329 THR A C 1
ATOM 20695 O O . THR D 1 302 ? 6.75123 -10.70336 28.88510 1.000 35.32052 329 THR A O 1
ATOM 20706 N N . LYS D 1 303 ? 5.09507 -11.97697 28.04749 1.000 39.88844 330 LYS A N 1
ATOM 20707 C CA . LYS D 1 303 ? 4.21258 -11.98180 29.20866 1.000 33.40427 330 LYS A CA 1
ATOM 20708 C C . LYS D 1 303 ? 3.48349 -10.65112 29.36360 1.000 34.68542 330 LYS A C 1
ATOM 20709 O O . LYS D 1 303 ? 2.70188 -10.50495 30.31143 1.000 36.52772 330 LYS A O 1
ATOM 20728 N N . ALA D 1 304 ? 3.70765 -9.67775 28.48515 1.000 41.14186 331 ALA A N 1
ATOM 20729 C CA . ALA D 1 304 ? 2.87052 -8.48599 28.47968 1.000 31.71562 331 ALA A CA 1
ATOM 20730 C C . ALA D 1 304 ? 1.45986 -8.86995 28.05370 1.000 28.68058 331 ALA A C 1
ATOM 20731 O O . ALA D 1 304 ? 1.26885 -9.66777 27.13182 1.000 35.87809 331 ALA A O 1
ATOM 20738 N N . GLU D 1 305 ? 0.46835 -8.30679 28.73444 1.000 26.39382 332 GLU A N 1
ATOM 20739 C CA . GLU D 1 305 ? -0.91202 -8.73286 28.54843 1.000 37.25386 332 GLU A CA 1
ATOM 20740 C C . GLU D 1 305 ? -1.55789 -7.93556 27.42590 1.000 35.46091 332 GLU A C 1
ATOM 20741 O O . GLU D 1 305 ? -1.56136 -6.69823 27.48569 1.000 33.46334 332 GLU A O 1
ATOM 20753 N N . PRO D 1 306 ? -2.11127 -8.58301 26.39889 1.000 29.13296 333 PRO A N 1
ATOM 20754 C CA . PRO D 1 306 ? -2.83797 -7.83335 25.36912 1.000 27.25383 333 PRO A CA 1
ATOM 20755 C C . PRO D 1 306 ? -3.91406 -6.95183 25.98842 1.000 35.28742 333 PRO A C 1
ATOM 20756 O O . PRO D 1 306 ? -4.51790 -7.29251 27.00845 1.000 31.01600 333 PRO A O 1
ATOM 20767 N N . GLY D 1 307 ? -4.14204 -5.80088 25.36116 1.000 38.16005 334 GLY A N 1
ATOM 20768 C CA . GLY D 1 307 ? -5.04837 -4.80766 25.89135 1.000 26.18194 334 GLY A CA 1
ATOM 20769 C C . GLY D 1 307 ? -4.39823 -3.73647 26.73975 1.000 29.35128 334 GLY A C 1
ATOM 20770 O O . GLY D 1 307 ? -5.09894 -2.82187 27.19367 1.000 32.65073 334 GLY A O 1
ATOM 20774 N N . THR D 1 308 ? -3.09189 -3.81468 26.96914 1.000 27.31048 335 THR A N 1
ATOM 20775 C CA . THR D 1 308 ? -2.35233 -2.83237 27.74311 1.000 30.30525 335 THR A CA 1
ATOM 20776 C C . THR D 1 308 ? -1.27293 -2.18271 26.88652 1.000 29.39830 335 THR A C 1
ATOM 20777 O O . THR D 1 308 ? -0.84787 -2.74550 25.86986 1.000 25.23915 335 THR A O 1
ATOM 20788 N N . PRO D 1 309 ? -0.80205 -0.99349 27.27306 1.000 28.57883 336 PRO A N 1
ATOM 20789 C CA . PRO D 1 309 ? 0.29433 -0.36757 26.51361 1.000 23.25250 336 PRO A CA 1
ATOM 20790 C C . PRO D 1 309 ? 1.53921 -1.23112 26.41074 1.000 24.35241 336 PRO A C 1
ATOM 20791 O O . PRO D 1 309 ? 2.19194 -1.24191 25.35962 1.000 25.92362 336 PRO A O 1
ATOM 20802 N N . GLN D 1 310 ? 1.89252 -1.95982 27.47262 1.000 23.27018 337 GLN A N 1
ATOM 20803 C CA . GLN D 1 310 ? 3.13208 -2.73033 27.44713 1.000 25.76789 337 GLN A CA 1
ATOM 20804 C C . GLN D 1 310 ? 3.10338 -3.81204 26.37352 1.000 26.25446 337 GLN A C 1
ATOM 20805 O O . GLN D 1 310 ? 4.14278 -4.12176 25.78058 1.000 22.69483 337 GLN A O 1
ATOM 20819 N N . PHE D 1 311 ? 1.93578 -4.40047 26.10592 1.000 22.50402 338 PHE A N 1
ATOM 20820 C CA . PHE D 1 311 ? 1.84815 -5.34413 24.99695 1.000 28.76829 338 PHE A CA 1
ATOM 20821 C C . PHE D 1 311 ? 1.94674 -4.62527 23.65484 1.000 21.93745 338 PHE A C 1
ATOM 20822 O O . PHE D 1 311 ? 2.56105 -5.13861 22.71268 1.000 20.40657 338 PHE A O 1
ATOM 20839 N N . ARG D 1 312 ? 1.34310 -3.43912 23.54520 1.000 21.74052 339 ARG A N 1
ATOM 20840 C CA . ARG D 1 312 ? 1.44422 -2.67935 22.30305 1.000 25.30997 339 ARG A CA 1
ATOM 20841 C C . ARG D 1 312 ? 2.88753 -2.29931 22.00503 1.000 18.58059 339 ARG A C 1
ATOM 20842 O O . ARG D 1 312 ? 3.28678 -2.24400 20.83608 1.000 17.39621 339 ARG A O 1
ATOM 20863 N N . LEU D 1 313 ? 3.68552 -2.04402 23.04445 1.000 23.64119 340 LEU A N 1
ATOM 20864 C CA . LEU D 1 313 ? 5.10516 -1.77601 22.83875 1.000 24.72873 340 LEU A CA 1
ATOM 20865 C C . LEU D 1 313 ? 5.83855 -3.03319 22.38876 1.000 22.66413 340 LEU A C 1
ATOM 20866 O O . LEU D 1 313 ? 6.65029 -2.98796 21.45571 1.000 18.78607 340 LEU A O 1
ATOM 20882 N N . ALA D 1 314 ? 5.56360 -4.16632 23.03768 1.000 26.03851 341 ALA A N 1
ATOM 20883 C CA . ALA D 1 314 ? 6.17291 -5.42301 22.61555 1.000 22.60878 341 ALA A CA 1
ATOM 20884 C C . ALA D 1 314 ? 5.77173 -5.76986 21.18744 1.000 20.66277 341 ALA A C 1
ATOM 20885 O O . ALA D 1 314 ? 6.58938 -6.26845 20.40548 1.000 20.32648 341 ALA A O 1
ATOM 20892 N N . LEU D 1 315 ? 4.51548 -5.50217 20.82842 1.000 17.42987 342 LEU A N 1
ATOM 20893 C CA . LEU D 1 315 ? 4.04496 -5.78959 19.47767 1.000 21.41360 342 LEU A CA 1
ATOM 20894 C C . LEU D 1 315 ? 4.78432 -4.94504 18.44581 1.000 17.27953 342 LEU A C 1
ATOM 20895 O O . LEU D 1 315 ? 5.27173 -5.46497 17.43497 1.000 17.23930 342 LEU A O 1
ATOM 20911 N N . ARG D 1 316 ? 4.86485 -3.63223 18.67764 1.000 18.44781 343 ARG A N 1
ATOM 20912 C CA . ARG D 1 316 ? 5.64399 -2.76699 17.79667 1.000 17.64324 343 ARG A CA 1
ATOM 20913 C C . ARG D 1 316 ? 7.06838 -3.28607 17.63835 1.000 17.42344 343 ARG A C 1
ATOM 20914 O O . ARG D 1 316 ? 7.57087 -3.43429 16.51767 1.000 17.08801 343 ARG A O 1
ATOM 20935 N N . ASP D 1 317 ? 7.73796 -3.56495 18.76017 1.000 19.20182 344 ASP A N 1
ATOM 20936 C CA . ASP D 1 317 ? 9.12427 -4.01583 18.69277 1.000 21.34738 344 ASP A CA 1
ATOM 20937 C C . ASP D 1 317 ? 9.25690 -5.30252 17.89299 1.000 19.19364 344 ASP A C 1
ATOM 20938 O O . ASP D 1 317 ? 10.26432 -5.50057 17.20568 1.000 17.24200 344 ASP A O 1
ATOM 20947 N N . ALA D 1 318 ? 8.25762 -6.18591 17.96531 1.000 19.14742 345 ALA A N 1
ATOM 20948 C CA . ALA D 1 318 ? 8.30360 -7.41888 17.18675 1.000 19.04455 345 ALA A CA 1
ATOM 20949 C C . ALA D 1 318 ? 8.00106 -7.15905 15.71560 1.000 22.06744 345 ALA A C 1
ATOM 20950 O O . ALA D 1 318 ? 8.61820 -7.76772 14.83345 1.000 19.15945 345 ALA A O 1
ATOM 20957 N N . ILE D 1 319 ? 7.05392 -6.26264 15.43424 1.000 17.15741 346 ILE A N 1
ATOM 20958 C CA . ILE D 1 319 ? 6.73806 -5.92346 14.04990 1.000 17.46797 346 ILE A CA 1
ATOM 20959 C C . ILE D 1 319 ? 7.96721 -5.35713 13.34554 1.000 22.04130 346 ILE A C 1
ATOM 20960 O O . ILE D 1 319 ? 8.33188 -5.79647 12.24767 1.000 17.03227 346 ILE A O 1
ATOM 20976 N N . VAL D 1 320 ? 8.62796 -4.37589 13.96683 1.000 21.04812 347 VAL A N 1
ATOM 20977 C CA . VAL D 1 320 ? 9.67941 -3.62445 13.28744 1.000 19.23475 347 VAL A CA 1
ATOM 20978 C C . VAL D 1 320 ? 11.01867 -4.35090 13.36200 1.000 25.08143 347 VAL A C 1
ATOM 20979 O O . VAL D 1 320 ? 12.05454 -3.79877 12.97147 1.000 20.56819 347 VAL A O 1
ATOM 20992 N N . SER D 1 321 ? 11.01460 -5.59054 13.85680 1.000 21.17961 348 SER A N 1
ATOM 20993 C CA . SER D 1 321 ? 12.19486 -6.44848 13.79458 1.000 20.37148 348 SER A CA 1
ATOM 20994 C C . SER D 1 321 ? 11.90688 -7.76936 13.09092 1.000 22.45003 348 SER A C 1
ATOM 20995 O O . SER D 1 321 ? 12.72402 -8.69435 13.16706 1.000 31.85000 348 SER A O 1
ATOM 21003 N N . THR D 1 322 ? 10.76854 -7.88051 12.41136 1.000 28.76687 349 THR A N 1
ATOM 21004 C CA . THR D 1 322 ? 10.43216 -9.10322 11.69659 1.000 20.57560 349 THR A CA 1
ATOM 21005 C C . THR D 1 322 ? 11.49242 -9.41758 10.64868 1.000 24.06660 349 THR A C 1
ATOM 21006 O O . THR D 1 322 ? 11.97973 -8.52740 9.94664 1.000 28.90711 349 THR A O 1
ATOM 21017 N N . LYS D 1 323 ? 11.84529 -10.69819 10.54392 1.000 21.45381 350 LYS A N 1
ATOM 21018 C CA . LYS D 1 323 ? 12.91526 -11.15230 9.66563 1.000 24.30185 350 LYS A CA 1
ATOM 21019 C C . LYS D 1 323 ? 12.41575 -12.28396 8.78120 1.000 22.60690 350 LYS A C 1
ATOM 21020 O O . LYS D 1 323 ? 11.86385 -13.26944 9.27972 1.000 18.80099 350 LYS A O 1
ATOM 21039 N N . GLU D 1 324 ? 12.61072 -12.13398 7.47231 1.000 23.58189 351 GLU A N 1
ATOM 21040 C CA . GLU D 1 324 ? 12.35546 -13.19384 6.49784 1.000 20.30056 351 GLU A CA 1
ATOM 21041 C C . GLU D 1 324 ? 10.93528 -13.74329 6.61363 1.000 20.08177 351 GLU A C 1
ATOM 21042 O O . GLU D 1 324 ? 10.70945 -14.95488 6.64645 1.000 22.81599 351 GLU A O 1
ATOM 21054 N N . LEU D 1 325 ? 9.96464 -12.83711 6.66423 1.000 23.58430 352 LEU A N 1
ATOM 21055 C CA . LEU D 1 325 ? 8.55494 -13.21271 6.61075 1.000 21.58288 352 LEU A CA 1
ATOM 21056 C C . LEU D 1 325 ? 8.12374 -13.22650 5.14842 1.000 17.45104 352 LEU A C 1
ATOM 21057 O O . LEU D 1 325 ? 8.08582 -12.17862 4.49447 1.000 20.96506 352 LEU A O 1
ATOM 21073 N N . VAL D 1 326 ? 7.79873 -14.40899 4.63635 1.000 22.77252 353 VAL A N 1
ATOM 21074 C CA . VAL D 1 326 ? 7.40487 -14.55352 3.23940 1.000 20.40149 353 VAL A CA 1
ATOM 21075 C C . VAL D 1 326 ? 5.92557 -14.21798 3.10610 1.000 23.42242 353 VAL A C 1
ATOM 21076 O O . VAL D 1 326 ? 5.06560 -14.91122 3.66053 1.000 25.19135 353 VAL A O 1
ATOM 21089 N N . GLY D 1 327 ? 5.62854 -13.15235 2.36278 1.000 22.71739 354 GLY A N 1
ATOM 21090 C CA . GLY D 1 327 ? 4.28231 -12.77662 2.03972 1.000 17.57905 354 GLY A CA 1
ATOM 21091 C C . GLY D 1 327 ? 3.96397 -12.98886 0.57521 1.000 19.69378 354 GLY A C 1
ATOM 21092 O O . GLY D 1 327 ? 4.65680 -13.72012 -0.14503 1.000 17.71815 354 GLY A O 1
ATOM 21096 N N . THR D 1 328 ? 2.89215 -12.33963 0.12680 1.000 17.67095 355 THR A N 1
ATOM 21097 C CA . THR D 1 328 ? 2.49417 -12.39481 -1.27253 1.000 17.75446 355 THR A CA 1
ATOM 21098 C C . THR D 1 328 ? 3.15332 -11.30585 -2.10787 1.000 22.42737 355 THR A C 1
ATOM 21099 O O . THR D 1 328 ? 3.40289 -11.51376 -3.30246 1.000 21.10205 355 THR A O 1
ATOM 21110 N N . HIS D 1 329 ? 3.43925 -10.15204 -1.50635 1.000 17.56967 356 HIS A N 1
ATOM 21111 C CA . HIS D 1 329 ? 4.03975 -9.03165 -2.21567 1.000 17.50649 356 HIS A CA 1
ATOM 21112 C C . HIS D 1 329 ? 5.53387 -8.89909 -1.97493 1.000 17.43270 356 HIS A C 1
ATOM 21113 O O . HIS D 1 329 ? 6.25537 -8.45919 -2.87582 1.000 18.09296 356 HIS A O 1
ATOM 21127 N N . SER D 1 330 ? 6.01327 -9.26231 -0.78781 1.000 17.38972 357 SER A N 1
ATOM 21128 C CA . SER D 1 330 ? 7.43326 -9.19483 -0.48730 1.000 21.56593 357 SER A CA 1
ATOM 21129 C C . SER D 1 330 ? 7.81003 -10.34493 0.43452 1.000 19.93144 357 SER A C 1
ATOM 21130 O O . SER D 1 330 ? 6.95189 -11.03768 0.98846 1.000 17.41796 357 SER A O 1
ATOM 21138 N N . VAL D 1 331 ? 9.11376 -10.55109 0.57415 1.000 18.38367 358 VAL A N 1
ATOM 21139 C CA . VAL D 1 331 ? 9.68773 -11.22525 1.73164 1.000 20.41798 358 VAL A CA 1
ATOM 21140 C C . VAL D 1 331 ? 10.14928 -10.11134 2.66404 1.000 19.10034 358 VAL A C 1
ATOM 21141 O O . VAL D 1 331 ? 11.12079 -9.40586 2.36993 1.000 18.68638 358 VAL A O 1
ATOM 21154 N N . TYR D 1 332 ? 9.44633 -9.93301 3.77818 1.000 17.23590 359 TYR A N 1
ATOM 21155 C CA . TYR D 1 332 ? 9.58010 -8.72717 4.58471 1.000 21.82264 359 TYR A CA 1
ATOM 21156 C C . TYR D 1 332 ? 10.73834 -8.84452 5.56928 1.000 23.45641 359 TYR A C 1
ATOM 21157 O O . TYR D 1 332 ? 10.87986 -9.85783 6.26125 1.000 17.19578 359 TYR A O 1
ATOM 21175 N N . ASN D 1 333 ? 11.56813 -7.80010 5.61784 1.000 23.44374 360 ASN A N 1
ATOM 21176 C CA . ASN D 1 333 ? 12.60100 -7.63826 6.63919 1.000 23.28158 360 ASN A CA 1
ATOM 21177 C C . ASN D 1 333 ? 12.54004 -6.20117 7.13906 1.000 20.51777 360 ASN A C 1
ATOM 21178 O O . ASN D 1 333 ? 12.93499 -5.27641 6.42142 1.000 19.30365 360 ASN A O 1
ATOM 21189 N N . PHE D 1 334 ? 12.05537 -6.01230 8.36248 1.000 26.35105 361 PHE A N 1
ATOM 21190 C CA . PHE D 1 334 ? 11.87674 -4.68465 8.93189 1.000 19.31564 361 PHE A CA 1
ATOM 21191 C C . PHE D 1 334 ? 12.97319 -4.38113 9.94424 1.000 23.41972 361 PHE A C 1
ATOM 21192 O O . PHE D 1 334 ? 13.37320 -5.24936 10.72535 1.000 26.72365 361 PHE A O 1
ATOM 21209 N N . LYS D 1 335 ? 13.46391 -3.14379 9.91051 1.000 27.35707 362 LYS A N 1
ATOM 21210 C CA . LYS D 1 335 ? 14.33997 -2.58559 10.92580 1.000 28.72845 362 LYS A CA 1
ATOM 21211 C C . LYS D 1 335 ? 13.62590 -1.41892 11.60079 1.000 22.26973 362 LYS A C 1
ATOM 21212 O O . LYS D 1 335 ? 12.81540 -0.73841 10.96440 1.000 20.95559 362 LYS A O 1
ATOM 21231 N N . PRO D 1 336 ? 13.90383 -1.15476 12.87931 1.000 17.12392 363 PRO A N 1
ATOM 21232 C CA . PRO D 1 336 ? 13.14970 -0.09991 13.57961 1.000 19.35771 363 PRO A CA 1
ATOM 21233 C C . PRO D 1 336 ? 13.32427 1.29755 12.99555 1.000 22.71032 363 PRO A C 1
ATOM 21234 O O . PRO D 1 336 ? 12.46721 2.15494 13.24053 1.000 16.83053 363 PRO A O 1
ATOM 21245 N N . THR D 1 337 ? 14.39077 1.56655 12.23788 1.000 21.81609 364 THR A N 1
ATOM 21246 C CA . THR D 1 337 ? 14.64878 2.91038 11.73599 1.000 24.75704 364 THR A CA 1
ATOM 21247 C C . THR D 1 337 ? 14.26075 3.08604 10.26930 1.000 26.36549 364 THR A C 1
ATOM 21248 O O . THR D 1 337 ? 14.66490 4.07297 9.64585 1.000 21.75021 364 THR A O 1
ATOM 21259 N N . ASP D 1 338 ? 13.47911 2.16334 9.71233 1.000 22.72527 365 ASP A N 1
ATOM 21260 C CA . ASP D 1 338 ? 13.08037 2.21408 8.30962 1.000 25.11198 365 ASP A CA 1
ATOM 21261 C C . ASP D 1 338 ? 11.65720 1.68917 8.19870 1.000 25.00886 365 ASP A C 1
ATOM 21262 O O . ASP D 1 338 ? 11.33719 0.63903 8.76200 1.000 17.26722 365 ASP A O 1
ATOM 21271 N N . ARG D 1 339 ? 10.80332 2.42160 7.48137 1.000 21.81187 366 ARG A N 1
ATOM 21272 C CA . ARG D 1 339 ? 9.39661 2.04990 7.39721 1.000 23.24250 366 ARG A CA 1
ATOM 21273 C C . ARG D 1 339 ? 9.13584 0.89704 6.43134 1.000 25.50883 366 ARG A C 1
ATOM 21274 O O . ARG D 1 339 ? 8.11333 0.21754 6.56880 1.000 20.70540 366 ARG A O 1
ATOM 21295 N N . TYR D 1 340 ? 10.02126 0.65369 5.47023 1.000 21.64285 367 TYR A N 1
ATOM 21296 C CA . TYR D 1 340 ? 9.78675 -0.35452 4.44579 1.000 23.78637 367 TYR A CA 1
ATOM 21297 C C . TYR D 1 340 ? 10.53337 -1.64619 4.76040 1.000 25.72579 367 TYR A C 1
ATOM 21298 O O . TYR D 1 340 ? 11.54292 -1.65568 5.46896 1.000 18.56310 367 TYR A O 1
ATOM 21316 N N . GLY D 1 341 ? 10.01757 -2.74715 4.21190 1.000 26.41484 368 GLY A N 1
ATOM 21317 C CA . GLY D 1 341 ? 10.57936 -4.05947 4.46721 1.000 22.55540 368 GLY A CA 1
ATOM 21318 C C . GLY D 1 341 ? 10.76538 -4.90471 3.22281 1.000 23.04612 368 GLY A C 1
ATOM 21319 O O . GLY D 1 341 ? 10.92413 -6.12543 3.31606 1.000 22.63192 368 GLY A O 1
ATOM 21323 N N . SER D 1 342 ? 10.77029 -4.27000 2.05480 1.000 19.09885 369 SER A N 1
ATOM 21324 C CA . SER D 1 342 ? 10.82670 -4.97187 0.78032 1.000 23.46697 369 SER A CA 1
ATOM 21325 C C . SER D 1 342 ? 12.23924 -4.94735 0.20728 1.000 30.89383 369 SER A C 1
ATOM 21326 O O . SER D 1 342 ? 12.94049 -3.93556 0.30337 1.000 16.97047 369 SER A O 1
ATOM 21334 N N . ASP D 1 343 ? 12.65633 -6.06924 -0.38774 1.000 17.70803 370 ASP A N 1
ATOM 21335 C CA . ASP D 1 343 ? 13.88175 -6.07116 -1.18095 1.000 22.38208 370 ASP A CA 1
ATOM 21336 C C . ASP D 1 343 ? 13.60219 -6.55925 -2.59867 1.000 21.00969 370 ASP A C 1
ATOM 21337 O O . ASP D 1 343 ? 12.45427 -6.54030 -3.05816 1.000 18.33655 370 ASP A O 1
ATOM 21346 N N . GLU D 1 344 ? 14.65364 -6.99345 -3.29908 1.000 21.88340 371 GLU A N 1
ATOM 21347 C CA . GLU D 1 344 ? 14.53514 -7.29809 -4.72054 1.000 26.88317 371 GLU A CA 1
ATOM 21348 C C . GLU D 1 344 ? 13.59766 -8.47128 -4.98279 1.000 22.46979 371 GLU A C 1
ATOM 21349 O O . GLU D 1 344 ? 13.10678 -8.62302 -6.10647 1.000 19.96874 371 GLU A O 1
ATOM 21361 N N . ARG D 1 345 ? 13.33425 -9.30081 -3.97450 1.000 19.41892 372 ARG A N 1
ATOM 21362 C CA . ARG D 1 345 ? 12.34304 -10.35655 -4.11954 1.000 25.87673 372 ARG A CA 1
ATOM 21363 C C . ARG D 1 345 ? 10.91897 -9.81990 -4.17207 1.000 24.92364 372 ARG A C 1
ATOM 21364 O O . ARG D 1 345 ? 10.00421 -10.57312 -4.52383 1.000 20.19987 372 ARG A O 1
ATOM 21385 N N . SER D 1 346 ? 10.71223 -8.54437 -3.85006 1.000 20.62090 373 SER A N 1
ATOM 21386 C CA . SER D 1 346 ? 9.37407 -7.97422 -3.78456 1.000 22.47949 373 SER A CA 1
ATOM 21387 C C . SER D 1 346 ? 8.77915 -7.65571 -5.15060 1.000 20.57703 373 SER A C 1
ATOM 21388 O O . SER D 1 346 ? 7.64735 -7.16432 -5.20553 1.000 18.81443 373 SER A O 1
ATOM 21396 N N . ARG D 1 347 ? 9.48972 -7.91037 -6.24791 1.000 21.73820 374 ARG A N 1
ATOM 21397 C CA . ARG D 1 347 ? 8.94507 -7.58067 -7.55647 1.000 23.92164 374 ARG A CA 1
ATOM 21398 C C . ARG D 1 347 ? 9.51962 -8.49072 -8.63014 1.000 17.70738 374 ARG A C 1
ATOM 21399 O O . ARG D 1 347 ? 10.64464 -8.98338 -8.51861 1.000 20.56689 374 ARG A O 1
ATOM 21420 N N . VAL D 1 348 ? 8.72279 -8.69047 -9.67957 1.000 17.81437 375 VAL A N 1
ATOM 21421 C CA . VAL D 1 348 ? 9.14279 -9.31948 -10.92261 1.000 17.95300 375 VAL A CA 1
ATOM 21422 C C . VAL D 1 348 ? 8.62335 -8.44090 -12.05484 1.000 20.18694 375 VAL A C 1
ATOM 21423 O O . VAL D 1 348 ? 7.76536 -7.57730 -11.85335 1.000 20.18152 375 VAL A O 1
ATOM 21436 N N . VAL D 1 349 ? 9.16145 -8.65570 -13.25475 1.000 18.11049 376 VAL A N 1
ATOM 21437 C CA . VAL D 1 349 ? 8.77729 -7.88280 -14.43319 1.000 23.21764 376 VAL A CA 1
ATOM 21438 C C . VAL D 1 349 ? 7.83741 -8.72147 -15.28609 1.000 21.50086 376 VAL A C 1
ATOM 21439 O O . VAL D 1 349 ? 8.11602 -9.89592 -15.56139 1.000 27.74668 376 VAL A O 1
ATOM 21452 N N . VAL D 1 350 ? 6.72970 -8.11932 -15.71307 1.000 20.44449 377 VAL A N 1
ATOM 21453 C CA . VAL D 1 350 ? 5.74433 -8.79684 -16.54373 1.000 23.49246 377 VAL A CA 1
ATOM 21454 C C . VAL D 1 350 ? 5.59985 -8.04101 -17.85561 1.000 21.64679 377 VAL A C 1
ATOM 21455 O O . VAL D 1 350 ? 5.79828 -6.82313 -17.92365 1.000 22.82429 377 VAL A O 1
ATOM 21468 N N . LYS D 1 351 ? 5.25173 -8.78205 -18.90246 1.000 20.22148 378 LYS A N 1
ATOM 21469 C CA . LYS D 1 351 ? 4.96265 -8.23030 -20.21654 1.000 21.16103 378 LYS A CA 1
ATOM 21470 C C . LYS D 1 351 ? 3.49703 -8.46926 -20.54595 1.000 24.94257 378 LYS A C 1
ATOM 21471 O O . LYS D 1 351 ? 2.96945 -9.56185 -20.31491 1.000 28.42388 378 LYS A O 1
ATOM 21490 N N . LEU D 1 352 ? 2.84286 -7.44659 -21.08245 1.000 24.77787 379 LEU A N 1
ATOM 21491 C CA . LEU D 1 352 ? 1.45896 -7.57199 -21.52295 1.000 26.83335 379 LEU A CA 1
ATOM 21492 C C . LEU D 1 352 ? 1.43523 -8.26519 -22.87954 1.000 22.80998 379 LEU A C 1
ATOM 21493 O O . LEU D 1 352 ? 1.95877 -7.72996 -23.86269 1.000 24.89562 379 LEU A O 1
ATOM 21509 N N . GLU D 1 353 ? 0.83117 -9.45427 -22.93903 1.000 27.05180 380 GLU A N 1
ATOM 21510 C CA . GLU D 1 353 ? 0.93990 -10.30724 -24.11971 1.000 34.57898 380 GLU A CA 1
ATOM 21511 C C . GLU D 1 353 ? -0.32192 -10.30639 -24.97700 1.000 31.58733 380 GLU A C 1
ATOM 21512 O O . GLU D 1 353 ? -0.25259 -10.04629 -26.18029 1.000 42.74628 380 GLU A O 1
ATOM 21524 N N . LYS D 1 354 ? -1.46105 -10.66382 -24.40223 1.000 32.30647 381 LYS A N 1
ATOM 21525 C CA . LYS D 1 354 ? -2.73474 -10.56624 -25.10725 1.000 36.16397 381 LYS A CA 1
ATOM 21526 C C . LYS D 1 354 ? -3.80579 -10.25938 -24.06265 1.000 31.75664 381 LYS A C 1
ATOM 21527 O O . LYS D 1 354 ? -4.73278 -11.03000 -23.82095 1.000 31.19445 381 LYS A O 1
ATOM 21546 N N . GLY D 1 355 ? -3.66996 -9.09917 -23.42507 1.000 27.43926 382 GLY A N 1
ATOM 21547 C CA . GLY D 1 355 ? -4.47456 -8.75662 -22.27618 1.000 31.18238 382 GLY A CA 1
ATOM 21548 C C . GLY D 1 355 ? -4.09338 -9.46581 -20.99716 1.000 29.07941 382 GLY A C 1
ATOM 21549 O O . GLY D 1 355 ? -4.70314 -9.19516 -19.95552 1.000 34.01134 382 GLY A O 1
ATOM 21553 N N . GLN D 1 356 ? -3.11041 -10.36153 -21.03479 1.000 25.19081 383 GLN A N 1
ATOM 21554 C CA . GLN D 1 356 ? -2.66017 -11.09188 -19.85840 1.000 30.76425 383 GLN A CA 1
ATOM 21555 C C . GLN D 1 356 ? -1.21209 -10.73502 -19.55168 1.000 24.35650 383 GLN A C 1
ATOM 21556 O O . GLN D 1 356 ? -0.38450 -10.61259 -20.46044 1.000 28.25158 383 GLN A O 1
ATOM 21570 N N . TRP D 1 357 ? -0.91484 -10.56989 -18.26606 1.000 24.03917 384 TRP A N 1
ATOM 21571 C CA . TRP D 1 357 ? 0.44167 -10.28091 -17.82113 1.000 27.89519 384 TRP A CA 1
ATOM 21572 C C . TRP D 1 357 ? 1.24552 -11.57315 -17.73142 1.000 22.39848 384 TRP A C 1
ATOM 21573 O O . TRP D 1 357 ? 0.80878 -12.54283 -17.10437 1.000 22.69645 384 TRP A O 1
ATOM 21594 N N . LYS D 1 358 ? 2.42361 -11.58312 -18.35150 1.000 24.47820 385 LYS A N 1
ATOM 21595 C CA . LYS D 1 358 ? 3.24996 -12.77899 -18.45711 1.000 23.81647 385 LYS A CA 1
ATOM 21596 C C . LYS D 1 358 ? 4.62720 -12.50630 -17.87227 1.000 22.70834 385 LYS A C 1
ATOM 21597 O O . LYS D 1 358 ? 5.26109 -11.49957 -18.20660 1.000 25.81250 385 LYS A O 1
ATOM 21616 N N . LEU D 1 359 ? 5.08805 -13.40971 -17.00968 1.000 23.17357 386 LEU A N 1
ATOM 21617 C CA . LEU D 1 359 ? 6.37451 -13.22700 -16.35291 1.000 25.20566 386 LEU A CA 1
ATOM 21618 C C . LEU D 1 359 ? 7.50503 -13.24546 -17.37377 1.000 23.32453 386 LEU A C 1
ATOM 21619 O O . LEU D 1 359 ? 7.53973 -14.08456 -18.27780 1.000 20.46893 386 LEU A O 1
ATOM 21635 N N . VAL D 1 360 ? 8.43186 -12.30491 -17.22001 1.000 27.13157 387 VAL A N 1
ATOM 21636 C CA . VAL D 1 360 ? 9.62124 -12.20220 -18.05686 1.000 34.40928 387 VAL A CA 1
ATOM 21637 C C . VAL D 1 360 ? 10.79238 -12.80775 -17.29859 1.000 32.98124 387 VAL A C 1
ATOM 21638 O O . VAL D 1 360 ? 10.89703 -12.66129 -16.07363 1.000 36.48294 387 VAL A O 1
ATOM 21651 N N . LYS D 1 361 ? 11.67718 -13.48484 -18.02185 1.000 55.04871 388 LYS A N 1
ATOM 21652 C CA . LYS D 1 361 ? 12.81416 -14.15764 -17.40039 1.000 62.11887 388 LYS A CA 1
ATOM 21653 C C . LYS D 1 361 ? 14.00298 -14.22912 -18.35278 1.000 57.27780 388 LYS A C 1
ATOM 21654 O O . LYS D 1 361 ? 13.87555 -13.94832 -19.54460 1.000 58.20170 388 LYS A O 1
#

Radius of gyration: 42.58 Å; Cα contacts (8 Å, |Δi|>4): 3295; chains: 4; bounding box: 66×104×121 Å

Foldseek 3Di:
DAAEEEEEEACAADQVVLRVLQVLLVLLLVLLDQAFPPHGYDYDYDHQNPPQVSLLVSLCCCCVPVLHLEYAAYREQSNRVSSQQVCLVSVHAYEHLYAHDDADPSNLRYFYEDDQLLLFLLQVLVVCLVVVFQEEEEEEAPDPQQVRNVVSCCVRNVVVRRHYDYSHYDHLPDPADQVRLVVVVVVLGQEYEYRYADLSVLRSLVNCVVVPRDHAYEYEQRCPDLRNLVSNDPSQAFYKYKFQCLLPLVQDDPVLVLSVQSVSSQVSSCVRPVHGDNDDSSQSSSLSSLLQSQLLNQLVVVVDDRSDSSSSNSSSVSSQQDAQRHGNQARAGHHSRGNGGHHNSRIFMWTQHPNDTHGD/DAEEEEEEACAAPLVVQRVLQVLLLLLQCLQDQDQVPHGYHYHYDYQNPPQVSLLVSLVCCCVPVVHQEYEAYRDQSNRLSSLQVCLVSLHAYEYLYDHFDADSSNLRYFYEPDALLLFLLQVVVVCLVVPFQEEEEEEEPDDQLVRNVVSNVVNNVVSNHYYPYSHYDHLPDDADLVRLVVVVVVLGLEYEYRYADQSVLRSLQSCVVVPRDHAYEYEQRQQALNNCVNNPPSQAFYKYKHFCLQVLVQDDPPLLLSVQSVSSQVSSCVSPVDGDNDVSSQSSSVSSLLQSQLLNQLVVPVDDNSDSSSSNSSSVSSQQDDQRHGNQARAGHHSRGNYGHDSNNMFMWTQHPNDTHGDD/DAAEEEEEEACAAPLVVQRVLQVLLVLLQCLLPQDFVNHGYDYDYDYQNPDQVSLLVVLCVCCVPVVHLEYEAYSEQSNRLSVQQVCLVSVHAYEHLYDHDDFDPSNLRYFYEDDQLLLFVLQVLVVVLVVPFAEEEEEEEPDDLLVSNVVSNVVNCVVSNHYHPYSHYYHLPDDADLVVLVVVVVVLGQEYEYRYAEQSVLRSLQNCVVVPPPHAYEYEQRCQALNSCVNNPPSQAFYKYKFFCLQVLVQDDPPLVLNVQSVSSQVSSVVSDVGDRDRSSQSSSVSSLLQSQLLNQLVVVVDDRSDSSSSNSSSCSSQQDAQRHGNQARAGHHSRHRYGHDSNNIFMWTQHPSDTHTDD/DAAEEEEEEACAADLNVLRVLQVLLVLLLCLLDQAFPPHGHDYDYDHQNPPQVSLLVSLCCCCVPVVHLEYEAYREQSNRQSNQQSCLVSVHAYEHLYDYDDADPSRLRYFYEDDQLLLFLLQVLVVCLVVVFQEEEEEEEPDDQQVRSVVSNCVRNVVVNRHHDYYHYDHLPDDADQVRLVVVVVVLGLEYEYRYADLSVLRSLQNCVVVPRDHAYEYEQRCQDLRNPVSNDPSQAFYKYKFFCLQPLVQDDPPLVLNVQSVSSQVSSCVRPVDGDNDVRSQSSSVVSLLQSQLLNQLVVVVDDRSDSSSSNSSSVSSQQDAQCHGNQARFGHHSRGNYGHDNSRIFMWTRHRSDTHTDD

Secondary structure (DSSP, 8-state):
--EEEEEEE-SSSTTHHHHHHHHHHHHHHHHH--EETTEEEEEEEEE-TT-HHHHHHHHHHHHHTS--S-EE--SSHHHHHHHHHHHHHHT--EEESS-----SGGGTTEEE-SPPHHHHHHHHHHHHHHTT--EEEEEEESSHHHHHHHHHHHHHHTTTT-EEEEEEEE-TT-S--HHHHHHHHHH--SEEEEE--SGGGHHHHHHHHHTT--SEEE--GGG-SHHHHHHHGGGGTT-EEEE-GGGGGGGS-TT-HHHHHHHHHHHHHHHHHSS----HHHHHHHHHHHHHHHHHHHHHTTTPPTTSHHHHHHHHHHHTT--SEE-SS-EE---TT-SB---GGG-EEEEESSSSEEE--/--EEEEEEE-SSSTTHHHHHHHHHHHHHHHHH--EETTEEEEEEEEE-TT-HHHHHHHHHHIIIII--S-B---SSHHHHHHHHHHHHHHT--EEESS-----SGGGTTEEE-SPPHHHHHHHHHHHHHHTT--EEEEEEESSHHHHHHHHHHHHHHTTTTPEEEEEEEE-TT-S--HHHHHHHHHT--SEEEEE--TGGGHHHHHHHHHTT--SEEE--GGG-SHHHHHHHGGGGTT-EEEE-GGGGGGGS-TT-HHHHHHHHHHHHHHHHHSS----HHHHHHHHHHHHHHHHHHHHHHTTPPTTSHHHHHHHHHHHTT--SEE-SS-EE---TT-SB---GGG-EEEEEETTEEEE-/--EEEEEEE-SSSTTHHHHHHHHHHHHHHHHH--EETTEEEEEEEEE-TT-HHHHHHHHHHIIIII--S-EE--SSHHHHHHHHHHHHHHT--EEESS-----SGGGTTEEE-SPPHHHHHHHHHHHHHTTT--EEEEEEESSHHHHHHHHHHHHHHHHHT-EE---EEE-TT-S--HHHHHHHHHH--SEEEEE--SGGGHHHHHHHHHTT--SEEE--GGG-SHHHHHHHGGGGTT-EEEE-GGGGGGGS-TT-HHHHHHHHHHHHHHHH-----SSSHHHHHHHHHHHHHHHHHHHTTTPPTTSHHHHHHHHHHHTT--SEE-SS-EE---TT-SB---GGG-EEEEEETTEEEE--/-EEEEEEE-SSSTTHHHHHHHHHHHHHHHHH--EETTEEEEEEEEE-TT-HHHHHHHHHHIIIII--S-EE--SSHHHHHHHHHHHHHTT--EEESS-----SGGGTTEEE-SPPHHHHHHHHHHHHHHTT--EEEEEEESSHHHHHHHHHHHHHHTTTTPEE---EEE-TT-S--HHHHHHHHHH--SEEEEE--TGGGHHHHHHHHHTT--SEEE--GGG-SHHHHHHHGGGGTT-EEEE-GGGGGGGS-TT-HHHHHHHHHHHHHHHHHSS----SHHHHHHHHHHHHHHHHHHHHHTT--TTSHHHHHHHHHHHTT--SEE-SS-EE---TT-S----GGG-EEEEEETTEEEE--

Nearest PDB structures (foldseek):
  7ylt-assembly2_D  TM=9.973E-01  e=1.657E-71  Variovorax paradoxus
  3hut-assembly1_A  TM=8.379E-01  e=1.486E-26  Rhodospirillum rubrum ATCC 11170
  4gnr-assembly1_A  TM=7.882E-01  e=8.108E-25  Streptococcus pneumoniae str. Canada MDR_19A
  1usg-assembly1_A  TM=6.925E-01  e=2.815E-22  Escherichia coli
  9jti-assembly1_A  TM=7.523E-01  e=2.254E-19  Escherichia coli

Solvent-accessible surface area: 56724 Å² total; per-residue (Å²): 98,74,0,62,0,0,0,0,0,0,61,46,35,126,42,30,87,55,0,65,25,6,43,72,0,5,99,0,0,63,39,94,63,45,42,3,6,20,68,109,6,76,51,22,64,49,52,2,42,22,53,50,69,28,0,22,143,17,0,95,95,0,2,73,35,33,63,0,1,0,2,0,0,0,4,14,45,83,5,0,69,27,0,2,18,6,2,64,114,30,101,1,3,2,0,0,0,6,51,1,88,43,97,34,149,89,1,27,21,2,1,1,0,11,3,27,2,64,35,0,0,34,1,0,1,74,61,0,103,130,45,51,8,148,36,0,0,0,0,0,0,74,50,83,50,0,73,78,0,30,60,5,0,54,155,28,0,97,108,40,57,6,144,34,50,13,71,38,55,6,43,114,102,57,104,58,3,60,35,37,0,92,126,0,32,73,92,193,5,57,0,0,0,0,0,0,25,28,58,37,0,0,44,0,2,72,8,4,43,66,90,46,30,190,32,53,19,0,0,0,46,32,0,29,42,104,73,0,24,167,54,1,34,61,20,0,86,15,0,8,0,0,3,4,0,5,36,2,0,85,54,4,64,23,91,31,61,0,26,82,24,0,35,43,1,48,64,10,17,69,167,38,39,58,52,88,12,119,36,26,64,0,0,14,0,1,1,0,0,19,1,0,15,54,0,0,38,60,1,27,60,79,172,20,98,17,38,46,53,118,0,20,79,15,0,42,64,9,2,9,45,2,133,99,26,40,0,0,2,0,0,2,44,8,133,82,121,68,10,34,6,22,38,112,86,0,27,29,17,0,66,2,75,120,34,102,30,87,54,78,113,4,51,0,0,0,0,0,0,47,74,16,125,35,28,82,52,0,78,22,7,33,81,0,2,92,0,0,58,33,92,100,48,17,13,84,60,42,145,21,82,55,25,64,52,42,2,42,23,62,49,69,24,0,28,147,14,0,127,102,0,12,70,120,38,117,0,2,0,0,0,0,0,4,12,35,81,5,0,72,29,0,2,24,22,0,86,86,26,120,0,1,1,0,0,0,6,53,1,84,28,88,48,143,99,1,9,22,4,1,0,1,13,6,25,8,55,30,1,0,28,1,0,5,62,49,0,107,164,55,56,6,126,40,0,0,0,0,0,0,71,47,80,50,0,80,82,0,40,56,1,0,78,107,22,1,81,112,18,37,5,135,46,51,9,67,27,60,4,39,121,98,64,106,58,1,82,51,38,0,107,116,0,32,78,80,195,7,60,0,0,0,0,0,0,34,22,62,46,0,0,39,0,1,71,10,3,52,140,125,40,27,184,30,62,20,0,0,0,47,30,0,29,40,90,73,0,30,161,56,2,33,78,16,0,74,16,0,10,0,0,3,2,0,5,43,3,0,60,41,9,53,102,147,36,68,0,35,142,27,0,30,46,0,44,62,9,10,75,160,43,43,51,42,46,24,96,31,28,64,0,0,12,0,1,0,0,0,16,1,0,24,60,0,0,53,85,1,64,84,79,210,15,125,45,26,50,80,118,0,22,85,15,0,36,67,8,2,9,44,0,129,96,24,38,0,0,2,0,0,2,50,0,119,83,107,60,8,32,8,22,52,119,96,0,22,31,6,0,67,4,85,170,51,52,34,110,23,42,174,119,52,0,57,0,0,0,0,0,1,53,78,12,126,38,32,82,54,0,67,22,5,28,75,0,3,98,0,0,74,33,92,64,46,42,3,69,52,82,113,22,65,41,22,61,52,48,2,47,29,58,55,73,26,0,17,144,19,0,106,96,0,13,100,109,45,108,0,2,0,1,0,0,0,2,12,41,86,5,0,65,27,0,2,28,2,1,112,104,36,113,0,2,1,0,0,0,6,45,0,95,26,91,42,130,102,1,12,22,3,1,0,1,15,10,24,10,68,35,0,0,35,6,0,3,72,36,0,97,80,38,58,11,133,34,0,0,0,0,0,0,68,53,68,46,0,62,66,0,31,66,2,1,88,138,23,2,147,105,23,47,10,110,37,49,13,67,36,59,6,45,112,102,62,102,66,2,54,40,41,0,86,122,0,34,80,92,191,6,60,0,0,0,0,0,0,35,15,61,49,0,1,40,0,1,53,12,3,52,139,114,36,30,186,30,67,24,0,0,0,44,31,0,17,42,91,63,0,24,162,58,1,31,95,23,0,90,15,0,13,0,0,3,2,0,4,32,4,0,84,55,8,34,82,67,35,66,0,71,153,27,0,64,56,3,61,66,10,13,94,162,42,21,74,99,38,89,34,25,62,0,0,15,0,0,0,0,0,16,1,0,11,27,0,0,88,70,1,51,45,77,155,20,120,23,33,38,69,119,0,21,72,13,0,40,63,8,2,9,46,1,121,99,23,39,0,0,3,0,0,1,41,0,124,86,120,54,8,38,7,20,54,119,93,0,30,26,20,0,82,3,90,184,46,108,31,78,47,34,107,130,70,1,80,0,0,0,0,0,1,62,50,38,129,36,28,80,59,0,65,28,5,40,78,0,4,107,0,0,72,38,92,76,24,50,3,68,71,94,104,7,91,38,22,66,49,52,2,45,25,56,52,60,41,0,5,169,18,0,58,86,0,5,76,124,30,101,0,2,0,2,0,0,0,3,12,43,86,6,0,43,27,0,2,6,0,1,38,75,26,73,0,3,2,0,0,0,6,63,0,84,12,88,43,117,26,1,15,10,2,2,0,0,12,8,28,9,68,31,1,0,34,6,0,0,74,50,0,106,138,42,57,10,154,34,0,0,0,0,0,0,25,39,79,54,0,24,66,0,18,46,5,0,40,146,29,0,95,111,42,58,6,141,30,48,14,40,34,38,4,39,113,100,65,104,64,3,89,44,22,3,59,125,0,41,85,72,158,4,33,0,0,0,0,0,0,23,29,56,45,0,0,46,0,1,54,11,3,52,150,51,60,36,104,31,53,20,0,0,0,47,32,0,27,42,95,66,0,20,160,66,1,36,93,18,0,72,17,0,11,0,0,3,4,0,4,36,3,0,85,50,5,56,96,147,34,61,0,71,155,26,0,69,51,1,50,64,9,15,85,161,40,40,62,47,85,12,109,33,27,62,0,0,15,0,0,1,0,2,18,0,0,16,52,0,0,110,86,0,38,88,18,112,10,108,33,32,45,68,111,0,18,39,2,0,29,58,10,2,10,53,1,171,99,26,40,0,0,2,0,1,1,41,8,113,78,115,51,9,35,5,22,36,116,89,0,37,27,19,0,79,1,104,173,34,113,28,90,37,37,185